Protein 3HVY (pdb70)

Nearest PDB structures (foldseek):
  3hvy-assembly1_C  TM=1.002E+00  e=2.400E-74  Clostridium acetobutylicum
  3hvy-assembly1_B  TM=9.899E-01  e=3.124E-71  Clostridium acetobutylicum
  3i16-assembly1_A  TM=9.900E-01  e=1.368E-58  Clostridium novyi NT
  3ht4-assembly2_H  TM=9.657E-01  e=1.946E-44  Bacillus cereus ATCC 14579
  3jzl-assembly1_B-2  TM=9.458E-01  e=6.100E-42  Listeria monocytogenes serotype 4b str. F2365

CATH classification: 3.90.1150.60 (+1 more: 3.40.640.10)

Structure (mmCIF, N/CA/C/O backbone):
data_3HVY
#
_entry.id   3HVY
#
_cell.length_a   58.830
_cell.length_b   186.620
_cell.length_c   93.710
_cell.angle_alpha   90.000
_cell.angle_beta   103.060
_cell.angle_gamma   90.000
#
_symmetry.space_group_name_H-M   'P 1 21 1'
#
loop_
_entity.id
_entity.type
_entity.pdbx_description
1 polymer 'Cystathionine beta-lyase family protein, YNBB B.subtilis ortholog'
2 non-polymer 'SODIUM ION'
3 non-polymer 1,2-ETHANEDIOL
4 water water
#
loop_
_atom_site.group_PDB
_atom_site.id
_atom_site.type_symbol
_atom_site.label_atom_id
_atom_site.label_alt_id
_atom_site.label_comp_id
_atom_site.label_asym_id
_atom_site.label_entity_id
_atom_site.label_seq_id
_atom_site.pdbx_PDB_ins_code
_atom_site.Cartn_x
_atom_site.Cartn_y
_atom_site.Cartn_z
_atom_site.occupancy
_atom_site.B_iso_or_equiv
_atom_site.auth_seq_id
_atom_site.auth_comp_id
_atom_site.auth_asym_id
_atom_site.auth_atom_id
_atom_site.pdbx_PDB_model_num
ATOM 1 N N . GLY A 1 1 ? 44.388 102.702 40.483 1.00 57.38 0 GLY A N 1
ATOM 2 C CA . GLY A 1 1 ? 44.514 102.471 41.952 1.00 55.06 0 GLY A CA 1
ATOM 3 C C . GLY A 1 1 ? 44.709 100.982 42.232 1.00 54.13 0 GLY A C 1
ATOM 4 O O . GLY A 1 1 ? 44.237 100.453 43.255 1.00 56.22 0 GLY A O 1
ATOM 13 N N . LEU A 1 3 ? 45.549 97.811 43.753 1.00 39.41 2 LEU A N 1
ATOM 14 C CA . LEU A 1 3 ? 45.972 97.586 45.140 1.00 39.62 2 LEU A CA 1
ATOM 15 C C . LEU A 1 3 ? 47.429 97.090 45.201 1.00 40.36 2 LEU A C 1
ATOM 16 O O . LEU A 1 3 ? 47.897 96.423 44.279 1.00 37.60 2 LEU A O 1
ATOM 21 N N . GLU A 1 4 ? 48.128 97.395 46.294 1.00 39.48 3 GLU A N 1
ATOM 22 C CA . GLU A 1 4 ? 49.516 96.998 46.453 1.00 40.42 3 GLU A CA 1
ATOM 23 C C . GLU A 1 4 ? 49.655 95.495 46.389 1.00 40.29 3 GLU A C 1
ATOM 24 O O . GLU A 1 4 ? 50.612 94.999 45.794 1.00 39.04 3 GLU A O 1
ATOM 26 N N . PHE A 1 5 ? 48.716 94.761 46.997 1.00 39.31 4 PHE A N 1
ATOM 27 C CA . PHE A 1 5 ? 48.825 93.303 47.005 1.00 37.76 4 PHE A CA 1
ATOM 28 C C . PHE A 1 5 ? 48.508 92.734 45.618 1.00 36.07 4 PHE A C 1
ATOM 29 O O . PHE A 1 5 ? 48.915 91.626 45.298 1.00 34.97 4 PHE A O 1
ATOM 31 N N . THR A 1 6 ? 47.754 93.467 44.795 1.00 34.73 5 THR A N 1
ATOM 32 C CA . THR A 1 6 ? 47.521 92.988 43.436 1.00 33.17 5 THR A CA 1
ATOM 33 C C . THR A 1 6 ? 48.873 93.078 42.714 1.00 34.47 5 THR A C 1
ATOM 34 O O . THR A 1 6 ? 49.340 92.097 42.117 1.00 30.07 5 THR A O 1
ATOM 38 N N . LYS A 1 7 ? 49.512 94.241 42.829 1.00 35.41 6 LYS A N 1
ATOM 39 C CA . LYS A 1 7 ? 50.816 94.470 42.216 1.00 37.60 6 LYS A CA 1
ATOM 40 C C . LYS A 1 7 ? 51.832 93.422 42.632 1.00 37.06 6 LYS A C 1
ATOM 41 O O . LYS A 1 7 ? 52.483 92.803 41.797 1.00 35.02 6 LYS A O 1
ATOM 47 N N . ARG A 1 8 ? 51.975 93.214 43.931 1.00 38.37 7 ARG A N 1
ATOM 48 C CA . ARG A 1 8 ? 52.944 92.255 44.420 1.00 38.88 7 ARG A CA 1
ATOM 49 C C . ARG A 1 8 ? 52.650 90.864 43.872 1.00 37.93 7 ARG A C 1
ATOM 50 O O . ARG A 1 8 ? 53.559 90.155 43.460 1.00 38.36 7 ARG A O 1
ATOM 53 N N . SER A 1 9 ? 51.385 90.483 43.829 1.00 37.79 8 SER A N 1
ATOM 54 C CA . SER A 1 9 ? 51.047 89.159 43.383 1.00 37.72 8 SER A CA 1
ATOM 55 C C . SER A 1 9 ? 51.360 88.966 41.896 1.00 36.39 8 SER A C 1
ATOM 56 O O . SER A 1 9 ? 51.859 87.919 41.495 1.00 36.65 8 SER A O 1
ATOM 59 N N . LEU A 1 10 ? 51.023 89.964 41.084 1.00 34.02 9 LEU A N 1
ATOM 60 C CA . LEU A 1 10 ? 51.327 89.926 39.652 1.00 33.37 9 LEU A CA 1
ATOM 61 C C . LEU A 1 10 ? 52.828 89.786 39.390 1.00 34.75 9 LEU A C 1
ATOM 62 O O . LEU A 1 10 ? 53.255 88.967 38.573 1.00 33.67 9 LEU A O 1
ATOM 75 N N . ASN A 1 12 ? 55.199 88.739 41.555 1.00 41.84 11 ASN A N 1
ATOM 76 C CA . ASN A 1 12 ? 55.708 87.520 42.117 1.00 44.65 11 ASN A CA 1
ATOM 77 C C . ASN A 1 12 ? 55.244 86.256 41.429 1.00 45.79 11 ASN A C 1
ATOM 78 O O . ASN A 1 12 ? 56.023 85.317 41.306 1.00 49.83 11 ASN A O 1
ATOM 83 N N . LYS A 1 13 ? 54.010 86.209 40.958 1.00 42.10 12 LYS A N 1
ATOM 84 C CA . LYS A 1 13 ? 53.565 84.986 40.294 1.00 42.39 12 LYS A CA 1
ATOM 85 C C . LYS A 1 13 ? 53.897 84.971 38.818 1.00 39.13 12 LYS A C 1
ATOM 86 O O . LYS A 1 13 ? 54.280 83.944 38.303 1.00 38.30 12 LYS A O 1
ATOM 92 N N . TYR A 1 14 ? 53.742 86.103 38.135 1.00 35.76 13 TYR A N 1
ATOM 93 C CA . TYR A 1 14 ? 53.876 86.120 36.670 1.00 33.53 13 TYR A CA 1
ATOM 94 C C . TYR A 1 14 ? 55.078 86.889 36.117 1.00 34.91 13 TYR A C 1
ATOM 95 O O . TYR A 1 14 ? 55.258 86.979 34.879 1.00 32.56 13 TYR A O 1
ATOM 104 N N . ASN A 1 15 ? 55.903 87.409 37.024 1.00 33.69 14 ASN A N 1
ATOM 105 C CA . ASN A 1 15 ? 57.005 88.264 36.628 1.00 34.82 14 ASN A CA 1
ATOM 106 C C . ASN A 1 15 ? 56.560 89.465 35.807 1.00 34.03 14 ASN A C 1
ATOM 107 O O . ASN A 1 15 ? 57.273 89.903 34.919 1.00 35.06 14 ASN A O 1
ATOM 112 N N . ILE A 1 16 ? 55.406 90.029 36.140 1.00 32.99 15 ILE A N 1
ATOM 113 C CA . ILE A 1 16 ? 55.002 91.293 35.509 1.00 33.35 15 ILE A CA 1
ATOM 114 C C . ILE A 1 16 ? 55.982 92.360 36.034 1.00 34.79 15 ILE A C 1
ATOM 115 O O . ILE A 1 16 ? 56.376 92.341 37.204 1.00 33.20 15 ILE A O 1
ATOM 120 N N . ASN A 1 17 ? 56.477 93.211 35.133 1.00 34.80 16 ASN A N 1
ATOM 121 C CA . ASN A 1 17 ? 57.547 94.172 35.476 1.00 31.94 16 ASN A CA 1
ATOM 122 C C . ASN A 1 17 ? 57.010 95.621 35.532 1.00 32.84 16 ASN A C 1
ATOM 123 O O . ASN A 1 17 ? 55.876 95.918 35.077 1.00 29.91 16 ASN A O 1
ATOM 128 N N . GLU A 1 18 ? 57.831 96.509 36.068 1.00 33.29 17 GLU A N 1
ATOM 129 C CA . GLU A 1 18 ? 57.460 97.904 36.268 1.00 33.90 17 GLU A CA 1
ATOM 130 C C . GLU A 1 18 ? 57.170 98.637 34.976 1.00 33.02 17 GLU A C 1
ATOM 131 O O . GLU A 1 18 ? 56.286 99.497 34.925 1.00 32.41 17 GLU A O 1
ATOM 137 N N . ARG A 1 19 ? 57.922 98.324 33.929 1.00 32.74 18 ARG A N 1
ATOM 138 C CA . ARG A 1 19 ? 57.672 98.976 32.663 1.00 34.08 18 ARG A CA 1
ATOM 139 C C . ARG A 1 19 ? 56.247 98.666 32.220 1.00 32.58 18 ARG A C 1
ATOM 140 O O . ARG A 1 19 ? 55.501 99.560 31.863 1.00 33.76 18 ARG A O 1
ATOM 148 N N . VAL A 1 20 ? 55.864 97.397 32.268 1.00 32.62 19 VAL A N 1
ATOM 149 C CA . VAL A 1 20 ? 54.524 96.991 31.852 1.00 31.70 19 VAL A CA 1
ATOM 150 C C . VAL A 1 20 ? 53.479 97.636 32.750 1.00 30.50 19 VAL A C 1
ATOM 151 O O . VAL A 1 20 ? 52.457 98.105 32.263 1.00 29.26 19 VAL A O 1
ATOM 155 N N . LEU A 1 21 ? 53.740 97.697 34.050 1.00 30.16 20 LEU A N 1
ATOM 156 C CA . LEU A 1 21 ? 52.770 98.329 34.955 1.00 30.52 20 LEU A CA 1
ATOM 157 C C . LEU A 1 21 ? 52.571 99.842 34.660 1.00 31.65 20 LEU A C 1
ATOM 158 O O . LEU A 1 21 ? 51.446 100.378 34.774 1.00 32.85 20 LEU A O 1
ATOM 163 N N . GLU A 1 22 ? 53.656 100.519 34.285 1.00 32.38 21 GLU A N 1
ATOM 164 C CA . GLU A 1 22 ? 53.602 101.935 33.938 1.00 31.71 21 GLU A CA 1
ATOM 165 C C . GLU A 1 22 ? 52.742 102.084 32.673 1.00 32.01 21 GLU A C 1
ATOM 166 O O . GLU A 1 22 ? 51.881 102.935 32.602 1.00 34.70 21 GLU A O 1
ATOM 168 N N . LEU A 1 23 ? 52.982 101.250 31.676 1.00 33.60 22 LEU A N 1
ATOM 169 C CA . LEU A 1 23 ? 52.185 101.276 30.461 1.00 33.04 22 LEU A CA 1
ATOM 170 C C . LEU A 1 23 ? 50.705 100.963 30.749 1.00 33.40 22 LEU A C 1
ATOM 171 O O . LEU A 1 23 ? 49.803 101.544 30.139 1.00 34.38 22 LEU A O 1
ATOM 176 N N . TYR A 1 24 ? 50.460 100.025 31.669 1.00 32.00 23 TYR A N 1
ATOM 177 C CA . TYR A 1 24 ? 49.112 99.712 32.101 1.00 30.94 23 TYR A CA 1
ATOM 178 C C . TYR A 1 24 ? 48.379 100.967 32.611 1.00 30.99 23 TYR A C 1
ATOM 179 O O . TYR A 1 24 ? 47.286 101.277 32.163 1.00 31.98 23 TYR A O 1
ATOM 188 N N . GLU A 1 25 ? 48.985 101.702 33.531 1.00 30.61 24 GLU A N 1
ATOM 189 C CA . GLU A 1 25 ? 48.336 102.889 34.076 1.00 33.05 24 GLU A CA 1
ATOM 190 C C . GLU A 1 25 ? 48.024 103.921 32.989 1.00 33.41 24 GLU A C 1
ATOM 191 O O . GLU A 1 25 ? 46.909 104.468 32.929 1.00 32.05 24 GLU A O 1
ATOM 194 N N . ARG A 1 26 ? 49.000 104.175 32.135 1.00 32.78 25 ARG A N 1
ATOM 195 C CA . ARG A 1 26 ? 48.796 105.062 31.010 1.00 34.41 25 ARG A CA 1
ATOM 196 C C . ARG A 1 26 ? 47.651 104.609 30.115 1.00 32.36 25 ARG A C 1
ATOM 197 O O . ARG A 1 26 ? 46.740 105.409 29.822 1.00 31.92 25 ARG A O 1
ATOM 205 N N . ALA A 1 27 ? 47.698 103.344 29.677 1.00 31.56 26 ALA A N 1
ATOM 206 C CA . ALA A 1 27 ? 46.744 102.846 28.717 1.00 30.84 26 ALA A CA 1
ATOM 207 C C . ALA A 1 27 ? 45.354 102.874 29.308 1.00 30.07 26 ALA A C 1
ATOM 208 O O . ALA A 1 27 ? 44.391 103.196 28.628 1.00 32.03 26 ALA A O 1
ATOM 210 N N . LEU A 1 28 ? 45.244 102.534 30.580 1.00 31.03 27 LEU A N 1
ATOM 211 C CA . LEU A 1 28 ? 43.938 102.488 31.215 1.00 33.94 27 LEU A CA 1
ATOM 212 C C . LEU A 1 28 ? 43.357 103.897 31.207 1.00 35.40 27 LEU A C 1
ATOM 213 O O . LEU A 1 28 ? 42.204 104.100 30.871 1.00 35.76 27 LEU A O 1
ATOM 218 N N . ASN A 1 29 ? 44.166 104.893 31.525 1.00 34.65 28 ASN A N 1
ATOM 219 C CA . ASN A 1 29 ? 43.686 106.278 31.483 1.00 35.13 28 ASN A CA 1
ATOM 220 C C . ASN A 1 29 ? 43.316 106.714 30.091 1.00 34.12 28 ASN A C 1
ATOM 221 O O . ASN A 1 29 ? 42.324 107.415 29.893 1.00 33.30 28 ASN A O 1
ATOM 226 N N . ASP A 1 30 ? 44.137 106.321 29.122 1.00 34.11 29 ASP A N 1
ATOM 227 C CA . ASP A 1 30 ? 43.913 106.720 27.741 1.00 32.60 29 ASP A CA 1
ATOM 228 C C . ASP A 1 30 ? 42.640 106.172 27.150 1.00 33.47 29 ASP A C 1
ATOM 229 O O . ASP A 1 30 ? 42.071 106.805 26.285 1.00 32.60 29 ASP A O 1
ATOM 234 N N . VAL A 1 31 ? 42.197 104.996 27.586 1.00 31.83 30 VAL A N 1
ATOM 235 C CA . VAL A 1 31 ? 41.033 104.368 26.956 1.00 29.44 30 VAL A CA 1
ATOM 236 C C . VAL A 1 31 ? 39.723 104.705 27.646 1.00 30.85 30 VAL A C 1
ATOM 237 O O . VAL A 1 31 ? 38.652 104.267 27.189 1.00 33.03 30 VAL A O 1
ATOM 241 N N . GLU A 1 32 ? 39.764 105.524 28.692 1.00 31.47 31 GLU A N 1
ATOM 242 C CA . GLU A 1 32 ? 38.553 105.787 29.493 1.00 34.55 31 GLU A CA 1
ATOM 243 C C . GLU A 1 32 ? 37.341 106.321 28.726 1.00 33.28 31 GLU A C 1
ATOM 244 O O . GLU A 1 32 ? 36.215 105.893 28.986 1.00 33.13 31 GLU A O 1
ATOM 250 N N . LYS A 1 33 ? 37.562 107.294 27.843 1.00 31.88 32 LYS A N 1
ATOM 251 C CA . LYS A 1 33 ? 36.471 107.857 27.048 1.00 34.45 32 LYS A CA 1
ATOM 252 C C . LYS A 1 33 ? 35.930 106.815 26.056 1.00 33.06 32 LYS A C 1
ATOM 253 O O . LYS A 1 33 ? 34.731 106.767 25.852 1.00 32.86 32 LYS A O 1
ATOM 257 N N . GLU A 1 34 ? 36.797 105.951 25.501 1.00 33.04 33 GLU A N 1
ATOM 258 C CA . GLU A 1 34 ? 36.328 104.875 24.620 1.00 31.04 33 GLU A CA 1
ATOM 259 C C . GLU A 1 34 ? 35.431 103.930 25.396 1.00 29.15 33 GLU A C 1
ATOM 260 O O . GLU A 1 34 ? 34.390 103.539 24.927 1.00 31.20 33 GLU A O 1
ATOM 266 N N . PHE A 1 35 ? 35.862 103.556 26.590 1.00 28.32 34 PHE A N 1
ATOM 267 C CA . PHE A 1 35 ? 35.098 102.676 27.455 1.00 31.19 34 PHE A CA 1
ATOM 268 C C . PHE A 1 35 ? 33.706 103.234 27.802 1.00 30.45 34 PHE A C 1
ATOM 269 O O . PHE A 1 35 ? 32.659 102.518 27.758 1.00 29.82 34 PHE A O 1
ATOM 277 N N . LYS A 1 36 ? 33.680 104.498 28.168 1.00 32.14 35 LYS A N 1
ATOM 278 C CA . LYS A 1 36 ? 32.385 105.149 28.442 1.00 31.57 35 LYS A CA 1
ATOM 279 C C . LYS A 1 36 ? 31.477 105.076 27.217 1.00 30.27 35 LYS A C 1
ATOM 280 O O . LYS A 1 36 ? 30.268 104.955 27.348 1.00 30.26 35 LYS A O 1
ATOM 283 N N . TYR A 1 37 ? 32.059 105.164 26.033 1.00 29.98 36 TYR A N 1
ATOM 284 C CA . TYR A 1 37 ? 31.304 105.062 24.795 1.00 28.77 36 TYR A CA 1
ATOM 285 C C . TYR A 1 37 ? 30.703 103.678 24.674 1.00 30.06 36 TYR A C 1
ATOM 286 O O . TYR A 1 37 ? 29.508 103.545 24.330 1.00 29.61 36 TYR A O 1
ATOM 295 N N . TYR A 1 38 ? 31.489 102.632 24.947 1.00 29.24 37 TYR A N 1
ATOM 296 C CA . TYR A 1 38 ? 30.964 101.264 24.833 1.00 28.29 37 TYR A CA 1
ATOM 297 C C . TYR A 1 38 ? 29.894 100.964 25.923 1.00 27.76 37 TYR A C 1
ATOM 298 O O . TYR A 1 38 ? 28.957 100.189 25.713 1.00 29.74 37 TYR A O 1
ATOM 307 N N . ASP A 1 39 ? 30.027 101.594 27.085 1.00 28.28 38 ASP A N 1
ATOM 308 C CA . ASP A 1 39 ? 29.007 101.448 28.121 1.00 27.93 38 ASP A CA 1
ATOM 309 C C . ASP A 1 39 ? 27.648 101.949 27.660 1.00 29.49 38 ASP A C 1
ATOM 310 O O . ASP A 1 39 ? 26.630 101.436 28.084 1.00 30.17 38 ASP A O 1
ATOM 315 N N . GLU A 1 40 ? 27.622 102.947 26.796 1.00 31.09 39 GLU A N 1
ATOM 316 C CA . GLU A 1 40 ? 26.359 103.454 26.285 1.00 31.66 39 GLU A CA 1
ATOM 317 C C . GLU A 1 40 ? 25.658 102.448 25.373 1.00 29.82 39 GLU A C 1
ATOM 318 O O . GLU A 1 40 ? 24.440 102.266 25.417 1.00 30.46 39 GLU A O 1
ATOM 324 N N . ILE A 1 41 ? 26.442 101.817 24.516 1.00 29.06 40 ILE A N 1
ATOM 325 C CA . ILE A 1 41 ? 25.967 100.776 23.644 1.00 29.21 40 ILE A CA 1
ATOM 326 C C . ILE A 1 41 ? 25.550 99.551 24.488 1.00 27.85 40 ILE A C 1
ATOM 327 O O . ILE A 1 41 ? 24.522 98.949 24.248 1.00 28.25 40 ILE A O 1
ATOM 332 N N . ARG A 1 42 ? 26.331 99.201 25.501 1.00 26.67 41 ARG A N 1
ATOM 333 C CA . ARG A 1 42 ? 26.033 98.040 26.334 1.00 27.02 41 ARG A CA 1
ATOM 334 C C . ARG A 1 42 ? 24.692 98.227 27.016 1.00 28.88 41 ARG A C 1
ATOM 335 O O . ARG A 1 42 ? 23.859 97.341 27.027 1.00 29.30 41 ARG A O 1
ATOM 343 N N . GLU A 1 43 ? 24.467 99.416 27.562 1.00 30.34 42 GLU A N 1
ATOM 344 C CA . GLU A 1 43 ? 23.172 99.722 28.208 1.00 29.61 42 GLU A CA 1
ATOM 345 C C . GLU A 1 43 ? 21.977 99.579 27.257 1.00 32.16 42 GLU A C 1
ATOM 346 O O . GLU A 1 43 ? 20.935 99.008 27.610 1.00 31.25 42 GLU A O 1
ATOM 352 N N . TYR A 1 44 ? 22.128 100.113 26.051 1.00 30.16 43 TYR A N 1
ATOM 353 C CA . TYR A 1 44 ? 21.109 99.989 25.035 1.00 29.14 43 TYR A CA 1
ATOM 354 C C . TYR A 1 44 ? 20.821 98.522 24.701 1.00 29.37 43 TYR A C 1
ATOM 355 O O . TYR A 1 44 ? 19.681 98.122 24.641 1.00 29.49 43 TYR A O 1
ATOM 364 N N . ASN A 1 45 ? 21.871 97.741 24.448 1.00 28.83 44 ASN A N 1
ATOM 365 C CA . ASN A 1 45 ? 21.719 96.330 24.106 1.00 28.71 44 ASN A CA 1
ATOM 366 C C . ASN A 1 45 ? 21.175 95.513 25.239 1.00 29.62 44 ASN A C 1
ATOM 367 O O . ASN A 1 45 ? 20.404 94.596 25.034 1.00 29.60 44 ASN A O 1
ATOM 372 N N . GLN A 1 46 ? 21.592 95.831 26.448 1.00 30.03 45 GLN A N 1
ATOM 373 C CA . GLN A 1 46 ? 21.046 95.153 27.608 1.00 31.01 45 GLN A CA 1
ATOM 374 C C . GLN A 1 46 ? 19.532 95.326 27.655 1.00 29.74 45 GLN A C 1
ATOM 375 O O . GLN A 1 46 ? 18.791 94.365 27.889 1.00 31.41 45 GLN A O 1
ATOM 381 N N . LEU A 1 47 ? 19.073 96.541 27.371 1.00 31.72 46 LEU A N 1
ATOM 382 C CA . LEU A 1 47 ? 17.671 96.845 27.420 1.00 30.43 46 LEU A CA 1
ATOM 383 C C . LEU A 1 47 ? 16.950 96.166 26.272 1.00 31.03 46 LEU A C 1
ATOM 384 O O . LEU A 1 47 ? 15.831 95.660 26.433 1.00 32.70 46 LEU A O 1
ATOM 389 N N . LYS A 1 48 ? 17.565 96.155 25.101 1.00 30.01 47 LYS A N 1
ATOM 390 C CA . LYS A 1 48 ? 16.887 95.526 23.980 1.00 31.50 47 LYS A CA 1
ATOM 391 C C . LYS A 1 48 ? 16.729 94.018 24.211 1.00 29.59 47 LYS A C 1
ATOM 392 O O . LYS A 1 48 ? 15.705 93.447 23.870 1.00 28.14 47 LYS A O 1
ATOM 398 N N . VAL A 1 49 ? 17.711 93.371 24.854 1.00 31.61 48 VAL A N 1
ATOM 399 C CA . VAL A 1 49 ? 17.564 91.943 25.194 1.00 30.40 48 VAL A CA 1
ATOM 400 C C . VAL A 1 49 ? 16.430 91.764 26.232 1.00 30.67 48 VAL A C 1
ATOM 401 O O . VAL A 1 49 ? 15.522 90.919 26.043 1.00 29.77 48 VAL A O 1
ATOM 405 N N . LEU A 1 50 ? 16.467 92.576 27.284 1.00 31.56 49 LEU A N 1
ATOM 406 C CA . LEU A 1 50 ? 15.464 92.514 28.367 1.00 30.46 49 LEU A CA 1
ATOM 407 C C . LEU A 1 50 ? 14.073 92.657 27.792 1.00 29.90 49 LEU A C 1
ATOM 408 O O . LEU A 1 50 ? 13.183 91.885 28.134 1.00 28.76 49 LEU A O 1
ATOM 413 N N . LYS A 1 51 ? 13.869 93.633 26.935 1.00 30.75 50 LYS A N 1
ATOM 414 C CA . LYS A 1 51 ? 12.550 93.808 26.319 1.00 30.97 50 LYS A CA 1
ATOM 415 C C . LYS A 1 51 ? 12.114 92.589 25.563 1.00 30.94 50 LYS A C 1
ATOM 416 O O . LYS A 1 51 ? 10.910 92.239 25.597 1.00 32.28 50 LYS A O 1
ATOM 419 N N . ALA A 1 52 ? 13.041 91.953 24.838 1.00 30.75 51 ALA A N 1
ATOM 420 C CA . ALA A 1 52 ? 12.700 90.784 24.045 1.00 31.15 51 ALA A CA 1
ATOM 421 C C . ALA A 1 52 ? 12.220 89.643 24.953 1.00 30.61 51 ALA A C 1
ATOM 422 O O . ALA A 1 52 ? 11.266 88.969 24.645 1.00 31.79 51 ALA A O 1
ATOM 424 N N . PHE A 1 53 ? 12.904 89.445 26.079 1.00 29.77 52 PHE A N 1
ATOM 425 C CA . PHE A 1 53 ? 12.503 88.460 27.036 1.00 27.90 52 PHE A CA 1
ATOM 426 C C . PHE A 1 53 ? 11.114 88.771 27.567 1.00 30.19 52 PHE A C 1
ATOM 427 O O . PHE A 1 53 ? 10.275 87.884 27.713 1.00 31.17 52 PHE A O 1
ATOM 435 N N . GLN A 1 54 ? 10.867 90.019 27.891 1.00 28.94 53 GLN A N 1
ATOM 436 C CA . GLN A 1 54 ? 9.605 90.376 28.508 1.00 31.81 53 GLN A CA 1
ATOM 437 C C . GLN A 1 54 ? 8.465 90.284 27.482 1.00 30.63 53 GLN A C 1
ATOM 438 O O . GLN A 1 54 ? 7.378 89.814 27.794 1.00 31.49 53 GLN A O 1
ATOM 444 N N . GLU A 1 55 ? 8.727 90.678 26.251 1.00 31.14 54 GLU A N 1
ATOM 445 C CA . GLU A 1 55 ? 7.683 90.593 25.197 1.00 31.61 54 GLU A CA 1
ATOM 446 C C . GLU A 1 55 ? 7.309 89.155 24.873 1.00 32.38 54 GLU A C 1
ATOM 447 O O . GLU A 1 55 ? 6.199 88.899 24.466 1.00 33.98 54 GLU A O 1
ATOM 453 N N . GLU A 1 56 ? 8.217 88.209 25.048 1.00 30.75 55 GLU A N 1
ATOM 454 C CA . GLU A 1 56 ? 7.925 86.794 24.801 1.00 30.68 55 GLU A CA 1
ATOM 455 C C . GLU A 1 56 ? 7.403 86.112 26.070 1.00 31.46 55 GLU A C 1
ATOM 456 O O . GLU A 1 56 ? 7.004 84.974 26.050 1.00 32.86 55 GLU A O 1
ATOM 462 N N . ARG A 1 57 ? 7.361 86.840 27.166 1.00 30.67 56 ARG A N 1
ATOM 463 C CA . ARG A 1 57 ? 6.861 86.357 28.451 1.00 30.23 56 ARG A CA 1
ATOM 464 C C . ARG A 1 57 ? 7.622 85.145 28.922 1.00 31.32 56 ARG A C 1
ATOM 465 O O . ARG A 1 57 ? 7.030 84.119 29.288 1.00 30.58 56 ARG A O 1
ATOM 473 N N . ILE A 1 58 ? 8.943 85.245 28.893 1.00 29.45 57 ILE A N 1
ATOM 474 C CA . ILE A 1 58 ? 9.790 84.123 29.301 1.00 31.53 57 ILE A CA 1
ATOM 475 C C . ILE A 1 58 ? 9.492 83.810 30.762 1.00 31.93 57 ILE A C 1
ATOM 476 O O . ILE A 1 58 ? 9.390 84.698 31.624 1.00 32.94 57 ILE A O 1
ATOM 481 N N A SER A 1 59 ? 9.352 82.522 31.026 0.50 33.04 58 SER A N 1
ATOM 482 N N B SER A 1 59 ? 9.316 82.523 31.017 0.50 33.59 58 SER A N 1
ATOM 483 C CA A SER A 1 59 ? 9.024 82.031 32.348 0.50 34.25 58 SER A CA 1
ATOM 484 C CA B SER A 1 59 ? 9.015 82.021 32.347 0.50 35.46 58 SER A CA 1
ATOM 485 C C A SER A 1 59 ? 9.881 80.798 32.652 0.50 36.57 58 SER A C 1
ATOM 486 C C B SER A 1 59 ? 9.857 80.778 32.640 0.50 37.15 58 SER A C 1
ATOM 487 O O A SER A 1 59 ? 10.617 80.308 31.782 0.50 33.92 58 SER A O 1
ATOM 488 O O B SER A 1 59 ? 10.562 80.267 31.758 0.50 34.27 58 SER A O 1
ATOM 493 N N . GLU A 1 60 ? 9.747 80.269 33.862 1.00 39.61 59 GLU A N 1
ATOM 494 C CA . GLU A 1 60 ? 10.503 79.062 34.247 1.00 44.89 59 GLU A CA 1
ATOM 495 C C . GLU A 1 60 ? 10.102 77.885 33.360 1.00 44.57 59 GLU A C 1
ATOM 496 O O . GLU A 1 60 ? 10.921 76.985 33.070 1.00 45.37 59 GLU A O 1
ATOM 499 N N . SER A 1 61 ? 8.878 77.900 32.853 1.00 43.04 60 SER A N 1
ATOM 500 C CA . SER A 1 61 ? 8.444 76.826 31.999 1.00 44.86 60 SER A CA 1
ATOM 501 C C . SER A 1 61 ? 9.178 76.758 30.631 1.00 45.68 60 SER A C 1
ATOM 502 O O . SER A 1 61 ? 9.035 75.764 29.892 1.00 46.44 60 SER A O 1
ATOM 505 N N . HIS A 1 62 ? 9.969 77.788 30.302 1.00 40.31 61 HIS A N 1
ATOM 506 C CA . HIS A 1 62 ? 10.728 77.816 29.042 1.00 37.32 61 HIS A CA 1
ATOM 507 C C . HIS A 1 62 ? 12.042 77.057 29.197 1.00 35.92 61 HIS A C 1
ATOM 508 O O . HIS A 1 62 ? 12.765 76.787 28.218 1.00 36.30 61 HIS A O 1
ATOM 515 N N . PHE A 1 63 ? 12.374 76.758 30.454 1.00 36.79 62 PHE A N 1
ATOM 516 C CA . PHE A 1 63 ? 13.573 76.021 30.758 1.00 39.30 62 PHE A CA 1
ATOM 517 C C . PHE A 1 63 ? 13.284 74.492 30.633 1.00 44.20 62 PHE A C 1
ATOM 518 O O . PHE A 1 63 ? 13.353 73.739 31.616 1.00 42.13 62 PHE A O 1
ATOM 526 N N . THR A 1 64 ? 13.019 74.091 29.372 1.00 43.37 63 THR A N 1
ATOM 527 C CA . THR A 1 64 ? 12.587 72.747 29.000 1.00 42.98 63 THR A CA 1
ATOM 528 C C . THR A 1 64 ? 13.715 71.718 29.101 1.00 45.05 63 THR A C 1
ATOM 529 O O . THR A 1 64 ? 14.929 72.036 29.183 1.00 43.87 63 THR A O 1
ATOM 533 N N . ASN A 1 65 ? 13.261 70.473 29.094 1.00 45.86 64 ASN A N 1
ATOM 534 C CA . ASN A 1 65 ? 14.077 69.284 29.187 1.00 47.10 64 ASN A CA 1
ATOM 535 C C . ASN A 1 65 ? 13.514 68.272 28.177 1.00 44.81 64 ASN A C 1
ATOM 536 O O . ASN A 1 65 ? 13.169 67.170 28.566 1.00 44.05 64 ASN A O 1
ATOM 541 N N . SER A 1 66 ? 13.387 68.674 26.899 1.00 41.01 65 SER A N 1
ATOM 542 C CA . SER A 1 66 ? 12.629 67.929 25.900 1.00 37.09 65 SER A CA 1
ATOM 543 C C . SER A 1 66 ? 13.388 66.647 25.531 1.00 36.53 65 SER A C 1
ATOM 544 O O . SER A 1 66 ? 14.614 66.549 25.754 1.00 37.13 65 SER A O 1
ATOM 547 N N . SER A 1 67 ? 12.639 65.674 25.004 1.00 35.65 66 SER A N 1
ATOM 548 C CA . SER A 1 67 ? 13.190 64.387 24.591 1.00 35.45 66 SER A CA 1
ATOM 549 C C . SER A 1 67 ? 12.680 64.032 23.222 1.00 35.65 66 SER A C 1
ATOM 550 O O . SER A 1 67 ? 11.777 64.676 22.710 1.00 34.34 66 SER A O 1
ATOM 553 N N . GLY A 1 68 ? 13.227 62.958 22.664 1.00 35.72 67 GLY A N 1
ATOM 554 C CA . GLY A 1 68 ? 12.759 62.391 21.407 1.00 35.17 67 GLY A CA 1
ATOM 555 C C . GLY A 1 68 ? 12.665 63.466 20.355 1.00 37.69 67 GLY A C 1
ATOM 556 O O . GLY A 1 68 ? 13.563 64.270 20.212 1.00 35.91 67 GLY A O 1
ATOM 557 N N . TYR A 1 69 ? 11.527 63.492 19.676 1.00 39.23 68 TYR A N 1
ATOM 558 C CA . TYR A 1 69 ? 11.264 64.398 18.549 1.00 42.43 68 TYR A CA 1
ATOM 559 C C . TYR A 1 69 ? 11.329 65.844 18.934 1.00 43.67 68 TYR A C 1
ATOM 560 O O . TYR A 1 69 ? 11.605 66.682 18.073 1.00 44.32 68 TYR A O 1
ATOM 569 N N . GLY A 1 70 ? 11.048 66.137 20.206 1.00 42.41 69 GLY A N 1
ATOM 570 C CA . GLY A 1 70 ? 11.055 67.503 20.671 1.00 45.76 69 GLY A CA 1
ATOM 571 C C . GLY A 1 70 ? 9.856 68.281 20.127 1.00 50.27 69 GLY A C 1
ATOM 572 O O . GLY A 1 70 ? 9.920 69.517 20.033 1.00 52.28 69 GLY A O 1
ATOM 573 N N . TYR A 1 71 ? 8.754 67.607 19.772 1.00 52.43 70 TYR A N 1
ATOM 574 C CA . TYR A 1 71 ? 7.559 68.355 19.343 1.00 54.97 70 TYR A CA 1
ATOM 575 C C . TYR A 1 71 ? 7.140 69.322 20.445 1.00 51.35 70 TYR A C 1
ATOM 576 O O . TYR A 1 71 ? 7.102 68.954 21.632 1.00 46.02 70 TYR A O 1
ATOM 585 N N . ASN A 1 72 ? 6.829 70.553 20.045 1.00 50.69 71 ASN A N 1
ATOM 586 C CA . ASN A 1 72 ? 6.343 71.587 20.980 1.00 51.13 71 ASN A CA 1
ATOM 587 C C . ASN A 1 72 ? 7.277 71.847 22.203 1.00 47.60 71 ASN A C 1
ATOM 588 O O . ASN A 1 72 ? 6.821 71.902 23.370 1.00 44.78 71 ASN A O 1
ATOM 593 N N . ASP A 1 73 ? 8.581 71.965 21.936 1.00 42.04 72 ASP A N 1
ATOM 594 C CA . ASP A 1 73 ? 9.534 72.399 22.971 1.00 38.57 72 ASP A CA 1
ATOM 595 C C . ASP A 1 73 ? 9.345 73.930 23.017 1.00 38.30 72 ASP A C 1
ATOM 596 O O . ASP A 1 73 ? 9.763 74.648 22.115 1.00 35.06 72 ASP A O 1
ATOM 601 N N . ILE A 1 74 ? 8.611 74.413 24.008 1.00 38.48 73 ILE A N 1
ATOM 602 C CA . ILE A 1 74 ? 8.247 75.833 24.055 1.00 38.54 73 ILE A CA 1
ATOM 603 C C . ILE A 1 74 ? 9.430 76.705 24.375 1.00 36.14 73 ILE A C 1
ATOM 604 O O . ILE A 1 74 ? 9.481 77.851 23.971 1.00 33.71 73 ILE A O 1
ATOM 609 N N . GLY A 1 75 ? 10.388 76.173 25.118 1.00 33.13 74 GLY A N 1
ATOM 610 C CA . GLY A 1 75 ? 11.608 76.910 25.393 1.00 34.34 74 GLY A CA 1
ATOM 611 C C . GLY A 1 75 ? 12.356 77.147 24.081 1.00 32.19 74 GLY A C 1
ATOM 612 O O . GLY A 1 75 ? 12.825 78.233 23.809 1.00 33.52 74 GLY A O 1
ATOM 613 N N . ARG A 1 76 ? 12.487 76.093 23.300 1.00 29.86 75 ARG A N 1
ATOM 614 C CA . ARG A 1 76 ? 13.146 76.165 22.013 1.00 31.14 75 ARG A CA 1
ATOM 615 C C . ARG A 1 76 ? 12.441 77.172 21.116 1.00 30.15 75 ARG A C 1
ATOM 616 O O . ARG A 1 76 ? 13.062 78.089 20.600 1.00 31.22 75 ARG A O 1
ATOM 624 N N . ASP A 1 77 ? 11.143 77.022 20.943 1.00 30.13 76 ASP A N 1
ATOM 625 C CA . ASP A 1 77 ? 10.422 77.896 20.027 1.00 30.35 76 ASP A CA 1
ATOM 626 C C . ASP A 1 77 ? 10.405 79.380 20.482 1.00 32.18 76 ASP A C 1
ATOM 627 O O . ASP A 1 77 ? 10.468 80.292 19.675 1.00 31.41 76 ASP A O 1
ATOM 632 N N . SER A 1 78 ? 10.275 79.613 21.780 1.00 31.50 77 SER A N 1
ATOM 633 C CA . SER A 1 78 ? 10.297 80.950 22.312 1.00 31.19 77 SER A CA 1
ATOM 634 C C . SER A 1 78 ? 11.654 81.584 22.148 1.00 31.58 77 SER A C 1
ATOM 635 O O . SER A 1 78 ? 11.716 82.776 21.903 1.00 30.58 77 SER A O 1
ATOM 638 N N . LEU A 1 79 ? 12.745 80.815 22.230 1.00 30.42 78 LEU A N 1
ATOM 639 C CA . LEU A 1 79 ? 14.082 81.415 22.050 1.00 31.30 78 LEU A CA 1
ATOM 640 C C . LEU A 1 79 ? 14.269 81.891 20.622 1.00 29.96 78 LEU A C 1
ATOM 641 O O . LEU A 1 79 ? 14.872 82.951 20.394 1.00 29.19 78 LEU A O 1
ATOM 646 N N . ASP A 1 80 ? 13.738 81.127 19.662 1.00 31.50 79 ASP A N 1
ATOM 647 C CA . ASP A 1 80 ? 13.766 81.582 18.282 1.00 28.81 79 ASP A CA 1
ATOM 648 C C . ASP A 1 80 ? 13.070 82.932 18.140 1.00 29.90 79 ASP A C 1
ATOM 649 O O . ASP A 1 80 ? 13.551 83.804 17.424 1.00 30.67 79 ASP A O 1
ATOM 654 N N . ARG A 1 81 ? 11.938 83.099 18.822 1.00 29.18 80 ARG A N 1
ATOM 655 C CA . ARG A 1 81 ? 11.173 84.342 18.778 1.00 30.31 80 ARG A CA 1
ATOM 656 C C . ARG A 1 81 ? 11.917 85.499 19.404 1.00 28.10 80 ARG A C 1
ATOM 657 O O . ARG A 1 81 ? 11.961 86.599 18.848 1.00 31.21 80 ARG A O 1
ATOM 665 N N . VAL A 1 82 ? 12.527 85.255 20.538 1.00 29.31 81 VAL A N 1
ATOM 666 C CA . VAL A 1 82 ? 13.341 86.253 21.213 1.00 28.86 81 VAL A CA 1
ATOM 667 C C . VAL A 1 82 ? 14.488 86.718 20.332 1.00 30.52 81 VAL A C 1
ATOM 668 O O . VAL A 1 82 ? 14.744 87.907 20.233 1.00 31.25 81 VAL A O 1
ATOM 672 N N . TYR A 1 83 ? 15.225 85.785 19.724 1.00 31.72 82 TYR A N 1
ATOM 673 C CA . TYR A 1 83 ? 16.277 86.156 18.782 1.00 29.90 82 TYR A CA 1
ATOM 674 C C . TYR A 1 83 ? 15.781 86.991 17.635 1.00 30.82 82 TYR A C 1
ATOM 675 O O . TYR A 1 83 ? 16.441 87.935 17.244 1.00 32.11 82 TYR A O 1
ATOM 684 N N . ALA A 1 84 ? 14.644 86.603 17.071 1.00 32.02 83 ALA A N 1
ATOM 685 C CA . ALA A 1 84 ? 14.059 87.310 15.948 1.00 31.10 83 ALA A CA 1
ATOM 686 C C . ALA A 1 84 ? 13.669 88.742 16.325 1.00 31.58 83 ALA A C 1
ATOM 687 O O . ALA A 1 84 ? 13.855 89.690 15.546 1.00 30.97 83 ALA A O 1
ATOM 689 N N . ASN A 1 85 ? 13.182 88.911 17.546 1.00 30.02 84 ASN A N 1
ATOM 690 C CA . ASN A 1 85 ? 12.855 90.236 18.045 1.00 29.25 84 ASN A CA 1
ATOM 691 C C . ASN A 1 85 ? 14.139 91.057 18.182 1.00 29.92 84 ASN A C 1
ATOM 692 O O . ASN A 1 85 ? 14.228 92.167 17.713 1.00 28.72 84 ASN A O 1
ATOM 697 N N . ILE A 1 86 ? 15.161 90.492 18.807 1.00 29.26 85 ILE A N 1
ATOM 698 C CA . ILE A 1 86 ? 16.405 91.195 19.024 1.00 30.00 85 ILE A CA 1
ATOM 699 C C . ILE A 1 86 ? 17.058 91.663 17.714 1.00 31.66 85 ILE A C 1
ATOM 700 O O . ILE A 1 86 ? 17.523 92.826 17.610 1.00 29.45 85 ILE A O 1
ATOM 705 N N . PHE A 1 87 ? 17.042 90.779 16.712 1.00 32.07 86 PHE A N 1
ATOM 706 C CA . PHE A 1 87 ? 17.690 91.034 15.416 1.00 31.03 86 PHE A CA 1
ATOM 707 C C . PHE A 1 87 ? 16.762 91.785 14.431 1.00 31.40 86 PHE A C 1
ATOM 708 O O . PHE A 1 87 ? 17.149 92.139 13.324 1.00 30.39 86 PHE A O 1
ATOM 716 N N . ASN A 1 88 ? 15.542 92.014 14.868 1.00 30.89 87 ASN A N 1
ATOM 717 C CA . ASN A 1 88 ? 14.475 92.632 14.056 1.00 29.99 87 ASN A CA 1
ATOM 718 C C . ASN A 1 88 ? 14.277 91.888 12.750 1.00 30.97 87 ASN A C 1
ATOM 719 O O . ASN A 1 88 ? 14.311 92.498 11.677 1.00 31.80 87 ASN A O 1
ATOM 724 N N . THR A 1 89 ? 14.096 90.567 12.845 1.00 29.01 88 THR A N 1
ATOM 725 C CA . THR A 1 89 ? 13.943 89.713 11.672 1.00 29.20 88 THR A CA 1
ATOM 726 C C . THR A 1 89 ? 12.593 89.053 11.744 1.00 30.70 88 THR A C 1
ATOM 727 O O . THR A 1 89 ? 11.996 88.972 12.822 1.00 30.64 88 THR A O 1
ATOM 731 N N . GLU A 1 90 ? 12.113 88.560 10.610 1.00 30.23 89 GLU A N 1
ATOM 732 C CA . GLU A 1 90 ? 10.891 87.754 10.637 1.00 30.19 89 GLU A CA 1
ATOM 733 C C . GLU A 1 90 ? 11.044 86.452 11.418 1.00 31.13 89 GLU A C 1
ATOM 734 O O . GLU A 1 90 ? 10.095 86.011 12.070 1.00 29.51 89 GLU A O 1
ATOM 740 N N . SER A 1 91 ? 12.219 85.822 11.340 1.00 30.02 90 SER A N 1
ATOM 741 C CA . SER A 1 91 ? 12.405 84.488 11.915 1.00 30.09 90 SER A CA 1
ATOM 742 C C . SER A 1 91 ? 13.798 84.324 12.424 1.00 27.82 90 SER A C 1
ATOM 743 O O . SER A 1 91 ? 14.687 85.083 12.075 1.00 29.70 90 SER A O 1
ATOM 746 N N . ALA A 1 92 ? 13.967 83.291 13.231 1.00 29.83 91 ALA A N 1
ATOM 747 C CA . ALA A 1 92 ? 15.285 82.871 13.731 1.00 30.76 91 ALA A CA 1
ATOM 748 C C . ALA A 1 92 ? 15.212 81.383 14.036 1.00 31.80 91 ALA A C 1
ATOM 749 O O . ALA A 1 92 ? 14.140 80.864 14.321 1.00 30.52 91 ALA A O 1
ATOM 751 N N . PHE A 1 93 ? 16.372 80.731 14.013 1.00 29.24 92 PHE A N 1
ATOM 752 C CA . PHE A 1 93 ? 16.503 79.316 14.247 1.00 30.45 92 PHE A CA 1
ATOM 753 C C . PHE A 1 93 ? 17.768 79.128 15.058 1.00 29.56 92 PHE A C 1
ATOM 754 O O . PHE A 1 93 ? 18.878 79.276 14.548 1.00 28.19 92 PHE A O 1
ATOM 762 N N . VAL A 1 94 ? 17.584 78.858 16.333 1.00 30.53 93 VAL A N 1
ATOM 763 C CA . VAL A 1 94 ? 18.681 78.776 17.293 1.00 29.89 93 VAL A CA 1
ATOM 764 C C . VAL A 1 94 ? 18.707 77.354 17.834 1.00 31.64 93 VAL A C 1
ATOM 765 O O . VAL A 1 94 ? 17.703 76.907 18.405 1.00 30.27 93 VAL A O 1
ATOM 769 N N . ARG A 1 95 ? 19.832 76.648 17.693 1.00 30.79 94 ARG A N 1
ATOM 770 C CA . ARG A 1 95 ? 19.895 75.237 18.094 1.00 31.88 94 ARG A CA 1
ATOM 771 C C . ARG A 1 95 ? 21.237 74.816 18.618 1.00 31.86 94 ARG A C 1
ATOM 772 O O . ARG A 1 95 ? 22.281 75.236 18.105 1.00 31.72 94 ARG A O 1
ATOM 780 N N . PRO A 1 96 ? 21.233 73.966 19.644 1.00 33.78 95 PRO A N 1
ATOM 781 C CA . PRO A 1 96 ? 22.484 73.377 20.093 1.00 34.38 95 PRO A CA 1
ATOM 782 C C . PRO A 1 96 ? 23.014 72.324 19.088 1.00 33.17 95 PRO A C 1
ATOM 783 O O . PRO A 1 96 ? 24.130 71.901 19.217 1.00 35.92 95 PRO A O 1
ATOM 787 N N . HIS A 1 97 ? 22.206 71.929 18.112 1.00 34.42 96 HIS A N 1
ATOM 788 C CA . HIS A 1 97 ? 22.564 70.927 17.125 1.00 32.50 96 HIS A CA 1
ATOM 789 C C . HIS A 1 97 ? 23.678 71.412 16.183 1.00 34.87 96 HIS A C 1
ATOM 790 O O . HIS A 1 97 ? 24.347 70.586 15.538 1.00 37.37 96 HIS A O 1
ATOM 797 N N . PHE A 1 98 ? 23.863 72.727 16.049 1.00 33.27 97 PHE A N 1
ATOM 798 C CA . PHE A 1 98 ? 24.954 73.230 15.197 1.00 32.25 97 PHE A CA 1
ATOM 799 C C . PHE A 1 98 ? 26.264 72.880 15.887 1.00 33.34 97 PHE A C 1
ATOM 800 O O . PHE A 1 98 ? 26.412 73.166 17.055 1.00 32.64 97 PHE A O 1
ATOM 808 N N . VAL A 1 99 ? 27.204 72.273 15.169 1.00 33.35 98 VAL A N 1
ATOM 809 C CA . VAL A 1 99 ? 28.451 71.798 15.783 1.00 33.70 98 VAL A CA 1
ATOM 810 C C . VAL A 1 99 ? 29.437 72.912 15.958 1.00 38.34 98 VAL A C 1
ATOM 811 O O . VAL A 1 99 ? 30.347 72.796 16.773 1.00 35.64 98 VAL A O 1
ATOM 815 N N . ASN A 1 100 ? 29.232 73.991 15.194 1.00 38.36 99 ASN A N 1
ATOM 816 C CA . ASN A 1 100 ? 30.016 75.229 15.294 1.00 41.08 99 ASN A CA 1
ATOM 817 C C . ASN A 1 100 ? 29.387 76.299 14.420 1.00 39.10 99 ASN A C 1
ATOM 818 O O . ASN A 1 100 ? 28.329 76.084 13.818 1.00 34.95 99 ASN A O 1
ATOM 823 N N . GLY A 1 101 ? 30.027 77.455 14.368 1.00 37.69 100 GLY A N 1
ATOM 824 C CA . GLY A 1 101 ? 29.554 78.547 13.522 1.00 37.05 100 GLY A CA 1
ATOM 825 C C . GLY A 1 101 ? 29.588 78.278 12.035 1.00 33.92 100 GLY A C 1
ATOM 826 O O . GLY A 1 101 ? 28.695 78.711 11.320 1.00 35.01 100 GLY A O 1
ATOM 827 N N . THR A 1 102 ? 30.590 77.533 11.589 1.00 35.23 101 THR A N 1
ATOM 828 C CA . THR A 1 102 ? 30.715 77.169 10.188 1.00 34.16 101 THR A CA 1
ATOM 829 C C . THR A 1 102 ? 29.518 76.371 9.787 1.00 34.69 101 THR A C 1
ATOM 830 O O . THR A 1 102 ? 28.958 76.561 8.692 1.00 32.29 101 THR A O 1
ATOM 834 N N . HIS A 1 103 ? 29.056 75.502 10.677 1.00 33.93 102 HIS A N 1
ATOM 835 C CA . HIS A 1 103 ? 27.866 74.684 10.358 1.00 33.41 102 HIS A CA 1
ATOM 836 C C . HIS A 1 103 ? 26.649 75.594 10.075 1.00 33.13 102 HIS A C 1
ATOM 837 O O . HIS A 1 103 ? 25.892 75.399 9.083 1.00 34.25 102 HIS A O 1
ATOM 844 N N . ALA A 1 104 ? 26.452 76.598 10.931 1.00 33.09 103 ALA A N 1
ATOM 845 C CA . ALA A 1 104 ? 25.324 77.537 10.775 1.00 31.80 103 ALA A CA 1
ATOM 846 C C . ALA A 1 104 ? 25.411 78.316 9.435 1.00 31.90 103 ALA A C 1
ATOM 847 O O . ALA A 1 104 ? 24.440 78.434 8.687 1.00 31.52 103 ALA A O 1
ATOM 849 N N . ILE A 1 105 ? 26.582 78.848 9.147 1.00 31.13 104 ILE A N 1
ATOM 850 C CA . ILE A 1 105 ? 26.820 79.596 7.919 1.00 31.86 104 ILE A CA 1
ATOM 851 C C . ILE A 1 105 ? 26.596 78.713 6.741 1.00 33.02 104 ILE A C 1
ATOM 852 O O . ILE A 1 105 ? 25.877 79.103 5.776 1.00 31.50 104 ILE A O 1
ATOM 857 N N . GLY A 1 106 ? 27.208 77.530 6.782 1.00 32.10 105 GLY A N 1
ATOM 858 C CA . GLY A 1 106 ? 27.045 76.561 5.664 1.00 32.75 105 GLY A CA 1
ATOM 859 C C . GLY A 1 106 ? 25.612 76.177 5.373 1.00 30.76 105 GLY A C 1
ATOM 860 O O . GLY A 1 106 ? 25.203 76.102 4.205 1.00 31.83 105 GLY A O 1
ATOM 861 N N . ALA A 1 107 ? 24.827 75.975 6.435 1.00 29.13 106 ALA A N 1
ATOM 862 C CA . ALA A 1 107 ? 23.415 75.633 6.298 1.00 30.52 106 ALA A CA 1
ATOM 863 C C . ALA A 1 107 ? 22.611 76.789 5.664 1.00 32.41 106 ALA A C 1
ATOM 864 O O . ALA A 1 107 ? 21.765 76.590 4.772 1.00 31.98 106 ALA A O 1
ATOM 866 N N . ALA A 1 108 ? 22.889 78.013 6.093 1.00 31.95 107 ALA A N 1
ATOM 867 C CA . ALA A 1 108 ? 22.229 79.176 5.502 1.00 31.62 107 ALA A CA 1
ATOM 868 C C . ALA A 1 108 ? 22.559 79.243 4.008 1.00 31.92 107 ALA A C 1
ATOM 869 O O . ALA A 1 108 ? 21.688 79.543 3.192 1.00 31.61 107 ALA A O 1
ATOM 871 N N . LEU A 1 109 ? 23.810 78.941 3.656 1.00 31.38 108 LEU A N 1
ATOM 872 C CA . LEU A 1 109 ? 24.222 78.950 2.246 1.00 30.15 108 LEU A CA 1
ATOM 873 C C . LEU A 1 109 ? 23.576 77.856 1.419 1.00 31.19 108 LEU A C 1
ATOM 874 O O . LEU A 1 109 ? 22.902 78.133 0.405 1.00 30.19 108 LEU A O 1
ATOM 879 N N . PHE A 1 110 ? 23.770 76.613 1.847 1.00 31.03 109 PHE A N 1
ATOM 880 C CA . PHE A 1 110 ? 23.252 75.472 1.132 1.00 29.82 109 PHE A CA 1
ATOM 881 C C . PHE A 1 110 ? 21.757 75.574 0.986 1.00 30.37 109 PHE A C 1
ATOM 882 O O . PHE A 1 110 ? 21.209 75.339 -0.096 1.00 29.88 109 PHE A O 1
ATOM 890 N N . GLY A 1 111 ? 21.091 75.913 2.085 1.00 32.26 110 GLY A N 1
ATOM 891 C CA . GLY A 1 111 ? 19.636 75.971 2.097 1.00 33.09 110 GLY A CA 1
ATOM 892 C C . GLY A 1 111 ? 19.045 76.893 1.057 1.00 33.95 110 GLY A C 1
ATOM 893 O O . GLY A 1 111 ? 17.981 76.640 0.505 1.00 31.31 110 GLY A O 1
ATOM 894 N N . ASN A 1 112 ? 19.775 77.944 0.749 1.00 32.70 111 ASN A N 1
ATOM 895 C CA . ASN A 1 112 ? 19.293 78.940 -0.152 1.00 31.06 111 ASN A CA 1
ATOM 896 C C . ASN A 1 112 ? 19.950 78.929 -1.524 1.00 31.86 111 ASN A C 1
ATOM 897 O O . ASN A 1 112 ? 19.877 79.885 -2.246 1.00 30.13 111 ASN A O 1
ATOM 902 N N . LEU A 1 113 ? 20.604 77.833 -1.872 1.00 32.80 112 LEU A N 1
ATOM 903 C CA . LEU A 1 113 ? 21.213 77.713 -3.195 1.00 31.52 112 LEU A CA 1
ATOM 904 C C . LEU A 1 113 ? 20.809 76.398 -3.873 1.00 31.13 112 LEU A C 1
ATOM 905 O O . LEU A 1 113 ? 20.534 75.406 -3.211 1.00 30.84 112 LEU A O 1
ATOM 910 N N . ARG A 1 114 ? 20.765 76.413 -5.203 1.00 30.59 113 ARG A N 1
ATOM 911 C CA . ARG A 1 114 ? 20.410 75.271 -6.007 1.00 30.94 113 ARG A CA 1
ATOM 912 C C . ARG A 1 114 ? 21.373 75.209 -7.199 1.00 31.91 113 ARG A C 1
ATOM 913 O O . ARG A 1 114 ? 22.010 76.203 -7.524 1.00 29.87 113 ARG A O 1
ATOM 921 N N . PRO A 1 115 ? 21.456 74.050 -7.872 1.00 31.20 114 PRO A N 1
ATOM 922 C CA . PRO A 1 115 ? 22.351 73.950 -9.021 1.00 30.60 114 PRO A CA 1
ATOM 923 C C . PRO A 1 115 ? 22.089 75.026 -10.043 1.00 32.05 114 PRO A C 1
ATOM 924 O O . PRO A 1 115 ? 20.929 75.373 -10.317 1.00 34.72 114 PRO A O 1
ATOM 928 N N . ASN A 1 116 ? 23.176 75.520 -10.629 1.00 31.40 115 ASN A N 1
ATOM 929 C CA . ASN A 1 116 ? 23.175 76.604 -11.591 1.00 32.62 115 ASN A CA 1
ATOM 930 C C . ASN A 1 116 ? 23.009 77.984 -10.988 1.00 31.11 115 ASN A C 1
ATOM 931 O O . ASN A 1 116 ? 23.134 78.975 -11.695 1.00 33.66 115 ASN A O 1
ATOM 936 N N . ASP A 1 117 ? 22.724 78.066 -9.704 1.00 30.63 116 ASP A N 1
ATOM 937 C CA . ASP A 1 117 ? 22.830 79.334 -8.989 1.00 31.41 116 ASP A CA 1
ATOM 938 C C . ASP A 1 117 ? 24.312 79.673 -8.836 1.00 31.97 116 ASP A C 1
ATOM 939 O O . ASP A 1 117 ? 25.183 78.803 -8.861 1.00 32.71 116 ASP A O 1
ATOM 944 N N . THR A 1 118 ? 24.572 80.962 -8.653 1.00 32.82 117 THR A N 1
ATOM 945 C CA . THR A 1 118 ? 25.894 81.460 -8.324 1.00 31.61 117 THR A CA 1
ATOM 946 C C . THR A 1 118 ? 25.848 82.198 -6.967 1.00 31.46 117 THR A C 1
ATOM 947 O O . THR A 1 118 ? 24.947 83.017 -6.716 1.00 29.58 117 THR A O 1
ATOM 967 N N . SER A 1 121 ? 30.876 86.035 -3.099 1.00 31.01 120 SER A N 1
ATOM 968 C CA . SER A 1 121 ? 31.512 86.641 -1.913 1.00 30.03 120 SER A CA 1
ATOM 969 C C . SER A 1 121 ? 32.062 87.998 -2.331 1.00 31.69 120 SER A C 1
ATOM 970 O O . SER A 1 121 ? 32.764 88.090 -3.369 1.00 30.87 120 SER A O 1
ATOM 973 N N . ILE A 1 122 ? 31.749 89.043 -1.563 1.00 31.86 121 ILE A N 1
ATOM 974 C CA . ILE A 1 122 ? 32.164 90.385 -1.934 1.00 32.47 121 ILE A CA 1
ATOM 975 C C . ILE A 1 122 ? 33.215 91.029 -1.033 1.00 33.75 121 ILE A C 1
ATOM 976 O O . ILE A 1 122 ? 33.631 92.138 -1.313 1.00 37.38 121 ILE A O 1
ATOM 981 N N . CYS A 1 123 ? 33.699 90.328 -0.025 1.00 35.95 122 CYS A N 1
ATOM 982 C CA . CYS A 1 123 ? 34.770 90.858 0.819 1.00 37.22 122 CYS A CA 1
ATOM 983 C C . CYS A 1 123 ? 36.075 90.097 0.601 1.00 38.00 122 CYS A C 1
ATOM 984 O O . CYS A 1 123 ? 36.792 89.877 1.549 1.00 39.24 122 CYS A O 1
ATOM 987 N N . GLY A 1 124 ? 36.404 89.723 -0.639 1.00 38.43 123 GLY A N 1
ATOM 988 C CA . GLY A 1 124 ? 37.603 88.925 -0.878 1.00 39.22 123 GLY A CA 1
ATOM 989 C C . GLY A 1 124 ? 37.462 87.468 -0.422 1.00 41.74 123 GLY A C 1
ATOM 990 O O . GLY A 1 124 ? 36.355 86.957 -0.253 1.00 39.80 123 GLY A O 1
ATOM 999 N N . PRO A 1 126 ? 37.048 84.175 1.504 1.00 44.36 125 PRO A N 1
ATOM 1000 C CA . PRO A 1 126 ? 36.428 83.871 2.791 1.00 44.32 125 PRO A CA 1
ATOM 1001 C C . PRO A 1 126 ? 37.375 83.219 3.784 1.00 44.01 125 PRO A C 1
ATOM 1002 O O . PRO A 1 126 ? 38.426 82.728 3.382 1.00 45.01 125 PRO A O 1
ATOM 1006 N N . TYR A 1 127 ? 36.955 83.210 5.055 1.00 45.68 126 TYR A N 1
ATOM 1007 C CA . TYR A 1 127 ? 37.563 82.422 6.152 1.00 47.13 126 TYR A CA 1
ATOM 1008 C C . TYR A 1 127 ? 37.836 80.989 5.659 1.00 47.60 126 TYR A C 1
ATOM 1009 O O . TYR A 1 127 ? 36.990 80.390 4.997 1.00 46.63 126 TYR A O 1
ATOM 1011 N N . ASP A 1 128 ? 39.009 80.446 5.981 1.00 48.66 127 ASP A N 1
ATOM 1012 C CA . ASP A 1 128 ? 39.456 79.119 5.488 1.00 49.15 127 ASP A CA 1
ATOM 1013 C C . ASP A 1 128 ? 38.451 77.959 5.676 1.00 45.10 127 ASP A C 1
ATOM 1014 O O . ASP A 1 128 ? 38.356 77.037 4.854 1.00 40.82 127 ASP A O 1
ATOM 1019 N N . THR A 1 129 ? 37.720 78.011 6.781 1.00 45.86 128 THR A N 1
ATOM 1020 C CA . THR A 1 129 ? 36.778 76.968 7.126 1.00 47.58 128 THR A CA 1
ATOM 1021 C C . THR A 1 129 ? 35.635 76.883 6.119 1.00 45.33 128 THR A C 1
ATOM 1022 O O . THR A 1 129 ? 35.032 75.817 5.969 1.00 45.87 128 THR A O 1
ATOM 1026 N N . LEU A 1 130 ? 35.365 77.978 5.403 1.00 43.56 129 LEU A N 1
ATOM 1027 C CA . LEU A 1 130 ? 34.334 77.971 4.370 1.00 40.79 129 LEU A CA 1
ATOM 1028 C C . LEU A 1 130 ? 34.790 77.403 3.045 1.00 40.37 129 LEU A C 1
ATOM 1029 O O . LEU A 1 130 ? 33.967 77.248 2.148 1.00 39.50 129 LEU A O 1
ATOM 1034 N N . HIS A 1 131 ? 36.079 77.131 2.866 1.00 37.82 130 HIS A N 1
ATOM 1035 C CA . HIS A 1 131 ? 36.550 76.769 1.536 1.00 38.15 130 HIS A CA 1
ATOM 1036 C C . HIS A 1 131 ? 35.953 75.486 1.007 1.00 37.40 130 HIS A C 1
ATOM 1037 O O . HIS A 1 131 ? 35.615 75.401 -0.185 1.00 35.45 130 HIS A O 1
ATOM 1044 N N . ASP A 1 132 ? 35.789 74.493 1.878 1.00 36.04 131 ASP A N 1
ATOM 1045 C CA . ASP A 1 132 ? 35.175 73.188 1.488 1.00 35.97 131 ASP A CA 1
ATOM 1046 C C . ASP A 1 132 ? 33.669 73.275 1.271 1.00 32.33 131 ASP A C 1
ATOM 1047 O O . ASP A 1 132 ? 33.101 72.551 0.460 1.00 34.72 131 ASP A O 1
ATOM 1052 N N . ILE A 1 133 ? 33.015 74.135 2.030 1.00 32.55 132 ILE A N 1
ATOM 1053 C CA . ILE A 1 133 ? 31.596 74.412 1.804 1.00 34.73 132 ILE A CA 1
ATOM 1054 C C . ILE A 1 133 ? 31.389 74.915 0.376 1.00 33.75 132 ILE A C 1
ATOM 1055 O O . ILE A 1 133 ? 30.512 74.450 -0.312 1.00 33.23 132 ILE A O 1
ATOM 1060 N N . ILE A 1 134 ? 32.230 75.849 -0.049 1.00 32.68 133 ILE A N 1
ATOM 1061 C CA . ILE A 1 134 ? 32.164 76.403 -1.423 1.00 32.23 133 ILE A CA 1
ATOM 1062 C C . ILE A 1 134 ? 32.621 75.362 -2.447 1.00 32.59 133 ILE A C 1
ATOM 1063 O O . ILE A 1 134 ? 32.011 75.200 -3.508 1.00 32.09 133 ILE A O 1
ATOM 1068 N N . GLY A 1 135 ? 33.724 74.695 -2.120 1.00 34.07 134 GLY A N 1
ATOM 1069 C CA . GLY A 1 135 ? 34.342 73.669 -2.943 1.00 36.78 134 GLY A CA 1
ATOM 1070 C C . GLY A 1 135 ? 35.526 74.192 -3.744 1.00 39.82 134 GLY A C 1
ATOM 1071 O O . GLY A 1 135 ? 35.543 74.108 -4.952 1.00 40.85 134 GLY A O 1
ATOM 1080 N N . ASP A 1 137 ? 38.735 73.157 -3.798 1.00 50.88 136 ASP A N 1
ATOM 1081 C CA . ASP A 1 137 ? 39.733 72.164 -4.167 1.00 50.48 136 ASP A CA 1
ATOM 1082 C C . ASP A 1 137 ? 38.990 71.056 -4.875 1.00 51.42 136 ASP A C 1
ATOM 1083 O O . ASP A 1 137 ? 38.314 70.243 -4.223 1.00 51.78 136 ASP A O 1
ATOM 1088 N N . ASP A 1 138 ? 39.106 71.043 -6.205 1.00 51.11 137 ASP A N 1
ATOM 1089 C CA . ASP A 1 138 ? 38.379 70.108 -7.068 1.00 50.90 137 ASP A CA 1
ATOM 1090 C C . ASP A 1 138 ? 38.911 68.656 -7.000 1.00 51.79 137 ASP A C 1
ATOM 1091 O O . ASP A 1 138 ? 38.353 67.761 -7.641 1.00 52.85 137 ASP A O 1
ATOM 1094 N N . SER A 1 139 ? 39.952 68.420 -6.199 1.00 49.97 138 SER A N 1
ATOM 1095 C CA . SER A 1 139 ? 40.477 67.067 -5.981 1.00 49.98 138 SER A CA 1
ATOM 1096 C C . SER A 1 139 ? 39.891 66.414 -4.725 1.00 51.36 138 SER A C 1
ATOM 1097 O O . SER A 1 139 ? 40.322 65.313 -4.339 1.00 52.98 138 SER A O 1
ATOM 1100 N N . LYS A 1 140 ? 38.976 67.107 -4.051 1.00 49.87 139 LYS A N 1
ATOM 1101 C CA . LYS A 1 140 ? 38.345 66.562 -2.858 1.00 49.10 139 LYS A CA 1
ATOM 1102 C C . LYS A 1 140 ? 36.874 66.387 -3.124 1.00 46.36 139 LYS A C 1
ATOM 1103 O O . LYS A 1 140 ? 36.262 67.243 -3.778 1.00 46.46 139 LYS A O 1
ATOM 1109 N N . LYS A 1 141 ? 36.315 65.287 -2.613 1.00 42.47 140 LYS A N 1
ATOM 1110 C CA . LYS A 1 141 ? 34.869 65.045 -2.691 1.00 38.48 140 LYS A CA 1
ATOM 1111 C C . LYS A 1 141 ? 34.330 65.208 -1.289 1.00 34.44 140 LYS A C 1
ATOM 1112 O O . LYS A 1 141 ? 34.538 64.353 -0.417 1.00 32.26 140 LYS A O 1
ATOM 1118 N N . VAL A 1 142 ? 33.670 66.330 -1.053 1.00 31.69 141 VAL A N 1
ATOM 1119 C CA . VAL A 1 142 ? 33.237 66.693 0.302 1.00 31.25 141 VAL A CA 1
ATOM 1120 C C . VAL A 1 142 ? 31.810 67.196 0.398 1.00 32.34 141 VAL A C 1
ATOM 1121 O O . VAL A 1 142 ? 31.390 67.665 1.464 1.00 30.35 141 VAL A O 1
ATOM 1125 N N . GLY A 1 143 ? 31.063 67.044 -0.694 1.00 31.97 142 GLY A N 1
ATOM 1126 C CA . GLY A 1 143 ? 29.674 67.488 -0.782 1.00 33.83 142 GLY A CA 1
ATOM 1127 C C . GLY A 1 143 ? 29.539 68.999 -0.849 1.00 33.02 142 GLY A C 1
ATOM 1128 O O . GLY A 1 143 ? 28.590 69.564 -0.322 1.00 30.03 142 GLY A O 1
ATOM 1129 N N . SER A 1 144 ? 30.506 69.666 -1.479 1.00 32.47 143 SER A N 1
ATOM 1130 C CA . SER A 1 144 ? 30.541 71.120 -1.486 1.00 30.88 143 SER A CA 1
ATOM 1131 C C . SER A 1 144 ? 29.447 71.699 -2.394 1.00 31.31 143 SER A C 1
ATOM 1132 O O . SER A 1 144 ? 28.848 70.987 -3.214 1.00 29.20 143 SER A O 1
ATOM 1135 N N . LEU A 1 145 ? 29.262 73.021 -2.314 1.00 31.14 144 LEU A N 1
ATOM 1136 C CA . LEU A 1 145 ? 28.333 73.696 -3.211 1.00 30.00 144 LEU A CA 1
ATOM 1137 C C . LEU A 1 145 ? 28.733 73.446 -4.663 1.00 29.79 144 LEU A C 1
ATOM 1138 O O . LEU A 1 145 ? 27.872 73.189 -5.520 1.00 29.03 144 LEU A O 1
ATOM 1143 N N . ARG A 1 146 ? 30.026 73.460 -4.941 1.00 31.67 145 ARG A N 1
ATOM 1144 C CA . ARG A 1 146 ? 30.491 73.184 -6.302 1.00 31.05 145 ARG A CA 1
ATOM 1145 C C . ARG A 1 146 ? 30.011 71.815 -6.754 1.00 30.65 145 ARG A C 1
ATOM 1146 O O . ARG A 1 146 ? 29.490 71.678 -7.853 1.00 29.39 145 ARG A O 1
ATOM 1154 N N . GLU A 1 147 ? 30.156 70.801 -5.897 1.00 31.81 146 GLU A N 1
ATOM 1155 C CA . GLU A 1 147 ? 29.760 69.448 -6.253 1.00 31.73 146 GLU A CA 1
ATOM 1156 C C . GLU A 1 147 ? 28.239 69.366 -6.506 1.00 32.60 146 GLU A C 1
ATOM 1157 O O . GLU A 1 147 ? 27.765 68.501 -7.237 1.00 31.83 146 GLU A O 1
ATOM 1163 N N . TYR A 1 148 ? 27.485 70.283 -5.919 1.00 33.47 147 TYR A N 1
ATOM 1164 C CA . TYR A 1 148 ? 26.049 70.353 -6.186 1.00 33.62 147 TYR A CA 1
ATOM 1165 C C . TYR A 1 148 ? 25.695 71.358 -7.296 1.00 34.49 147 TYR A C 1
ATOM 1166 O O . TYR A 1 148 ? 24.544 71.811 -7.403 1.00 33.57 147 TYR A O 1
ATOM 1175 N N . GLY A 1 149 ? 26.669 71.681 -8.152 1.00 33.07 148 GLY A N 1
ATOM 1176 C CA . GLY A 1 149 ? 26.406 72.542 -9.304 1.00 33.09 148 GLY A CA 1
ATOM 1177 C C . GLY A 1 149 ? 26.200 74.028 -9.012 1.00 32.44 148 GLY A C 1
ATOM 1178 O O . GLY A 1 149 ? 25.711 74.774 -9.856 1.00 29.90 148 GLY A O 1
ATOM 1179 N N . VAL A 1 150 ? 26.585 74.471 -7.828 1.00 31.73 149 VAL A N 1
ATOM 1180 C CA . VAL A 1 150 ? 26.490 75.882 -7.476 1.00 30.64 149 VAL A CA 1
ATOM 1181 C C . VAL A 1 150 ? 27.793 76.576 -7.875 1.00 32.82 149 VAL A C 1
ATOM 1182 O O . VAL A 1 150 ? 28.875 76.196 -7.424 1.00 32.40 149 VAL A O 1
ATOM 1186 N N . LYS A 1 151 ? 27.681 77.596 -8.718 1.00 32.37 150 LYS A N 1
ATOM 1187 C CA . LYS A 1 151 ? 28.852 78.367 -9.184 1.00 31.99 150 LYS A CA 1
ATOM 1188 C C . LYS A 1 151 ? 29.274 79.409 -8.129 1.00 33.43 150 LYS A C 1
ATOM 1189 O O . LYS A 1 151 ? 28.473 79.829 -7.296 1.00 32.96 150 LYS A O 1
ATOM 1192 N N . TYR A 1 152 ? 30.538 79.807 -8.163 1.00 32.69 151 TYR A N 1
ATOM 1193 C CA . TYR A 1 152 ? 31.090 80.734 -7.192 1.00 32.07 151 TYR A CA 1
ATOM 1194 C C . TYR A 1 152 ? 31.847 81.868 -7.857 1.00 32.77 151 TYR A C 1
ATOM 1195 O O . TYR A 1 152 ? 32.671 81.621 -8.738 1.00 32.13 151 TYR A O 1
ATOM 1204 N N . LYS A 1 153 ? 31.582 83.090 -7.394 1.00 31.20 152 LYS A N 1
ATOM 1205 C CA . LYS A 1 153 ? 32.341 84.282 -7.762 1.00 30.18 152 LYS A CA 1
ATOM 1206 C C . LYS A 1 153 ? 32.878 84.951 -6.504 1.00 30.96 152 LYS A C 1
ATOM 1207 O O . LYS A 1 153 ? 32.224 84.957 -5.455 1.00 31.61 152 LYS A O 1
ATOM 1221 N N . VAL A 1 155 ? 34.757 88.654 -5.290 1.00 34.55 154 VAL A N 1
ATOM 1222 C CA . VAL A 1 155 ? 35.211 89.980 -5.658 1.00 33.28 154 VAL A CA 1
ATOM 1223 C C . VAL A 1 155 ? 36.296 90.385 -4.684 1.00 33.94 154 VAL A C 1
ATOM 1224 O O . VAL A 1 155 ? 36.059 90.496 -3.490 1.00 31.50 154 VAL A O 1
ATOM 1228 N N . ASP A 1 156 ? 37.503 90.575 -5.187 1.00 36.08 155 ASP A N 1
ATOM 1229 C CA . ASP A 1 156 ? 38.600 91.066 -4.357 1.00 38.65 155 ASP A CA 1
ATOM 1230 C C . ASP A 1 156 ? 38.338 92.479 -3.865 1.00 38.31 155 ASP A C 1
ATOM 1231 O O . ASP A 1 156 ? 37.625 93.265 -4.511 1.00 38.11 155 ASP A O 1
ATOM 1236 N N . LEU A 1 157 ? 38.915 92.791 -2.715 1.00 39.67 156 LEU A N 1
ATOM 1237 C CA . LEU A 1 157 ? 38.864 94.148 -2.187 1.00 41.81 156 LEU A CA 1
ATOM 1238 C C . LEU A 1 157 ? 39.675 95.035 -3.115 1.00 42.10 156 LEU A C 1
ATOM 1239 O O . LEU A 1 157 ? 40.582 94.552 -3.794 1.00 42.00 156 LEU A O 1
ATOM 1244 N N . LYS A 1 158 ? 39.316 96.310 -3.177 1.00 43.00 157 LYS A N 1
ATOM 1245 C CA . LYS A 1 158 ? 40.038 97.263 -3.984 1.00 45.40 157 LYS A CA 1
ATOM 1246 C C . LYS A 1 158 ? 40.466 98.350 -3.014 1.00 47.46 157 LYS A C 1
ATOM 1247 O O . LYS A 1 158 ? 39.636 98.922 -2.305 1.00 47.00 157 LYS A O 1
ATOM 1253 N N . ASP A 1 159 ? 41.768 98.611 -2.961 1.00 50.57 158 ASP A N 1
ATOM 1254 C CA . ASP A 1 159 ? 42.321 99.642 -2.068 1.00 51.93 158 ASP A CA 1
ATOM 1255 C C . ASP A 1 159 ? 41.784 99.448 -0.667 1.00 50.90 158 ASP A C 1
ATOM 1256 O O . ASP A 1 159 ? 41.339 100.387 -0.011 1.00 51.90 158 ASP A O 1
ATOM 1261 N N . GLY A 1 160 ? 41.802 98.197 -0.237 1.00 49.90 159 GLY A N 1
ATOM 1262 C CA . GLY A 1 160 ? 41.370 97.832 1.103 1.00 49.83 159 GLY A CA 1
ATOM 1263 C C . GLY A 1 160 ? 39.877 97.834 1.370 1.00 48.17 159 GLY A C 1
ATOM 1264 O O . GLY A 1 160 ? 39.475 97.438 2.451 1.00 48.80 159 GLY A O 1
ATOM 1265 N N . LYS A 1 161 ? 39.057 98.241 0.395 1.00 47.33 160 LYS A N 1
ATOM 1266 C CA . LYS A 1 161 ? 37.604 98.362 0.585 1.00 45.46 160 LYS A CA 1
ATOM 1267 C C . LYS A 1 161 ? 36.828 97.425 -0.359 1.00 43.20 160 LYS A C 1
ATOM 1268 O O . LYS A 1 161 ? 37.349 96.983 -1.389 1.00 42.06 160 LYS A O 1
ATOM 1270 N N . VAL A 1 162 ? 35.578 97.134 -0.011 1.00 40.73 161 VAL A N 1
ATOM 1271 C CA . VAL A 1 162 ? 34.713 96.339 -0.894 1.00 40.08 161 VAL A CA 1
ATOM 1272 C C . VAL A 1 162 ? 34.556 97.088 -2.206 1.00 37.30 161 VAL A C 1
ATOM 1273 O O . VAL A 1 162 ? 34.220 98.278 -2.224 1.00 37.53 161 VAL A O 1
ATOM 1277 N N . ASP A 1 163 ? 34.804 96.378 -3.304 1.00 37.71 162 ASP A N 1
ATOM 1278 C CA . ASP A 1 163 ? 34.770 96.935 -4.648 1.00 35.69 162 ASP A CA 1
ATOM 1279 C C . ASP A 1 163 ? 33.348 96.984 -5.172 1.00 36.38 162 ASP A C 1
ATOM 1280 O O . ASP A 1 163 ? 32.908 96.171 -6.014 1.00 33.60 162 ASP A O 1
ATOM 1285 N N . ILE A 1 164 ? 32.634 97.979 -4.684 1.00 37.39 163 ILE A N 1
ATOM 1286 C CA . ILE A 1 164 ? 31.214 98.062 -4.902 1.00 37.36 163 ILE A CA 1
ATOM 1287 C C . ILE A 1 164 ? 30.825 98.221 -6.376 1.00 37.93 163 ILE A C 1
ATOM 1288 O O . ILE A 1 164 ? 29.792 97.716 -6.809 1.00 36.64 163 ILE A O 1
ATOM 1293 N N . ASN A 1 165 ? 31.666 98.885 -7.165 1.00 38.70 164 ASN A N 1
ATOM 1294 C CA . ASN A 1 165 ? 31.389 99.025 -8.584 1.00 38.81 164 ASN A CA 1
ATOM 1295 C C . ASN A 1 165 ? 31.534 97.689 -9.332 1.00 38.20 164 ASN A C 1
ATOM 1296 O O . ASN A 1 165 ? 30.769 97.397 -10.263 1.00 36.09 164 ASN A O 1
ATOM 1301 N N . THR A 1 166 ? 32.477 96.852 -8.916 1.00 36.18 165 THR A N 1
ATOM 1302 C CA . THR A 1 166 ? 32.548 95.530 -9.491 1.00 34.51 165 THR A CA 1
ATOM 1303 C C . THR A 1 166 ? 31.346 94.691 -9.077 1.00 32.39 165 THR A C 1
ATOM 1304 O O . THR A 1 166 ? 30.767 93.982 -9.926 1.00 31.64 165 THR A O 1
ATOM 1308 N N . VAL A 1 167 ? 30.952 94.765 -7.801 1.00 31.10 166 VAL A N 1
ATOM 1309 C CA . VAL A 1 167 ? 29.779 94.006 -7.321 1.00 30.69 166 VAL A CA 1
ATOM 1310 C C . VAL A 1 167 ? 28.546 94.366 -8.167 1.00 32.31 166 VAL A C 1
ATOM 1311 O O . VAL A 1 167 ? 27.786 93.481 -8.616 1.00 33.83 166 VAL A O 1
ATOM 1315 N N . LYS A 1 168 ? 28.357 95.667 -8.413 1.00 31.23 167 LYS A N 1
ATOM 1316 C CA . LYS A 1 168 ? 27.220 96.119 -9.223 1.00 33.31 167 LYS A CA 1
ATOM 1317 C C . LYS A 1 168 ? 27.328 95.654 -10.659 1.00 32.44 167 LYS A C 1
ATOM 1318 O O . LYS A 1 168 ? 26.308 95.298 -11.269 1.00 33.31 167 LYS A O 1
ATOM 1324 N N . GLU A 1 169 ? 28.542 95.647 -11.209 1.00 31.48 168 GLU A N 1
ATOM 1325 C CA . GLU A 1 169 ? 28.705 95.230 -12.607 1.00 31.78 168 GLU A CA 1
ATOM 1326 C C . GLU A 1 169 ? 28.348 93.754 -12.751 1.00 30.35 168 GLU A C 1
ATOM 1327 O O . GLU A 1 169 ? 27.668 93.355 -13.693 1.00 29.86 168 GLU A O 1
ATOM 1329 N N . GLU A 1 170 ? 28.786 92.949 -11.807 1.00 29.75 169 GLU A N 1
ATOM 1330 C CA . GLU A 1 170 ? 28.455 91.535 -11.795 1.00 32.51 169 GLU A CA 1
ATOM 1331 C C . GLU A 1 170 ? 26.944 91.295 -11.715 1.00 32.96 169 GLU A C 1
ATOM 1332 O O . GLU A 1 170 ? 26.398 90.486 -12.470 1.00 33.00 169 GLU A O 1
ATOM 1338 N N . LEU A 1 171 ? 26.278 91.981 -10.797 1.00 31.95 170 LEU A N 1
ATOM 1339 C CA . LEU A 1 171 ? 24.843 91.880 -10.668 1.00 32.88 170 LEU A CA 1
ATOM 1340 C C . LEU A 1 171 ? 24.118 92.265 -11.969 1.00 32.71 170 LEU A C 1
ATOM 1341 O O . LEU A 1 171 ? 23.131 91.640 -12.351 1.00 32.66 170 LEU A O 1
ATOM 1346 N N . LYS A 1 172 ? 24.615 93.271 -12.671 1.00 32.94 171 LYS A N 1
ATOM 1347 C CA . LYS A 1 172 ? 24.013 93.688 -13.930 1.00 32.04 171 LYS A CA 1
ATOM 1348 C C . LYS A 1 172 ? 24.145 92.631 -15.043 1.00 33.72 171 LYS A C 1
ATOM 1349 O O . LYS A 1 172 ? 23.239 92.452 -15.877 1.00 33.28 171 LYS A O 1
ATOM 1352 N N . LYS A 1 173 ? 25.271 91.924 -15.059 1.00 33.66 172 LYS A N 1
ATOM 1353 C CA . LYS A 1 173 ? 25.549 90.999 -16.154 1.00 34.14 172 LYS A CA 1
ATOM 1354 C C . LYS A 1 173 ? 25.224 89.529 -15.889 1.00 33.06 172 LYS A C 1
ATOM 1355 O O . LYS A 1 173 ? 25.037 88.787 -16.843 1.00 33.81 172 LYS A O 1
ATOM 1361 N N . ASP A 1 174 ? 25.126 89.101 -14.633 1.00 33.49 173 ASP A N 1
ATOM 1362 C CA . ASP A 1 174 ? 24.999 87.680 -14.301 1.00 32.86 173 ASP A CA 1
ATOM 1363 C C . ASP A 1 174 ? 23.733 87.452 -13.511 1.00 33.27 173 ASP A C 1
ATOM 1364 O O . ASP A 1 174 ? 23.701 87.628 -12.290 1.00 32.82 173 ASP A O 1
ATOM 1369 N N . ASP A 1 175 ? 22.690 87.063 -14.236 1.00 34.08 174 ASP A N 1
ATOM 1370 C CA . ASP A 1 175 ? 21.366 86.783 -13.703 1.00 36.29 174 ASP A CA 1
ATOM 1371 C C . ASP A 1 175 ? 21.317 85.514 -12.819 1.00 34.74 174 ASP A C 1
ATOM 1372 O O . ASP A 1 175 ? 20.302 85.226 -12.208 1.00 32.78 174 ASP A O 1
ATOM 1375 N N . SER A 1 176 ? 22.381 84.724 -12.790 1.00 32.57 175 SER A N 1
ATOM 1376 C CA . SER A 1 176 ? 22.376 83.506 -11.988 1.00 33.56 175 SER A CA 1
ATOM 1377 C C . SER A 1 176 ? 22.832 83.772 -10.572 1.00 32.74 175 SER A C 1
ATOM 1378 O O . SER A 1 176 ? 22.763 82.879 -9.739 1.00 29.86 175 SER A O 1
ATOM 1381 N N . ILE A 1 177 ? 23.286 85.002 -10.290 1.00 32.61 176 ILE A N 1
ATOM 1382 C CA . ILE A 1 177 ? 23.743 85.337 -8.944 1.00 32.19 176 ILE A CA 1
ATOM 1383 C C . ILE A 1 177 ? 22.542 85.479 -8.004 1.00 33.64 176 ILE A C 1
ATOM 1384 O O . ILE A 1 177 ? 21.791 86.441 -8.100 1.00 36.18 176 ILE A O 1
ATOM 1389 N N . LYS A 1 178 ? 22.357 84.509 -7.119 1.00 31.67 177 LYS A N 1
ATOM 1390 C CA . LYS A 1 178 ? 21.208 84.469 -6.225 1.00 32.66 177 LYS A CA 1
ATOM 1391 C C . LYS A 1 178 ? 21.482 84.858 -4.793 1.00 31.83 177 LYS A C 1
ATOM 1392 O O . LYS A 1 178 ? 20.551 85.188 -4.048 1.00 31.40 177 LYS A O 1
ATOM 1398 N N . LEU A 1 179 ? 22.746 84.786 -4.394 1.00 31.61 178 LEU A N 1
ATOM 1399 C CA . LEU A 1 179 ? 23.119 85.101 -3.043 1.00 29.28 178 LEU A CA 1
ATOM 1400 C C . LEU A 1 179 ? 24.444 85.838 -3.031 1.00 30.61 178 LEU A C 1
ATOM 1401 O O . LEU A 1 179 ? 25.391 85.437 -3.715 1.00 28.68 178 LEU A O 1
ATOM 1406 N N . ILE A 1 180 ? 24.492 86.913 -2.234 1.00 32.63 179 ILE A N 1
ATOM 1407 C CA . ILE A 1 180 ? 25.715 87.644 -1.926 1.00 31.51 179 ILE A CA 1
ATOM 1408 C C . ILE A 1 180 ? 26.140 87.352 -0.501 1.00 31.80 179 ILE A C 1
ATOM 1409 O O . ILE A 1 180 ? 25.329 87.432 0.422 1.00 30.06 179 ILE A O 1
ATOM 1414 N N . HIS A 1 181 ? 27.430 87.031 -0.342 1.00 30.18 180 HIS A N 1
ATOM 1415 C CA . HIS A 1 181 ? 28.051 86.705 0.926 1.00 29.97 180 HIS A CA 1
ATOM 1416 C C . HIS A 1 181 ? 28.969 87.823 1.410 1.00 31.32 180 HIS A C 1
ATOM 1417 O O . HIS A 1 181 ? 29.910 88.202 0.719 1.00 32.96 180 HIS A O 1
ATOM 1424 N N . ILE A 1 182 ? 28.654 88.354 2.585 1.00 29.60 181 ILE A N 1
ATOM 1425 C CA . ILE A 1 182 ? 29.446 89.373 3.249 1.00 31.26 181 ILE A CA 1
ATOM 1426 C C . ILE A 1 182 ? 29.952 88.797 4.545 1.00 31.11 181 ILE A C 1
ATOM 1427 O O . ILE A 1 182 ? 29.209 88.179 5.287 1.00 34.52 181 ILE A O 1
ATOM 1432 N N . GLN A 1 183 ? 31.220 89.027 4.833 1.00 32.61 182 GLN A N 1
ATOM 1433 C CA . GLN A 1 183 ? 31.812 88.570 6.078 1.00 33.38 182 GLN A CA 1
ATOM 1434 C C . GLN A 1 183 ? 32.075 89.816 6.916 1.00 34.00 182 GLN A C 1
ATOM 1435 O O . GLN A 1 183 ? 32.794 90.716 6.482 1.00 34.23 182 GLN A O 1
ATOM 1441 N N . ARG A 1 184 ? 31.488 89.882 8.100 1.00 31.24 183 ARG A N 1
ATOM 1442 C CA . ARG A 1 184 ? 31.611 91.050 8.973 1.00 31.12 183 ARG A CA 1
ATOM 1443 C C . ARG A 1 184 ? 32.995 91.147 9.589 1.00 30.76 183 ARG A C 1
ATOM 1444 O O . ARG A 1 184 ? 33.665 92.179 9.504 1.00 31.05 183 ARG A O 1
ATOM 1452 N N . SER A 1 185 ? 33.444 90.052 10.176 1.00 32.97 184 SER A N 1
ATOM 1453 C CA . SER A 1 185 ? 34.740 90.014 10.825 1.00 35.10 184 SER A CA 1
ATOM 1454 C C . SER A 1 185 ? 35.819 89.581 9.844 1.00 38.90 184 SER A C 1
ATOM 1455 O O . SER A 1 185 ? 35.628 88.634 9.130 1.00 42.24 184 SER A O 1
ATOM 1458 N N . THR A 1 186 ? 36.921 90.327 9.784 1.00 41.42 185 THR A N 1
ATOM 1459 C CA . THR A 1 186 ? 38.105 89.986 8.980 1.00 44.98 185 THR A CA 1
ATOM 1460 C C . THR A 1 186 ? 38.688 88.703 9.558 1.00 49.01 185 THR A C 1
ATOM 1461 O O . THR A 1 186 ? 38.709 88.510 10.779 1.00 51.66 185 THR A O 1
ATOM 1465 N N . GLY A 1 187 ? 39.209 87.819 8.737 1.00 50.79 186 GLY A N 1
ATOM 1466 C CA . GLY A 1 187 ? 39.889 86.680 9.358 1.00 53.85 186 GLY A CA 1
ATOM 1467 C C . GLY A 1 187 ? 41.337 86.971 9.761 1.00 53.13 186 GLY A C 1
ATOM 1468 O O . GLY A 1 187 ? 41.669 87.951 10.444 1.00 49.18 186 GLY A O 1
ATOM 1469 N N . TYR A 1 188 ? 42.202 86.077 9.320 1.00 54.54 187 TYR A N 1
ATOM 1470 C CA . TYR A 1 188 ? 43.605 86.251 9.460 1.00 56.41 187 TYR A CA 1
ATOM 1471 C C . TYR A 1 188 ? 44.077 87.185 8.356 1.00 55.92 187 TYR A C 1
ATOM 1472 O O . TYR A 1 188 ? 44.605 86.726 7.337 1.00 58.90 187 TYR A O 1
ATOM 1481 N N . GLY A 1 189 ? 43.884 88.486 8.535 1.00 52.28 188 GLY A N 1
ATOM 1482 C CA . GLY A 1 189 ? 44.450 89.449 7.599 1.00 49.74 188 GLY A CA 1
ATOM 1483 C C . GLY A 1 189 ? 44.980 90.649 8.358 1.00 47.99 188 GLY A C 1
ATOM 1484 O O . GLY A 1 189 ? 45.265 90.567 9.539 1.00 49.46 188 GLY A O 1
ATOM 1485 N N . TRP A 1 190 ? 45.126 91.768 7.674 1.00 43.44 189 TRP A N 1
ATOM 1486 C CA . TRP A 1 190 ? 45.505 93.008 8.335 1.00 39.80 189 TRP A CA 1
ATOM 1487 C C . TRP A 1 190 ? 44.604 94.039 7.707 1.00 37.50 189 TRP A C 1
ATOM 1488 O O . TRP A 1 190 ? 45.020 94.838 6.901 1.00 37.17 189 TRP A O 1
ATOM 1499 N N . ARG A 1 191 ? 43.333 93.968 8.075 1.00 38.15 190 ARG A N 1
ATOM 1500 C CA . ARG A 1 191 ? 42.319 94.869 7.565 1.00 38.55 190 ARG A CA 1
ATOM 1501 C C . ARG A 1 191 ? 41.205 94.909 8.601 1.00 36.32 190 ARG A C 1
ATOM 1502 O O . ARG A 1 191 ? 40.869 93.893 9.223 1.00 35.23 190 ARG A O 1
ATOM 1507 N N . LYS A 1 192 ? 40.669 96.104 8.795 1.00 36.18 191 LYS A N 1
ATOM 1508 C CA . LYS A 1 192 ? 39.622 96.350 9.752 1.00 36.33 191 LYS A CA 1
ATOM 1509 C C . LYS A 1 192 ? 38.331 95.641 9.347 1.00 37.89 191 LYS A C 1
ATOM 1510 O O . LYS A 1 192 ? 37.952 95.608 8.174 1.00 37.38 191 LYS A O 1
ATOM 1516 N N . SER A 1 193 ? 37.680 95.025 10.329 1.00 37.56 192 SER A N 1
ATOM 1517 C CA . SER A 1 193 ? 36.397 94.377 10.112 1.00 34.74 192 SER A CA 1
ATOM 1518 C C . SER A 1 193 ? 35.355 95.403 9.694 1.00 36.54 192 SER A C 1
ATOM 1519 O O . SER A 1 193 ? 35.482 96.594 9.979 1.00 34.16 192 SER A O 1
ATOM 1522 N N . LEU A 1 194 ? 34.335 94.935 8.982 1.00 34.56 193 LEU A N 1
ATOM 1523 C CA . LEU A 1 194 ? 33.309 95.817 8.428 1.00 33.96 193 LEU A CA 1
ATOM 1524 C C . LEU A 1 194 ? 32.283 96.259 9.478 1.00 33.74 193 LEU A C 1
ATOM 1525 O O . LEU A 1 194 ? 31.566 95.419 10.083 1.00 31.31 193 LEU A O 1
ATOM 1530 N N . ARG A 1 195 ? 32.173 97.575 9.633 1.00 32.61 194 ARG A N 1
ATOM 1531 C CA . ARG A 1 195 ? 31.214 98.199 10.542 1.00 32.09 194 ARG A CA 1
ATOM 1532 C C . ARG A 1 195 ? 29.827 98.095 9.963 1.00 31.49 194 ARG A C 1
ATOM 1533 O O . ARG A 1 195 ? 29.633 98.110 8.741 1.00 29.19 194 ARG A O 1
ATOM 1541 N N . ILE A 1 196 ? 28.857 98.145 10.849 1.00 30.82 195 ILE A N 1
ATOM 1542 C CA . ILE A 1 196 ? 27.464 98.128 10.439 1.00 31.57 195 ILE A CA 1
ATOM 1543 C C . ILE A 1 196 ? 27.117 99.244 9.441 1.00 31.79 195 ILE A C 1
ATOM 1544 O O . ILE A 1 196 ? 26.369 98.990 8.523 1.00 32.43 195 ILE A O 1
ATOM 1549 N N . ALA A 1 197 ? 27.632 100.464 9.616 1.00 32.84 196 ALA A N 1
ATOM 1550 C CA . ALA A 1 197 ? 27.337 101.539 8.673 1.00 33.41 196 ALA A CA 1
ATOM 1551 C C . ALA A 1 197 ? 27.938 101.267 7.286 1.00 33.00 196 ALA A C 1
ATOM 1552 O O . ALA A 1 197 ? 27.399 101.721 6.257 1.00 31.99 196 ALA A O 1
ATOM 1554 N N . GLU A 1 198 ? 29.037 100.528 7.246 1.00 30.90 197 GLU A N 1
ATOM 1555 C CA . GLU A 1 198 ? 29.676 100.181 5.987 1.00 32.80 197 GLU A CA 1
ATOM 1556 C C . GLU A 1 198 ? 28.842 99.118 5.263 1.00 34.35 197 GLU A C 1
ATOM 1557 O O . GLU A 1 198 ? 28.661 99.158 4.029 1.00 32.49 197 GLU A O 1
ATOM 1563 N N . ILE A 1 199 ? 28.337 98.174 6.060 1.00 33.27 198 ILE A N 1
ATOM 1564 C CA . ILE A 1 199 ? 27.433 97.149 5.565 1.00 33.58 198 ILE A CA 1
ATOM 1565 C C . ILE A 1 199 ? 26.174 97.820 5.035 1.00 32.78 198 ILE A C 1
ATOM 1566 O O . ILE A 1 199 ? 25.769 97.544 3.912 1.00 32.23 198 ILE A O 1
ATOM 1571 N N . ALA A 1 200 ? 25.598 98.736 5.806 1.00 31.45 199 ALA A N 1
ATOM 1572 C CA . ALA A 1 200 ? 24.410 99.472 5.333 1.00 31.55 199 ALA A CA 1
ATOM 1573 C C . ALA A 1 200 ? 24.637 100.078 3.937 1.00 30.97 199 ALA A C 1
ATOM 1574 O O . ALA A 1 200 ? 23.782 99.928 3.064 1.00 27.71 199 ALA A O 1
ATOM 1576 N N . GLU A 1 201 ? 25.786 100.713 3.702 1.00 31.75 200 GLU A N 1
ATOM 1577 C CA . GLU A 1 201 ? 26.065 101.337 2.380 1.00 32.01 200 GLU A CA 1
ATOM 1578 C C . GLU A 1 201 ? 26.242 100.306 1.286 1.00 30.42 200 GLU A C 1
ATOM 1579 O O . GLU A 1 201 ? 25.793 100.485 0.160 1.00 30.30 200 GLU A O 1
ATOM 1585 N N . ILE A 1 202 ? 26.942 99.232 1.605 1.00 30.18 201 ILE A N 1
ATOM 1586 C CA . ILE A 1 202 ? 27.112 98.160 0.637 1.00 30.56 201 ILE A CA 1
ATOM 1587 C C . ILE A 1 202 ? 25.733 97.648 0.160 1.00 31.13 201 ILE A C 1
ATOM 1588 O O . ILE A 1 202 ? 25.468 97.559 -1.062 1.00 31.49 201 ILE A O 1
ATOM 1593 N N . ILE A 1 203 ? 24.836 97.375 1.111 1.00 31.58 202 ILE A N 1
ATOM 1594 C CA . ILE A 1 203 ? 23.542 96.828 0.769 1.00 32.14 202 ILE A CA 1
ATOM 1595 C C . ILE A 1 203 ? 22.708 97.842 -0.015 1.00 34.42 202 ILE A C 1
ATOM 1596 O O . ILE A 1 203 ? 22.016 97.479 -0.982 1.00 33.63 202 ILE A O 1
ATOM 1601 N N . LYS A 1 204 ? 22.777 99.101 0.409 1.00 35.33 203 LYS A N 1
ATOM 1602 C CA . LYS A 1 204 ? 22.094 100.178 -0.277 1.00 36.45 203 LYS A CA 1
ATOM 1603 C C . LYS A 1 204 ? 22.547 100.215 -1.749 1.00 35.69 203 LYS A C 1
ATOM 1604 O O . LYS A 1 204 ? 21.724 100.275 -2.668 1.00 36.79 203 LYS A O 1
ATOM 1607 N N . SER A 1 205 ? 23.851 100.129 -1.982 1.00 35.33 204 SER A N 1
ATOM 1608 C CA . SER A 1 205 ? 24.371 100.034 -3.352 1.00 35.60 204 SER A CA 1
ATOM 1609 C C . SER A 1 205 ? 23.841 98.787 -4.099 1.00 36.51 204 SER A C 1
ATOM 1610 O O . SER A 1 205 ? 23.460 98.865 -5.270 1.00 34.59 204 SER A O 1
ATOM 1613 N N . ILE A 1 206 ? 23.836 97.634 -3.437 1.00 35.14 205 ILE A N 1
ATOM 1614 C CA . ILE A 1 206 ? 23.292 96.418 -4.056 1.00 34.19 205 ILE A CA 1
ATOM 1615 C C . ILE A 1 206 ? 21.839 96.632 -4.467 1.00 33.93 205 ILE A C 1
ATOM 1616 O O . ILE A 1 206 ? 21.440 96.287 -5.588 1.00 34.12 205 ILE A O 1
ATOM 1621 N N . ARG A 1 207 ? 21.069 97.235 -3.569 1.00 33.89 206 ARG A N 1
ATOM 1622 C CA . ARG A 1 207 ? 19.653 97.464 -3.824 1.00 35.44 206 ARG A CA 1
ATOM 1623 C C . ARG A 1 207 ? 19.352 98.468 -4.935 1.00 37.57 206 ARG A C 1
ATOM 1624 O O . ARG A 1 207 ? 18.239 98.505 -5.453 1.00 36.93 206 ARG A O 1
ATOM 1632 N N . GLU A 1 208 ? 20.332 99.271 -5.313 1.00 39.03 207 GLU A N 1
ATOM 1633 C CA . GLU A 1 208 ? 20.146 100.153 -6.475 1.00 42.18 207 GLU A CA 1
ATOM 1634 C C . GLU A 1 208 ? 20.061 99.345 -7.765 1.00 42.26 207 GLU A C 1
ATOM 1635 O O . GLU A 1 208 ? 19.469 99.810 -8.741 1.00 43.38 207 GLU A O 1
ATOM 1641 N N . VAL A 1 209 ? 20.653 98.145 -7.768 1.00 40.99 208 VAL A N 1
ATOM 1642 C CA . VAL A 1 209 ? 20.716 97.297 -8.955 1.00 39.08 208 VAL A CA 1
ATOM 1643 C C . VAL A 1 209 ? 19.829 96.054 -8.898 1.00 36.45 208 VAL A C 1
ATOM 1644 O O . VAL A 1 209 ? 19.327 95.608 -9.913 1.00 32.57 208 VAL A O 1
ATOM 1648 N N . ASN A 1 210 ? 19.628 95.490 -7.719 1.00 35.98 209 ASN A N 1
ATOM 1649 C CA . ASN A 1 210 ? 18.897 94.247 -7.599 1.00 33.21 209 ASN A CA 1
ATOM 1650 C C . ASN A 1 210 ? 18.255 94.160 -6.224 1.00 33.59 209 ASN A C 1
ATOM 1651 O O . ASN A 1 210 ? 18.947 94.086 -5.173 1.00 33.33 209 ASN A O 1
ATOM 1656 N N . GLU A 1 211 ? 16.921 94.161 -6.235 1.00 30.75 210 GLU A N 1
ATOM 1657 C CA . GLU A 1 211 ? 16.129 94.138 -5.030 1.00 32.88 210 GLU A CA 1
ATOM 1658 C C . GLU A 1 211 ? 15.855 92.722 -4.575 1.00 32.98 210 GLU A C 1
ATOM 1659 O O . GLU A 1 211 ? 15.354 92.537 -3.474 1.00 35.92 210 GLU A O 1
ATOM 1661 N N . ASN A 1 212 ? 16.238 91.721 -5.379 1.00 32.98 211 ASN A N 1
ATOM 1662 C CA . ASN A 1 212 ? 15.923 90.307 -5.089 1.00 34.85 211 ASN A CA 1
ATOM 1663 C C . ASN A 1 212 ? 17.074 89.422 -4.578 1.00 33.41 211 ASN A C 1
ATOM 1664 O O . ASN A 1 212 ? 16.862 88.493 -3.796 1.00 34.71 211 ASN A O 1
ATOM 1669 N N . VAL A 1 213 ? 18.297 89.726 -4.978 1.00 32.05 212 VAL A N 1
ATOM 1670 C CA . VAL A 1 213 ? 19.431 88.925 -4.548 1.00 30.74 212 VAL A CA 1
ATOM 1671 C C . VAL A 1 213 ? 19.435 88.827 -3.025 1.00 32.24 212 VAL A C 1
ATOM 1672 O O . VAL A 1 213 ? 19.150 89.816 -2.334 1.00 30.16 212 VAL A O 1
ATOM 1676 N N . ILE A 1 214 ? 19.722 87.624 -2.515 1.00 30.52 213 ILE A N 1
ATOM 1677 C CA . ILE A 1 214 ? 19.798 87.358 -1.070 1.00 31.06 213 ILE A CA 1
ATOM 1678 C C . ILE A 1 214 ? 21.105 87.921 -0.527 1.00 31.89 213 ILE A C 1
ATOM 1679 O O . ILE A 1 214 ? 22.145 87.601 -1.048 1.00 32.23 213 ILE A O 1
ATOM 1684 N N . VAL A 1 215 ? 21.054 88.768 0.502 1.00 32.05 214 VAL A N 1
ATOM 1685 C CA . VAL A 1 215 ? 22.281 89.273 1.107 1.00 29.95 214 VAL A CA 1
ATOM 1686 C C . VAL A 1 215 ? 22.415 88.567 2.434 1.00 30.97 214 VAL A C 1
ATOM 1687 O O . VAL A 1 215 ? 21.571 88.727 3.325 1.00 28.48 214 VAL A O 1
ATOM 1691 N N . PHE A 1 216 ? 23.457 87.737 2.499 1.00 30.10 215 PHE A N 1
ATOM 1692 C CA . PHE A 1 216 ? 23.832 86.973 3.647 1.00 28.77 215 PHE A CA 1
ATOM 1693 C C . PHE A 1 216 ? 25.031 87.587 4.310 1.00 30.65 215 PHE A C 1
ATOM 1694 O O . PHE A 1 216 ? 26.003 87.914 3.640 1.00 30.47 215 PHE A O 1
ATOM 1702 N N . VAL A 1 217 ? 24.978 87.734 5.643 1.00 30.68 216 VAL A N 1
ATOM 1703 C CA . VAL A 1 217 ? 26.124 88.207 6.415 1.00 29.44 216 VAL A CA 1
ATOM 1704 C C . VAL A 1 217 ? 26.521 87.198 7.475 1.00 29.75 216 VAL A C 1
ATOM 1705 O O . VAL A 1 217 ? 25.725 86.801 8.371 1.00 30.02 216 VAL A O 1
ATOM 1709 N N . ASP A 1 218 ? 27.746 86.742 7.365 1.00 27.55 217 ASP A N 1
ATOM 1710 C CA . ASP A 1 218 ? 28.361 85.981 8.460 1.00 30.40 217 ASP A CA 1
ATOM 1711 C C . ASP A 1 218 ? 28.637 86.986 9.586 1.00 30.76 217 ASP A C 1
ATOM 1712 O O . ASP A 1 218 ? 29.518 87.866 9.478 1.00 32.75 217 ASP A O 1
ATOM 1717 N N . ASN A 1 219 ? 27.877 86.836 10.668 1.00 30.29 218 ASN A N 1
ATOM 1718 C CA . ASN A 1 219 ? 27.865 87.801 11.783 1.00 30.81 218 ASN A CA 1
ATOM 1719 C C . ASN A 1 219 ? 28.784 87.412 12.947 1.00 33.69 218 ASN A C 1
ATOM 1720 O O . ASN A 1 219 ? 28.875 88.139 13.962 1.00 32.80 218 ASN A O 1
ATOM 1725 N N . CYS A 1 220 ? 29.488 86.292 12.819 1.00 33.53 219 CYS A N 1
ATOM 1726 C CA . CYS A 1 220 ? 30.341 85.849 13.923 1.00 35.11 219 CYS A CA 1
ATOM 1727 C C . CYS A 1 220 ? 31.211 86.963 14.500 1.00 32.50 219 CYS A C 1
ATOM 1728 O O . CYS A 1 220 ? 31.762 87.760 13.764 1.00 30.68 219 CYS A O 1
ATOM 1731 N N . TYR A 1 221 ? 31.324 86.964 15.829 1.00 33.12 220 TYR A N 1
ATOM 1732 C CA . TYR A 1 221 ? 32.137 87.912 16.613 1.00 32.95 220 TYR A CA 1
ATOM 1733 C C . TYR A 1 221 ? 31.572 89.314 16.682 1.00 31.47 220 TYR A C 1
ATOM 1734 O O . TYR A 1 221 ? 32.099 90.150 17.406 1.00 30.08 220 TYR A O 1
ATOM 1743 N N . GLY A 1 222 ? 30.460 89.568 15.986 1.00 30.29 221 GLY A N 1
ATOM 1744 C CA . GLY A 1 222 ? 29.934 90.932 15.923 1.00 28.83 221 GLY A CA 1
ATOM 1745 C C . GLY A 1 222 ? 28.732 91.217 16.816 1.00 31.09 221 GLY A C 1
ATOM 1746 O O . GLY A 1 222 ? 28.355 92.371 17.019 1.00 31.27 221 GLY A O 1
ATOM 1747 N N . GLU A 1 223 ? 28.140 90.171 17.366 1.00 30.40 222 GLU A N 1
ATOM 1748 C CA . GLU A 1 223 ? 26.912 90.364 18.123 1.00 30.57 222 GLU A CA 1
ATOM 1749 C C . GLU A 1 223 ? 27.115 91.270 19.326 1.00 31.12 222 GLU A C 1
ATOM 1750 O O . GLU A 1 223 ? 28.046 91.098 20.114 1.00 30.90 222 GLU A O 1
ATOM 1756 N N . PHE A 1 224 ? 26.217 92.231 19.442 1.00 31.19 223 PHE A N 1
ATOM 1757 C CA . PHE A 1 224 ? 26.185 93.198 20.549 1.00 30.91 223 PHE A CA 1
ATOM 1758 C C . PHE A 1 224 ? 27.369 94.140 20.668 1.00 30.42 223 PHE A C 1
ATOM 1759 O O . PHE A 1 224 ? 27.458 94.851 21.663 1.00 31.66 223 PHE A O 1
ATOM 1767 N N . VAL A 1 225 ? 28.243 94.192 19.652 1.00 30.67 224 VAL A N 1
ATOM 1768 C CA . VAL A 1 225 ? 29.379 95.116 19.669 1.00 28.57 224 VAL A CA 1
ATOM 1769 C C . VAL A 1 225 ? 28.923 96.516 19.268 1.00 27.74 224 VAL A C 1
ATOM 1770 O O . VAL A 1 225 ? 29.409 97.507 19.771 1.00 28.43 224 VAL A O 1
ATOM 1774 N N . GLU A 1 226 ? 27.953 96.587 18.350 1.00 30.00 225 GLU A N 1
ATOM 1775 C CA . GLU A 1 226 ? 27.314 97.844 18.005 1.00 29.85 225 GLU A CA 1
ATOM 1776 C C . GLU A 1 226 ? 25.868 97.805 18.516 1.00 31.57 225 GLU A C 1
ATOM 1777 O O . GLU A 1 226 ? 25.424 96.814 19.115 1.00 29.08 225 GLU A O 1
ATOM 1783 N N . GLU A 1 227 ? 25.149 98.899 18.317 1.00 30.86 226 GLU A N 1
ATOM 1784 C CA . GLU A 1 227 ? 23.765 98.969 18.781 1.00 34.67 226 GLU A CA 1
ATOM 1785 C C . GLU A 1 227 ? 22.805 98.392 17.747 1.00 32.71 226 GLU A C 1
ATOM 1786 O O . GLU A 1 227 ? 21.648 98.124 18.070 1.00 29.99 226 GLU A O 1
ATOM 1792 N N . LYS A 1 228 ? 23.297 98.216 16.517 1.00 32.03 227 LYS A N 1
ATOM 1793 C CA . LYS A 1 228 ? 22.549 97.555 15.450 1.00 32.72 227 LYS A CA 1
ATOM 1794 C C . LYS A 1 228 ? 23.297 96.305 14.964 1.00 32.13 227 LYS A C 1
ATOM 1795 O O . LYS A 1 228 ? 24.485 96.149 15.219 1.00 32.08 227 LYS A O 1
ATOM 1801 N N . GLU A 1 229 ? 22.562 95.427 14.270 1.00 30.45 228 GLU A N 1
ATOM 1802 C CA . GLU A 1 229 ? 23.082 94.220 13.666 1.00 29.14 228 GLU A CA 1
ATOM 1803 C C . GLU A 1 229 ? 22.798 94.289 12.162 1.00 30.74 228 GLU A C 1
ATOM 1804 O O . GLU A 1 229 ? 22.056 95.156 11.720 1.00 28.57 228 GLU A O 1
ATOM 1810 N N . PRO A 1 230 ? 23.430 93.429 11.352 1.00 29.14 229 PRO A N 1
ATOM 1811 C CA . PRO A 1 230 ? 23.269 93.592 9.916 1.00 29.01 229 PRO A CA 1
ATOM 1812 C C . PRO A 1 230 ? 21.828 93.484 9.453 1.00 30.00 229 PRO A C 1
ATOM 1813 O O . PRO A 1 230 ? 21.464 94.099 8.446 1.00 28.90 229 PRO A O 1
ATOM 1817 N N . THR A 1 231 ? 21.017 92.721 10.182 1.00 29.54 230 THR A N 1
ATOM 1818 C CA . THR A 1 231 ? 19.593 92.633 9.881 1.00 32.07 230 THR A CA 1
ATOM 1819 C C . THR A 1 231 ? 18.839 93.965 10.068 1.00 34.21 230 THR A C 1
ATOM 1820 O O . THR A 1 231 ? 17.736 94.117 9.566 1.00 31.53 230 THR A O 1
ATOM 1824 N N . ASP A 1 232 ? 19.429 94.908 10.796 1.00 30.71 231 ASP A N 1
ATOM 1825 C CA . ASP A 1 232 ? 18.848 96.231 10.947 1.00 33.41 231 ASP A CA 1
ATOM 1826 C C . ASP A 1 232 ? 19.140 97.143 9.744 1.00 31.66 231 ASP A C 1
ATOM 1827 O O . ASP A 1 232 ? 18.598 98.227 9.660 1.00 32.88 231 ASP A O 1
ATOM 1832 N N . VAL A 1 233 ? 20.046 96.753 8.859 1.00 30.37 232 VAL A N 1
ATOM 1833 C CA . VAL A 1 233 ? 20.430 97.615 7.767 1.00 30.79 232 VAL A CA 1
ATOM 1834 C C . VAL A 1 233 ? 20.346 96.923 6.411 1.00 31.40 232 VAL A C 1
ATOM 1835 O O . VAL A 1 233 ? 21.118 97.236 5.482 1.00 31.50 232 VAL A O 1
ATOM 1839 N N . GLY A 1 234 ? 19.422 95.973 6.303 1.00 31.28 233 GLY A N 1
ATOM 1840 C CA . GLY A 1 234 ? 19.132 95.322 5.005 1.00 31.37 233 GLY A CA 1
ATOM 1841 C C . GLY A 1 234 ? 19.563 93.873 4.788 1.00 31.00 233 GLY A C 1
ATOM 1842 O O . GLY A 1 234 ? 19.291 93.318 3.733 1.00 29.13 233 GLY A O 1
ATOM 1843 N N . ALA A 1 235 ? 20.259 93.239 5.729 1.00 29.22 234 ALA A N 1
ATOM 1844 C CA . ALA A 1 235 ? 20.628 91.816 5.529 1.00 30.82 234 ALA A CA 1
ATOM 1845 C C . ALA A 1 235 ? 19.380 90.946 5.472 1.00 32.98 234 ALA A C 1
ATOM 1846 O O . ALA A 1 235 ? 18.470 91.149 6.261 1.00 32.08 234 ALA A O 1
ATOM 1848 N N . ASP A 1 236 ? 19.356 89.969 4.562 1.00 33.52 235 ASP A N 1
ATOM 1849 C CA . ASP A 1 236 ? 18.228 89.055 4.427 1.00 32.51 235 ASP A CA 1
ATOM 1850 C C . ASP A 1 236 ? 18.353 87.874 5.357 1.00 32.29 235 ASP A C 1
ATOM 1851 O O . ASP A 1 236 ? 17.362 87.243 5.708 1.00 31.28 235 ASP A O 1
ATOM 1856 N N . ILE A 1 237 ? 19.591 87.530 5.690 1.00 32.37 236 ILE A N 1
ATOM 1857 C CA . ILE A 1 237 ? 19.852 86.379 6.541 1.00 29.37 236 ILE A CA 1
ATOM 1858 C C . ILE A 1 237 ? 21.273 86.476 7.095 1.00 29.92 236 ILE A C 1
ATOM 1859 O O . ILE A 1 237 ? 22.193 86.969 6.417 1.00 29.71 236 ILE A O 1
ATOM 1864 N N . ILE A 1 238 ? 21.419 86.088 8.362 1.00 29.91 237 ILE A N 1
ATOM 1865 C CA . ILE A 1 238 ? 22.721 86.091 9.052 1.00 30.04 237 ILE A CA 1
ATOM 1866 C C . ILE A 1 238 ? 22.881 84.806 9.798 1.00 31.35 237 ILE A C 1
ATOM 1867 O O . ILE A 1 238 ? 21.895 84.096 10.023 1.00 31.59 237 ILE A O 1
ATOM 1872 N N . ALA A 1 239 ? 24.123 84.493 10.187 1.00 31.14 238 ALA A N 1
ATOM 1873 C CA . ALA A 1 239 ? 24.383 83.309 10.938 1.00 30.81 238 ALA A CA 1
ATOM 1874 C C . ALA A 1 239 ? 25.549 83.542 11.867 1.00 30.30 238 ALA A C 1
ATOM 1875 O O . ALA A 1 239 ? 26.394 84.411 11.631 1.00 29.04 238 ALA A O 1
ATOM 1877 N N . GLY A 1 240 ? 25.599 82.752 12.928 1.00 32.16 239 GLY A N 1
ATOM 1878 C CA . GLY A 1 240 ? 26.740 82.809 13.868 1.00 31.84 239 GLY A CA 1
ATOM 1879 C C . GLY A 1 240 ? 26.776 81.661 14.844 1.00 32.57 239 GLY A C 1
ATOM 1880 O O . GLY A 1 240 ? 25.947 80.720 14.777 1.00 30.78 239 GLY A O 1
ATOM 1881 N N . SER A 1 241 ? 27.761 81.737 15.755 1.00 35.28 240 SER A N 1
ATOM 1882 C CA . SER A 1 241 ? 28.027 80.712 16.732 1.00 33.79 240 SER A CA 1
ATOM 1883 C C . SER A 1 241 ? 27.604 81.107 18.153 1.00 33.58 240 SER A C 1
ATOM 1884 O O . SER A 1 241 ? 27.832 82.210 18.601 1.00 36.58 240 SER A O 1
ATOM 1887 N N . LEU A 1 242 ? 27.018 80.169 18.885 1.00 33.69 241 LEU A N 1
ATOM 1888 C CA . LEU A 1 242 ? 26.590 80.445 20.238 1.00 33.60 241 LEU A CA 1
ATOM 1889 C C . LEU A 1 242 ? 27.762 80.365 21.233 1.00 34.96 241 LEU A C 1
ATOM 1890 O O . LEU A 1 242 ? 27.606 80.716 22.379 1.00 38.05 241 LEU A O 1
ATOM 1895 N N . ILE A 1 243 ? 28.930 79.886 20.810 1.00 34.68 242 ILE A N 1
ATOM 1896 C CA . ILE A 1 243 ? 30.104 79.838 21.725 1.00 35.19 242 ILE A CA 1
ATOM 1897 C C . ILE A 1 243 ? 31.032 81.045 21.519 1.00 34.91 242 ILE A C 1
ATOM 1898 O O . ILE A 1 243 ? 32.143 81.109 22.038 1.00 38.51 242 ILE A O 1
ATOM 1927 N N B LYS A 1 244 ? 30.550 81.989 20.716 0.50 33.96 243 LYS A N 1
ATOM 1928 C CA B LYS A 1 244 ? 31.143 83.306 20.589 0.50 32.85 243 LYS A CA 1
ATOM 1934 N N . ASN A 1 245 ? 30.174 85.554 20.975 1.00 36.36 244 ASN A N 1
ATOM 1935 C CA . ASN A 1 245 ? 29.511 86.602 21.759 1.00 35.12 244 ASN A CA 1
ATOM 1936 C C . ASN A 1 245 ? 28.154 86.261 22.363 1.00 35.35 244 ASN A C 1
ATOM 1937 O O . ASN A 1 245 ? 27.931 86.465 23.556 1.00 33.57 244 ASN A O 1
ATOM 1942 N N . ILE A 1 246 ? 27.254 85.760 21.512 1.00 35.18 245 ILE A N 1
ATOM 1943 C CA . ILE A 1 246 ? 25.836 85.696 21.819 1.00 34.92 245 ILE A CA 1
ATOM 1944 C C . ILE A 1 246 ? 25.432 84.648 22.853 1.00 35.14 245 ILE A C 1
ATOM 1945 O O . ILE A 1 246 ? 24.311 84.678 23.363 1.00 36.79 245 ILE A O 1
ATOM 1950 N N . GLY A 1 247 ? 26.343 83.732 23.146 1.00 35.67 246 GLY A N 1
ATOM 1951 C CA . GLY A 1 247 ? 26.165 82.779 24.233 1.00 33.09 246 GLY A CA 1
ATOM 1952 C C . GLY A 1 247 ? 26.520 83.285 25.619 1.00 35.01 246 GLY A C 1
ATOM 1953 O O . GLY A 1 247 ? 26.351 82.560 26.616 1.00 32.79 246 GLY A O 1
ATOM 1954 N N . GLY A 1 248 ? 27.061 84.505 25.692 1.00 35.40 247 GLY A N 1
ATOM 1955 C CA . GLY A 1 248 ? 27.391 85.138 26.966 1.00 35.35 247 GLY A CA 1
ATOM 1956 C C . GLY A 1 248 ? 28.435 84.409 27.780 1.00 36.97 247 GLY A C 1
ATOM 1957 O O . GLY A 1 248 ? 28.574 84.651 29.001 1.00 34.24 247 GLY A O 1
ATOM 1958 N N . GLY A 1 249 ? 29.189 83.521 27.125 1.00 36.03 248 GLY A N 1
ATOM 1959 C CA . GLY A 1 249 ? 30.157 82.684 27.827 1.00 35.64 248 GLY A CA 1
ATOM 1960 C C . GLY A 1 249 ? 29.579 81.439 28.516 1.00 37.02 248 GLY A C 1
ATOM 1961 O O . GLY A 1 249 ? 30.341 80.625 29.056 1.00 36.92 248 GLY A O 1
ATOM 1962 N N . ILE A 1 250 ? 28.252 81.292 28.487 1.00 36.81 249 ILE A N 1
ATOM 1963 C CA . ILE A 1 250 ? 27.521 80.232 29.194 1.00 37.10 249 ILE A CA 1
ATOM 1964 C C . ILE A 1 250 ? 27.089 79.104 28.274 1.00 35.47 249 ILE A C 1
ATOM 1965 O O . ILE A 1 250 ? 27.066 77.967 28.697 1.00 35.08 249 ILE A O 1
ATOM 1970 N N . ALA A 1 251 ? 26.679 79.406 27.041 1.00 36.31 250 ALA A N 1
ATOM 1971 C CA . ALA A 1 251 ? 26.284 78.369 26.063 1.00 35.40 250 ALA A CA 1
ATOM 1972 C C . ALA A 1 251 ? 27.420 77.407 25.823 1.00 34.91 250 ALA A C 1
ATOM 1973 O O . ALA A 1 251 ? 28.575 77.819 25.710 1.00 38.27 250 ALA A O 1
ATOM 1975 N N . THR A 1 252 ? 27.110 76.136 25.711 1.00 35.60 251 THR A N 1
ATOM 1976 C CA . THR A 1 252 ? 28.160 75.108 25.625 1.00 36.38 251 THR A CA 1
ATOM 1977 C C . THR A 1 252 ? 28.371 74.663 24.196 1.00 34.62 251 THR A C 1
ATOM 1978 O O . THR A 1 252 ? 29.382 74.114 23.894 1.00 35.11 251 THR A O 1
ATOM 1982 N N . THR A 1 253 ? 27.403 74.941 23.312 1.00 35.70 252 THR A N 1
ATOM 1983 C CA . THR A 1 253 ? 27.561 74.698 21.905 1.00 37.36 252 THR A CA 1
ATOM 1984 C C . THR A 1 253 ? 26.359 75.306 21.125 1.00 34.16 252 THR A C 1
ATOM 1985 O O . THR A 1 253 ? 25.442 75.924 21.690 1.00 33.84 252 THR A O 1
ATOM 1989 N N . GLY A 1 254 ? 26.400 75.167 19.814 1.00 34.40 253 GLY A N 1
ATOM 1990 C CA . GLY A 1 254 ? 25.249 75.602 18.989 1.00 34.41 253 GLY A CA 1
ATOM 1991 C C . GLY A 1 254 ? 25.535 76.818 18.116 1.00 33.52 253 GLY A C 1
ATOM 1992 O O . GLY A 1 254 ? 26.646 77.360 18.095 1.00 32.30 253 GLY A O 1
ATOM 1993 N N . GLY A 1 255 ? 24.505 77.227 17.380 1.00 31.17 254 GLY A N 1
ATOM 1994 C CA . GLY A 1 255 ? 24.618 78.349 16.488 1.00 31.96 254 GLY A CA 1
ATOM 1995 C C . GLY A 1 255 ? 23.206 78.880 16.208 1.00 30.31 254 GLY A C 1
ATOM 1996 O O . GLY A 1 255 ? 22.220 78.355 16.739 1.00 28.85 254 GLY A O 1
ATOM 1997 N N . TYR A 1 256 ? 23.156 79.946 15.418 1.00 31.02 255 TYR A N 1
ATOM 1998 C CA . TYR A 1 256 ? 21.892 80.607 15.053 1.00 29.50 255 TYR A CA 1
ATOM 1999 C C . TYR A 1 256 ? 21.899 81.011 13.631 1.00 31.42 255 TYR A C 1
ATOM 2000 O O . TYR A 1 256 ? 22.974 81.259 13.053 1.00 32.31 255 TYR A O 1
ATOM 2009 N N . ILE A 1 257 ? 20.684 81.038 13.069 1.00 29.47 256 ILE A N 1
ATOM 2010 C CA . ILE A 1 257 ? 20.383 81.617 11.751 1.00 30.93 256 ILE A CA 1
ATOM 2011 C C . ILE A 1 257 ? 19.182 82.570 11.973 1.00 31.04 256 ILE A C 1
ATOM 2012 O O . ILE A 1 257 ? 18.247 82.241 12.690 1.00 29.10 256 ILE A O 1
ATOM 2017 N N . ALA A 1 258 ? 19.231 83.773 11.429 1.00 30.67 257 ALA A N 1
ATOM 2018 C CA . ALA A 1 258 ? 18.150 84.749 11.602 1.00 29.43 257 ALA A CA 1
ATOM 2019 C C . ALA A 1 258 ? 17.938 85.524 10.330 1.00 28.66 257 ALA A C 1
ATOM 2020 O O . ALA A 1 258 ? 18.890 85.756 9.568 1.00 32.08 257 ALA A O 1
ATOM 2022 N N . GLY A 1 259 ? 16.699 85.917 10.067 1.00 28.78 258 GLY A N 1
ATOM 2023 C CA . GLY A 1 259 ? 16.387 86.666 8.846 1.00 29.76 258 GLY A CA 1
ATOM 2024 C C . GLY A 1 259 ? 14.987 86.447 8.335 1.00 29.84 258 GLY A C 1
ATOM 2025 O O . GLY A 1 259 ? 14.092 86.116 9.108 1.00 28.11 258 GLY A O 1
ATOM 2026 N N . LYS A 1 260 ? 14.785 86.688 7.037 1.00 28.73 259 LYS A N 1
ATOM 2027 C CA . LYS A 1 260 ? 13.485 86.478 6.427 1.00 31.17 259 LYS A CA 1
ATOM 2028 C C . LYS A 1 260 ? 13.066 85.010 6.615 1.00 32.03 259 LYS A C 1
ATOM 2029 O O . LYS A 1 260 ? 13.902 84.119 6.475 1.00 34.23 259 LYS A O 1
ATOM 2035 N N . GLU A 1 261 ? 11.782 84.786 6.915 1.00 31.08 260 GLU A N 1
ATOM 2036 C CA . GLU A 1 261 ? 11.224 83.468 7.147 1.00 33.92 260 GLU A CA 1
ATOM 2037 C C . GLU A 1 261 ? 11.528 82.541 5.974 1.00 33.76 260 GLU A C 1
ATOM 2038 O O . GLU A 1 261 ? 11.959 81.379 6.161 1.00 33.05 260 GLU A O 1
ATOM 2044 N N . GLU A 1 262 ? 11.338 83.043 4.766 1.00 32.85 261 GLU A N 1
ATOM 2045 C CA . GLU A 1 262 ? 11.657 82.271 3.581 1.00 32.69 261 GLU A CA 1
ATOM 2046 C C . GLU A 1 262 ? 13.063 81.662 3.642 1.00 32.48 261 GLU A C 1
ATOM 2047 O O . GLU A 1 262 ? 13.256 80.452 3.432 1.00 30.96 261 GLU A O 1
ATOM 2053 N N . TYR A 1 263 ? 14.045 82.507 3.933 1.00 33.56 262 TYR A N 1
ATOM 2054 C CA . TYR A 1 263 ? 15.441 82.068 3.888 1.00 31.19 262 TYR A CA 1
ATOM 2055 C C . TYR A 1 263 ? 15.850 81.245 5.076 1.00 32.44 262 TYR A C 1
ATOM 2056 O O . TYR A 1 263 ? 16.585 80.280 4.921 1.00 34.05 262 TYR A O 1
ATOM 2065 N N . VAL A 1 264 ? 15.338 81.571 6.252 1.00 31.94 263 VAL A N 1
ATOM 2066 C CA . VAL A 1 264 ? 15.604 80.782 7.441 1.00 29.47 263 VAL A CA 1
ATOM 2067 C C . VAL A 1 264 ? 14.964 79.424 7.294 1.00 30.93 263 VAL A C 1
ATOM 2068 O O . VAL A 1 264 ? 15.592 78.412 7.559 1.00 28.23 263 VAL A O 1
ATOM 2072 N N . THR A 1 265 ? 13.721 79.363 6.808 1.00 29.75 264 THR A N 1
ATOM 2073 C CA . THR A 1 265 ? 13.084 78.059 6.617 1.00 31.14 264 THR A CA 1
ATOM 2074 C C . THR A 1 265 ? 13.843 77.136 5.678 1.00 29.98 264 THR A C 1
ATOM 2075 O O . THR A 1 265 ? 14.008 75.934 5.950 1.00 29.40 264 THR A O 1
ATOM 2079 N N . GLN A 1 266 ? 14.344 77.669 4.577 1.00 31.27 265 GLN A N 1
ATOM 2080 C CA . GLN A 1 266 ? 15.115 76.840 3.643 1.00 31.15 265 GLN A CA 1
ATOM 2081 C C . GLN A 1 266 ? 16.393 76.330 4.304 1.00 33.28 265 GLN A C 1
ATOM 2082 O O . GLN A 1 266 ? 16.781 75.171 4.098 1.00 32.62 265 GLN A O 1
ATOM 2088 N N . ALA A 1 267 ? 17.031 77.168 5.120 1.00 31.80 266 ALA A N 1
ATOM 2089 C CA . ALA A 1 267 ? 18.189 76.705 5.888 1.00 32.89 266 ALA A CA 1
ATOM 2090 C C . ALA A 1 267 ? 17.833 75.536 6.802 1.00 30.49 266 ALA A C 1
ATOM 2091 O O . ALA A 1 267 ? 18.608 74.616 6.924 1.00 31.24 266 ALA A O 1
ATOM 2093 N N . THR A 1 268 ? 16.654 75.538 7.420 1.00 30.32 267 THR A N 1
ATOM 2094 C CA . THR A 1 268 ? 16.311 74.463 8.360 1.00 30.55 267 THR A CA 1
ATOM 2095 C C . THR A 1 268 ? 16.219 73.112 7.651 1.00 32.02 267 THR A C 1
ATOM 2096 O O . THR A 1 268 ? 16.489 72.074 8.265 1.00 29.17 267 THR A O 1
ATOM 2100 N N . PHE A 1 269 ? 15.788 73.120 6.387 1.00 30.69 268 PHE A N 1
ATOM 2101 C CA . PHE A 1 269 ? 15.710 71.862 5.628 1.00 31.91 268 PHE A CA 1
ATOM 2102 C C . PHE A 1 269 ? 17.080 71.253 5.347 1.00 31.30 268 PHE A C 1
ATOM 2103 O O . PHE A 1 269 ? 17.193 70.044 5.104 1.00 29.77 268 PHE A O 1
ATOM 2111 N N . ARG A 1 270 ? 18.112 72.085 5.379 1.00 32.06 269 ARG A N 1
ATOM 2112 C CA . ARG A 1 270 ? 19.482 71.615 5.270 1.00 31.73 269 ARG A CA 1
ATOM 2113 C C . ARG A 1 270 ? 20.025 71.153 6.614 1.00 34.01 269 ARG A C 1
ATOM 2114 O O . ARG A 1 270 ? 20.783 70.178 6.674 1.00 33.81 269 ARG A O 1
ATOM 2122 N N . VAL A 1 271 ? 19.638 71.837 7.691 1.00 33.21 270 VAL A N 1
ATOM 2123 C CA . VAL A 1 271 ? 20.072 71.475 9.016 1.00 32.25 270 VAL A CA 1
ATOM 2124 C C . VAL A 1 271 ? 19.491 70.149 9.431 1.00 33.32 270 VAL A C 1
ATOM 2125 O O . VAL A 1 271 ? 20.190 69.362 9.991 1.00 31.18 270 VAL A O 1
ATOM 2129 N N . THR A 1 272 ? 18.217 69.874 9.144 1.00 31.84 271 THR A N 1
ATOM 2130 C CA . THR A 1 272 ? 17.684 68.528 9.375 1.00 29.95 271 THR A CA 1
ATOM 2131 C C . THR A 1 272 ? 17.419 67.924 8.013 1.00 29.70 271 THR A C 1
ATOM 2132 O O . THR A 1 272 ? 18.355 67.599 7.256 1.00 29.73 271 THR A O 1
ATOM 2136 N N . VAL A 1 273 ? 16.156 67.823 7.626 1.00 32.91 272 VAL A N 1
ATOM 2137 C CA . VAL A 1 273 ? 15.824 67.293 6.309 1.00 31.70 272 VAL A CA 1
ATOM 2138 C C . VAL A 1 273 ? 14.575 67.958 5.767 1.00 31.58 272 VAL A C 1
ATOM 2139 O O . VAL A 1 273 ? 13.781 68.535 6.524 1.00 32.10 272 VAL A O 1
ATOM 2143 N N . PRO A 1 274 ? 14.428 67.946 4.446 1.00 30.84 273 PRO A N 1
ATOM 2144 C CA . PRO A 1 274 ? 13.187 68.458 3.841 1.00 33.62 273 PRO A CA 1
ATOM 2145 C C . PRO A 1 274 ? 11.954 67.865 4.513 1.00 36.78 273 PRO A C 1
ATOM 2146 O O . PRO A 1 274 ? 11.955 66.685 4.856 1.00 35.69 273 PRO A O 1
ATOM 2150 N N . GLY A 1 275 ? 10.911 68.675 4.671 1.00 41.00 274 GLY A N 1
ATOM 2151 C CA . GLY A 1 275 ? 9.696 68.209 5.299 1.00 43.98 274 GLY A CA 1
ATOM 2152 C C . GLY A 1 275 ? 9.720 68.264 6.829 1.00 45.73 274 GLY A C 1
ATOM 2153 O O . GLY A 1 275 ? 8.661 68.272 7.448 1.00 49.46 274 GLY A O 1
ATOM 2154 N N . ILE A 1 276 ? 10.901 68.267 7.448 1.00 43.35 275 ILE A N 1
ATOM 2155 C CA . ILE A 1 276 ? 10.996 68.336 8.910 1.00 40.53 275 ILE A CA 1
ATOM 2156 C C . ILE A 1 276 ? 11.431 69.714 9.359 1.00 40.51 275 ILE A C 1
ATOM 2157 O O . ILE A 1 276 ? 10.731 70.376 10.135 1.00 38.06 275 ILE A O 1
ATOM 2162 N N . GLY A 1 277 ? 12.561 70.173 8.838 1.00 37.43 276 GLY A N 1
ATOM 2163 C CA . GLY A 1 277 ? 13.027 71.497 9.167 1.00 37.46 276 GLY A CA 1
ATOM 2164 C C . GLY A 1 277 ? 13.250 71.614 10.671 1.00 35.82 276 GLY A C 1
ATOM 2165 O O . GLY A 1 277 ? 13.814 70.711 11.295 1.00 33.84 276 GLY A O 1
ATOM 2166 N N . GLY A 1 278 ? 12.744 72.698 11.262 1.00 34.73 277 GLY A N 1
ATOM 2167 C CA . GLY A 1 278 ? 12.972 72.934 12.687 1.00 34.72 277 GLY A CA 1
ATOM 2168 C C . GLY A 1 278 ? 11.865 72.433 13.577 1.00 35.57 277 GLY A C 1
ATOM 2169 O O . GLY A 1 278 ? 11.878 72.718 14.766 1.00 35.45 277 GLY A O 1
ATOM 2170 N N . GLU A 1 279 ? 10.911 71.685 13.004 1.00 37.51 278 GLU A N 1
ATOM 2171 C CA . GLU A 1 279 ? 9.742 71.173 13.757 1.00 41.05 278 GLU A CA 1
ATOM 2172 C C . GLU A 1 279 ? 10.101 70.032 14.703 1.00 41.96 278 GLU A C 1
ATOM 2173 O O . GLU A 1 279 ? 9.332 69.741 15.625 1.00 44.31 278 GLU A O 1
ATOM 2179 N N . CYS A 1 280 ? 11.233 69.379 14.458 1.00 39.94 279 CYS A N 1
ATOM 2180 C CA . CYS A 1 280 ? 11.736 68.343 15.327 1.00 39.54 279 CYS A CA 1
ATOM 2181 C C . CYS A 1 280 ? 13.100 68.762 15.799 1.00 39.74 279 CYS A C 1
ATOM 2182 O O . CYS A 1 280 ? 13.838 69.492 15.086 1.00 39.03 279 CYS A O 1
ATOM 2185 N N . GLY A 1 281 ? 13.448 68.277 16.979 1.00 36.49 280 GLY A N 1
ATOM 2186 C CA . GLY A 1 281 ? 14.744 68.546 17.545 1.00 36.45 280 GLY A CA 1
ATOM 2187 C C . GLY A 1 281 ? 14.637 68.885 19.018 1.00 37.81 280 GLY A C 1
ATOM 2188 O O . GLY A 1 281 ? 14.476 70.053 19.378 1.00 37.45 280 GLY A O 1
ATOM 2189 N N . SER A 1 282 ? 14.711 67.869 19.866 1.00 35.47 281 SER A N 1
ATOM 2190 C CA . SER A 1 282 ? 14.749 68.099 21.298 1.00 36.86 281 SER A CA 1
ATOM 2191 C C . SER A 1 282 ? 16.113 68.763 21.634 1.00 35.63 281 SER A C 1
ATOM 2192 O O . SER A 1 282 ? 17.036 68.794 20.815 1.00 32.04 281 SER A O 1
ATOM 2195 N N . THR A 1 283 ? 16.210 69.312 22.828 1.00 32.42 282 THR A N 1
ATOM 2196 C CA . THR A 1 283 ? 17.289 70.249 23.089 1.00 35.05 282 THR A CA 1
ATOM 2197 C C . THR A 1 283 ? 18.128 69.980 24.309 1.00 37.12 282 THR A C 1
ATOM 2198 O O . THR A 1 283 ? 18.794 70.885 24.798 1.00 38.41 282 THR A O 1
ATOM 2202 N N . PHE A 1 284 ? 18.123 68.726 24.759 1.00 36.74 283 PHE A N 1
ATOM 2203 C CA . PHE A 1 284 ? 19.082 68.220 25.749 1.00 36.75 283 PHE A CA 1
ATOM 2204 C C . PHE A 1 284 ? 19.179 68.942 27.078 1.00 38.51 283 PHE A C 1
ATOM 2205 O O . PHE A 1 284 ? 20.180 68.811 27.736 1.00 37.52 283 PHE A O 1
ATOM 2213 N N . GLY A 1 285 ? 18.154 69.679 27.473 1.00 38.27 284 GLY A N 1
ATOM 2214 C CA . GLY A 1 285 ? 18.200 70.446 28.714 1.00 39.58 284 GLY A CA 1
ATOM 2215 C C . GLY A 1 285 ? 19.090 71.695 28.671 1.00 37.90 284 GLY A C 1
ATOM 2216 O O . GLY A 1 285 ? 19.427 72.232 29.710 1.00 40.56 284 GLY A O 1
ATOM 2217 N N . VAL A 1 286 ? 19.463 72.189 27.493 1.00 35.95 285 VAL A N 1
ATOM 2218 C CA . VAL A 1 286 ? 20.385 73.330 27.456 1.00 37.10 285 VAL A CA 1
ATOM 2219 C C . VAL A 1 286 ? 19.652 74.678 27.505 1.00 32.76 285 VAL A C 1
ATOM 2220 O O . VAL A 1 286 ? 20.308 75.696 27.466 1.00 33.72 285 VAL A O 1
ATOM 2232 N N . ARG A 1 288 ? 17.864 76.675 29.590 1.00 32.88 287 ARG A N 1
ATOM 2233 C CA . ARG A 1 288 ? 18.178 77.695 30.628 1.00 33.97 287 ARG A CA 1
ATOM 2234 C C . ARG A 1 288 ? 19.499 78.369 30.345 1.00 33.62 287 ARG A C 1
ATOM 2235 O O . ARG A 1 288 ? 19.595 79.586 30.406 1.00 31.67 287 ARG A O 1
ATOM 2243 N N . SER A 1 289 ? 20.524 77.579 30.032 1.00 34.81 288 SER A N 1
ATOM 2244 C CA . SER A 1 289 ? 21.848 78.129 29.767 1.00 36.40 288 SER A CA 1
ATOM 2245 C C . SER A 1 289 ? 21.841 79.030 28.522 1.00 34.66 288 SER A C 1
ATOM 2246 O O . SER A 1 289 ? 22.579 80.015 28.468 1.00 33.33 288 SER A O 1
ATOM 2249 N N . LEU A 1 290 ? 21.048 78.706 27.502 1.00 32.61 289 LEU A N 1
ATOM 2250 C CA . LEU A 1 290 ? 21.028 79.552 26.323 1.00 31.88 289 LEU A CA 1
ATOM 2251 C C . LEU A 1 290 ? 20.314 80.887 26.623 1.00 29.97 289 LEU A C 1
ATOM 2252 O O . LEU A 1 290 ? 20.684 81.930 26.102 1.00 32.11 289 LEU A O 1
ATOM 2257 N N . TYR A 1 291 ? 19.268 80.846 27.460 1.00 28.39 290 TYR A N 1
ATOM 2258 C CA . TYR A 1 291 ? 18.539 82.051 27.820 1.00 28.08 290 TYR A CA 1
ATOM 2259 C C . TYR A 1 291 ? 19.404 82.917 28.705 1.00 27.69 290 TYR A C 1
ATOM 2260 O O . TYR A 1 291 ? 19.518 84.128 28.489 1.00 31.22 290 TYR A O 1
ATOM 2269 N N . GLU A 1 292 ? 20.082 82.302 29.675 1.00 28.03 291 GLU A N 1
ATOM 2270 C CA . GLU A 1 292 ? 20.886 83.133 30.558 1.00 26.95 291 GLU A CA 1
ATOM 2271 C C . GLU A 1 292 ? 22.094 83.703 29.835 1.00 28.84 291 GLU A C 1
ATOM 2272 O O . GLU A 1 292 ? 22.461 84.880 30.032 1.00 30.14 291 GLU A O 1
ATOM 2278 N N . GLY A 1 293 ? 22.677 82.901 28.942 1.00 29.88 292 GLY A N 1
ATOM 2279 C CA . GLY A 1 293 ? 23.801 83.354 28.165 1.00 27.49 292 GLY A CA 1
ATOM 2280 C C . GLY A 1 293 ? 23.432 84.553 27.299 1.00 28.39 292 GLY A C 1
ATOM 2281 O O . GLY A 1 293 ? 24.163 85.503 27.191 1.00 32.70 292 GLY A O 1
ATOM 2282 N N . LEU A 1 294 ? 22.266 84.495 26.709 1.00 27.99 293 LEU A N 1
ATOM 2283 C CA . LEU A 1 294 ? 21.784 85.579 25.880 1.00 27.39 293 LEU A CA 1
ATOM 2284 C C . LEU A 1 294 ? 21.613 86.844 26.714 1.00 29.06 293 LEU A C 1
ATOM 2285 O O . LEU A 1 294 ? 21.998 87.916 26.286 1.00 30.33 293 LEU A O 1
ATOM 2290 N N . PHE A 1 295 ? 21.065 86.697 27.916 1.00 28.28 294 PHE A N 1
ATOM 2291 C CA . PHE A 1 295 ? 20.862 87.843 28.800 1.00 29.42 294 PHE A CA 1
ATOM 2292 C C . PHE A 1 295 ? 22.183 88.521 29.185 1.00 29.63 294 PHE A C 1
ATOM 2293 O O . PHE A 1 295 ? 22.252 89.725 29.284 1.00 31.65 294 PHE A O 1
ATOM 2317 N N . ALA A 1 297 ? 24.909 88.320 27.380 1.00 28.88 296 ALA A N 1
ATOM 2318 C CA . ALA A 1 297 ? 25.709 88.554 26.194 1.00 28.42 296 ALA A CA 1
ATOM 2319 C C . ALA A 1 297 ? 26.088 89.997 25.936 1.00 30.62 296 ALA A C 1
ATOM 2320 O O . ALA A 1 297 ? 27.252 90.264 25.603 1.00 30.58 296 ALA A O 1
ATOM 2322 N N . PRO A 1 298 ? 25.126 90.939 26.027 1.00 31.04 297 PRO A N 1
ATOM 2323 C CA . PRO A 1 298 ? 25.518 92.334 25.838 1.00 29.42 297 PRO A CA 1
ATOM 2324 C C . PRO A 1 298 ? 26.661 92.747 26.736 1.00 29.32 297 PRO A C 1
ATOM 2325 O O . PRO A 1 298 ? 27.580 93.492 26.317 1.00 29.33 297 PRO A O 1
ATOM 2329 N N . HIS A 1 299 ? 26.606 92.287 27.976 1.00 27.20 298 HIS A N 1
ATOM 2330 C CA . HIS A 1 299 ? 27.645 92.651 28.949 1.00 27.41 298 HIS A CA 1
ATOM 2331 C C . HIS A 1 299 ? 28.980 92.019 28.666 1.00 27.68 298 HIS A C 1
ATOM 2332 O O . HIS A 1 299 ? 30.010 92.708 28.608 1.00 30.54 298 HIS A O 1
ATOM 2339 N N . VAL A 1 300 ? 28.971 90.690 28.518 1.00 30.78 299 VAL A N 1
ATOM 2340 C CA . VAL A 1 300 ? 30.207 89.941 28.312 1.00 30.22 299 VAL A CA 1
ATOM 2341 C C . VAL A 1 300 ? 30.867 90.408 26.974 1.00 29.78 299 VAL A C 1
ATOM 2342 O O . VAL A 1 300 ? 32.058 90.504 26.864 1.00 28.03 299 VAL A O 1
ATOM 2346 N N . THR A 1 301 ? 30.076 90.647 25.949 1.00 28.85 300 THR A N 1
ATOM 2347 C CA . THR A 1 301 ? 30.634 91.081 24.699 1.00 27.89 300 THR A CA 1
ATOM 2348 C C . THR A 1 301 ? 31.441 92.347 24.906 1.00 29.16 300 THR A C 1
ATOM 2349 O O . THR A 1 301 ? 32.532 92.500 24.354 1.00 31.40 300 THR A O 1
ATOM 2353 N N . ILE A 1 302 ? 30.910 93.288 25.706 1.00 28.25 301 ILE A N 1
ATOM 2354 C CA . ILE A 1 302 ? 31.610 94.592 25.916 1.00 27.44 301 ILE A CA 1
ATOM 2355 C C . ILE A 1 302 ? 32.810 94.407 26.791 1.00 28.59 301 ILE A C 1
ATOM 2356 O O . ILE A 1 302 ? 33.800 95.138 26.648 1.00 29.11 301 ILE A O 1
ATOM 2361 N N . GLU A 1 303 ? 32.784 93.414 27.674 1.00 29.52 302 GLU A N 1
ATOM 2362 C CA . GLU A 1 303 ? 34.033 93.123 28.429 1.00 29.33 302 GLU A CA 1
ATOM 2363 C C . GLU A 1 303 ? 35.165 92.743 27.451 1.00 29.24 302 GLU A C 1
ATOM 2364 O O . GLU A 1 303 ? 36.323 93.147 27.628 1.00 32.01 302 GLU A O 1
ATOM 2370 N N . ALA A 1 304 ? 34.813 91.915 26.453 1.00 29.49 303 ALA A N 1
ATOM 2371 C CA . ALA A 1 304 ? 35.758 91.454 25.433 1.00 28.48 303 ALA A CA 1
ATOM 2372 C C . ALA A 1 304 ? 36.153 92.643 24.573 1.00 27.79 303 ALA A C 1
ATOM 2373 O O . ALA A 1 304 ? 37.313 92.783 24.224 1.00 28.77 303 ALA A O 1
ATOM 2375 N N . VAL A 1 305 ? 35.206 93.522 24.229 1.00 28.09 304 VAL A N 1
ATOM 2376 C CA . VAL A 1 305 ? 35.551 94.714 23.453 1.00 25.72 304 VAL A CA 1
ATOM 2377 C C . VAL A 1 305 ? 36.575 95.596 24.215 1.00 29.61 304 VAL A C 1
ATOM 2378 O O . VAL A 1 305 ? 37.529 96.110 23.632 1.00 28.94 304 VAL A O 1
ATOM 2382 N N . LYS A 1 306 ? 36.371 95.752 25.513 1.00 28.05 305 LYS A N 1
ATOM 2383 C CA . LYS A 1 306 ? 37.249 96.554 26.329 1.00 29.66 305 LYS A CA 1
ATOM 2384 C C . LYS A 1 306 ? 38.633 95.965 26.354 1.00 28.45 305 LYS A C 1
ATOM 2385 O O . LYS A 1 306 ? 39.653 96.690 26.336 1.00 31.35 305 LYS A O 1
ATOM 2391 N N . GLY A 1 307 ? 38.678 94.633 26.465 1.00 28.99 306 GLY A N 1
ATOM 2392 C CA . GLY A 1 307 ? 39.932 93.940 26.480 1.00 27.54 306 GLY A CA 1
ATOM 2393 C C . GLY A 1 307 ? 40.693 94.233 25.194 1.00 29.08 306 GLY A C 1
ATOM 2394 O O . GLY A 1 307 ? 41.867 94.535 25.259 1.00 28.86 306 GLY A O 1
ATOM 2395 N N . ALA A 1 308 ? 40.014 94.137 24.037 1.00 30.01 307 ALA A N 1
ATOM 2396 C CA . ALA A 1 308 ? 40.621 94.424 22.716 1.00 27.70 307 ALA A CA 1
ATOM 2397 C C . ALA A 1 308 ? 41.145 95.862 22.599 1.00 27.56 307 ALA A C 1
ATOM 2398 O O . ALA A 1 308 ? 42.262 96.097 22.113 1.00 29.05 307 ALA A O 1
ATOM 2400 N N . VAL A 1 309 ? 40.316 96.815 23.024 1.00 28.82 308 VAL A N 1
ATOM 2401 C CA . VAL A 1 309 ? 40.663 98.233 22.991 1.00 27.71 308 VAL A CA 1
ATOM 2402 C C . VAL A 1 309 ? 41.809 98.519 23.965 1.00 29.18 308 VAL A C 1
ATOM 2403 O O . VAL A 1 309 ? 42.767 99.209 23.635 1.00 29.09 308 VAL A O 1
ATOM 2407 N N . PHE A 1 310 ? 41.743 97.966 25.156 1.00 28.17 309 PHE A N 1
ATOM 2408 C CA . PHE A 1 310 ? 42.879 98.155 26.079 1.00 27.12 309 PHE A CA 1
ATOM 2409 C C . PHE A 1 310 ? 44.155 97.567 25.467 1.00 28.20 309 PHE A C 1
ATOM 2410 O O . PHE A 1 310 ? 45.232 98.190 25.484 1.00 28.33 309 PHE A O 1
ATOM 2418 N N . CYS A 1 311 ? 44.044 96.329 24.982 1.00 30.01 310 CYS A N 1
ATOM 2419 C CA . CYS A 1 311 ? 45.159 95.679 24.312 1.00 27.99 310 CYS A CA 1
ATOM 2420 C C . CYS A 1 311 ? 45.775 96.558 23.201 1.00 28.42 310 CYS A C 1
ATOM 2421 O O . CYS A 1 311 ? 47.002 96.743 23.107 1.00 28.80 310 CYS A O 1
ATOM 2424 N N . ALA A 1 312 ? 44.913 97.150 22.386 1.00 30.45 311 ALA A N 1
ATOM 2425 C CA . ALA A 1 312 ? 45.335 97.981 21.287 1.00 28.49 311 ALA A CA 1
ATOM 2426 C C . ALA A 1 312 ? 46.194 99.125 21.774 1.00 29.49 311 ALA A C 1
ATOM 2427 O O . ALA A 1 312 ? 47.268 99.395 21.215 1.00 31.16 311 ALA A O 1
ATOM 2429 N N . ARG A 1 313 ? 45.757 99.787 22.840 1.00 28.55 312 ARG A N 1
ATOM 2430 C CA . ARG A 1 313 ? 46.491 100.945 23.319 1.00 28.72 312 ARG A CA 1
ATOM 2431 C C . ARG A 1 313 ? 47.796 100.557 23.980 1.00 29.43 312 ARG A C 1
ATOM 2432 O O . ARG A 1 313 ? 48.833 101.143 23.677 1.00 30.73 312 ARG A O 1
ATOM 2440 N N . ILE A 1 314 ? 47.751 99.600 24.894 1.00 29.33 313 ILE A N 1
ATOM 2441 C CA . ILE A 1 314 ? 48.966 99.222 25.613 1.00 28.20 313 ILE A CA 1
ATOM 2442 C C . ILE A 1 314 ? 50.024 98.681 24.648 1.00 28.80 313 ILE A C 1
ATOM 2443 O O . ILE A 1 314 ? 51.241 98.988 24.796 1.00 28.57 313 ILE A O 1
ATOM 2456 N N . GLU A 1 316 ? 50.238 99.427 21.470 1.00 31.70 315 GLU A N 1
ATOM 2457 C CA . GLU A 1 316 ? 50.696 100.579 20.710 1.00 30.67 315 GLU A CA 1
ATOM 2458 C C . GLU A 1 316 ? 51.746 101.331 21.545 1.00 31.81 315 GLU A C 1
ATOM 2459 O O . GLU A 1 316 ? 52.845 101.641 21.065 1.00 30.25 315 GLU A O 1
ATOM 2465 N N . LEU A 1 317 ? 51.426 101.601 22.800 1.00 32.50 316 LEU A N 1
ATOM 2466 C CA . LEU A 1 317 ? 52.366 102.286 23.667 1.00 31.88 316 LEU A CA 1
ATOM 2467 C C . LEU A 1 317 ? 53.663 101.500 23.842 1.00 33.11 316 LEU A C 1
ATOM 2468 O O . LEU A 1 317 ? 54.717 102.091 24.004 1.00 34.39 316 LEU A O 1
ATOM 2473 N N . ALA A 1 318 ? 53.611 100.175 23.793 1.00 31.60 317 ALA A N 1
ATOM 2474 C CA . ALA A 1 318 ? 54.814 99.363 23.913 1.00 31.48 317 ALA A CA 1
ATOM 2475 C C . ALA A 1 318 ? 55.645 99.326 22.615 1.00 34.10 317 ALA A C 1
ATOM 2476 O O . ALA A 1 318 ? 56.658 98.654 22.568 1.00 34.80 317 ALA A O 1
ATOM 2478 N N . GLY A 1 319 ? 55.197 99.975 21.546 1.00 33.11 318 GLY A N 1
ATOM 2479 C CA . GLY A 1 319 ? 55.966 99.994 20.312 1.00 33.93 318 GLY A CA 1
ATOM 2480 C C . GLY A 1 319 ? 55.496 99.057 19.210 1.00 35.27 318 GLY A C 1
ATOM 2481 O O . GLY A 1 319 ? 56.183 98.899 18.201 1.00 37.20 318 GLY A O 1
ATOM 2482 N N . PHE A 1 320 ? 54.341 98.438 19.363 1.00 31.57 319 PHE A N 1
ATOM 2483 C CA . PHE A 1 320 ? 53.851 97.509 18.343 1.00 33.00 319 PHE A CA 1
ATOM 2484 C C . PHE A 1 320 ? 52.800 98.115 17.426 1.00 35.11 319 PHE A C 1
ATOM 2485 O O . PHE A 1 320 ? 52.027 98.975 17.846 1.00 37.00 319 PHE A O 1
ATOM 2493 N N A ASP A 1 321 ? 52.781 97.678 16.171 0.50 35.58 320 ASP A N 1
ATOM 2494 N N B ASP A 1 321 ? 52.766 97.623 16.184 0.50 36.21 320 ASP A N 1
ATOM 2495 C CA A ASP A 1 321 ? 51.688 98.052 15.270 0.50 35.43 320 ASP A CA 1
ATOM 2496 C CA B ASP A 1 321 ? 51.723 97.955 15.192 0.50 36.56 320 ASP A CA 1
ATOM 2497 C C A ASP A 1 321 ? 50.473 97.172 15.589 0.50 34.14 320 ASP A C 1
ATOM 2498 C C B ASP A 1 321 ? 50.462 97.141 15.554 0.50 34.69 320 ASP A C 1
ATOM 2499 O O A ASP A 1 321 ? 50.600 95.957 15.759 0.50 35.03 320 ASP A O 1
ATOM 2500 O O B ASP A 1 321 ? 50.549 95.923 15.729 0.50 35.42 320 ASP A O 1
ATOM 2509 N N . VAL A 1 322 ? 49.307 97.803 15.682 1.00 32.22 321 VAL A N 1
ATOM 2510 C CA . VAL A 1 322 ? 48.055 97.139 16.090 1.00 31.45 321 VAL A CA 1
ATOM 2511 C C . VAL A 1 322 ? 46.951 97.498 15.103 1.00 32.90 321 VAL A C 1
ATOM 2512 O O . VAL A 1 322 ? 47.000 98.545 14.447 1.00 34.23 321 VAL A O 1
ATOM 2516 N N . LEU A 1 323 ? 45.957 96.640 14.968 1.00 33.44 322 LEU A N 1
ATOM 2517 C CA . LEU A 1 323 ? 44.832 96.949 14.101 1.00 33.38 322 LEU A CA 1
ATOM 2518 C C . LEU A 1 323 ? 43.632 96.215 14.664 1.00 31.21 322 LEU A C 1
ATOM 2519 O O . LEU A 1 323 ? 43.739 95.012 14.982 1.00 31.75 322 LEU A O 1
ATOM 2524 N N . PRO A 1 324 ? 42.517 96.952 14.919 1.00 32.13 323 PRO A N 1
ATOM 2525 C CA . PRO A 1 324 ? 42.335 98.423 14.805 1.00 31.49 323 PRO A CA 1
ATOM 2526 C C . PRO A 1 324 ? 43.082 99.153 15.891 1.00 32.07 323 PRO A C 1
ATOM 2527 O O . PRO A 1 324 ? 43.587 98.502 16.827 1.00 32.79 323 PRO A O 1
ATOM 2531 N N . LYS A 1 325 ? 43.146 100.476 15.790 1.00 31.71 324 LYS A N 1
ATOM 2532 C CA . LYS A 1 325 ? 43.745 101.293 16.837 1.00 32.06 324 LYS A CA 1
ATOM 2533 C C . LYS A 1 325 ? 42.750 101.351 17.980 1.00 32.10 324 LYS A C 1
ATOM 2534 O O . LYS A 1 325 ? 41.559 101.110 17.771 1.00 30.87 324 LYS A O 1
ATOM 2540 N N . TYR A 1 326 ? 43.231 101.677 19.178 1.00 30.98 325 TYR A N 1
ATOM 2541 C CA . TYR A 1 326 ? 42.363 101.714 20.347 1.00 31.24 325 TYR A CA 1
ATOM 2542 C C . TYR A 1 326 ? 41.124 102.606 20.159 1.00 31.94 325 TYR A C 1
ATOM 2543 O O . TYR A 1 326 ? 40.055 102.369 20.771 1.00 31.14 325 TYR A O 1
ATOM 2552 N N . ASN A 1 327 ? 41.285 103.639 19.339 1.00 30.84 326 ASN A N 1
ATOM 2553 C CA . ASN A 1 327 ? 40.237 104.634 19.138 1.00 30.97 326 ASN A CA 1
ATOM 2554 C C . ASN A 1 327 ? 39.489 104.507 17.827 1.00 31.03 326 ASN A C 1
ATOM 2555 O O . ASN A 1 327 ? 38.740 105.411 17.461 1.00 34.22 326 ASN A O 1
ATOM 2560 N N . ASP A 1 328 ? 39.676 103.385 17.138 1.00 31.50 327 ASP A N 1
ATOM 2561 C CA . ASP A 1 328 ? 38.821 103.000 16.029 1.00 31.71 327 ASP A CA 1
ATOM 2562 C C . ASP A 1 328 ? 37.650 102.263 16.682 1.00 32.66 327 ASP A C 1
ATOM 2563 O O . ASP A 1 328 ? 37.848 101.253 17.376 1.00 33.58 327 ASP A O 1
ATOM 2568 N N . LYS A 1 329 ? 36.437 102.786 16.500 1.00 31.86 328 LYS A N 1
ATOM 2569 C CA . LYS A 1 329 ? 35.250 102.189 17.075 1.00 33.41 328 LYS A CA 1
ATOM 2570 C C . LYS A 1 329 ? 35.039 100.784 16.502 1.00 32.27 328 LYS A C 1
ATOM 2571 O O . LYS A 1 329 ? 35.155 100.539 15.274 1.00 28.61 328 LYS A O 1
ATOM 2577 N N . ARG A 1 330 ? 34.750 99.847 17.401 1.00 31.63 329 ARG A N 1
ATOM 2578 C CA . ARG A 1 330 ? 34.730 98.433 17.021 1.00 31.59 329 ARG A CA 1
ATOM 2579 C C . ARG A 1 330 ? 33.411 97.910 16.458 1.00 30.57 329 ARG A C 1
ATOM 2580 O O . ARG A 1 330 ? 32.341 98.504 16.666 1.00 31.41 329 ARG A O 1
ATOM 2588 N N . THR A 1 331 ? 33.540 96.813 15.694 1.00 30.71 330 THR A N 1
ATOM 2589 C CA . THR A 1 331 ? 32.401 96.058 15.131 1.00 30.64 330 THR A CA 1
ATOM 2590 C C . THR A 1 331 ? 32.414 94.598 15.603 1.00 30.71 330 THR A C 1
ATOM 2591 O O . THR A 1 331 ? 31.380 93.931 15.581 1.00 30.02 330 THR A O 1
ATOM 2595 N N . ASP A 1 332 ? 33.581 94.115 16.039 1.00 29.76 331 ASP A N 1
ATOM 2596 C CA . ASP A 1 332 ? 33.719 92.795 16.576 1.00 29.74 331 ASP A CA 1
ATOM 2597 C C . ASP A 1 332 ? 34.689 92.844 17.752 1.00 30.33 331 ASP A C 1
ATOM 2598 O O . ASP A 1 332 ? 35.141 93.905 18.150 1.00 30.44 331 ASP A O 1
ATOM 2603 N N . ILE A 1 333 ? 35.020 91.695 18.298 1.00 31.00 332 ILE A N 1
ATOM 2604 C CA . ILE A 1 333 ? 35.839 91.620 19.492 1.00 31.76 332 ILE A CA 1
ATOM 2605 C C . ILE A 1 333 ? 37.292 91.275 19.215 1.00 32.67 332 ILE A C 1
ATOM 2606 O O . ILE A 1 333 ? 38.043 91.074 20.147 1.00 31.88 332 ILE A O 1
ATOM 2611 N N . ILE A 1 334 ? 37.697 91.271 17.946 1.00 29.97 333 ILE A N 1
ATOM 2612 C CA . ILE A 1 334 ? 39.045 90.868 17.604 1.00 32.70 333 ILE A CA 1
ATOM 2613 C C . ILE A 1 334 ? 40.060 92.028 17.684 1.00 32.30 333 ILE A C 1
ATOM 2614 O O . ILE A 1 334 ? 39.740 93.183 17.365 1.00 30.27 333 ILE A O 1
ATOM 2619 N N . GLN A 1 335 ? 41.273 91.711 18.125 1.00 30.04 334 GLN A N 1
ATOM 2620 C CA . GLN A 1 335 ? 42.380 92.640 18.110 1.00 30.37 334 GLN A CA 1
ATOM 2621 C C . GLN A 1 335 ? 43.572 91.974 17.431 1.00 30.70 334 GLN A C 1
ATOM 2622 O O . GLN A 1 335 ? 43.916 90.876 17.778 1.00 32.21 334 GLN A O 1
ATOM 2628 N N . ALA A 1 336 ? 44.186 92.647 16.465 1.00 31.34 335 ALA A N 1
ATOM 2629 C CA . ALA A 1 336 ? 45.382 92.130 15.776 1.00 31.02 335 ALA A CA 1
ATOM 2630 C C . ALA A 1 336 ? 46.591 92.943 16.228 1.00 31.49 335 ALA A C 1
ATOM 2631 O O . ALA A 1 336 ? 46.481 94.154 16.484 1.00 31.85 335 ALA A O 1
ATOM 2633 N N . ILE A 1 337 ? 47.724 92.253 16.307 1.00 30.83 336 ILE A N 1
ATOM 2634 C CA . ILE A 1 337 ? 49.004 92.826 16.676 1.00 31.59 336 ILE A CA 1
ATOM 2635 C C . ILE A 1 337 ? 50.029 92.285 15.693 1.00 31.99 336 ILE A C 1
ATOM 2636 O O . ILE A 1 337 ? 50.123 91.067 15.501 1.00 30.86 336 ILE A O 1
ATOM 2641 N N . LYS A 1 338 ? 50.796 93.176 15.073 1.00 31.89 337 LYS A N 1
ATOM 2642 C CA . LYS A 1 338 ? 51.804 92.744 14.120 1.00 35.70 337 LYS A CA 1
ATOM 2643 C C . LYS A 1 338 ? 53.136 92.700 14.866 1.00 35.84 337 LYS A C 1
ATOM 2644 O O . LYS A 1 338 ? 53.704 93.732 15.246 1.00 36.17 337 LYS A O 1
ATOM 2650 N N . PHE A 1 339 ? 53.619 91.493 15.106 1.00 36.18 338 PHE A N 1
ATOM 2651 C CA . PHE A 1 339 ? 54.852 91.339 15.871 1.00 36.45 338 PHE A CA 1
ATOM 2652 C C . PHE A 1 339 ? 56.104 91.478 15.017 1.00 37.02 338 PHE A C 1
ATOM 2653 O O . PHE A 1 339 ? 57.134 91.866 15.523 1.00 36.84 338 PHE A O 1
ATOM 2661 N N . ASN A 1 340 ? 56.012 91.157 13.724 1.00 38.27 339 ASN A N 1
ATOM 2662 C CA . ASN A 1 340 ? 57.164 91.260 12.809 1.00 39.77 339 ASN A CA 1
ATOM 2663 C C . ASN A 1 340 ? 58.315 90.365 13.229 1.00 39.68 339 ASN A C 1
ATOM 2664 O O . ASN A 1 340 ? 59.432 90.578 12.790 1.00 37.35 339 ASN A O 1
ATOM 2669 N N . ASP A 1 341 ? 58.015 89.363 14.065 1.00 40.00 340 ASP A N 1
ATOM 2670 C CA . ASP A 1 341 ? 58.994 88.446 14.615 1.00 38.16 340 ASP A CA 1
ATOM 2671 C C . ASP A 1 341 ? 58.290 87.191 15.100 1.00 40.12 340 ASP A C 1
ATOM 2672 O O . ASP A 1 341 ? 57.331 87.280 15.899 1.00 37.10 340 ASP A O 1
ATOM 2677 N N . GLU A 1 342 ? 58.775 86.029 14.642 1.00 38.26 341 GLU A N 1
ATOM 2678 C CA . GLU A 1 342 ? 58.155 84.750 14.944 1.00 37.87 341 GLU A CA 1
ATOM 2679 C C . GLU A 1 342 ? 58.183 84.436 16.436 1.00 37.40 341 GLU A C 1
ATOM 2680 O O . GLU A 1 342 ? 57.177 84.031 17.002 1.00 35.13 341 GLU A O 1
ATOM 2686 N N . LYS A 1 343 ? 59.326 84.639 17.074 1.00 36.50 342 LYS A N 1
ATOM 2687 C CA . LYS A 1 343 ? 59.444 84.348 18.493 1.00 38.24 342 LYS A CA 1
ATOM 2688 C C . LYS A 1 343 ? 58.573 85.246 19.379 1.00 35.73 342 LYS A C 1
ATOM 2689 O O . LYS A 1 343 ? 58.016 84.784 20.352 1.00 34.93 342 LYS A O 1
ATOM 2695 N N . LYS A 1 344 ? 58.506 86.536 19.078 1.00 34.72 343 LYS A N 1
ATOM 2696 C CA . LYS A 1 344 ? 57.691 87.440 19.860 1.00 35.17 343 LYS A CA 1
ATOM 2697 C C . LYS A 1 344 ? 56.243 87.002 19.784 1.00 33.35 343 LYS A C 1
ATOM 2698 O O . LYS A 1 344 ? 55.529 86.994 20.806 1.00 32.08 343 LYS A O 1
ATOM 2704 N N . LEU A 1 345 ? 55.808 86.646 18.575 1.00 31.80 344 LEU A N 1
ATOM 2705 C CA . LEU A 1 345 ? 54.455 86.145 18.360 1.00 32.33 344 LEU A CA 1
ATOM 2706 C C . LEU A 1 345 ? 54.156 84.930 19.221 1.00 32.53 344 LEU A C 1
ATOM 2707 O O . LEU A 1 345 ? 53.123 84.861 19.903 1.00 30.79 344 LEU A O 1
ATOM 2712 N N . ILE A 1 346 ? 55.065 83.969 19.198 1.00 34.22 345 ILE A N 1
ATOM 2713 C CA . ILE A 1 346 ? 54.858 82.712 19.897 1.00 34.06 345 ILE A CA 1
ATOM 2714 C C . ILE A 1 346 ? 54.832 82.967 21.396 1.00 32.24 345 ILE A C 1
ATOM 2715 O O . ILE A 1 346 ? 53.909 82.516 22.094 1.00 30.68 345 ILE A O 1
ATOM 2720 N N . ASP A 1 347 ? 55.817 83.721 21.864 1.00 32.41 346 ASP A N 1
ATOM 2721 C CA . ASP A 1 347 ? 55.925 84.074 23.268 1.00 34.36 346 ASP A CA 1
ATOM 2722 C C . ASP A 1 347 ? 54.671 84.793 23.754 1.00 34.40 346 ASP A C 1
ATOM 2723 O O . ASP A 1 347 ? 54.239 84.593 24.860 1.00 31.41 346 ASP A O 1
ATOM 2728 N N . PHE A 1 348 ? 54.107 85.655 22.923 1.00 34.50 347 PHE A N 1
ATOM 2729 C CA . PHE A 1 348 ? 52.909 86.370 23.329 1.00 34.13 347 PHE A CA 1
ATOM 2730 C C . PHE A 1 348 ? 51.759 85.397 23.496 1.00 32.37 347 PHE A C 1
ATOM 2731 O O . PHE A 1 348 ? 51.007 85.449 24.463 1.00 29.92 347 PHE A O 1
ATOM 2739 N N . ILE A 1 349 ? 51.621 84.498 22.536 1.00 34.72 348 ILE A N 1
ATOM 2740 C CA . ILE A 1 349 ? 50.523 83.538 22.568 1.00 33.83 348 ILE A CA 1
ATOM 2741 C C . ILE A 1 349 ? 50.697 82.533 23.703 1.00 34.96 348 ILE A C 1
ATOM 2742 O O . ILE A 1 349 ? 49.716 82.198 24.379 1.00 33.41 348 ILE A O 1
ATOM 2747 N N . LYS A 1 350 ? 51.940 82.145 23.988 1.00 36.21 349 LYS A N 1
ATOM 2748 C CA . LYS A 1 350 ? 52.191 81.277 25.139 1.00 35.88 349 LYS A CA 1
ATOM 2749 C C . LYS A 1 350 ? 51.850 82.003 26.433 1.00 35.11 349 LYS A C 1
ATOM 2750 O O . LYS A 1 350 ? 51.334 81.393 27.359 1.00 34.81 349 LYS A O 1
ATOM 2756 N N . GLY A 1 351 ? 52.137 83.294 26.498 1.00 32.91 350 GLY A N 1
ATOM 2757 C CA . GLY A 1 351 ? 51.708 84.080 27.642 1.00 32.98 350 GLY A CA 1
ATOM 2758 C C . GLY A 1 351 ? 50.199 84.044 27.887 1.00 31.97 350 GLY A C 1
ATOM 2759 O O . GLY A 1 351 ? 49.755 83.915 29.013 1.00 32.98 350 GLY A O 1
ATOM 2760 N N . ILE A 1 352 ? 49.408 84.173 26.834 1.00 32.50 351 ILE A N 1
ATOM 2761 C CA . ILE A 1 352 ? 47.958 84.184 26.966 1.00 30.84 351 ILE A CA 1
ATOM 2762 C C . ILE A 1 352 ? 47.546 82.831 27.522 1.00 33.06 351 ILE A C 1
ATOM 2763 O O . ILE A 1 352 ? 46.711 82.757 28.410 1.00 35.04 351 ILE A O 1
ATOM 2768 N N . GLN A 1 353 ? 48.169 81.753 27.059 1.00 31.99 352 GLN A N 1
ATOM 2769 C CA . GLN A 1 353 ? 47.832 80.449 27.616 1.00 31.69 352 GLN A CA 1
ATOM 2770 C C . GLN A 1 353 ? 48.154 80.443 29.115 1.00 32.91 352 GLN A C 1
ATOM 2771 O O . GLN A 1 353 ? 47.357 79.967 29.930 1.00 31.60 352 GLN A O 1
ATOM 2777 N N . THR A 1 354 ? 49.272 81.019 29.514 1.00 31.22 353 THR A N 1
ATOM 2778 C CA . THR A 1 354 ? 49.619 80.954 30.938 1.00 33.50 353 THR A CA 1
ATOM 2779 C C . THR A 1 354 ? 48.665 81.786 31.832 1.00 29.52 353 THR A C 1
ATOM 2780 O O . THR A 1 354 ? 48.630 81.620 33.062 1.00 33.02 353 THR A O 1
ATOM 2784 N N . ALA A 1 355 ? 47.919 82.688 31.209 1.00 31.51 354 ALA A N 1
ATOM 2785 C CA . ALA A 1 355 ? 46.982 83.562 31.915 1.00 30.61 354 ALA A CA 1
ATOM 2786 C C . ALA A 1 355 ? 45.618 82.923 31.975 1.00 31.36 354 ALA A C 1
ATOM 2787 O O . ALA A 1 355 ? 44.665 83.549 32.450 1.00 31.63 354 ALA A O 1
ATOM 2789 N N . SER A 1 356 ? 45.500 81.716 31.441 1.00 30.46 355 SER A N 1
ATOM 2790 C CA . SER A 1 356 ? 44.175 81.082 31.322 1.00 30.78 355 SER A CA 1
ATOM 2791 C C . SER A 1 356 ? 43.825 80.285 32.555 1.00 30.51 355 SER A C 1
ATOM 2792 O O . SER A 1 356 ? 44.702 79.767 33.215 1.00 28.11 355 SER A O 1
ATOM 2795 N N . PRO A 1 357 ? 42.539 80.246 32.911 1.00 31.00 356 PRO A N 1
ATOM 2796 C CA . PRO A 1 357 ? 42.145 79.478 34.105 1.00 32.30 356 PRO A CA 1
ATOM 2797 C C . PRO A 1 357 ? 42.178 77.932 33.940 1.00 32.12 356 PRO A C 1
ATOM 2798 O O . PRO A 1 357 ? 42.387 77.214 34.920 1.00 30.70 356 PRO A O 1
ATOM 2802 N N . VAL A 1 358 ? 41.932 77.452 32.718 1.00 33.16 357 VAL A N 1
ATOM 2803 C CA . VAL A 1 358 ? 41.869 76.021 32.412 1.00 32.00 357 VAL A CA 1
ATOM 2804 C C . VAL A 1 358 ? 43.048 75.647 31.479 1.00 33.84 357 VAL A C 1
ATOM 2805 O O . VAL A 1 358 ? 43.339 76.335 30.504 1.00 32.13 357 VAL A O 1
ATOM 2809 N N . ASP A 1 359 ? 43.739 74.563 31.798 1.00 31.31 358 ASP A N 1
ATOM 2810 C CA . ASP A 1 359 ? 44.893 74.128 31.025 1.00 36.81 358 ASP A CA 1
ATOM 2811 C C . ASP A 1 359 ? 45.996 75.190 30.918 1.00 40.40 358 ASP A C 1
ATOM 2812 O O . ASP A 1 359 ? 46.688 75.253 29.902 1.00 39.25 358 ASP A O 1
ATOM 2817 N N . SER A 1 360 ? 46.178 75.983 31.987 1.00 39.84 359 SER A N 1
ATOM 2818 C CA . SER A 1 360 ? 47.196 77.029 32.020 1.00 39.45 359 SER A CA 1
ATOM 2819 C C . SER A 1 360 ? 48.623 76.467 31.892 1.00 41.15 359 SER A C 1
ATOM 2820 O O . SER A 1 360 ? 49.534 77.169 31.488 1.00 41.74 359 SER A O 1
ATOM 2823 N N . PHE A 1 361 ? 48.780 75.201 32.239 1.00 40.06 360 PHE A N 1
ATOM 2824 C CA . PHE A 1 361 ? 50.074 74.509 32.229 1.00 44.00 360 PHE A CA 1
ATOM 2825 C C . PHE A 1 361 ? 50.373 73.834 30.878 1.00 44.82 360 PHE A C 1
ATOM 2826 O O . PHE A 1 361 ? 51.458 73.344 30.661 1.00 42.85 360 PHE A O 1
ATOM 2834 N N . VAL A 1 362 ? 49.387 73.768 29.989 1.00 48.81 361 VAL A N 1
ATOM 2835 C CA . VAL A 1 362 ? 49.525 73.061 28.722 1.00 53.04 361 VAL A CA 1
ATOM 2836 C C . VAL A 1 362 ? 50.440 73.816 27.761 1.00 57.42 361 VAL A C 1
ATOM 2837 O O . VAL A 1 362 ? 50.294 75.016 27.579 1.00 55.11 361 VAL A O 1
ATOM 2841 N N . GLN A 1 363 ? 51.391 73.093 27.164 1.00 62.62 362 GLN A N 1
ATOM 2842 C CA . GLN A 1 363 ? 52.307 73.667 26.179 1.00 67.04 362 GLN A CA 1
ATOM 2843 C C . GLN A 1 363 ? 51.557 73.992 24.878 1.00 69.87 362 GLN A C 1
ATOM 2844 O O . GLN A 1 363 ? 50.575 73.309 24.512 1.00 70.26 362 GLN A O 1
ATOM 2846 N N . CYS A 1 364 ? 51.991 75.069 24.215 1.00 72.52 363 CYS A N 1
ATOM 2847 C CA . CYS A 1 364 ? 51.517 75.387 22.856 1.00 73.64 363 CYS A CA 1
ATOM 2848 C C . CYS A 1 364 ? 52.636 76.034 22.034 1.00 73.98 363 CYS A C 1
ATOM 2849 O O . CYS A 1 364 ? 53.333 75.339 21.293 1.00 74.90 363 CYS A O 1
ATOM 2852 N N . LYS A 1 375 ? 51.542 76.352 9.589 1.00 58.53 374 LYS A N 1
ATOM 2853 C CA . LYS A 1 375 ? 51.510 76.083 11.048 1.00 59.34 374 LYS A CA 1
ATOM 2854 C C . LYS A 1 375 ? 50.725 77.193 11.787 1.00 58.21 374 LYS A C 1
ATOM 2855 O O . LYS A 1 375 ? 50.911 78.375 11.503 1.00 57.41 374 LYS A O 1
ATOM 2857 N N . VAL A 1 376 ? 49.848 76.802 12.712 1.00 57.56 375 VAL A N 1
ATOM 2858 C CA . VAL A 1 376 ? 48.991 77.741 13.456 1.00 57.26 375 VAL A CA 1
ATOM 2859 C C . VAL A 1 376 ? 49.053 77.478 14.952 1.00 56.47 375 VAL A C 1
ATOM 2860 O O . VAL A 1 376 ? 48.623 76.417 15.390 1.00 59.37 375 VAL A O 1
ATOM 2864 N N . ILE A 1 377 ? 49.560 78.442 15.728 1.00 51.54 376 ILE A N 1
ATOM 2865 C CA . ILE A 1 377 ? 49.642 78.333 17.199 1.00 47.60 376 ILE A CA 1
ATOM 2866 C C . ILE A 1 377 ? 48.381 78.934 17.885 1.00 44.55 376 ILE A C 1
ATOM 2867 O O . ILE A 1 377 ? 47.761 79.868 17.361 1.00 41.99 376 ILE A O 1
ATOM 2880 N N . ALA A 1 379 ? 46.198 79.759 21.846 1.00 38.18 378 ALA A N 1
ATOM 2881 C CA . ALA A 1 379 ? 45.983 79.743 23.295 1.00 36.66 378 ALA A CA 1
ATOM 2882 C C . ALA A 1 379 ? 44.521 79.437 23.427 1.00 36.67 378 ALA A C 1
ATOM 2883 O O . ALA A 1 379 ? 43.710 80.149 22.821 1.00 32.46 378 ALA A O 1
ATOM 2885 N N . ALA A 1 380 ? 44.152 78.418 24.196 1.00 37.85 379 ALA A N 1
ATOM 2886 C CA . ALA A 1 380 ? 42.734 78.079 24.274 1.00 39.34 379 ALA A CA 1
ATOM 2887 C C . ALA A 1 380 ? 42.368 77.405 25.598 1.00 40.43 379 ALA A C 1
ATOM 2888 O O . ALA A 1 380 ? 41.724 76.334 25.635 1.00 43.97 379 ALA A O 1
ATOM 2890 N N . GLY A 1 381 ? 42.734 78.053 26.692 1.00 36.34 380 GLY A N 1
ATOM 2891 C CA . GLY A 1 381 ? 42.483 77.493 28.006 1.00 36.55 380 GLY A CA 1
ATOM 2892 C C . GLY A 1 381 ? 41.151 77.986 28.527 1.00 36.17 380 GLY A C 1
ATOM 2893 O O . GLY A 1 381 ? 41.090 78.906 29.353 1.00 35.45 380 GLY A O 1
ATOM 2894 N N . THR A 1 382 ? 40.093 77.314 28.083 1.00 34.54 381 THR A N 1
ATOM 2895 C CA . THR A 1 382 ? 38.742 77.803 28.292 1.00 35.90 381 THR A CA 1
ATOM 2896 C C . THR A 1 382 ? 37.843 76.779 28.983 1.00 34.45 381 THR A C 1
ATOM 2897 O O . THR A 1 382 ? 38.132 75.592 29.012 1.00 32.63 381 THR A O 1
ATOM 2901 N N . PHE A 1 383 ? 36.736 77.245 29.531 1.00 34.55 382 PHE A N 1
ATOM 2902 C CA . PHE A 1 383 ? 35.716 76.350 30.096 1.00 36.15 382 PHE A CA 1
ATOM 2903 C C . PHE A 1 383 ? 34.940 75.552 29.030 1.00 34.97 382 PHE A C 1
ATOM 2904 O O . PHE A 1 383 ? 34.620 74.382 29.262 1.00 36.89 382 PHE A O 1
ATOM 2912 N N . VAL A 1 384 ? 34.618 76.218 27.914 1.00 35.73 383 VAL A N 1
ATOM 2913 C CA . VAL A 1 384 ? 33.902 75.628 26.783 1.00 33.57 383 VAL A CA 1
ATOM 2914 C C . VAL A 1 384 ? 34.906 75.503 25.670 1.00 36.70 383 VAL A C 1
ATOM 2915 O O . VAL A 1 384 ? 35.581 76.475 25.307 1.00 37.34 383 VAL A O 1
ATOM 2919 N N . GLN A 1 385 ? 35.018 74.295 25.125 1.00 38.09 384 GLN A N 1
ATOM 2920 C CA . GLN A 1 385 ? 36.107 73.968 24.227 1.00 37.79 384 GLN A CA 1
ATOM 2921 C C . GLN A 1 385 ? 35.895 74.710 22.931 1.00 38.12 384 GLN A C 1
ATOM 2922 O O . GLN A 1 385 ? 34.849 74.580 22.306 1.00 38.54 384 GLN A O 1
ATOM 2928 N N . GLY A 1 386 ? 36.856 75.573 22.599 1.00 39.12 385 GLY A N 1
ATOM 2929 C CA . GLY A 1 386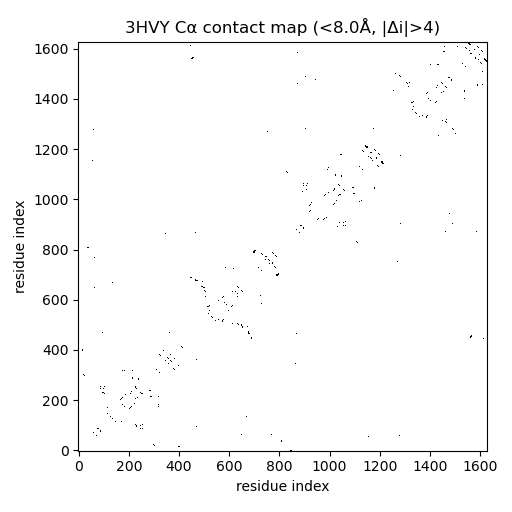 ? 36.799 76.361 21.385 1.00 37.61 385 GLY A CA 1
ATOM 2930 C C . GLY A 1 386 ? 36.058 77.682 21.478 1.00 39.35 385 GLY A C 1
ATOM 2931 O O . GLY A 1 386 ? 35.963 78.404 20.469 1.00 39.55 385 GLY A O 1
ATOM 2932 N N . ALA A 1 387 ? 35.475 77.981 22.655 1.00 37.92 386 ALA A N 1
ATOM 2933 C CA . ALA A 1 387 ? 34.654 79.175 22.871 1.00 39.29 386 ALA A CA 1
ATOM 2934 C C . ALA A 1 387 ? 35.571 80.370 22.733 1.00 41.69 386 ALA A C 1
ATOM 2935 O O . ALA A 1 387 ? 36.540 80.484 23.497 1.00 45.78 386 ALA A O 1
ATOM 2937 N N . SER A 1 388 ? 35.325 81.228 21.762 1.00 38.99 387 SER A N 1
ATOM 2938 C CA . SER A 1 388 ? 36.246 82.362 21.582 1.00 41.11 387 SER A CA 1
ATOM 2939 C C . SER A 1 388 ? 35.802 83.666 22.278 1.00 37.55 387 SER A C 1
ATOM 2940 O O . SER A 1 388 ? 36.533 84.669 22.247 1.00 37.16 387 SER A O 1
ATOM 2943 N N . ILE A 1 389 ? 34.650 83.629 22.945 1.00 34.96 388 ILE A N 1
ATOM 2944 C CA . ILE A 1 389 ? 34.239 84.753 23.805 1.00 33.29 388 ILE A CA 1
ATOM 2945 C C . ILE A 1 389 ? 35.087 84.749 25.089 1.00 32.75 388 ILE A C 1
ATOM 2946 O O . ILE A 1 389 ? 35.176 85.753 25.750 1.00 32.35 388 ILE A O 1
ATOM 2951 N N . GLU A 1 390 ? 35.684 83.611 25.435 1.00 29.53 389 GLU A N 1
ATOM 2952 C CA . GLU A 1 390 ? 36.649 83.505 26.546 1.00 32.46 389 GLU A CA 1
ATOM 2953 C C . GLU A 1 390 ? 38.022 83.926 26.028 1.00 32.18 389 GLU A C 1
ATOM 2954 O O . GLU A 1 390 ? 38.290 83.802 24.826 1.00 33.50 389 GLU A O 1
ATOM 2960 N N . LEU A 1 391 ? 38.899 84.377 26.918 1.00 31.16 390 LEU A N 1
ATOM 2961 C CA . LEU A 1 391 ? 40.215 84.855 26.492 1.00 29.72 390 LEU A CA 1
ATOM 2962 C C . LEU A 1 391 ? 40.960 83.748 25.737 1.00 33.95 390 LEU A C 1
ATOM 2963 O O . LEU A 1 391 ? 41.140 82.620 26.241 1.00 32.67 390 LEU A O 1
ATOM 2968 N N . SER A 1 392 ? 41.364 84.085 24.528 1.00 33.97 391 SER A N 1
ATOM 2969 C CA . SER A 1 392 ? 41.982 83.157 23.594 1.00 33.75 391 SER A CA 1
ATOM 2970 C C . SER A 1 392 ? 42.813 83.963 22.576 1.00 33.86 391 SER A C 1
ATOM 2971 O O . SER A 1 392 ? 42.641 85.159 22.426 1.00 32.76 391 SER A O 1
ATOM 2974 N N . ALA A 1 393 ? 43.711 83.288 21.867 1.00 35.42 392 ALA A N 1
ATOM 2975 C CA . ALA A 1 393 ? 44.558 83.928 20.856 1.00 34.90 392 ALA A CA 1
ATOM 2976 C C . ALA A 1 393 ? 44.986 82.885 19.843 1.00 37.86 392 ALA A C 1
ATOM 2977 O O . ALA A 1 393 ? 45.088 81.689 20.161 1.00 36.77 392 ALA A O 1
ATOM 2979 N N . ASP A 1 394 ? 45.204 83.310 18.610 1.00 41.61 393 ASP A N 1
ATOM 2980 C CA . ASP A 1 394 ? 45.737 82.407 17.609 1.00 44.01 393 ASP A CA 1
ATOM 2981 C C . ASP A 1 394 ? 46.511 83.150 16.513 1.00 43.90 393 ASP A C 1
ATOM 2982 O O . ASP A 1 394 ? 46.429 84.373 16.374 1.00 39.98 393 ASP A O 1
ATOM 2987 N N . ALA A 1 395 ? 47.291 82.400 15.747 1.00 44.47 394 ALA A N 1
ATOM 2988 C CA . ALA A 1 395 ? 48.105 82.997 14.707 1.00 43.67 394 ALA A CA 1
ATOM 2989 C C . ALA A 1 395 ? 48.681 81.936 13.800 1.00 45.58 394 ALA A C 1
ATOM 2990 O O . ALA A 1 395 ? 49.244 80.944 14.285 1.00 42.74 394 ALA A O 1
ATOM 2992 N N . PRO A 1 396 ? 48.523 82.124 12.479 1.00 48.09 395 PRO A N 1
ATOM 2993 C CA . PRO A 1 396 ? 49.337 81.310 11.604 1.00 48.62 395 PRO A CA 1
ATOM 2994 C C . PRO A 1 396 ? 50.773 81.807 11.677 1.00 48.22 395 PRO A C 1
ATOM 2995 O O . PRO A 1 396 ? 51.035 83.026 11.806 1.00 48.24 395 PRO A O 1
ATOM 2999 N N . ILE A 1 397 ? 51.705 80.865 11.641 1.00 47.57 396 ILE A N 1
ATOM 3000 C CA . ILE A 1 397 ? 53.105 81.210 11.712 1.00 48.48 396 ILE A CA 1
ATOM 3001 C C . ILE A 1 397 ? 53.671 81.519 10.306 1.00 50.18 396 ILE A C 1
ATOM 3002 O O . ILE A 1 397 ? 54.157 80.614 9.616 1.00 51.38 396 ILE A O 1
ATOM 3007 N N . ARG A 1 398 ? 53.599 82.804 9.917 1.00 48.89 397 ARG A N 1
ATOM 3008 C CA . ARG A 1 398 ? 54.069 83.306 8.623 1.00 47.23 397 ARG A CA 1
ATOM 3009 C C . ARG A 1 398 ? 54.290 84.797 8.741 1.00 46.85 397 ARG A C 1
ATOM 3010 O O . ARG A 1 398 ? 53.646 85.442 9.570 1.00 47.21 397 ARG A O 1
ATOM 3018 N N . GLU A 1 399 ? 55.199 85.355 7.937 1.00 44.84 398 GLU A N 1
ATOM 3019 C CA . GLU A 1 399 ? 55.475 86.809 7.964 1.00 44.34 398 GLU A CA 1
ATOM 3020 C C . GLU A 1 399 ? 54.178 87.566 7.690 1.00 42.43 398 GLU A C 1
ATOM 3021 O O . GLU A 1 399 ? 53.322 87.068 6.945 1.00 43.73 398 GLU A O 1
ATOM 3024 N N . PRO A 1 400 ? 53.992 88.753 8.310 1.00 40.40 399 PRO A N 1
ATOM 3025 C CA . PRO A 1 400 ? 54.827 89.505 9.260 1.00 38.82 399 PRO A CA 1
ATOM 3026 C C . PRO A 1 400 ? 54.478 89.206 10.737 1.00 38.43 399 PRO A C 1
ATOM 3027 O O . PRO A 1 400 ? 54.592 90.100 11.596 1.00 37.67 399 PRO A O 1
ATOM 3031 N N . TYR A 1 401 ? 54.030 87.974 11.004 1.00 36.50 400 TYR A N 1
ATOM 3032 C CA . TYR A 1 401 ? 53.818 87.478 12.370 1.00 38.09 400 TYR A CA 1
ATOM 3033 C C . TYR A 1 401 ? 52.754 88.260 13.139 1.00 35.77 400 TYR A C 1
ATOM 3034 O O . TYR A 1 401 ? 53.006 88.846 14.186 1.00 34.93 400 TYR A O 1
ATOM 3043 N N . ILE A 1 402 ? 51.557 88.265 12.566 1.00 34.03 401 ILE A N 1
ATOM 3044 C CA . ILE A 1 402 ? 50.403 88.911 13.193 1.00 33.92 401 ILE A CA 1
ATOM 3045 C C . ILE A 1 402 ? 49.761 87.902 14.120 1.00 33.46 401 ILE A C 1
ATOM 3046 O O . ILE A 1 402 ? 49.630 86.731 13.785 1.00 33.97 401 ILE A O 1
ATOM 3051 N N . GLY A 1 403 ? 49.400 88.368 15.313 1.00 35.94 402 GLY A N 1
ATOM 3052 C CA . GLY A 1 403 ? 48.677 87.561 16.274 1.00 34.97 402 GLY A CA 1
ATOM 3053 C C . GLY A 1 403 ? 47.300 88.161 16.440 1.00 33.82 402 GLY A C 1
ATOM 3054 O O . GLY A 1 403 ? 47.125 89.374 16.291 1.00 33.45 402 GLY A O 1
ATOM 3055 N N . TYR A 1 404 ? 46.343 87.304 16.781 1.00 34.01 403 TYR A N 1
ATOM 3056 C CA . TYR A 1 404 ? 44.956 87.689 16.993 1.00 35.06 403 TYR A CA 1
ATOM 3057 C C . TYR A 1 404 ? 44.522 87.301 18.383 1.00 35.10 403 TYR A C 1
ATOM 3058 O O . TYR A 1 404 ? 44.608 86.130 18.781 1.00 36.51 403 TYR A O 1
ATOM 3067 N N . LEU A 1 405 ? 44.098 88.306 19.127 1.00 35.01 404 LEU A N 1
ATOM 3068 C CA . LEU A 1 405 ? 43.617 88.163 20.496 1.00 34.25 404 LEU A CA 1
ATOM 3069 C C . LEU A 1 405 ? 42.104 88.390 20.473 1.00 33.76 404 LEU A C 1
ATOM 3070 O O . LEU A 1 405 ? 41.581 89.260 19.744 1.00 32.19 404 LEU A O 1
ATOM 3075 N N . GLN A 1 406 ? 41.379 87.597 21.234 1.00 31.49 405 GLN A N 1
ATOM 3076 C CA . GLN A 1 406 ? 39.974 87.867 21.362 1.00 36.04 405 GLN A CA 1
ATOM 3077 C C . GLN A 1 406 ? 39.420 87.262 22.634 1.00 35.95 405 GLN A C 1
ATOM 3078 O O . GLN A 1 406 ? 39.912 86.247 23.134 1.00 37.07 405 GLN A O 1
ATOM 3084 N N . GLY A 1 407 ? 38.393 87.930 23.143 1.00 35.36 406 GLY A N 1
ATOM 3085 C CA . GLY A 1 407 ? 37.581 87.433 24.238 1.00 33.72 406 GLY A CA 1
ATOM 3086 C C . GLY A 1 407 ? 38.030 87.888 25.582 1.00 34.07 406 GLY A C 1
ATOM 3087 O O . GLY A 1 407 ? 39.003 88.623 25.728 1.00 32.45 406 GLY A O 1
ATOM 3088 N N . GLY A 1 408 ? 37.297 87.428 26.578 1.00 33.39 407 GLY A N 1
ATOM 3089 C CA . GLY A 1 408 ? 37.574 87.778 27.945 1.00 33.97 407 GLY A CA 1
ATOM 3090 C C . GLY A 1 408 ? 36.236 87.791 28.618 1.00 34.75 407 GLY A C 1
ATOM 3091 O O . GLY A 1 408 ? 35.392 88.645 28.353 1.00 35.69 407 GLY A O 1
ATOM 3092 N N . LEU A 1 409 ? 36.022 86.815 29.477 1.00 33.32 408 LEU A N 1
ATOM 3093 C CA . LEU A 1 409 ? 34.744 86.736 30.157 1.00 34.71 408 LEU A CA 1
ATOM 3094 C C . LEU A 1 409 ? 34.592 87.968 31.059 1.00 35.79 408 LEU A C 1
ATOM 3095 O O . LEU A 1 409 ? 33.506 88.427 31.281 1.00 35.39 408 LEU A O 1
ATOM 3100 N N . THR A 1 410 ? 35.711 88.503 31.540 1.00 34.22 409 THR A N 1
ATOM 3101 C CA . THR A 1 410 ? 35.725 89.758 32.257 1.00 31.19 409 THR A CA 1
ATOM 3102 C C . THR A 1 410 ? 36.931 90.547 31.739 1.00 30.92 409 THR A C 1
ATOM 3103 O O . THR A 1 410 ? 37.927 89.983 31.270 1.00 29.66 409 THR A O 1
ATOM 3107 N N . PHE A 1 411 ? 36.811 91.872 31.802 1.00 31.18 410 PHE A N 1
ATOM 3108 C CA . PHE A 1 411 ? 37.850 92.757 31.383 1.00 28.97 410 PHE A CA 1
ATOM 3109 C C . PHE A 1 411 ? 39.063 92.563 32.266 1.00 28.26 410 PHE A C 1
ATOM 3110 O O . PHE A 1 411 ? 40.188 92.643 31.785 1.00 28.76 410 PHE A O 1
ATOM 3118 N N . ASP A 1 412 ? 38.859 92.341 33.554 1.00 26.98 411 ASP A N 1
ATOM 3119 C CA . ASP A 1 412 ? 40.023 92.068 34.430 1.00 28.27 411 ASP A CA 1
ATOM 3120 C C . ASP A 1 412 ? 40.844 90.881 33.911 1.00 28.05 411 ASP A C 1
ATOM 3121 O O . ASP A 1 412 ? 42.054 90.893 33.938 1.00 29.00 411 ASP A O 1
ATOM 3126 N N . HIS A 1 413 ? 40.168 89.830 33.472 1.00 27.12 412 HIS A N 1
ATOM 3127 C CA . HIS A 1 413 ? 40.889 88.688 32.962 1.00 29.43 412 HIS A CA 1
ATOM 3128 C C . HIS A 1 413 ? 41.666 89.046 31.671 1.00 28.89 412 HIS A C 1
ATOM 3129 O O . HIS A 1 413 ? 42.860 88.758 31.551 1.00 28.01 412 HIS A O 1
ATOM 3136 N N . ALA A 1 414 ? 40.979 89.662 30.710 1.00 28.42 413 ALA A N 1
ATOM 3137 C CA . ALA A 1 414 ? 41.625 90.025 29.455 1.00 29.91 413 ALA A CA 1
ATOM 3138 C C . ALA A 1 414 ? 42.844 90.899 29.742 1.00 29.03 413 ALA A C 1
ATOM 3139 O O . ALA A 1 414 ? 43.883 90.719 29.160 1.00 29.42 413 ALA A O 1
ATOM 3141 N N . LYS A 1 415 ? 42.646 91.895 30.595 1.00 29.38 414 LYS A N 1
ATOM 3142 C CA . LYS A 1 415 ? 43.685 92.843 30.982 1.00 31.26 414 LYS A CA 1
ATOM 3143 C C . LYS A 1 415 ? 44.867 92.116 31.587 1.00 30.45 414 LYS A C 1
ATOM 3144 O O . LYS A 1 415 ? 46.022 92.335 31.202 1.00 31.73 414 LYS A O 1
ATOM 3150 N N . LEU A 1 416 ? 44.590 91.221 32.522 1.00 33.07 415 LEU A N 1
ATOM 3151 C CA . LEU A 1 416 ? 45.718 90.525 33.213 1.00 33.60 415 LEU A CA 1
ATOM 3152 C C . LEU A 1 416 ? 46.442 89.655 32.222 1.00 31.00 415 LEU A C 1
ATOM 3153 O O . LEU A 1 416 ? 47.646 89.549 32.236 1.00 31.49 415 LEU A O 1
ATOM 3158 N N . GLY A 1 417 ? 45.707 89.048 31.314 1.00 31.36 416 GLY A N 1
ATOM 3159 C CA . GLY A 1 417 ? 46.347 88.247 30.298 1.00 28.82 416 GLY A CA 1
ATOM 3160 C C . GLY A 1 417 ? 47.273 89.026 29.393 1.00 27.21 416 GLY A C 1
ATOM 3161 O O . GLY A 1 417 ? 48.367 88.542 29.061 1.00 29.31 416 GLY A O 1
ATOM 3162 N N . VAL A 1 418 ? 46.863 90.234 28.991 1.00 28.59 417 VAL A N 1
ATOM 3163 C CA . VAL A 1 418 ? 47.734 91.092 28.158 1.00 27.19 417 VAL A CA 1
ATOM 3164 C C . VAL A 1 418 ? 48.987 91.511 28.920 1.00 28.96 417 VAL A C 1
ATOM 3165 O O . VAL A 1 418 ? 50.070 91.574 28.351 1.00 31.24 417 VAL A O 1
ATOM 3169 N N . LEU A 1 419 ? 48.848 91.779 30.213 1.00 28.18 418 LEU A N 1
ATOM 3170 C CA . LEU A 1 419 ? 50.012 92.156 31.030 1.00 28.58 418 LEU A CA 1
ATOM 3171 C C . LEU A 1 419 ? 51.010 91.034 31.145 1.00 27.61 418 LEU A C 1
ATOM 3172 O O . LEU A 1 419 ? 52.200 91.242 30.989 1.00 31.48 418 LEU A O 1
ATOM 3177 N N . ILE A 1 420 ? 50.518 89.834 31.428 1.00 29.89 419 ILE A N 1
ATOM 3178 C CA . ILE A 1 420 ? 51.350 88.629 31.533 1.00 30.15 419 ILE A CA 1
ATOM 3179 C C . ILE A 1 420 ? 52.067 88.440 30.211 1.00 30.40 419 ILE A C 1
ATOM 3180 O O . ILE A 1 420 ? 53.261 88.337 30.165 1.00 29.08 419 ILE A O 1
ATOM 3185 N N . ALA A 1 421 ? 51.316 88.436 29.115 1.00 29.79 420 ALA A N 1
ATOM 3186 C CA . ALA A 1 421 ? 51.891 88.214 27.806 1.00 28.98 420 ALA A CA 1
ATOM 3187 C C . ALA A 1 421 ? 52.888 89.308 27.400 1.00 31.17 420 ALA A C 1
ATOM 3188 O O . ALA A 1 421 ? 54.008 89.024 26.930 1.00 31.68 420 ALA A O 1
ATOM 3190 N N . LEU A 1 422 ? 52.516 90.569 27.630 1.00 32.92 421 LEU A N 1
ATOM 3191 C CA . LEU A 1 422 ? 53.390 91.685 27.251 1.00 31.95 421 LEU A CA 1
ATOM 3192 C C . LEU A 1 422 ? 54.685 91.679 28.044 1.00 32.64 421 LEU A C 1
ATOM 3193 O O . LEU A 1 422 ? 55.737 92.078 27.517 1.00 32.39 421 LEU A O 1
ATOM 3198 N N . SER A 1 423 ? 54.608 91.281 29.309 1.00 33.07 422 SER A N 1
ATOM 3199 C CA . SER A 1 423 ? 55.829 91.185 30.154 1.00 31.34 422 SER A CA 1
ATOM 3200 C C . SER A 1 423 ? 56.834 90.164 29.611 1.00 32.14 422 SER A C 1
ATOM 3201 O O . SER A 1 423 ? 58.009 90.184 29.973 1.00 32.50 422 SER A O 1
ATOM 3204 N N . LYS A 1 424 ? 56.385 89.230 28.788 1.00 33.47 423 LYS A N 1
ATOM 3205 C CA . LYS A 1 424 ? 57.312 88.260 28.195 1.00 35.33 423 LYS A CA 1
ATOM 3206 C C . LYS A 1 424 ? 58.102 88.867 27.039 1.00 35.96 423 LYS A C 1
ATOM 3207 O O . LYS A 1 424 ? 59.098 88.296 26.623 1.00 36.04 423 LYS A O 1
ATOM 3213 N N . LEU A 1 425 ? 57.680 90.052 26.570 1.00 36.62 424 LEU A N 1
ATOM 3214 C CA . LEU A 1 425 ? 58.269 90.702 25.396 1.00 35.95 424 LEU A CA 1
ATOM 3215 C C . LEU A 1 425 ? 59.043 91.980 25.673 1.00 36.64 424 LEU A C 1
ATOM 3216 O O . LEU A 1 425 ? 59.915 92.366 24.875 1.00 38.09 424 LEU A O 1
ATOM 3221 N N . ILE A 1 426 ? 58.712 92.687 26.744 1.00 35.28 425 ILE A N 1
ATOM 3222 C CA . ILE A 1 426 ? 59.436 93.907 27.040 1.00 35.90 425 ILE A CA 1
ATOM 3223 C C . ILE A 1 426 ? 59.638 94.030 28.526 1.00 35.77 425 ILE A C 1
ATOM 3224 O O . ILE A 1 426 ? 58.931 93.388 29.318 1.00 34.60 425 ILE A O 1
ATOM 3238 N N . GLY B 1 1 ? 0.243 29.824 37.192 1.00 54.07 0 GLY B N 1
ATOM 3239 C CA . GLY B 1 1 ? 0.092 30.874 36.138 1.00 53.80 0 GLY B CA 1
ATOM 3240 C C . GLY B 1 1 ? -0.168 32.199 36.828 1.00 53.22 0 GLY B C 1
ATOM 3241 O O . GLY B 1 1 ? 0.263 32.409 37.978 1.00 52.62 0 GLY B O 1
ATOM 3250 N N . LEU B 1 3 ? -1.132 35.170 38.966 1.00 39.75 2 LEU B N 1
ATOM 3251 C CA . LEU B 1 3 ? -1.535 35.171 40.352 1.00 39.88 2 LEU B CA 1
ATOM 3252 C C . LEU B 1 3 ? -2.998 35.670 40.472 1.00 40.89 2 LEU B C 1
ATOM 3253 O O . LEU B 1 3 ? -3.489 36.444 39.638 1.00 37.16 2 LEU B O 1
ATOM 3258 N N . GLU B 1 4 ? -3.699 35.228 41.517 1.00 39.27 3 GLU B N 1
ATOM 3259 C CA . GLU B 1 4 ? -5.084 35.600 41.670 1.00 40.41 3 GLU B CA 1
ATOM 3260 C C . GLU B 1 4 ? -5.222 37.101 41.839 1.00 39.86 3 GLU B C 1
ATOM 3261 O O . GLU B 1 4 ? -6.150 37.721 41.290 1.00 39.14 3 GLU B O 1
ATOM 3267 N N . PHE B 1 5 ? -4.298 37.697 42.583 1.00 39.04 4 PHE B N 1
ATOM 3268 C CA . PHE B 1 5 ? -4.335 39.115 42.820 1.00 38.40 4 PHE B CA 1
ATOM 3269 C C . PHE B 1 5 ? -4.072 39.902 41.516 1.00 36.04 4 PHE B C 1
ATOM 3270 O O . PHE B 1 5 ? -4.593 41.017 41.322 1.00 35.87 4 PHE B O 1
ATOM 3272 N N . THR B 1 6 ? -3.281 39.329 40.602 1.00 35.63 5 THR B N 1
ATOM 3273 C CA . THR B 1 6 ? -3.089 39.978 39.268 1.00 32.68 5 THR B CA 1
ATOM 3274 C C . THR B 1 6 ? -4.434 39.957 38.515 1.00 34.11 5 THR B C 1
ATOM 3275 O O . THR B 1 6 ? -4.905 40.969 37.993 1.00 29.60 5 THR B O 1
ATOM 3279 N N . LYS B 1 7 ? -5.055 38.782 38.476 1.00 35.90 6 LYS B N 1
ATOM 3280 C CA . LYS B 1 7 ? -6.358 38.597 37.806 1.00 37.91 6 LYS B CA 1
ATOM 3281 C C . LYS B 1 7 ? -7.383 39.604 38.341 1.00 37.14 6 LYS B C 1
ATOM 3282 O O . LYS B 1 7 ? -7.992 40.371 37.589 1.00 35.34 6 LYS B O 1
ATOM 3286 N N . ARG B 1 8 ? -7.503 39.675 39.651 1.00 38.07 7 ARG B N 1
ATOM 3287 C CA . ARG B 1 8 ? -8.452 40.578 40.270 1.00 39.37 7 ARG B CA 1
ATOM 3288 C C . ARG B 1 8 ? -8.162 42.024 39.970 1.00 37.94 7 ARG B C 1
ATOM 3289 O O . ARG B 1 8 ? -9.058 42.802 39.719 1.00 38.32 7 ARG B O 1
ATOM 3294 N N . SER B 1 9 ? -6.903 42.397 40.022 1.00 37.66 8 SER B N 1
ATOM 3295 C CA . SER B 1 9 ? -6.528 43.775 39.783 1.00 37.86 8 SER B CA 1
ATOM 3296 C C . SER B 1 9 ? -6.835 44.175 38.344 1.00 36.70 8 SER B C 1
ATOM 3297 O O . SER B 1 9 ? -7.358 45.260 38.085 1.00 37.49 8 SER B O 1
ATOM 3300 N N . LEU B 1 10 ? -6.499 43.292 37.408 1.00 34.38 9 LEU B N 1
ATOM 3301 C CA . LEU B 1 10 ? -6.808 43.507 35.998 1.00 33.97 9 LEU B CA 1
ATOM 3302 C C . LEU B 1 10 ? -8.290 43.679 35.752 1.00 34.63 9 LEU B C 1
ATOM 3303 O O . LEU B 1 10 ? -8.714 44.595 35.062 1.00 35.08 9 LEU B O 1
ATOM 3316 N N . ASN B 1 12 ? -10.722 44.424 38.023 1.00 41.69 11 ASN B N 1
ATOM 3317 C CA . ASN B 1 12 ? -11.250 45.573 38.724 1.00 44.64 11 ASN B CA 1
ATOM 3318 C C . ASN B 1 12 ? -10.791 46.916 38.177 1.00 45.83 11 ASN B C 1
ATOM 3319 O O . ASN B 1 12 ? -11.585 47.849 38.109 1.00 49.86 11 ASN B O 1
ATOM 3324 N N . LYS B 1 13 ? -9.536 47.018 37.771 1.00 42.11 12 LYS B N 1
ATOM 3325 C CA . LYS B 1 13 ? -9.025 48.273 37.290 1.00 42.43 12 LYS B CA 1
ATOM 3326 C C . LYS B 1 13 ? -9.350 48.506 35.838 1.00 39.50 12 LYS B C 1
ATOM 3327 O O . LYS B 1 13 ? -9.674 49.624 35.469 1.00 39.65 12 LYS B O 1
ATOM 3333 N N . TYR B 1 14 ? -9.219 47.479 34.996 1.00 35.80 13 TYR B N 1
ATOM 3334 C CA . TYR B 1 14 ? -9.333 47.684 33.557 1.00 33.13 13 TYR B CA 1
ATOM 3335 C C . TYR B 1 14 ? -10.528 46.967 32.915 1.00 35.15 13 TYR B C 1
ATOM 3336 O O . TYR B 1 14 ? -10.688 47.019 31.701 1.00 34.25 13 TYR B O 1
ATOM 3345 N N . ASN B 1 15 ? -11.390 46.360 33.737 1.00 33.44 14 ASN B N 1
ATOM 3346 C CA . ASN B 1 15 ? -12.503 45.540 33.257 1.00 34.51 14 ASN B CA 1
ATOM 3347 C C . ASN B 1 15 ? -12.088 44.462 32.267 1.00 34.67 14 ASN B C 1
ATOM 3348 O O . ASN B 1 15 ? -12.793 44.185 31.281 1.00 36.04 14 ASN B O 1
ATOM 3353 N N . ILE B 1 16 ? -10.933 43.876 32.503 1.00 33.02 15 ILE B N 1
ATOM 3354 C CA . ILE B 1 16 ? -10.513 42.759 31.681 1.00 34.24 15 ILE B CA 1
ATOM 3355 C C . ILE B 1 16 ? -11.504 41.615 32.011 1.00 34.83 15 ILE B C 1
ATOM 3356 O O . ILE B 1 16 ? -11.930 41.455 33.164 1.00 33.03 15 ILE B O 1
ATOM 3361 N N . ASN B 1 17 ? -12.012 40.948 30.965 1.00 34.65 16 ASN B N 1
ATOM 3362 C CA . ASN B 1 17 ? -13.058 39.948 31.146 1.00 32.53 16 ASN B CA 1
ATOM 3363 C C . ASN B 1 17 ? -12.533 38.528 31.014 1.00 33.37 16 ASN B C 1
ATOM 3364 O O . ASN B 1 17 ? -11.365 38.293 30.654 1.00 30.18 16 ASN B O 1
ATOM 3369 N N . GLU B 1 18 ? -13.400 37.567 31.329 1.00 33.24 17 GLU B N 1
ATOM 3370 C CA . GLU B 1 18 ? -13.010 36.176 31.381 1.00 33.24 17 GLU B CA 1
ATOM 3371 C C . GLU B 1 18 ? -12.660 35.619 30.044 1.00 33.54 17 GLU B C 1
ATOM 3372 O O . GLU B 1 18 ? -11.727 34.828 29.948 1.00 32.67 17 GLU B O 1
ATOM 3378 N N . ARG B 1 19 ? -13.397 36.024 29.014 1.00 33.09 18 ARG B N 1
ATOM 3379 C CA . ARG B 1 19 ? -13.082 35.585 27.669 1.00 33.74 18 ARG B CA 1
ATOM 3380 C C . ARG B 1 19 ? -11.661 35.968 27.312 1.00 33.00 18 ARG B C 1
ATOM 3381 O O . ARG B 1 19 ? -10.872 35.140 26.873 1.00 34.14 18 ARG B O 1
ATOM 3389 N N . VAL B 1 20 ? -11.325 37.226 27.496 1.00 31.59 19 VAL B N 1
ATOM 3390 C CA . VAL B 1 20 ? -9.977 37.690 27.214 1.00 32.22 19 VAL B CA 1
ATOM 3391 C C . VAL B 1 20 ? -8.921 36.927 28.023 1.00 30.58 19 VAL B C 1
ATOM 3392 O O . VAL B 1 20 ? -7.859 36.550 27.495 1.00 29.68 19 VAL B O 1
ATOM 3396 N N . LEU B 1 21 ? -9.191 36.677 29.285 1.00 29.53 20 LEU B N 1
ATOM 3397 C CA . LEU B 1 21 ? -8.255 35.915 30.122 1.00 30.18 20 LEU B CA 1
ATOM 3398 C C . LEU B 1 21 ? -8.098 34.452 29.678 1.00 31.82 20 LEU B C 1
ATOM 3399 O O . LEU B 1 21 ? -7.025 33.896 29.799 1.00 31.34 20 LEU B O 1
ATOM 3404 N N . GLU B 1 22 ? -9.156 33.830 29.156 1.00 32.05 21 GLU B N 1
ATOM 3405 C CA . GLU B 1 22 ? -9.040 32.472 28.599 1.00 31.37 21 GLU B CA 1
ATOM 3406 C C . GLU B 1 22 ? -8.174 32.526 27.319 1.00 31.95 21 GLU B C 1
ATOM 3407 O O . GLU B 1 22 ? -7.318 31.678 27.088 1.00 34.13 21 GLU B O 1
ATOM 3409 N N . LEU B 1 23 ? -8.396 33.521 26.471 1.00 33.08 22 LEU B N 1
ATOM 3410 C CA . LEU B 1 23 ? -7.587 33.675 25.261 1.00 32.86 22 LEU B CA 1
ATOM 3411 C C . LEU B 1 23 ? -6.114 33.913 25.620 1.00 32.72 22 LEU B C 1
ATOM 3412 O O . LEU B 1 23 ? -5.184 33.403 24.970 1.00 34.77 22 LEU B O 1
ATOM 3417 N N . TYR B 1 24 ? -5.892 34.667 26.678 1.00 31.02 23 TYR B N 1
ATOM 3418 C CA . TYR B 1 24 ? -4.533 34.918 27.151 1.00 31.19 23 TYR B CA 1
ATOM 3419 C C . TYR B 1 24 ? -3.770 33.625 27.464 1.00 31.16 23 TYR B C 1
ATOM 3420 O O . TYR B 1 24 ? -2.606 33.467 27.030 1.00 33.00 23 TYR B O 1
ATOM 3429 N N . GLU B 1 25 ? -4.392 32.746 28.255 1.00 30.83 24 GLU B N 1
ATOM 3430 C CA . GLU B 1 25 ? -3.782 31.468 28.653 1.00 32.84 24 GLU B CA 1
ATOM 3431 C C . GLU B 1 25 ? -3.498 30.612 27.409 1.00 33.11 24 GLU B C 1
ATOM 3432 O O . GLU B 1 25 ? -2.427 30.025 27.297 1.00 32.52 24 GLU B O 1
ATOM 3434 N N A ARG B 1 26 ? -4.445 30.540 26.481 0.50 33.65 25 ARG B N 1
ATOM 3435 N N B ARG B 1 26 ? -4.436 30.573 26.472 0.50 33.57 25 ARG B N 1
ATOM 3436 C CA A ARG B 1 26 ? -4.208 29.793 25.249 0.50 35.01 25 ARG B CA 1
ATOM 3437 C CA B ARG B 1 26 ? -4.233 29.798 25.257 0.50 34.74 25 ARG B CA 1
ATOM 3438 C C A ARG B 1 26 ? -3.051 30.400 24.455 0.50 33.27 25 ARG B C 1
ATOM 3439 C C B ARG B 1 26 ? -3.134 30.382 24.361 0.50 32.87 25 ARG B C 1
ATOM 3440 O O A ARG B 1 26 ? -2.092 29.703 24.134 0.50 31.36 25 ARG B O 1
ATOM 3441 O O B ARG B 1 26 ? -2.328 29.632 23.821 0.50 29.79 25 ARG B O 1
ATOM 3456 N N . ALA B 1 27 ? -3.113 31.708 24.196 1.00 32.22 26 ALA B N 1
ATOM 3457 C CA . ALA B 1 27 ? -2.097 32.363 23.341 1.00 31.30 26 ALA B CA 1
ATOM 3458 C C . ALA B 1 27 ? -0.725 32.224 23.929 1.00 30.52 26 ALA B C 1
ATOM 3459 O O . ALA B 1 27 ? 0.196 31.922 23.217 1.00 31.95 26 ALA B O 1
ATOM 3461 N N . LEU B 1 28 ? -0.589 32.392 25.235 1.00 31.18 27 LEU B N 1
ATOM 3462 C CA . LEU B 1 28 ? 0.711 32.329 25.862 1.00 33.18 27 LEU B CA 1
ATOM 3463 C C . LEU B 1 28 ? 1.299 30.919 25.670 1.00 35.94 27 LEU B C 1
ATOM 3464 O O . LEU B 1 28 ? 2.477 30.773 25.337 1.00 35.69 27 LEU B O 1
ATOM 3469 N N . ASN B 1 29 ? 0.482 29.885 25.881 1.00 34.80 28 ASN B N 1
ATOM 3470 C CA . ASN B 1 29 ? 0.931 28.510 25.660 1.00 35.15 28 ASN B CA 1
ATOM 3471 C C . ASN B 1 29 ? 1.308 28.309 24.232 1.00 33.90 28 ASN B C 1
ATOM 3472 O O . ASN B 1 29 ? 2.321 27.665 23.936 1.00 34.07 28 ASN B O 1
ATOM 3477 N N . ASP B 1 30 ? 0.505 28.871 23.330 1.00 33.54 29 ASP B N 1
ATOM 3478 C CA . ASP B 1 30 ? 0.728 28.665 21.903 1.00 33.10 29 ASP B CA 1
ATOM 3479 C C . ASP B 1 30 ? 2.001 29.271 21.374 1.00 33.16 29 ASP B C 1
ATOM 3480 O O . ASP B 1 30 ? 2.529 28.789 20.409 1.00 32.18 29 ASP B O 1
ATOM 3485 N N . VAL B 1 31 ? 2.468 30.366 21.960 1.00 32.44 30 VAL B N 1
ATOM 3486 C CA . VAL B 1 31 ? 3.629 31.053 21.432 1.00 29.60 30 VAL B CA 1
ATOM 3487 C C . VAL B 1 31 ? 4.932 30.630 22.135 1.00 30.78 30 VAL B C 1
ATOM 3488 O O . VAL B 1 31 ? 5.982 31.122 21.780 1.00 32.05 30 VAL B O 1
ATOM 3492 N N . GLU B 1 32 ? 4.894 29.672 23.048 1.00 31.58 31 GLU B N 1
ATOM 3493 C CA . GLU B 1 32 ? 6.096 29.371 23.853 1.00 34.39 31 GLU B CA 1
ATOM 3494 C C . GLU B 1 32 ? 7.286 28.898 23.012 1.00 33.28 31 GLU B C 1
ATOM 3495 O O . GLU B 1 32 ? 8.407 29.294 23.274 1.00 33.04 31 GLU B O 1
ATOM 3501 N N . LYS B 1 33 ? 7.051 28.057 22.006 1.00 32.06 32 LYS B N 1
ATOM 3502 C CA . LYS B 1 33 ? 8.135 27.613 21.126 1.00 34.61 32 LYS B CA 1
ATOM 3503 C C . LYS B 1 33 ? 8.719 28.770 20.310 1.00 33.03 32 LYS B C 1
ATOM 3504 O O . LYS B 1 33 ? 9.912 28.822 20.030 1.00 34.46 32 LYS B O 1
ATOM 3508 N N . GLU B 1 34 ? 7.880 29.680 19.861 1.00 33.31 33 GLU B N 1
ATOM 3509 C CA . GLU B 1 34 ? 8.385 30.830 19.148 1.00 30.73 33 GLU B CA 1
ATOM 3510 C C . GLU B 1 34 ? 9.269 31.655 20.076 1.00 29.30 33 GLU B C 1
ATOM 3511 O O . GLU B 1 34 ? 10.323 32.171 19.668 1.00 30.80 33 GLU B O 1
ATOM 3517 N N . PHE B 1 35 ? 8.816 31.824 21.309 1.00 27.47 34 PHE B N 1
ATOM 3518 C CA . PHE B 1 35 ? 9.576 32.608 22.286 1.00 31.11 34 PHE B CA 1
ATOM 3519 C C . PHE B 1 35 ? 10.952 32.019 22.568 1.00 30.40 34 PHE B C 1
ATOM 3520 O O . PHE B 1 35 ? 11.941 32.757 22.718 1.00 28.81 34 PHE B O 1
ATOM 3528 N N . LYS B 1 36 ? 11.006 30.703 22.712 1.00 31.74 35 LYS B N 1
ATOM 3529 C CA . LYS B 1 36 ? 12.296 29.979 22.888 1.00 30.66 35 LYS B CA 1
ATOM 3530 C C . LYS B 1 36 ? 13.213 30.251 21.712 1.00 31.03 35 LYS B C 1
ATOM 3531 O O . LYS B 1 36 ? 14.416 30.374 21.853 1.00 29.42 35 LYS B O 1
ATOM 3533 N N . TYR B 1 37 ? 12.635 30.319 20.527 1.00 30.84 36 TYR B N 1
ATOM 3534 C CA . TYR B 1 37 ? 13.404 30.632 19.344 1.00 29.74 36 TYR B CA 1
ATOM 3535 C C . TYR B 1 37 ? 14.016 32.050 19.418 1.00 30.68 36 TYR B C 1
ATOM 3536 O O . TYR B 1 37 ? 15.233 32.247 19.144 1.00 29.78 36 TYR B O 1
ATOM 3545 N N . TYR B 1 38 ? 13.197 33.041 19.766 1.00 29.90 37 TYR B N 1
ATOM 3546 C CA . TYR B 1 38 ? 13.723 34.402 19.889 1.00 28.25 37 TYR B CA 1
ATOM 3547 C C . TYR B 1 38 ? 14.758 34.512 21.016 1.00 27.93 37 TYR B C 1
ATOM 3548 O O . TYR B 1 38 ? 15.706 35.297 20.901 1.00 29.79 37 TYR B O 1
ATOM 3557 N N . ASP B 1 39 ? 14.619 33.707 22.074 1.00 28.56 38 ASP B N 1
ATOM 3558 C CA . ASP B 1 39 ? 15.625 33.729 23.149 1.00 27.48 38 ASP B CA 1
ATOM 3559 C C . ASP B 1 39 ? 17.004 33.292 22.653 1.00 29.32 38 ASP B C 1
ATOM 3560 O O . ASP B 1 39 ? 18.024 33.736 23.173 1.00 30.49 38 ASP B O 1
ATOM 3565 N N . GLU B 1 40 ? 17.049 32.405 21.657 1.00 30.71 39 GLU B N 1
ATOM 3566 C CA . GLU B 1 40 ? 18.342 31.941 21.092 1.00 30.80 39 GLU B CA 1
ATOM 3567 C C . GLU B 1 40 ? 19.079 33.052 20.348 1.00 31.00 39 GLU B C 1
ATOM 3568 O O . GLU B 1 40 ? 20.296 33.253 20.492 1.00 30.18 39 GLU B O 1
ATOM 3574 N N . ILE B 1 41 ? 18.298 33.801 19.583 1.00 29.81 40 ILE B N 1
ATOM 3575 C CA . ILE B 1 41 ? 18.754 34.994 18.887 1.00 28.80 40 ILE B CA 1
ATOM 3576 C C . ILE B 1 41 ? 19.167 36.087 19.872 1.00 28.22 40 ILE B C 1
ATOM 3577 O O . ILE B 1 41 ? 20.165 36.735 19.658 1.00 29.37 40 ILE B O 1
ATOM 3582 N N . ARG B 1 42 ? 18.403 36.285 20.936 1.00 26.53 41 ARG B N 1
ATOM 3583 C CA . ARG B 1 42 ? 18.684 37.295 21.905 1.00 27.69 41 ARG B CA 1
ATOM 3584 C C . ARG B 1 42 ? 20.020 37.039 22.568 1.00 28.45 41 ARG B C 1
ATOM 3585 O O . ARG B 1 42 ? 20.850 37.962 22.786 1.00 29.33 41 ARG B O 1
ATOM 3593 N N . GLU B 1 43 ? 20.234 35.783 22.938 1.00 30.65 42 GLU B N 1
ATOM 3594 C CA . GLU B 1 43 ? 21.489 35.372 23.581 1.00 28.80 42 GLU B CA 1
ATOM 3595 C C . GLU B 1 43 ? 22.711 35.688 22.687 1.00 31.86 42 GLU B C 1
ATOM 3596 O O . GLU B 1 43 ? 23.733 36.224 23.133 1.00 30.79 42 GLU B O 1
ATOM 3602 N N . TYR B 1 44 ? 22.594 35.340 21.415 1.00 29.73 43 TYR B N 1
ATOM 3603 C CA . TYR B 1 44 ? 23.666 35.614 20.444 1.00 29.36 43 TYR B CA 1
ATOM 3604 C C . TYR B 1 44 ? 23.963 37.109 20.330 1.00 29.87 43 TYR B C 1
ATOM 3605 O O . TYR B 1 44 ? 25.138 37.561 20.418 1.00 30.57 43 TYR B O 1
ATOM 3614 N N . ASN B 1 45 ? 22.904 37.900 20.195 1.00 29.41 44 ASN B N 1
ATOM 3615 C CA . ASN B 1 45 ? 23.030 39.354 20.048 1.00 28.63 44 ASN B CA 1
ATOM 3616 C C . ASN B 1 45 ? 23.570 40.010 21.296 1.00 29.97 44 ASN B C 1
ATOM 3617 O O . ASN B 1 45 ? 24.395 40.926 21.213 1.00 30.30 44 ASN B O 1
ATOM 3622 N N . GLN B 1 46 ? 23.186 39.511 22.463 1.00 30.49 45 GLN B N 1
ATOM 3623 C CA . GLN B 1 46 ? 23.712 40.045 23.677 1.00 29.95 45 GLN B CA 1
ATOM 3624 C C . GLN B 1 46 ? 25.205 39.842 23.741 1.00 29.66 45 GLN B C 1
ATOM 3625 O O . GLN B 1 46 ? 25.949 40.726 24.146 1.00 30.83 45 GLN B O 1
ATOM 3631 N N . LEU B 1 47 ? 25.646 38.658 23.339 1.00 31.63 46 LEU B N 1
ATOM 3632 C CA . LEU B 1 47 ? 27.054 38.327 23.327 1.00 30.34 46 LEU B CA 1
ATOM 3633 C C . LEU B 1 47 ? 27.822 39.174 22.319 1.00 30.89 46 LEU B C 1
ATOM 3634 O O . LEU B 1 47 ? 28.922 39.668 22.593 1.00 32.94 46 LEU B O 1
ATOM 3639 N N . LYS B 1 48 ? 27.251 39.366 21.155 1.00 30.20 47 LYS B N 1
ATOM 3640 C CA . LYS B 1 48 ? 27.943 40.140 20.140 1.00 30.94 47 LYS B CA 1
ATOM 3641 C C . LYS B 1 48 ? 28.060 41.606 20.542 1.00 29.51 47 LYS B C 1
ATOM 3642 O O . LYS B 1 48 ? 29.061 42.220 20.256 1.00 28.50 47 LYS B O 1
ATOM 3648 N N . VAL B 1 49 ? 27.068 42.151 21.229 1.00 32.13 48 VAL B N 1
ATOM 3649 C CA . VAL B 1 49 ? 27.198 43.495 21.777 1.00 30.37 48 VAL B CA 1
ATOM 3650 C C . VAL B 1 49 ? 28.270 43.504 22.882 1.00 30.04 48 VAL B C 1
ATOM 3651 O O . VAL B 1 49 ?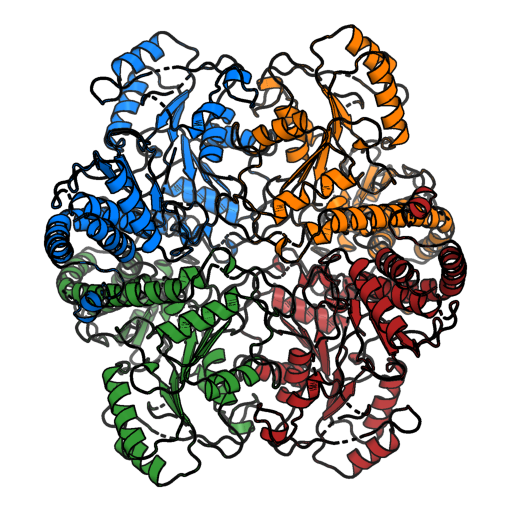 29.125 44.381 22.894 1.00 29.81 48 VAL B O 1
ATOM 3655 N N . LEU B 1 50 ? 28.229 42.551 23.799 1.00 31.35 49 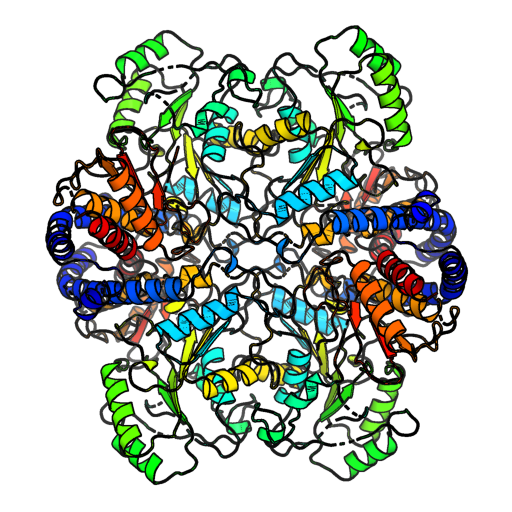LEU B N 1
ATOM 3656 C CA . LEU B 1 50 ? 29.216 42.495 24.895 1.00 30.18 49 LEU B CA 1
ATOM 3657 C C . LEU B 1 50 ? 30.622 42.437 24.313 1.00 30.15 49 LEU B C 1
ATOM 3658 O O . LEU B 1 50 ? 31.535 43.150 24.736 1.00 29.67 49 LEU B O 1
ATOM 3663 N N . LYS B 1 51 ? 30.814 41.578 23.340 1.00 30.81 50 LYS B N 1
ATOM 3664 C CA . LYS B 1 51 ? 32.149 41.450 22.724 1.00 31.91 50 LYS B CA 1
ATOM 3665 C C . LYS B 1 51 ? 32.618 42.789 22.118 1.00 31.03 50 LYS B C 1
ATOM 3666 O O . LYS B 1 51 ? 33.771 43.133 22.216 1.00 31.79 50 LYS B O 1
ATOM 3669 N N . ALA B 1 52 ? 31.705 43.555 21.512 1.00 31.84 51 ALA B N 1
ATOM 3670 C CA . ALA B 1 52 ? 32.078 44.840 20.889 1.00 31.04 51 ALA B CA 1
ATOM 3671 C C . ALA B 1 52 ? 32.487 45.830 21.949 1.00 29.59 51 ALA B C 1
ATOM 3672 O O . ALA B 1 52 ? 33.472 46.552 21.794 1.00 32.99 51 ALA B O 1
ATOM 3674 N N . PHE B 1 53 ? 31.822 45.812 23.087 1.00 29.69 52 PHE B N 1
ATOM 3675 C CA . PHE B 1 53 ? 32.211 46.668 24.200 1.00 27.31 52 PHE B CA 1
ATOM 3676 C C . PHE B 1 53 ? 33.606 46.323 24.678 1.00 30.49 52 PHE B C 1
ATOM 3677 O O . PHE B 1 53 ? 34.424 47.216 24.952 1.00 30.95 52 PHE B O 1
ATOM 3685 N N . GLN B 1 54 ? 33.851 45.019 24.860 1.00 29.44 53 GLN B N 1
ATOM 3686 C CA . GLN B 1 54 ? 35.125 44.557 25.413 1.00 32.67 53 GLN B CA 1
ATOM 3687 C C . GLN B 1 54 ? 36.268 44.840 24.446 1.00 31.40 53 GLN B C 1
ATOM 3688 O O . GLN B 1 54 ? 37.336 45.268 24.852 1.00 31.93 53 GLN B O 1
ATOM 3694 N N . GLU B 1 55 ? 35.994 44.659 23.160 1.00 30.95 54 GLU B N 1
ATOM 3695 C CA . GLU B 1 55 ? 37.015 44.894 22.148 1.00 30.90 54 GLU B CA 1
ATOM 3696 C C . GLU B 1 55 ? 37.408 46.386 22.008 1.00 33.19 54 GLU B C 1
ATOM 3697 O O . GLU B 1 55 ? 38.545 46.705 21.697 1.00 33.19 54 GLU B O 1
ATOM 3703 N N . GLU B 1 56 ? 36.497 47.299 22.332 1.00 31.15 55 GLU B N 1
ATOM 3704 C CA . GLU B 1 56 ? 36.810 48.711 22.307 1.00 30.66 55 GLU B CA 1
ATOM 3705 C C . GLU B 1 56 ? 37.300 49.186 23.652 1.00 30.85 55 GLU B C 1
ATOM 3706 O O . GLU B 1 56 ? 37.618 50.343 23.799 1.00 32.61 55 GLU B O 1
ATOM 3712 N N . ARG B 1 57 ? 37.365 48.293 24.634 1.00 30.82 56 ARG B N 1
ATOM 3713 C CA . ARG B 1 57 ? 37.830 48.615 25.977 1.00 30.70 56 ARG B CA 1
ATOM 3714 C C . ARG B 1 57 ? 37.046 49.767 26.605 1.00 31.16 56 ARG B C 1
ATOM 3715 O O . ARG B 1 57 ? 37.619 50.701 27.166 1.00 30.54 56 ARG B O 1
ATOM 3723 N N . ILE B 1 58 ? 35.728 49.690 26.529 1.00 28.87 57 ILE B N 1
ATOM 3724 C CA . ILE B 1 58 ? 34.903 50.717 27.074 1.00 30.25 57 ILE B CA 1
ATOM 3725 C C . ILE B 1 58 ? 35.196 50.785 28.561 1.00 30.94 57 ILE B C 1
ATOM 3726 O O . ILE B 1 58 ? 35.364 49.759 29.227 1.00 34.24 57 ILE B O 1
ATOM 3731 N N A SER B 1 59 ? 35.291 52.008 29.066 0.50 32.95 58 SER B N 1
ATOM 3732 N N B SER B 1 59 ? 35.304 52.014 29.050 0.50 33.51 58 SER B N 1
ATOM 3733 C CA A SER B 1 59 ? 35.597 52.284 30.467 0.50 33.80 58 SER B CA 1
ATOM 3734 C CA B SER B 1 59 ? 35.653 52.326 30.430 0.50 35.04 58 SER B CA 1
ATOM 3735 C C A SER B 1 59 ? 34.776 53.488 30.920 0.50 36.21 58 SER B C 1
ATOM 3736 C C B SER B 1 59 ? 34.820 53.521 30.905 0.50 36.80 58 SER B C 1
ATOM 3737 O O A SER B 1 59 ? 34.091 54.107 30.100 0.50 33.31 58 SER B O 1
ATOM 3738 O O B SER B 1 59 ? 34.147 54.154 30.086 0.50 33.66 58 SER B O 1
ATOM 3743 N N . GLU B 1 60 ? 34.864 53.851 32.204 1.00 39.50 59 GLU B N 1
ATOM 3744 C CA . GLU B 1 60 ? 34.089 55.029 32.702 1.00 44.38 59 GLU B CA 1
ATOM 3745 C C . GLU B 1 60 ? 34.515 56.315 32.017 1.00 44.12 59 GLU B C 1
ATOM 3746 O O . GLU B 1 60 ? 33.713 57.211 31.859 1.00 44.56 59 GLU B O 1
ATOM 3752 N N . SER B 1 61 ? 35.746 56.374 31.542 1.00 42.88 60 SER B N 1
ATOM 3753 C CA . SER B 1 61 ? 36.215 57.555 30.840 1.00 44.59 60 SER B CA 1
ATOM 3754 C C . SER B 1 61 ? 35.515 57.793 29.488 1.00 45.04 60 SER B C 1
ATOM 3755 O O . SER B 1 61 ? 35.597 58.877 28.944 1.00 46.24 60 SER B O 1
ATOM 3758 N N . HIS B 1 62 ? 34.793 56.806 28.972 1.00 40.39 61 HIS B N 1
ATOM 3759 C CA . HIS B 1 62 ? 34.035 56.999 27.739 1.00 36.55 61 HIS B CA 1
ATOM 3760 C C . HIS B 1 62 ? 32.718 57.723 28.016 1.00 35.40 61 HIS B C 1
ATOM 3761 O O . HIS B 1 62 ? 31.955 58.029 27.086 1.00 37.44 61 HIS B O 1
ATOM 3768 N N . PHE B 1 63 ? 32.386 57.876 29.294 1.00 35.93 62 PHE B N 1
ATOM 3769 C CA . PHE B 1 63 ? 31.152 58.526 29.675 1.00 39.28 62 PHE B CA 1
ATOM 3770 C C . PHE B 1 63 ? 31.415 60.043 29.756 1.00 44.00 62 PHE B C 1
ATOM 3771 O O . PHE B 1 63 ? 31.426 60.644 30.833 1.00 41.70 62 PHE B O 1
ATOM 3779 N N . THR B 1 64 ? 31.613 60.615 28.557 1.00 43.43 63 THR B N 1
ATOM 3780 C CA . THR B 1 64 ? 32.072 61.994 28.377 1.00 42.96 63 THR B CA 1
ATOM 3781 C C . THR B 1 64 ? 30.934 63.004 28.587 1.00 45.22 63 THR B C 1
ATOM 3782 O O . THR B 1 64 ? 29.704 62.674 28.569 1.00 43.80 63 THR B O 1
ATOM 3786 N N . ASN B 1 65 ? 31.405 64.234 28.798 1.00 46.17 64 ASN B N 1
ATOM 3787 C CA . ASN B 1 65 ? 30.599 65.396 29.039 1.00 47.93 64 ASN B CA 1
ATOM 3788 C C . ASN B 1 65 ? 31.239 66.525 28.215 1.00 44.69 64 ASN B C 1
ATOM 3789 O O . ASN B 1 65 ? 31.709 67.491 28.773 1.00 43.95 64 ASN B O 1
ATOM 3794 N N . SER B 1 66 ? 31.310 66.351 26.894 1.00 41.01 65 SER B N 1
ATOM 3795 C CA . SER B 1 66 ? 32.122 67.225 26.043 1.00 37.05 65 SER B CA 1
ATOM 3796 C C . SER B 1 66 ? 31.370 68.528 25.807 1.00 35.98 65 SER B C 1
ATOM 3797 O O . SER B 1 66 ? 30.148 68.604 26.032 1.00 36.55 65 SER B O 1
ATOM 3800 N N . SER B 1 67 ? 32.110 69.563 25.417 1.00 36.26 66 SER B N 1
ATOM 3801 C CA . SER B 1 67 ? 31.543 70.899 25.202 1.00 36.31 66 SER B CA 1
ATOM 3802 C C . SER B 1 67 ? 32.062 71.484 23.925 1.00 35.71 66 SER B C 1
ATOM 3803 O O . SER B 1 67 ? 32.989 70.942 23.345 1.00 35.62 66 SER B O 1
ATOM 3806 N N . GLY B 1 68 ? 31.472 72.616 23.526 1.00 35.48 67 GLY B N 1
ATOM 3807 C CA . GLY B 1 68 ? 31.943 73.378 22.386 1.00 34.87 67 GLY B CA 1
ATOM 3808 C C . GLY B 1 68 ? 32.091 72.480 21.165 1.00 38.10 67 GLY B C 1
ATOM 3809 O O . GLY B 1 68 ? 31.168 71.708 20.820 1.00 37.06 67 GLY B O 1
ATOM 3810 N N . TYR B 1 69 ? 33.262 72.556 20.535 1.00 39.51 68 TYR B N 1
ATOM 3811 C CA . TYR B 1 69 ? 33.565 71.778 19.319 1.00 42.66 68 TYR B CA 1
ATOM 3812 C C . TYR B 1 69 ? 33.490 70.258 19.480 1.00 43.34 68 TYR B C 1
ATOM 3813 O O . TYR B 1 69 ? 33.234 69.538 18.500 1.00 43.62 68 TYR B O 1
ATOM 3822 N N . GLY B 1 70 ? 33.740 69.785 20.695 1.00 41.80 69 GLY B N 1
ATOM 3823 C CA . GLY B 1 70 ? 33.750 68.368 20.967 1.00 45.71 69 GLY B CA 1
ATOM 3824 C C . GLY B 1 70 ? 34.896 67.644 20.266 1.00 50.09 69 GLY B C 1
ATOM 3825 O O . GLY B 1 70 ? 34.737 66.483 19.884 1.00 51.72 69 GLY B O 1
ATOM 3826 N N . TYR B 1 71 ? 36.031 68.332 20.079 1.00 52.30 70 TYR B N 1
ATOM 3827 C CA . TYR B 1 71 ? 37.226 67.703 19.493 1.00 54.71 70 TYR B CA 1
ATOM 3828 C C . TYR B 1 71 ? 37.695 66.618 20.462 1.00 51.01 70 TYR B C 1
ATOM 3829 O O . TYR B 1 71 ? 37.763 66.837 21.683 1.00 45.94 70 TYR B O 1
ATOM 3832 N N . ASN B 1 72 ? 37.985 65.447 19.913 1.00 50.40 71 ASN B N 1
ATOM 3833 C CA . ASN B 1 72 ? 38.483 64.304 20.713 1.00 50.95 71 ASN B CA 1
ATOM 3834 C C . ASN B 1 72 ? 37.547 63.855 21.877 1.00 47.08 71 ASN B C 1
ATOM 3835 O O . ASN B 1 72 ? 37.995 63.615 22.985 1.00 44.08 71 ASN B O 1
ATOM 3840 N N . ASP B 1 73 ? 36.243 63.751 21.590 1.00 42.22 72 ASP B N 1
ATOM 3841 C CA . ASP B 1 73 ? 35.249 63.174 22.530 1.00 37.94 72 ASP B CA 1
ATOM 3842 C C . ASP B 1 73 ? 35.425 61.666 22.316 1.00 37.90 72 ASP B C 1
ATOM 3843 O O . ASP B 1 73 ? 34.948 61.090 21.329 1.00 34.56 72 ASP B O 1
ATOM 3848 N N . ILE B 1 74 ? 36.148 61.028 23.248 1.00 38.42 73 ILE B N 1
ATOM 3849 C CA . ILE B 1 74 ? 36.482 59.633 23.112 1.00 38.91 73 ILE B CA 1
ATOM 3850 C C . ILE B 1 74 ? 35.293 58.732 23.283 1.00 36.36 73 ILE B C 1
ATOM 3851 O O . ILE B 1 74 ? 35.284 57.632 22.723 1.00 34.30 73 ILE B O 1
ATOM 3856 N N . GLY B 1 75 ? 34.315 59.150 24.081 1.00 32.85 74 GLY B N 1
ATOM 3857 C CA . GLY B 1 75 ? 33.130 58.359 24.226 1.00 34.53 74 GLY B CA 1
ATOM 3858 C C . GLY B 1 75 ? 32.410 58.306 22.869 1.00 32.81 74 GLY B C 1
ATOM 3859 O O . GLY B 1 75 ? 31.939 57.268 22.445 1.00 34.71 74 GLY B O 1
ATOM 3860 N N . ARG B 1 76 ? 32.306 59.458 22.225 1.00 29.90 75 ARG B N 1
ATOM 3861 C CA . ARG B 1 76 ? 31.648 59.591 20.944 1.00 30.81 75 ARG B CA 1
ATOM 3862 C C . ARG B 1 76 ? 32.321 58.730 19.894 1.00 29.88 75 ARG B C 1
ATOM 3863 O O . ARG B 1 76 ? 31.676 57.946 19.168 1.00 31.14 75 ARG B O 1
ATOM 3871 N N . ASP B 1 77 ? 33.624 58.868 19.817 1.00 29.69 76 ASP B N 1
ATOM 3872 C CA . ASP B 1 77 ? 34.371 58.208 18.797 1.00 29.92 76 ASP B CA 1
ATOM 3873 C C . ASP B 1 77 ? 34.425 56.706 19.043 1.00 32.04 76 ASP B C 1
ATOM 3874 O O . ASP B 1 77 ? 34.409 55.960 18.111 1.00 31.13 76 ASP B O 1
ATOM 3879 N N . SER B 1 78 ? 34.480 56.266 20.303 1.00 31.28 77 SER B N 1
ATOM 3880 C CA . SER B 1 78 ? 34.434 54.851 20.583 1.00 31.67 77 SER B CA 1
ATOM 3881 C C . SER B 1 78 ? 33.081 54.224 20.316 1.00 31.08 77 SER B C 1
ATOM 3882 O O . SER B 1 78 ? 33.002 53.052 19.960 1.00 29.81 77 SER B O 1
ATOM 3885 N N . LEU B 1 79 ? 31.998 54.953 20.553 1.00 30.81 78 LEU B N 1
ATOM 3886 C CA . LEU B 1 79 ? 30.667 54.373 20.283 1.00 30.73 78 LEU B CA 1
ATOM 3887 C C . LEU B 1 79 ? 30.538 54.076 18.819 1.00 29.81 78 LEU B C 1
ATOM 3888 O O . LEU B 1 79 ? 29.939 53.065 18.434 1.00 29.50 78 LEU B O 1
ATOM 3893 N N . ASP B 1 80 ? 31.044 54.977 17.999 1.00 30.75 79 ASP B N 1
ATOM 3894 C CA . ASP B 1 80 ? 31.021 54.748 16.549 1.00 29.65 79 ASP B CA 1
ATOM 3895 C C . ASP B 1 80 ? 31.759 53.433 16.240 1.00 30.83 79 ASP B C 1
ATOM 3896 O O . ASP B 1 80 ? 31.273 52.629 15.451 1.00 30.55 79 ASP B O 1
ATOM 3901 N N A ARG B 1 81 ? 32.918 53.213 16.868 0.50 32.09 80 ARG B N 1
ATOM 3902 N N B ARG B 1 81 ? 32.923 53.216 16.871 0.50 32.46 80 ARG B N 1
ATOM 3903 C CA A ARG B 1 81 ? 33.679 51.992 16.618 0.50 28.28 80 ARG B CA 1
ATOM 3904 C CA B ARG B 1 81 ? 33.689 51.977 16.671 0.50 29.21 80 ARG B CA 1
ATOM 3905 C C A ARG B 1 81 ? 32.950 50.755 17.138 0.50 28.42 80 ARG B C 1
ATOM 3906 C C B ARG B 1 81 ? 32.895 50.767 17.110 0.50 29.07 80 ARG B C 1
ATOM 3907 O O A ARG B 1 81 ? 32.991 49.713 16.496 0.50 28.02 80 ARG B O 1
ATOM 3908 O O B ARG B 1 81 ? 32.847 49.762 16.402 0.50 28.81 80 ARG B O 1
ATOM 3923 N N . VAL B 1 82 ? 32.225 50.871 18.251 1.00 29.41 81 VAL B N 1
ATOM 3924 C CA . VAL B 1 82 ? 31.435 49.760 18.795 1.00 29.48 81 VAL B CA 1
ATOM 3925 C C . VAL B 1 82 ? 30.264 49.395 17.840 1.00 30.31 81 VAL B C 1
ATOM 3926 O O . VAL B 1 82 ? 30.053 48.215 17.511 1.00 30.92 81 VAL B O 1
ATOM 3930 N N . TYR B 1 83 ? 29.524 50.386 17.346 1.00 31.18 82 TYR B N 1
ATOM 3931 C CA . TYR B 1 83 ? 28.506 50.074 16.369 1.00 30.16 82 TYR B CA 1
ATOM 3932 C C . TYR B 1 83 ? 29.082 49.413 15.104 1.00 29.96 82 TYR B C 1
ATOM 3933 O O . TYR B 1 83 ? 28.474 48.507 14.504 1.00 32.09 82 TYR B O 1
ATOM 3942 N N . ALA B 1 84 ? 30.185 49.936 14.611 1.00 32.57 83 ALA B N 1
ATOM 3943 C CA . ALA B 1 84 ? 30.776 49.420 13.355 1.00 31.14 83 ALA B CA 1
ATOM 3944 C C . ALA B 1 84 ? 31.149 47.952 13.590 1.00 31.49 83 ALA B C 1
ATOM 3945 O O . ALA B 1 84 ? 30.948 47.087 12.727 1.00 31.03 83 ALA B O 1
ATOM 3947 N N . ASN B 1 85 ? 31.621 47.648 14.786 1.00 29.36 84 ASN B N 1
ATOM 3948 C CA . ASN B 1 85 ? 31.921 46.271 15.117 1.00 28.75 84 ASN B CA 1
ATOM 3949 C C . ASN B 1 85 ? 30.638 45.439 15.110 1.00 30.06 84 ASN B C 1
ATOM 3950 O O . ASN B 1 85 ? 30.598 44.405 14.493 1.00 28.68 84 ASN B O 1
ATOM 3955 N N . ILE B 1 86 ? 29.595 45.904 15.791 1.00 29.56 85 ILE B N 1
ATOM 3956 C CA . ILE B 1 86 ? 28.366 45.166 15.912 1.00 29.15 85 ILE B CA 1
ATOM 3957 C C . ILE B 1 86 ? 27.807 44.861 14.531 1.00 31.02 85 ILE B C 1
ATOM 3958 O O . ILE B 1 86 ? 27.382 43.715 14.265 1.00 31.51 85 ILE B O 1
ATOM 3963 N N . PHE B 1 87 ? 27.808 45.865 13.655 1.00 31.98 86 PHE B N 1
ATOM 3964 C CA . PHE B 1 87 ? 27.189 45.772 12.317 1.00 31.44 86 PHE B CA 1
ATOM 3965 C C . PHE B 1 87 ? 28.148 45.190 11.268 1.00 31.92 86 PHE B C 1
ATOM 3966 O O . PHE B 1 87 ? 27.750 44.964 10.123 1.00 30.42 86 PHE B O 1
ATOM 3974 N N . ASN B 1 88 ? 29.384 44.942 11.682 1.00 30.38 87 ASN B N 1
ATOM 3975 C CA . ASN B 1 88 ? 30.405 44.413 10.810 1.00 30.18 87 ASN B CA 1
ATOM 3976 C C . ASN B 1 88 ? 30.633 45.325 9.583 1.00 31.54 87 ASN B C 1
ATOM 3977 O O . ASN B 1 88 ? 30.687 44.879 8.444 1.00 30.45 87 ASN B O 1
ATOM 3982 N N . THR B 1 89 ? 30.828 46.608 9.870 1.00 30.45 88 THR B N 1
ATOM 3983 C CA . THR B 1 89 ? 31.013 47.625 8.846 1.00 30.11 88 THR B CA 1
ATOM 3984 C C . THR B 1 89 ? 32.342 48.289 9.022 1.00 30.15 88 THR B C 1
ATOM 3985 O O . THR B 1 89 ? 32.990 48.134 10.066 1.00 29.80 88 THR B O 1
ATOM 3989 N N . GLU B 1 90 ? 32.796 48.993 7.991 1.00 30.44 89 GLU B N 1
ATOM 3990 C CA . GLU B 1 90 ? 34.046 49.737 8.148 1.00 30.52 89 GLU B CA 1
ATOM 3991 C C . GLU B 1 90 ? 33.867 50.891 9.141 1.00 31.08 89 GLU B C 1
ATOM 3992 O O . GLU B 1 90 ? 34.766 51.207 9.928 1.00 30.57 89 GLU B O 1
ATOM 3998 N N . SER B 1 91 ? 32.713 51.547 9.102 1.00 30.48 90 SER B N 1
ATOM 3999 C CA . SER B 1 91 ? 32.519 52.773 9.879 1.00 31.28 90 SER B CA 1
ATOM 4000 C C . SER B 1 91 ? 31.111 52.855 10.397 1.00 28.16 90 SER B C 1
ATOM 4001 O O . SER B 1 91 ? 30.202 52.217 9.867 1.00 30.40 90 SER B O 1
ATOM 4004 N N . ALA B 1 92 ? 30.939 53.764 11.350 1.00 29.85 91 ALA B N 1
ATOM 4005 C CA . ALA B 1 92 ? 29.609 54.155 11.847 1.00 30.29 91 ALA B CA 1
ATOM 4006 C C . ALA B 1 92 ? 29.683 55.584 12.343 1.00 32.01 91 ALA B C 1
ATOM 4007 O O . ALA B 1 92 ? 30.774 56.089 12.688 1.00 32.26 91 ALA B O 1
ATOM 4009 N N . PHE B 1 93 ? 28.512 56.216 12.398 1.00 29.24 92 PHE B N 1
ATOM 4010 C CA . PHE B 1 93 ? 28.342 57.609 12.803 1.00 29.96 92 PHE B CA 1
ATOM 4011 C C . PHE B 1 93 ? 27.075 57.640 13.604 1.00 29.18 92 PHE B C 1
ATOM 4012 O O . PHE B 1 93 ? 25.974 57.509 13.044 1.00 28.43 92 PHE B O 1
ATOM 4020 N N . VAL B 1 94 ? 27.231 57.750 14.912 1.00 30.23 93 VAL B N 1
ATOM 4021 C CA . VAL B 1 94 ? 26.119 57.692 15.846 1.00 30.26 93 VAL B CA 1
ATOM 4022 C C . VAL B 1 94 ? 26.092 59.015 16.567 1.00 32.30 93 VAL B C 1
ATOM 4023 O O . VAL B 1 94 ? 27.067 59.390 17.210 1.00 28.61 93 VAL B O 1
ATOM 4027 N N . ARG B 1 95 ? 24.981 59.739 16.476 1.00 31.62 94 ARG B N 1
ATOM 4028 C CA . ARG B 1 95 ? 24.939 61.066 17.129 1.00 32.46 94 ARG B CA 1
ATOM 4029 C C . ARG B 1 95 ? 23.572 61.415 17.690 1.00 31.72 94 ARG B C 1
ATOM 4030 O O . ARG B 1 95 ? 22.532 61.085 17.093 1.00 32.07 94 ARG B O 1
ATOM 4038 N N . PRO B 1 96 ? 23.558 62.130 18.814 1.00 33.97 95 PRO B N 1
ATOM 4039 C CA . PRO B 1 96 ? 22.294 62.689 19.338 1.00 33.54 95 PRO B CA 1
ATOM 4040 C C . PRO B 1 96 ? 21.780 63.839 18.515 1.00 33.74 95 PRO B C 1
ATOM 4041 O O . PRO B 1 96 ? 20.613 64.220 18.671 1.00 35.52 95 PRO B O 1
ATOM 4045 N N . HIS B 1 97 ? 22.607 64.364 17.597 1.00 34.13 96 HIS B N 1
ATOM 4046 C CA . HIS B 1 97 ? 22.227 65.527 16.734 1.00 32.18 96 HIS B CA 1
ATOM 4047 C C . HIS B 1 97 ? 21.188 65.179 15.671 1.00 34.82 96 HIS B C 1
ATOM 4048 O O . HIS B 1 97 ? 20.540 66.088 15.158 1.00 37.21 96 HIS B O 1
ATOM 4055 N N . PHE B 1 98 ? 21.004 63.892 15.357 1.00 32.41 97 PHE B N 1
ATOM 4056 C CA . PHE B 1 98 ? 19.924 63.542 14.438 1.00 31.53 97 PHE B CA 1
ATOM 4057 C C . PHE B 1 98 ? 18.582 63.754 15.166 1.00 34.02 97 PHE B C 1
ATOM 4058 O O . PHE B 1 98 ? 18.370 63.233 16.226 1.00 32.40 97 PHE B O 1
ATOM 4066 N N . VAL B 1 99 ? 17.636 64.419 14.512 1.00 33.07 98 VAL B N 1
ATOM 4067 C CA . VAL B 1 99 ? 16.386 64.793 15.191 1.00 33.80 98 VAL B CA 1
ATOM 4068 C C . VAL B 1 99 ? 15.379 63.681 15.191 1.00 38.46 98 VAL B C 1
ATOM 4069 O O . VAL B 1 99 ? 14.461 63.700 16.001 1.00 37.06 98 VAL B O 1
ATOM 4073 N N . ASN B 1 100 ? 15.559 62.735 14.275 1.00 38.08 99 ASN B N 1
ATOM 4074 C CA . ASN B 1 100 ? 14.770 61.493 14.167 1.00 40.87 99 ASN B CA 1
ATOM 4075 C C . ASN B 1 100 ? 15.444 60.534 13.174 1.00 38.87 99 ASN B C 1
ATOM 4076 O O . ASN B 1 100 ? 16.492 60.837 12.623 1.00 35.45 99 ASN B O 1
ATOM 4081 N N . GLY B 1 101 ? 14.849 59.383 12.942 1.00 37.04 100 GLY B N 1
ATOM 4082 C CA . GLY B 1 101 ? 15.374 58.450 11.970 1.00 36.54 100 GLY B CA 1
ATOM 4083 C C . GLY B 1 101 ? 15.371 58.980 10.552 1.00 34.44 100 GLY B C 1
ATOM 4084 O O . GLY B 1 101 ? 16.281 58.691 9.797 1.00 35.30 100 GLY B O 1
ATOM 4085 N N . THR B 1 102 ? 14.329 59.734 10.173 1.00 35.61 101 THR B N 1
ATOM 4086 C CA . THR B 1 102 ? 14.225 60.276 8.819 1.00 34.45 101 THR B CA 1
ATOM 4087 C C . THR B 1 102 ? 15.426 61.182 8.542 1.00 34.47 101 THR B C 1
ATOM 4088 O O . THR B 1 102 ? 15.982 61.173 7.446 1.00 30.31 101 THR B O 1
ATOM 4092 N N . HIS B 1 103 ? 15.876 61.903 9.569 1.00 33.66 102 HIS B N 1
ATOM 4093 C CA . HIS B 1 103 ? 17.059 62.738 9.443 1.00 34.15 102 HIS B CA 1
ATOM 4094 C C . HIS B 1 103 ? 18.267 61.852 9.062 1.00 33.56 102 HIS B C 1
ATOM 4095 O O . HIS B 1 103 ? 18.971 62.179 8.121 1.00 34.43 102 HIS B O 1
ATOM 4102 N N . ALA B 1 104 ? 18.486 60.734 9.765 1.00 32.73 103 ALA B N 1
ATOM 4103 C CA . ALA B 1 104 ? 19.655 59.861 9.467 1.00 32.12 103 ALA B CA 1
ATOM 4104 C C . ALA B 1 104 ? 19.579 59.279 8.052 1.00 31.66 103 ALA B C 1
ATOM 4105 O O . ALA B 1 104 ? 20.563 59.245 7.345 1.00 30.93 103 ALA B O 1
ATOM 4107 N N . ILE B 1 105 ? 18.405 58.794 7.685 1.00 31.19 104 ILE B N 1
ATOM 4108 C CA . ILE B 1 105 ? 18.149 58.236 6.371 1.00 31.91 104 ILE B CA 1
ATOM 4109 C C . ILE B 1 105 ? 18.385 59.276 5.333 1.00 33.29 104 ILE B C 1
ATOM 4110 O O . ILE B 1 105 ? 19.127 59.055 4.365 1.00 31.52 104 ILE B O 1
ATOM 4115 N N . GLY B 1 106 ? 17.761 60.440 5.514 1.00 31.98 105 GLY B N 1
ATOM 4116 C CA . GLY B 1 106 ? 18.012 61.560 4.599 1.00 32.44 105 GLY B CA 1
ATOM 4117 C C . GLY B 1 106 ? 19.448 61.930 4.399 1.00 31.11 105 GLY B C 1
ATOM 4118 O O . GLY B 1 106 ? 19.896 62.146 3.269 1.00 32.29 105 GLY B O 1
ATOM 4119 N N . ALA B 1 107 ? 20.202 61.997 5.498 1.00 30.22 106 ALA B N 1
ATOM 4120 C CA . ALA B 1 107 ? 21.616 62.328 5.404 1.00 30.82 106 ALA B CA 1
ATOM 4121 C C . ALA B 1 107 ? 22.405 61.299 4.579 1.00 33.72 106 ALA B C 1
ATOM 4122 O O . ALA B 1 107 ? 23.306 61.678 3.798 1.00 31.95 106 ALA B O 1
ATOM 4124 N N . ALA B 1 108 ? 22.093 60.013 4.774 1.00 31.90 107 ALA B N 1
ATOM 4125 C CA . ALA B 1 108 ? 22.759 58.931 4.038 1.00 31.51 107 ALA B CA 1
ATOM 4126 C C . ALA B 1 108 ? 22.481 59.061 2.560 1.00 32.00 107 ALA B C 1
ATOM 4127 O O . ALA B 1 108 ? 23.392 58.859 1.715 1.00 32.36 107 ALA B O 1
ATOM 4129 N N . LEU B 1 109 ? 21.239 59.434 2.216 1.00 31.36 108 LEU B N 1
ATOM 4130 C CA . LEU B 1 109 ? 20.879 59.603 0.803 1.00 31.01 108 LEU B CA 1
ATOM 4131 C C . LEU B 1 109 ? 21.514 60.853 0.182 1.00 31.73 108 LEU B C 1
ATOM 4132 O O . LEU B 1 109 ? 22.218 60.771 -0.857 1.00 30.61 108 LEU B O 1
ATOM 4137 N N . PHE B 1 110 ? 21.267 62.018 0.788 1.00 32.26 109 PHE B N 1
ATOM 4138 C CA . PHE B 1 110 ? 21.835 63.268 0.262 1.00 30.26 109 PHE B CA 1
ATOM 4139 C C . PHE B 1 110 ? 23.320 63.133 0.153 1.00 30.70 109 PHE B C 1
ATOM 4140 O O . PHE B 1 110 ? 23.912 63.502 -0.861 1.00 31.06 109 PHE B O 1
ATOM 4148 N N . GLY B 1 111 ? 23.962 62.661 1.221 1.00 32.33 110 GLY B N 1
ATOM 4149 C CA . GLY B 1 111 ? 25.428 62.610 1.228 1.00 33.32 110 GLY B CA 1
ATOM 4150 C C . GLY B 1 111 ? 26.061 61.836 0.075 1.00 33.90 110 GLY B C 1
ATOM 4151 O O . GLY B 1 111 ? 27.181 62.134 -0.377 1.00 31.04 110 GLY B O 1
ATOM 4152 N N . ASN B 1 112 ? 25.340 60.843 -0.415 1.00 32.81 111 ASN B N 1
ATOM 4153 C CA . ASN B 1 112 ? 25.864 59.960 -1.445 1.00 31.27 111 ASN B CA 1
ATOM 4154 C C . ASN B 1 112 ? 25.226 60.149 -2.815 1.00 32.39 111 ASN B C 1
ATOM 4155 O O . ASN B 1 112 ? 25.321 59.260 -3.678 1.00 30.87 111 ASN B O 1
ATOM 4160 N N . LEU B 1 113 ? 24.573 61.292 -3.023 1.00 32.77 112 LEU B N 1
ATOM 4161 C CA . LEU B 1 113 ? 23.990 61.607 -4.325 1.00 31.25 112 LEU B CA 1
ATOM 4162 C C . LEU B 1 113 ? 24.382 63.016 -4.757 1.00 31.10 112 LEU B C 1
ATOM 4163 O O . LEU B 1 113 ? 24.667 63.888 -3.913 1.00 30.85 112 LEU B O 1
ATOM 4168 N N . ARG B 1 114 ? 24.428 63.222 -6.081 1.00 30.44 113 ARG B N 1
ATOM 4169 C CA . ARG B 1 114 ? 24.812 64.482 -6.706 1.00 30.79 113 ARG B CA 1
ATOM 4170 C C . ARG B 1 114 ? 23.878 64.735 -7.879 1.00 31.67 113 ARG B C 1
ATOM 4171 O O . ARG B 1 114 ? 23.186 63.830 -8.328 1.00 29.72 113 ARG B O 1
ATOM 4179 N N . PRO B 1 115 ? 23.843 65.967 -8.380 1.00 32.37 114 PRO B N 1
ATOM 4180 C CA . PRO B 1 115 ? 22.971 66.224 -9.538 1.00 30.75 114 PRO B CA 1
ATOM 4181 C C . PRO B 1 115 ? 23.234 65.279 -10.692 1.00 31.67 114 PRO B C 1
ATOM 4182 O O . PRO B 1 115 ? 24.367 64.979 -11.004 1.00 33.39 114 PRO B O 1
ATOM 4186 N N . ASN B 1 116 ? 22.159 64.870 -11.349 1.00 32.07 115 ASN B N 1
ATOM 4187 C CA . ASN B 1 116 ? 22.172 63.926 -12.464 1.00 32.40 115 ASN B CA 1
ATOM 4188 C C . ASN B 1 116 ? 22.326 62.478 -12.079 1.00 31.03 115 ASN B C 1
ATOM 4189 O O . ASN B 1 116 ? 22.227 61.619 -12.935 1.00 33.22 115 ASN B O 1
ATOM 4194 N N . ASP B 1 117 ? 22.530 62.208 -10.791 1.00 31.53 116 ASP B N 1
ATOM 4195 C CA . ASP B 1 117 ? 22.461 60.849 -10.277 1.00 31.49 116 ASP B CA 1
ATOM 4196 C C . ASP B 1 117 ? 20.991 60.492 -10.155 1.00 32.37 116 ASP B C 1
ATOM 4197 O O . ASP B 1 117 ? 20.142 61.379 -10.051 1.00 33.71 116 ASP B O 1
ATOM 4202 N N . THR B 1 118 ? 20.700 59.188 -10.187 1.00 33.20 117 THR B N 1
ATOM 4203 C CA . THR B 1 118 ? 19.347 58.646 -9.974 1.00 31.59 117 THR B CA 1
ATOM 4204 C C . THR B 1 118 ? 19.387 57.732 -8.725 1.00 31.38 117 THR B C 1
ATOM 4205 O O . THR B 1 118 ? 20.306 56.912 -8.570 1.00 29.57 117 THR B O 1
ATOM 4225 N N . SER B 1 121 ? 14.337 53.401 -5.489 1.00 31.35 120 SER B N 1
ATOM 4226 C CA . SER B 1 121 ? 13.685 52.607 -4.444 1.00 30.21 120 SER B CA 1
ATOM 4227 C C . SER B 1 121 ? 13.126 51.320 -5.050 1.00 31.35 120 SER B C 1
ATOM 4228 O O . SER B 1 121 ? 12.432 51.352 -6.054 1.00 31.05 120 SER B O 1
ATOM 4231 N N . ILE B 1 122 ? 13.427 50.179 -4.447 1.00 31.68 121 ILE B N 1
ATOM 4232 C CA . ILE B 1 122 ? 12.998 48.909 -5.031 1.00 32.35 121 ILE B CA 1
ATOM 4233 C C . ILE B 1 122 ? 11.873 48.157 -4.274 1.00 33.78 121 ILE B C 1
ATOM 4234 O O . ILE B 1 122 ? 11.416 47.107 -4.730 1.00 36.58 121 ILE B O 1
ATOM 4239 N N . CYS B 1 123 ? 11.385 48.713 -3.171 1.00 36.23 122 CYS B N 1
ATOM 4240 C CA . CYS B 1 123 ? 10.310 48.065 -2.397 1.00 36.88 122 CYS B CA 1
ATOM 4241 C C . CYS B 1 123 ? 9.000 48.841 -2.534 1.00 38.21 122 CYS B C 1
ATOM 4242 O O . CYS B 1 123 ? 8.229 48.918 -1.591 1.00 39.36 122 CYS B O 1
ATOM 4245 N N . GLY B 1 124 ? 8.742 49.417 -3.705 1.00 38.60 123 GLY B N 1
ATOM 4246 C CA . GLY B 1 124 ? 7.583 50.281 -3.878 1.00 39.41 123 GLY B CA 1
ATOM 4247 C C . GLY B 1 124 ? 7.704 51.641 -3.162 1.00 42.60 123 GLY B C 1
ATOM 4248 O O . GLY B 1 124 ? 8.816 52.120 -2.853 1.00 39.93 123 GLY B O 1
ATOM 4257 N N . PRO B 1 126 ? 8.012 54.617 -0.774 1.00 44.07 125 PRO B N 1
ATOM 4258 C CA . PRO B 1 126 ? 8.634 54.706 0.521 1.00 44.65 125 PRO B CA 1
ATOM 4259 C C . PRO B 1 126 ? 7.712 55.272 1.613 1.00 44.50 125 PRO B C 1
ATOM 4260 O O . PRO B 1 126 ? 6.680 55.863 1.290 1.00 44.25 125 PRO B O 1
ATOM 4264 N N . TYR B 1 127 ? 8.114 55.065 2.877 1.00 45.75 126 TYR B N 1
ATOM 4265 C CA . TYR B 1 127 ? 7.432 55.658 4.051 1.00 47.32 126 TYR B CA 1
ATOM 4266 C C . TYR B 1 127 ? 7.183 57.161 3.790 1.00 47.56 126 TYR B C 1
ATOM 4267 O O . TYR B 1 127 ? 8.021 57.850 3.219 1.00 46.72 126 TYR B O 1
ATOM 4270 N N . ASP B 1 128 ? 6.013 57.658 4.180 1.00 48.72 127 ASP B N 1
ATOM 4271 C CA . ASP B 1 128 ? 5.544 59.012 3.799 1.00 49.05 127 ASP B CA 1
ATOM 4272 C C . ASP B 1 128 ? 6.534 60.135 4.133 1.00 44.82 127 ASP B C 1
ATOM 4273 O O . ASP B 1 128 ? 6.656 61.121 3.402 1.00 40.88 127 ASP B O 1
ATOM 4278 N N . THR B 1 129 ? 7.237 59.968 5.243 1.00 46.13 128 THR B N 1
ATOM 4279 C CA . THR B 1 129 ? 8.197 60.966 5.711 1.00 47.03 128 THR B CA 1
ATOM 4280 C C . THR B 1 129 ? 9.392 61.170 4.785 1.00 45.18 128 THR B C 1
ATOM 4281 O O . THR B 1 129 ? 10.049 62.187 4.867 1.00 45.29 128 THR B O 1
ATOM 4285 N N . LEU B 1 130 ? 9.679 60.206 3.908 1.00 43.27 129 LEU B N 1
ATOM 4286 C CA . LEU B 1 130 ? 10.737 60.381 2.917 1.00 40.63 129 LEU B CA 1
ATOM 4287 C C . LEU B 1 130 ? 10.331 61.133 1.674 1.00 40.28 129 LEU B C 1
ATOM 4288 O O . LEU B 1 130 ? 11.180 61.462 0.848 1.00 39.60 129 LEU B O 1
ATOM 4293 N N . HIS B 1 131 ? 9.046 61.381 1.495 1.00 37.97 130 HIS B N 1
ATOM 4294 C CA . HIS B 1 131 ? 8.586 61.956 0.235 1.00 38.59 130 HIS B CA 1
ATOM 4295 C C . HIS B 1 131 ? 9.189 63.319 -0.086 1.00 37.40 130 HIS B C 1
ATOM 4296 O O . HIS B 1 131 ? 9.511 63.631 -1.255 1.00 35.54 130 HIS B O 1
ATOM 4303 N N . ASP B 1 132 ? 9.307 64.164 0.935 1.00 35.63 131 ASP B N 1
ATOM 4304 C CA . ASP B 1 132 ? 9.933 65.483 0.763 1.00 36.00 131 ASP B CA 1
ATOM 4305 C C . ASP B 1 132 ? 11.425 65.386 0.515 1.00 32.41 131 ASP B C 1
ATOM 4306 O O . ASP B 1 132 ? 11.992 66.176 -0.257 1.00 35.29 131 ASP B O 1
ATOM 4311 N N . ILE B 1 133 ? 12.073 64.443 1.167 1.00 33.50 132 ILE B N 1
ATOM 4312 C CA . ILE B 1 133 ? 13.519 64.219 0.923 1.00 34.61 132 ILE B CA 1
ATOM 4313 C C . ILE B 1 133 ? 13.743 63.887 -0.555 1.00 34.74 132 ILE B C 1
ATOM 4314 O O . ILE B 1 133 ? 14.638 64.444 -1.228 1.00 34.64 132 ILE B O 1
ATOM 4319 N N . ILE B 1 134 ? 12.885 63.013 -1.083 1.00 33.54 133 ILE B N 1
ATOM 4320 C CA . ILE B 1 134 ? 12.962 62.640 -2.487 1.00 31.99 133 ILE B CA 1
ATOM 4321 C C . ILE B 1 134 ? 12.528 63.833 -3.360 1.00 33.61 133 ILE B C 1
ATOM 4322 O O . ILE B 1 134 ? 13.222 64.194 -4.351 1.00 32.54 133 ILE B O 1
ATOM 4327 N N . GLY B 1 135 ? 11.415 64.451 -2.970 1.00 34.51 134 GLY B N 1
ATOM 4328 C CA . GLY B 1 135 ? 10.851 65.566 -3.703 1.00 36.21 134 GLY B CA 1
ATOM 4329 C C . GLY B 1 135 ? 9.710 65.145 -4.595 1.00 39.44 134 GLY B C 1
ATOM 4330 O O . GLY B 1 135 ? 9.772 65.310 -5.790 1.00 42.10 134 GLY B O 1
ATOM 4339 N N . ASP B 1 137 ? 6.448 66.284 -4.525 1.00 51.25 136 ASP B N 1
ATOM 4340 C CA . ASP B 1 137 ? 5.463 67.321 -4.798 1.00 50.91 136 ASP B CA 1
ATOM 4341 C C . ASP B 1 137 ? 6.220 68.525 -5.346 1.00 51.58 136 ASP B C 1
ATOM 4342 O O . ASP B 1 137 ? 6.855 69.256 -4.582 1.00 52.08 136 ASP B O 1
ATOM 4347 N N . ASP B 1 138 ? 6.129 68.727 -6.663 1.00 51.42 137 ASP B N 1
ATOM 4348 C CA . ASP B 1 138 ? 6.858 69.780 -7.375 1.00 50.96 137 ASP B CA 1
ATOM 4349 C C . ASP B 1 138 ? 6.325 71.187 -7.111 1.00 52.00 137 ASP B C 1
ATOM 4350 O O . ASP B 1 138 ? 6.879 72.149 -7.658 1.00 52.96 137 ASP B O 1
ATOM 4352 N N . SER B 1 139 ? 5.283 71.315 -6.277 1.00 50.28 138 SER B N 1
ATOM 4353 C CA . SER B 1 139 ? 4.760 72.623 -5.851 1.00 50.03 138 SER B CA 1
ATOM 4354 C C . SER B 1 139 ? 5.346 73.104 -4.537 1.00 51.39 138 SER B C 1
ATOM 4355 O O . SER B 1 139 ? 4.969 74.179 -4.075 1.00 52.88 138 SER B O 1
ATOM 4358 N N . LYS B 1 140 ? 6.195 72.288 -3.900 1.00 50.17 139 LYS B N 1
ATOM 4359 C CA . LYS B 1 140 ? 6.837 72.649 -2.638 1.00 48.78 139 LYS B CA 1
ATOM 4360 C C . LYS B 1 140 ? 8.312 72.880 -2.874 1.00 46.11 139 LYS B C 1
ATOM 4361 O O . LYS B 1 140 ? 8.948 72.168 -3.652 1.00 47.08 139 LYS B O 1
ATOM 4367 N N . LYS B 1 141 ? 8.847 73.903 -2.212 1.00 43.01 140 LYS B N 1
ATOM 4368 C CA . LYS B 1 141 ? 10.271 74.191 -2.237 1.00 39.12 140 LYS B CA 1
ATOM 4369 C C . LYS B 1 141 ? 10.789 73.777 -0.871 1.00 34.51 140 LYS B C 1
ATOM 4370 O O . LYS B 1 141 ? 10.547 74.449 0.118 1.00 33.24 140 LYS B O 1
ATOM 4376 N N . VAL B 1 142 ? 11.410 72.605 -0.792 1.00 32.30 141 VAL B N 1
ATOM 4377 C CA . VAL B 1 142 ? 11.830 72.037 0.500 1.00 31.80 141 VAL B CA 1
ATOM 4378 C C . VAL B 1 142 ? 13.294 71.559 0.516 1.00 32.04 141 VAL B C 1
ATOM 4379 O O . VAL B 1 142 ? 13.761 70.993 1.531 1.00 30.23 141 VAL B O 1
ATOM 4383 N N . GLY B 1 143 ? 14.036 71.857 -0.548 1.00 33.38 142 GLY B N 1
ATOM 4384 C CA . GLY B 1 143 ? 15.443 71.443 -0.651 1.00 33.92 142 GLY B CA 1
ATOM 4385 C C . GLY B 1 143 ? 15.587 69.939 -0.858 1.00 33.94 142 GLY B C 1
ATOM 4386 O O . GLY B 1 143 ? 16.563 69.310 -0.395 1.00 30.98 142 GLY B O 1
ATOM 4387 N N . SER B 1 144 ? 14.626 69.359 -1.573 1.00 32.32 143 SER B N 1
ATOM 4388 C CA . SER B 1 144 ? 14.599 67.928 -1.825 1.00 31.42 143 SER B CA 1
ATOM 4389 C C . SER B 1 144 ? 15.682 67.496 -2.803 1.00 31.07 143 SER B C 1
ATOM 4390 O O . SER B 1 144 ? 16.291 68.316 -3.506 1.00 29.78 143 SER B O 1
ATOM 4393 N N . LEU B 1 145 ? 15.880 66.189 -2.881 1.00 31.39 144 LEU B N 1
ATOM 4394 C CA . LEU B 1 145 ? 16.813 65.605 -3.833 1.00 30.47 144 LEU B CA 1
ATOM 4395 C C . LEU B 1 145 ? 16.466 66.037 -5.248 1.00 29.27 144 LEU B C 1
ATOM 4396 O O . LEU B 1 145 ? 17.341 66.383 -6.046 1.00 29.17 144 LEU B O 1
ATOM 4401 N N . ARG B 1 146 ? 15.179 66.065 -5.572 1.00 32.66 145 ARG B N 1
ATOM 4402 C CA . ARG B 1 146 ? 14.769 66.520 -6.877 1.00 30.86 145 ARG B CA 1
ATOM 4403 C C . ARG B 1 146 ? 15.191 67.963 -7.116 1.00 30.91 145 ARG B C 1
ATOM 4404 O O . ARG B 1 146 ? 15.689 68.279 -8.194 1.00 29.29 145 ARG B O 1
ATOM 4412 N N . GLU B 1 147 ? 15.053 68.845 -6.119 1.00 32.29 146 GLU B N 1
ATOM 4413 C CA . GLU B 1 147 ? 15.461 70.244 -6.302 1.00 31.40 146 GLU B CA 1
ATOM 4414 C C . GLU B 1 147 ? 16.953 70.384 -6.542 1.00 32.41 146 GLU B C 1
ATOM 4415 O O . GLU B 1 147 ? 17.398 71.345 -7.129 1.00 31.84 146 GLU B O 1
ATOM 4421 N N . TYR B 1 148 ? 17.731 69.408 -6.092 1.00 33.61 147 TYR B N 1
ATOM 4422 C CA . TYR B 1 148 ? 19.179 69.392 -6.327 1.00 33.89 147 TYR B CA 1
ATOM 4423 C C . TYR B 1 148 ? 19.538 68.534 -7.561 1.00 34.48 147 TYR B C 1
ATOM 4424 O O . TYR B 1 148 ? 20.664 68.125 -7.707 1.00 33.26 147 TYR B O 1
ATOM 4433 N N . GLY B 1 149 ? 18.565 68.279 -8.441 1.00 32.65 148 GLY B N 1
ATOM 4434 C CA . GLY B 1 149 ? 18.840 67.593 -9.688 1.00 32.40 148 GLY B CA 1
ATOM 4435 C C . GLY B 1 149 ? 19.059 66.089 -9.618 1.00 32.91 148 GLY B C 1
ATOM 4436 O O . GLY B 1 149 ? 19.606 65.506 -10.549 1.00 30.40 148 GLY B O 1
ATOM 4437 N N . VAL B 1 150 ? 18.689 65.474 -8.499 1.00 31.89 149 VAL B N 1
ATOM 4438 C CA . VAL B 1 150 ? 18.795 64.039 -8.346 1.00 30.98 149 VAL B CA 1
ATOM 4439 C C . VAL B 1 150 ? 17.488 63.414 -8.866 1.00 32.82 149 VAL B C 1
ATOM 4440 O O . VAL B 1 150 ? 16.402 63.759 -8.408 1.00 32.58 149 VAL B O 1
ATOM 4444 N N . LYS B 1 151 ? 17.604 62.524 -9.838 1.00 32.60 150 LYS B N 1
ATOM 4445 C CA . LYS B 1 151 ? 16.450 61.832 -10.417 1.00 32.17 150 LYS B CA 1
ATOM 4446 C C . LYS B 1 151 ? 16.017 60.675 -9.512 1.00 33.51 150 LYS B C 1
ATOM 4447 O O . LYS B 1 151 ? 16.806 60.175 -8.697 1.00 33.00 150 LYS B O 1
ATOM 4451 N N . TYR B 1 152 ? 14.763 60.254 -9.642 1.00 32.60 151 TYR B N 1
ATOM 4452 C CA . TYR B 1 152 ? 14.223 59.204 -8.814 1.00 31.90 151 TYR B CA 1
ATOM 4453 C C . TYR B 1 152 ? 13.420 58.158 -9.622 1.00 32.83 151 TYR B C 1
ATOM 4454 O O . TYR B 1 152 ? 12.609 58.512 -10.491 1.00 31.65 151 TYR B O 1
ATOM 4463 N N . LYS B 1 153 ? 13.641 56.887 -9.315 1.00 30.10 152 LYS B N 1
ATOM 4464 C CA . LYS B 1 153 ? 12.866 55.790 -9.907 1.00 30.25 152 LYS B CA 1
ATOM 4465 C C . LYS B 1 153 ? 12.384 54.915 -8.773 1.00 30.98 152 LYS B C 1
ATOM 4466 O O . LYS B 1 153 ? 13.040 54.771 -7.735 1.00 30.75 152 LYS B O 1
ATOM 4480 N N . VAL B 1 155 ? 10.490 51.140 -8.076 1.00 34.47 154 VAL B N 1
ATOM 4481 C CA . VAL B 1 155 ? 10.021 49.881 -8.642 1.00 32.73 154 VAL B CA 1
ATOM 4482 C C . VAL B 1 155 ? 8.900 49.328 -7.763 1.00 33.89 154 VAL B C 1
ATOM 4483 O O . VAL B 1 155 ? 9.112 48.993 -6.611 1.00 31.43 154 VAL B O 1
ATOM 4487 N N . ASP B 1 156 ? 7.703 49.209 -8.326 1.00 35.94 155 ASP B N 1
ATOM 4488 C CA . ASP B 1 156 ? 6.609 48.572 -7.602 1.00 38.57 155 ASP B CA 1
ATOM 4489 C C . ASP B 1 156 ? 6.904 47.114 -7.286 1.00 38.39 155 ASP B C 1
ATOM 4490 O O . ASP B 1 156 ? 7.636 46.435 -8.009 1.00 37.63 155 ASP B O 1
ATOM 4495 N N . LEU B 1 157 ? 6.290 46.631 -6.212 1.00 39.66 156 LEU B N 1
ATOM 4496 C CA . LEU B 1 157 ? 6.311 45.217 -5.895 1.00 41.31 156 LEU B CA 1
ATOM 4497 C C . LEU B 1 157 ? 5.506 44.484 -6.972 1.00 42.04 156 LEU B C 1
ATOM 4498 O O . LEU B 1 157 ? 4.618 45.051 -7.630 1.00 41.99 156 LEU B O 1
ATOM 4503 N N . LYS B 1 158 ? 5.859 43.242 -7.208 1.00 42.58 157 LYS B N 1
ATOM 4504 C CA . LYS B 1 158 ? 5.130 42.448 -8.166 1.00 45.43 157 LYS B CA 1
ATOM 4505 C C . LYS B 1 158 ? 4.742 41.227 -7.379 1.00 47.46 157 LYS B C 1
ATOM 4506 O O . LYS B 1 158 ? 5.603 40.631 -6.726 1.00 46.86 157 LYS B O 1
ATOM 4512 N N . ASP B 1 159 ? 3.443 40.917 -7.389 1.00 50.68 158 ASP B N 1
ATOM 4513 C CA . ASP B 1 159 ? 2.881 39.771 -6.668 1.00 51.92 158 ASP B CA 1
ATOM 4514 C C . ASP B 1 159 ? 3.369 39.781 -5.243 1.00 50.62 158 ASP B C 1
ATOM 4515 O O . ASP B 1 159 ? 3.798 38.751 -4.734 1.00 51.70 158 ASP B O 1
ATOM 4520 N N . GLY B 1 160 ? 3.325 40.952 -4.617 1.00 49.58 159 GLY B N 1
ATOM 4521 C CA . GLY B 1 160 ? 3.738 41.102 -3.232 1.00 49.42 159 GLY B CA 1
ATOM 4522 C C . GLY B 1 160 ? 5.228 41.101 -2.944 1.00 48.10 159 GLY B C 1
ATOM 4523 O O . GLY B 1 160 ? 5.613 41.366 -1.813 1.00 48.71 159 GLY B O 1
ATOM 4524 N N . LYS B 1 161 ? 6.075 40.840 -3.944 1.00 47.32 160 LYS B N 1
ATOM 4525 C CA . LYS B 1 161 ? 7.533 40.719 -3.715 1.00 45.34 160 LYS B CA 1
ATOM 4526 C C . LYS B 1 161 ? 8.348 41.743 -4.527 1.00 43.14 160 LYS B C 1
ATOM 4527 O O . LYS B 1 161 ? 7.855 42.350 -5.471 1.00 42.11 160 LYS B O 1
ATOM 4529 N N . VAL B 1 162 ? 9.581 41.961 -4.128 1.00 40.13 161 VAL B N 1
ATOM 4530 C CA . VAL B 1 162 ? 10.456 42.844 -4.883 1.00 40.01 161 VAL B CA 1
ATOM 4531 C C . VAL B 1 162 ? 10.638 42.321 -6.319 1.00 37.29 161 VAL B C 1
ATOM 4532 O O . VAL B 1 162 ? 10.938 41.157 -6.521 1.00 36.51 161 VAL B O 1
ATOM 4536 N N . ASP B 1 163 ? 10.437 43.202 -7.290 1.00 36.89 162 ASP B N 1
ATOM 4537 C CA . ASP B 1 163 ? 10.461 42.836 -8.695 1.00 35.71 162 ASP B CA 1
ATOM 4538 C C . ASP B 1 163 ? 11.890 42.873 -9.180 1.00 36.16 162 ASP B C 1
ATOM 4539 O O . ASP B 1 163 ? 12.335 43.793 -9.840 1.00 32.89 162 ASP B O 1
ATOM 4544 N N . ILE B 1 164 ? 12.621 41.840 -8.817 1.00 38.10 163 ILE B N 1
ATOM 4545 C CA . ILE B 1 164 ? 14.053 41.826 -9.016 1.00 37.61 163 ILE B CA 1
ATOM 4546 C C . ILE B 1 164 ? 14.425 41.844 -10.500 1.00 37.97 163 ILE B C 1
ATOM 4547 O O . ILE B 1 164 ? 15.444 42.399 -10.882 1.00 36.11 163 ILE B O 1
ATOM 4552 N N . ASN B 1 165 ? 13.588 41.273 -11.349 1.00 37.90 164 ASN B N 1
ATOM 4553 C CA . ASN B 1 165 ? 13.869 41.307 -12.764 1.00 38.56 164 ASN B CA 1
ATOM 4554 C C . ASN B 1 165 ? 13.763 42.730 -13.301 1.00 37.84 164 ASN B C 1
ATOM 4555 O O . ASN B 1 165 ? 14.571 43.124 -14.119 1.00 35.84 164 ASN B O 1
ATOM 4560 N N . THR B 1 166 ? 12.818 43.527 -12.814 1.00 36.36 165 THR B N 1
ATOM 4561 C CA . THR B 1 166 ? 12.765 44.941 -13.214 1.00 34.54 165 THR B CA 1
ATOM 4562 C C . THR B 1 166 ? 13.981 45.714 -12.653 1.00 31.90 165 THR B C 1
ATOM 4563 O O . THR B 1 166 ? 14.614 46.494 -13.366 1.00 30.63 165 THR B O 1
ATOM 4567 N N . VAL B 1 167 ? 14.362 45.439 -11.422 1.00 29.68 166 VAL B N 1
ATOM 4568 C CA . VAL B 1 167 ? 15.528 46.090 -10.847 1.00 30.16 166 VAL B CA 1
ATOM 4569 C C . VAL B 1 167 ? 16.734 45.881 -11.757 1.00 31.70 166 VAL B C 1
ATOM 4570 O O . VAL B 1 167 ? 17.428 46.823 -12.117 1.00 32.92 166 VAL B O 1
ATOM 4574 N N . LYS B 1 168 ? 16.984 44.641 -12.131 1.00 29.58 167 LYS B N 1
ATOM 4575 C CA . LYS B 1 168 ? 18.127 44.342 -12.968 1.00 32.71 167 LYS B CA 1
ATOM 4576 C C . LYS B 1 168 ? 18.030 44.996 -14.330 1.00 32.02 167 LYS B C 1
ATOM 4577 O O . LYS B 1 168 ? 19.034 45.498 -14.828 1.00 32.10 167 LYS B O 1
ATOM 4583 N N . GLU B 1 169 ? 16.832 45.019 -14.911 1.00 30.93 168 GLU B N 1
ATOM 4584 C CA . GLU B 1 169 ? 16.639 45.654 -16.224 1.00 31.06 168 GLU B CA 1
ATOM 4585 C C . GLU B 1 169 ? 16.995 47.142 -16.112 1.00 30.56 168 GLU B C 1
ATOM 4586 O O . GLU B 1 169 ? 17.669 47.704 -16.965 1.00 28.64 168 GLU B O 1
ATOM 4590 N N . GLU B 1 170 ? 16.553 47.780 -15.038 1.00 29.16 169 GLU B N 1
ATOM 4591 C CA . GLU B 1 170 ? 16.888 49.199 -14.812 1.00 32.02 169 GLU B CA 1
ATOM 4592 C C . GLU B 1 170 ? 18.394 49.442 -14.684 1.00 32.49 169 GLU B C 1
ATOM 4593 O O . GLU B 1 170 ? 18.937 50.356 -15.293 1.00 31.44 169 GLU B O 1
ATOM 4599 N N . LEU B 1 171 ? 19.064 48.593 -13.927 1.00 31.02 170 LEU B N 1
ATOM 4600 C CA . LEU B 1 171 ? 20.496 48.705 -13.781 1.00 32.34 170 LEU B CA 1
ATOM 4601 C C . LEU B 1 171 ? 21.261 48.501 -15.097 1.00 32.19 170 LEU B C 1
ATOM 4602 O O . LEU B 1 171 ? 22.276 49.135 -15.305 1.00 31.09 170 LEU B O 1
ATOM 4607 N N . LYS B 1 172 ? 20.790 47.611 -15.954 1.00 32.21 171 LYS B N 1
ATOM 4608 C CA . LYS B 1 172 ? 21.442 47.371 -17.231 1.00 31.62 171 LYS B CA 1
ATOM 4609 C C . LYS B 1 172 ? 21.330 48.601 -18.151 1.00 33.04 171 LYS B C 1
ATOM 4610 O O . LYS B 1 172 ? 22.223 48.906 -18.935 1.00 32.29 171 LYS B O 1
ATOM 4614 N N . LYS B 1 173 ? 20.176 49.250 -18.070 1.00 32.55 172 LYS B N 1
ATOM 4615 C CA . LYS B 1 173 ? 19.756 50.333 -18.938 1.00 34.39 172 LYS B CA 1
ATOM 4616 C C . LYS B 1 173 ? 20.221 51.724 -18.529 1.00 32.15 172 LYS B C 1
ATOM 4617 O O . LYS B 1 173 ? 20.572 52.526 -19.367 1.00 32.10 172 LYS B O 1
ATOM 4621 N N . ASP B 1 174 ? 20.260 51.996 -17.227 1.00 33.15 173 ASP B N 1
ATOM 4622 C CA . ASP B 1 174 ? 20.410 53.358 -16.736 1.00 32.44 173 ASP B CA 1
ATOM 4623 C C . ASP B 1 174 ? 21.665 53.472 -15.905 1.00 33.21 173 ASP B C 1
ATOM 4624 O O . ASP B 1 174 ? 21.702 53.120 -14.709 1.00 32.69 173 ASP B O 1
ATOM 4629 N N . ASP B 1 175 ? 22.719 53.968 -16.531 1.00 34.10 174 ASP B N 1
ATOM 4630 C CA . ASP B 1 175 ? 23.986 54.074 -15.800 1.00 36.20 174 ASP B CA 1
ATOM 4631 C C . ASP B 1 175 ? 24.036 55.254 -14.823 1.00 35.16 174 ASP B C 1
ATOM 4632 O O . ASP B 1 175 ? 25.009 55.391 -14.097 1.00 32.96 174 ASP B O 1
ATOM 4637 N N . SER B 1 176 ? 22.989 56.073 -14.759 1.00 32.62 175 SER B N 1
ATOM 4638 C CA . SER B 1 176 ? 22.960 57.152 -13.786 1.00 33.10 175 SER B CA 1
ATOM 4639 C C . SER B 1 176 ? 22.547 56.659 -12.387 1.00 32.86 175 SER B C 1
ATOM 4640 O O . SER B 1 176 ? 22.686 57.409 -11.389 1.00 29.25 175 SER B O 1
ATOM 4643 N N . ILE B 1 177 ? 22.066 55.413 -12.306 1.00 32.23 176 ILE B N 1
ATOM 4644 C CA . ILE B 1 177 ? 21.577 54.874 -11.041 1.00 32.35 176 ILE B CA 1
ATOM 4645 C C . ILE B 1 177 ? 22.777 54.634 -10.129 1.00 33.36 176 ILE B C 1
ATOM 4646 O O . ILE B 1 177 ? 23.567 53.718 -10.321 1.00 35.83 176 ILE B O 1
ATOM 4651 N N . LYS B 1 178 ? 22.907 55.475 -9.129 1.00 31.27 177 LYS B N 1
ATOM 4652 C CA . LYS B 1 178 ? 24.029 55.388 -8.219 1.00 32.48 177 LYS B CA 1
ATOM 4653 C C . LYS B 1 178 ? 23.705 54.756 -6.880 1.00 31.62 177 LYS B C 1
ATOM 4654 O O . LYS B 1 178 ? 24.609 54.314 -6.165 1.00 31.28 177 LYS B O 1
ATOM 4660 N N . LEU B 1 179 ? 22.436 54.779 -6.492 1.00 31.98 178 LEU B N 1
ATOM 4661 C CA . LEU B 1 179 ? 22.042 54.272 -5.178 1.00 28.72 178 LEU B CA 1
ATOM 4662 C C . LEU B 1 179 ? 20.716 53.552 -5.262 1.00 30.69 178 LEU B C 1
ATOM 4663 O O . LEU B 1 179 ? 19.779 54.038 -5.900 1.00 28.82 178 LEU B O 1
ATOM 4668 N N . ILE B 1 180 ? 20.671 52.363 -4.675 1.00 32.09 179 ILE B N 1
ATOM 4669 C CA . ILE B 1 180 ? 19.445 51.594 -4.546 1.00 31.86 179 ILE B CA 1
ATOM 4670 C C . ILE B 1 180 ? 18.998 51.684 -3.079 1.00 32.02 179 ILE B C 1
ATOM 4671 O O . ILE B 1 180 ? 19.794 51.475 -2.163 1.00 28.99 179 ILE B O 1
ATOM 4676 N N . HIS B 1 181 ? 17.715 51.999 -2.896 1.00 29.88 180 HIS B N 1
ATOM 4677 C CA . HIS B 1 181 ? 17.083 52.133 -1.576 1.00 29.39 180 HIS B CA 1
ATOM 4678 C C . HIS B 1 181 ? 16.158 50.944 -1.284 1.00 31.26 180 HIS B C 1
ATOM 4679 O O . HIS B 1 181 ? 15.236 50.619 -2.055 1.00 32.58 180 HIS B O 1
ATOM 4686 N N . ILE B 1 182 ? 16.491 50.256 -0.207 1.00 29.61 181 ILE B N 1
ATOM 4687 C CA . ILE B 1 182 ? 15.694 49.143 0.328 1.00 31.68 181 ILE B CA 1
ATOM 4688 C C . ILE B 1 182 ? 15.123 49.550 1.694 1.00 31.48 181 ILE B C 1
ATOM 4689 O O . ILE B 1 182 ? 15.809 50.122 2.538 1.00 35.54 181 ILE B O 1
ATOM 4694 N N . GLN B 1 183 ? 13.840 49.313 1.882 1.00 32.47 182 GLN B N 1
ATOM 4695 C CA . GLN B 1 183 ? 13.187 49.589 3.149 1.00 33.27 182 GLN B CA 1
ATOM 4696 C C . GLN B 1 183 ? 12.923 48.241 3.844 1.00 33.72 182 GLN B C 1
ATOM 4697 O O . GLN B 1 183 ? 12.201 47.429 3.316 1.00 33.48 182 GLN B O 1
ATOM 4703 N N . ARG B 1 184 ? 13.538 47.992 5.008 1.00 30.40 183 ARG B N 1
ATOM 4704 C CA . ARG B 1 184 ? 13.381 46.713 5.679 1.00 30.52 183 ARG B CA 1
ATOM 4705 C C . ARG B 1 184 ? 11.968 46.566 6.197 1.00 30.90 183 ARG B C 1
ATOM 4706 O O . ARG B 1 184 ? 11.311 45.574 5.900 1.00 31.93 183 ARG B O 1
ATOM 4714 N N . SER B 1 185 ? 11.506 47.559 6.955 1.00 32.41 184 SER B N 1
ATOM 4715 C CA . SER B 1 185 ? 10.186 47.518 7.594 1.00 35.18 184 SER B CA 1
ATOM 4716 C C . SER B 1 185 ? 9.099 48.084 6.699 1.00 38.99 184 SER B C 1
ATOM 4717 O O . SER B 1 185 ? 9.266 49.157 6.154 1.00 41.53 184 SER B O 1
ATOM 4720 N N . THR B 1 186 ? 8.007 47.338 6.538 1.00 40.45 185 THR B N 1
ATOM 4721 C CA . THR B 1 186 ? 6.871 47.777 5.749 1.00 44.53 185 THR B CA 1
ATOM 4722 C C . THR B 1 186 ? 6.318 48.968 6.468 1.00 48.63 185 THR B C 1
ATOM 4723 O O . THR B 1 186 ? 6.338 49.013 7.692 1.00 51.44 185 THR B O 1
ATOM 4727 N N . GLY B 1 187 ? 5.791 49.951 5.774 1.00 50.59 186 GLY B N 1
ATOM 4728 C CA . GLY B 1 187 ? 5.093 50.992 6.579 1.00 54.30 186 GLY B CA 1
ATOM 4729 C C . GLY B 1 187 ? 3.617 50.671 6.891 1.00 52.95 186 GLY B C 1
ATOM 4730 O O . GLY B 1 187 ? 3.239 49.580 7.352 1.00 48.80 186 GLY B O 1
ATOM 4731 N N . TYR B 1 188 ? 2.776 51.647 6.606 1.00 54.61 187 TYR B N 1
ATOM 4732 C CA . TYR B 1 188 ? 1.356 51.440 6.675 1.00 56.61 187 TYR B CA 1
ATOM 4733 C C . TYR B 1 188 ? 0.917 50.646 5.447 1.00 55.61 187 TYR B C 1
ATOM 4734 O O . TYR B 1 188 ? 0.436 51.232 4.489 1.00 58.80 187 TYR B O 1
ATOM 4743 N N . GLY B 1 189 ? 1.094 49.337 5.443 1.00 51.90 188 GLY B N 1
ATOM 4744 C CA . GLY B 1 189 ? 0.532 48.519 4.365 1.00 49.86 188 GLY B CA 1
ATOM 4745 C C . GLY B 1 189 ? -0.021 47.226 4.937 1.00 48.15 188 GLY B C 1
ATOM 4746 O O . GLY B 1 189 ? -0.319 47.137 6.120 1.00 49.42 188 GLY B O 1
ATOM 4747 N N . TRP B 1 190 ? -0.153 46.215 4.094 1.00 43.53 189 TRP B N 1
ATOM 4748 C CA . TRP B 1 190 ? -0.564 44.885 4.528 1.00 40.07 189 TRP B CA 1
ATOM 4749 C C . TRP B 1 190 ? 0.343 43.905 3.804 1.00 36.87 189 TRP B C 1
ATOM 4750 O O . TRP B 1 190 ? -0.042 43.181 2.904 1.00 36.45 189 TRP B O 1
ATOM 4761 N N . ARG B 1 191 ? 1.584 43.914 4.239 1.00 38.43 190 ARG B N 1
ATOM 4762 C CA . ARG B 1 191 ? 2.639 43.216 3.586 1.00 38.48 190 ARG B CA 1
ATOM 4763 C C . ARG B 1 191 ? 3.743 43.034 4.596 1.00 35.89 190 ARG B C 1
ATOM 4764 O O . ARG B 1 191 ? 4.040 43.972 5.302 1.00 34.42 190 ARG B O 1
ATOM 4772 N N . LYS B 1 192 ? 4.288 41.819 4.660 1.00 36.09 191 LYS B N 1
ATOM 4773 C CA . LYS B 1 192 ? 5.287 41.421 5.624 1.00 36.04 191 LYS B CA 1
ATOM 4774 C C . LYS B 1 192 ? 6.582 42.150 5.311 1.00 38.16 191 LYS B C 1
ATOM 4775 O O . LYS B 1 192 ? 6.906 42.352 4.159 1.00 36.53 191 LYS B O 1
ATOM 4781 N N . SER B 1 193 ? 7.270 42.578 6.372 1.00 38.01 192 SER B N 1
ATOM 4782 C CA . SER B 1 193 ? 8.544 43.228 6.276 1.00 35.63 192 SER B CA 1
ATOM 4783 C C . SER B 1 193 ? 9.600 42.275 5.718 1.00 37.20 192 SER B C 1
ATOM 4784 O O . SER B 1 193 ? 9.475 41.060 5.816 1.00 35.32 192 SER B O 1
ATOM 4787 N N . LEU B 1 194 ? 10.611 42.852 5.073 1.00 34.48 193 LEU B N 1
ATOM 4788 C CA . LEU B 1 194 ? 11.641 42.101 4.402 1.00 33.74 193 LEU B CA 1
ATOM 4789 C C . LEU B 1 194 ? 12.671 41.520 5.358 1.00 33.75 193 LEU B C 1
ATOM 4790 O O . LEU B 1 194 ? 13.379 42.279 6.031 1.00 31.24 193 LEU B O 1
ATOM 4795 N N . ARG B 1 195 ? 12.773 40.197 5.365 1.00 31.75 194 ARG B N 1
ATOM 4796 C CA . ARG B 1 195 ? 13.694 39.474 6.243 1.00 31.82 194 ARG B CA 1
ATOM 4797 C C . ARG B 1 195 ? 15.126 39.627 5.756 1.00 30.78 194 ARG B C 1
ATOM 4798 O O . ARG B 1 195 ? 15.364 39.886 4.583 1.00 30.03 194 ARG B O 1
ATOM 4806 N N . ILE B 1 196 ? 16.078 39.410 6.637 1.00 30.22 195 ILE B N 1
ATOM 4807 C CA . ILE B 1 196 ? 17.457 39.510 6.250 1.00 31.71 195 ILE B CA 1
ATOM 4808 C C . ILE B 1 196 ? 17.812 38.554 5.073 1.00 31.91 195 ILE B C 1
ATOM 4809 O O . ILE B 1 196 ? 18.523 38.944 4.190 1.00 31.59 195 ILE B O 1
ATOM 4814 N N . ALA B 1 197 ? 17.298 37.324 5.052 1.00 33.06 196 ALA B N 1
ATOM 4815 C CA . ALA B 1 197 ? 17.604 36.392 3.986 1.00 33.63 196 ALA B CA 1
ATOM 4816 C C . ALA B 1 197 ? 17.008 36.866 2.637 1.00 33.07 196 ALA B C 1
ATOM 4817 O O . ALA B 1 197 ? 17.583 36.621 1.573 1.00 32.82 196 ALA B O 1
ATOM 4819 N N . GLU B 1 198 ? 15.864 37.550 2.682 1.00 31.96 197 GLU B N 1
ATOM 4820 C CA . GLU B 1 198 ? 15.276 38.110 1.469 1.00 33.14 197 GLU B CA 1
ATOM 4821 C C . GLU B 1 198 ? 16.140 39.265 0.963 1.00 34.00 197 GLU B C 1
ATOM 4822 O O . GLU B 1 198 ? 16.408 39.372 -0.238 1.00 33.01 197 GLU B O 1
ATOM 4828 N N . ILE B 1 199 ? 16.607 40.106 1.882 1.00 32.32 198 ILE B N 1
ATOM 4829 C CA . ILE B 1 199 ? 17.544 41.186 1.529 1.00 33.48 198 ILE B CA 1
ATOM 4830 C C . ILE B 1 199 ? 18.827 40.572 0.937 1.00 33.09 198 ILE B C 1
ATOM 4831 O O . ILE B 1 199 ? 19.354 41.061 -0.070 1.00 33.38 198 ILE B O 1
ATOM 4836 N N . ALA B 1 200 ? 19.353 39.514 1.562 1.00 32.45 199 ALA B N 1
ATOM 4837 C CA . ALA B 1 200 ? 20.557 38.848 1.031 1.00 31.35 199 ALA B CA 1
ATOM 4838 C C . ALA B 1 200 ? 20.393 38.459 -0.433 1.00 31.56 199 ALA B C 1
ATOM 4839 O O . ALA B 1 200 ? 21.311 38.687 -1.241 1.00 27.09 199 ALA B O 1
ATOM 4841 N N . GLU B 1 201 ? 19.222 37.906 -0.782 1.00 32.04 200 GLU B N 1
ATOM 4842 C CA . GLU B 1 201 ? 18.991 37.414 -2.133 1.00 31.81 200 GLU B CA 1
ATOM 4843 C C . GLU B 1 201 ? 18.838 38.555 -3.110 1.00 30.00 200 GLU B C 1
ATOM 4844 O O . GLU B 1 201 ? 19.313 38.488 -4.232 1.00 31.10 200 GLU B O 1
ATOM 4850 N N . ILE B 1 202 ? 18.173 39.607 -2.690 1.00 29.39 201 ILE B N 1
ATOM 4851 C CA . ILE B 1 202 ? 18.061 40.805 -3.500 1.00 30.90 201 ILE B CA 1
ATOM 4852 C C . ILE B 1 202 ? 19.427 41.393 -3.813 1.00 30.62 201 ILE B C 1
ATOM 4853 O O . ILE B 1 202 ? 19.737 41.683 -4.940 1.00 32.18 201 ILE B O 1
ATOM 4858 N N . ILE B 1 203 ? 20.275 41.521 -2.800 1.00 31.84 202 ILE B N 1
ATOM 4859 C CA . ILE B 1 203 ? 21.581 42.088 -3.019 1.00 32.29 202 ILE B CA 1
ATOM 4860 C C . ILE B 1 203 ? 22.423 41.173 -3.898 1.00 34.76 202 ILE B C 1
ATOM 4861 O O . ILE B 1 203 ? 23.093 41.651 -4.787 1.00 34.53 202 ILE B O 1
ATOM 4866 N N . LYS B 1 204 ? 22.341 39.860 -3.705 1.00 36.24 203 LYS B N 1
ATOM 4867 C CA . LYS B 1 204 ? 23.041 38.923 -4.589 1.00 35.97 203 LYS B CA 1
ATOM 4868 C C . LYS B 1 204 ? 22.631 39.101 -6.050 1.00 36.16 203 LYS B C 1
ATOM 4869 O O . LYS B 1 204 ? 23.487 39.082 -6.940 1.00 36.56 203 LYS B O 1
ATOM 4871 N N . SER B 1 205 ? 21.338 39.262 -6.317 1.00 35.33 204 SER B N 1
ATOM 4872 C CA . SER B 1 205 ? 20.886 39.557 -7.662 1.00 35.89 204 SER B CA 1
ATOM 4873 C C . SER B 1 205 ? 21.411 40.881 -8.201 1.00 36.81 204 SER B C 1
ATOM 4874 O O . SER B 1 205 ? 21.809 40.952 -9.372 1.00 34.05 204 SER B O 1
ATOM 4877 N N . ILE B 1 206 ? 21.388 41.940 -7.383 1.00 34.49 205 ILE B N 1
ATOM 4878 C CA . ILE B 1 206 ? 21.940 43.209 -7.813 1.00 33.86 205 ILE B CA 1
ATOM 4879 C C . ILE B 1 206 ? 23.407 43.004 -8.214 1.00 33.62 205 ILE B C 1
ATOM 4880 O O . ILE B 1 206 ? 23.841 43.372 -9.310 1.00 34.51 205 ILE B O 1
ATOM 4885 N N . ARG B 1 207 ? 24.143 42.313 -7.374 1.00 33.49 206 ARG B N 1
ATOM 4886 C CA . ARG B 1 207 ? 25.548 42.103 -7.609 1.00 34.97 206 ARG B CA 1
ATOM 4887 C C . ARG B 1 207 ? 25.888 41.243 -8.849 1.00 37.82 206 ARG B C 1
ATOM 4888 O O . ARG B 1 207 ? 27.017 41.289 -9.351 1.00 37.02 206 ARG B O 1
ATOM 4896 N N . GLU B 1 208 ? 24.906 40.527 -9.386 1.00 39.02 207 GLU B N 1
ATOM 4897 C CA . GLU B 1 208 ? 25.110 39.823 -10.637 1.00 42.28 207 GLU B CA 1
ATOM 4898 C C . GLU B 1 208 ? 25.262 40.811 -11.795 1.00 42.56 207 GLU B C 1
ATOM 4899 O O . GLU B 1 208 ? 25.908 40.477 -12.778 1.00 43.87 207 GLU B O 1
ATOM 4905 N N . VAL B 1 209 ? 24.676 42.008 -11.697 1.00 41.53 208 VAL B N 1
ATOM 4906 C CA . VAL B 1 209 ? 24.768 42.999 -12.796 1.00 39.31 208 VAL B CA 1
ATOM 4907 C C . VAL B 1 209 ? 25.721 44.150 -12.465 1.00 36.22 208 VAL B C 1
ATOM 4908 O O . VAL B 1 209 ? 26.384 44.707 -13.315 1.00 31.20 208 VAL B O 1
ATOM 4912 N N . ASN B 1 210 ? 25.811 44.509 -11.201 1.00 36.16 209 ASN B N 1
ATOM 4913 C CA . ASN B 1 210 ? 26.502 45.718 -10.850 1.00 33.10 209 ASN B CA 1
ATOM 4914 C C . ASN B 1 210 ? 27.061 45.662 -9.432 1.00 33.67 209 ASN B C 1
ATOM 4915 O O . ASN B 1 210 ? 26.302 45.570 -8.452 1.00 33.88 209 ASN B O 1
ATOM 4920 N N . GLU B 1 211 ? 28.380 45.713 -9.329 1.00 30.20 210 GLU B N 1
ATOM 4921 C CA . GLU B 1 211 ? 29.033 45.665 -8.043 1.00 32.41 210 GLU B CA 1
ATOM 4922 C C . GLU B 1 211 ? 29.345 47.037 -7.486 1.00 32.73 210 GLU B C 1
ATOM 4923 O O . GLU B 1 211 ? 29.856 47.164 -6.379 1.00 34.26 210 GLU B O 1
ATOM 4929 N N . ASN B 1 212 ? 28.996 48.078 -8.209 1.00 33.22 211 ASN B N 1
ATOM 4930 C CA . ASN B 1 212 ? 29.323 49.436 -7.759 1.00 34.25 211 ASN B CA 1
ATOM 4931 C C . ASN B 1 212 ? 28.187 50.238 -7.179 1.00 33.06 211 ASN B C 1
ATOM 4932 O O . ASN B 1 212 ? 28.425 51.067 -6.335 1.00 34.39 211 ASN B O 1
ATOM 4937 N N . VAL B 1 213 ? 26.964 50.006 -7.636 1.00 31.63 212 VAL B N 1
ATOM 4938 C CA . VAL B 1 213 ? 25.807 50.737 -7.125 1.00 30.32 212 VAL B CA 1
ATOM 4939 C C . VAL B 1 213 ? 25.741 50.591 -5.594 1.00 32.22 212 VAL B C 1
ATOM 4940 O O . VAL B 1 213 ? 26.005 49.507 -5.048 1.00 29.09 212 VAL B O 1
ATOM 4944 N N . ILE B 1 214 ? 25.461 51.715 -4.925 1.00 29.64 213 ILE B N 1
ATOM 4945 C CA . ILE B 1 214 ? 25.345 51.764 -3.472 1.00 31.13 213 ILE B CA 1
ATOM 4946 C C . ILE B 1 214 ? 24.038 51.153 -3.067 1.00 31.20 213 ILE B C 1
ATOM 4947 O O . ILE B 1 214 ? 22.986 51.581 -3.557 1.00 31.34 213 ILE B O 1
ATOM 4952 N N . VAL B 1 215 ? 24.100 50.144 -2.198 1.00 31.38 214 VAL B N 1
ATOM 4953 C CA . VAL B 1 215 ? 22.886 49.496 -1.668 1.00 29.91 214 VAL B CA 1
ATOM 4954 C C . VAL B 1 215 ? 22.696 50.001 -0.239 1.00 31.43 214 VAL B C 1
ATOM 4955 O O . VAL B 1 215 ? 23.535 49.756 0.646 1.00 28.89 214 VAL B O 1
ATOM 4959 N N . PHE B 1 216 ? 21.657 50.815 -0.111 1.00 29.72 215 PHE B N 1
ATOM 4960 C CA . PHE B 1 216 ? 21.231 51.443 1.117 1.00 29.99 215 PHE B CA 1
ATOM 4961 C C . PHE B 1 216 ? 19.990 50.767 1.689 1.00 30.65 215 PHE B C 1
ATOM 4962 O O . PHE B 1 216 ? 18.975 50.530 0.962 1.00 29.25 215 PHE B O 1
ATOM 4970 N N . VAL B 1 217 ? 20.048 50.476 2.991 1.00 30.21 216 VAL B N 1
ATOM 4971 C CA . VAL B 1 217 ? 18.907 49.939 3.680 1.00 30.04 216 VAL B CA 1
ATOM 4972 C C . VAL B 1 217 ? 18.453 50.794 4.857 1.00 31.23 216 VAL B C 1
ATOM 4973 O O . VAL B 1 217 ? 19.223 51.072 5.816 1.00 29.66 216 VAL B O 1
ATOM 4977 N N . ASP B 1 218 ? 17.202 51.250 4.764 1.00 27.68 217 ASP B N 1
ATOM 4978 C CA . ASP B 1 218 ? 16.537 51.813 5.948 1.00 30.90 217 ASP B CA 1
ATOM 4979 C C . ASP B 1 218 ? 16.300 50.629 6.912 1.00 30.46 217 ASP B C 1
ATOM 4980 O O . ASP B 1 218 ? 15.502 49.763 6.643 1.00 32.98 217 ASP B O 1
ATOM 4985 N N . ASN B 1 219 ? 17.021 50.608 8.023 1.00 31.53 218 ASN B N 1
ATOM 4986 C CA . ASN B 1 219 ? 16.995 49.512 8.954 1.00 31.09 218 ASN B CA 1
ATOM 4987 C C . ASN B 1 219 ? 16.074 49.744 10.168 1.00 33.81 218 ASN B C 1
ATOM 4988 O O . ASN B 1 219 ? 16.051 48.894 11.067 1.00 33.02 218 ASN B O 1
ATOM 4993 N N . CYS B 1 220 ? 15.376 50.882 10.231 1.00 33.93 219 CYS B N 1
ATOM 4994 C CA . CYS B 1 220 ? 14.484 51.165 11.372 1.00 34.98 219 CYS B CA 1
ATOM 4995 C C . CYS B 1 220 ? 13.602 49.997 11.753 1.00 31.82 219 CYS B C 1
ATOM 4996 O O . CYS B 1 220 ? 13.009 49.341 10.894 1.00 31.13 219 CYS B O 1
ATOM 4999 N N . TYR B 1 221 ? 13.507 49.761 13.056 1.00 33.33 220 TYR B N 1
ATOM 5000 C CA . TYR B 1 221 ? 12.675 48.696 13.680 1.00 33.03 220 TYR B CA 1
ATOM 5001 C C . TYR B 1 221 ? 13.230 47.283 13.551 1.00 31.42 220 TYR B C 1
ATOM 5002 O O . TYR B 1 221 ? 12.663 46.331 14.095 1.00 30.66 220 TYR B O 1
ATOM 5011 N N . GLY B 1 222 ? 14.332 47.149 12.833 1.00 30.37 221 GLY B N 1
ATOM 5012 C CA . GLY B 1 222 ? 14.911 45.854 12.532 1.00 27.94 221 GLY B CA 1
ATOM 5013 C C . GLY B 1 222 ? 16.039 45.464 13.448 1.00 30.13 221 GLY B C 1
ATOM 5014 O O . GLY B 1 222 ? 16.382 44.308 13.514 1.00 31.22 221 GLY B O 1
ATOM 5015 N N . GLU B 1 223 ? 16.632 46.425 14.134 1.00 29.55 222 GLU B N 1
ATOM 5016 C CA . GLU B 1 223 ? 17.856 46.121 14.846 1.00 30.39 222 GLU B CA 1
ATOM 5017 C C . GLU B 1 223 ? 17.688 45.080 15.957 1.00 30.39 222 GLU B C 1
ATOM 5018 O O . GLU B 1 223 ? 16.781 45.197 16.751 1.00 31.25 222 GLU B O 1
ATOM 5024 N N . PHE B 1 224 ? 18.574 44.080 15.944 1.00 30.40 223 PHE B N 1
ATOM 5025 C CA . PHE B 1 224 ? 18.636 42.954 16.873 1.00 30.28 223 PHE B CA 1
ATOM 5026 C C . PHE B 1 224 ? 17.426 42.013 16.857 1.00 30.15 223 PHE B C 1
ATOM 5027 O O . PHE B 1 224 ? 17.285 41.189 17.747 1.00 30.96 223 PHE B O 1
ATOM 5035 N N . VAL B 1 225 ? 16.544 42.130 15.872 1.00 29.97 224 VAL B N 1
ATOM 5036 C CA . VAL B 1 225 ? 15.413 41.219 15.776 1.00 27.97 224 VAL B CA 1
ATOM 5037 C C . VAL B 1 225 ? 15.881 39.883 15.207 1.00 27.09 224 VAL B C 1
ATOM 5038 O O . VAL B 1 225 ? 15.367 38.844 15.590 1.00 29.64 224 VAL B O 1
ATOM 5042 N N . GLU B 1 226 ? 16.826 39.914 14.261 1.00 29.55 225 GLU B N 1
ATOM 5043 C CA . GLU B 1 226 ? 17.500 38.718 13.762 1.00 30.26 225 GLU B CA 1
ATOM 5044 C C . GLU B 1 226 ? 18.930 38.697 14.290 1.00 31.60 225 GLU B C 1
ATOM 5045 O O . GLU B 1 226 ? 19.386 39.636 14.909 1.00 29.27 225 GLU B O 1
ATOM 5051 N N . GLU B 1 227 ? 19.634 37.611 14.016 1.00 30.82 226 GLU B N 1
ATOM 5052 C CA . GLU B 1 227 ? 21.013 37.466 14.446 1.00 34.31 226 GLU B CA 1
ATOM 5053 C C . GLU B 1 227 ? 21.987 38.147 13.482 1.00 31.84 226 GLU B C 1
ATOM 5054 O O . GLU B 1 227 ? 23.113 38.357 13.843 1.00 30.71 226 GLU B O 1
ATOM 5060 N N . LYS B 1 228 ? 21.498 38.575 12.317 1.00 31.06 227 LYS B N 1
ATOM 5061 C CA . LYS B 1 228 ? 22.269 39.354 11.367 1.00 32.05 227 LYS B CA 1
ATOM 5062 C C . LYS B 1 228 ? 21.551 40.656 11.060 1.00 31.35 227 LYS B C 1
ATOM 5063 O O . LYS B 1 228 ? 20.360 40.802 11.311 1.00 30.99 227 LYS B O 1
ATOM 5069 N N . GLU B 1 229 ? 22.304 41.603 10.522 1.00 30.08 228 GLU B N 1
ATOM 5070 C CA . GLU B 1 229 ? 21.797 42.881 10.073 1.00 29.53 228 GLU B CA 1
ATOM 5071 C C . GLU B 1 229 ? 22.094 42.967 8.578 1.00 31.02 228 GLU B C 1
ATOM 5072 O O . GLU B 1 229 ? 22.844 42.149 8.044 1.00 27.72 228 GLU B O 1
ATOM 5078 N N . PRO B 1 230 ? 21.506 43.956 7.896 1.00 29.29 229 PRO B N 1
ATOM 5079 C CA . PRO B 1 230 ? 21.705 44.045 6.438 1.00 29.78 229 PRO B CA 1
ATOM 5080 C C . PRO B 1 230 ? 23.151 44.246 6.023 1.00 29.19 229 PRO B C 1
ATOM 5081 O O . PRO B 1 230 ? 23.559 43.817 4.939 1.00 28.82 229 PRO B O 1
ATOM 5085 N N . THR B 1 231 ? 23.939 44.874 6.882 1.00 29.28 230 THR B N 1
ATOM 5086 C CA . THR B 1 231 ? 25.359 44.993 6.632 1.00 31.89 230 THR B CA 1
ATOM 5087 C C . THR B 1 231 ? 26.099 43.628 6.626 1.00 34.36 230 THR B C 1
ATOM 5088 O O . THR B 1 231 ? 27.176 43.504 6.050 1.00 33.31 230 THR B O 1
ATOM 5092 N N . ASP B 1 232 ? 25.513 42.591 7.212 1.00 31.30 231 ASP B N 1
ATOM 5093 C CA . ASP B 1 232 ? 26.125 41.258 7.165 1.00 33.52 231 ASP B CA 1
ATOM 5094 C C . ASP B 1 232 ? 25.833 40.521 5.863 1.00 32.11 231 ASP B C 1
ATOM 5095 O O . ASP B 1 232 ? 26.399 39.476 5.626 1.00 32.88 231 ASP B O 1
ATOM 5100 N N . VAL B 1 233 ? 24.922 41.027 5.052 1.00 30.40 232 VAL B N 1
ATOM 5101 C CA . VAL B 1 233 ? 24.524 40.343 3.829 1.00 30.61 232 VAL B CA 1
ATOM 5102 C C . VAL B 1 233 ? 24.659 41.230 2.591 1.00 31.10 232 VAL B C 1
ATOM 5103 O O . VAL B 1 233 ? 23.898 41.064 1.622 1.00 32.78 232 VAL B O 1
ATOM 5107 N N . GLY B 1 234 ? 25.576 42.195 2.640 1.00 30.28 233 GLY B N 1
ATOM 5108 C CA . GLY B 1 234 ? 25.939 43.032 1.475 1.00 31.50 233 GLY B CA 1
ATOM 5109 C C . GLY B 1 234 ? 25.484 44.482 1.392 1.00 31.07 233 GLY B C 1
ATOM 5110 O O . GLY B 1 234 ? 25.702 45.136 0.381 1.00 28.09 233 GLY B O 1
ATOM 5111 N N . ALA B 1 235 ? 24.785 44.991 2.401 1.00 29.81 234 ALA B N 1
ATOM 5112 C CA . ALA B 1 235 ? 24.393 46.420 2.423 1.00 30.54 234 ALA B CA 1
ATOM 5113 C C . ALA B 1 235 ? 25.646 47.299 2.543 1.00 32.63 234 ALA B C 1
ATOM 5114 O O . ALA B 1 235 ? 26.534 47.008 3.353 1.00 31.43 234 ALA B O 1
ATOM 5116 N N . ASP B 1 236 ? 25.732 48.359 1.733 1.00 33.42 235 ASP B N 1
ATOM 5117 C CA . ASP B 1 236 ? 26.879 49.254 1.787 1.00 32.35 235 ASP B CA 1
ATOM 5118 C C . ASP B 1 236 ? 26.710 50.308 2.850 1.00 31.46 235 ASP B C 1
ATOM 5119 O O . ASP B 1 236 ? 27.683 50.836 3.366 1.00 31.36 235 ASP B O 1
ATOM 5124 N N . ILE B 1 237 ? 25.468 50.638 3.142 1.00 31.63 236 ILE B N 1
ATOM 5125 C CA . ILE B 1 237 ? 25.164 51.655 4.127 1.00 29.69 236 ILE B CA 1
ATOM 5126 C C . ILE B 1 237 ? 23.752 51.446 4.658 1.00 29.72 236 ILE B C 1
ATOM 5127 O O . ILE B 1 237 ? 22.834 50.989 3.934 1.00 29.36 236 ILE B O 1
ATOM 5132 N N . ILE B 1 238 ? 23.608 51.665 5.962 1.00 28.90 237 ILE B N 1
ATOM 5133 C CA . ILE B 1 238 ? 22.289 51.595 6.633 1.00 29.56 237 ILE B CA 1
ATOM 5134 C C . ILE B 1 238 ? 22.097 52.754 7.539 1.00 31.26 237 ILE B C 1
ATOM 5135 O O . ILE B 1 238 ? 23.050 53.417 7.912 1.00 30.91 237 ILE B O 1
ATOM 5140 N N . ALA B 1 239 ? 20.860 53.002 7.939 1.00 31.06 238 ALA B N 1
ATOM 5141 C CA . ALA B 1 239 ? 20.603 54.073 8.871 1.00 30.83 238 ALA B CA 1
ATOM 5142 C C . ALA B 1 239 ? 19.376 53.756 9.721 1.00 30.70 238 ALA B C 1
ATOM 5143 O O . ALA B 1 239 ? 18.494 53.019 9.293 1.00 28.84 238 ALA B O 1
ATOM 5145 N N . GLY B 1 240 ? 19.311 54.376 10.888 1.00 31.86 239 GLY B N 1
ATOM 5146 C CA . GLY B 1 240 ? 18.172 54.194 11.788 1.00 32.00 239 GLY B CA 1
ATOM 5147 C C . GLY B 1 240 ? 18.067 55.215 12.907 1.00 32.77 239 GLY B C 1
ATOM 5148 O O . GLY B 1 240 ? 18.877 56.118 12.991 1.00 31.16 239 GLY B O 1
ATOM 5149 N N . SER B 1 241 ? 17.068 55.024 13.769 1.00 35.38 240 SER B N 1
ATOM 5150 C CA . SER B 1 241 ? 16.761 55.927 14.906 1.00 34.48 240 SER B CA 1
ATOM 5151 C C . SER B 1 241 ? 17.180 55.310 16.222 1.00 33.82 240 SER B C 1
ATOM 5152 O O . SER B 1 241 ? 16.963 54.122 16.448 1.00 35.87 240 SER B O 1
ATOM 5155 N N . LEU B 1 242 ? 17.790 56.122 17.094 1.00 33.31 241 LEU B N 1
ATOM 5156 C CA . LEU B 1 242 ? 18.197 55.637 18.410 1.00 34.87 241 LEU B CA 1
ATOM 5157 C C . LEU B 1 242 ? 17.025 55.547 19.419 1.00 36.27 241 LEU B C 1
ATOM 5158 O O . LEU B 1 242 ? 17.210 55.037 20.539 1.00 38.54 241 LEU B O 1
ATOM 5163 N N . ILE B 1 243 ? 15.872 56.120 19.065 1.00 35.00 242 ILE B N 1
ATOM 5164 C CA . ILE B 1 243 ? 14.645 56.040 19.945 1.00 35.06 242 ILE B CA 1
ATOM 5165 C C . ILE B 1 243 ? 13.730 54.867 19.523 1.00 35.63 242 ILE B C 1
ATOM 5166 O O . ILE B 1 243 ? 12.565 54.737 20.005 1.00 38.77 242 ILE B O 1
ATOM 5195 N N B LYS B 1 244 ? 14.251 54.036 18.616 0.50 33.65 243 LYS B N 1
ATOM 5196 C CA B LYS B 1 244 ? 13.664 52.750 18.340 0.50 33.33 243 LYS B CA 1
ATOM 5197 C C B LYS B 1 244 ? 14.558 51.682 18.993 0.50 34.50 243 LYS B C 1
ATOM 5198 O O B LYS B 1 244 ? 15.169 51.931 20.038 0.50 34.78 243 LYS B O 1
ATOM 5204 N N . ASN B 1 245 ? 14.611 50.497 18.394 1.00 36.12 244 ASN B N 1
ATOM 5205 C CA . ASN B 1 245 ? 15.258 49.359 19.001 1.00 35.76 244 ASN B CA 1
ATOM 5206 C C . ASN B 1 245 ? 16.614 49.581 19.679 1.00 35.22 244 ASN B C 1
ATOM 5207 O O . ASN B 1 245 ? 16.816 49.196 20.806 1.00 33.52 244 ASN B O 1
ATOM 5212 N N . ILE B 1 246 ? 17.514 50.220 18.949 1.00 35.62 245 ILE B N 1
ATOM 5213 C CA . ILE B 1 246 ? 18.936 50.209 19.239 1.00 34.41 245 ILE B CA 1
ATOM 5214 C C . ILE B 1 246 ? 19.333 51.100 20.400 1.00 34.92 245 ILE B C 1
ATOM 5215 O O . ILE B 1 246 ? 20.416 50.951 20.956 1.00 36.90 245 ILE B O 1
ATOM 5220 N N . GLY B 1 247 ? 18.443 52.011 20.783 1.00 35.42 246 GLY B N 1
ATOM 5221 C CA . GLY B 1 247 ? 18.648 52.783 22.000 1.00 33.68 246 GLY B CA 1
ATOM 5222 C C . GLY B 1 247 ? 18.200 52.089 23.283 1.00 34.91 246 GLY B C 1
ATOM 5223 O O . GLY B 1 247 ? 18.373 52.635 24.357 1.00 32.33 246 GLY B O 1
ATOM 5224 N N . GLY B 1 248 ? 17.592 50.908 23.180 1.00 35.07 247 GLY B N 1
ATOM 5225 C CA . GLY B 1 248 ? 17.258 50.104 24.384 1.00 35.37 247 GLY B CA 1
ATOM 5226 C C . GLY B 1 248 ? 16.229 50.712 25.296 1.00 36.66 247 GLY B C 1
ATOM 5227 O O . GLY B 1 248 ? 16.089 50.302 26.489 1.00 33.45 247 GLY B O 1
ATOM 5228 N N . GLY B 1 249 ? 15.503 51.696 24.753 1.00 35.69 248 GLY B N 1
ATOM 5229 C CA . GLY B 1 249 ? 14.526 52.437 25.539 1.00 36.17 248 GLY B CA 1
ATOM 5230 C C . GLY B 1 249 ? 15.088 53.542 26.416 1.00 36.75 248 GLY B C 1
ATOM 5231 O O . GLY B 1 249 ? 14.308 54.296 27.036 1.00 37.04 248 GLY B O 1
ATOM 5232 N N . ILE B 1 250 ? 16.418 53.678 26.409 1.00 36.78 249 ILE B N 1
ATOM 5233 C CA . ILE B 1 250 ? 17.156 54.619 27.249 1.00 36.72 249 ILE B CA 1
ATOM 5234 C C . ILE B 1 250 ? 17.587 55.852 26.492 1.00 35.41 249 ILE B C 1
ATOM 5235 O O . ILE B 1 250 ? 17.616 56.944 27.052 1.00 33.45 249 ILE B O 1
ATOM 5240 N N . ALA B 1 251 ? 18.011 55.682 25.238 1.00 36.20 250 ALA B N 1
ATOM 5241 C CA . ALA B 1 251 ? 18.412 56.824 24.417 1.00 34.98 250 ALA B CA 1
ATOM 5242 C C . ALA B 1 251 ? 17.271 57.845 24.331 1.00 35.14 250 ALA B C 1
ATOM 5243 O O . ALA B 1 251 ? 16.126 57.462 24.141 1.00 37.57 250 ALA B O 1
ATOM 5245 N N . THR B 1 252 ? 17.605 59.145 24.431 1.00 34.96 251 THR B N 1
ATOM 5246 C CA . THR B 1 252 ? 16.559 60.189 24.466 1.00 37.04 251 THR B CA 1
ATOM 5247 C C . THR B 1 252 ? 16.359 60.849 23.108 1.00 35.77 251 THR B C 1
ATOM 5248 O O . THR B 1 252 ? 15.292 61.441 22.882 1.00 36.45 251 THR B O 1
ATOM 5252 N N . THR B 1 253 ? 17.335 60.708 22.204 1.00 35.46 252 THR B N 1
ATOM 5253 C CA . THR B 1 253 ? 17.195 61.131 20.803 1.00 37.35 252 THR B CA 1
ATOM 5254 C C . THR B 1 253 ? 18.378 60.611 20.006 1.00 33.89 252 THR B C 1
ATOM 5255 O O . THR B 1 253 ? 19.262 59.948 20.550 1.00 35.13 252 THR B O 1
ATOM 5259 N N . GLY B 1 254 ? 18.387 60.890 18.720 1.00 33.98 253 GLY B N 1
ATOM 5260 C CA . GLY B 1 254 ? 19.553 60.583 17.907 1.00 34.53 253 GLY B CA 1
ATOM 5261 C C . GLY B 1 254 ? 19.312 59.552 16.828 1.00 33.69 253 GLY B C 1
ATOM 5262 O O . GLY B 1 254 ? 18.174 59.099 16.623 1.00 32.65 253 GLY B O 1
ATOM 5263 N N . GLY B 1 255 ? 20.393 59.227 16.092 1.00 31.75 254 GLY B N 1
ATOM 5264 C CA . GLY B 1 255 ? 20.308 58.277 15.007 1.00 32.19 254 GLY B CA 1
ATOM 5265 C C . GLY B 1 255 ? 21.675 57.740 14.667 1.00 31.53 254 GLY B C 1
ATOM 5266 O O . GLY B 1 255 ? 22.654 58.114 15.298 1.00 30.57 254 GLY B O 1
ATOM 5267 N N . TYR B 1 256 ? 21.723 56.815 13.726 1.00 30.70 255 TYR B N 1
ATOM 5268 C CA . TYR B 1 256 ? 22.988 56.209 13.305 1.00 30.20 255 TYR B CA 1
ATOM 5269 C C . TYR B 1 256 ? 23.019 55.994 11.839 1.00 31.67 255 TYR B C 1
ATOM 5270 O O . TYR B 1 256 ? 21.983 55.797 11.188 1.00 32.17 255 TYR B O 1
ATOM 5279 N N . ILE B 1 257 ? 24.238 56.004 11.338 1.00 29.55 256 ILE B N 1
ATOM 5280 C CA . ILE B 1 257 ? 24.575 55.635 9.958 1.00 31.28 256 ILE B CA 1
ATOM 5281 C C . ILE B 1 257 ? 25.763 54.711 10.061 1.00 31.61 256 ILE B C 1
ATOM 5282 O O . ILE B 1 257 ? 26.729 54.974 10.799 1.00 28.45 256 ILE B O 1
ATOM 5287 N N . ALA B 1 258 ? 25.672 53.573 9.379 1.00 31.00 257 ALA B N 1
ATOM 5288 C CA . ALA B 1 258 ? 26.755 52.576 9.413 1.00 29.39 257 ALA B CA 1
ATOM 5289 C C . ALA B 1 258 ? 26.989 52.000 8.025 1.00 29.28 257 ALA B C 1
ATOM 5290 O O . ALA B 1 258 ? 26.040 51.836 7.238 1.00 31.32 257 ALA B O 1
ATOM 5292 N N . GLY B 1 259 ? 28.252 51.707 7.716 1.00 28.85 258 GLY B N 1
ATOM 5293 C CA . GLY B 1 259 ? 28.599 51.048 6.465 1.00 29.90 258 GLY B CA 1
ATOM 5294 C C . GLY B 1 259 ? 30.017 51.331 6.032 1.00 29.96 258 GLY B C 1
ATOM 5295 O O . GLY B 1 259 ? 30.902 51.529 6.881 1.00 28.03 258 GLY B O 1
ATOM 5296 N N . LYS B 1 260 ? 30.231 51.315 4.713 1.00 28.88 259 LYS B N 1
ATOM 5297 C CA . LYS B 1 260 ? 31.546 51.611 4.149 1.00 31.61 259 LYS B CA 1
ATOM 5298 C C . LYS B 1 260 ? 31.958 52.999 4.554 1.00 31.51 259 LYS B C 1
ATOM 5299 O O . LYS B 1 260 ? 31.143 53.906 4.513 1.00 34.45 259 LYS B O 1
ATOM 5305 N N . GLU B 1 261 ? 33.229 53.166 4.881 1.00 31.04 260 GLU B N 1
ATOM 5306 C CA . GLU B 1 261 ? 33.788 54.439 5.289 1.00 34.23 260 GLU B CA 1
ATOM 5307 C C . GLU B 1 261 ? 33.492 55.543 4.286 1.00 33.60 260 GLU B C 1
ATOM 5308 O O . GLU B 1 261 ? 33.105 56.646 4.659 1.00 32.78 260 GLU B O 1
ATOM 5314 N N . GLU B 1 262 ? 33.669 55.241 3.014 1.00 33.28 261 GLU B N 1
ATOM 5315 C CA . GLU B 1 262 ? 33.476 56.195 1.965 1.00 32.47 261 GLU B CA 1
ATOM 5316 C C . GLU B 1 262 ? 32.059 56.752 2.057 1.00 33.18 261 GLU B C 1
ATOM 5317 O O . GLU B 1 262 ? 31.876 57.966 2.001 1.00 32.92 261 GLU B O 1
ATOM 5323 N N . TYR B 1 263 ? 31.050 55.895 2.204 1.00 33.51 262 TYR B N 1
ATOM 5324 C CA . TYR B 1 263 ? 29.656 56.380 2.170 1.00 31.59 262 TYR B CA 1
ATOM 5325 C C . TYR B 1 263 ? 29.218 57.002 3.489 1.00 32.76 262 TYR B C 1
ATOM 5326 O O . TYR B 1 263 ? 28.441 57.964 3.478 1.00 33.34 262 TYR B O 1
ATOM 5335 N N . VAL B 1 264 ? 29.722 56.489 4.606 1.00 30.28 263 VAL B N 1
ATOM 5336 C CA . VAL B 1 264 ? 29.403 57.067 5.893 1.00 29.61 263 VAL B CA 1
ATOM 5337 C C . VAL B 1 264 ? 30.033 58.469 5.978 1.00 30.55 263 VAL B C 1
ATOM 5338 O O . VAL B 1 264 ? 29.434 59.422 6.481 1.00 27.67 263 VAL B O 1
ATOM 5342 N N . THR B 1 265 ? 31.255 58.609 5.493 1.00 29.29 264 THR B N 1
ATOM 5343 C CA . THR B 1 265 ? 31.906 59.930 5.534 1.00 31.81 264 THR B CA 1
ATOM 5344 C C . THR B 1 265 ? 31.166 60.991 4.701 1.00 30.32 264 THR B C 1
ATOM 5345 O O . THR B 1 265 ? 30.965 62.144 5.140 1.00 29.88 264 THR B O 1
ATOM 5349 N N . GLN B 1 266 ? 30.736 60.610 3.519 1.00 31.27 265 GLN B N 1
ATOM 5350 C CA . GLN B 1 266 ? 29.953 61.518 2.702 1.00 32.29 265 GLN B CA 1
ATOM 5351 C C . GLN B 1 266 ? 28.670 61.963 3.420 1.00 32.82 265 GLN B C 1
ATOM 5352 O O . GLN B 1 266 ? 28.282 63.140 3.359 1.00 32.13 265 GLN B O 1
ATOM 5358 N N . ALA B 1 267 ? 28.026 61.029 4.100 1.00 32.56 266 ALA B N 1
ATOM 5359 C CA . ALA B 1 267 ? 26.846 61.338 4.917 1.00 33.20 266 ALA B CA 1
ATOM 5360 C C . ALA B 1 267 ? 27.181 62.374 5.952 1.00 30.65 266 ALA B C 1
ATOM 5361 O O . ALA B 1 267 ? 26.427 63.324 6.132 1.00 32.61 266 ALA B O 1
ATOM 5363 N N . THR B 1 268 ? 28.295 62.214 6.638 1.00 30.61 267 THR B N 1
ATOM 5364 C CA . THR B 1 268 ? 28.656 63.175 7.688 1.00 30.76 267 THR B CA 1
ATOM 5365 C C . THR B 1 268 ? 28.781 64.621 7.183 1.00 31.20 267 THR B C 1
ATOM 5366 O O . THR B 1 268 ? 28.511 65.545 7.925 1.00 31.33 267 THR B O 1
ATOM 5370 N N . PHE B 1 269 ? 29.202 64.833 5.942 1.00 31.49 268 PHE B N 1
ATOM 5371 C CA . PHE B 1 269 ? 29.289 66.181 5.398 1.00 31.61 268 PHE B CA 1
ATOM 5372 C C . PHE B 1 269 ? 27.935 66.841 5.195 1.00 31.50 268 PHE B C 1
ATOM 5373 O O . PHE B 1 269 ? 27.843 68.053 5.159 1.00 29.71 268 PHE B O 1
ATOM 5381 N N . ARG B 1 270 ? 26.912 66.018 4.995 1.00 31.78 269 ARG B N 1
ATOM 5382 C CA . ARG B 1 270 ? 25.540 66.476 4.942 1.00 32.49 269 ARG B CA 1
ATOM 5383 C C . ARG B 1 270 ? 24.973 66.747 6.329 1.00 33.37 269 ARG B C 1
ATOM 5384 O O . ARG B 1 270 ? 24.209 67.659 6.485 1.00 33.08 269 ARG B O 1
ATOM 5392 N N . VAL B 1 271 ? 25.357 65.961 7.324 1.00 32.80 270 VAL B N 1
ATOM 5393 C CA . VAL B 1 271 ? 24.876 66.159 8.686 1.00 31.74 270 VAL B CA 1
ATOM 5394 C C . VAL B 1 271 ? 25.417 67.431 9.268 1.00 33.41 270 VAL B C 1
ATOM 5395 O O . VAL B 1 271 ? 24.680 68.137 9.943 1.00 31.90 270 VAL B O 1
ATOM 5399 N N . THR B 1 272 ? 26.713 67.715 9.058 1.00 32.25 271 THR B N 1
ATOM 5400 C CA . THR B 1 272 ? 27.293 68.981 9.457 1.00 29.98 271 THR B CA 1
ATOM 5401 C C . THR B 1 272 ? 27.578 69.749 8.192 1.00 30.79 271 THR B C 1
ATOM 5402 O O . THR B 1 272 ? 26.638 70.186 7.500 1.00 31.25 271 THR B O 1
ATOM 5406 N N . VAL B 1 273 ? 28.848 69.911 7.843 1.00 32.82 272 VAL B N 1
ATOM 5407 C CA . VAL B 1 273 ? 29.195 70.605 6.625 1.00 32.31 272 VAL B CA 1
ATOM 5408 C C . VAL B 1 273 ? 30.456 70.011 6.037 1.00 31.65 272 VAL B C 1
ATOM 5409 O O . VAL B 1 273 ? 31.231 69.319 6.737 1.00 32.29 272 VAL B O 1
ATOM 5413 N N . PRO B 1 274 ? 30.648 70.215 4.738 1.00 31.55 273 PRO B N 1
ATOM 5414 C CA . PRO B 1 274 ? 31.883 69.837 4.090 1.00 33.17 273 PRO B CA 1
ATOM 5415 C C . PRO B 1 274 ? 33.103 70.286 4.877 1.00 36.25 273 PRO B C 1
ATOM 5416 O O . PRO B 1 274 ? 33.118 71.373 5.423 1.00 34.38 273 PRO B O 1
ATOM 5420 N N . GLY B 1 275 ? 34.116 69.431 4.930 1.00 41.27 274 GLY B N 1
ATOM 5421 C CA . GLY B 1 275 ? 35.340 69.762 5.639 1.00 44.01 274 GLY B CA 1
ATOM 5422 C C . GLY B 1 275 ? 35.284 69.588 7.158 1.00 45.56 274 GLY B C 1
ATOM 5423 O O . GLY B 1 275 ? 36.333 69.581 7.804 1.00 49.71 274 GLY B O 1
ATOM 5424 N N . ILE B 1 276 ? 34.090 69.483 7.739 1.00 42.89 275 ILE B N 1
ATOM 5425 C CA . ILE B 1 276 ? 33.953 69.215 9.178 1.00 40.60 275 ILE B CA 1
ATOM 5426 C C . ILE B 1 276 ? 33.512 67.784 9.415 1.00 40.19 275 ILE B C 1
ATOM 5427 O O . ILE B 1 276 ? 34.149 67.032 10.191 1.00 38.30 275 ILE B O 1
ATOM 5432 N N . GLY B 1 277 ? 32.427 67.385 8.761 1.00 37.84 276 GLY B N 1
ATOM 5433 C CA . GLY B 1 277 ? 31.932 66.034 8.951 1.00 37.36 276 GLY B CA 1
ATOM 5434 C C . GLY B 1 277 ? 31.671 65.705 10.408 1.00 35.68 276 GLY B C 1
ATOM 5435 O O . GLY B 1 277 ? 31.057 66.492 11.109 1.00 33.90 276 GLY B O 1
ATOM 5436 N N . GLY B 1 278 ? 32.147 64.543 10.873 1.00 35.09 277 GLY B N 1
ATOM 5437 C CA . GLY B 1 278 ? 31.942 64.136 12.259 1.00 34.57 277 GLY B CA 1
ATOM 5438 C C . GLY B 1 278 ? 33.039 64.534 13.224 1.00 35.88 277 GLY B C 1
ATOM 5439 O O . GLY B 1 278 ? 33.004 64.179 14.388 1.00 34.88 277 GLY B O 1
ATOM 5440 N N . GLU B 1 279 ? 34.007 65.299 12.740 1.00 37.83 278 GLU B N 1
ATOM 5441 C CA . GLU B 1 279 ? 35.157 65.752 13.557 1.00 40.91 278 GLU B CA 1
ATOM 5442 C C . GLU B 1 279 ? 34.781 66.747 14.644 1.00 41.22 278 GLU B C 1
ATOM 5443 O O . GLU B 1 279 ? 35.499 66.891 15.625 1.00 43.28 278 GLU B O 1
ATOM 5449 N N . CYS B 1 280 ? 33.666 67.446 14.461 1.00 40.37 279 CYS B N 1
ATOM 5450 C CA . CYS B 1 280 ? 33.139 68.320 15.483 1.00 39.72 279 CYS B CA 1
ATOM 5451 C C . CYS B 1 280 ? 31.754 67.824 15.872 1.00 40.14 279 CYS B C 1
ATOM 5452 O O . CYS B 1 280 ? 31.011 67.289 15.031 1.00 39.27 279 CYS B O 1
ATOM 5455 N N . GLY B 1 281 ? 31.397 68.084 17.124 1.00 36.63 280 GLY B N 1
ATOM 5456 C CA . GLY B 1 281 ? 30.080 67.767 17.635 1.00 36.02 280 GLY B CA 1
ATOM 5457 C C . GLY B 1 281 ? 30.155 67.214 19.026 1.00 37.73 280 GLY B C 1
ATOM 5458 O O . GLY B 1 281 ? 30.326 66.003 19.198 1.00 37.44 280 GLY B O 1
ATOM 5459 N N . SER B 1 282 ? 30.023 68.096 20.024 1.00 36.43 281 SER B N 1
ATOM 5460 C CA . SER B 1 282 ? 29.974 67.671 21.417 1.00 36.18 281 SER B CA 1
ATOM 5461 C C . SER B 1 282 ? 28.633 66.983 21.641 1.00 35.09 281 SER B C 1
ATOM 5462 O O . SER B 1 282 ? 27.724 67.102 20.826 1.00 33.64 281 SER B O 1
ATOM 5465 N N . THR B 1 283 ? 28.509 66.248 22.724 1.00 31.92 282 THR B N 1
ATOM 5466 C CA . THR B 1 283 ? 27.452 65.255 22.816 1.00 33.80 282 THR B CA 1
ATOM 5467 C C . THR B 1 283 ? 26.573 65.380 24.053 1.00 37.03 282 THR B C 1
ATOM 5468 O O . THR B 1 283 ? 25.896 64.433 24.415 1.00 37.88 282 THR B O 1
ATOM 5472 N N . PHE B 1 284 ? 26.583 66.561 24.680 1.00 36.48 283 PHE B N 1
ATOM 5473 C CA . PHE B 1 284 ? 25.595 66.924 25.727 1.00 36.43 283 PHE B CA 1
ATOM 5474 C C . PHE B 1 284 ? 25.516 66.023 26.944 1.00 38.92 283 PHE B C 1
ATOM 5475 O O . PHE B 1 284 ? 24.543 66.082 27.649 1.00 37.16 283 PHE B O 1
ATOM 5483 N N . GLY B 1 285 ? 26.533 65.211 27.209 1.00 38.33 284 GLY B N 1
ATOM 5484 C CA . GLY B 1 285 ? 26.488 64.300 28.342 1.00 38.95 284 GLY B CA 1
ATOM 5485 C C . GLY B 1 285 ? 25.597 63.082 28.148 1.00 37.91 284 GLY B C 1
ATOM 5486 O O . GLY B 1 285 ? 25.271 62.422 29.106 1.00 40.23 284 GLY B O 1
ATOM 5487 N N . VAL B 1 286 ? 25.216 62.752 26.922 1.00 35.04 285 VAL B N 1
ATOM 5488 C CA . VAL B 1 286 ? 24.308 61.645 26.677 1.00 36.39 285 VAL B CA 1
ATOM 5489 C C . VAL B 1 286 ? 25.026 60.313 26.518 1.00 32.44 285 VAL B C 1
ATOM 5490 O O . VAL B 1 286 ? 24.382 59.279 26.384 1.00 33.51 285 VAL B O 1
ATOM 5502 N N . ARG B 1 288 ? 26.809 58.050 28.336 1.00 33.46 287 ARG B N 1
ATOM 5503 C CA . ARG B 1 288 ? 26.435 56.922 29.183 1.00 33.82 287 ARG B CA 1
ATOM 5504 C C . ARG B 1 288 ? 25.080 56.307 28.791 1.00 33.31 287 ARG B C 1
ATOM 5505 O O . ARG B 1 288 ? 24.979 55.121 28.679 1.00 32.62 287 ARG B O 1
ATOM 5513 N N A SER B 1 289 ? 24.044 57.091 28.576 0.50 33.99 288 SER B N 1
ATOM 5514 N N B SER B 1 289 ? 24.070 57.136 28.558 0.50 33.76 288 SER B N 1
ATOM 5515 C CA A SER B 1 289 ? 22.752 56.496 28.210 0.50 35.46 288 SER B CA 1
ATOM 5516 C CA B SER B 1 289 ? 22.744 56.648 28.150 0.50 34.72 288 SER B CA 1
ATOM 5517 C C A SER B 1 289 ? 22.745 55.820 26.829 0.50 33.87 288 SER B C 1
ATOM 5518 C C B SER B 1 289 ? 22.805 55.819 26.872 0.50 33.54 288 SER B C 1
ATOM 5519 O O A SER B 1 289 ? 21.944 54.892 26.586 0.50 32.55 288 SER B O 1
ATOM 5520 O O B SER B 1 289 ? 22.152 54.772 26.762 0.50 32.99 288 SER B O 1
ATOM 5525 N N . LEU B 1 290 ? 23.599 56.287 25.911 1.00 33.03 289 LEU B N 1
ATOM 5526 C CA . LEU B 1 290 ? 23.669 55.663 24.591 1.00 31.84 289 LEU B CA 1
ATOM 5527 C C . LEU B 1 290 ? 24.375 54.295 24.679 1.00 30.81 289 LEU B C 1
ATOM 5528 O O . LEU B 1 290 ? 23.962 53.328 24.038 1.00 32.10 289 LEU B O 1
ATOM 5533 N N . TYR B 1 291 ? 25.450 54.227 25.453 1.00 28.05 290 TYR B N 1
ATOM 5534 C CA . TYR B 1 291 ? 26.150 52.968 25.699 1.00 27.38 290 TYR B CA 1
ATOM 5535 C C . TYR B 1 291 ? 25.282 51.998 26.457 1.00 26.77 290 TYR B C 1
ATOM 5536 O O . TYR B 1 291 ? 25.140 50.835 26.076 1.00 31.62 290 TYR B O 1
ATOM 5545 N N . GLU B 1 292 ? 24.643 52.447 27.540 1.00 28.65 291 GLU B N 1
ATOM 5546 C CA . GLU B 1 292 ? 23.776 51.541 28.293 1.00 26.26 291 GLU B CA 1
ATOM 5547 C C . GLU B 1 292 ? 22.594 51.096 27.453 1.00 28.92 291 GLU B C 1
ATOM 5548 O O . GLU B 1 292 ? 22.222 49.920 27.488 1.00 30.22 291 GLU B O 1
ATOM 5554 N N . GLY B 1 293 ? 21.993 52.039 26.742 1.00 28.55 292 GLY B N 1
ATOM 5555 C CA . GLY B 1 293 ? 20.913 51.708 25.808 1.00 27.05 292 GLY B CA 1
ATOM 5556 C C . GLY B 1 293 ? 21.326 50.593 24.834 1.00 28.11 292 GLY B C 1
ATOM 5557 O O . GLY B 1 293 ? 20.577 49.627 24.606 1.00 33.28 292 GLY B O 1
ATOM 5558 N N . LEU B 1 294 ? 22.507 50.737 24.224 1.00 27.58 293 LEU B N 1
ATOM 5559 C CA . LEU B 1 294 ? 22.990 49.770 23.278 1.00 27.20 293 LEU B CA 1
ATOM 5560 C C . LEU B 1 294 ? 23.129 48.389 23.952 1.00 28.52 293 LEU B C 1
ATOM 5561 O O . LEU B 1 294 ? 22.677 47.392 23.417 1.00 30.18 293 LEU B O 1
ATOM 5566 N N . PHE B 1 295 ? 23.649 48.354 25.167 1.00 27.86 294 PHE B N 1
ATOM 5567 C CA . PHE B 1 295 ? 23.831 47.100 25.888 1.00 29.37 294 PHE B CA 1
ATOM 5568 C C . PHE B 1 295 ? 22.485 46.422 26.163 1.00 30.14 294 PHE B C 1
ATOM 5569 O O . PHE B 1 295 ? 22.365 45.191 26.051 1.00 32.37 294 PHE B O 1
ATOM 5593 N N . ALA B 1 297 ? 19.801 46.853 24.404 1.00 28.10 296 ALA B N 1
ATOM 5594 C CA . ALA B 1 297 ? 18.986 46.763 23.152 1.00 28.42 296 ALA B CA 1
ATOM 5595 C C . ALA B 1 297 ? 18.611 45.377 22.669 1.00 30.65 296 ALA B C 1
ATOM 5596 O O . ALA B 1 297 ? 17.480 45.163 22.187 1.00 30.77 296 ALA B O 1
ATOM 5598 N N . PRO B 1 298 ? 19.568 44.445 22.666 1.00 31.68 297 PRO B N 1
ATOM 5599 C CA . PRO B 1 298 ? 19.183 43.099 22.268 1.00 29.26 297 PRO B CA 1
ATOM 5600 C C . PRO B 1 298 ? 18.020 42.533 23.077 1.00 29.49 297 PRO B C 1
ATOM 5601 O O . PRO B 1 298 ? 17.146 41.831 22.518 1.00 27.78 297 PRO B O 1
ATOM 5605 N N . HIS B 1 299 ? 18.043 42.791 24.385 1.00 27.55 298 HIS B N 1
ATOM 5606 C CA . HIS B 1 299 ? 16.999 42.339 25.287 1.00 27.12 298 HIS B CA 1
ATOM 5607 C C . HIS B 1 299 ? 15.670 43.042 25.075 1.00 27.77 298 HIS B C 1
ATOM 5608 O O . HIS B 1 299 ? 14.641 42.407 24.870 1.00 30.38 298 HIS B O 1
ATOM 5615 N N . VAL B 1 300 ? 15.687 44.366 25.098 1.00 29.72 299 VAL B N 1
ATOM 5616 C CA . VAL B 1 300 ? 14.466 45.148 24.991 1.00 29.34 299 VAL B CA 1
ATOM 5617 C C . VAL B 1 300 ? 13.789 44.895 23.656 1.00 29.38 299 VAL B C 1
ATOM 5618 O O . VAL B 1 300 ? 12.586 44.760 23.594 1.00 27.85 299 VAL B O 1
ATOM 5622 N N . THR B 1 301 ? 14.585 44.773 22.608 1.00 29.60 300 THR B N 1
ATOM 5623 C CA . THR B 1 301 ? 14.087 44.491 21.265 1.00 27.30 300 THR B CA 1
ATOM 5624 C C . THR B 1 301 ? 13.276 43.197 21.275 1.00 29.15 300 THR B C 1
ATOM 5625 O O . THR B 1 301 ? 12.163 43.103 20.688 1.00 31.45 300 THR B O 1
ATOM 5629 N N . ILE B 1 302 ? 13.804 42.171 21.927 1.00 28.60 301 ILE B N 1
ATOM 5630 C CA . ILE B 1 302 ? 13.124 40.872 21.964 1.00 27.64 301 ILE B CA 1
ATOM 5631 C C . ILE B 1 302 ? 11.861 40.885 22.861 1.00 29.07 301 ILE B C 1
ATOM 5632 O O . ILE B 1 302 ? 10.895 40.170 22.579 1.00 28.61 301 ILE B O 1
ATOM 5637 N N . GLU B 1 303 ? 11.850 41.733 23.887 1.00 30.15 302 GLU B N 1
ATOM 5638 C CA . GLU B 1 303 ? 10.631 41.966 24.641 1.00 28.67 302 GLU B CA 1
ATOM 5639 C C . GLU B 1 303 ? 9.547 42.481 23.688 1.00 29.73 302 GLU B C 1
ATOM 5640 O O . GLU B 1 303 ? 8.364 42.016 23.747 1.00 31.40 302 GLU B O 1
ATOM 5646 N N . ALA B 1 304 ? 9.930 43.424 22.821 1.00 28.40 303 ALA B N 1
ATOM 5647 C CA . ALA B 1 304 ? 8.971 44.026 21.882 1.00 28.07 303 ALA B CA 1
ATOM 5648 C C . ALA B 1 304 ? 8.561 42.988 20.876 1.00 28.32 303 ALA B C 1
ATOM 5649 O O . ALA B 1 304 ? 7.409 42.936 20.522 1.00 28.35 303 ALA B O 1
ATOM 5651 N N . VAL B 1 305 ? 9.504 42.180 20.387 1.00 28.67 304 VAL B N 1
ATOM 5652 C CA . VAL B 1 305 ? 9.149 41.093 19.450 1.00 26.71 304 VAL B CA 1
ATOM 5653 C C . VAL B 1 305 ? 8.137 40.107 20.082 1.00 29.26 304 VAL B C 1
ATOM 5654 O O . VAL B 1 305 ? 7.194 39.662 19.432 1.00 28.55 304 VAL B O 1
ATOM 5658 N N . LYS B 1 306 ? 8.371 39.728 21.336 1.00 28.27 305 LYS B N 1
ATOM 5659 C CA . LYS B 1 306 ? 7.445 38.835 22.027 1.00 28.62 305 LYS B CA 1
ATOM 5660 C C . LYS B 1 306 ? 6.086 39.447 22.128 1.00 28.12 305 LYS B C 1
ATOM 5661 O O . LYS B 1 306 ? 5.073 38.780 21.918 1.00 30.99 305 LYS B O 1
ATOM 5667 N N . GLY B 1 307 ? 6.046 40.737 22.433 1.00 28.65 306 GLY B N 1
ATOM 5668 C CA . GLY B 1 307 ? 4.790 41.429 22.483 1.00 28.05 306 GLY B CA 1
ATOM 5669 C C . GLY B 1 307 ? 4.065 41.335 21.150 1.00 29.03 306 GLY B C 1
ATOM 5670 O O . GLY B 1 307 ? 2.861 41.067 21.103 1.00 30.25 306 GLY B O 1
ATOM 5671 N N . ALA B 1 308 ? 4.780 41.564 20.054 1.00 30.39 307 ALA B N 1
ATOM 5672 C CA . ALA B 1 308 ? 4.159 41.447 18.708 1.00 27.75 307 ALA B CA 1
ATOM 5673 C C . ALA B 1 308 ? 3.590 40.059 18.435 1.00 27.88 307 ALA B C 1
ATOM 5674 O O . ALA B 1 308 ? 2.466 39.888 17.921 1.00 28.50 307 ALA B O 1
ATOM 5676 N N . VAL B 1 309 ? 4.405 39.067 18.729 1.00 29.07 308 VAL B N 1
ATOM 5677 C CA . VAL B 1 309 ? 4.060 37.687 18.484 1.00 27.16 308 VAL B CA 1
ATOM 5678 C C . VAL B 1 309 ? 2.875 37.257 19.325 1.00 28.74 308 VAL B C 1
ATOM 5679 O O . VAL B 1 309 ? 1.948 36.617 18.803 1.00 29.83 308 VAL B O 1
ATOM 5683 N N . PHE B 1 310 ? 2.890 37.628 20.596 1.00 27.32 309 PHE B N 1
ATOM 5684 C CA . PHE B 1 310 ? 1.790 37.320 21.473 1.00 26.76 309 PHE B CA 1
ATOM 5685 C C . PHE B 1 310 ? 0.531 38.011 20.984 1.00 27.30 309 PHE B C 1
ATOM 5686 O O . PHE B 1 310 ? -0.544 37.404 20.862 1.00 28.90 309 PHE B O 1
ATOM 5694 N N . CYS B 1 311 ? 0.653 39.294 20.669 1.00 29.68 310 CYS B N 1
ATOM 5695 C CA . CYS B 1 311 ? -0.461 40.029 20.044 1.00 27.47 310 CYS B CA 1
ATOM 5696 C C . CYS B 1 311 ? -1.043 39.331 18.799 1.00 28.31 310 CYS B C 1
ATOM 5697 O O . CYS B 1 311 ? -2.294 39.196 18.667 1.00 29.05 310 CYS B O 1
ATOM 5700 N N . ALA B 1 312 ? -0.167 38.897 17.895 1.00 30.78 311 ALA B N 1
ATOM 5701 C CA . ALA B 1 312 ? -0.593 38.231 16.662 1.00 29.32 311 ALA B CA 1
ATOM 5702 C C . ALA B 1 312 ? -1.452 37.025 16.990 1.00 28.94 311 ALA B C 1
ATOM 5703 O O . ALA B 1 312 ? -2.458 36.800 16.347 1.00 32.15 311 ALA B O 1
ATOM 5705 N N . ARG B 1 313 ? -1.047 36.232 17.973 1.00 28.34 312 ARG B N 1
ATOM 5706 C CA . ARG B 1 313 ? -1.744 35.013 18.295 1.00 29.05 312 ARG B CA 1
ATOM 5707 C C . ARG B 1 313 ? -3.068 35.271 19.003 1.00 30.10 312 ARG B C 1
ATOM 5708 O O . ARG B 1 313 ? -4.086 34.715 18.631 1.00 30.10 312 ARG B O 1
ATOM 5716 N N . ILE B 1 314 ? -3.044 36.082 20.050 1.00 30.24 313 ILE B N 1
ATOM 5717 C CA . ILE B 1 314 ? -4.273 36.333 20.798 1.00 27.66 313 ILE B CA 1
ATOM 5718 C C . ILE B 1 314 ? -5.332 37.010 19.925 1.00 27.85 313 ILE B C 1
ATOM 5719 O O . ILE B 1 314 ? -6.546 36.671 20.005 1.00 28.85 313 ILE B O 1
ATOM 5732 N N . GLU B 1 316 ? -5.507 36.719 16.642 1.00 31.40 315 GLU B N 1
ATOM 5733 C CA . GLU B 1 316 ? -5.981 35.699 15.696 1.00 31.12 315 GLU B CA 1
ATOM 5734 C C . GLU B 1 316 ? -7.069 34.845 16.368 1.00 31.73 315 GLU B C 1
ATOM 5735 O O . GLU B 1 316 ? -8.150 34.580 15.804 1.00 30.00 315 GLU B O 1
ATOM 5741 N N . LEU B 1 317 ? -6.781 34.425 17.594 1.00 33.06 316 LEU B N 1
ATOM 5742 C CA . LEU B 1 317 ? -7.725 33.621 18.364 1.00 32.10 316 LEU B CA 1
ATOM 5743 C C . LEU B 1 317 ? -9.021 34.366 18.659 1.00 33.34 316 LEU B C 1
ATOM 5744 O O . LEU B 1 317 ? -10.081 33.768 18.759 1.00 34.18 316 LEU B O 1
ATOM 5749 N N . ALA B 1 318 ? -8.945 35.681 18.784 1.00 32.39 317 ALA B N 1
ATOM 5750 C CA . ALA B 1 318 ? -10.115 36.480 19.001 1.00 31.16 317 ALA B CA 1
ATOM 5751 C C . ALA B 1 318 ? -10.918 36.702 17.705 1.00 34.07 317 ALA B C 1
ATOM 5752 O O . ALA B 1 318 ? -11.985 37.276 17.764 1.00 34.28 317 ALA B O 1
ATOM 5754 N N . GLY B 1 319 ? -10.418 36.270 16.548 1.00 33.47 318 GLY B N 1
ATOM 5755 C CA . GLY B 1 319 ? -11.209 36.383 15.327 1.00 33.95 318 GLY B CA 1
ATOM 5756 C C . GLY B 1 319 ? -10.718 37.437 14.360 1.00 35.52 318 GLY B C 1
ATOM 5757 O O . GLY B 1 319 ? -11.368 37.691 13.369 1.00 36.09 318 GLY B O 1
ATOM 5758 N N . PHE B 1 320 ? -9.551 38.024 14.594 1.00 31.15 319 PHE B N 1
ATOM 5759 C CA . PHE B 1 320 ? -9.064 39.078 13.692 1.00 32.89 319 PHE B CA 1
ATOM 5760 C C . PHE B 1 320 ? -7.985 38.579 12.748 1.00 35.22 319 PHE B C 1
ATOM 5761 O O . PHE B 1 320 ? -7.193 37.728 13.147 1.00 37.52 319 PHE B O 1
ATOM 5769 N N . ASP B 1 321 ? -7.914 39.161 11.546 1.00 33.99 320 ASP B N 1
ATOM 5770 C CA . ASP B 1 321 ? -6.782 38.941 10.614 1.00 35.71 320 ASP B CA 1
ATOM 5771 C C . ASP B 1 321 ? -5.574 39.743 11.084 1.00 31.75 320 ASP B C 1
ATOM 5772 O O . ASP B 1 321 ? -5.698 40.937 11.374 1.00 30.95 320 ASP B O 1
ATOM 5777 N N . VAL B 1 322 ? -4.410 39.115 11.110 1.00 32.37 321 VAL B N 1
ATOM 5778 C CA . VAL B 1 322 ? -3.196 39.755 11.643 1.00 30.90 321 VAL B CA 1
ATOM 5779 C C . VAL B 1 322 ? -2.073 39.482 10.689 1.00 33.16 321 VAL B C 1
ATOM 5780 O O . VAL B 1 322 ? -2.117 38.492 9.986 1.00 33.57 321 VAL B O 1
ATOM 5784 N N . LEU B 1 323 ? -1.076 40.360 10.645 1.00 33.58 322 LEU B N 1
ATOM 5785 C CA . LEU B 1 323 ? 0.053 40.185 9.740 1.00 33.22 322 LEU B CA 1
ATOM 5786 C C . LEU B 1 323 ? 1.230 40.839 10.428 1.00 31.12 322 LEU B C 1
ATOM 5787 O O . LEU B 1 323 ? 1.110 41.965 10.894 1.00 31.18 322 LEU B O 1
ATOM 5792 N N . PRO B 1 324 ? 2.325 40.090 10.604 1.00 31.71 323 PRO B N 1
ATOM 5793 C CA . PRO B 1 324 ? 2.517 38.667 10.306 1.00 31.13 323 PRO B CA 1
ATOM 5794 C C . PRO B 1 324 ? 1.720 37.752 11.275 1.00 32.41 323 PRO B C 1
ATOM 5795 O O . PRO B 1 324 ? 1.135 38.235 12.260 1.00 32.24 323 PRO B O 1
ATOM 5799 N N . LYS B 1 325 ? 1.656 36.455 10.976 1.00 31.72 324 LYS B N 1
ATOM 5800 C CA . LYS B 1 325 ? 1.030 35.537 11.865 1.00 31.91 324 LYS B CA 1
ATOM 5801 C C . LYS B 1 325 ? 2.023 35.334 12.986 1.00 31.79 324 LYS B C 1
ATOM 5802 O O . LYS B 1 325 ? 3.206 35.637 12.824 1.00 31.41 324 LYS B O 1
ATOM 5808 N N . TYR B 1 326 ? 1.554 34.825 14.122 1.00 31.28 325 TYR B N 1
ATOM 5809 C CA . TYR B 1 326 ? 2.421 34.604 15.297 1.00 31.20 325 TYR B CA 1
ATOM 5810 C C . TYR B 1 326 ? 3.664 33.717 14.983 1.00 31.56 325 TYR B C 1
ATOM 5811 O O . TYR B 1 326 ? 4.731 33.857 15.579 1.00 30.45 325 TYR B O 1
ATOM 5820 N N . ASN B 1 327 ? 3.511 32.821 14.032 1.00 30.38 326 ASN B N 1
ATOM 5821 C CA . ASN B 1 327 ? 4.582 31.884 13.692 1.00 30.79 326 ASN B CA 1
ATOM 5822 C C . ASN B 1 327 ? 5.338 32.215 12.434 1.00 31.07 326 ASN B C 1
ATOM 5823 O O . ASN B 1 327 ? 6.118 31.400 11.947 1.00 34.48 326 ASN B O 1
ATOM 5828 N N . ASP B 1 328 ? 5.139 33.423 11.920 1.00 31.39 327 ASP B N 1
ATOM 5829 C CA . ASP B 1 328 ? 6.012 33.954 10.898 1.00 31.77 327 ASP B CA 1
ATOM 5830 C C . ASP B 1 328 ? 7.139 34.578 11.649 1.00 32.09 327 ASP B C 1
ATOM 5831 O O . ASP B 1 328 ? 6.913 35.465 12.444 1.00 32.93 327 ASP B O 1
ATOM 5836 N N . LYS B 1 329 ? 8.354 34.108 11.397 1.00 31.66 328 LYS B N 1
ATOM 5837 C CA . LYS B 1 329 ? 9.521 34.613 12.072 1.00 32.72 328 LYS B CA 1
ATOM 5838 C C . LYS B 1 329 ? 9.731 36.062 11.718 1.00 31.82 328 LYS B C 1
ATOM 5839 O O . LYS B 1 329 ? 9.667 36.466 10.556 1.00 29.28 328 LYS B O 1
ATOM 5845 N N . ARG B 1 330 ? 10.028 36.855 12.730 1.00 30.92 329 ARG B N 1
ATOM 5846 C CA . ARG B 1 330 ? 10.071 38.300 12.572 1.00 31.10 329 ARG B CA 1
ATOM 5847 C C . ARG B 1 330 ? 11.399 38.895 12.126 1.00 31.18 329 ARG B C 1
ATOM 5848 O O . ARG B 1 330 ? 12.474 38.321 12.362 1.00 30.82 329 ARG B O 1
ATOM 5856 N N . THR B 1 331 ? 11.285 40.082 11.529 1.00 30.26 330 THR B N 1
ATOM 5857 C CA . THR B 1 331 ? 12.422 40.883 11.092 1.00 30.78 330 THR B CA 1
ATOM 5858 C C . THR B 1 331 ? 12.412 42.284 11.684 1.00 30.24 330 THR B C 1
ATOM 5859 O O . THR B 1 331 ? 13.456 42.918 11.775 1.00 30.09 330 THR B O 1
ATOM 5863 N N . ASP B 1 332 ? 11.233 42.731 12.138 1.00 29.53 331 ASP B N 1
ATOM 5864 C CA . ASP B 1 332 ? 11.071 43.973 12.877 1.00 30.13 331 ASP B CA 1
ATOM 5865 C C . ASP B 1 332 ? 10.088 43.765 14.043 1.00 30.80 331 ASP B C 1
ATOM 5866 O O . ASP B 1 332 ? 9.606 42.647 14.261 1.00 30.90 331 ASP B O 1
ATOM 5871 N N . ILE B 1 333 ? 9.805 44.838 14.773 1.00 30.53 332 ILE B N 1
ATOM 5872 C CA . ILE B 1 333 ? 8.974 44.766 15.969 1.00 32.00 332 ILE B CA 1
ATOM 5873 C C . ILE B 1 333 ? 7.499 45.157 15.708 1.00 32.59 332 ILE B C 1
ATOM 5874 O O . ILE B 1 333 ? 6.746 45.304 16.650 1.00 33.83 332 ILE B O 1
ATOM 5879 N N . ILE B 1 334 ? 7.087 45.324 14.450 1.00 31.26 333 ILE B N 1
ATOM 5880 C CA . ILE B 1 334 ? 5.727 45.786 14.140 1.00 32.41 333 ILE B CA 1
ATOM 5881 C C . ILE B 1 334 ? 4.737 44.621 14.031 1.00 32.25 333 ILE B C 1
ATOM 5882 O O . ILE B 1 334 ? 5.079 43.537 13.536 1.00 30.45 333 ILE B O 1
ATOM 5887 N N . GLN B 1 335 ? 3.514 44.849 14.522 1.00 30.86 334 GLN B N 1
ATOM 5888 C CA . GLN B 1 335 ? 2.427 43.916 14.362 1.00 30.42 334 GLN B CA 1
ATOM 5889 C C . GLN B 1 335 ? 1.249 44.678 13.782 1.00 31.33 334 GLN B C 1
ATOM 5890 O O . GLN B 1 335 ? 0.884 45.687 14.347 1.00 32.11 334 GLN B O 1
ATOM 5896 N N . ALA B 1 336 ? 0.653 44.175 12.697 1.00 31.48 335 ALA B N 1
ATOM 5897 C CA . ALA B 1 336 ? -0.545 44.759 12.105 1.00 30.81 335 ALA B CA 1
ATOM 5898 C C . ALA B 1 336 ? -1.785 43.906 12.378 1.00 31.53 335 ALA B C 1
ATOM 5899 O O . ALA B 1 336 ? -1.722 42.668 12.409 1.00 31.48 335 ALA B O 1
ATOM 5901 N N . ILE B 1 337 ? -2.902 44.596 12.596 1.00 31.15 336 ILE B N 1
ATOM 5902 C CA . ILE B 1 337 ? -4.197 43.954 12.861 1.00 31.87 336 ILE B CA 1
ATOM 5903 C C . ILE B 1 337 ? -5.234 44.622 11.952 1.00 31.76 336 ILE B C 1
ATOM 5904 O O . ILE B 1 337 ? -5.396 45.833 11.972 1.00 30.46 336 ILE B O 1
ATOM 5909 N N . LYS B 1 338 ? -5.936 43.829 11.166 1.00 31.89 337 LYS B N 1
ATOM 5910 C CA . LYS B 1 338 ? -6.930 44.380 10.268 1.00 35.96 337 LYS B CA 1
ATOM 5911 C C . LYS B 1 338 ? -8.277 44.330 10.977 1.00 35.60 337 LYS B C 1
ATOM 5912 O O . LYS B 1 338 ? -8.820 43.258 11.218 1.00 36.21 337 LYS B O 1
ATOM 5918 N N . PHE B 1 339 ? -8.793 45.491 11.362 1.00 36.41 338 PHE B N 1
ATOM 5919 C CA . PHE B 1 339 ? -10.044 45.534 12.148 1.00 35.68 338 PHE B CA 1
ATOM 5920 C C . PHE B 1 339 ? -11.307 45.539 11.275 1.00 37.59 338 PHE B C 1
ATOM 5921 O O . PHE B 1 339 ? -12.364 45.118 11.750 1.00 36.66 338 PHE B O 1
ATOM 5929 N N . ASN B 1 340 ? -11.199 46.004 10.023 1.00 37.47 339 ASN B N 1
ATOM 5930 C CA . ASN B 1 340 ? -12.344 46.068 9.102 1.00 39.54 339 ASN B CA 1
ATOM 5931 C C . ASN B 1 340 ? -13.508 46.877 9.685 1.00 39.58 339 ASN B C 1
ATOM 5932 O O . ASN B 1 340 ? -14.649 46.705 9.288 1.00 37.47 339 ASN B O 1
ATOM 5937 N N . ASP B 1 341 ? -13.202 47.766 10.637 1.00 40.51 340 ASP B N 1
ATOM 5938 C CA . ASP B 1 341 ? -14.214 48.588 11.280 1.00 37.81 340 ASP B CA 1
ATOM 5939 C C . ASP B 1 341 ? -13.530 49.756 11.974 1.00 40.14 340 ASP B C 1
ATOM 5940 O O . ASP B 1 341 ? -12.637 49.541 12.806 1.00 35.92 340 ASP B O 1
ATOM 5945 N N . GLU B 1 342 ? -13.972 50.974 11.663 1.00 38.30 341 GLU B N 1
ATOM 5946 C CA . GLU B 1 342 ? -13.318 52.168 12.149 1.00 37.06 341 GLU B CA 1
ATOM 5947 C C . GLU B 1 342 ? -13.354 52.273 13.664 1.00 37.24 341 GLU B C 1
ATOM 5948 O O . GLU B 1 342 ? -12.332 52.593 14.292 1.00 34.48 341 GLU B O 1
ATOM 5954 N N . LYS B 1 343 ? -14.514 51.995 14.237 1.00 36.10 342 LYS B N 1
ATOM 5955 C CA . LYS B 1 343 ? -14.695 52.093 15.689 1.00 38.09 342 LYS B CA 1
ATOM 5956 C C . LYS B 1 343 ? -13.893 51.037 16.454 1.00 35.76 342 LYS B C 1
ATOM 5957 O O . LYS B 1 343 ? -13.383 51.338 17.505 1.00 33.91 342 LYS B O 1
ATOM 5963 N N . LYS B 1 344 ? -13.802 49.809 15.944 1.00 34.75 343 LYS B N 1
ATOM 5964 C CA . LYS B 1 344 ? -12.933 48.809 16.603 1.00 35.70 343 LYS B CA 1
ATOM 5965 C C . LYS B 1 344 ? -11.466 49.252 16.603 1.00 33.34 343 LYS B C 1
ATOM 5966 O O . LYS B 1 344 ? -10.788 49.111 17.620 1.00 30.81 343 LYS B O 1
ATOM 5972 N N . LEU B 1 345 ? -11.000 49.794 15.475 1.00 32.12 344 LEU B N 1
ATOM 5973 C CA . LEU B 1 345 ? -9.650 50.315 15.391 1.00 32.55 344 LEU B CA 1
ATOM 5974 C C . LEU B 1 345 ? -9.420 51.378 16.439 1.00 32.85 344 LEU B C 1
ATOM 5975 O O . LEU B 1 345 ? -8.438 51.341 17.185 1.00 30.74 344 LEU B O 1
ATOM 5980 N N . ILE B 1 346 ? -10.309 52.351 16.471 1.00 34.40 345 ILE B N 1
ATOM 5981 C CA . ILE B 1 346 ? -10.153 53.481 17.369 1.00 34.00 345 ILE B CA 1
ATOM 5982 C C . ILE B 1 346 ? -10.217 53.032 18.806 1.00 32.83 345 ILE B C 1
ATOM 5983 O O . ILE B 1 346 ? -9.400 53.405 19.601 1.00 29.62 345 ILE B O 1
ATOM 5988 N N . ASP B 1 347 ? -11.180 52.201 19.145 1.00 32.01 346 ASP B N 1
ATOM 5989 C CA . ASP B 1 347 ? -11.237 51.686 20.521 1.00 33.87 346 ASP B CA 1
ATOM 5990 C C . ASP B 1 347 ? -9.969 50.897 20.894 1.00 34.64 346 ASP B C 1
ATOM 5991 O O . ASP B 1 347 ? -9.478 50.959 22.046 1.00 31.16 346 ASP B O 1
ATOM 5996 N N . PHE B 1 348 ? -9.415 50.152 19.941 1.00 34.55 347 PHE B N 1
ATOM 5997 C CA . PHE B 1 348 ? -8.198 49.412 20.254 1.00 33.79 347 PHE B CA 1
ATOM 5998 C C . PHE B 1 348 ? -7.089 50.359 20.604 1.00 32.34 347 PHE B C 1
ATOM 5999 O O . PHE B 1 348 ? -6.395 50.191 21.615 1.00 30.23 347 PHE B O 1
ATOM 6007 N N . ILE B 1 349 ? -6.884 51.349 19.747 1.00 34.30 348 ILE B N 1
ATOM 6008 C CA . ILE B 1 349 ? -5.780 52.264 19.961 1.00 34.02 348 ILE B CA 1
ATOM 6009 C C . ILE B 1 349 ? -5.984 53.060 21.230 1.00 35.25 348 ILE B C 1
ATOM 6010 O O . ILE B 1 349 ? -5.047 53.279 21.946 1.00 32.65 348 ILE B O 1
ATOM 6015 N N . LYS B 1 350 ? -7.223 53.442 21.543 1.00 35.85 349 LYS B N 1
ATOM 6016 C CA . LYS B 1 350 ? -7.482 54.152 22.800 1.00 35.70 349 LYS B CA 1
ATOM 6017 C C . LYS B 1 350 ? -7.161 53.262 23.979 1.00 34.51 349 LYS B C 1
ATOM 6018 O O . LYS B 1 350 ? -6.661 53.732 24.991 1.00 34.76 349 LYS B O 1
ATOM 6024 N N . GLY B 1 351 ? -7.469 51.979 23.872 1.00 33.02 350 GLY B N 1
ATOM 6025 C CA . GLY B 1 351 ? -7.049 51.000 24.897 1.00 32.43 350 GLY B CA 1
ATOM 6026 C C . GLY B 1 351 ? -5.539 50.989 25.159 1.00 32.05 350 GLY B C 1
ATOM 6027 O O . GLY B 1 351 ? -5.066 50.933 26.316 1.00 31.14 350 GLY B O 1
ATOM 6028 N N . ILE B 1 352 ? -4.755 51.033 24.091 1.00 32.08 351 ILE B N 1
ATOM 6029 C CA . ILE B 1 352 ? -3.312 51.026 24.283 1.00 31.52 351 ILE B CA 1
ATOM 6030 C C . ILE B 1 352 ? -2.878 52.291 25.012 1.00 32.61 351 ILE B C 1
ATOM 6031 O O . ILE B 1 352 ? -2.010 52.231 25.880 1.00 35.40 351 ILE B O 1
ATOM 6036 N N . GLN B 1 353 ? -3.459 53.438 24.676 1.00 31.59 352 GLN B N 1
ATOM 6037 C CA . GLN B 1 353 ? -3.146 54.659 25.418 1.00 31.67 352 GLN B CA 1
ATOM 6038 C C . GLN B 1 353 ? -3.525 54.465 26.909 1.00 32.82 352 GLN B C 1
ATOM 6039 O O . GLN B 1 353 ? -2.767 54.848 27.791 1.00 31.49 352 GLN B O 1
ATOM 6045 N N . THR B 1 354 ? -4.661 53.845 27.217 1.00 31.61 353 THR B N 1
ATOM 6046 C CA . THR B 1 354 ? -5.022 53.727 28.636 1.00 33.92 353 THR B CA 1
ATOM 6047 C C . THR B 1 354 ? -4.095 52.748 29.368 1.00 29.59 353 THR B C 1
ATOM 6048 O O . THR B 1 354 ? -4.033 52.749 30.592 1.00 33.28 353 THR B O 1
ATOM 6052 N N . ALA B 1 355 ? -3.403 51.896 28.614 1.00 30.88 354 ALA B N 1
ATOM 6053 C CA . ALA B 1 355 ? -2.444 50.948 29.186 1.00 30.21 354 ALA B CA 1
ATOM 6054 C C . ALA B 1 355 ? -1.078 51.583 29.370 1.00 31.92 354 ALA B C 1
ATOM 6055 O O . ALA B 1 355 ? -0.155 50.907 29.806 1.00 31.62 354 ALA B O 1
ATOM 6057 N N . SER B 1 356 ? -0.911 52.867 29.009 1.00 31.22 355 SER B N 1
ATOM 6058 C CA . SER B 1 356 ? 0.419 53.457 29.011 1.00 30.26 355 SER B CA 1
ATOM 6059 C C . SER B 1 356 ? 0.770 54.082 30.350 1.00 30.36 355 SER B C 1
ATOM 6060 O O . SER B 1 356 ? -0.115 54.555 31.052 1.00 30.36 355 SER B O 1
ATOM 6063 N N . PRO B 1 357 ? 2.074 54.055 30.737 1.00 31.59 356 PRO B N 1
ATOM 6064 C CA . PRO B 1 357 ? 2.452 54.662 32.014 1.00 31.97 356 PRO B CA 1
ATOM 6065 C C . PRO B 1 357 ? 2.431 56.212 32.039 1.00 31.77 356 PRO B C 1
ATOM 6066 O O . PRO B 1 357 ? 2.216 56.798 33.096 1.00 30.82 356 PRO B O 1
ATOM 6070 N N . VAL B 1 358 ? 2.687 56.852 30.897 1.00 32.86 357 VAL B N 1
ATOM 6071 C CA . VAL B 1 358 ? 2.740 58.314 30.799 1.00 31.82 357 VAL B CA 1
ATOM 6072 C C . VAL B 1 358 ? 1.587 58.806 29.973 1.00 33.74 357 VAL B C 1
ATOM 6073 O O . VAL B 1 358 ? 1.257 58.227 28.924 1.00 31.53 357 VAL B O 1
ATOM 6077 N N . ASP B 1 359 ? 0.914 59.844 30.461 1.00 31.23 358 ASP B N 1
ATOM 6078 C CA . ASP B 1 359 ? -0.228 60.404 29.734 1.00 37.30 358 ASP B CA 1
ATOM 6079 C C . ASP B 1 359 ? -1.342 59.371 29.436 1.00 40.38 358 ASP B C 1
ATOM 6080 O O . ASP B 1 359 ? -2.053 59.471 28.417 1.00 39.42 358 ASP B O 1
ATOM 6085 N N . SER B 1 360 ? -1.528 58.417 30.369 1.00 40.39 359 SER B N 1
ATOM 6086 C CA . SER B 1 360 ? -2.559 57.374 30.241 1.00 39.35 359 SER B CA 1
ATOM 6087 C C . SER B 1 360 ? -3.978 57.966 30.162 1.00 41.76 359 SER B C 1
ATOM 6088 O O . SER B 1 360 ? -4.907 57.329 29.637 1.00 42.18 359 SER B O 1
ATOM 6091 N N . PHE B 1 361 ? -4.148 59.167 30.721 1.00 40.81 360 PHE B N 1
ATOM 6092 C CA . PHE B 1 361 ? -5.455 59.858 30.773 1.00 44.20 360 PHE B CA 1
ATOM 6093 C C . PHE B 1 361 ? -5.739 60.736 29.545 1.00 44.52 360 PHE B C 1
ATOM 6094 O O . PHE B 1 361 ? -6.820 61.274 29.424 1.00 43.73 360 PHE B O 1
ATOM 6102 N N . VAL B 1 362 ? -4.763 60.926 28.676 1.00 48.68 361 VAL B N 1
ATOM 6103 C CA . VAL B 1 362 ? -4.892 61.826 27.538 1.00 52.82 361 VAL B CA 1
ATOM 6104 C C . VAL B 1 362 ? -5.753 61.193 26.441 1.00 57.59 361 VAL B C 1
ATOM 6105 O O . VAL B 1 362 ? -5.571 60.021 26.073 1.00 55.35 361 VAL B O 1
ATOM 6109 N N . GLN B 1 363 ? -6.709 61.978 25.940 1.00 62.87 362 GLN B N 1
ATOM 6110 C CA . GLN B 1 363 ? -7.636 61.521 24.898 1.00 67.06 362 GLN B CA 1
ATOM 6111 C C . GLN B 1 363 ? -6.894 61.412 23.556 1.00 69.94 362 GLN B C 1
ATOM 6112 O O . GLN B 1 363 ? -5.926 62.158 23.293 1.00 70.47 362 GLN B O 1
ATOM 6114 N N . CYS B 1 364 ? -7.302 60.441 22.737 1.00 72.52 363 CYS B N 1
ATOM 6115 C CA . CYS B 1 364 ? -6.759 60.318 21.375 1.00 73.67 363 CYS B CA 1
ATOM 6116 C C . CYS B 1 364 ? -7.812 59.820 20.392 1.00 74.01 363 CYS B C 1
ATOM 6117 O O . CYS B 1 364 ? -8.537 60.637 19.813 1.00 75.19 363 CYS B O 1
ATOM 6120 N N . LYS B 1 375 ? -6.652 61.238 8.071 1.00 58.40 374 LYS B N 1
ATOM 6121 C CA . LYS B 1 375 ? -6.644 61.286 9.560 1.00 58.90 374 LYS B CA 1
ATOM 6122 C C . LYS B 1 375 ? -5.837 60.097 10.150 1.00 58.04 374 LYS B C 1
ATOM 6123 O O . LYS B 1 375 ? -5.988 58.966 9.700 1.00 56.97 374 LYS B O 1
ATOM 6125 N N . VAL B 1 376 ? -4.960 60.372 11.119 1.00 57.46 375 VAL B N 1
ATOM 6126 C CA . VAL B 1 376 ? -4.122 59.347 11.764 1.00 57.16 375 VAL B CA 1
ATOM 6127 C C . VAL B 1 376 ? -4.207 59.376 13.294 1.00 56.51 375 VAL B C 1
ATOM 6128 O O . VAL B 1 376 ? -3.739 60.328 13.893 1.00 59.14 375 VAL B O 1
ATOM 6132 N N . ILE B 1 377 ? -4.741 58.309 13.904 1.00 51.54 376 ILE B N 1
ATOM 6133 C CA . ILE B 1 377 ? -4.848 58.177 15.366 1.00 47.79 376 ILE B CA 1
ATOM 6134 C C . ILE B 1 377 ? -3.595 57.483 15.967 1.00 44.06 376 ILE B C 1
ATOM 6135 O O . ILE B 1 377 ? -3.011 56.587 15.355 1.00 41.45 376 ILE B O 1
ATOM 6148 N N . ALA B 1 379 ? -1.472 56.176 19.799 1.00 38.95 378 ALA B N 1
ATOM 6149 C CA . ALA B 1 379 ? -1.267 55.984 21.242 1.00 37.10 378 ALA B CA 1
ATOM 6150 C C . ALA B 1 379 ? 0.208 56.232 21.429 1.00 36.70 378 ALA B C 1
ATOM 6151 O O . ALA B 1 379 ? 1.015 55.573 20.782 1.00 33.05 378 ALA B O 1
ATOM 6153 N N . ALA B 1 380 ? 0.589 57.141 22.331 1.00 38.47 379 ALA B N 1
ATOM 6154 C CA . ALA B 1 380 ? 2.012 57.450 22.494 1.00 39.39 379 ALA B CA 1
ATOM 6155 C C . ALA B 1 380 ? 2.363 57.878 23.916 1.00 40.70 379 ALA B C 1
ATOM 6156 O O . ALA B 1 380 ? 3.014 58.898 24.119 1.00 44.45 379 ALA B O 1
ATOM 6158 N N . GLY B 1 381 ? 1.982 57.092 24.897 1.00 36.57 380 GLY B N 1
ATOM 6159 C CA . GLY B 1 381 ? 2.189 57.492 26.285 1.00 36.35 380 GLY B CA 1
ATOM 6160 C C . GLY B 1 381 ? 3.496 56.917 26.765 1.00 37.05 380 GLY B C 1
ATOM 6161 O O . GLY B 1 381 ? 3.526 55.893 27.476 1.00 35.48 380 GLY B O 1
ATOM 6162 N N . THR B 1 382 ? 4.570 57.614 26.402 1.00 35.18 381 THR B N 1
ATOM 6163 C CA . THR B 1 382 ? 5.944 57.104 26.551 1.00 35.51 381 THR B CA 1
ATOM 6164 C C . THR B 1 382 ? 6.842 58.042 27.352 1.00 35.03 381 THR B C 1
ATOM 6165 O O . THR B 1 382 ? 6.530 59.210 27.562 1.00 33.25 381 THR B O 1
ATOM 6169 N N . PHE B 1 383 ? 7.941 57.502 27.874 1.00 34.35 382 PHE B N 1
ATOM 6170 C CA . PHE B 1 383 ? 8.928 58.297 28.581 1.00 35.95 382 PHE B CA 1
ATOM 6171 C C . PHE B 1 383 ? 9.714 59.265 27.697 1.00 34.60 382 PHE B C 1
ATOM 6172 O O . PHE B 1 383 ? 10.019 60.392 28.130 1.00 37.42 382 PHE B O 1
ATOM 6180 N N . VAL B 1 384 ? 10.055 58.784 26.504 1.00 36.12 383 VAL B N 1
ATOM 6181 C CA . VAL B 1 384 ? 10.797 59.542 25.475 1.00 32.98 383 VAL B CA 1
ATOM 6182 C C . VAL B 1 384 ? 9.820 59.853 24.362 1.00 36.80 383 VAL B C 1
ATOM 6183 O O . VAL B 1 384 ? 9.128 58.970 23.883 1.00 36.65 383 VAL B O 1
ATOM 6187 N N . GLN B 1 385 ? 9.724 61.120 23.989 1.00 37.31 384 GLN B N 1
ATOM 6188 C CA . GLN B 1 385 ? 8.675 61.544 23.096 1.00 38.06 384 GLN B CA 1
ATOM 6189 C C . GLN B 1 385 ? 8.860 61.022 21.711 1.00 37.34 384 GLN B C 1
ATOM 6190 O O . GLN B 1 385 ? 9.860 61.298 21.037 1.00 37.40 384 GLN B O 1
ATOM 6196 N N . GLY B 1 386 ? 7.894 60.218 21.292 1.00 39.32 385 GLY B N 1
ATOM 6197 C CA . GLY B 1 386 ? 7.979 59.558 19.976 1.00 38.28 385 GLY B CA 1
ATOM 6198 C C . GLY B 1 386 ? 8.782 58.269 19.933 1.00 39.49 385 GLY B C 1
ATOM 6199 O O . GLY B 1 386 ? 8.966 57.735 18.844 1.00 40.56 385 GLY B O 1
ATOM 6200 N N . ALA B 1 387 ? 9.280 57.765 21.072 1.00 37.07 386 ALA B N 1
ATOM 6201 C CA . ALA B 1 387 ? 10.096 56.520 21.104 1.00 38.37 386 ALA B CA 1
ATOM 6202 C C . ALA B 1 387 ? 9.179 55.332 20.768 1.00 41.41 386 ALA B C 1
ATOM 6203 O O . ALA B 1 387 ? 8.196 55.095 21.466 1.00 46.51 386 ALA B O 1
ATOM 6205 N N . SER B 1 388 ? 9.430 54.634 19.673 1.00 39.49 387 SER B N 1
ATOM 6206 C CA . SER B 1 388 ? 8.519 53.552 19.325 1.00 41.02 387 SER B CA 1
ATOM 6207 C C . SER B 1 388 ? 8.968 52.158 19.808 1.00 37.84 387 SER B C 1
ATOM 6208 O O . SER B 1 388 ? 8.259 51.182 19.587 1.00 37.17 387 SER B O 1
ATOM 6211 N N . ILE B 1 389 ? 10.118 52.067 20.500 1.00 35.23 388 ILE B N 1
ATOM 6212 C CA . ILE B 1 389 ? 10.490 50.820 21.161 1.00 32.74 388 ILE B CA 1
ATOM 6213 C C . ILE B 1 389 ? 9.595 50.662 22.416 1.00 32.80 388 ILE B C 1
ATOM 6214 O O . ILE B 1 389 ? 9.461 49.570 22.955 1.00 32.27 388 ILE B O 1
ATOM 6219 N N . GLU B 1 390 ? 9.016 51.763 22.868 1.00 29.20 389 GLU B N 1
ATOM 6220 C CA . GLU B 1 390 ? 8.035 51.766 24.003 1.00 32.34 389 GLU B CA 1
ATOM 6221 C C . GLU B 1 390 ? 6.658 51.446 23.436 1.00 32.48 389 GLU B C 1
ATOM 6222 O O . GLU B 1 390 ? 6.381 51.754 22.243 1.00 33.67 389 GLU B O 1
ATOM 6228 N N . LEU B 1 391 ? 5.787 50.864 24.261 1.00 31.63 390 LEU B N 1
ATOM 6229 C CA . LEU B 1 391 ? 4.478 50.460 23.766 1.00 29.75 390 LEU B CA 1
ATOM 6230 C C . LEU B 1 391 ? 3.725 51.649 23.172 1.00 34.09 390 LEU B C 1
ATOM 6231 O O . LEU B 1 391 ? 3.483 52.678 23.844 1.00 31.63 390 LEU B O 1
ATOM 6236 N N . SER B 1 392 ? 3.328 51.484 21.907 1.00 32.96 391 SER B N 1
ATOM 6237 C CA . SER B 1 392 ? 2.683 52.534 21.166 1.00 33.34 391 SER B CA 1
ATOM 6238 C C . SER B 1 392 ? 1.928 51.868 20.035 1.00 34.10 391 SER B C 1
ATOM 6239 O O . SER B 1 392 ? 2.130 50.691 19.753 1.00 31.79 391 SER B O 1
ATOM 6242 N N . ALA B 1 393 ? 1.085 52.649 19.385 1.00 34.20 392 ALA B N 1
ATOM 6243 C CA . ALA B 1 393 ? 0.250 52.136 18.261 1.00 34.93 392 ALA B CA 1
ATOM 6244 C C . ALA B 1 393 ? -0.204 53.315 17.436 1.00 37.66 392 ALA B C 1
ATOM 6245 O O . ALA B 1 393 ? -0.379 54.419 17.961 1.00 36.40 392 ALA B O 1
ATOM 6247 N N . ASP B 1 394 ? -0.425 53.085 16.153 1.00 41.55 393 ASP B N 1
ATOM 6248 C CA . ASP B 1 394 ? -0.931 54.127 15.303 1.00 44.09 393 ASP B CA 1
ATOM 6249 C C . ASP B 1 394 ? -1.698 53.544 14.088 1.00 44.16 393 ASP B C 1
ATOM 6250 O O . ASP B 1 394 ? -1.660 52.344 13.819 1.00 39.58 393 ASP B O 1
ATOM 6255 N N . ALA B 1 395 ? -2.457 54.394 13.416 1.00 44.16 394 ALA B N 1
ATOM 6256 C CA . ALA B 1 395 ? -3.226 53.941 12.277 1.00 43.46 394 ALA B CA 1
ATOM 6257 C C . ALA B 1 395 ? -3.809 55.098 11.509 1.00 45.28 394 ALA B C 1
ATOM 6258 O O . ALA B 1 395 ? -4.410 55.981 12.088 1.00 42.62 394 ALA B O 1
ATOM 6260 N N . PRO B 1 396 ? -3.663 55.076 10.188 1.00 48.00 395 PRO B N 1
ATOM 6261 C CA . PRO B 1 396 ? -4.448 56.025 9.427 1.00 48.96 395 PRO B CA 1
ATOM 6262 C C . PRO B 1 396 ? -5.895 55.559 9.421 1.00 47.82 395 PRO B C 1
ATOM 6263 O O . PRO B 1 396 ? -6.157 54.356 9.353 1.00 47.85 395 PRO B O 1
ATOM 6267 N N . ILE B 1 397 ? -6.821 56.501 9.494 1.00 47.12 396 ILE B N 1
ATOM 6268 C CA . ILE B 1 397 ? -8.244 56.162 9.472 1.00 48.08 396 ILE B CA 1
ATOM 6269 C C . ILE B 1 397 ? -8.763 56.050 8.015 1.00 50.05 396 ILE B C 1
ATOM 6270 O O . ILE B 1 397 ? -9.202 57.042 7.408 1.00 51.43 396 ILE B O 1
ATOM 6275 N N . ARG B 1 398 ? -8.676 54.838 7.466 1.00 48.90 397 ARG B N 1
ATOM 6276 C CA . ARG B 1 398 ? -9.102 54.515 6.102 1.00 47.62 397 ARG B CA 1
ATOM 6277 C C . ARG B 1 398 ? -9.324 53.005 6.025 1.00 46.67 397 ARG B C 1
ATOM 6278 O O . ARG B 1 398 ? -8.730 52.234 6.794 1.00 47.10 397 ARG B O 1
ATOM 6286 N N . GLU B 1 399 ? -10.192 52.583 5.120 1.00 44.83 398 GLU B N 1
ATOM 6287 C CA . GLU B 1 399 ? -10.479 51.168 4.926 1.00 44.60 398 GLU B CA 1
ATOM 6288 C C . GLU B 1 399 ? -9.194 50.442 4.598 1.00 42.73 398 GLU B C 1
ATOM 6289 O O . GLU B 1 399 ? -8.329 51.011 3.922 1.00 44.20 398 GLU B O 1
ATOM 6295 N N . PRO B 1 400 ? -9.031 49.187 5.069 1.00 40.39 399 PRO B N 1
ATOM 6296 C CA . PRO B 1 400 ? -9.873 48.330 5.900 1.00 38.97 399 PRO B CA 1
ATOM 6297 C C . PRO B 1 400 ? -9.552 48.436 7.409 1.00 38.35 399 PRO B C 1
ATOM 6298 O O . PRO B 1 400 ? -9.686 47.455 8.148 1.00 37.55 399 PRO B O 1
ATOM 6302 N N . TYR B 1 401 ? -9.121 49.618 7.836 1.00 36.17 400 TYR B N 1
ATOM 6303 C CA . TYR B 1 401 ? -8.913 49.939 9.268 1.00 38.41 400 TYR B CA 1
ATOM 6304 C C . TYR B 1 401 ? -7.940 48.996 9.912 1.00 35.29 400 TYR B C 1
ATOM 6305 O O . TYR B 1 401 ? -8.294 48.244 10.814 1.00 35.52 400 TYR B O 1
ATOM 6314 N N . ILE B 1 402 ? -6.710 49.057 9.408 1.00 34.38 401 ILE B N 1
ATOM 6315 C CA . ILE B 1 402 ? -5.587 48.320 9.960 1.00 33.45 401 ILE B CA 1
ATOM 6316 C C . ILE B 1 402 ? -4.973 49.176 11.030 1.00 33.26 401 ILE B C 1
ATOM 6317 O O . ILE B 1 402 ? -4.777 50.379 10.855 1.00 34.52 401 ILE B O 1
ATOM 6322 N N . GLY B 1 403 ? -4.619 48.552 12.132 1.00 35.49 402 GLY B N 1
ATOM 6323 C CA . GLY B 1 403 ? -3.906 49.244 13.188 1.00 34.72 402 GLY B CA 1
ATOM 6324 C C . GLY B 1 403 ? -2.565 48.574 13.333 1.00 33.55 402 GLY B C 1
ATOM 6325 O O . GLY B 1 403 ? -2.474 47.387 13.074 1.00 33.52 402 GLY B O 1
ATOM 6326 N N . TYR B 1 404 ? -1.566 49.352 13.765 1.00 34.06 403 TYR B N 1
ATOM 6327 C CA . TYR B 1 404 ? -0.190 48.959 13.942 1.00 34.93 403 TYR B CA 1
ATOM 6328 C C . TYR B 1 404 ? 0.229 49.152 15.374 1.00 35.08 403 TYR B C 1
ATOM 6329 O O . TYR B 1 404 ? 0.138 50.243 15.894 1.00 36.65 403 TYR B O 1
ATOM 6338 N N . LEU B 1 405 ? 0.687 48.079 15.977 1.00 34.59 404 LEU B N 1
ATOM 6339 C CA . LEU B 1 405 ? 1.161 48.074 17.334 1.00 35.00 404 LEU B CA 1
ATOM 6340 C C . LEU B 1 405 ? 2.661 47.820 17.271 1.00 34.35 404 LEU B C 1
ATOM 6341 O O . LEU B 1 405 ? 3.153 47.035 16.440 1.00 32.32 404 LEU B O 1
ATOM 6346 N N . GLN B 1 406 ? 3.390 48.470 18.153 1.00 30.87 405 GLN B N 1
ATOM 6347 C CA . GLN B 1 406 ? 4.812 48.227 18.248 1.00 36.71 405 GLN B CA 1
ATOM 6348 C C . GLN B 1 406 ? 5.336 48.622 19.610 1.00 36.04 405 GLN B C 1
ATOM 6349 O O . GLN B 1 406 ? 4.820 49.517 20.265 1.00 36.85 405 GLN B O 1
ATOM 6355 N N . GLY B 1 407 ? 6.352 47.901 20.035 1.00 35.71 406 GLY B N 1
ATOM 6356 C CA . GLY B 1 407 ? 7.095 48.254 21.208 1.00 33.95 406 GLY B CA 1
ATOM 6357 C C . GLY B 1 407 ? 6.651 47.576 22.453 1.00 33.79 406 GLY B C 1
ATOM 6358 O O . GLY B 1 407 ? 5.663 46.830 22.500 1.00 33.07 406 GLY B O 1
ATOM 6359 N N . GLY B 1 408 ? 7.380 47.860 23.507 1.00 32.03 407 GLY B N 1
ATOM 6360 C CA . GLY B 1 408 ? 7.048 47.277 24.796 1.00 33.67 407 GLY B CA 1
ATOM 6361 C C . GLY B 1 408 ? 8.387 47.220 25.499 1.00 33.92 407 GLY B C 1
ATOM 6362 O O . GLY B 1 408 ? 9.250 46.434 25.153 1.00 35.57 407 GLY B O 1
ATOM 6363 N N . LEU B 1 409 ? 8.583 48.092 26.446 1.00 33.33 408 LEU B N 1
ATOM 6364 C CA . LEU B 1 409 ? 9.849 48.069 27.175 1.00 34.79 408 LEU B CA 1
ATOM 6365 C C . LEU B 1 409 ? 10.024 46.698 27.876 1.00 36.54 408 LEU B C 1
ATOM 6366 O O . LEU B 1 409 ? 11.160 46.219 28.076 1.00 36.63 408 LEU B O 1
ATOM 6371 N N . THR B 1 410 ? 8.902 46.090 28.283 1.00 34.57 409 THR B N 1
ATOM 6372 C CA . THR B 1 410 ? 8.906 44.729 28.835 1.00 31.30 409 THR B CA 1
ATOM 6373 C C . THR B 1 410 ? 7.746 43.982 28.164 1.00 31.13 409 THR B C 1
ATOM 6374 O O . THR B 1 410 ? 6.807 44.601 27.728 1.00 29.50 409 THR B O 1
ATOM 6378 N N . PHE B 1 411 ? 7.830 42.659 28.053 1.00 30.70 410 PHE B N 1
ATOM 6379 C CA . PHE B 1 411 ? 6.744 41.877 27.498 1.00 28.54 410 PHE B CA 1
ATOM 6380 C C . PHE B 1 411 ? 5.516 41.992 28.385 1.00 28.04 410 PHE B C 1
ATOM 6381 O O . PHE B 1 411 ? 4.386 42.056 27.899 1.00 27.99 410 PHE B O 1
ATOM 6389 N N . ASP B 1 412 ? 5.717 42.044 29.698 1.00 26.01 411 ASP B N 1
ATOM 6390 C CA . ASP B 1 412 ? 4.568 42.211 30.605 1.00 27.37 411 ASP B CA 1
ATOM 6391 C C . ASP B 1 412 ? 3.728 43.439 30.266 1.00 27.83 411 ASP B C 1
ATOM 6392 O O . ASP B 1 412 ? 2.493 43.387 30.259 1.00 29.55 411 ASP B O 1
ATOM 6397 N N . HIS B 1 413 ? 4.383 44.558 29.944 1.00 27.81 412 HIS B N 1
ATOM 6398 C CA . HIS B 1 413 ? 3.694 45.785 29.588 1.00 28.45 412 HIS B CA 1
ATOM 6399 C C . HIS B 1 413 ? 2.957 45.634 28.262 1.00 28.14 412 HIS B C 1
ATOM 6400 O O . HIS B 1 413 ? 1.774 45.886 28.186 1.00 28.41 412 HIS B O 1
ATOM 6407 N N . ALA B 1 414 ? 3.627 45.127 27.252 1.00 28.51 413 ALA B N 1
ATOM 6408 C CA . ALA B 1 414 ? 2.988 44.887 25.959 1.00 29.84 413 ALA B CA 1
ATOM 6409 C C . ALA B 1 414 ? 1.776 43.942 26.072 1.00 29.72 413 ALA B C 1
ATOM 6410 O O . ALA B 1 414 ? 0.693 44.199 25.564 1.00 29.39 413 ALA B O 1
ATOM 6412 N N . LYS B 1 415 ? 1.978 42.832 26.760 1.00 30.74 414 LYS B N 1
ATOM 6413 C CA . LYS B 1 415 ? 0.893 41.851 27.027 1.00 31.44 414 LYS B CA 1
ATOM 6414 C C . LYS B 1 415 ? -0.276 42.520 27.716 1.00 30.53 414 LYS B C 1
ATOM 6415 O O . LYS B 1 415 ? -1.426 42.400 27.265 1.00 31.62 414 LYS B O 1
ATOM 6421 N N . LEU B 1 416 ? -0.001 43.254 28.792 1.00 32.28 415 LEU B N 1
ATOM 6422 C CA . LEU B 1 416 ? -1.074 43.881 29.579 1.00 32.90 415 LEU B CA 1
ATOM 6423 C C . LEU B 1 416 ? -1.832 44.869 28.718 1.00 30.69 415 LEU B C 1
ATOM 6424 O O . LEU B 1 416 ? -3.031 44.949 28.748 1.00 31.48 415 LEU B O 1
ATOM 6429 N N . GLY B 1 417 ? -1.118 45.613 27.902 1.00 32.23 416 GLY B N 1
ATOM 6430 C CA . GLY B 1 417 ? -1.772 46.529 27.002 1.00 28.53 416 GLY B CA 1
ATOM 6431 C C . GLY B 1 417 ? -2.687 45.855 26.008 1.00 27.74 416 GLY B C 1
ATOM 6432 O O . GLY B 1 417 ? -3.788 46.340 25.735 1.00 29.20 416 GLY B O 1
ATOM 6433 N N . VAL B 1 418 ? -2.248 44.749 25.432 1.00 28.46 417 VAL B N 1
ATOM 6434 C CA . VAL B 1 418 ? -3.109 44.018 24.480 1.00 27.65 417 VAL B CA 1
ATOM 6435 C C . VAL B 1 418 ? -4.380 43.504 25.168 1.00 28.90 417 VAL B C 1
ATOM 6436 O O . VAL B 1 418 ? -5.476 43.582 24.608 1.00 32.05 417 VAL B O 1
ATOM 6440 N N . LEU B 1 419 ? -4.260 43.016 26.393 1.00 28.38 418 LEU B N 1
ATOM 6441 C CA . LEU B 1 419 ? -5.443 42.535 27.125 1.00 29.31 418 LEU B CA 1
ATOM 6442 C C . LEU B 1 419 ? -6.444 43.663 27.400 1.00 27.63 418 LEU B C 1
ATOM 6443 O O . LEU B 1 419 ? -7.630 43.482 27.270 1.00 30.76 418 LEU B O 1
ATOM 6448 N N . ILE B 1 420 ? -5.927 44.812 27.800 1.00 29.92 419 ILE B N 1
ATOM 6449 C CA . ILE B 1 420 ? -6.748 45.988 28.103 1.00 30.54 419 ILE B CA 1
ATOM 6450 C C . ILE B 1 420 ? -7.447 46.406 26.838 1.00 30.72 419 ILE B C 1
ATOM 6451 O O . ILE B 1 420 ? -8.647 46.576 26.809 1.00 29.85 419 ILE B O 1
ATOM 6456 N N . ALA B 1 421 ? -6.708 46.521 25.749 1.00 29.56 420 ALA B N 1
ATOM 6457 C CA . ALA B 1 421 ? -7.307 46.964 24.490 1.00 28.96 420 ALA B CA 1
ATOM 6458 C C . ALA B 1 421 ? -8.269 45.939 23.932 1.00 31.47 420 ALA B C 1
ATOM 6459 O O . ALA B 1 421 ? -9.351 46.294 23.463 1.00 32.22 420 ALA B O 1
ATOM 6461 N N . LEU B 1 422 ? -7.904 44.655 23.973 1.00 33.01 421 LEU B N 1
ATOM 6462 C CA . LEU B 1 422 ? -8.812 43.615 23.456 1.00 31.70 421 LEU B CA 1
ATOM 6463 C C . LEU B 1 422 ? -10.112 43.508 24.252 1.00 32.84 421 LEU B C 1
ATOM 6464 O O . LEU B 1 422 ? -11.187 43.204 23.717 1.00 32.92 421 LEU B O 1
ATOM 6469 N N . SER B 1 423 ? -10.014 43.725 25.555 1.00 33.38 422 SER B N 1
ATOM 6470 C CA . SER B 1 423 ? -11.201 43.672 26.382 1.00 31.51 422 SER B CA 1
ATOM 6471 C C . SER B 1 423 ? -12.224 44.748 25.999 1.00 32.07 422 SER B C 1
ATOM 6472 O O . SER B 1 423 ? -13.387 44.648 26.374 1.00 32.32 422 SER B O 1
ATOM 6475 N N . LYS B 1 424 ? -11.797 45.802 25.314 1.00 33.85 423 LYS B N 1
ATOM 6476 C CA . LYS B 1 424 ? -12.756 46.824 24.842 1.00 35.24 423 LYS B CA 1
ATOM 6477 C C . LYS B 1 424 ? -13.508 46.357 23.608 1.00 35.79 423 LYS B C 1
ATOM 6478 O O . LYS B 1 424 ? -14.502 46.985 23.218 1.00 36.08 423 LYS B O 1
ATOM 6484 N N . LEU B 1 425 ? -13.061 45.261 22.997 1.00 36.94 424 LEU B N 1
ATOM 6485 C CA . LEU B 1 425 ? -13.606 44.791 21.714 1.00 35.54 424 LEU B CA 1
ATOM 6486 C C . LEU B 1 425 ? -14.389 43.504 21.792 1.00 35.98 424 LEU B C 1
ATOM 6487 O O . LEU B 1 425 ? -15.294 43.282 20.993 1.00 38.09 424 LEU B O 1
ATOM 6492 N N . ILE B 1 426 ? -14.010 42.609 22.683 1.00 35.02 425 ILE B N 1
ATOM 6493 C CA . ILE B 1 426 ? -14.719 41.338 22.796 1.00 35.74 425 ILE B CA 1
ATOM 6494 C C . ILE B 1 426 ? -15.046 41.025 24.258 1.00 35.18 425 ILE B C 1
ATOM 6495 O O . ILE B 1 426 ? -14.407 41.506 25.193 1.00 33.69 425 ILE B O 1
ATOM 6517 N N . LEU C 1 3 ? 22.100 106.764 25.334 1.00 42.80 2 LEU C N 1
ATOM 6518 C CA . LEU C 1 3 ? 21.643 106.972 23.976 1.00 43.75 2 LEU C CA 1
ATOM 6519 C C . LEU C 1 3 ? 20.164 107.493 23.947 1.00 44.66 2 LEU C C 1
ATOM 6520 O O . LEU C 1 3 ? 19.326 107.141 24.809 1.00 42.81 2 LEU C O 1
ATOM 6525 N N . GLU C 1 4 ? 19.871 108.370 22.985 1.00 44.68 3 GLU C N 1
ATOM 6526 C CA . GLU C 1 4 ? 18.501 108.840 22.758 1.00 43.88 3 GLU C CA 1
ATOM 6527 C C . GLU C 1 4 ? 17.557 107.636 22.691 1.00 44.97 3 GLU C C 1
ATOM 6528 O O . GLU C 1 4 ? 16.499 107.636 23.306 1.00 47.02 3 GLU C O 1
ATOM 6530 N N . PHE C 1 5 ? 17.954 106.586 21.977 1.00 45.79 4 PHE C N 1
ATOM 6531 C CA . PHE C 1 5 ? 17.080 105.427 21.804 1.00 46.06 4 PHE C CA 1
ATOM 6532 C C . PHE C 1 5 ? 16.839 104.647 23.145 1.00 44.70 4 PHE C C 1
ATOM 6533 O O . PHE C 1 5 ? 15.744 104.112 23.374 1.00 42.27 4 PHE C O 1
ATOM 6535 N N . THR C 1 6 ? 17.841 104.613 24.026 1.00 40.29 5 THR C N 1
ATOM 6536 C CA . THR C 1 6 ? 17.664 104.034 25.345 1.00 38.23 5 THR C CA 1
ATOM 6537 C C . THR C 1 6 ? 16.616 104.845 26.126 1.00 39.90 5 THR C C 1
ATOM 6538 O O . THR C 1 6 ? 15.671 104.280 26.725 1.00 36.80 5 THR C O 1
ATOM 6542 N N . LYS C 1 7 ? 16.774 106.166 26.120 1.00 39.35 6 LYS C N 1
ATOM 6543 C CA . LYS C 1 7 ? 15.859 107.048 26.860 1.00 39.89 6 LYS C CA 1
ATOM 6544 C C . LYS C 1 7 ? 14.416 106.964 26.285 1.00 37.72 6 LYS C C 1
ATOM 6545 O O . LYS C 1 7 ? 13.421 106.843 27.038 1.00 33.67 6 LYS C O 1
ATOM 6551 N N . ARG C 1 8 ? 14.299 107.001 24.960 1.00 38.67 7 ARG C N 1
ATOM 6552 C CA . ARG C 1 8 ? 12.982 106.900 24.330 1.00 39.94 7 ARG C CA 1
ATOM 6553 C C . ARG C 1 8 ? 12.349 105.621 24.796 1.00 40.25 7 ARG C C 1
ATOM 6554 O O . ARG C 1 8 ? 11.197 105.606 25.247 1.00 42.16 7 ARG C O 1
ATOM 6556 N N . SER C 1 9 ? 13.110 104.537 24.709 1.00 40.52 8 SER C N 1
ATOM 6557 C CA . SER C 1 9 ? 12.568 103.247 25.059 1.00 40.69 8 SER C CA 1
ATOM 6558 C C . SER C 1 9 ? 12.152 103.135 26.529 1.00 39.47 8 SER C C 1
ATOM 6559 O O . SER C 1 9 ? 11.078 102.575 26.848 1.00 39.21 8 SER C O 1
ATOM 6562 N N . LEU C 1 10 ? 12.975 103.683 27.424 1.00 38.71 9 LEU C N 1
ATOM 6563 C CA . LEU C 1 10 ? 12.644 103.662 28.851 1.00 38.96 9 LEU C CA 1
ATOM 6564 C C . LEU C 1 10 ? 11.395 104.461 29.170 1.00 39.59 9 LEU C C 1
ATOM 6565 O O . LEU C 1 10 ? 10.604 104.064 30.026 1.00 40.32 9 LEU C O 1
ATOM 6578 N N . ASN C 1 12 ? 8.918 105.276 26.927 1.00 45.01 11 ASN C N 1
ATOM 6579 C CA . ASN C 1 12 ? 7.748 104.740 26.268 1.00 47.72 11 ASN C CA 1
ATOM 6580 C C . ASN C 1 12 ? 7.361 103.362 26.768 1.00 49.32 11 ASN C C 1
ATOM 6581 O O . ASN C 1 12 ? 6.184 103.118 27.097 1.00 51.67 11 ASN C O 1
ATOM 6586 N N . LYS C 1 13 ? 8.344 102.476 26.857 1.00 48.00 12 LYS C N 1
ATOM 6587 C CA . LYS C 1 13 ? 8.086 101.113 27.268 1.00 47.44 12 LYS C CA 1
ATOM 6588 C C . LYS C 1 13 ? 7.870 101.009 28.774 1.00 47.04 12 LYS C C 1
ATOM 6589 O O . LYS C 1 13 ? 6.957 100.304 29.193 1.00 45.83 12 LYS C O 1
ATOM 6591 N N . TYR C 1 14 ? 8.661 101.715 29.598 1.00 46.26 13 TYR C N 1
ATOM 6592 C CA . TYR C 1 14 ? 8.537 101.539 31.065 1.00 45.17 13 TYR C CA 1
ATOM 6593 C C . TYR C 1 14 ? 7.953 102.711 31.865 1.00 45.02 13 TYR C C 1
ATOM 6594 O O . TYR C 1 14 ? 7.837 102.638 33.083 1.00 45.50 13 TYR C O 1
ATOM 6603 N N . ASN C 1 15 ? 7.543 103.774 31.199 1.00 44.02 14 ASN C N 1
ATOM 6604 C CA . ASN C 1 15 ? 7.052 104.916 31.936 1.00 46.15 14 ASN C CA 1
ATOM 6605 C C . ASN C 1 15 ? 8.063 105.503 32.909 1.00 44.86 14 ASN C C 1
ATOM 6606 O O . ASN C 1 15 ? 7.675 106.052 33.934 1.00 45.74 14 ASN C O 1
ATOM 6611 N N . ILE C 1 16 ? 9.356 105.373 32.606 1.00 42.33 15 ILE C N 1
ATOM 6612 C CA . ILE C 1 16 ? 10.370 106.081 33.367 1.00 38.76 15 ILE C CA 1
ATOM 6613 C C . ILE C 1 16 ? 10.174 107.588 33.021 1.00 41.32 15 ILE C C 1
ATOM 6614 O O . ILE C 1 16 ? 9.995 107.967 31.859 1.00 39.25 15 ILE C O 1
ATOM 6619 N N . ASN C 1 17 ? 10.104 108.436 34.039 1.00 39.52 16 ASN C N 1
ATOM 6620 C CA . ASN C 1 17 ? 9.799 109.854 33.801 1.00 38.04 16 ASN C CA 1
ATOM 6621 C C . ASN C 1 17 ? 11.050 110.740 33.903 1.00 36.61 16 ASN C C 1
ATOM 6622 O O . ASN C 1 17 ? 12.121 110.283 34.305 1.00 35.54 16 ASN C O 1
ATOM 6627 N N . GLU C 1 18 ? 10.914 112.000 33.502 1.00 34.99 17 GLU C N 1
ATOM 6628 C CA . GLU C 1 18 ? 12.037 112.909 33.447 1.00 34.41 17 GLU C CA 1
ATOM 6629 C C . GLU C 1 18 ? 12.605 113.151 34.840 1.00 33.06 17 GLU C C 1
ATOM 6630 O O . GLU C 1 18 ? 13.807 113.372 34.976 1.00 31.80 17 GLU C O 1
ATOM 6633 N N . ARG C 1 19 ? 11.744 113.118 35.864 1.00 31.83 18 ARG C N 1
ATOM 6634 C CA . ARG C 1 19 ? 12.171 113.322 37.250 1.00 30.86 18 ARG C CA 1
ATOM 6635 C C . ARG C 1 19 ? 13.137 112.231 37.639 1.00 32.18 18 ARG C C 1
ATOM 6636 O O . ARG C 1 19 ? 14.210 112.494 38.149 1.00 27.79 18 ARG C O 1
ATOM 6644 N N . VAL C 1 20 ? 12.763 110.988 37.364 1.00 31.14 19 VAL C N 1
ATOM 6645 C CA . VAL C 1 20 ? 13.650 109.852 37.646 1.00 30.43 19 VAL C CA 1
ATOM 6646 C C . VAL C 1 20 ? 14.949 109.856 36.829 1.00 29.41 19 VAL C C 1
ATOM 6647 O O . VAL C 1 20 ? 16.025 109.540 37.361 1.00 30.39 19 VAL C O 1
ATOM 6651 N N . LEU C 1 21 ? 14.870 110.276 35.574 1.00 29.94 20 LEU C N 1
ATOM 6652 C CA . LEU C 1 21 ? 16.068 110.369 34.745 1.00 29.65 20 LEU C CA 1
ATOM 6653 C C . LEU C 1 21 ? 17.071 111.430 35.261 1.00 31.79 20 LEU C C 1
ATOM 6654 O O . LEU C 1 21 ? 18.279 111.223 35.195 1.00 29.98 20 LEU C O 1
ATOM 6659 N N . GLU C 1 22 ? 16.586 112.553 35.778 1.00 31.03 21 GLU C N 1
ATOM 6660 C CA . GLU C 1 22 ? 17.489 113.533 36.341 1.00 31.64 21 GLU C CA 1
ATOM 6661 C C . GLU C 1 22 ? 18.149 113.022 37.626 1.00 32.62 21 GLU C C 1
ATOM 6662 O O . GLU C 1 22 ? 19.314 113.301 37.863 1.00 27.97 21 GLU C O 1
ATOM 6668 N N . LEU C 1 23 ? 17.386 112.327 38.467 1.00 31.83 22 LEU C N 1
ATOM 6669 C CA . LEU C 1 23 ? 17.942 111.653 39.627 1.00 29.60 22 LEU C CA 1
ATOM 6670 C C . LEU C 1 23 ? 19.007 110.643 39.203 1.00 32.40 22 LEU C C 1
ATOM 6671 O O . LEU C 1 23 ? 20.071 110.519 39.804 1.00 29.09 22 LEU C O 1
ATOM 6676 N N . TYR C 1 24 ? 18.717 109.905 38.139 1.00 32.82 23 TYR C N 1
ATOM 6677 C CA . TYR C 1 24 ? 19.661 108.927 37.597 1.00 33.73 23 TYR C CA 1
ATOM 6678 C C . TYR C 1 24 ? 21.029 109.529 37.198 1.00 33.17 23 TYR C C 1
ATOM 6679 O O . TYR C 1 24 ? 22.069 108.990 37.551 1.00 30.55 23 TYR C O 1
ATOM 6688 N N . GLU C 1 25 ? 21.004 110.652 36.480 1.00 29.28 24 GLU C N 1
ATOM 6689 C CA . GLU C 1 25 ? 22.212 111.304 36.058 1.00 29.90 24 GLU C CA 1
ATOM 6690 C C . GLU C 1 25 ? 22.993 111.750 37.283 1.00 30.51 24 GLU C C 1
ATOM 6691 O O . GLU C 1 25 ? 24.194 111.629 37.290 1.00 27.14 24 GLU C O 1
ATOM 6693 N N . ARG C 1 26 ? 22.316 112.313 38.288 1.00 28.43 25 ARG C N 1
ATOM 6694 C CA . ARG C 1 26 ? 23.031 112.788 39.465 1.00 29.82 25 ARG C CA 1
ATOM 6695 C C . ARG C 1 26 ? 23.636 111.609 40.215 1.00 30.14 25 ARG C C 1
ATOM 6696 O O . ARG C 1 26 ? 24.813 111.621 40.579 1.00 28.07 25 ARG C O 1
ATOM 6704 N N . ALA C 1 27 ? 22.813 110.603 40.479 1.00 27.74 26 ALA C N 1
ATOM 6705 C CA . ALA C 1 27 ? 23.286 109.429 41.243 1.00 30.81 26 ALA C CA 1
ATOM 6706 C C . ALA C 1 27 ? 24.498 108.730 40.576 1.00 30.10 26 ALA C C 1
ATOM 6707 O O . ALA C 1 27 ? 25.491 108.385 41.251 1.00 29.51 26 ALA C O 1
ATOM 6709 N N . LEU C 1 28 ? 24.441 108.573 39.266 1.00 30.02 27 LEU C N 1
ATOM 6710 C CA . LEU C 1 28 ? 25.498 107.878 38.554 1.00 32.17 27 LEU C CA 1
ATOM 6711 C C . LEU C 1 28 ? 26.783 108.682 38.633 1.00 31.69 27 LEU C C 1
ATOM 6712 O O . LEU C 1 28 ? 27.859 108.128 38.866 1.00 31.10 27 LEU C O 1
ATOM 6717 N N . ASN C 1 29 ? 26.709 109.997 38.475 1.00 31.90 28 ASN C N 1
ATOM 6718 C CA . ASN C 1 29 ? 27.922 110.807 38.662 1.00 32.75 28 ASN C CA 1
ATOM 6719 C C . ASN C 1 29 ? 28.440 110.708 40.099 1.00 33.44 28 ASN C C 1
ATOM 6720 O O . ASN C 1 29 ? 29.634 110.600 40.335 1.00 31.59 28 ASN C O 1
ATOM 6725 N N . ASP C 1 30 ? 27.521 110.722 41.065 1.00 30.66 29 ASP C N 1
ATOM 6726 C CA . ASP C 1 30 ? 27.915 110.689 42.472 1.00 29.23 29 ASP C CA 1
ATOM 6727 C C . ASP C 1 30 ? 28.631 109.424 42.894 1.00 29.43 29 ASP C C 1
ATOM 6728 O O . ASP C 1 30 ? 29.492 109.478 43.764 1.00 31.17 29 ASP C O 1
ATOM 6733 N N . VAL C 1 31 ? 28.260 108.288 42.316 1.00 28.90 30 VAL C N 1
ATOM 6734 C CA . VAL C 1 31 ? 28.884 106.980 42.690 1.00 32.68 30 VAL C CA 1
ATOM 6735 C C . VAL C 1 31 ? 30.204 106.585 41.978 1.00 32.31 30 VAL C C 1
ATOM 6736 O O . VAL C 1 31 ? 30.800 105.554 42.300 1.00 30.98 30 VAL C O 1
ATOM 6740 N N . GLU C 1 32 ? 30.686 107.440 41.079 1.00 33.54 31 GLU C N 1
ATOM 6741 C CA . GLU C 1 32 ? 31.839 107.103 40.246 1.00 35.10 31 GLU C CA 1
ATOM 6742 C C . GLU C 1 32 ? 33.085 106.758 41.071 1.00 33.44 31 GLU C C 1
ATOM 6743 O O . GLU C 1 32 ? 33.760 105.756 40.792 1.00 34.10 31 GLU C O 1
ATOM 6749 N N . LYS C 1 33 ? 33.397 107.562 42.072 1.00 32.23 32 LYS C N 1
ATOM 6750 C CA . LYS C 1 33 ? 34.592 107.277 42.887 1.00 33.49 32 LYS C CA 1
ATOM 6751 C C . LYS C 1 33 ? 34.418 105.972 43.679 1.00 32.40 32 LYS C C 1
ATOM 6752 O O . LYS C 1 33 ? 35.354 105.180 43.777 1.00 32.61 32 LYS C O 1
ATOM 6754 N N . GLU C 1 34 ? 33.217 105.722 44.210 1.00 30.79 33 GLU C N 1
ATOM 6755 C CA . GLU C 1 34 ? 32.953 104.447 44.933 1.00 32.33 33 GLU C CA 1
ATOM 6756 C C . GLU C 1 34 ? 33.141 103.264 43.996 1.00 29.81 33 GLU C C 1
ATOM 6757 O O . GLU C 1 34 ? 33.705 102.230 44.344 1.00 30.57 33 GLU C O 1
ATOM 6763 N N . PHE C 1 35 ? 32.611 103.399 42.801 1.00 27.52 34 PHE C N 1
ATOM 6764 C CA . PHE C 1 35 ? 32.744 102.356 41.834 1.00 30.07 34 PHE C CA 1
ATOM 6765 C C . PHE C 1 35 ? 34.201 102.040 41.492 1.00 31.04 34 PHE C C 1
ATOM 6766 O O . PHE C 1 35 ? 34.544 100.884 41.332 1.00 30.77 34 PHE C O 1
ATOM 6774 N N . LYS C 1 36 ? 35.037 103.063 41.332 1.00 34.56 35 LYS C N 1
ATOM 6775 C CA . LYS C 1 36 ? 36.475 102.844 41.088 1.00 34.69 35 LYS C CA 1
ATOM 6776 C C . LYS C 1 36 ? 37.082 102.097 42.258 1.00 32.37 35 LYS C C 1
ATOM 6777 O O . LYS C 1 36 ? 37.951 101.299 42.066 1.00 30.31 35 LYS C O 1
ATOM 6780 N N . TYR C 1 37 ? 36.625 102.365 43.472 1.00 32.39 36 TYR C N 1
ATOM 6781 C CA . TYR C 1 37 ? 37.131 101.640 44.644 1.00 31.05 36 TYR C CA 1
ATOM 6782 C C . TYR C 1 37 ? 36.782 100.142 44.574 1.00 32.67 36 TYR C C 1
ATOM 6783 O O . TYR C 1 37 ? 37.620 99.284 44.867 1.00 31.51 36 TYR C O 1
ATOM 6792 N N . TYR C 1 38 ? 35.551 99.799 44.178 1.00 28.89 37 TYR C N 1
ATOM 6793 C CA . TYR C 1 38 ? 35.182 98.393 44.056 1.00 26.17 37 TYR C CA 1
ATOM 6794 C C . TYR C 1 38 ? 35.957 97.693 42.925 1.00 26.90 37 TYR C C 1
ATOM 6795 O O . TYR C 1 38 ? 36.232 96.486 43.016 1.00 28.29 37 TYR C O 1
ATOM 6804 N N . ASP C 1 39 ? 36.308 98.432 41.871 1.00 28.08 38 ASP C N 1
ATOM 6805 C CA . ASP C 1 39 ? 37.071 97.858 40.750 1.00 26.05 38 ASP C CA 1
ATOM 6806 C C . ASP C 1 39 ? 38.442 97.355 41.187 1.00 28.99 38 ASP C C 1
ATOM 6807 O O . ASP C 1 39 ? 39.005 96.381 40.652 1.00 31.07 38 ASP C O 1
ATOM 6812 N N . GLU C 1 40 ? 39.009 98.034 42.162 1.00 29.17 39 GLU C N 1
ATOM 6813 C CA . GLU C 1 40 ? 40.316 97.635 42.635 1.00 27.69 39 GLU C CA 1
ATOM 6814 C C . GLU C 1 40 ? 40.216 96.322 43.390 1.00 30.30 39 GLU C C 1
ATOM 6815 O O . GLU C 1 40 ? 41.086 95.484 43.249 1.00 31.50 39 GLU C O 1
ATOM 6821 N N . ILE C 1 41 ? 39.143 96.157 44.173 1.00 29.64 40 ILE C N 1
ATOM 6822 C CA . ILE C 1 41 ? 38.890 94.921 44.915 1.00 29.48 40 ILE C CA 1
ATOM 6823 C C . ILE C 1 41 ? 38.616 93.793 43.930 1.00 29.92 40 ILE C C 1
ATOM 6824 O O . ILE C 1 41 ? 39.135 92.670 44.071 1.00 29.38 40 ILE C O 1
ATOM 6829 N N . ARG C 1 42 ? 37.793 94.101 42.928 1.00 28.73 41 ARG C N 1
ATOM 6830 C CA . ARG C 1 42 ? 37.381 93.135 41.954 1.00 27.51 41 ARG C CA 1
ATOM 6831 C C . ARG C 1 42 ? 38.588 92.570 41.247 1.00 30.94 41 ARG C C 1
ATOM 6832 O O . ARG C 1 42 ? 38.708 91.365 41.031 1.00 30.33 41 ARG C O 1
ATOM 6840 N N . GLU C 1 43 ? 39.529 93.433 40.927 1.00 29.36 42 GLU C N 1
ATOM 6841 C CA . GLU C 1 43 ? 40.728 92.975 40.211 1.00 29.45 42 GLU C CA 1
ATOM 6842 C C . GLU C 1 43 ? 41.598 92.041 41.059 1.00 29.62 42 GLU C C 1
ATOM 6843 O O . GLU C 1 43 ? 42.134 91.027 40.572 1.00 28.62 42 GLU C O 1
ATOM 6849 N N . TYR C 1 44 ? 41.748 92.374 42.327 1.00 28.90 43 TYR C N 1
ATOM 6850 C CA . TYR C 1 44 ? 42.474 91.545 43.264 1.00 30.04 43 TYR C CA 1
ATOM 6851 C C . TYR C 1 44 ? 41.798 90.176 43.413 1.00 31.87 43 TYR C C 1
ATOM 6852 O O . TYR C 1 44 ? 42.464 89.122 43.403 1.00 28.26 43 TYR C O 1
ATOM 6861 N N . ASN C 1 45 ? 40.458 90.192 43.550 1.00 26.96 44 ASN C N 1
ATOM 6862 C CA . ASN C 1 45 ? 39.714 88.974 43.718 1.00 30.12 44 ASN C CA 1
ATOM 6863 C C . ASN C 1 45 ? 39.722 88.119 42.466 1.00 31.34 44 ASN C C 1
ATOM 6864 O O . ASN C 1 45 ? 39.734 86.878 42.554 1.00 29.25 44 ASN C O 1
ATOM 6869 N N . GLN C 1 46 ? 39.648 88.750 41.297 1.00 30.57 45 GLN C N 1
ATOM 6870 C CA . GLN C 1 46 ? 39.737 87.963 40.062 1.00 31.24 45 GLN C CA 1
ATOM 6871 C C . GLN C 1 46 ? 41.092 87.253 40.008 1.00 30.19 45 GLN C C 1
ATOM 6872 O O . GLN C 1 46 ? 41.178 86.097 39.581 1.00 29.35 45 GLN C O 1
ATOM 6878 N N . LEU C 1 47 ? 42.160 87.953 40.389 1.00 30.20 46 LEU C N 1
ATOM 6879 C CA . LEU C 1 47 ? 43.496 87.369 40.387 1.00 31.07 46 LEU C CA 1
ATOM 6880 C C . LEU C 1 47 ? 43.594 86.245 41.435 1.00 30.24 46 LEU C C 1
ATOM 6881 O O . LEU C 1 47 ? 44.143 85.163 41.201 1.00 30.13 46 LEU C O 1
ATOM 6886 N N . LYS C 1 48 ? 43.076 86.511 42.620 1.00 29.97 47 LYS C N 1
ATOM 6887 C CA . LYS C 1 48 ? 43.002 85.481 43.671 1.00 31.19 47 LYS C CA 1
ATOM 6888 C C . LYS C 1 48 ? 42.385 84.152 43.124 1.00 30.80 47 LYS C C 1
ATOM 6889 O O . LYS C 1 48 ? 42.907 83.071 43.340 1.00 30.22 47 LYS C O 1
ATOM 6895 N N . VAL C 1 49 ? 41.264 84.253 42.423 1.00 29.05 48 VAL C N 1
ATOM 6896 C CA . VAL C 1 49 ? 40.599 83.073 41.920 1.00 30.41 48 VAL C CA 1
ATOM 6897 C C . VAL C 1 49 ? 41.434 82.449 40.800 1.00 28.34 48 VAL C C 1
ATOM 6898 O O . VAL C 1 49 ? 41.619 81.209 40.763 1.00 27.92 48 VAL C O 1
ATOM 6902 N N . LEU C 1 50 ? 41.981 83.296 39.933 1.00 28.72 49 LEU C N 1
ATOM 6903 C CA . LEU C 1 50 ? 42.779 82.797 38.796 1.00 27.19 49 LEU C CA 1
ATOM 6904 C C . LEU C 1 50 ? 43.945 82.001 39.307 1.00 30.65 49 LEU C C 1
ATOM 6905 O O . LEU C 1 50 ? 44.226 80.908 38.832 1.00 30.86 49 LEU C O 1
ATOM 6910 N N . LYS C 1 51 ? 44.633 82.544 40.297 1.00 32.53 50 LYS C N 1
ATOM 6911 C CA . LYS C 1 51 ? 45.740 81.848 40.906 1.00 30.21 50 LYS C CA 1
ATOM 6912 C C . LYS C 1 51 ? 45.408 80.457 41.454 1.00 29.03 50 LYS C C 1
ATOM 6913 O O . LYS C 1 51 ? 46.185 79.485 41.261 1.00 29.07 50 LYS C O 1
ATOM 6919 N N . ALA C 1 52 ? 44.289 80.359 42.174 1.00 31.71 51 ALA C N 1
ATOM 6920 C CA . ALA C 1 52 ? 43.814 79.083 42.723 1.00 28.11 51 ALA C CA 1
ATOM 6921 C C . ALA C 1 52 ? 43.547 78.046 41.656 1.00 31.62 51 ALA C C 1
ATOM 6922 O O . ALA C 1 52 ? 43.913 76.893 41.828 1.00 29.54 51 ALA C O 1
ATOM 6924 N N . PHE C 1 53 ? 42.869 78.425 40.571 1.00 29.86 52 PHE C N 1
ATOM 6925 C CA . PHE C 1 53 ? 42.647 77.511 39.479 1.00 29.67 52 PHE C CA 1
ATOM 6926 C C . PHE C 1 53 ? 44.003 76.997 38.948 1.00 29.85 52 PHE C C 1
ATOM 6927 O O . PHE C 1 53 ? 44.180 75.815 38.673 1.00 32.66 52 PHE C O 1
ATOM 6935 N N . GLN C 1 54 ? 44.951 77.905 38.763 1.00 31.11 53 GLN C N 1
ATOM 6936 C CA . GLN C 1 54 ? 46.251 77.531 38.144 1.00 31.87 53 GLN C CA 1
ATOM 6937 C C . GLN C 1 54 ? 47.058 76.656 39.084 1.00 30.50 53 GLN C C 1
ATOM 6938 O O . GLN C 1 54 ? 47.669 75.637 38.658 1.00 28.65 53 GLN C O 1
ATOM 6944 N N . GLU C 1 55 ? 47.021 76.981 40.365 1.00 30.63 54 GLU C N 1
ATOM 6945 C CA . GLU C 1 55 ? 47.753 76.172 41.337 1.00 30.60 54 GLU C CA 1
ATOM 6946 C C . GLU C 1 55 ? 47.176 74.754 41.492 1.00 32.31 54 GLU C C 1
ATOM 6947 O O . GLU C 1 55 ? 47.914 73.846 41.738 1.00 32.73 54 GLU C O 1
ATOM 6953 N N . GLU C 1 56 ? 45.893 74.547 41.231 1.00 30.26 55 GLU C N 1
ATOM 6954 C CA . GLU C 1 56 ? 45.310 73.214 41.260 1.00 32.63 55 GLU C CA 1
ATOM 6955 C C . GLU C 1 56 ? 45.373 72.546 39.878 1.00 32.31 55 GLU C C 1
ATOM 6956 O O . GLU C 1 56 ? 44.924 71.446 39.697 1.00 35.34 55 GLU C O 1
ATOM 6962 N N . ARG C 1 57 ? 45.979 73.202 38.907 1.00 33.55 56 ARG C N 1
ATOM 6963 C CA . ARG C 1 57 ? 46.089 72.654 37.570 1.00 33.03 56 ARG C CA 1
ATOM 6964 C C . ARG C 1 57 ? 44.759 72.213 36.983 1.00 34.00 56 ARG C C 1
ATOM 6965 O O . ARG C 1 57 ? 44.623 71.160 36.332 1.00 32.14 56 ARG C O 1
ATOM 6973 N N . ILE C 1 58 ? 43.767 73.068 37.153 1.00 31.33 57 ILE C N 1
ATOM 6974 C CA . ILE C 1 58 ? 42.473 72.784 36.564 1.00 32.53 57 ILE C CA 1
ATOM 6975 C C . ILE C 1 58 ? 42.552 72.588 35.031 1.00 33.30 57 ILE C C 1
ATOM 6976 O O . ILE C 1 58 ? 43.212 73.373 34.341 1.00 32.89 57 ILE C O 1
ATOM 6981 N N . SER C 1 59 ? 41.922 71.506 34.531 1.00 32.39 58 SER C N 1
ATOM 6982 C CA . SER C 1 59 ? 41.896 71.167 33.122 1.00 36.60 58 SER C CA 1
ATOM 6983 C C . SER C 1 59 ? 40.500 70.677 32.714 1.00 38.49 58 SER C C 1
ATOM 6984 O O . SER C 1 59 ? 39.618 70.483 33.573 1.00 39.38 58 SER C O 1
ATOM 6987 N N . GLU C 1 60 ? 40.301 70.485 31.409 1.00 39.01 59 GLU C N 1
ATOM 6988 C CA . GLU C 1 60 ? 39.055 69.902 30.881 1.00 40.74 59 GLU C CA 1
ATOM 6989 C C . GLU C 1 60 ? 38.688 68.636 31.652 1.00 41.09 59 GLU C C 1
ATOM 6990 O O . GLU C 1 60 ? 37.509 68.322 31.857 1.00 39.85 59 GLU C O 1
ATOM 6992 N N . SER C 1 61 ? 39.686 67.902 32.108 1.00 39.88 60 SER C N 1
ATOM 6993 C CA . SER C 1 61 ? 39.387 66.667 32.830 1.00 42.51 60 SER C CA 1
ATOM 6994 C C . SER C 1 61 ? 38.704 66.845 34.209 1.00 43.64 60 SER C C 1
ATOM 6995 O O . SER C 1 61 ? 38.164 65.881 34.784 1.00 43.72 60 SER C O 1
ATOM 6998 N N . HIS C 1 62 ? 38.670 68.069 34.735 1.00 38.71 61 HIS C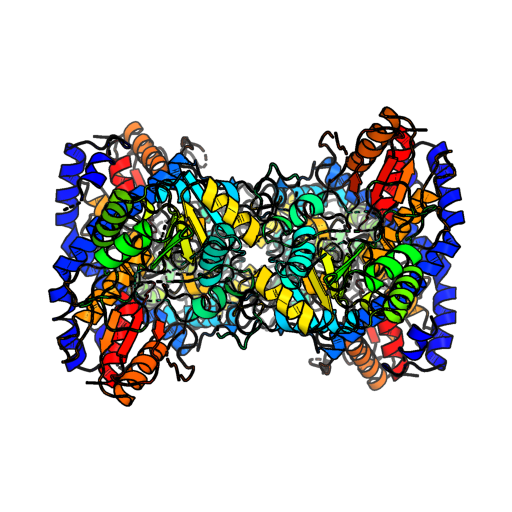 N 1
ATOM 6999 C CA . HIS C 1 62 ? 37.993 68.271 35.993 1.00 36.23 61 HIS C CA 1
ATOM 7000 C C . HIS C 1 62 ? 36.502 68.505 35.759 1.00 34.25 61 HIS C C 1
ATOM 7001 O O . HIS C 1 62 ? 35.735 68.654 36.706 1.00 35.31 61 HIS C O 1
ATOM 7008 N N . PHE C 1 63 ? 36.101 68.585 34.488 1.00 35.86 62 PHE C N 1
ATOM 7009 C CA . PHE C 1 63 ? 34.699 68.779 34.130 1.00 36.59 62 PHE C CA 1
ATOM 7010 C C . PHE C 1 63 ? 34.048 67.371 33.999 1.00 40.27 62 PHE C C 1
ATOM 7011 O O . PHE C 1 63 ? 33.702 66.892 32.902 1.00 41.59 62 PHE C O 1
ATOM 7019 N N . THR C 1 64 ? 33.925 66.746 35.167 1.00 41.50 63 THR C N 1
ATOM 7020 C CA . THR C 1 64 ? 33.532 65.361 35.316 1.00 40.56 63 THR C CA 1
ATOM 7021 C C . THR C 1 64 ? 32.047 65.187 35.181 1.00 42.75 63 THR C C 1
ATOM 7022 O O . THR C 1 64 ? 31.246 66.153 35.295 1.00 42.18 63 THR C O 1
ATOM 7026 N N . ASN C 1 65 ? 31.707 63.930 34.922 1.00 44.05 64 ASN C N 1
ATOM 7027 C CA . ASN C 1 65 ? 30.344 63.491 34.745 1.00 45.35 64 ASN C CA 1
ATOM 7028 C C . ASN C 1 65 ? 30.188 62.230 35.605 1.00 42.54 64 ASN C C 1
ATOM 7029 O O . ASN C 1 65 ? 29.938 61.160 35.077 1.00 39.89 64 ASN C O 1
ATOM 7034 N N . SER C 1 66 ? 30.375 62.355 36.919 1.00 36.98 65 SER C N 1
ATOM 7035 C CA . SER C 1 66 ? 30.426 61.191 37.784 1.00 34.10 65 SER C CA 1
ATOM 7036 C C . SER C 1 66 ? 29.047 60.618 37.951 1.00 33.27 65 SER C C 1
ATOM 7037 O O . SER C 1 66 ? 28.058 61.355 37.812 1.00 36.14 65 SER C O 1
ATOM 7040 N N . SER C 1 67 ? 28.990 59.316 38.269 1.00 34.53 66 SER C N 1
ATOM 7041 C CA . SER C 1 67 ? 27.725 58.621 38.535 1.00 33.88 66 SER C CA 1
ATOM 7042 C C . SER C 1 67 ? 27.839 57.811 39.795 1.00 34.48 66 SER C C 1
ATOM 7043 O O . SER C 1 67 ? 28.937 57.677 40.359 1.00 33.88 66 SER C O 1
ATOM 7046 N N . GLY C 1 68 ? 26.698 57.249 40.209 1.00 33.84 67 GLY C N 1
ATOM 7047 C CA . GLY C 1 68 ? 26.600 56.416 41.416 1.00 34.04 67 GLY C CA 1
ATOM 7048 C C . GLY C 1 68 ? 27.287 57.023 42.624 1.00 34.93 67 GLY C C 1
ATOM 7049 O O . GLY C 1 68 ? 27.053 58.185 42.965 1.00 37.15 67 GLY C O 1
ATOM 7050 N N . TYR C 1 69 ? 28.168 56.233 43.230 1.00 34.84 68 TYR C N 1
ATOM 7051 C CA . TYR C 1 69 ? 28.872 56.604 44.454 1.00 35.94 68 TYR C CA 1
ATOM 7052 C C . TYR C 1 69 ? 29.729 57.798 44.260 1.00 35.95 68 TYR C C 1
ATOM 7053 O O . TYR C 1 69 ? 30.061 58.464 45.213 1.00 35.15 68 TYR C O 1
ATOM 7062 N N . GLY C 1 70 ? 30.168 58.043 43.036 1.00 35.44 69 GLY C N 1
ATOM 7063 C CA . GLY C 1 70 ? 31.064 59.166 42.815 1.00 39.99 69 GLY C CA 1
ATOM 7064 C C . GLY C 1 70 ? 32.411 59.026 43.502 1.00 41.20 69 GLY C C 1
ATOM 7065 O O . GLY C 1 70 ? 32.989 60.026 43.938 1.00 41.30 69 GLY C O 1
ATOM 7066 N N . TYR C 1 71 ? 32.922 57.797 43.601 1.00 42.84 70 TYR C N 1
ATOM 7067 C CA . TYR C 1 71 ? 34.261 57.571 44.126 1.00 43.67 70 TYR C CA 1
ATOM 7068 C C . TYR C 1 71 ? 35.291 58.186 43.129 1.00 44.02 70 TYR C C 1
ATOM 7069 O O . TYR C 1 71 ? 35.192 58.038 41.894 1.00 40.49 70 TYR C O 1
ATOM 7072 N N . ASN C 1 72 ? 36.224 58.959 43.686 1.00 44.18 71 ASN C N 1
ATOM 7073 C CA . ASN C 1 72 ? 37.273 59.620 42.925 1.00 45.07 71 ASN C CA 1
ATOM 7074 C C . ASN C 1 72 ? 36.823 60.599 41.819 1.00 44.59 71 ASN C C 1
ATOM 7075 O O . ASN C 1 72 ? 37.361 60.611 40.690 1.00 43.43 71 ASN C O 1
ATOM 7080 N N . ASP C 1 73 ? 35.841 61.427 42.151 1.00 41.25 72 ASP C N 1
ATOM 7081 C CA . ASP C 1 73 ? 35.402 62.450 41.246 1.00 37.33 72 ASP C CA 1
ATOM 7082 C C . ASP C 1 73 ? 36.472 63.556 41.401 1.00 39.74 72 ASP C C 1
ATOM 7083 O O . ASP C 1 73 ? 36.453 64.346 42.352 1.00 36.44 72 ASP C O 1
ATOM 7088 N N . ILE C 1 74 ? 37.420 63.578 40.472 1.00 37.80 73 ILE C N 1
ATOM 7089 C CA . ILE C 1 74 ? 38.522 64.526 40.556 1.00 37.43 73 ILE C CA 1
ATOM 7090 C C . ILE C 1 74 ? 38.043 65.961 40.403 1.00 34.91 73 ILE C C 1
ATOM 7091 O O . ILE C 1 74 ? 38.628 66.872 40.970 1.00 32.67 73 ILE C O 1
ATOM 7096 N N . GLY C 1 75 ? 36.977 66.187 39.647 1.00 30.35 74 GLY C N 1
ATOM 7097 C CA . GLY C 1 75 ? 36.509 67.546 39.496 1.00 31.62 74 GLY C CA 1
ATOM 7098 C C . GLY C 1 75 ? 35.995 68.093 40.818 1.00 31.30 74 GLY C C 1
ATOM 7099 O O . GLY C 1 75 ? 36.280 69.243 41.243 1.00 32.31 74 GLY C O 1
ATOM 7100 N N . ARG C 1 76 ? 35.193 67.255 41.446 1.00 30.51 75 ARG C N 1
ATOM 7101 C CA . ARG C 1 76 ? 34.617 67.548 42.736 1.00 29.77 75 ARG C CA 1
ATOM 7102 C C . ARG C 1 76 ? 35.707 67.771 43.755 1.00 28.70 75 ARG C C 1
ATOM 7103 O O . ARG C 1 76 ? 35.692 68.762 44.494 1.00 32.12 75 ARG C O 1
ATOM 7111 N N . ASP C 1 77 ? 36.693 66.895 43.786 1.00 31.67 76 ASP C N 1
ATOM 7112 C CA . ASP C 1 77 ? 37.741 67.013 44.828 1.00 33.50 76 ASP C CA 1
ATOM 7113 C C . ASP C 1 77 ? 38.698 68.201 44.583 1.00 33.67 76 ASP C C 1
ATOM 7114 O O . ASP C 1 77 ? 39.197 68.824 45.500 1.00 31.34 76 ASP C O 1
ATOM 7119 N N . SER C 1 78 ? 38.967 68.526 43.328 1.00 34.62 77 SER C N 1
ATOM 7120 C CA . SER C 1 78 ? 39.812 69.657 43.049 1.00 30.99 77 SER C CA 1
ATOM 7121 C C . SER C 1 78 ? 39.094 70.974 43.360 1.00 34.61 77 SER C C 1
ATOM 7122 O O . SER C 1 78 ? 39.722 71.936 43.798 1.00 33.15 77 SER C O 1
ATOM 7125 N N . LEU C 1 79 ? 37.776 71.027 43.150 1.00 31.67 78 LEU C N 1
ATOM 7126 C CA . LEU C 1 79 ? 37.069 72.294 43.414 1.00 31.59 78 LEU C CA 1
ATOM 7127 C C . LEU C 1 79 ? 37.157 72.565 44.890 1.00 29.81 78 LEU C C 1
ATOM 7128 O O . LEU C 1 79 ? 37.292 73.697 45.283 1.00 31.59 78 LEU C O 1
ATOM 7133 N N . ASP C 1 80 ? 37.048 71.533 45.711 1.00 29.55 79 ASP C N 1
ATOM 7134 C CA . ASP C 1 80 ? 37.157 71.727 47.133 1.00 29.97 79 ASP C CA 1
ATOM 7135 C C . ASP C 1 80 ? 38.511 72.295 47.443 1.00 29.37 79 ASP C C 1
ATOM 7136 O O . ASP C 1 80 ? 38.656 73.144 48.343 1.00 31.97 79 ASP C O 1
ATOM 7141 N N . ARG C 1 81 ? 39.525 71.838 46.717 1.00 32.30 80 ARG C N 1
ATOM 7142 C CA . ARG C 1 81 ? 40.887 72.341 46.945 1.00 31.45 80 ARG C CA 1
ATOM 7143 C C . ARG C 1 81 ? 41.013 73.781 46.484 1.00 29.23 80 ARG C C 1
ATOM 7144 O O . ARG C 1 81 ? 41.643 74.591 47.133 1.00 27.60 80 ARG C O 1
ATOM 7152 N N . VAL C 1 82 ? 40.429 74.103 45.342 1.00 27.28 81 VAL C N 1
ATOM 7153 C CA . VAL C 1 82 ? 40.424 75.471 44.885 1.00 29.02 81 VAL C CA 1
ATOM 7154 C C . VAL C 1 82 ? 39.7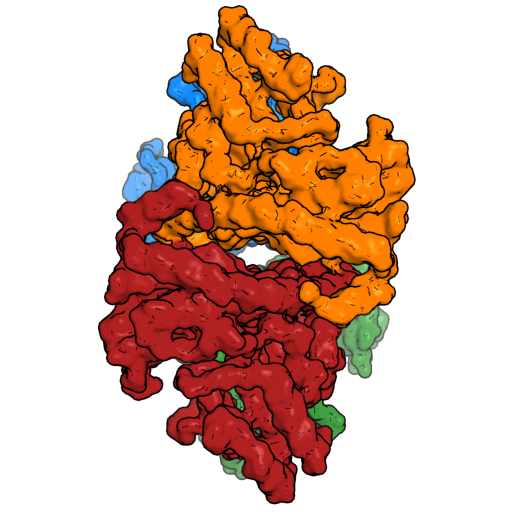14 76.419 45.904 1.00 31.05 81 VAL C C 1
ATOM 7155 O O . VAL C 1 82 ? 40.199 77.522 46.177 1.00 30.52 81 VAL C O 1
ATOM 7159 N N . TYR C 1 83 ? 38.526 76.038 46.404 1.00 31.11 82 TYR C N 1
ATOM 7160 C CA . TYR C 1 83 ? 37.847 76.860 47.438 1.00 30.10 82 TYR C CA 1
ATOM 7161 C C . TYR C 1 83 ? 38.708 77.036 48.721 1.00 29.96 82 TYR C C 1
ATOM 7162 O O . TYR C 1 83 ? 38.828 78.137 49.285 1.00 30.13 82 TYR C O 1
ATOM 7171 N N . ALA C 1 84 ? 39.332 75.961 49.181 1.00 28.72 83 ALA C N 1
ATOM 7172 C CA . ALA C 1 84 ? 40.232 76.029 50.357 1.00 24.89 83 ALA C CA 1
ATOM 7173 C C . ALA C 1 84 ? 41.374 77.047 50.136 1.00 27.63 83 ALA C C 1
ATOM 7174 O O . ALA C 1 84 ? 41.739 77.850 51.025 1.00 29.34 83 ALA C O 1
ATOM 7176 N N . ASN C 1 85 ? 41.947 77.021 48.946 1.00 29.00 84 ASN C N 1
ATOM 7177 C CA . ASN C 1 85 ? 43.015 77.960 48.603 1.00 29.65 84 ASN C CA 1
ATOM 7178 C C . ASN C 1 85 ? 42.465 79.406 48.597 1.00 30.81 84 ASN C C 1
ATOM 7179 O O . ASN C 1 85 ? 43.015 80.263 49.230 1.00 29.23 84 ASN C O 1
ATOM 7184 N N . ILE C 1 86 ? 41.350 79.662 47.905 1.00 28.57 85 ILE C N 1
ATOM 7185 C CA . ILE C 1 86 ? 40.774 80.986 47.889 1.00 29.06 85 ILE C CA 1
ATOM 7186 C C . ILE C 1 86 ? 40.444 81.504 49.271 1.00 28.85 85 ILE C C 1
ATOM 7187 O O . ILE C 1 86 ? 40.727 82.669 49.582 1.00 27.77 85 ILE C O 1
ATOM 7192 N N . PHE C 1 87 ? 39.856 80.659 50.112 1.00 26.80 86 PHE C N 1
ATOM 7193 C CA . PHE C 1 87 ? 39.466 81.073 51.458 1.00 27.32 86 PHE C CA 1
ATOM 7194 C C . PHE C 1 87 ? 40.611 80.985 52.486 1.00 31.81 86 PHE C C 1
ATOM 7195 O O . PHE C 1 87 ? 40.470 81.411 53.632 1.00 30.58 86 PHE C O 1
ATOM 7203 N N . ASN C 1 88 ? 41.762 80.509 52.033 1.00 30.09 87 ASN C N 1
ATOM 7204 C CA . ASN C 1 88 ? 42.939 80.305 52.883 1.00 30.55 87 ASN C CA 1
ATOM 7205 C C . ASN C 1 88 ? 42.584 79.433 54.095 1.00 31.46 87 ASN C C 1
ATOM 7206 O O . ASN C 1 88 ? 42.954 79.729 55.235 1.00 30.07 87 ASN C O 1
ATOM 7211 N N . THR C 1 89 ? 41.890 78.338 53.808 1.00 30.44 88 THR C N 1
ATOM 7212 C CA . THR C 1 89 ? 41.472 77.387 54.814 1.00 33.17 88 THR C CA 1
ATOM 7213 C C . THR C 1 89 ? 42.206 76.033 54.612 1.00 33.18 88 THR C C 1
ATOM 7214 O O . THR C 1 89 ? 42.797 75.760 53.547 1.00 31.12 88 THR C O 1
ATOM 7218 N N . GLU C 1 90 ? 42.212 75.229 55.669 1.00 29.83 89 GLU C N 1
ATOM 7219 C CA . GLU C 1 90 ? 42.723 73.870 55.525 1.00 32.20 89 GLU C CA 1
ATOM 7220 C C . GLU C 1 90 ? 41.862 73.062 54.558 1.00 32.12 89 GLU C C 1
ATOM 7221 O O . GLU C 1 90 ? 42.392 72.347 53.748 1.00 30.16 89 GLU C O 1
ATOM 7227 N N . SER C 1 91 ? 40.538 73.166 54.642 1.00 31.61 90 SER C N 1
ATOM 7228 C CA . SER C 1 91 ? 39.691 72.334 53.820 1.00 30.51 90 SER C CA 1
ATOM 7229 C C . SER C 1 91 ? 38.486 73.086 53.312 1.00 30.30 90 SER C C 1
ATOM 7230 O O . SER C 1 91 ? 38.175 74.177 53.763 1.00 30.15 90 SER C O 1
ATOM 7233 N N . ALA C 1 92 ? 37.807 72.456 52.372 1.00 29.40 91 ALA C N 1
ATOM 7234 C CA . ALA C 1 92 ? 36.549 72.959 51.890 1.00 27.81 91 ALA C CA 1
ATOM 7235 C C . ALA C 1 92 ? 35.731 71.776 51.403 1.00 29.15 91 ALA C C 1
ATOM 7236 O O . ALA C 1 92 ? 36.246 70.708 51.068 1.00 26.64 91 ALA C O 1
ATOM 7238 N N . PHE C 1 93 ? 34.430 71.997 51.318 1.00 29.58 92 PHE C N 1
ATOM 7239 C CA . PHE C 1 93 ? 33.488 70.986 50.950 1.00 28.50 92 PHE C CA 1
ATOM 7240 C C . PHE C 1 93 ? 32.395 71.719 50.219 1.00 28.48 92 PHE C C 1
ATOM 7241 O O . PHE C 1 93 ? 31.606 72.447 50.817 1.00 31.03 92 PHE C O 1
ATOM 7249 N N . VAL C 1 94 ? 32.385 71.541 48.915 1.00 29.41 93 VAL C N 1
ATOM 7250 C CA . VAL C 1 94 ? 31.489 72.254 47.992 1.00 29.72 93 VAL C CA 1
ATOM 7251 C C . VAL C 1 94 ? 30.655 71.219 47.295 1.00 32.61 93 VAL C C 1
ATOM 7252 O O . VAL C 1 94 ? 31.209 70.339 46.666 1.00 32.76 93 VAL C O 1
ATOM 7256 N N . ARG C 1 95 ? 29.319 71.303 47.381 1.00 31.50 94 ARG C N 1
ATOM 7257 C CA . ARG C 1 95 ? 28.496 70.233 46.823 1.00 30.44 94 ARG C CA 1
ATOM 7258 C C . ARG C 1 95 ? 27.194 70.793 46.260 1.00 30.29 94 ARG C C 1
ATOM 7259 O O . ARG C 1 95 ? 26.571 71.667 46.881 1.00 30.11 94 ARG C O 1
ATOM 7267 N N . PRO C 1 96 ? 26.717 70.185 45.160 1.00 29.39 95 PRO C N 1
ATOM 7268 C CA . PRO C 1 96 ? 25.406 70.518 44.650 1.00 31.47 95 PRO C CA 1
ATOM 7269 C C . PRO C 1 96 ? 24.283 69.942 45.522 1.00 33.74 95 PRO C C 1
ATOM 7270 O O . PRO C 1 96 ? 23.130 70.310 45.366 1.00 35.55 95 PRO C O 1
ATOM 7274 N N . HIS C 1 97 ? 24.634 69.042 46.421 1.00 31.81 96 HIS C N 1
ATOM 7275 C CA . HIS C 1 97 ? 23.676 68.320 47.235 1.00 31.60 96 HIS C CA 1
ATOM 7276 C C . HIS C 1 97 ? 23.042 69.183 48.297 1.00 32.62 96 HIS C C 1
ATOM 7277 O O . HIS C 1 97 ? 22.004 68.824 48.803 1.00 38.33 96 HIS C O 1
ATOM 7284 N N . PHE C 1 98 ? 23.671 70.282 48.692 1.00 31.40 97 PHE C N 1
ATOM 7285 C CA . PHE C 1 98 ? 23.027 71.168 49.664 1.00 29.78 97 PHE C CA 1
ATOM 7286 C C . PHE C 1 98 ? 21.831 71.798 48.977 1.00 31.90 97 PHE C C 1
ATOM 7287 O O . PHE C 1 98 ? 21.951 72.297 47.847 1.00 32.20 97 PHE C O 1
ATOM 7295 N N . VAL C 1 99 ? 20.686 71.806 49.651 1.00 32.09 98 VAL C N 1
ATOM 7296 C CA . VAL C 1 99 ? 19.434 72.269 49.001 1.00 32.01 98 VAL C CA 1
ATOM 7297 C C . VAL C 1 99 ? 19.299 73.778 49.034 1.00 34.49 98 VAL C C 1
ATOM 7298 O O . VAL C 1 99 ? 18.541 74.316 48.269 1.00 36.89 98 VAL C O 1
ATOM 7302 N N . ASN C 1 100 ? 20.064 74.435 49.905 1.00 30.23 99 ASN C N 1
ATOM 7303 C CA . ASN C 1 100 ? 20.115 75.880 50.037 1.00 34.23 99 ASN C CA 1
ATOM 7304 C C . ASN C 1 100 ? 21.206 76.227 51.042 1.00 36.16 99 ASN C C 1
ATOM 7305 O O . ASN C 1 100 ? 21.867 75.342 51.603 1.00 31.92 99 ASN C O 1
ATOM 7310 N N . GLY C 1 101 ? 21.427 77.507 51.284 1.00 36.09 100 GLY C N 1
ATOM 7311 C CA . GLY C 1 101 ? 22.515 77.883 52.182 1.00 34.26 100 GLY C CA 1
ATOM 7312 C C . GLY C 1 101 ? 22.244 77.550 53.640 1.00 31.50 100 GLY C C 1
ATOM 7313 O O . GLY C 1 101 ? 23.161 77.360 54.421 1.00 35.69 100 GLY C O 1
ATOM 7314 N N . THR C 1 102 ? 20.982 77.567 54.025 1.00 30.27 101 THR C N 1
ATOM 7315 C CA . THR C 1 102 ? 20.619 77.180 55.356 1.00 34.04 101 THR C CA 1
ATOM 7316 C C . THR C 1 102 ? 21.040 75.727 55.633 1.00 34.69 101 THR C C 1
ATOM 7317 O O . THR C 1 102 ? 21.448 75.384 56.753 1.00 33.56 101 THR C O 1
ATOM 7321 N N . HIS C 1 103 ? 20.962 74.886 54.606 1.00 33.31 102 HIS C N 1
ATOM 7322 C CA . HIS C 1 103 ? 21.405 73.475 54.730 1.00 29.87 102 HIS C CA 1
ATOM 7323 C C . HIS C 1 103 ? 22.880 73.436 55.082 1.00 31.30 102 HIS C C 1
ATOM 7324 O O . HIS C 1 103 ? 23.297 72.753 56.038 1.00 31.56 102 HIS C O 1
ATOM 7331 N N . ALA C 1 104 ? 23.682 74.214 54.367 1.00 32.13 103 ALA C N 1
ATOM 7332 C CA . ALA C 1 104 ? 25.136 74.269 54.629 1.00 30.17 103 ALA C CA 1
ATOM 7333 C C . ALA C 1 104 ? 25.442 74.776 56.023 1.00 30.44 103 ALA C C 1
ATOM 7334 O O . ALA C 1 104 ? 26.262 74.219 56.735 1.00 33.87 103 ALA C O 1
ATOM 7336 N N . ILE C 1 105 ? 24.783 75.857 56.400 1.00 34.04 104 ILE C N 1
ATOM 7337 C CA . ILE C 1 105 ? 24.965 76.458 57.719 1.00 32.37 104 ILE C CA 1
ATOM 7338 C C . ILE C 1 105 ? 24.567 75.462 58.803 1.00 31.74 104 ILE C C 1
ATOM 7339 O O . ILE C 1 105 ? 25.309 75.227 59.747 1.00 32.20 104 ILE C O 1
ATOM 7344 N N . GLY C 1 106 ? 23.410 74.842 58.635 1.00 30.68 105 GLY C N 1
ATOM 7345 C CA . GLY C 1 106 ? 22.890 73.880 59.599 1.00 31.65 105 GLY C CA 1
ATOM 7346 C C . GLY C 1 106 ? 23.789 72.679 59.729 1.00 30.25 105 GLY C C 1
ATOM 7347 O O . GLY C 1 106 ? 24.055 72.231 60.837 1.00 28.55 105 GLY C O 1
ATOM 7348 N N . ALA C 1 107 ? 24.367 72.219 58.622 1.00 29.89 106 ALA C N 1
ATOM 7349 C CA . ALA C 1 107 ? 25.298 71.059 58.691 1.00 28.80 106 ALA C CA 1
ATOM 7350 C C . ALA C 1 107 ? 26.597 71.402 59.436 1.00 29.21 106 ALA C C 1
ATOM 7351 O O . ALA C 1 107 ? 27.110 70.609 60.234 1.00 29.95 106 ALA C O 1
ATOM 7353 N N . ALA C 1 108 ? 27.133 72.595 59.194 1.00 30.06 107 ALA C N 1
ATOM 7354 C CA . ALA C 1 108 ? 28.309 73.057 59.901 1.00 29.07 107 ALA C CA 1
ATOM 7355 C C . ALA C 1 108 ? 28.034 73.107 61.385 1.00 28.71 107 ALA C C 1
ATOM 7356 O O . ALA C 1 108 ? 28.932 72.809 62.219 1.00 28.61 107 ALA C O 1
ATOM 7358 N N . LEU C 1 109 ? 26.797 73.497 61.734 1.00 28.81 108 LEU C N 1
ATOM 7359 C CA . LEU C 1 109 ? 26.416 73.647 63.136 1.00 29.02 108 LEU C CA 1
ATOM 7360 C C . LEU C 1 109 ? 26.253 72.295 63.809 1.00 29.68 108 LEU C C 1
ATOM 7361 O O . LEU C 1 109 ? 26.954 71.993 64.797 1.00 29.02 108 LEU C O 1
ATOM 7366 N N . PHE C 1 110 ? 25.372 71.491 63.257 1.00 29.42 109 PHE C N 1
ATOM 7367 C CA . PHE C 1 110 ? 25.123 70.133 63.769 1.00 31.01 109 PHE C CA 1
ATOM 7368 C C . PHE C 1 110 ? 26.390 69.322 63.851 1.00 32.19 109 PHE C C 1
ATOM 7369 O O . PHE C 1 110 ? 26.632 68.677 64.861 1.00 28.14 109 PHE C O 1
ATOM 7377 N N . GLY C 1 111 ? 27.216 69.379 62.803 1.00 32.10 110 GLY C N 1
ATOM 7378 C CA . GLY C 1 111 ? 28.395 68.535 62.731 1.00 30.99 110 GLY C CA 1
ATOM 7379 C C . GLY C 1 111 ? 29.376 68.737 63.858 1.00 30.30 110 GLY C C 1
ATOM 7380 O O . GLY C 1 111 ? 30.062 67.797 64.282 1.00 30.28 110 GLY C O 1
ATOM 7381 N N . ASN C 1 112 ? 29.417 69.971 64.342 1.00 28.00 111 ASN C N 1
ATOM 7382 C CA . ASN C 1 112 ? 30.341 70.406 65.337 1.00 31.95 111 ASN C CA 1
ATOM 7383 C C . ASN C 1 112 ? 29.721 70.629 66.728 1.00 30.82 111 ASN C C 1
ATOM 7384 O O . ASN C 1 112 ? 30.326 71.271 67.593 1.00 29.37 111 ASN C O 1
ATOM 7389 N N . LEU C 1 113 ? 28.518 70.074 66.936 1.00 31.72 112 LEU C N 1
ATOM 7390 C CA . LEU C 1 113 ? 27.853 70.124 68.251 1.00 29.72 112 LEU C CA 1
ATOM 7391 C C . LEU C 1 113 ? 27.343 68.763 68.743 1.00 30.74 112 LEU C C 1
ATOM 7392 O O . LEU C 1 113 ? 26.951 67.899 67.938 1.00 32.47 112 LEU C O 1
ATOM 7397 N N . ARG C 1 114 ? 27.379 68.582 70.071 1.00 30.28 113 ARG C N 1
ATOM 7398 C CA . ARG C 1 114 ? 26.944 67.354 70.725 1.00 28.72 113 ARG C CA 1
ATOM 7399 C C . ARG C 1 114 ? 26.053 67.647 71.928 1.00 28.00 113 ARG C C 1
ATOM 7400 O O . ARG C 1 114 ? 26.004 68.780 72.413 1.00 30.05 113 ARG C O 1
ATOM 7408 N N . PRO C 1 115 ? 25.319 66.636 72.410 1.00 29.66 114 PRO C N 1
ATOM 7409 C CA . PRO C 1 115 ? 24.507 66.856 73.587 1.00 27.77 114 PRO C CA 1
ATOM 7410 C C . PRO C 1 115 ? 25.296 67.517 74.716 1.00 32.49 114 PRO C C 1
ATOM 7411 O O . PRO C 1 115 ? 26.421 67.118 74.991 1.00 31.80 114 PRO C O 1
ATOM 7415 N N . ASN C 1 116 ? 24.682 68.527 75.335 1.00 32.25 115 ASN C N 1
ATOM 7416 C CA . ASN C 1 116 ? 25.238 69.259 76.451 1.00 34.13 115 ASN C CA 1
ATOM 7417 C C . ASN C 1 116 ? 26.223 70.320 76.055 1.00 34.07 115 ASN C C 1
ATOM 7418 O O . ASN C 1 116 ? 26.708 71.043 76.912 1.00 32.97 115 ASN C O 1
ATOM 7423 N N . ASP C 1 117 ? 26.514 70.452 74.774 1.00 31.78 116 ASP C N 1
ATOM 7424 C CA . ASP C 1 117 ? 27.282 71.616 74.306 1.00 31.81 116 ASP C CA 1
ATOM 7425 C C . ASP C 1 117 ? 26.339 72.786 74.266 1.00 32.01 116 ASP C C 1
ATOM 7426 O O . ASP C 1 117 ? 25.108 72.588 74.270 1.00 31.70 116 ASP C O 1
ATOM 7431 N N . THR C 1 118 ? 26.926 73.993 74.262 1.00 31.35 117 THR C N 1
ATOM 7432 C CA . THR C 1 118 ? 26.182 75.223 74.080 1.00 30.96 117 THR C CA 1
ATOM 7433 C C . THR C 1 118 ? 26.677 75.970 72.843 1.00 30.31 117 THR C C 1
ATOM 7434 O O . THR C 1 118 ? 27.874 76.187 72.656 1.00 29.58 117 THR C O 1
ATOM 7454 N N . SER C 1 121 ? 24.995 82.518 69.649 1.00 29.96 120 SER C N 1
ATOM 7455 C CA . SER C 1 121 ? 24.941 83.529 68.580 1.00 28.86 120 SER C CA 1
ATOM 7456 C C . SER C 1 121 ? 25.268 84.871 69.233 1.00 33.16 120 SER C C 1
ATOM 7457 O O . SER C 1 121 ? 24.765 85.183 70.335 1.00 33.80 120 SER C O 1
ATOM 7460 N N . ILE C 1 122 ? 26.126 85.649 68.592 1.00 32.75 121 ILE C N 1
ATOM 7461 C CA . ILE C 1 122 ? 26.540 86.911 69.165 1.00 32.83 121 ILE C CA 1
ATOM 7462 C C . ILE C 1 122 ? 26.139 88.154 68.357 1.00 34.43 121 ILE C C 1
ATOM 7463 O O . ILE C 1 122 ? 26.431 89.263 68.773 1.00 35.77 121 ILE C O 1
ATOM 7468 N N . CYS C 1 123 ? 25.410 87.994 67.255 1.00 34.03 122 CYS C N 1
ATOM 7469 C CA . CYS C 1 123 ? 24.915 89.148 66.524 1.00 35.14 122 CYS C CA 1
ATOM 7470 C C . CYS C 1 123 ? 23.397 89.243 66.701 1.00 37.13 122 CYS C C 1
ATOM 7471 O O . CYS C 1 123 ? 22.692 89.589 65.777 1.00 38.16 122 CYS C O 1
ATOM 7474 N N . GLY C 1 124 ? 22.889 88.929 67.887 1.00 37.17 123 GLY C N 1
ATOM 7475 C CA . GLY C 1 124 ? 21.448 88.966 68.099 1.00 39.62 123 GLY C CA 1
ATOM 7476 C C . GLY C 1 124 ? 20.679 87.824 67.438 1.00 42.46 123 GLY C C 1
ATOM 7477 O O . GLY C 1 124 ? 21.254 86.802 67.090 1.00 42.26 123 GLY C O 1
ATOM 7486 N N . PRO C 1 126 ? 19.109 85.309 65.130 1.00 42.13 125 PRO C N 1
ATOM 7487 C CA . PRO C 1 126 ? 19.530 84.899 63.799 1.00 41.63 125 PRO C CA 1
ATOM 7488 C C . PRO C 1 126 ? 18.421 84.978 62.732 1.00 38.82 125 PRO C C 1
ATOM 7489 O O . PRO C 1 126 ? 17.256 85.077 63.077 1.00 38.89 125 PRO C O 1
ATOM 7493 N N . TYR C 1 127 ? 18.842 84.924 61.466 1.00 41.43 126 TYR C N 1
ATOM 7494 C CA . TYR C 1 127 ? 17.975 84.767 60.284 1.00 44.15 126 TYR C CA 1
ATOM 7495 C C . TYR C 1 127 ? 16.856 83.768 60.614 1.00 46.19 126 TYR C C 1
ATOM 7496 O O . TYR C 1 127 ? 17.106 82.755 61.265 1.00 45.77 126 TYR C O 1
ATOM 7498 N N . ASP C 1 128 ? 15.633 84.047 60.159 1.00 48.68 127 ASP C N 1
ATOM 7499 C CA . ASP C 1 128 ? 14.440 83.241 60.511 1.00 49.38 127 ASP C CA 1
ATOM 7500 C C . ASP C 1 128 ? 14.597 81.742 60.161 1.00 45.91 127 ASP C C 1
ATOM 7501 O O . ASP C 1 128 ? 14.129 80.856 60.881 1.00 38.44 127 ASP C O 1
ATOM 7506 N N . THR C 1 129 ? 15.267 81.463 59.053 1.00 45.54 128 THR C N 1
ATOM 7507 C CA . THR C 1 129 ? 15.420 80.076 58.611 1.00 46.59 128 THR C CA 1
ATOM 7508 C C . THR C 1 129 ? 16.283 79.248 59.568 1.00 44.50 128 THR C C 1
ATOM 7509 O O . THR C 1 129 ? 16.226 78.024 59.559 1.00 44.80 128 THR C O 1
ATOM 7513 N N . LEU C 1 130 ? 17.041 79.897 60.438 1.00 42.74 129 LEU C N 1
ATOM 7514 C CA . LEU C 1 130 ? 17.837 79.157 61.400 1.00 43.42 129 LEU C CA 1
ATOM 7515 C C . LEU C 1 130 ? 17.103 78.809 62.678 1.00 41.74 129 LEU C C 1
ATOM 7516 O O . LEU C 1 130 ? 17.635 78.090 63.507 1.00 39.42 129 LEU C O 1
ATOM 7521 N N . HIS C 1 131 ? 15.893 79.326 62.850 1.00 39.97 130 HIS C N 1
ATOM 7522 C CA . HIS C 1 131 ? 15.175 79.119 64.102 1.00 40.47 130 HIS C CA 1
ATOM 7523 C C . HIS C 1 131 ? 14.837 77.648 64.391 1.00 38.36 130 HIS C C 1
ATOM 7524 O O . HIS C 1 131 ? 14.929 77.188 65.533 1.00 35.49 130 HIS C O 1
ATOM 7531 N N . ASP C 1 132 ? 14.436 76.904 63.362 1.00 37.31 131 ASP C N 1
ATOM 7532 C CA . ASP C 1 132 ? 14.135 75.498 63.514 1.00 34.74 131 ASP C CA 1
ATOM 7533 C C . ASP C 1 132 ? 15.392 74.658 63.752 1.00 32.99 131 ASP C C 1
ATOM 7534 O O . ASP C 1 132 ? 15.383 73.701 64.538 1.00 31.25 131 ASP C O 1
ATOM 7539 N N . ILE C 1 133 ? 16.483 75.031 63.099 1.00 33.95 132 ILE C N 1
ATOM 7540 C CA . ILE C 1 133 ? 17.768 74.359 63.303 1.00 33.55 132 ILE C CA 1
ATOM 7541 C C . ILE C 1 133 ? 18.138 74.443 64.773 1.00 32.30 132 ILE C C 1
ATOM 7542 O O . ILE C 1 133 ? 18.560 73.454 65.392 1.00 36.23 132 ILE C O 1
ATOM 7547 N N . ILE C 1 134 ? 17.949 75.619 65.349 1.00 32.30 133 ILE C N 1
ATOM 7548 C CA . ILE C 1 134 ? 18.282 75.827 66.771 1.00 31.08 133 ILE C CA 1
ATOM 7549 C C . ILE C 1 134 ? 17.275 75.138 67.678 1.00 29.99 133 ILE C C 1
ATOM 7550 O O . ILE C 1 134 ? 17.645 74.530 68.664 1.00 28.74 133 ILE C O 1
ATOM 7555 N N . GLY C 1 135 ? 16.006 75.211 67.309 1.00 32.49 134 GLY C N 1
ATOM 7556 C CA . GLY C 1 135 ? 14.899 74.690 68.107 1.00 35.06 134 GLY C CA 1
ATOM 7557 C C . GLY C 1 135 ? 14.302 75.777 68.983 1.00 39.22 134 GLY C C 1
ATOM 7558 O O . GLY C 1 135 ? 14.187 75.623 70.177 1.00 39.62 134 GLY C O 1
ATOM 7567 N N . ASP C 1 137 ? 11.236 76.797 69.049 1.00 52.72 136 ASP C N 1
ATOM 7568 C CA . ASP C 1 137 ? 9.815 76.633 69.255 1.00 53.84 136 ASP C CA 1
ATOM 7569 C C . ASP C 1 137 ? 9.630 75.195 69.712 1.00 53.44 136 ASP C C 1
ATOM 7570 O O . ASP C 1 137 ? 9.761 74.265 68.905 1.00 55.42 136 ASP C O 1
ATOM 7575 N N . ASP C 1 138 ? 9.338 74.992 70.992 1.00 51.29 137 ASP C N 1
ATOM 7576 C CA . ASP C 1 138 ? 9.219 73.618 71.496 1.00 52.76 137 ASP C CA 1
ATOM 7577 C C . ASP C 1 138 ? 7.842 73.003 71.399 1.00 51.39 137 ASP C C 1
ATOM 7578 O O . ASP C 1 138 ? 7.554 72.015 72.052 1.00 54.49 137 ASP C O 1
ATOM 7583 N N . SER C 1 139 ? 7.009 73.549 70.532 1.00 49.68 138 SER C N 1
ATOM 7584 C CA . SER C 1 139 ? 5.752 72.909 70.233 1.00 50.26 138 SER C CA 1
ATOM 7585 C C . SER C 1 139 ? 5.960 72.020 68.995 1.00 49.81 138 SER C C 1
ATOM 7586 O O . SER C 1 139 ? 5.127 71.173 68.695 1.00 53.62 138 SER C O 1
ATOM 7589 N N . LYS C 1 140 ? 7.070 72.233 68.285 1.00 49.25 139 LYS C N 1
ATOM 7590 C CA . LYS C 1 140 ? 7.396 71.502 67.051 1.00 48.95 139 LYS C CA 1
ATOM 7591 C C . LYS C 1 140 ? 8.448 70.447 67.312 1.00 45.26 139 LYS C C 1
ATOM 7592 O O . LYS C 1 140 ? 9.393 70.680 68.052 1.00 41.85 139 LYS C O 1
ATOM 7598 N N . LYS C 1 141 ? 8.300 69.307 66.647 1.00 42.78 140 LYS C N 1
ATOM 7599 C CA . LYS C 1 141 ? 9.327 68.278 66.628 1.00 38.81 140 LYS C CA 1
ATOM 7600 C C . LYS C 1 141 ? 9.925 68.278 65.215 1.00 34.45 140 LYS C C 1
ATOM 7601 O O . LYS C 1 141 ? 9.276 67.815 64.245 1.00 32.82 140 LYS C O 1
ATOM 7607 N N . VAL C 1 142 ? 11.135 68.823 65.106 1.00 31.17 141 VAL C N 1
ATOM 7608 C CA . VAL C 1 142 ? 11.826 69.026 63.829 1.00 30.80 141 VAL C CA 1
ATOM 7609 C C . VAL C 1 142 ? 13.287 68.535 63.786 1.00 31.38 141 VAL C C 1
ATOM 7610 O O . VAL C 1 142 ? 14.003 68.794 62.807 1.00 33.97 141 VAL C O 1
ATOM 7614 N N . GLY C 1 143 ? 13.730 67.852 64.837 1.00 29.78 142 GLY C N 1
ATOM 7615 C CA . GLY C 1 143 ? 15.102 67.353 64.954 1.00 28.60 142 GLY C CA 1
ATOM 7616 C C . GLY C 1 143 ? 16.106 68.489 65.193 1.00 30.11 142 GLY C C 1
ATOM 7617 O O . GLY C 1 143 ? 17.231 68.492 64.679 1.00 29.88 142 GLY C O 1
ATOM 7618 N N . SER C 1 144 ? 15.683 69.506 65.890 1.00 25.42 143 SER C N 1
ATOM 7619 C CA . SER C 1 144 ? 16.536 70.650 66.089 1.00 26.21 143 SER C CA 1
ATOM 7620 C C . SER C 1 144 ? 17.706 70.343 67.027 1.00 27.68 143 SER C C 1
ATOM 7621 O O . SER C 1 144 ? 17.722 69.352 67.749 1.00 25.26 143 SER C O 1
ATOM 7624 N N . LEU C 1 145 ? 18.653 71.259 67.061 1.00 28.79 144 LEU C N 1
ATOM 7625 C CA . LEU C 1 145 ? 19.747 71.176 68.040 1.00 28.57 144 LEU C CA 1
ATOM 7626 C C . LEU C 1 145 ? 19.261 70.935 69.471 1.00 27.75 144 LEU C C 1
ATOM 7627 O O . LEU C 1 145 ? 19.796 70.081 70.194 1.00 30.11 144 LEU C O 1
ATOM 7632 N N . ARG C 1 146 ? 18.240 71.689 69.864 1.00 27.35 145 ARG C N 1
ATOM 7633 C CA . ARG C 1 146 ? 17.629 71.580 71.172 1.00 29.93 145 ARG C CA 1
ATOM 7634 C C . ARG C 1 146 ? 17.139 70.153 71.450 1.00 29.68 145 ARG C C 1
ATOM 7635 O O . ARG C 1 146 ? 17.384 69.613 72.520 1.00 29.08 145 ARG C O 1
ATOM 7643 N N . GLU C 1 147 ? 16.477 69.535 70.467 1.00 30.06 146 GLU C N 1
ATOM 7644 C CA . GLU C 1 147 ? 16.018 68.154 70.594 1.00 29.11 146 GLU C CA 1
ATOM 7645 C C . GLU C 1 147 ? 17.157 67.141 70.754 1.00 29.35 146 GLU C C 1
ATOM 7646 O O . GLU C 1 147 ? 16.967 66.065 71.346 1.00 29.95 146 GLU C O 1
ATOM 7652 N N . TYR C 1 148 ? 18.340 67.496 70.257 1.00 29.97 147 TYR C N 1
ATOM 7653 C CA . TYR C 1 148 ? 19.536 66.684 70.461 1.00 28.65 147 TYR C CA 1
ATOM 7654 C C . TYR C 1 148 ? 20.388 67.113 71.643 1.00 29.88 147 TYR C C 1
ATOM 7655 O O . TYR C 1 148 ? 21.544 66.731 71.743 1.00 29.37 147 TYR C O 1
ATOM 7664 N N . GLY C 1 149 ? 19.792 67.883 72.550 1.00 31.92 148 GLY C N 1
ATOM 7665 C CA . GLY C 1 149 ? 20.413 68.247 73.842 1.00 30.54 148 GLY C CA 1
ATOM 7666 C C . GLY C 1 149 ? 21.413 69.397 73.805 1.00 29.61 148 GLY C C 1
ATOM 7667 O O . GLY C 1 149 ? 22.194 69.592 74.763 1.00 26.78 148 GLY C O 1
ATOM 7668 N N . VAL C 1 150 ? 21.425 70.129 72.693 1.00 31.05 149 VAL C N 1
ATOM 7669 C CA . VAL C 1 150 ? 22.355 71.232 72.520 1.00 32.30 149 VAL C CA 1
ATOM 7670 C C . VAL C 1 150 ? 21.695 72.515 73.000 1.00 33.34 149 VAL C C 1
ATOM 7671 O O . VAL C 1 150 ? 20.631 72.891 72.530 1.00 33.16 149 VAL C O 1
ATOM 7675 N N . LYS C 1 151 ? 22.343 73.172 73.956 1.00 33.48 150 LYS C N 1
ATOM 7676 C CA . LYS C 1 151 ? 21.827 74.402 74.544 1.00 32.98 150 LYS C CA 1
ATOM 7677 C C . LYS C 1 151 ? 22.166 75.611 73.693 1.00 31.87 150 LYS C C 1
ATOM 7678 O O . LYS C 1 151 ? 23.063 75.569 72.847 1.00 31.82 150 LYS C O 1
ATOM 7684 N N . TYR C 1 152 ? 21.414 76.681 73.889 1.00 30.73 151 TYR C N 1
ATOM 7685 C CA . TYR C 1 152 ? 21.557 77.852 73.069 1.00 31.18 151 TYR C CA 1
ATOM 7686 C C . TYR C 1 152 ? 21.566 79.122 73.886 1.00 32.75 151 TYR C C 1
ATOM 7687 O O . TYR C 1 152 ? 20.722 79.295 74.772 1.00 29.78 151 TYR C O 1
ATOM 7696 N N . LYS C 1 153 ? 22.507 80.009 73.562 1.00 34.11 152 LYS C N 1
ATOM 7697 C CA . LYS C 1 153 ? 22.586 81.329 74.158 1.00 33.68 152 LYS C CA 1
ATOM 7698 C C . LYS C 1 153 ? 22.617 82.318 73.038 1.00 34.19 152 LYS C C 1
ATOM 7699 O O . LYS C 1 153 ? 23.228 82.084 71.980 1.00 30.68 152 LYS C O 1
ATOM 7713 N N . VAL C 1 155 ? 23.352 86.549 72.333 1.00 37.57 154 VAL C N 1
ATOM 7714 C CA . VAL C 1 155 ? 23.700 87.862 72.863 1.00 38.03 154 VAL C CA 1
ATOM 7715 C C . VAL C 1 155 ? 23.101 88.945 71.964 1.00 36.47 154 VAL C C 1
ATOM 7716 O O . VAL C 1 155 ? 23.473 89.076 70.808 1.00 36.86 154 VAL C O 1
ATOM 7720 N N . ASP C 1 156 ? 22.153 89.711 72.501 1.00 37.69 155 ASP C N 1
ATOM 7721 C CA . ASP C 1 156 ? 21.599 90.870 71.786 1.00 39.55 155 ASP C CA 1
ATOM 7722 C C . ASP C 1 156 ? 22.706 91.881 71.488 1.00 38.73 155 ASP C C 1
ATOM 7723 O O . ASP C 1 156 ? 23.718 91.956 72.212 1.00 36.24 155 ASP C O 1
ATOM 7728 N N . LEU C 1 157 ? 22.495 92.691 70.457 1.00 40.07 156 LEU C N 1
ATOM 7729 C CA . LEU C 1 157 ? 23.406 93.798 70.171 1.00 42.58 156 LEU C CA 1
ATOM 7730 C C . LEU C 1 157 ? 23.225 94.892 71.246 1.00 43.42 156 LEU C C 1
ATOM 7731 O O . LEU C 1 157 ? 22.137 95.050 71.815 1.00 40.75 156 LEU C O 1
ATOM 7736 N N . LYS C 1 158 ? 24.303 95.603 71.556 1.00 46.11 157 LYS C N 1
ATOM 7737 C CA . LYS C 1 158 ? 24.247 96.727 72.505 1.00 47.02 157 LYS C CA 1
ATOM 7738 C C . LYS C 1 158 ? 24.697 97.976 71.747 1.00 48.31 157 LYS C C 1
ATOM 7739 O O . LYS C 1 158 ? 25.769 97.996 71.138 1.00 45.18 157 LYS C O 1
ATOM 7743 N N . ASP C 1 159 ? 23.854 99.001 71.757 1.00 51.99 158 ASP C N 1
ATOM 7744 C CA . ASP C 1 159 ? 24.152 100.261 71.071 1.00 54.17 158 ASP C CA 1
ATOM 7745 C C . ASP C 1 159 ? 24.404 99.946 69.621 1.00 55.88 158 ASP C C 1
ATOM 7746 O O . ASP C 1 159 ? 25.307 100.498 68.995 1.00 58.73 158 ASP C O 1
ATOM 7751 N N . GLY C 1 160 ? 23.596 99.020 69.113 1.00 56.12 159 GLY C N 1
ATOM 7752 C CA . GLY C 1 160 ? 23.655 98.577 67.728 1.00 56.44 159 GLY C CA 1
ATOM 7753 C C . GLY C 1 160 ? 24.899 97.811 67.302 1.00 55.56 159 GLY C C 1
ATOM 7754 O O . GLY C 1 160 ? 24.998 97.456 66.139 1.00 56.88 159 GLY C O 1
ATOM 7755 N N . LYS C 1 161 ? 25.842 97.560 68.217 1.00 53.22 160 LYS C N 1
ATOM 7756 C CA . LYS C 1 161 ? 27.063 96.819 67.896 1.00 50.03 160 LYS C CA 1
ATOM 7757 C C . LYS C 1 161 ? 27.112 95.497 68.669 1.00 46.39 160 LYS C C 1
ATOM 7758 O O . LYS C 1 161 ? 26.355 95.293 69.615 1.00 45.76 160 LYS C O 1
ATOM 7761 N N . VAL C 1 162 ? 27.992 94.590 68.252 1.00 42.70 161 VAL C N 1
ATOM 7762 C CA . VAL C 1 162 ? 28.181 93.331 68.973 1.00 40.51 161 VAL C CA 1
ATOM 7763 C C . VAL C 1 162 ? 28.571 93.658 70.413 1.00 38.71 161 VAL C C 1
ATOM 7764 O O . VAL C 1 162 ? 29.507 94.421 70.615 1.00 41.68 161 VAL C O 1
ATOM 7768 N N . ASP C 1 163 ? 27.862 93.101 71.397 1.00 35.26 162 ASP C N 1
ATOM 7769 C CA . ASP C 1 163 ? 28.152 93.343 72.823 1.00 38.67 162 ASP C CA 1
ATOM 7770 C C . ASP C 1 163 ? 29.312 92.449 73.246 1.00 39.56 162 ASP C C 1
ATOM 7771 O O . ASP C 1 163 ? 29.157 91.471 73.998 1.00 37.83 162 ASP C O 1
ATOM 7776 N N . ILE C 1 164 ? 30.493 92.803 72.762 1.00 40.03 163 ILE C N 1
ATOM 7777 C CA . ILE C 1 164 ? 31.693 92.004 72.998 1.00 38.86 163 ILE C CA 1
ATOM 7778 C C . ILE C 1 164 ? 32.071 91.830 74.478 1.00 39.52 163 ILE C C 1
ATOM 7779 O O . ILE C 1 164 ? 32.768 90.881 74.832 1.00 40.27 163 ILE C O 1
ATOM 7784 N N . ASN C 1 165 ? 31.629 92.719 75.365 1.00 40.14 164 ASN C N 1
ATOM 7785 C CA . ASN C 1 165 ? 31.941 92.510 76.759 1.00 39.32 164 ASN C CA 1
ATOM 7786 C C . ASN C 1 165 ? 31.071 91.388 77.333 1.00 37.94 164 ASN C C 1
ATOM 7787 O O . ASN C 1 165 ? 31.562 90.538 78.067 1.00 35.72 164 ASN C O 1
ATOM 7792 N N . THR C 1 166 ? 29.796 91.337 76.988 1.00 36.96 165 THR C N 1
ATOM 7793 C CA . THR C 1 166 ? 28.983 90.191 77.418 1.00 36.43 165 THR C CA 1
ATOM 7794 C C . THR C 1 166 ? 29.505 88.876 76.805 1.00 35.26 165 THR C C 1
ATOM 7795 O O . THR C 1 166 ? 29.549 87.834 77.473 1.00 35.01 165 THR C O 1
ATOM 7799 N N . VAL C 1 167 ? 29.908 88.908 75.542 1.00 36.96 166 VAL C N 1
ATOM 7800 C CA . VAL C 1 167 ? 30.430 87.695 74.908 1.00 35.93 166 VAL C CA 1
ATOM 7801 C C . VAL C 1 167 ? 31.584 87.135 75.733 1.00 36.79 166 VAL C C 1
ATOM 7802 O O . VAL C 1 167 ? 31.583 85.960 76.121 1.00 37.33 166 VAL C O 1
ATOM 7806 N N . LYS C 1 168 ? 32.542 87.990 76.056 1.00 38.02 167 LYS C N 1
ATOM 7807 C CA . LYS C 1 168 ? 33.669 87.570 76.900 1.00 37.50 167 LYS C CA 1
ATOM 7808 C C . LYS C 1 168 ? 33.250 87.050 78.274 1.00 36.12 167 LYS C C 1
ATOM 7809 O O . LYS C 1 168 ? 33.839 86.068 78.752 1.00 37.52 167 LYS C O 1
ATOM 7815 N N . GLU C 1 169 ? 32.242 87.664 78.899 1.00 35.24 168 GLU C N 1
ATOM 7816 C CA . GLU C 1 169 ? 31.823 87.227 80.246 1.00 35.13 168 GLU C CA 1
ATOM 7817 C C . GLU C 1 169 ? 31.173 85.855 80.165 1.00 36.46 168 GLU C C 1
ATOM 7818 O O . GLU C 1 169 ? 31.344 85.034 81.063 1.00 36.23 168 GLU C O 1
ATOM 7820 N N . GLU C 1 170 ? 30.443 85.593 79.086 1.00 35.54 169 GLU C N 1
ATOM 7821 C CA . GLU C 1 170 ? 29.794 84.289 78.923 1.00 36.28 169 GLU C CA 1
ATOM 7822 C C . GLU C 1 170 ? 30.838 83.222 78.724 1.00 35.27 169 GLU C C 1
ATOM 7823 O O . GLU C 1 170 ? 30.769 82.159 79.339 1.00 37.70 169 GLU C O 1
ATOM 7829 N N . LEU C 1 171 ? 31.840 83.522 77.908 1.00 35.87 170 LEU C N 1
ATOM 7830 C CA . LEU C 1 171 ? 32.964 82.598 77.714 1.00 34.82 170 LEU C CA 1
ATOM 7831 C C . LEU C 1 171 ? 33.741 82.304 79.002 1.00 38.48 170 LEU C C 1
ATOM 7832 O O . LEU C 1 171 ? 34.216 81.179 79.183 1.00 41.47 170 LEU C O 1
ATOM 7837 N N . LYS C 1 172 ? 33.907 83.312 79.863 1.00 39.01 171 LYS C N 1
ATOM 7838 C CA . LYS C 1 172 ? 34.596 83.118 81.124 1.00 40.87 171 LYS C CA 1
ATOM 7839 C C . LYS C 1 172 ? 33.750 82.259 82.053 1.00 40.73 171 LYS C C 1
ATOM 7840 O O . LYS C 1 172 ? 34.287 81.438 82.766 1.00 42.68 171 LYS C O 1
ATOM 7844 N N . LYS C 1 173 ? 32.428 82.408 82.018 1.00 40.52 172 LYS C N 1
ATOM 7845 C CA . LYS C 1 173 ? 31.585 81.745 83.029 1.00 39.33 172 LYS C CA 1
ATOM 7846 C C . LYS C 1 173 ? 31.023 80.394 82.600 1.00 39.57 172 LYS C C 1
ATOM 7847 O O . LYS C 1 173 ? 30.629 79.618 83.477 1.00 40.50 172 LYS C O 1
ATOM 7851 N N . ASP C 1 174 ? 30.997 80.094 81.283 1.00 38.58 173 ASP C N 1
ATOM 7852 C CA . ASP C 1 174 ? 30.353 78.866 80.768 1.00 35.63 173 ASP C CA 1
ATOM 7853 C C . ASP C 1 174 ? 31.276 77.978 79.904 1.00 35.35 173 ASP C C 1
ATOM 7854 O O . ASP C 1 174 ? 31.411 78.198 78.685 1.00 34.24 173 ASP C O 1
ATOM 7859 N N . ASP C 1 175 ? 31.879 76.966 80.539 1.00 31.64 174 ASP C N 1
ATOM 7860 C CA . ASP C 1 175 ? 32.772 75.985 79.879 1.00 32.65 174 ASP C CA 1
ATOM 7861 C C . ASP C 1 175 ? 32.050 75.111 78.816 1.00 32.36 174 ASP C C 1
ATOM 7862 O O . ASP C 1 175 ? 32.703 74.420 78.056 1.00 34.92 174 ASP C O 1
ATOM 7864 N N . SER C 1 176 ? 30.720 75.148 78.761 1.00 30.78 175 SER C N 1
ATOM 7865 C CA . SER C 1 176 ? 29.995 74.355 77.780 1.00 32.41 175 SER C CA 1
ATOM 7866 C C . SER C 1 176 ? 29.835 75.070 76.460 1.00 32.07 175 SER C C 1
ATOM 7867 O O . SER C 1 176 ? 29.306 74.472 75.510 1.00 33.38 175 SER C O 1
ATOM 7870 N N . ILE C 1 177 ? 30.226 76.338 76.371 1.00 31.17 176 ILE C N 1
ATOM 7871 C CA . ILE C 1 177 ? 30.085 77.015 75.070 1.00 33.36 176 ILE C CA 1
ATOM 7872 C C . ILE C 1 177 ? 31.182 76.485 74.156 1.00 31.80 176 ILE C C 1
ATOM 7873 O O . ILE C 1 177 ? 32.359 76.669 74.446 1.00 32.54 176 ILE C O 1
ATOM 7878 N N . LYS C 1 178 ? 30.794 75.805 73.086 1.00 30.58 177 LYS C N 1
ATOM 7879 C CA . LYS C 1 178 ? 31.752 75.187 72.159 1.00 31.68 177 LYS C CA 1
ATOM 7880 C C . LYS C 1 178 ? 31.817 75.823 70.786 1.00 31.30 177 LYS C C 1
ATOM 7881 O O . LYS C 1 178 ? 32.779 75.607 70.064 1.00 32.80 177 LYS C O 1
ATOM 7887 N N . LEU C 1 179 ? 30.789 76.566 70.404 1.00 31.55 178 LEU C N 1
ATOM 7888 C CA . LEU C 1 179 ? 30.756 77.185 69.096 1.00 30.70 178 LEU C CA 1
ATOM 7889 C C . LEU C 1 179 ? 30.078 78.532 69.249 1.00 31.95 178 LEU C C 1
ATOM 7890 O O . LEU C 1 179 ? 29.079 78.636 69.941 1.00 35.01 178 LEU C O 1
ATOM 7895 N N . ILE C 1 180 ? 30.687 79.566 68.683 1.00 29.93 179 ILE C N 1
ATOM 7896 C CA . ILE C 1 180 ? 30.112 80.886 68.585 1.00 28.56 179 ILE C CA 1
ATOM 7897 C C . ILE C 1 180 ? 29.690 81.051 67.141 1.00 28.05 179 ILE C C 1
ATOM 7898 O O . ILE C 1 180 ? 30.479 80.751 66.242 1.00 27.91 179 ILE C O 1
ATOM 7903 N N . HIS C 1 181 ? 28.446 81.498 66.937 1.00 28.32 180 HIS C N 1
ATOM 7904 C CA . HIS C 1 181 ? 27.889 81.832 65.634 1.00 27.69 180 HIS C CA 1
ATOM 7905 C C . HIS C 1 181 ? 27.846 83.359 65.395 1.00 30.06 180 HIS C C 1
ATOM 7906 O O . HIS C 1 181 ? 27.232 84.135 66.156 1.00 31.42 180 HIS C O 1
ATOM 7913 N N . ILE C 1 182 ? 28.518 83.766 64.330 1.00 28.91 181 ILE C N 1
ATOM 7914 C CA . ILE C 1 182 ? 28.570 85.148 63.880 1.00 32.44 181 ILE C CA 1
ATOM 7915 C C . ILE C 1 182 ? 27.873 85.161 62.529 1.00 32.90 181 ILE C C 1
ATOM 7916 O O . ILE C 1 182 ? 28.136 84.297 61.669 1.00 33.39 181 ILE C O 1
ATOM 7921 N N . GLN C 1 183 ? 26.976 86.124 62.339 1.00 34.52 182 GLN C N 1
ATOM 7922 C CA . GLN C 1 183 ? 26.271 86.262 61.057 1.00 33.92 182 GLN C CA 1
ATOM 7923 C C . GLN C 1 183 ? 26.786 87.529 60.359 1.00 35.31 182 GLN C C 1
ATOM 7924 O O . GLN C 1 183 ? 26.628 88.638 60.879 1.00 35.43 182 GLN C O 1
ATOM 7930 N N . ARG C 1 184 ? 27.420 87.382 59.202 1.00 32.56 183 ARG C N 1
ATOM 7931 C CA . ARG C 1 184 ? 28.043 88.528 58.512 1.00 31.52 183 ARG C CA 1
ATOM 7932 C C . ARG C 1 184 ? 26.999 89.510 57.967 1.00 33.62 183 ARG C C 1
ATOM 7933 O O . ARG C 1 184 ? 27.057 90.680 58.212 1.00 30.53 183 ARG C O 1
ATOM 7941 N N . SER C 1 185 ? 26.052 89.006 57.199 1.00 29.74 184 SER C N 1
ATOM 7942 C CA . SER C 1 185 ? 24.980 89.835 56.626 1.00 34.91 184 SER C CA 1
ATOM 7943 C C . SER C 1 185 ? 23.763 89.981 57.560 1.00 36.38 184 SER C C 1
ATOM 7944 O O . SER C 1 185 ? 23.286 89.004 58.134 1.00 35.92 184 SER C O 1
ATOM 7947 N N . THR C 1 186 ? 23.271 91.203 57.712 1.00 35.10 185 THR C N 1
ATOM 7948 C CA . THR C 1 186 ? 22.140 91.490 58.588 1.00 37.17 185 THR C CA 1
ATOM 7949 C C . THR C 1 186 ? 20.995 90.842 57.876 1.00 40.83 185 THR C C 1
ATOM 7950 O O . THR C 1 186 ? 20.987 90.729 56.647 1.00 46.07 185 THR C O 1
ATOM 7954 N N . GLY C 1 187 ? 19.993 90.396 58.565 1.00 42.97 186 GLY C N 1
ATOM 7955 C CA . GLY C 1 187 ? 18.872 89.963 57.722 1.00 44.69 186 GLY C CA 1
ATOM 7956 C C . GLY C 1 187 ? 17.893 91.116 57.512 1.00 43.77 186 GLY C C 1
ATOM 7957 O O . GLY C 1 187 ? 18.188 92.184 56.971 1.00 40.57 186 GLY C O 1
ATOM 7958 N N . TYR C 1 188 ? 16.702 90.868 57.997 1.00 45.97 187 TYR C N 1
ATOM 7959 C CA . TYR C 1 188 ? 15.665 91.823 57.988 1.00 46.08 187 TYR C CA 1
ATOM 7960 C C . TYR C 1 188 ? 15.830 92.629 59.238 1.00 46.67 187 TYR C C 1
ATOM 7961 O O . TYR C 1 188 ? 15.228 92.324 60.251 1.00 53.09 187 TYR C O 1
ATOM 7970 N N . GLY C 1 189 ? 16.669 93.642 59.190 1.00 44.80 188 GLY C N 1
ATOM 7971 C CA . GLY C 1 189 ? 16.722 94.613 60.262 1.00 43.60 188 GLY C CA 1
ATOM 7972 C C . GLY C 1 189 ? 17.102 95.935 59.629 1.00 42.46 188 GLY C C 1
ATOM 7973 O O . GLY C 1 189 ? 16.981 96.115 58.410 1.00 42.27 188 GLY C O 1
ATOM 7974 N N . TRP C 1 190 ? 17.524 96.861 60.469 1.00 37.78 189 TRP C N 1
ATOM 7975 C CA . TRP C 1 190 ? 18.012 98.135 60.037 1.00 35.90 189 TRP C CA 1
ATOM 7976 C C . TRP C 1 190 ? 19.330 98.272 60.763 1.00 35.02 189 TRP C C 1
ATOM 7977 O O . TRP C 1 190 ? 19.454 99.007 61.723 1.00 32.65 189 TRP C O 1
ATOM 7988 N N . ARG C 1 191 ? 20.324 97.529 60.294 1.00 34.71 190 ARG C N 1
ATOM 7989 C CA . ARG C 1 191 ? 21.668 97.547 60.903 1.00 34.52 190 ARG C CA 1
ATOM 7990 C C . ARG C 1 191 ? 22.656 97.136 59.821 1.00 33.36 190 ARG C C 1
ATOM 7991 O O . ARG C 1 191 ? 22.385 96.247 59.060 1.00 34.76 190 ARG C O 1
ATOM 7993 N N . LYS C 1 192 ? 23.777 97.820 59.727 1.00 33.43 191 LYS C N 1
ATOM 7994 C CA . LYS C 1 192 ? 24.754 97.501 58.710 1.00 35.99 191 LYS C CA 1
ATOM 7995 C C . LYS C 1 192 ? 25.369 96.140 58.950 1.00 36.40 191 LYS C C 1
ATOM 7996 O O . LYS C 1 192 ? 25.648 95.750 60.066 1.00 36.57 191 LYS C O 1
ATOM 8002 N N . SER C 1 193 ? 25.570 95.421 57.861 1.00 37.48 192 SER C N 1
ATOM 8003 C CA . SER C 1 193 ? 26.211 94.136 57.869 1.00 33.48 192 SER C CA 1
ATOM 8004 C C . SER C 1 193 ? 27.633 94.305 58.402 1.00 35.68 192 SER C C 1
ATOM 8005 O O . SER C 1 193 ? 28.251 95.401 58.304 1.00 32.39 192 SER C O 1
ATOM 8008 N N . LEU C 1 194 ? 28.142 93.239 59.016 1.00 34.51 193 LEU C N 1
ATOM 8009 C CA . LEU C 1 194 ? 29.461 93.273 59.655 1.00 34.83 193 LEU C CA 1
ATOM 8010 C C . LEU C 1 194 ? 30.628 93.139 58.692 1.00 29.93 193 LEU C C 1
ATOM 8011 O O . LEU C 1 194 ? 30.779 92.130 58.023 1.00 28.39 193 LEU C O 1
ATOM 8016 N N . ARG C 1 195 ? 31.496 94.133 58.720 1.00 28.20 194 ARG C N 1
ATOM 8017 C CA . ARG C 1 195 ? 32.649 94.171 57.863 1.00 28.32 194 ARG C CA 1
ATOM 8018 C C . ARG C 1 195 ? 33.693 93.205 58.364 1.00 29.52 194 ARG C C 1
ATOM 8019 O O . ARG C 1 195 ? 33.737 92.879 59.537 1.00 29.81 194 ARG C O 1
ATOM 8027 N N . ILE C 1 196 ? 34.588 92.819 57.468 1.00 29.28 195 ILE C N 1
ATOM 8028 C CA . ILE C 1 196 ? 35.644 91.893 57.794 1.00 26.23 195 ILE C CA 1
ATOM 8029 C C . ILE C 1 196 ? 36.525 92.388 58.938 1.00 28.43 195 ILE C C 1
ATOM 8030 O O . ILE C 1 196 ? 36.847 91.621 59.812 1.00 28.33 195 ILE C O 1
ATOM 8035 N N . ALA C 1 197 ? 36.845 93.675 58.947 1.00 29.44 196 ALA C N 1
ATOM 8036 C CA . ALA C 1 197 ? 37.678 94.231 59.996 1.00 30.31 196 ALA C CA 1
ATOM 8037 C C . ALA C 1 197 ? 36.940 94.204 61.333 1.00 29.43 196 ALA C C 1
ATOM 8038 O O . ALA C 1 197 ? 37.577 94.044 62.387 1.00 31.99 196 ALA C O 1
ATOM 8040 N N . GLU C 1 198 ? 35.611 94.316 61.300 1.00 27.12 197 GLU C N 1
ATOM 8041 C CA . GLU C 1 198 ? 34.789 94.196 62.528 1.00 28.78 197 GLU C CA 1
ATOM 8042 C C . GLU C 1 198 ? 34.752 92.742 63.027 1.00 30.51 197 GLU C C 1
ATOM 8043 O O . GLU C 1 198 ? 34.931 92.472 64.225 1.00 31.47 197 GLU C O 1
ATOM 8049 N N . ILE C 1 199 ? 34.565 91.813 62.104 1.00 30.34 198 ILE C N 1
ATOM 8050 C CA . ILE C 1 199 ? 34.725 90.388 62.445 1.00 29.50 198 ILE C CA 1
ATOM 8051 C C . ILE C 1 199 ? 36.150 90.136 63.013 1.00 30.26 198 ILE C C 1
ATOM 8052 O O . ILE C 1 199 ? 36.313 89.528 64.087 1.00 31.39 198 ILE C O 1
ATOM 8057 N N . ALA C 1 200 ? 37.181 90.650 62.358 1.00 31.00 199 ALA C N 1
ATOM 8058 C CA . ALA C 1 200 ? 38.541 90.464 62.859 1.00 28.77 199 ALA C CA 1
ATOM 8059 C C . ALA C 1 200 ? 38.711 90.861 64.332 1.00 30.58 199 ALA C C 1
ATOM 8060 O O . ALA C 1 200 ? 39.349 90.167 65.103 1.00 28.21 199 ALA C O 1
ATOM 8062 N N . GLU C 1 201 ? 38.175 92.015 64.703 1.00 30.03 200 GLU C N 1
ATOM 8063 C CA . GLU C 1 201 ? 38.291 92.496 66.061 1.00 31.81 200 GLU C CA 1
ATOM 8064 C C . GLU C 1 201 ? 37.512 91.693 67.062 1.00 31.24 200 GLU C C 1
ATOM 8065 O O . GLU C 1 201 ? 37.986 91.494 68.184 1.00 28.80 200 GLU C O 1
ATOM 8071 N N . ILE C 1 202 ? 36.315 91.277 66.663 1.00 32.66 201 ILE C N 1
ATOM 8072 C CA . ILE C 1 202 ? 35.437 90.447 67.490 1.00 31.91 201 ILE C CA 1
ATOM 8073 C C . ILE C 1 202 ? 36.138 89.125 67.800 1.00 31.59 201 ILE C C 1
ATOM 8074 O O . ILE C 1 202 ? 36.104 88.662 68.924 1.00 27.78 201 ILE C O 1
ATOM 8079 N N . ILE C 1 203 ? 36.782 88.525 66.794 1.00 31.70 202 ILE C N 1
ATOM 8080 C CA . ILE C 1 203 ? 37.503 87.279 67.013 1.00 29.30 202 ILE C CA 1
ATOM 8081 C C . ILE C 1 203 ? 38.742 87.527 67.902 1.00 31.96 202 ILE C C 1
ATOM 8082 O O . ILE C 1 203 ? 39.043 86.729 68.805 1.00 30.55 202 ILE C O 1
ATOM 8087 N N . LYS C 1 204 ? 39.442 88.640 67.677 1.00 32.78 203 LYS C N 1
ATOM 8088 C CA . LYS C 1 204 ? 40.607 88.988 68.498 1.00 32.47 203 LYS C CA 1
ATOM 8089 C C . LYS C 1 204 ? 40.185 89.014 69.978 1.00 32.56 203 LYS C C 1
ATOM 8090 O O . LYS C 1 204 ? 40.839 88.429 70.820 1.00 35.04 203 LYS C O 1
ATOM 8092 N N . SER C 1 205 ? 39.057 89.639 70.281 1.00 32.39 204 SER C N 1
ATOM 8093 C CA . SER C 1 205 ? 38.529 89.656 71.655 1.00 33.17 204 SER C CA 1
ATOM 8094 C C . SER C 1 205 ? 38.080 88.294 72.204 1.00 32.97 204 SER C C 1
ATOM 8095 O O . SER C 1 205 ? 38.196 88.026 73.384 1.00 28.65 204 SER C O 1
ATOM 8098 N N . ILE C 1 206 ? 37.480 87.467 71.354 1.00 34.92 205 ILE C N 1
ATOM 8099 C CA . ILE C 1 206 ? 37.110 86.114 71.760 1.00 32.76 205 ILE C CA 1
ATOM 8100 C C . ILE C 1 206 ? 38.374 85.345 72.190 1.00 33.37 205 ILE C C 1
ATOM 8101 O O . ILE C 1 206 ? 38.423 84.719 73.271 1.00 34.32 205 ILE C O 1
ATOM 8106 N N . ARG C 1 207 ? 39.417 85.439 71.367 1.00 34.04 206 ARG C N 1
ATOM 8107 C CA . ARG C 1 207 ? 40.653 84.672 71.609 1.00 33.64 206 ARG C CA 1
ATOM 8108 C C . ARG C 1 207 ? 41.411 85.106 72.830 1.00 35.05 206 ARG C C 1
ATOM 8109 O O . ARG C 1 207 ? 42.163 84.309 73.387 1.00 33.63 206 ARG C O 1
ATOM 8117 N N . GLU C 1 208 ? 41.221 86.351 73.254 1.00 34.52 207 GLU C N 1
ATOM 8118 C CA . GLU C 1 208 ? 41.849 86.812 74.490 1.00 36.61 207 GLU C CA 1
ATOM 8119 C C . GLU C 1 208 ? 41.308 86.042 75.678 1.00 37.88 207 GLU C C 1
ATOM 8120 O O . GLU C 1 208 ? 41.986 85.937 76.711 1.00 38.10 207 GLU C O 1
ATOM 8126 N N . VAL C 1 209 ? 40.094 85.518 75.535 1.00 37.77 208 VAL C N 1
ATOM 8127 C CA . VAL C 1 209 ? 39.420 84.794 76.604 1.00 38.50 208 VAL C CA 1
ATOM 8128 C C . VAL C 1 209 ? 39.410 83.275 76.418 1.00 36.81 208 VAL C C 1
ATOM 8129 O O . VAL C 1 209 ? 39.600 82.550 77.395 1.00 33.20 208 VAL C O 1
ATOM 8133 N N . ASN C 1 210 ? 39.210 82.799 75.184 1.00 31.63 209 ASN C N 1
ATOM 8134 C CA . ASN C 1 210 ? 39.110 81.371 74.876 1.00 29.57 209 ASN C CA 1
ATOM 8135 C C . ASN C 1 210 ? 39.689 81.021 73.499 1.00 31.05 209 ASN C C 1
ATOM 8136 O O . ASN C 1 210 ? 39.098 81.370 72.457 1.00 30.25 209 ASN C O 1
ATOM 8141 N N . GLU C 1 211 ? 40.780 80.270 73.481 1.00 29.76 210 GLU C N 1
ATOM 8142 C CA . GLU C 1 211 ? 41.474 79.948 72.236 1.00 31.26 210 GLU C CA 1
ATOM 8143 C C . GLU C 1 211 ? 40.908 78.719 71.542 1.00 32.62 210 GLU C C 1
ATOM 8144 O O . GLU C 1 211 ? 41.235 78.447 70.392 1.00 34.43 210 GLU C O 1
ATOM 8146 N N . ASN C 1 212 ? 40.004 78.010 72.211 1.00 33.02 211 ASN C N 1
ATOM 8147 C CA . ASN C 1 212 ? 39.496 76.759 71.699 1.00 34.40 211 ASN C CA 1
ATOM 8148 C C . ASN C 1 212 ? 38.107 76.798 71.089 1.00 33.75 211 ASN C C 1
ATOM 8149 O O . ASN C 1 212 ? 37.779 75.919 70.286 1.00 32.44 211 ASN C O 1
ATOM 8154 N N . VAL C 1 213 ? 37.275 77.749 71.497 1.00 31.55 212 VAL C N 1
ATOM 8155 C CA . VAL C 1 213 ? 35.876 77.764 71.017 1.00 31.37 212 VAL C CA 1
ATOM 8156 C C . VAL C 1 213 ? 35.889 77.891 69.492 1.00 30.42 212 VAL C C 1
ATOM 8157 O O . VAL C 1 213 ? 36.724 78.598 68.953 1.00 27.84 212 VAL C O 1
ATOM 8161 N N . ILE C 1 214 ? 34.967 77.199 68.813 1.00 28.39 213 ILE C N 1
ATOM 8162 C CA . ILE C 1 214 ? 34.850 77.233 67.379 1.00 28.48 213 ILE C CA 1
ATOM 8163 C C . ILE C 1 214 ? 34.131 78.533 66.990 1.00 32.70 213 ILE C C 1
ATOM 8164 O O . ILE C 1 214 ? 33.037 78.820 67.488 1.00 32.52 213 ILE C O 1
ATOM 8169 N N . VAL C 1 215 ? 34.747 79.338 66.128 1.00 32.27 214 VAL C N 1
ATOM 8170 C CA . VAL C 1 215 ? 34.102 80.526 65.624 1.00 30.73 214 VAL C CA 1
ATOM 8171 C C . VAL C 1 215 ? 33.607 80.240 64.213 1.00 30.27 214 VAL C C 1
ATOM 8172 O O . VAL C 1 215 ? 34.386 79.989 63.302 1.00 30.06 214 VAL C O 1
ATOM 8176 N N . PHE C 1 216 ? 32.293 80.217 64.085 1.00 30.48 215 PHE C N 1
ATOM 8177 C CA . PHE C 1 216 ? 31.610 79.940 62.829 1.00 27.91 215 PHE C CA 1
ATOM 8178 C C . PHE C 1 216 ? 30.996 81.211 62.288 1.00 30.76 215 PHE C C 1
ATOM 8179 O O . PHE C 1 216 ? 30.342 81.945 63.023 1.00 33.42 215 PHE C O 1
ATOM 8187 N N . VAL C 1 217 ? 31.189 81.490 60.991 1.00 30.99 216 VAL C N 1
ATOM 8188 C CA . VAL C 1 217 ? 30.590 82.663 60.376 1.00 27.35 216 VAL C CA 1
ATOM 8189 C C . VAL C 1 217 ? 29.746 82.240 59.166 1.00 29.28 216 VAL C C 1
ATOM 8190 O O . VAL C 1 217 ? 30.219 81.520 58.268 1.00 28.76 216 VAL C O 1
ATOM 8194 N N . ASP C 1 218 ? 28.488 82.621 59.199 1.00 27.76 217 ASP C N 1
ATOM 8195 C CA . ASP C 1 218 ? 27.550 82.474 58.065 1.00 27.28 217 ASP C CA 1
ATOM 8196 C C . ASP C 1 218 ? 27.969 83.585 57.105 1.00 28.80 217 ASP C C 1
ATOM 8197 O O . ASP C 1 218 ? 27.782 84.780 57.395 1.00 31.14 217 ASP C O 1
ATOM 8202 N N . ASN C 1 219 ? 28.584 83.183 55.997 1.00 28.03 218 ASN C N 1
ATOM 8203 C CA . ASN C 1 219 ? 29.225 84.089 55.059 1.00 28.72 218 ASN C CA 1
ATOM 8204 C C . ASN C 1 219 ? 28.322 84.434 53.884 1.00 31.40 218 ASN C C 1
ATOM 8205 O O . ASN C 1 219 ? 28.748 85.127 52.950 1.00 27.78 218 ASN C O 1
ATOM 8210 N N . CYS C 1 220 ? 27.088 83.963 53.922 1.00 31.59 219 CYS C N 1
ATOM 8211 C CA . CYS C 1 220 ? 26.162 84.234 52.807 1.00 33.26 219 CYS C CA 1
ATOM 8212 C C . CYS C 1 220 ? 26.153 85.721 52.430 1.00 33.34 219 CYS C C 1
ATOM 8213 O O . CYS C 1 220 ? 26.077 86.561 53.315 1.00 32.92 219 CYS C O 1
ATOM 8216 N N . TYR C 1 221 ? 26.233 85.995 51.121 1.00 32.40 220 TYR C N 1
ATOM 8217 C CA . TYR C 1 221 ? 26.177 87.320 50.517 1.00 30.44 220 TYR C CA 1
ATOM 8218 C C . TYR C 1 221 ? 27.454 88.159 50.584 1.00 32.51 220 TYR C C 1
ATOM 8219 O O . TYR C 1 221 ? 27.491 89.232 49.999 1.00 32.32 220 TYR C O 1
ATOM 8228 N N . GLY C 1 222 ? 28.475 87.677 51.302 1.00 28.41 221 GLY C N 1
ATOM 8229 C CA . GLY C 1 222 ? 29.741 88.407 51.537 1.00 29.84 221 GLY C CA 1
ATOM 8230 C C . GLY C 1 222 ? 30.858 88.037 50.581 1.00 30.42 221 GLY C C 1
ATOM 8231 O O . GLY C 1 222 ? 31.852 88.754 50.464 1.00 28.62 221 GLY C O 1
ATOM 8232 N N . GLU C 1 223 ? 30.698 86.917 49.882 1.00 30.81 222 GLU C N 1
ATOM 8233 C CA . GLU C 1 223 ? 31.802 86.368 49.105 1.00 32.32 222 GLU C CA 1
ATOM 8234 C C . GLU C 1 223 ? 32.211 87.343 48.018 1.00 31.32 222 GLU C C 1
ATOM 8235 O O . GLU C 1 223 ? 31.361 87.850 47.261 1.00 28.04 222 GLU C O 1
ATOM 8241 N N . PHE C 1 224 ? 33.505 87.631 48.009 1.00 28.64 223 PHE C N 1
ATOM 8242 C CA . PHE C 1 224 ? 34.163 88.546 47.058 1.00 30.11 223 PHE C CA 1
ATOM 8243 C C . PHE C 1 224 ? 33.760 90.046 47.110 1.00 28.01 223 PHE C C 1
ATOM 8244 O O . PHE C 1 224 ? 34.166 90.840 46.237 1.00 28.62 223 PHE C O 1
ATOM 8252 N N . VAL C 1 225 ? 33.044 90.440 48.149 1.00 28.86 224 VAL C N 1
ATOM 8253 C CA . VAL C 1 225 ? 32.704 91.834 48.330 1.00 24.13 224 VAL C CA 1
ATOM 8254 C C . VAL C 1 225 ? 33.897 92.639 48.867 1.00 30.59 224 VAL C C 1
ATOM 8255 O O . VAL C 1 225 ? 34.066 93.824 48.528 1.00 31.05 224 VAL C O 1
ATOM 8259 N N . GLU C 1 226 ? 34.693 91.990 49.704 1.00 28.08 225 GLU C N 1
ATOM 8260 C CA . GLU C 1 226 ? 35.917 92.551 50.254 1.00 27.22 225 GLU C CA 1
ATOM 8261 C C . GLU C 1 226 ? 37.093 91.745 49.684 1.00 27.00 225 GLU C C 1
ATOM 8262 O O . GLU C 1 226 ? 36.924 90.726 49.022 1.00 31.17 225 GLU C O 1
ATOM 8268 N N . GLU C 1 227 ? 38.305 92.192 49.954 1.00 29.17 226 GLU C N 1
ATOM 8269 C CA . GLU C 1 227 ? 39.476 91.518 49.432 1.00 29.62 226 GLU C CA 1
ATOM 8270 C C . GLU C 1 227 ? 39.862 90.328 50.322 1.00 30.66 226 GLU C C 1
ATOM 8271 O O . GLU C 1 227 ? 40.657 89.506 49.930 1.00 33.04 226 GLU C O 1
ATOM 8277 N N . LYS C 1 228 ? 39.260 90.258 51.501 1.00 28.20 227 LYS C N 1
ATOM 8278 C CA . LYS C 1 228 ? 39.443 89.161 52.448 1.00 29.92 227 LYS C CA 1
ATOM 8279 C C . LYS C 1 228 ? 38.111 88.575 52.821 1.00 29.66 227 LYS C C 1
ATOM 8280 O O . LYS C 1 228 ? 37.078 89.208 52.621 1.00 27.50 227 LYS C O 1
ATOM 8286 N N . GLU C 1 229 ? 38.161 87.360 53.369 1.00 30.55 228 GLU C N 1
ATOM 8287 C CA . GLU C 1 229 ? 36.984 86.626 53.846 1.00 29.23 228 GLU C CA 1
ATOM 8288 C C . GLU C 1 229 ? 37.147 86.351 55.338 1.00 29.80 228 GLU C C 1
ATOM 8289 O O . GLU C 1 229 ? 38.198 86.612 55.889 1.00 27.36 228 GLU C O 1
ATOM 8295 N N . PRO C 1 230 ? 36.088 85.880 56.020 1.00 28.87 229 PRO C N 1
ATOM 8296 C CA . PRO C 1 230 ? 36.250 85.740 57.482 1.00 28.71 229 PRO C CA 1
ATOM 8297 C C . PRO C 1 230 ? 37.321 84.760 57.898 1.00 30.61 229 PRO C C 1
ATOM 8298 O O . PRO C 1 230 ? 37.877 84.875 58.981 1.00 33.94 229 PRO C O 1
ATOM 8302 N N . THR C 1 231 ? 37.598 83.804 57.021 1.00 31.70 230 THR C N 1
ATOM 8303 C CA . THR C 1 231 ? 38.646 82.836 57.239 1.00 32.31 230 THR C CA 1
ATOM 8304 C C . THR C 1 231 ? 40.031 83.475 57.231 1.00 31.09 230 THR C C 1
ATOM 8305 O O . THR C 1 231 ? 41.003 82.871 57.708 1.00 32.68 230 THR C O 1
ATOM 8309 N N . ASP C 1 232 ? 40.147 84.688 56.695 1.00 28.82 231 ASP C N 1
ATOM 8310 C CA . ASP C 1 232 ? 41.437 85.354 56.664 1.00 27.62 231 ASP C CA 1
ATOM 8311 C C . ASP C 1 232 ? 41.696 86.079 57.961 1.00 29.88 231 ASP C C 1
ATOM 8312 O O . ASP C 1 232 ? 42.802 86.567 58.148 1.00 32.85 231 ASP C O 1
ATOM 8317 N N . VAL C 1 233 ? 40.688 86.163 58.838 1.00 30.00 232 VAL C N 1
ATOM 8318 C CA . VAL C 1 233 ? 40.782 86.974 60.057 1.00 28.43 232 VAL C CA 1
ATOM 8319 C C . VAL C 1 233 ? 40.377 86.155 61.271 1.00 30.21 232 VAL C C 1
ATOM 8320 O O . VAL C 1 233 ? 39.844 86.693 62.253 1.00 31.66 232 VAL C O 1
ATOM 8324 N N . GLY C 1 234 ? 40.581 84.835 61.173 1.00 30.54 233 GLY C N 1
ATOM 8325 C CA . GLY C 1 234 ? 40.369 83.933 62.323 1.00 30.05 233 GLY C CA 1
ATOM 8326 C C . GLY C 1 234 ? 39.102 83.079 62.446 1.00 27.26 233 GLY C C 1
ATOM 8327 O O . GLY C 1 234 ? 38.919 82.428 63.483 1.00 27.55 233 GLY C O 1
ATOM 8328 N N . ALA C 1 235 ? 38.204 83.086 61.459 1.00 26.45 234 ALA C N 1
ATOM 8329 C CA . ALA C 1 235 ? 37.052 82.161 61.505 1.00 28.07 234 ALA C CA 1
ATOM 8330 C C . ALA C 1 235 ? 37.566 80.715 61.373 1.00 28.91 234 ALA C C 1
ATOM 8331 O O . ALA C 1 235 ? 38.454 80.415 60.546 1.00 29.66 234 ALA C O 1
ATOM 8333 N N . ASP C 1 236 ? 37.018 79.817 62.180 1.00 27.42 235 ASP C N 1
ATOM 8334 C CA . ASP C 1 236 ? 37.378 78.408 62.097 1.00 25.41 235 ASP C CA 1
ATOM 8335 C C . ASP C 1 236 ? 36.598 77.691 61.009 1.00 27.04 235 ASP C C 1
ATOM 8336 O O . ASP C 1 236 ? 37.047 76.699 60.458 1.00 27.45 235 ASP C O 1
ATOM 8341 N N . ILE C 1 237 ? 35.401 78.161 60.730 1.00 27.05 236 ILE C N 1
ATOM 8342 C CA . ILE C 1 237 ? 34.564 77.482 59.743 1.00 26.32 236 ILE C CA 1
ATOM 8343 C C . ILE C 1 237 ? 33.549 78.510 59.235 1.00 29.01 236 ILE C C 1
ATOM 8344 O O . ILE C 1 237 ? 33.208 79.420 59.952 1.00 25.80 236 ILE C O 1
ATOM 8349 N N . ILE C 1 238 ? 33.164 78.399 57.957 1.00 29.05 237 ILE C N 1
ATOM 8350 C CA . ILE C 1 238 ? 32.235 79.284 57.336 1.00 25.83 237 ILE C CA 1
ATOM 8351 C C . ILE C 1 238 ? 31.389 78.457 56.392 1.00 27.14 237 ILE C C 1
ATOM 8352 O O . ILE C 1 238 ? 31.750 77.342 56.008 1.00 27.36 237 ILE C O 1
ATOM 8357 N N . ALA C 1 239 ? 30.239 78.981 56.060 1.00 25.35 238 ALA C N 1
ATOM 8358 C CA . ALA C 1 239 ? 29.341 78.325 55.102 1.00 25.34 238 ALA C CA 1
ATOM 8359 C C . ALA C 1 239 ? 28.582 79.357 54.298 1.00 27.76 238 ALA C C 1
ATOM 8360 O O . ALA C 1 239 ? 28.440 80.485 54.721 1.00 29.09 238 ALA C O 1
ATOM 8362 N N . GLY C 1 240 ? 28.031 78.925 53.166 1.00 29.30 239 GLY C N 1
ATOM 8363 C CA . GLY C 1 240 ? 27.347 79.819 52.253 1.00 30.50 239 GLY C CA 1
ATOM 8364 C C . GLY C 1 240 ? 26.684 79.028 51.146 1.00 31.41 239 GLY C C 1
ATOM 8365 O O . GLY C 1 240 ? 26.797 77.791 51.067 1.00 32.33 239 GLY C O 1
ATOM 8366 N N . SER C 1 241 ? 25.977 79.756 50.283 1.00 33.91 240 SER C N 1
ATOM 8367 C CA . SER C 1 241 ? 25.137 79.187 49.243 1.00 32.51 240 SER C CA 1
ATOM 8368 C C . SER C 1 241 ? 25.701 79.493 47.859 1.00 32.91 240 SER C C 1
ATOM 8369 O O . SER C 1 241 ? 26.085 80.614 47.610 1.00 35.01 240 SER C O 1
ATOM 8372 N N . LEU C 1 242 ? 25.694 78.502 46.974 1.00 35.26 241 LEU C N 1
ATOM 8373 C CA . LEU C 1 242 ? 26.230 78.623 45.651 1.00 35.78 241 LEU C CA 1
ATOM 8374 C C . LEU C 1 242 ? 25.285 79.390 44.704 1.00 36.41 241 LEU C C 1
ATOM 8375 O O . LEU C 1 242 ? 25.706 79.769 43.606 1.00 40.26 241 LEU C O 1
ATOM 8380 N N . ILE C 1 243 ? 24.035 79.607 45.097 1.00 34.44 242 ILE C N 1
ATOM 8381 C CA . ILE C 1 243 ? 23.122 80.420 44.263 1.00 32.23 242 ILE C CA 1
ATOM 8382 C C . ILE C 1 243 ? 23.111 81.917 44.644 1.00 34.62 242 ILE C C 1
ATOM 8383 O O . ILE C 1 243 ? 22.301 82.712 44.126 1.00 35.88 242 ILE C O 1
ATOM 8412 N N B LYS C 1 244 ? 24.045 82.284 45.521 0.50 34.08 243 LYS C N 1
ATOM 8413 C CA B LYS C 1 244 ? 24.347 83.664 45.809 0.50 35.24 243 LYS C CA 1
ATOM 8414 C C B LYS C 1 244 ? 25.696 83.978 45.155 0.50 33.63 243 LYS C C 1
ATOM 8415 O O B LYS C 1 244 ? 26.063 83.346 44.175 0.50 33.28 243 LYS C O 1
ATOM 8421 N N . ASN C 1 245 ? 26.429 84.947 45.694 1.00 33.87 244 ASN C N 1
ATOM 8422 C CA . ASN C 1 245 ? 27.655 85.429 45.049 1.00 33.25 244 ASN C CA 1
ATOM 8423 C C . ASN C 1 245 ? 28.594 84.407 44.396 1.00 31.77 244 ASN C C 1
ATOM 8424 O O . ASN C 1 245 ? 28.971 84.525 43.235 1.00 29.21 244 ASN C O 1
ATOM 8429 N N . ILE C 1 246 ? 28.969 83.393 45.163 1.00 32.38 245 ILE C N 1
ATOM 8430 C CA . ILE C 1 246 ? 30.093 82.536 44.776 1.00 33.32 245 ILE C CA 1
ATOM 8431 C C . ILE C 1 246 ? 29.840 81.610 43.560 1.00 34.62 245 ILE C C 1
ATOM 8432 O O . ILE C 1 246 ? 30.799 81.072 43.005 1.00 35.14 245 ILE C O 1
ATOM 8437 N N . GLY C 1 247 ? 28.586 81.503 43.111 1.00 36.29 246 GLY C N 1
ATOM 8438 C CA . GLY C 1 247 ? 28.224 80.726 41.916 1.00 33.70 246 GLY C CA 1
ATOM 8439 C C . GLY C 1 247 ? 28.220 81.536 40.618 1.00 35.01 246 GLY C C 1
ATOM 8440 O O . GLY C 1 247 ? 27.934 81.008 39.545 1.00 32.12 246 GLY C O 1
ATOM 8441 N N . GLY C 1 248 ? 28.524 82.823 40.743 1.00 33.20 247 GLY C N 1
ATOM 8442 C CA . GLY C 1 248 ? 28.644 83.752 39.629 1.00 33.17 247 GLY C CA 1
ATOM 8443 C C . GLY C 1 248 ? 27.419 83.847 38.770 1.00 32.94 247 GLY C C 1
ATOM 8444 O O . GLY C 1 248 ? 27.528 84.211 37.616 1.00 34.90 247 GLY C O 1
ATOM 8445 N N . GLY C 1 249 ? 26.261 83.520 39.347 1.00 31.27 248 GLY C N 1
ATOM 8446 C CA . GLY C 1 249 ? 24.992 83.457 38.608 1.00 31.66 248 GLY C CA 1
ATOM 8447 C C . GLY C 1 249 ? 24.778 82.239 37.731 1.00 32.45 248 GLY C C 1
ATOM 8448 O O . GLY C 1 249 ? 23.749 82.136 37.073 1.00 35.92 248 GLY C O 1
ATOM 8449 N N . ILE C 1 250 ? 25.765 81.346 37.704 1.00 30.67 249 ILE C N 1
ATOM 8450 C CA . ILE C 1 250 ? 25.808 80.194 36.795 1.00 37.53 249 ILE C CA 1
ATOM 8451 C C . ILE C 1 250 ? 25.483 78.915 37.550 1.00 35.29 249 ILE C C 1
ATOM 8452 O O . ILE C 1 250 ? 24.854 78.039 37.009 1.00 34.05 249 ILE C O 1
ATOM 8457 N N . ALA C 1 251 ? 25.904 78.803 38.807 1.00 32.25 250 ALA C N 1
ATOM 8458 C CA . ALA C 1 251 ? 25.593 77.588 39.619 1.00 35.06 250 ALA C CA 1
ATOM 8459 C C . ALA C 1 251 ? 24.085 77.445 39.767 1.00 33.93 250 ALA C C 1
ATOM 8460 O O . ALA C 1 251 ? 23.366 78.436 40.002 1.00 37.27 250 ALA C O 1
ATOM 8462 N N . THR C 1 252 ? 23.571 76.226 39.625 1.00 34.29 251 THR C N 1
ATOM 8463 C CA . THR C 1 252 ? 22.132 76.041 39.705 1.00 34.41 251 THR C CA 1
ATOM 8464 C C . THR C 1 252 ? 21.669 75.604 41.065 1.00 34.02 251 THR C C 1
ATOM 8465 O O . THR C 1 252 ? 20.475 75.649 41.342 1.00 34.34 251 THR C O 1
ATOM 8469 N N . THR C 1 253 ? 22.579 75.163 41.936 1.00 30.79 252 THR C N 1
ATOM 8470 C CA . THR C 1 253 ? 22.164 74.842 43.309 1.00 36.27 252 THR C CA 1
ATOM 8471 C C . THR C 1 253 ? 23.426 74.509 44.114 1.00 33.41 252 THR C C 1
ATOM 8472 O O . THR C 1 253 ? 24.535 74.563 43.568 1.00 34.43 252 THR C O 1
ATOM 8476 N N . GLY C 1 254 ? 23.255 74.250 45.401 1.00 33.23 253 GLY C N 1
ATOM 8477 C CA . GLY C 1 254 ? 24.348 73.792 46.248 1.00 33.73 253 GLY C CA 1
ATOM 8478 C C . GLY C 1 254 ? 24.832 74.766 47.307 1.00 32.92 253 GLY C C 1
ATOM 8479 O O . GLY C 1 254 ? 24.263 75.817 47.524 1.00 33.75 253 GLY C O 1
ATOM 8480 N N . GLY C 1 255 ? 25.943 74.412 47.943 1.00 31.83 254 GLY C N 1
ATOM 8481 C CA . GLY C 1 255 ? 26.512 75.237 48.980 1.00 30.84 254 GLY C CA 1
ATOM 8482 C C . GLY C 1 255 ? 27.937 74.836 49.267 1.00 31.40 254 GLY C C 1
ATOM 8483 O O . GLY C 1 255 ? 28.474 73.888 48.659 1.00 29.17 254 GLY C O 1
ATOM 8484 N N . TYR C 1 256 ? 28.529 75.518 50.220 1.00 30.19 255 TYR C N 1
ATOM 8485 C CA . TYR C 1 256 ? 29.875 75.215 50.639 1.00 30.71 255 TYR C CA 1
ATOM 8486 C C . TYR C 1 256 ? 30.065 75.413 52.142 1.00 29.43 255 TYR C C 1
ATOM 8487 O O . TYR C 1 256 ? 29.317 76.162 52.762 1.00 32.68 255 TYR C O 1
ATOM 8496 N N . ILE C 1 257 ? 31.047 74.689 52.677 1.00 28.08 256 ILE C N 1
ATOM 8497 C CA . ILE C 1 257 ? 31.574 74.767 54.048 1.00 28.67 256 ILE C CA 1
ATOM 8498 C C . ILE C 1 257 ? 33.091 74.805 53.926 1.00 27.45 256 ILE C C 1
ATOM 8499 O O . ILE C 1 257 ? 33.668 74.025 53.186 1.00 29.83 256 ILE C O 1
ATOM 8504 N N . ALA C 1 258 ? 33.754 75.757 54.591 1.00 27.65 257 ALA C N 1
ATOM 8505 C CA . ALA C 1 258 ? 35.204 75.861 54.493 1.00 26.88 257 ALA C CA 1
ATOM 8506 C C . ALA C 1 258 ? 35.770 76.203 55.829 1.00 26.35 257 ALA C C 1
ATOM 8507 O O . ALA C 1 258 ? 35.124 76.883 56.621 1.00 26.86 257 ALA C O 1
ATOM 8509 N N . GLY C 1 259 ? 36.970 75.703 56.097 1.00 24.85 258 GLY C N 1
ATOM 8510 C CA . GLY C 1 259 ? 37.628 76.010 57.352 1.00 25.97 258 GLY C CA 1
ATOM 8511 C C . GLY C 1 259 ? 38.606 74.939 57.767 1.00 25.10 258 GLY C C 1
ATOM 8512 O O . GLY C 1 259 ? 39.185 74.282 56.927 1.00 24.82 258 GLY C O 1
ATOM 8513 N N . LYS C 1 260 ? 38.773 74.764 59.070 1.00 24.70 259 LYS C N 1
ATOM 8514 C CA . LYS C 1 260 ? 39.693 73.748 59.575 1.00 28.72 259 LYS C CA 1
ATOM 8515 C C . LYS C 1 260 ? 39.227 72.372 59.176 1.00 28.87 259 LYS C C 1
ATOM 8516 O O . LYS C 1 260 ? 38.034 72.099 59.152 1.00 29.56 259 LYS C O 1
ATOM 8522 N N . GLU C 1 261 ? 40.164 71.500 58.835 1.00 28.66 260 GLU C N 1
ATOM 8523 C CA . GLU C 1 261 ? 39.771 70.154 58.404 1.00 31.43 260 GLU C CA 1
ATOM 8524 C C . GLU C 1 261 ? 38.898 69.431 59.426 1.00 29.81 260 GLU C C 1
ATOM 8525 O O . GLU C 1 261 ? 37.924 68.760 59.070 1.00 29.12 260 GLU C O 1
ATOM 8531 N N . GLU C 1 262 ? 39.249 69.567 60.679 1.00 29.93 261 GLU C N 1
ATOM 8532 C CA . GLU C 1 262 ? 38.527 68.909 61.765 1.00 33.37 261 GLU C CA 1
ATOM 8533 C C . GLU C 1 262 ? 37.050 69.257 61.706 1.00 32.32 261 GLU C C 1
ATOM 8534 O O . GLU C 1 262 ? 36.176 68.369 61.729 1.00 32.84 261 GLU C O 1
ATOM 8540 N N . TYR C 1 263 ? 36.771 70.539 61.512 1.00 31.53 262 TYR C N 1
ATOM 8541 C CA . TYR C 1 263 ? 35.402 71.029 61.577 1.00 29.80 262 TYR C CA 1
ATOM 8542 C C . TYR C 1 263 ? 34.618 70.800 60.296 1.00 29.65 262 TYR C C 1
ATOM 8543 O O . TYR C 1 263 ? 33.442 70.523 60.339 1.00 31.71 262 TYR C O 1
ATOM 8552 N N . VAL C 1 264 ? 35.286 70.946 59.168 1.00 28.16 263 VAL C N 1
ATOM 8553 C CA . VAL C 1 264 ? 34.708 70.672 57.879 1.00 28.99 263 VAL C CA 1
ATOM 8554 C C . VAL C 1 264 ? 34.380 69.191 57.829 1.00 30.81 263 VAL C C 1
ATOM 8555 O O . VAL C 1 264 ? 33.258 68.821 57.489 1.00 29.96 263 VAL C O 1
ATOM 8559 N N . THR C 1 265 ? 35.339 68.341 58.197 1.00 27.32 264 THR C N 1
ATOM 8560 C CA . THR C 1 265 ? 35.082 66.904 58.200 1.00 30.29 264 THR C CA 1
ATOM 8561 C C . THR C 1 265 ? 33.881 66.463 59.078 1.00 29.15 264 THR C C 1
ATOM 8562 O O . THR C 1 265 ? 33.078 65.646 58.635 1.00 28.90 264 THR C O 1
ATOM 8566 N N . GLN C 1 266 ? 33.767 67.016 60.279 1.00 29.69 265 GLN C N 1
ATOM 8567 C CA . GLN C 1 266 ? 32.612 66.771 61.140 1.00 31.09 265 GLN C CA 1
ATOM 8568 C C . GLN C 1 266 ? 31.309 67.199 60.461 1.00 31.69 265 GLN C C 1
ATOM 8569 O O . GLN C 1 266 ? 30.312 66.471 60.563 1.00 29.53 265 GLN C O 1
ATOM 8575 N N . ALA C 1 267 ? 31.317 68.345 59.774 1.00 28.13 266 ALA C N 1
ATOM 8576 C CA . ALA C 1 267 ? 30.113 68.786 59.034 1.00 29.63 266 ALA C CA 1
ATOM 8577 C C . ALA C 1 267 ? 29.736 67.775 57.947 1.00 29.66 266 ALA C C 1
ATOM 8578 O O . ALA C 1 267 ? 28.540 67.515 57.674 1.00 30.20 266 ALA C O 1
ATOM 8580 N N . THR C 1 268 ? 30.742 67.196 57.291 1.00 30.25 267 THR C N 1
ATOM 8581 C CA . THR C 1 268 ? 30.419 66.268 56.221 1.00 28.50 267 THR C CA 1
ATOM 8582 C C . THR C 1 268 ? 29.679 65.007 56.698 1.00 29.16 267 THR C C 1
ATOM 8583 O O . THR C 1 268 ? 28.911 64.425 55.926 1.00 30.05 267 THR C O 1
ATOM 8587 N N . PHE C 1 269 ? 29.930 64.573 57.927 1.00 28.58 268 PHE C N 1
ATOM 8588 C CA . PHE C 1 269 ? 29.234 63.388 58.491 1.00 28.46 268 PHE C CA 1
ATOM 8589 C C . PHE C 1 269 ? 27.771 63.648 58.749 1.00 31.93 268 PHE C C 1
ATOM 8590 O O . PHE C 1 269 ? 26.973 62.703 58.742 1.00 30.68 268 PHE C O 1
ATOM 8598 N N . ARG C 1 270 ? 27.433 64.924 58.938 1.00 27.02 269 ARG C N 1
ATOM 8599 C CA . ARG C 1 270 ? 26.070 65.359 59.036 1.00 29.40 269 ARG C CA 1
ATOM 8600 C C . ARG C 1 270 ? 25.425 65.512 57.659 1.00 29.92 269 ARG C C 1
ATOM 8601 O O . ARG C 1 270 ? 24.240 65.209 57.464 1.00 33.03 269 ARG C O 1
ATOM 8609 N N . VAL C 1 271 ? 26.192 65.978 56.682 1.00 31.53 270 VAL C N 1
ATOM 8610 C CA . VAL C 1 271 ? 25.650 66.131 55.341 1.00 30.73 270 VAL C CA 1
ATOM 8611 C C . VAL C 1 271 ? 25.331 64.769 54.709 1.00 30.77 270 VAL C C 1
ATOM 8612 O O . VAL C 1 271 ? 24.326 64.609 54.031 1.00 33.26 270 VAL C O 1
ATOM 8616 N N . THR C 1 272 ? 26.216 63.793 54.860 1.00 28.46 271 THR C N 1
ATOM 8617 C CA . THR C 1 272 ? 25.891 62.453 54.436 1.00 27.34 271 THR C CA 1
ATOM 8618 C C . THR C 1 272 ? 25.631 61.656 55.723 1.00 28.58 271 THR C C 1
ATOM 8619 O O . THR C 1 272 ? 24.624 61.901 56.397 1.00 32.11 271 THR C O 1
ATOM 8623 N N . VAL C 1 273 ? 26.547 60.764 56.110 1.00 27.71 272 VAL C N 1
ATOM 8624 C CA . VAL C 1 273 ? 26.419 59.968 57.328 1.00 29.56 272 VAL C CA 1
ATOM 8625 C C . VAL C 1 273 ? 27.829 59.683 57.829 1.00 29.74 272 VAL C C 1
ATOM 8626 O O . VAL C 1 273 ? 28.785 59.755 57.066 1.00 27.92 272 VAL C O 1
ATOM 8630 N N . PRO C 1 274 ? 27.970 59.407 59.117 1.00 30.38 273 PRO C N 1
ATOM 8631 C CA . PRO C 1 274 ? 29.223 58.980 59.725 1.00 32.61 273 PRO C CA 1
ATOM 8632 C C . PRO C 1 274 ? 29.883 57.877 58.933 1.00 34.27 273 PRO C C 1
ATOM 8633 O O . PRO C 1 274 ? 29.179 57.005 58.421 1.00 34.01 273 PRO C O 1
ATOM 8637 N N . GLY C 1 275 ? 31.209 57.903 58.814 1.00 39.30 274 GLY C N 1
ATOM 8638 C CA . GLY C 1 275 ? 31.917 56.864 58.070 1.00 39.55 274 GLY C CA 1
ATOM 8639 C C . GLY C 1 275 ? 31.927 57.096 56.555 1.00 42.06 274 GLY C C 1
ATOM 8640 O O . GLY C 1 275 ? 32.763 56.533 55.844 1.00 44.86 274 GLY C O 1
ATOM 8641 N N . ILE C 1 276 ? 31.004 57.895 56.023 1.00 37.94 275 ILE C N 1
ATOM 8642 C CA . ILE C 1 276 ? 31.081 58.239 54.605 1.00 34.35 275 ILE C CA 1
ATOM 8643 C C . ILE C 1 276 ? 31.560 59.679 54.371 1.00 32.80 275 ILE C C 1
ATOM 8644 O O . ILE C 1 276 ? 32.429 59.916 53.552 1.00 33.56 275 ILE C O 1
ATOM 8649 N N . GLY C 1 277 ? 30.953 60.648 55.035 1.00 32.03 276 GLY C N 1
ATOM 8650 C CA . GLY C 1 277 ? 31.332 62.038 54.826 1.00 31.70 276 GLY C CA 1
ATOM 8651 C C . GLY C 1 277 ? 31.325 62.415 53.342 1.00 32.26 276 GLY C C 1
ATOM 8652 O O . GLY C 1 277 ? 30.389 62.090 52.581 1.00 31.56 276 GLY C O 1
ATOM 8653 N N . GLY C 1 278 ? 32.358 63.128 52.916 1.00 34.01 277 GLY C N 1
ATOM 8654 C CA . GLY C 1 278 ? 32.440 63.588 51.527 1.00 32.28 277 GLY C CA 1
ATOM 8655 C C . GLY C 1 278 ? 33.079 62.614 50.549 1.00 34.67 277 GLY C C 1
ATOM 8656 O O . GLY C 1 278 ? 33.269 62.961 49.400 1.00 34.72 277 GLY C O 1
ATOM 8657 N N . GLU C 1 279 ? 33.363 61.386 50.976 1.00 35.44 278 GLU C N 1
ATOM 8658 C CA . GLU C 1 279 ? 34.014 60.400 50.103 1.00 38.68 278 GLU C CA 1
ATOM 8659 C C . GLU C 1 279 ? 33.078 59.835 49.019 1.00 38.71 278 GLU C C 1
ATOM 8660 O O . GLU C 1 279 ? 33.547 59.269 48.049 1.00 39.26 278 GLU C O 1
ATOM 8666 N N . CYS C 1 280 ? 31.771 59.963 49.197 1.00 37.60 279 CYS C N 1
ATOM 8667 C CA . CYS C 1 280 ? 30.817 59.578 48.168 1.00 37.12 279 CYS C CA 1
ATOM 8668 C C . CYS C 1 280 ? 29.959 60.770 47.872 1.00 37.90 279 CYS C C 1
ATOM 8669 O O . CYS C 1 280 ? 29.726 61.579 48.763 1.00 39.47 279 CYS C O 1
ATOM 8672 N N . GLY C 1 281 ? 29.460 60.835 46.637 1.00 37.67 280 GLY C N 1
ATOM 8673 C CA . GLY C 1 281 ? 28.589 61.896 46.201 1.00 37.89 280 GLY C CA 1
ATOM 8674 C C . GLY C 1 281 ? 28.954 62.283 44.785 1.00 37.27 280 GLY C C 1
ATOM 8675 O O . GLY C 1 281 ? 29.836 63.097 44.600 1.00 33.05 280 GLY C O 1
ATOM 8676 N N . SER C 1 282 ? 28.330 61.650 43.781 1.00 31.94 281 SER C N 1
ATOM 8677 C CA . SER C 1 282 ? 28.577 62.043 42.407 1.00 32.74 281 SER C CA 1
ATOM 8678 C C . SER C 1 282 ? 27.857 63.410 42.198 1.00 36.01 281 SER C C 1
ATOM 8679 O O . SER C 1 282 ? 27.096 63.890 43.082 1.00 32.23 281 SER C O 1
ATOM 8682 N N . THR C 1 283 ? 28.124 64.062 41.068 1.00 32.01 282 THR C N 1
ATOM 8683 C CA . THR C 1 283 ? 27.850 65.479 41.004 1.00 32.16 282 THR C CA 1
ATOM 8684 C C . THR C 1 283 ? 27.002 65.919 39.831 1.00 34.05 282 THR C C 1
ATOM 8685 O O . THR C 1 283 ? 26.956 67.101 39.533 1.00 36.49 282 THR C O 1
ATOM 8689 N N . PHE C 1 284 ? 26.309 64.956 39.226 1.00 31.48 283 PHE C N 1
ATOM 8690 C CA . PHE C 1 284 ? 25.260 65.229 38.216 1.00 32.37 283 PHE C CA 1
ATOM 8691 C C . PHE C 1 284 ? 25.740 65.985 37.006 1.00 36.45 283 PHE C C 1
ATOM 8692 O O . PHE C 1 284 ? 24.943 66.589 36.343 1.00 38.68 283 PHE C O 1
ATOM 8700 N N . GLY C 1 285 ? 27.032 65.999 36.715 1.00 34.91 284 GLY C N 1
ATOM 8701 C CA . GLY C 1 285 ? 27.491 66.750 35.566 1.00 38.11 284 GLY C CA 1
ATOM 8702 C C . GLY C 1 285 ? 27.588 68.266 35.797 1.00 38.96 284 GLY C C 1
ATOM 8703 O O . GLY C 1 285 ? 27.782 68.991 34.855 1.00 38.37 284 GLY C O 1
ATOM 8704 N N . VAL C 1 286 ? 27.493 68.757 37.035 1.00 35.64 285 VAL C N 1
ATOM 8705 C CA . VAL C 1 286 ? 27.483 70.198 37.238 1.00 35.98 285 VAL C CA 1
ATOM 8706 C C . VAL C 1 286 ? 28.878 70.817 37.377 1.00 33.02 285 VAL C C 1
ATOM 8707 O O . VAL C 1 286 ? 28.972 72.033 37.487 1.00 31.73 285 VAL C O 1
ATOM 8719 N N . ARG C 1 288 ? 31.473 71.746 35.558 1.00 35.83 287 ARG C N 1
ATOM 8720 C CA . ARG C 1 288 ? 31.895 72.845 34.683 1.00 36.39 287 ARG C CA 1
ATOM 8721 C C . ARG C 1 288 ? 31.200 74.146 35.086 1.00 37.00 287 ARG C C 1
ATOM 8722 O O . ARG C 1 288 ? 31.834 75.184 35.139 1.00 38.54 287 ARG C O 1
ATOM 8730 N N A SER C 1 289 ? 29.903 74.079 35.367 0.50 36.60 288 SER C N 1
ATOM 8731 N N B SER C 1 289 ? 29.900 74.063 35.388 0.50 36.01 288 SER C N 1
ATOM 8732 C CA A SER C 1 289 ? 29.150 75.248 35.786 0.50 36.17 288 SER C CA 1
ATOM 8733 C CA B SER C 1 289 ? 29.111 75.227 35.782 0.50 34.89 288 SER C CA 1
ATOM 8734 C C A SER C 1 289 ? 29.680 75.836 37.081 0.50 36.14 288 SER C C 1
ATOM 8735 C C B SER C 1 289 ? 29.615 75.826 37.093 0.50 35.43 288 SER C C 1
ATOM 8736 O O A SER C 1 289 ? 29.803 77.056 37.226 0.50 34.84 288 SER C O 1
ATOM 8737 O O B SER C 1 289 ? 29.665 77.048 37.254 0.50 33.76 288 SER C O 1
ATOM 8742 N N . LEU C 1 290 ? 30.005 74.969 38.025 1.00 33.89 289 LEU C N 1
ATOM 8743 C CA . LEU C 1 290 ? 30.520 75.446 39.305 1.00 32.63 289 LEU C CA 1
ATOM 8744 C C . LEU C 1 290 ? 31.882 76.096 39.140 1.00 29.40 289 LEU C C 1
ATOM 8745 O O . LEU C 1 290 ? 32.171 77.121 39.771 1.00 35.08 289 LEU C O 1
ATOM 8750 N N . TYR C 1 291 ? 32.750 75.493 38.323 1.00 27.61 290 TYR C N 1
ATOM 8751 C CA . TYR C 1 291 ? 34.026 76.101 38.074 1.00 28.02 290 TYR C CA 1
ATOM 8752 C C . TYR C 1 291 ? 33.866 77.445 37.353 1.00 30.38 290 TYR C C 1
ATOM 8753 O O . TYR C 1 291 ? 34.459 78.446 37.744 1.00 31.20 290 TYR C O 1
ATOM 8762 N N . GLU C 1 292 ? 33.114 77.464 36.252 1.00 29.65 291 GLU C N 1
ATOM 8763 C CA . GLU C 1 292 ? 32.973 78.705 35.519 1.00 27.27 291 GLU C CA 1
ATOM 8764 C C . GLU C 1 292 ? 32.307 79.784 36.359 1.00 29.16 291 GLU C C 1
ATOM 8765 O O . GLU C 1 292 ? 32.707 80.960 36.326 1.00 31.73 291 GLU C O 1
ATOM 8771 N N . GLY C 1 293 ? 31.287 79.383 37.116 1.00 29.64 292 GLY C N 1
ATOM 8772 C CA . GLY C 1 293 ? 30.643 80.278 38.061 1.00 30.46 292 GLY C CA 1
ATOM 8773 C C . GLY C 1 293 ? 31.602 80.876 39.069 1.00 32.60 292 GLY C C 1
ATOM 8774 O O . GLY C 1 293 ? 31.567 82.078 39.355 1.00 31.93 292 GLY C O 1
ATOM 8775 N N . LEU C 1 294 ? 32.481 80.054 39.618 1.00 32.45 293 LEU C N 1
ATOM 8776 C CA . LEU C 1 294 ? 33.479 80.587 40.559 1.00 29.09 293 LEU C CA 1
ATOM 8777 C C . LEU C 1 294 ? 34.398 81.640 39.903 1.00 29.95 293 LEU C C 1
ATOM 8778 O O . LEU C 1 294 ? 34.719 82.674 40.494 1.00 29.97 293 LEU C O 1
ATOM 8783 N N . PHE C 1 295 ? 34.798 81.377 38.661 1.00 29.77 294 PHE C N 1
ATOM 8784 C CA . PHE C 1 295 ? 35.696 82.243 37.953 1.00 28.68 294 PHE C CA 1
ATOM 8785 C C . PHE C 1 295 ? 35.068 83.614 37.645 1.00 30.46 294 PHE C C 1
ATOM 8786 O O . PHE C 1 295 ? 35.753 84.634 37.648 1.00 30.52 294 PHE C O 1
ATOM 8810 N N . ALA C 1 297 ? 32.542 84.827 39.501 1.00 29.71 296 ALA C N 1
ATOM 8811 C CA . ALA C 1 297 ? 32.015 85.371 40.767 1.00 29.77 296 ALA C CA 1
ATOM 8812 C C . ALA C 1 297 ? 32.592 86.712 41.226 1.00 29.91 296 ALA C C 1
ATOM 8813 O O . ALA C 1 297 ? 31.851 87.574 41.726 1.00 29.27 296 ALA C O 1
ATOM 8815 N N . PRO C 1 298 ? 33.925 86.876 41.179 1.00 31.82 297 PRO C N 1
ATOM 8816 C CA . PRO C 1 298 ? 34.422 88.185 41.594 1.00 30.58 297 PRO C CA 1
ATOM 8817 C C . PRO C 1 298 ? 33.809 89.328 40.790 1.00 29.72 297 PRO C C 1
ATOM 8818 O O . PRO C 1 298 ? 33.501 90.353 41.349 1.00 31.14 297 PRO C O 1
ATOM 8822 N N . HIS C 1 299 ? 33.653 89.126 39.500 1.00 31.13 298 HIS C N 1
ATOM 8823 C CA . HIS C 1 299 ? 33.049 90.134 38.631 1.00 32.67 298 HIS C CA 1
ATOM 8824 C C . HIS C 1 299 ? 31.569 90.342 38.903 1.00 30.36 298 HIS C C 1
ATOM 8825 O O . HIS C 1 299 ? 31.132 91.464 39.093 1.00 31.48 298 HIS C O 1
ATOM 8832 N N . VAL C 1 300 ? 30.789 89.278 38.894 1.00 31.59 299 VAL C N 1
ATOM 8833 C CA . VAL C 1 300 ? 29.347 89.397 39.061 1.00 29.42 299 VAL C CA 1
ATOM 8834 C C . VAL C 1 300 ? 29.002 89.950 40.447 1.00 30.37 299 VAL C C 1
ATOM 8835 O O . VAL C 1 300 ? 28.040 90.709 40.578 1.00 29.57 299 VAL C O 1
ATOM 8839 N N . THR C 1 301 ? 29.759 89.559 41.474 1.00 27.10 300 THR C N 1
ATOM 8840 C CA . THR C 1 301 ? 29.559 90.077 42.808 1.00 27.97 300 THR C CA 1
ATOM 8841 C C . THR C 1 301 ? 29.629 91.601 42.813 1.00 28.06 300 THR C C 1
ATOM 8842 O O . THR C 1 301 ? 28.792 92.284 43.419 1.00 29.66 300 THR C O 1
ATOM 8846 N N . ILE C 1 302 ? 30.596 92.151 42.089 1.00 27.90 301 ILE C N 1
ATOM 8847 C CA . ILE C 1 302 ? 30.803 93.585 42.102 1.00 26.39 301 ILE C CA 1
ATOM 8848 C C . ILE C 1 302 ? 29.781 94.270 41.211 1.00 27.48 301 ILE C C 1
ATOM 8849 O O . ILE C 1 302 ? 29.442 95.425 41.475 1.00 27.95 301 ILE C O 1
ATOM 8854 N N . GLU C 1 303 ? 29.247 93.587 40.190 1.00 26.26 302 GLU C N 1
ATOM 8855 C CA . GLU C 1 303 ? 28.117 94.175 39.461 1.00 27.33 302 GLU C CA 1
ATOM 8856 C C . GLU C 1 303 ? 26.986 94.414 40.469 1.00 27.75 302 GLU C C 1
ATOM 8857 O O . GLU C 1 303 ? 26.391 95.485 40.497 1.00 27.63 302 GLU C O 1
ATOM 8863 N N . ALA C 1 304 ? 26.729 93.406 41.303 1.00 27.65 303 ALA C N 1
ATOM 8864 C CA . ALA C 1 304 ? 25.702 93.465 42.333 1.00 30.39 303 ALA C CA 1
ATOM 8865 C C . ALA C 1 304 ? 25.961 94.565 43.363 1.00 30.44 303 ALA C C 1
ATOM 8866 O O . ALA C 1 304 ? 25.041 95.285 43.765 1.00 29.65 303 ALA C O 1
ATOM 8868 N N . VAL C 1 305 ? 27.195 94.665 43.825 1.00 28.82 304 VAL C N 1
ATOM 8869 C CA . VAL C 1 305 ? 27.578 95.691 44.778 1.00 28.93 304 VAL C CA 1
ATOM 8870 C C . VAL C 1 305 ? 27.346 97.101 44.161 1.00 30.99 304 VAL C C 1
ATOM 8871 O O . VAL C 1 305 ? 26.786 97.988 44.794 1.00 30.96 304 VAL C O 1
ATOM 8875 N N . LYS C 1 306 ? 27.764 97.272 42.922 1.00 28.31 305 LYS C N 1
ATOM 8876 C CA . LYS C 1 306 ? 27.506 98.492 42.216 1.00 30.60 305 LYS C CA 1
ATOM 8877 C C . LYS C 1 306 ? 26.004 98.815 42.169 1.00 30.03 305 LYS C C 1
ATOM 8878 O O . LYS C 1 306 ? 25.606 99.965 42.361 1.00 31.90 305 LYS C O 1
ATOM 8884 N N . GLY C 1 307 ? 25.186 97.808 41.940 1.00 31.21 306 GLY C N 1
ATOM 8885 C CA . GLY C 1 307 ? 23.757 97.964 41.884 1.00 30.32 306 GLY C CA 1
ATOM 8886 C C . GLY C 1 307 ? 23.246 98.493 43.214 1.00 30.38 306 GLY C C 1
ATOM 8887 O O . GLY C 1 307 ? 22.388 99.385 43.261 1.00 27.08 306 GLY C O 1
ATOM 8888 N N . ALA C 1 308 ? 23.787 97.941 44.298 1.00 27.34 307 ALA C N 1
ATOM 8889 C CA . ALA C 1 308 ? 23.396 98.326 45.665 1.00 28.47 307 ALA C CA 1
ATOM 8890 C C . ALA C 1 308 ? 23.809 99.744 45.993 1.00 29.12 307 ALA C C 1
ATOM 8891 O O . ALA C 1 308 ? 23.043 100.507 46.569 1.00 28.72 307 ALA C O 1
ATOM 8893 N N . VAL C 1 309 ? 25.037 100.088 45.650 1.00 29.21 308 VAL C N 1
ATOM 8894 C CA . VAL C 1 309 ? 25.557 101.430 45.886 1.00 30.66 308 VAL C CA 1
ATOM 8895 C C . VAL C 1 309 ? 24.796 102.469 45.056 1.00 28.17 308 VAL C C 1
ATOM 8896 O O . VAL C 1 309 ? 24.364 103.493 45.581 1.00 30.07 308 VAL C O 1
ATOM 8900 N N . PHE C 1 310 ? 24.571 102.167 43.793 1.00 28.20 309 PHE C N 1
ATOM 8901 C CA . PHE C 1 310 ? 23.729 103.032 42.984 1.00 29.03 309 PHE C CA 1
ATOM 8902 C C . PHE C 1 310 ? 22.330 103.190 43.560 1.00 29.45 309 PHE C C 1
ATOM 8903 O O . PHE C 1 310 ? 21.776 104.298 43.596 1.00 24.26 309 PHE C O 1
ATOM 8911 N N . CYS C 1 311 ? 21.732 102.076 43.970 1.00 29.00 310 CYS C N 1
ATOM 8912 C CA . CYS C 1 311 ? 20.394 102.135 44.560 1.00 29.96 310 CYS C CA 1
ATOM 8913 C C . CYS C 1 311 ? 20.391 103.041 45.815 1.00 27.11 310 CYS C C 1
ATOM 8914 O O . CYS C 1 311 ? 19.550 103.931 45.953 1.00 28.41 310 CYS C O 1
ATOM 8917 N N . ALA C 1 312 ? 21.359 102.855 46.712 1.00 25.44 311 ALA C N 1
ATOM 8918 C CA . ALA C 1 312 ? 21.468 103.690 47.887 1.00 25.11 311 ALA C CA 1
ATOM 8919 C C . ALA C 1 312 ? 21.512 105.175 47.566 1.00 26.50 311 ALA C C 1
ATOM 8920 O O . ALA C 1 312 ? 20.913 105.986 48.256 1.00 27.42 311 ALA C O 1
ATOM 8922 N N . ARG C 1 313 ? 22.260 105.557 46.534 1.00 28.04 312 ARG C N 1
ATOM 8923 C CA . ARG C 1 313 ? 22.413 106.956 46.243 1.00 25.70 312 ARG C CA 1
ATOM 8924 C C . ARG C 1 313 ? 21.156 107.499 45.571 1.00 25.84 312 ARG C C 1
ATOM 8925 O O . ARG C 1 313 ? 20.671 108.536 45.963 1.00 29.47 312 ARG C O 1
ATOM 8933 N N . ILE C 1 314 ? 20.631 106.819 44.552 1.00 26.06 313 ILE C N 1
ATOM 8934 C CA . ILE C 1 314 ? 19.438 107.354 43.887 1.00 23.32 313 ILE C CA 1
ATOM 8935 C C . ILE C 1 314 ? 18.270 107.430 44.891 1.00 27.68 313 ILE C C 1
ATOM 8936 O O . ILE C 1 314 ? 17.522 108.426 44.930 1.00 25.78 313 ILE C O 1
ATOM 8949 N N . GLU C 1 316 ? 18.415 107.677 48.189 1.00 27.89 315 GLU C N 1
ATOM 8950 C CA . GLU C 1 316 ? 18.710 108.772 49.107 1.00 29.43 315 GLU C CA 1
ATOM 8951 C C . GLU C 1 316 ? 18.384 110.112 48.482 1.00 30.36 315 GLU C C 1
ATOM 8952 O O . GLU C 1 316 ? 17.736 110.953 49.123 1.00 26.74 315 GLU C O 1
ATOM 8958 N N . LEU C 1 317 ? 18.826 110.336 47.248 1.00 27.54 316 LEU C N 1
ATOM 8959 C CA . LEU C 1 317 ? 18.520 111.600 46.596 1.00 28.51 316 LEU C CA 1
ATOM 8960 C C . LEU C 1 317 ? 17.016 111.795 46.379 1.00 29.52 316 LEU C C 1
ATOM 8961 O O . LEU C 1 317 ? 16.521 112.923 46.459 1.00 28.82 316 LEU C O 1
ATOM 8966 N N . ALA C 1 318 ? 16.292 110.727 46.067 1.00 30.86 317 ALA C N 1
ATOM 8967 C CA . ALA C 1 318 ? 14.841 110.834 45.856 1.00 30.14 317 ALA C CA 1
ATOM 8968 C C . ALA C 1 318 ? 14.092 111.181 47.150 1.00 28.70 317 ALA C C 1
ATOM 8969 O O . ALA C 1 318 ? 12.973 111.651 47.073 1.00 33.38 317 ALA C O 1
ATOM 8971 N N . GLY C 1 319 ? 14.717 110.975 48.318 1.00 27.08 318 GLY C N 1
ATOM 8972 C CA . GLY C 1 319 ? 14.115 111.322 49.605 1.00 27.75 318 GLY C CA 1
ATOM 8973 C C . GLY C 1 319 ? 13.864 110.175 50.580 1.00 30.03 318 GLY C C 1
ATOM 8974 O O . GLY C 1 319 ? 13.128 110.328 51.572 1.00 30.00 318 GLY C O 1
ATOM 8975 N N . PHE C 1 320 ? 14.447 109.009 50.316 1.00 30.84 319 PHE C N 1
ATOM 8976 C CA . PHE C 1 320 ? 14.242 107.868 51.197 1.00 29.91 319 PHE C CA 1
ATOM 8977 C C . PHE C 1 320 ? 15.467 107.621 52.050 1.00 27.67 319 PHE C C 1
ATOM 8978 O O . PHE C 1 320 ? 16.584 107.825 51.625 1.00 26.09 319 PHE C O 1
ATOM 8986 N N . ASP C 1 321 ? 15.220 107.201 53.267 1.00 28.83 320 ASP C N 1
ATOM 8987 C CA . ASP C 1 321 ? 16.243 106.754 54.179 1.00 29.19 320 ASP C CA 1
ATOM 8988 C C . ASP C 1 321 ? 16.725 105.398 53.649 1.00 28.94 320 ASP C C 1
ATOM 8989 O O . ASP C 1 321 ? 15.905 104.576 53.294 1.00 30.40 320 ASP C O 1
ATOM 8994 N N . VAL C 1 322 ? 18.047 105.185 53.567 1.00 27.18 321 VAL C N 1
ATOM 8995 C CA . VAL C 1 322 ? 18.618 103.958 53.042 1.00 27.27 321 VAL C CA 1
ATOM 8996 C C . VAL C 1 322 ? 19.698 103.486 54.015 1.00 28.04 321 VAL C C 1
ATOM 8997 O O . VAL C 1 322 ? 20.220 104.279 54.782 1.00 25.34 321 VAL C O 1
ATOM 9001 N N . LEU C 1 323 ? 20.018 102.207 53.951 1.00 29.07 322 LEU C N 1
ATOM 9002 C CA . LEU C 1 323 ? 21.063 101.601 54.764 1.00 29.61 322 LEU C CA 1
ATOM 9003 C C . LEU C 1 323 ? 21.607 100.373 54.018 1.00 28.38 322 LEU C C 1
ATOM 9004 O O . LEU C 1 323 ? 20.834 99.491 53.593 1.00 30.04 322 LEU C O 1
ATOM 9009 N N . PRO C 1 324 ? 22.933 100.312 53.807 1.00 30.49 323 PR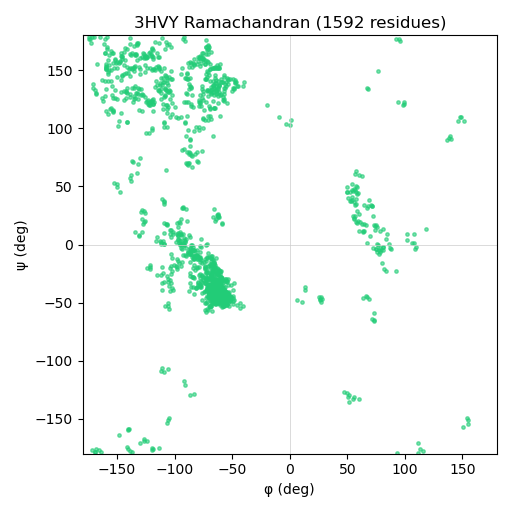O C N 1
ATOM 9010 C CA . PRO C 1 324 ? 23.892 101.358 54.158 1.00 28.45 323 PRO C CA 1
ATOM 9011 C C . PRO C 1 324 ? 23.774 102.579 53.223 1.00 28.53 323 PRO C C 1
ATOM 9012 O O . PRO C 1 324 ? 23.001 102.564 52.242 1.00 25.56 323 PRO C O 1
ATOM 9016 N N . LYS C 1 325 ? 24.541 103.623 53.501 1.00 28.72 324 LYS C N 1
ATOM 9017 C CA . LYS C 1 325 ? 24.599 104.785 52.611 1.00 30.94 324 LYS C CA 1
ATOM 9018 C C . LYS C 1 325 ? 25.500 104.411 51.432 1.00 29.72 324 LYS C C 1
ATOM 9019 O O . LYS C 1 325 ? 26.325 103.505 51.547 1.00 25.69 324 LYS C O 1
ATOM 9025 N N . TYR C 1 326 ? 25.393 105.152 50.327 1.00 29.23 325 TYR C N 1
ATOM 9026 C CA . TYR C 1 326 ? 26.161 104.820 49.112 1.00 29.13 325 TYR C CA 1
ATOM 9027 C C . TYR C 1 326 ? 27.684 104.813 49.325 1.00 29.05 325 TYR C C 1
ATOM 9028 O O . TYR C 1 326 ? 28.404 104.061 48.663 1.00 28.65 325 TYR C O 1
ATOM 9037 N N . ASN C 1 327 ? 28.156 105.622 50.273 1.00 28.90 326 ASN C N 1
ATOM 9038 C CA . ASN C 1 327 ? 29.579 105.724 50.577 1.00 28.08 326 ASN C CA 1
ATOM 9039 C C . ASN C 1 327 ? 30.065 104.962 51.823 1.00 33.01 326 ASN C C 1
ATOM 9040 O O . ASN C 1 327 ? 31.213 105.103 52.243 1.00 31.08 326 ASN C O 1
ATOM 9045 N N . ASP C 1 328 ? 29.203 104.109 52.373 1.00 34.69 327 ASP C N 1
ATOM 9046 C CA . ASP C 1 328 ? 29.588 103.130 53.395 1.00 33.94 327 ASP C CA 1
ATOM 9047 C C . ASP C 1 328 ? 30.142 101.911 52.633 1.00 33.61 327 ASP C C 1
ATOM 9048 O O . ASP C 1 328 ? 29.429 101.297 51.850 1.00 30.22 327 ASP C O 1
ATOM 9053 N N . LYS C 1 329 ? 31.409 101.578 52.841 1.00 31.36 328 LYS C N 1
ATOM 9054 C CA . LYS C 1 329 ? 32.046 100.504 52.095 1.00 29.98 328 LYS C CA 1
ATOM 9055 C C . LYS C 1 329 ? 31.348 99.205 52.438 1.00 30.78 328 LYS C C 1
ATOM 9056 O O . LYS C 1 329 ? 31.063 98.918 53.602 1.00 29.08 328 LYS C O 1
ATOM 9062 N N . ARG C 1 330 ? 31.014 98.439 51.410 1.00 32.50 329 ARG C N 1
ATOM 9063 C CA . ARG C 1 330 ? 30.190 97.268 51.601 1.00 29.98 329 ARG C CA 1
ATOM 9064 C C . ARG C 1 330 ? 30.947 96.036 52.020 1.00 30.72 329 ARG C C 1
ATOM 9065 O O . ARG C 1 330 ? 32.158 95.887 51.775 1.00 32.44 329 ARG C O 1
ATOM 9073 N N . THR C 1 331 ? 30.190 95.161 52.664 1.00 30.56 330 THR C N 1
ATOM 9074 C CA . THR C 1 331 ? 30.629 93.810 53.010 1.00 31.41 330 THR C CA 1
ATOM 9075 C C . THR C 1 331 ? 29.746 92.742 52.410 1.00 31.69 330 THR C C 1
ATOM 9076 O O . THR C 1 331 ? 30.139 91.579 52.328 1.00 32.33 330 THR C O 1
ATOM 9080 N N . ASP C 1 332 ? 28.535 93.120 51.980 1.00 29.24 331 ASP C N 1
ATOM 9081 C CA . ASP C 1 332 ? 27.688 92.170 51.277 1.00 29.30 331 ASP C CA 1
ATOM 9082 C C . ASP C 1 332 ? 26.991 92.889 50.146 1.00 30.35 331 ASP C C 1
ATOM 9083 O O . ASP C 1 332 ? 27.252 94.068 49.919 1.00 29.58 331 ASP C O 1
ATOM 9088 N N . ILE C 1 333 ? 26.111 92.195 49.445 1.00 30.92 332 ILE C N 1
ATOM 9089 C CA . ILE C 1 333 ? 25.442 92.775 48.296 1.00 30.13 332 ILE C CA 1
ATOM 9090 C C . ILE C 1 333 ? 24.047 93.339 48.605 1.00 30.45 332 ILE C C 1
ATOM 9091 O O . ILE C 1 333 ? 23.304 93.667 47.697 1.00 32.91 332 ILE C O 1
ATOM 9096 N N . ILE C 1 334 ? 23.671 93.433 49.870 1.00 29.25 333 ILE C N 1
ATOM 9097 C CA . ILE C 1 334 ? 22.289 93.809 50.200 1.00 30.25 333 ILE C CA 1
ATOM 9098 C C . ILE C 1 334 ? 22.115 95.309 50.345 1.00 30.73 333 ILE C C 1
ATOM 9099 O O . ILE C 1 334 ? 22.999 95.971 50.842 1.00 27.45 333 ILE C O 1
ATOM 9104 N N . GLN C 1 335 ? 20.977 95.844 49.913 1.00 29.42 334 GLN C N 1
ATOM 9105 C CA . GLN C 1 335 ? 20.676 97.247 50.161 1.00 29.71 334 GLN C CA 1
ATOM 9106 C C . GLN C 1 335 ? 19.284 97.363 50.763 1.00 29.78 334 GLN C C 1
ATOM 9107 O O . GLN C 1 335 ? 18.313 96.844 50.180 1.00 28.39 334 GLN C O 1
ATOM 9113 N N . ALA C 1 336 ? 19.186 98.078 51.888 1.00 27.12 335 ALA C N 1
ATOM 9114 C CA . ALA C 1 336 ? 17.905 98.337 52.543 1.00 27.93 335 ALA C CA 1
ATOM 9115 C C . ALA C 1 336 ? 17.399 99.752 52.264 1.00 27.76 335 ALA C C 1
ATOM 9116 O O . ALA C 1 336 ? 18.173 100.690 52.167 1.00 30.64 335 ALA C O 1
ATOM 9118 N N . ILE C 1 337 ? 16.089 99.888 52.093 1.00 29.35 336 ILE C N 1
ATOM 9119 C CA . ILE C 1 337 ? 15.448 101.178 51.843 1.00 28.00 336 ILE C CA 1
ATOM 9120 C C . ILE C 1 337 ? 14.204 101.268 52.737 1.00 29.79 336 ILE C C 1
ATOM 9121 O O . ILE C 1 337 ? 13.326 100.389 52.697 1.00 29.20 336 ILE C O 1
ATOM 9126 N N . LYS C 1 338 ? 14.116 102.321 53.532 1.00 32.19 337 LYS C N 1
ATOM 9127 C CA . LYS C 1 338 ? 12.980 102.484 54.426 1.00 32.86 337 LYS C CA 1
ATOM 9128 C C . LYS C 1 338 ? 11.891 103.273 53.704 1.00 34.13 337 LYS C C 1
ATOM 9129 O O . LYS C 1 338 ? 11.998 104.502 53.523 1.00 31.64 337 LYS C O 1
ATOM 9135 N N . PHE C 1 339 ? 10.843 102.574 53.268 1.00 35.78 338 PHE C N 1
ATOM 9136 C CA . PHE C 1 339 ? 9.776 103.259 52.542 1.00 36.53 338 PHE C CA 1
ATOM 9137 C C . PHE C 1 339 ? 8.821 104.030 53.445 1.00 36.39 338 PHE C C 1
ATOM 9138 O O . PHE C 1 339 ? 8.214 105.020 53.011 1.00 37.45 338 PHE C O 1
ATOM 9146 N N . ASN C 1 340 ? 8.667 103.560 54.678 1.00 36.82 339 ASN C N 1
ATOM 9147 C CA . ASN C 1 340 ? 7.728 104.162 55.622 1.00 41.45 339 ASN C CA 1
ATOM 9148 C C . ASN C 1 340 ? 6.307 104.253 55.109 1.00 40.32 339 ASN C C 1
ATOM 9149 O O . ASN C 1 340 ? 5.563 105.110 55.540 1.00 42.18 339 ASN C O 1
ATOM 9154 N N . ASP C 1 341 ? 5.950 103.390 54.174 1.00 38.80 340 ASP C N 1
ATOM 9155 C CA . ASP C 1 341 ? 4.636 103.406 53.576 1.00 38.97 340 ASP C CA 1
ATOM 9156 C C . ASP C 1 341 ? 4.430 102.067 52.917 1.00 37.55 340 ASP C C 1
ATOM 9157 O O . ASP C 1 341 ? 5.220 101.643 52.066 1.00 34.61 340 ASP C O 1
ATOM 9162 N N . GLU C 1 342 ? 3.378 101.380 53.300 1.00 37.46 341 GLU C N 1
ATOM 9163 C CA . GLU C 1 342 ? 3.173 100.032 52.776 1.00 37.42 341 GLU C CA 1
ATOM 9164 C C . GLU C 1 342 ? 3.014 99.972 51.252 1.00 36.39 341 GLU C C 1
ATOM 9165 O O . GLU C 1 342 ? 3.616 99.142 50.585 1.00 34.48 341 GLU C O 1
ATOM 9171 N N . LYS C 1 343 ? 2.193 100.857 50.710 1.00 35.56 342 LYS C N 1
ATOM 9172 C CA . LYS C 1 343 ? 2.006 100.925 49.281 1.00 35.67 342 LYS C CA 1
ATOM 9173 C C . LYS C 1 343 ? 3.335 101.203 48.540 1.00 35.94 342 LYS C C 1
ATOM 9174 O O . LYS C 1 343 ? 3.628 100.566 47.514 1.00 34.83 342 LYS C O 1
ATOM 9180 N N . LYS C 1 344 ? 4.137 102.144 49.042 1.00 35.00 343 LYS C N 1
ATOM 9181 C CA . LYS C 1 344 ? 5.415 102.431 48.371 1.00 34.28 343 LYS C CA 1
ATOM 9182 C C . LYS C 1 344 ? 6.293 101.187 48.354 1.00 32.79 343 LYS C C 1
ATOM 9183 O O . LYS C 1 344 ? 6.909 100.874 47.327 1.00 35.06 343 LYS C O 1
ATOM 9189 N N . LEU C 1 345 ? 6.374 100.494 49.489 1.00 29.67 344 LEU C N 1
ATOM 9190 C CA . LEU C 1 345 ? 7.127 99.232 49.577 1.00 33.05 344 LEU C CA 1
ATOM 9191 C C . LEU C 1 345 ? 6.714 98.225 48.502 1.00 33.46 344 LEU C C 1
ATOM 9192 O O . LEU C 1 345 ? 7.552 97.662 47.788 1.00 30.84 344 LEU C O 1
ATOM 9197 N N . ILE C 1 346 ? 5.416 97.981 48.435 1.00 33.11 345 ILE C N 1
ATOM 9198 C CA . ILE C 1 346 ? 4.883 96.954 47.552 1.00 34.82 345 ILE C CA 1
ATOM 9199 C C . ILE C 1 346 ? 5.064 97.397 46.105 1.00 30.85 345 ILE C C 1
ATOM 9200 O O . ILE C 1 346 ? 5.474 96.608 45.256 1.00 31.70 345 ILE C O 1
ATOM 9205 N N . ASP C 1 347 ? 4.751 98.654 45.831 1.00 31.85 346 ASP C N 1
ATOM 9206 C CA . ASP C 1 347 ? 4.888 99.136 44.472 1.00 29.75 346 ASP C CA 1
ATOM 9207 C C . ASP C 1 347 ? 6.339 98.957 44.002 1.00 31.33 346 ASP C C 1
ATOM 9208 O O . ASP C 1 347 ? 6.582 98.558 42.867 1.00 30.95 346 ASP C O 1
ATOM 9213 N N . PHE C 1 348 ? 7.287 99.259 44.885 1.00 32.06 347 PHE C N 1
ATOM 9214 C CA . PHE C 1 348 ? 8.710 99.148 44.554 1.00 32.83 347 PHE C CA 1
ATOM 9215 C C . PHE C 1 348 ? 9.103 97.709 44.213 1.00 33.11 347 PHE C C 1
ATOM 9216 O O . PHE C 1 348 ? 9.779 97.463 43.195 1.00 32.56 347 PHE C O 1
ATOM 9224 N N . ILE C 1 349 ? 8.702 96.763 45.068 1.00 34.64 348 ILE C N 1
ATOM 9225 C CA . ILE C 1 349 ? 9.043 95.354 44.879 1.00 31.02 348 ILE C CA 1
ATOM 9226 C C . ILE C 1 349 ? 8.398 94.838 43.605 1.00 32.66 348 ILE C C 1
ATOM 9227 O O . ILE C 1 349 ? 9.037 94.183 42.794 1.00 33.40 348 ILE C O 1
ATOM 9232 N N . LYS C 1 350 ? 7.152 95.202 43.389 1.00 32.22 349 LYS C N 1
ATOM 9233 C CA . LYS C 1 350 ? 6.499 94.798 42.165 1.00 33.91 349 LYS C CA 1
ATOM 9234 C C . LYS C 1 350 ? 7.250 95.362 40.979 1.00 30.95 349 LYS C C 1
ATOM 9235 O O . LYS C 1 350 ? 7.319 94.722 39.934 1.00 33.14 349 LYS C O 1
ATOM 9241 N N . GLY C 1 351 ? 7.819 96.557 41.127 1.00 31.40 350 GLY C N 1
ATOM 9242 C CA . GLY C 1 351 ? 8.608 97.168 40.059 1.00 30.46 350 GLY C CA 1
ATOM 9243 C C . GLY C 1 351 ? 9.817 96.336 39.683 1.00 30.45 350 GLY C C 1
ATOM 9244 O O . GLY C 1 351 ? 10.151 96.176 38.513 1.00 31.21 350 GLY C O 1
ATOM 9245 N N . ILE C 1 352 ? 10.480 95.778 40.678 1.00 31.84 351 ILE C N 1
ATOM 9246 C CA . ILE C 1 352 ? 11.671 95.009 40.429 1.00 30.54 351 ILE C CA 1
ATOM 9247 C C . ILE C 1 352 ? 11.275 93.762 39.635 1.00 31.15 351 ILE C C 1
ATOM 9248 O O . ILE C 1 352 ? 11.943 93.391 38.690 1.00 28.47 351 ILE C O 1
ATOM 9253 N N . GLN C 1 353 ? 10.139 93.150 39.996 1.00 30.59 352 GLN C N 1
ATOM 9254 C CA . GLN C 1 353 ? 9.620 92.009 39.252 1.00 30.05 352 GLN C CA 1
ATOM 9255 C C . GLN C 1 353 ? 9.384 92.406 37.811 1.00 30.15 352 GLN C C 1
ATOM 9256 O O . GLN C 1 353 ? 9.724 91.662 36.892 1.00 33.31 352 GLN C O 1
ATOM 9262 N N . THR C 1 354 ? 8.803 93.571 37.575 1.00 30.27 353 THR C N 1
ATOM 9263 C CA . THR C 1 354 ? 8.522 93.954 36.211 1.00 29.72 353 THR C CA 1
ATOM 9264 C C . THR C 1 354 ? 9.832 94.224 35.456 1.00 30.47 353 THR C C 1
ATOM 9265 O O . THR C 1 354 ? 9.842 94.262 34.252 1.00 28.03 353 THR C O 1
ATOM 9269 N N . ALA C 1 355 ? 10.937 94.443 36.168 1.00 28.51 354 ALA C N 1
ATOM 9270 C CA . ALA C 1 355 ? 12.227 94.719 35.503 1.00 30.51 354 ALA C CA 1
ATOM 9271 C C . ALA C 1 355 ? 13.026 93.450 35.233 1.00 32.91 354 ALA C C 1
ATOM 9272 O O . ALA C 1 355 ? 14.199 93.511 34.793 1.00 30.59 354 ALA C O 1
ATOM 9274 N N . SER C 1 356 ? 12.417 92.302 35.545 1.00 33.62 355 SER C N 1
ATOM 9275 C CA . SER C 1 356 ? 13.127 91.038 35.583 1.00 32.53 355 SER C CA 1
ATOM 9276 C C . SER C 1 356 ? 12.996 90.307 34.236 1.00 30.48 355 SER C C 1
ATOM 9277 O O . SER C 1 356 ? 12.000 90.478 33.523 1.00 27.41 355 SER C O 1
ATOM 9280 N N . PRO C 1 357 ? 14.025 89.559 33.840 1.00 28.36 356 PRO C N 1
ATOM 9281 C CA . PRO C 1 357 ? 13.919 88.836 32.554 1.00 30.00 356 PRO C CA 1
ATOM 9282 C C . PRO C 1 357 ? 12.948 87.633 32.527 1.00 30.10 356 PRO C C 1
ATOM 9283 O O . PRO C 1 357 ? 12.386 87.329 31.485 1.00 28.63 356 PRO C O 1
ATOM 9287 N N . VAL C 1 358 ? 12.832 86.925 33.663 1.00 34.10 357 VAL C N 1
ATOM 9288 C CA . VAL C 1 358 ? 12.000 85.721 33.812 1.00 33.08 357 VAL C CA 1
ATOM 9289 C C . VAL C 1 358 ? 10.775 86.076 34.701 1.00 32.29 357 VAL C C 1
ATOM 9290 O O . VAL C 1 358 ? 10.901 86.753 35.750 1.00 28.96 357 VAL C O 1
ATOM 9294 N N . ASP C 1 359 ? 9.608 85.655 34.265 1.00 28.92 358 ASP C N 1
ATOM 9295 C CA . ASP C 1 359 ? 8.336 85.910 34.975 1.00 31.69 358 ASP C CA 1
ATOM 9296 C C . ASP C 1 359 ? 8.050 87.362 35.293 1.00 32.79 358 ASP C C 1
ATOM 9297 O O . ASP C 1 359 ? 7.487 87.669 36.352 1.00 32.40 358 ASP C O 1
ATOM 9302 N N . SER C 1 360 ? 8.406 88.240 34.362 1.00 34.26 359 SER C N 1
ATOM 9303 C CA . SER C 1 360 ? 8.219 89.683 34.521 1.00 33.67 359 SER C CA 1
ATOM 9304 C C . SER C 1 360 ? 6.764 90.091 34.680 1.00 35.08 359 SER C C 1
ATOM 9305 O O . SER C 1 360 ? 6.474 91.187 35.169 1.00 35.00 359 SER C O 1
ATOM 9308 N N . PHE C 1 361 ? 5.864 89.226 34.214 1.00 32.48 360 PHE C N 1
ATOM 9309 C CA . PHE C 1 361 ? 4.432 89.501 34.161 1.00 34.40 360 PHE C CA 1
ATOM 9310 C C . PHE C 1 361 ? 3.729 88.977 35.401 1.00 34.08 360 PHE C C 1
ATOM 9311 O O . PHE C 1 361 ? 2.535 89.126 35.517 1.00 32.77 360 PHE C O 1
ATOM 9319 N N . VAL C 1 362 ? 4.457 88.310 36.282 1.00 34.47 361 VAL C N 1
ATOM 9320 C CA . VAL C 1 362 ? 3.858 87.700 37.479 1.00 37.71 361 VAL C CA 1
ATOM 9321 C C . VAL C 1 362 ? 3.594 88.765 38.517 1.00 40.04 361 VAL C C 1
ATOM 9322 O O . VAL C 1 362 ? 4.471 89.567 38.802 1.00 37.41 361 VAL C O 1
ATOM 9326 N N . GLN C 1 363 ? 2.375 88.815 39.042 1.00 42.84 362 GLN C N 1
ATOM 9327 C CA . GLN C 1 363 ? 2.020 89.864 40.028 1.00 47.20 362 GLN C CA 1
ATOM 9328 C C . GLN C 1 363 ? 2.329 89.402 41.460 1.00 50.39 362 GLN C C 1
ATOM 9329 O O . GLN C 1 363 ? 1.673 88.484 41.960 1.00 49.13 362 GLN C O 1
ATOM 9335 N N . CYS C 1 364 ? 3.350 90.041 42.067 1.00 51.04 363 CYS C N 1
ATOM 9336 C CA . CYS C 1 364 ? 3.847 89.740 43.427 1.00 54.30 363 CYS C CA 1
ATOM 9337 C C . CYS C 1 364 ? 2.805 89.983 44.508 1.00 57.37 363 CYS C C 1
ATOM 9338 O O . CYS C 1 364 ? 2.301 91.103 44.657 1.00 56.80 363 CYS C O 1
ATOM 9341 N N . GLU C 1 365 ? 2.508 88.925 45.257 1.00 60.25 364 GLU C N 1
ATOM 9342 C CA . GLU C 1 365 ? 1.572 88.983 46.366 1.00 62.71 364 GLU C CA 1
ATOM 9343 C C . GLU C 1 365 ? 2.318 88.777 47.695 1.00 64.95 364 GLU C C 1
ATOM 9344 O O . GLU C 1 365 ? 3.228 87.939 47.799 1.00 61.65 364 GLU C O 1
ATOM 9346 N N . ALA C 1 366 ? 1.936 89.566 48.701 1.00 69.07 365 ALA C N 1
ATOM 9347 C CA . ALA C 1 366 ? 2.363 89.332 50.074 1.00 71.48 365 ALA C CA 1
ATOM 9348 C C . ALA C 1 366 ? 1.848 87.929 50.504 1.00 73.33 365 ALA C C 1
ATOM 9349 O O . ALA C 1 366 ? 0.634 87.723 50.640 1.00 73.56 365 ALA C O 1
ATOM 9351 N N . TRP C 1 367 ? 2.767 86.974 50.675 1.00 75.21 366 TRP C N 1
ATOM 9352 C CA . TRP C 1 367 ? 2.422 85.587 51.022 1.00 76.07 366 TRP C CA 1
ATOM 9353 C C . TRP C 1 367 ? 1.934 85.471 52.488 1.00 77.90 366 TRP C C 1
ATOM 9354 O O . TRP C 1 367 ? 2.699 85.664 53.448 1.00 78.29 366 TRP C O 1
ATOM 9356 N N . ASP C 1 374 ? 3.225 88.306 60.106 1.00 69.16 373 ASP C N 1
ATOM 9357 C CA . ASP C 1 374 ? 3.728 89.190 59.030 1.00 68.96 373 ASP C CA 1
ATOM 9358 C C . ASP C 1 374 ? 3.944 88.505 57.663 1.00 65.27 373 ASP C C 1
ATOM 9359 O O . ASP C 1 374 ? 4.735 87.570 57.540 1.00 64.16 373 ASP C O 1
ATOM 9364 N N . LYS C 1 375 ? 3.244 88.990 56.639 1.00 62.99 374 LYS C N 1
ATOM 9365 C CA . LYS C 1 375 ? 3.418 88.481 55.270 1.00 61.15 374 LYS C CA 1
ATOM 9366 C C . LYS C 1 375 ? 4.777 88.946 54.672 1.00 59.01 374 LYS C C 1
ATOM 9367 O O . LYS C 1 375 ? 5.296 90.009 55.044 1.00 58.21 374 LYS C O 1
ATOM 9369 N N . VAL C 1 376 ? 5.352 88.122 53.789 1.00 57.51 375 VAL C N 1
ATOM 9370 C CA . VAL C 1 376 ? 6.590 88.457 53.049 1.00 55.20 375 VAL C CA 1
ATOM 9371 C C . VAL C 1 376 ? 6.456 88.515 51.510 1.00 52.63 375 VAL C C 1
ATOM 9372 O O . VAL C 1 376 ? 6.235 87.488 50.860 1.00 55.35 375 VAL C O 1
ATOM 9376 N N . ILE C 1 377 ? 6.649 89.709 50.940 1.00 45.67 376 ILE C N 1
ATOM 9377 C CA . ILE C 1 377 ? 6.600 89.899 49.486 1.00 42.77 376 ILE C CA 1
ATOM 9378 C C . ILE C 1 377 ? 7.986 89.786 48.842 1.00 42.52 376 ILE C C 1
ATOM 9379 O O . ILE C 1 377 ? 9.022 90.145 49.446 1.00 39.14 376 ILE C O 1
ATOM 9392 N N . ALA C 1 379 ? 10.209 89.815 44.856 1.00 33.59 378 ALA C N 1
ATOM 9393 C CA . ALA C 1 379 ? 10.488 89.841 43.438 1.00 31.12 378 ALA C CA 1
ATOM 9394 C C . ALA C 1 379 ? 11.545 88.753 43.253 1.00 32.43 378 ALA C C 1
ATOM 9395 O O . ALA C 1 379 ? 12.559 88.772 43.946 1.00 32.88 378 ALA C O 1
ATOM 9397 N N . ALA C 1 380 ? 11.303 87.798 42.353 1.00 34.11 379 ALA C N 1
ATOM 9398 C CA . ALA C 1 380 ? 12.237 86.701 42.121 1.00 34.11 379 ALA C CA 1
ATOM 9399 C C . ALA C 1 380 ? 12.176 86.198 40.685 1.00 34.12 379 ALA C C 1
ATOM 9400 O O . ALA C 1 380 ? 12.101 84.989 40.431 1.00 36.06 379 ALA C O 1
ATOM 9402 N N . GLY C 1 381 ? 12.254 87.107 39.736 1.00 33.83 380 GLY C N 1
ATOM 9403 C CA . GLY C 1 381 ? 12.222 86.723 38.324 1.00 32.90 380 GLY C CA 1
ATOM 9404 C C . GLY C 1 381 ? 13.614 86.435 37.790 1.00 33.18 380 GLY C C 1
ATOM 9405 O O . GLY C 1 381 ? 14.205 87.256 37.092 1.00 33.09 380 GLY C O 1
ATOM 9406 N N . THR C 1 382 ? 14.099 85.231 38.092 1.00 32.57 381 THR C N 1
ATOM 9407 C CA . THR C 1 382 ? 15.483 84.833 37.893 1.00 34.43 381 THR C CA 1
ATOM 9408 C C . THR C 1 382 ? 15.609 83.555 37.075 1.00 34.28 381 THR C C 1
ATOM 9409 O O . THR C 1 382 ? 14.654 82.813 36.927 1.00 31.65 381 THR C O 1
ATOM 9413 N N . PHE C 1 383 ? 16.787 83.333 36.502 1.00 34.66 382 PHE C N 1
ATOM 9414 C CA . PHE C 1 383 ? 17.078 82.122 35.736 1.00 35.38 382 PHE C CA 1
ATOM 9415 C C . PHE C 1 383 ? 17.168 80.887 36.624 1.00 34.58 382 PHE C C 1
ATOM 9416 O O . PHE C 1 383 ? 16.673 79.813 36.244 1.00 35.36 382 PHE C O 1
ATOM 9424 N N . VAL C 1 384 ? 17.798 81.065 37.784 1.00 34.30 383 VAL C N 1
ATOM 9425 C CA . VAL C 1 384 ? 17.923 80.055 38.817 1.00 34.02 383 VAL C CA 1
ATOM 9426 C C . VAL C 1 384 ? 16.937 80.390 39.969 1.00 34.26 383 VAL C C 1
ATOM 9427 O O . VAL C 1 384 ? 16.940 81.488 40.508 1.00 34.52 383 VAL C O 1
ATOM 9431 N N . GLN C 1 385 ? 16.078 79.423 40.312 1.00 33.71 384 GLN C N 1
ATOM 9432 C CA . GLN C 1 385 ? 14.997 79.639 41.248 1.00 33.94 384 GLN C CA 1
ATOM 9433 C C . GLN C 1 385 ? 15.548 79.931 42.620 1.00 36.34 384 GLN C C 1
ATOM 9434 O O . GLN C 1 385 ? 16.254 79.129 43.212 1.00 35.26 384 GLN C O 1
ATOM 9440 N N . GLY C 1 386 ? 15.264 81.126 43.110 1.00 36.76 385 GLY C N 1
ATOM 9441 C CA . GLY C 1 386 ? 15.757 81.509 44.419 1.00 35.89 385 GLY C CA 1
ATOM 9442 C C . GLY C 1 386 ? 17.126 82.139 44.419 1.00 37.11 385 GLY C C 1
ATOM 9443 O O . GLY C 1 386 ? 17.582 82.526 45.474 1.00 37.89 385 GLY C O 1
ATOM 9444 N N . ALA C 1 387 ? 17.802 82.222 43.268 1.00 36.64 386 ALA C N 1
ATOM 9445 C CA . ALA C 1 387 ? 19.169 82.785 43.230 1.00 38.09 386 ALA C CA 1
ATOM 9446 C C . ALA C 1 387 ? 19.095 84.252 43.648 1.00 40.60 386 ALA C C 1
ATOM 9447 O O . ALA C 1 387 ? 18.251 85.005 43.161 1.00 44.82 386 ALA C O 1
ATOM 9449 N N . SER C 1 388 ? 19.916 84.672 44.584 1.00 37.93 387 SER C N 1
ATOM 9450 C CA . SER C 1 388 ? 19.812 86.080 44.927 1.00 38.83 387 SER C CA 1
ATOM 9451 C C . SER C 1 388 ? 20.989 86.906 44.458 1.00 36.24 387 SER C C 1
ATOM 9452 O O . SER C 1 388 ? 21.061 88.108 44.747 1.00 37.59 387 SER C O 1
ATOM 9455 N N . ILE C 1 389 ? 21.852 86.288 43.632 1.00 33.97 388 ILE C N 1
ATOM 9456 C CA . ILE C 1 389 ? 22.871 87.050 42.930 1.00 32.52 388 ILE C CA 1
ATOM 9457 C C . ILE C 1 389 ? 22.217 87.702 41.714 1.00 29.55 388 ILE C C 1
ATOM 9458 O O . ILE C 1 389 ? 22.746 88.645 41.165 1.00 31.65 388 ILE C O 1
ATOM 9463 N N . GLU C 1 390 ? 21.069 87.198 41.290 1.00 29.09 389 GLU C N 1
ATOM 9464 C CA . GLU C 1 390 ? 20.312 87.804 40.229 1.00 31.01 389 GLU C CA 1
ATOM 9465 C C . GLU C 1 390 ? 19.430 88.886 40.835 1.00 32.33 389 GLU C C 1
ATOM 9466 O O . GLU C 1 390 ? 19.098 88.819 42.021 1.00 34.18 389 GLU C O 1
ATOM 9472 N N . LEU C 1 391 ? 19.019 89.875 40.035 1.00 32.04 390 LEU C N 1
ATOM 9473 C CA . LEU C 1 391 ? 18.235 90.985 40.599 1.00 30.31 390 LEU C CA 1
ATOM 9474 C C . LEU C 1 391 ? 16.973 90.444 41.274 1.00 33.63 390 LEU C C 1
ATOM 9475 O O . LEU C 1 391 ? 16.166 89.746 40.635 1.00 36.01 390 LEU C O 1
ATOM 9480 N N . SER C 1 392 ? 16.804 90.804 42.541 1.00 30.47 391 SER C N 1
ATOM 9481 C CA . SER C 1 392 ? 15.695 90.344 43.361 1.00 31.26 391 SER C CA 1
ATOM 9482 C C . SER C 1 392 ? 15.439 91.340 44.471 1.00 30.75 391 SER C C 1
ATOM 9483 O O . SER C 1 392 ? 16.258 92.192 44.728 1.00 34.77 391 SER C O 1
ATOM 9486 N N . ALA C 1 393 ? 14.298 91.221 45.154 1.00 31.98 392 ALA C N 1
ATOM 9487 C CA . ALA C 1 393 ? 13.962 92.067 46.301 1.00 31.69 392 ALA C CA 1
ATOM 9488 C C . ALA C 1 393 ? 12.943 91.363 47.166 1.00 33.56 392 ALA C C 1
ATOM 9489 O O . ALA C 1 393 ? 12.225 90.467 46.707 1.00 36.43 392 ALA C O 1
ATOM 9491 N N . ASP C 1 394 ? 12.925 91.708 48.437 1.00 33.50 393 ASP C N 1
ATOM 9492 C CA . ASP C 1 394 ? 11.965 91.109 49.338 1.00 36.72 393 ASP C CA 1
ATOM 9493 C C . ASP C 1 394 ? 11.772 91.927 50.570 1.00 35.79 393 ASP C C 1
ATOM 9494 O O . ASP C 1 394 ? 12.557 92.807 50.857 1.00 32.24 393 ASP C O 1
ATOM 9499 N N . ALA C 1 395 ? 10.702 91.648 51.302 1.00 36.24 394 ALA C N 1
ATOM 9500 C CA . ALA C 1 395 ? 10.401 92.411 52.494 1.00 34.41 394 ALA C CA 1
ATOM 9501 C C . ALA C 1 395 ? 9.293 91.803 53.289 1.00 36.81 394 ALA C C 1
ATOM 9502 O O . ALA C 1 395 ? 8.284 91.451 52.708 1.00 40.39 394 ALA C O 1
ATOM 9504 N N . PRO C 1 396 ? 9.432 91.779 54.629 1.00 40.52 395 PRO C N 1
ATOM 9505 C CA . PRO C 1 396 ? 8.242 91.538 55.421 1.00 39.02 395 PRO C CA 1
ATOM 9506 C C . PRO C 1 396 ? 7.346 92.766 55.406 1.00 41.73 395 PRO C C 1
ATOM 9507 O O . PRO C 1 396 ? 7.819 93.922 55.475 1.00 40.55 395 PRO C O 1
ATOM 9511 N N . ILE C 1 397 ? 6.042 92.530 55.358 1.00 42.72 396 ILE C N 1
ATOM 9512 C CA . ILE C 1 397 ? 5.113 93.622 55.394 1.00 41.65 396 ILE C CA 1
ATOM 9513 C C . ILE C 1 397 ? 4.907 93.998 56.865 1.00 44.56 396 ILE C C 1
ATOM 9514 O O . ILE C 1 397 ? 4.173 93.329 57.594 1.00 43.33 396 ILE C O 1
ATOM 9519 N N . ARG C 1 398 ? 5.621 95.025 57.317 1.00 41.84 397 ARG C N 1
ATOM 9520 C CA . ARG C 1 398 ? 5.395 95.567 58.640 1.00 43.44 397 ARG C CA 1
ATOM 9521 C C . ARG C 1 398 ? 6.110 96.897 58.756 1.00 42.18 397 ARG C C 1
ATOM 9522 O O . ARG C 1 398 ? 7.078 97.133 58.021 1.00 40.81 397 ARG C O 1
ATOM 9530 N N . GLU C 1 399 ? 5.620 97.745 59.658 1.00 40.33 398 GLU C N 1
ATOM 9531 C CA . GLU C 1 399 ? 6.220 99.028 59.944 1.00 40.57 398 GLU C CA 1
ATOM 9532 C C . GLU C 1 399 ? 7.709 98.827 60.250 1.00 39.68 398 GLU C C 1
ATOM 9533 O O . GLU C 1 399 ? 8.087 97.807 60.821 1.00 37.79 398 GLU C O 1
ATOM 9536 N N . PRO C 1 400 ? 8.581 99.752 59.808 1.00 39.37 399 PRO C N 1
ATOM 9537 C CA . PRO C 1 400 ? 8.420 100.937 58.987 1.00 39.42 399 PRO C CA 1
ATOM 9538 C C . PRO C 1 400 ? 8.586 100.665 57.469 1.00 38.63 399 PRO C C 1
ATOM 9539 O O . PRO C 1 400 ? 9.012 101.559 56.729 1.00 37.21 399 PRO C O 1
ATOM 9543 N N . TYR C 1 401 ? 8.227 99.452 57.033 1.00 34.53 400 TYR C N 1
ATOM 9544 C CA . TYR C 1 401 ? 8.191 99.078 55.610 1.00 34.71 400 TYR C CA 1
ATOM 9545 C C . TYR C 1 401 ? 9.518 99.273 54.872 1.00 34.11 400 TYR C C 1
ATOM 9546 O O . TYR C 1 401 ? 9.637 100.025 53.894 1.00 32.44 400 TYR C O 1
ATOM 9555 N N . ILE C 1 402 ? 10.494 98.543 55.377 1.00 35.68 401 ILE C N 1
ATOM 9556 C CA . ILE C 1 402 ? 11.791 98.457 54.788 1.00 36.74 401 ILE C CA 1
ATOM 9557 C C . ILE C 1 402 ? 11.760 97.367 53.716 1.00 34.36 401 ILE C C 1
ATOM 9558 O O . ILE C 1 402 ? 11.259 96.284 53.949 1.00 31.52 401 ILE C O 1
ATOM 9563 N N . GLY C 1 403 ? 12.328 97.670 52.546 1.00 36.52 402 GLY C N 1
ATOM 9564 C CA . GLY C 1 403 ? 12.530 96.707 51.486 1.00 32.59 402 GLY C CA 1
ATOM 9565 C C . GLY C 1 403 ? 14.025 96.414 51.374 1.00 34.72 402 GLY C C 1
ATOM 9566 O O . GLY C 1 403 ? 14.852 97.273 51.707 1.00 33.05 402 GLY C O 1
ATOM 9567 N N . TYR C 1 404 ? 14.353 95.201 50.906 1.00 29.68 403 TYR C N 1
ATOM 9568 C CA . TYR C 1 404 ? 15.707 94.758 50.686 1.00 34.31 403 TYR C CA 1
ATOM 9569 C C . TYR C 1 404 ? 15.871 94.376 49.243 1.00 33.33 403 TYR C C 1
ATOM 9570 O O . TYR C 1 404 ? 15.116 93.545 48.702 1.00 33.91 403 TYR C O 1
ATOM 9579 N N . LEU C 1 405 ? 16.826 95.031 48.612 1.00 32.31 404 LEU C N 1
ATOM 9580 C CA . LEU C 1 405 ? 17.187 94.768 47.225 1.00 33.51 404 LEU C CA 1
ATOM 9581 C C . LEU C 1 405 ? 18.577 94.100 47.222 1.00 33.12 404 LEU C C 1
ATOM 9582 O O . LEU C 1 405 ? 19.433 94.413 48.041 1.00 32.39 404 LEU C O 1
ATOM 9587 N N . GLN C 1 406 ? 18.773 93.155 46.319 1.00 31.74 405 GLN C N 1
ATOM 9588 C CA . GLN C 1 406 ? 20.079 92.542 46.108 1.00 34.13 405 GLN C CA 1
ATOM 9589 C C . GLN C 1 406 ? 20.191 91.877 44.755 1.00 30.50 405 GLN C C 1
ATOM 9590 O O . GLN C 1 406 ? 19.200 91.435 44.122 1.00 34.48 405 GLN C O 1
ATOM 9596 N N . GLY C 1 407 ? 21.415 91.861 44.284 1.00 33.04 406 GLY C N 1
ATOM 9597 C CA . GLY C 1 407 ? 21.765 91.136 43.096 1.00 32.86 406 GLY C CA 1
ATOM 9598 C C . GLY C 1 407 ? 21.697 91.959 41.839 1.00 32.07 406 GLY C C 1
ATOM 9599 O O . GLY C 1 407 ? 21.391 93.127 41.857 1.00 34.71 406 GLY C O 1
ATOM 9600 N N . GLY C 1 408 ? 22.081 91.319 40.752 1.00 30.44 407 GLY C N 1
ATOM 9601 C CA . GLY C 1 408 ? 22.097 91.931 39.429 1.00 34.47 407 GLY C CA 1
ATOM 9602 C C . GLY C 1 408 ? 23.239 91.248 38.695 1.00 33.94 407 GLY C C 1
ATOM 9603 O O . GLY C 1 408 ? 24.414 91.447 39.026 1.00 35.90 407 GLY C O 1
ATOM 9604 N N . LEU C 1 409 ? 22.893 90.432 37.720 1.00 31.72 408 LEU C N 1
ATOM 9605 C CA . LEU C 1 409 ? 23.907 89.766 36.913 1.00 34.14 408 LEU C CA 1
ATOM 9606 C C . LEU C 1 409 ? 24.786 90.825 36.216 1.00 36.91 408 LEU C C 1
ATOM 9607 O O . LEU C 1 409 ? 25.971 90.613 36.029 1.00 35.38 408 LEU C O 1
ATOM 9612 N N . THR C 1 410 ? 24.200 91.974 35.866 1.00 32.87 409 THR C N 1
ATOM 9613 C CA . THR C 1 410 ? 24.929 93.102 35.337 1.00 30.54 409 THR C CA 1
ATOM 9614 C C . THR C 1 410 ? 24.430 94.359 36.029 1.00 32.60 409 THR C C 1
ATOM 9615 O O . THR C 1 410 ? 23.311 94.392 36.512 1.00 32.62 409 THR C O 1
ATOM 9619 N N . PHE C 1 411 ? 25.298 95.372 36.140 1.00 32.62 410 PHE C N 1
ATOM 9620 C CA . PHE C 1 411 ? 24.897 96.651 36.710 1.00 29.67 410 PHE C CA 1
ATOM 9621 C C . PHE C 1 411 ? 23.866 97.327 35.834 1.00 30.37 410 PHE C C 1
ATOM 9622 O O . PHE C 1 411 ? 22.946 97.961 36.348 1.00 30.96 410 PHE C O 1
ATOM 9630 N N . ASP C 1 412 ? 23.940 97.135 34.522 1.00 27.26 411 ASP C N 1
ATOM 9631 C CA . ASP C 1 412 ? 22.939 97.729 33.669 1.00 29.09 411 ASP C CA 1
ATOM 9632 C C . ASP C 1 412 ? 21.577 97.210 34.070 1.00 32.36 411 ASP C C 1
ATOM 9633 O O . ASP C 1 412 ? 20.626 97.979 34.059 1.00 33.93 411 ASP C O 1
ATOM 9638 N N . HIS C 1 413 ? 21.464 95.910 34.369 1.00 30.46 412 HIS C N 1
ATOM 9639 C CA . HIS C 1 413 ? 20.177 95.359 34.793 1.00 30.10 412 HIS C CA 1
ATOM 9640 C C . HIS C 1 413 ? 19.729 95.930 36.143 1.00 27.87 412 HIS C C 1
ATOM 9641 O O . HIS C 1 413 ? 18.599 96.380 36.268 1.00 30.76 412 HIS C O 1
ATOM 9648 N N . ALA C 1 414 ? 20.606 95.935 37.135 1.00 27.87 413 ALA C N 1
ATOM 9649 C CA . ALA C 1 414 ? 20.270 96.441 38.447 1.00 28.13 413 ALA C CA 1
ATOM 9650 C C . ALA C 1 414 ? 19.809 97.846 38.370 1.00 28.19 413 ALA C C 1
ATOM 9651 O O . ALA C 1 414 ? 18.824 98.220 38.963 1.00 30.33 413 ALA C O 1
ATOM 9653 N N . LYS C 1 415 ? 20.579 98.664 37.665 1.00 29.97 414 LYS C N 1
ATOM 9654 C CA . LYS C 1 415 ? 20.294 100.069 37.510 1.00 30.64 414 LYS C CA 1
ATOM 9655 C C . LYS C 1 415 ? 18.935 100.262 36.907 1.00 29.86 414 LYS C C 1
ATOM 9656 O O . LYS C 1 415 ? 18.124 101.057 37.388 1.00 31.00 414 LYS C O 1
ATOM 9662 N N . LEU C 1 416 ? 18.687 99.558 35.822 1.00 30.51 415 LEU C N 1
ATOM 9663 C CA . LEU C 1 416 ? 17.382 99.696 35.131 1.00 35.33 415 LEU C CA 1
ATOM 9664 C C . LEU C 1 416 ? 16.182 99.312 35.992 1.00 32.10 415 LEU C C 1
ATOM 9665 O O . LEU C 1 416 ? 15.124 99.996 35.997 1.00 29.01 415 LEU C O 1
ATOM 9670 N N . GLY C 1 417 ? 16.356 98.213 36.704 1.00 30.09 416 GLY C N 1
ATOM 9671 C CA . GLY C 1 417 ? 15.388 97.775 37.688 1.00 29.65 416 GLY C CA 1
ATOM 9672 C C . GLY C 1 417 ? 15.017 98.853 38.679 1.00 29.63 416 GLY C C 1
ATOM 9673 O O . GLY C 1 417 ? 13.845 99.099 38.936 1.00 31.79 416 GLY C O 1
ATOM 9674 N N . VAL C 1 418 ? 16.033 99.512 39.241 1.00 32.48 417 VAL C N 1
ATOM 9675 C CA . VAL C 1 418 ? 15.797 100.571 40.216 1.00 30.23 417 VAL C CA 1
ATOM 9676 C C . VAL C 1 418 ? 15.086 101.752 39.569 1.00 27.84 417 VAL C C 1
ATOM 9677 O O . VAL C 1 418 ? 14.204 102.333 40.162 1.00 29.56 417 VAL C O 1
ATOM 9681 N N . LEU C 1 419 ? 15.484 102.117 38.351 1.00 26.30 418 LEU C N 1
ATOM 9682 C CA . LEU C 1 419 ? 14.807 103.197 37.661 1.00 31.31 418 LEU C CA 1
ATOM 9683 C C . LEU C 1 419 ? 13.336 102.828 37.442 1.00 28.73 418 LEU C C 1
ATOM 9684 O O . LEU C 1 419 ? 12.414 103.662 37.601 1.00 29.45 418 LEU C O 1
ATOM 9689 N N . ILE C 1 420 ? 13.098 101.586 37.069 1.00 31.03 419 ILE C N 1
ATOM 9690 C CA . ILE C 1 420 ? 11.715 101.185 36.760 1.00 30.59 419 ILE C CA 1
ATOM 9691 C C . ILE C 1 420 ? 10.885 101.245 38.048 1.00 30.63 419 ILE C C 1
ATOM 9692 O O . ILE C 1 420 ? 9.775 101.801 38.087 1.00 31.08 419 ILE C O 1
ATOM 9697 N N . ALA C 1 421 ? 11.438 100.685 39.113 1.00 30.21 420 ALA C N 1
ATOM 9698 C CA . ALA C 1 421 ? 10.765 100.673 40.401 1.00 31.38 420 ALA C CA 1
ATOM 9699 C C . ALA C 1 421 ? 10.550 102.076 40.992 1.00 32.52 420 ALA C C 1
ATOM 9700 O O . ALA C 1 421 ? 9.437 102.428 41.404 1.00 32.35 420 ALA C O 1
ATOM 9702 N N . LEU C 1 422 ? 11.603 102.890 41.033 1.00 34.91 421 LEU C N 1
ATOM 9703 C CA . LEU C 1 422 ? 11.477 104.248 41.578 1.00 33.27 421 LEU C CA 1
ATOM 9704 C C . LEU C 1 422 ? 10.438 105.042 40.806 1.00 30.79 421 LEU C C 1
ATOM 9705 O O . LEU C 1 422 ? 9.804 105.905 41.358 1.00 29.61 421 LEU C O 1
ATOM 9710 N N . SER C 1 423 ? 10.273 104.761 39.523 1.00 31.97 422 SER C N 1
ATOM 9711 C CA . SER C 1 423 ? 9.324 105.504 38.696 1.00 31.81 422 SER C CA 1
ATOM 9712 C C . SER C 1 423 ? 7.862 105.297 39.093 1.00 34.28 422 SER C C 1
ATOM 9713 O O . SER C 1 423 ? 6.985 106.092 38.727 1.00 33.00 422 SER C O 1
ATOM 9716 N N . LYS C 1 424 ? 7.614 104.247 39.859 1.00 33.19 423 LYS C N 1
ATOM 9717 C CA . LYS C 1 424 ? 6.287 103.982 40.394 1.00 33.46 423 LYS C CA 1
ATOM 9718 C C . LYS C 1 424 ? 6.033 104.774 41.663 1.00 35.02 423 LYS C C 1
ATOM 9719 O O . LYS C 1 424 ? 4.907 104.898 42.099 1.00 35.20 423 LYS C O 1
ATOM 9725 N N . LEU C 1 425 ? 7.080 105.363 42.237 1.00 36.26 424 LEU C N 1
ATOM 9726 C CA . LEU C 1 425 ? 6.952 106.031 43.523 1.00 37.66 424 LEU C CA 1
ATOM 9727 C C . LEU C 1 425 ? 7.075 107.541 43.413 1.00 39.48 424 LEU C C 1
ATOM 9728 O O . LEU C 1 425 ? 6.580 108.248 44.269 1.00 42.35 424 LEU C O 1
ATOM 9733 N N . ILE C 1 426 ? 7.738 108.035 42.376 1.00 42.28 425 ILE C N 1
ATOM 9734 C CA . ILE C 1 426 ? 7.895 109.460 42.223 1.00 45.69 425 ILE C CA 1
ATOM 9735 C C . ILE C 1 426 ? 7.818 109.879 40.756 1.00 46.99 425 ILE C C 1
ATOM 9736 O O . ILE C 1 426 ? 8.342 109.206 39.864 1.00 45.40 425 ILE C O 1
ATOM 9750 N N . GLY D 1 1 ? 18.790 25.412 23.152 1.00 53.71 0 GLY D N 1
ATOM 9751 C CA . GLY D 1 1 ? 19.111 25.419 21.694 1.00 54.96 0 GLY D CA 1
ATOM 9752 C C . GLY D 1 1 ? 20.044 26.582 21.315 1.00 54.50 0 GLY D C 1
ATOM 9753 O O . GLY D 1 1 ? 19.823 27.289 20.310 1.00 56.15 0 GLY D O 1
ATOM 9762 N N . LEU D 1 3 ? 22.514 28.887 19.672 1.00 39.60 2 LEU D N 1
ATOM 9763 C CA . LEU D 1 3 ? 22.905 28.932 18.260 1.00 40.98 2 LEU D CA 1
ATOM 9764 C C . LEU D 1 3 ? 24.375 28.484 18.059 1.00 41.41 2 LEU D C 1
ATOM 9765 O O . LEU D 1 3 ? 25.233 28.706 18.948 1.00 35.60 2 LEU D O 1
ATOM 9770 N N . GLU D 1 4 ? 24.677 27.884 16.891 1.00 40.28 3 GLU D N 1
ATOM 9771 C CA . GLU D 1 4 ? 26.037 27.402 16.650 1.00 37.81 3 GLU D CA 1
ATOM 9772 C C . GLU D 1 4 ? 27.058 28.541 16.758 1.00 38.52 3 GLU D C 1
ATOM 9773 O O . GLU D 1 4 ? 28.152 28.347 17.317 1.00 37.85 3 GLU D O 1
ATOM 9775 N N . PHE D 1 5 ? 26.713 29.722 16.264 1.00 36.93 4 PHE D N 1
ATOM 9776 C CA . PHE D 1 5 ? 27.620 30.875 16.338 1.00 39.78 4 PHE D CA 1
ATOM 9777 C C . PHE D 1 5 ? 27.890 31.359 17.786 1.00 37.35 4 PHE D C 1
ATOM 9778 O O . PHE D 1 5 ? 28.985 31.836 18.113 1.00 36.97 4 PHE D O 1
ATOM 9780 N N . THR D 1 6 ? 26.881 31.263 18.646 1.00 34.09 5 THR D N 1
ATOM 9781 C CA . THR D 1 6 ? 27.070 31.597 20.038 1.00 31.84 5 THR D CA 1
ATOM 9782 C C . THR D 1 6 ? 28.086 30.637 20.653 1.00 31.35 5 THR D C 1
ATOM 9783 O O . THR D 1 6 ? 29.015 31.059 21.358 1.00 32.21 5 THR D O 1
ATOM 9787 N N . LYS D 1 7 ? 27.883 29.340 20.426 1.00 30.90 6 LYS D N 1
ATOM 9788 C CA . LYS D 1 7 ? 28.760 28.319 21.000 1.00 32.39 6 LYS D CA 1
ATOM 9789 C C . LYS D 1 7 ? 30.193 28.546 20.490 1.00 33.76 6 LYS D C 1
ATOM 9790 O O . LYS D 1 7 ? 31.145 28.568 21.272 1.00 33.17 6 LYS D O 1
ATOM 9796 N N . ARG D 1 8 ? 30.322 28.738 19.176 1.00 32.76 7 ARG D N 1
ATOM 9797 C CA . ARG D 1 8 ? 31.636 28.959 18.563 1.00 35.71 7 ARG D CA 1
ATOM 9798 C C . ARG D 1 8 ? 32.366 30.155 19.232 1.00 35.00 7 ARG D C 1
ATOM 9799 O O . ARG D 1 8 ? 33.513 30.056 19.657 1.00 37.73 7 ARG D O 1
ATOM 9801 N N . SER D 1 9 ? 31.677 31.281 19.356 1.00 38.77 8 SER D N 1
ATOM 9802 C CA . SER D 1 9 ? 32.248 32.486 19.972 1.00 37.86 8 SER D CA 1
ATOM 9803 C C . SER D 1 9 ? 32.627 32.258 21.435 1.00 38.13 8 SER D C 1
ATOM 9804 O O . SER D 1 9 ? 33.698 32.687 21.904 1.00 34.21 8 SER D O 1
ATOM 9807 N N . LEU D 1 10 ? 31.763 31.565 22.157 1.00 35.63 9 LEU D N 1
ATOM 9808 C CA . LEU D 1 10 ? 32.035 31.305 23.539 1.00 34.45 9 LEU D CA 1
ATOM 9809 C C . LEU D 1 10 ? 33.252 30.426 23.678 1.00 38.63 9 LEU D C 1
ATOM 9810 O O . LEU D 1 10 ? 34.111 30.670 24.526 1.00 39.39 9 LEU D O 1
ATOM 9823 N N . ASN D 1 12 ? 35.690 29.941 21.350 1.00 45.16 11 ASN D N 1
ATOM 9824 C CA . ASN D 1 12 ? 36.875 30.584 20.745 1.00 46.80 11 ASN D CA 1
ATOM 9825 C C . ASN D 1 12 ? 37.341 31.840 21.468 1.00 48.49 11 ASN D C 1
ATOM 9826 O O . ASN D 1 12 ? 38.530 31.982 21.759 1.00 50.27 11 ASN D O 1
ATOM 9831 N N . LYS D 1 13 ? 36.417 32.751 21.745 1.00 47.17 12 LYS D N 1
ATOM 9832 C CA . LYS D 1 13 ? 36.768 34.014 22.354 1.00 47.32 12 LYS D CA 1
ATOM 9833 C C . LYS D 1 13 ? 36.933 33.909 23.861 1.00 47.77 12 LYS D C 1
ATOM 9834 O O . LYS D 1 13 ? 37.823 34.551 24.414 1.00 47.13 12 LYS D O 1
ATOM 9836 N N . TYR D 1 14 ? 36.102 33.100 24.527 1.00 46.03 13 TYR D N 1
ATOM 9837 C CA . TYR D 1 14 ? 36.081 33.079 25.997 1.00 44.18 13 TYR D CA 1
ATOM 9838 C C . TYR D 1 14 ? 36.650 31.814 26.633 1.00 44.65 13 TYR D C 1
ATOM 9839 O O . TYR D 1 14 ? 36.682 31.692 27.859 1.00 44.11 13 TYR D O 1
ATOM 9848 N N . ASN D 1 15 ? 37.102 30.899 25.784 1.00 42.59 14 ASN D N 1
ATOM 9849 C CA . ASN D 1 15 ? 37.576 29.581 26.195 1.00 46.21 14 ASN D CA 1
ATOM 9850 C C . ASN D 1 15 ? 36.629 28.831 27.099 1.00 46.01 14 ASN D C 1
ATOM 9851 O O . ASN D 1 15 ? 37.049 28.185 28.068 1.00 46.07 14 ASN D O 1
ATOM 9856 N N . ILE D 1 16 ? 35.333 28.933 26.778 1.00 43.43 15 ILE D N 1
ATOM 9857 C CA . ILE D 1 16 ? 34.327 28.152 27.493 1.00 42.95 15 ILE D CA 1
ATOM 9858 C C . ILE D 1 16 ? 34.466 26.710 26.925 1.00 40.79 15 ILE D C 1
ATOM 9859 O O . ILE D 1 16 ? 34.707 26.522 25.741 1.00 39.04 15 ILE D O 1
ATOM 9864 N N . ASN D 1 17 ? 34.436 25.701 27.779 1.00 39.45 16 ASN D N 1
ATOM 9865 C CA . ASN D 1 17 ? 34.694 24.328 27.316 1.00 38.41 16 ASN D CA 1
ATOM 9866 C C . ASN D 1 17 ? 33.393 23.546 27.293 1.00 38.08 16 ASN D C 1
ATOM 9867 O O . ASN D 1 17 ? 32.384 24.042 27.776 1.00 36.21 16 ASN D O 1
ATOM 9872 N N . GLU D 1 18 ? 33.425 22.333 26.737 1.00 34.88 17 GLU D N 1
ATOM 9873 C CA . GLU D 1 18 ? 32.232 21.492 26.606 1.00 37.52 17 GLU D CA 1
ATOM 9874 C C . GLU D 1 18 ? 31.671 21.071 27.955 1.00 35.79 17 GLU D C 1
ATOM 9875 O O . GLU D 1 18 ? 30.474 20.956 28.087 1.00 35.05 17 GLU D O 1
ATOM 9881 N N . ARG D 1 19 ? 32.527 20.836 28.953 1.00 33.71 18 ARG D N 1
ATOM 9882 C CA . ARG D 1 19 ? 32.034 20.450 30.255 1.00 34.36 18 ARG D CA 1
ATOM 9883 C C . ARG D 1 19 ? 31.162 21.563 30.804 1.00 35.07 18 ARG D C 1
ATOM 9884 O O . ARG D 1 19 ? 30.085 21.303 31.353 1.00 37.38 18 ARG D O 1
ATOM 9887 N N . VAL D 1 20 ? 31.626 22.811 30.690 1.00 35.27 19 VAL D N 1
ATOM 9888 C CA . VAL D 1 20 ? 30.841 23.932 31.165 1.00 35.67 19 VAL D CA 1
ATOM 9889 C C . VAL D 1 20 ? 29.530 24.079 30.368 1.00 36.27 19 VAL D C 1
ATOM 9890 O O . VAL D 1 20 ? 28.431 24.354 30.937 1.00 35.31 19 VAL D O 1
ATOM 9894 N N . LEU D 1 21 ? 29.609 23.893 29.055 1.00 34.22 20 LEU D N 1
ATOM 9895 C CA . LEU D 1 21 ? 28.384 23.945 28.261 1.00 34.52 20 LEU D CA 1
ATOM 9896 C C . LEU D 1 21 ? 27.405 22.827 28.619 1.00 34.91 20 LEU D C 1
ATOM 9897 O O . LEU D 1 21 ? 26.180 23.012 28.566 1.00 34.74 20 LEU D O 1
ATOM 9902 N N . GLU D 1 22 ? 27.905 21.666 29.006 1.00 34.05 21 GLU D N 1
ATOM 9903 C CA . GLU D 1 22 ? 26.983 20.611 29.431 1.00 34.70 21 GLU D CA 1
ATOM 9904 C C . GLU D 1 22 ? 26.302 21.029 30.755 1.00 34.82 21 GLU D C 1
ATOM 9905 O O . GLU D 1 22 ? 25.134 20.787 30.935 1.00 35.05 21 GLU D O 1
ATOM 9907 N N . LEU D 1 23 ? 27.040 21.633 31.682 1.00 34.79 22 LEU D N 1
ATOM 9908 C CA . LEU D 1 23 ? 26.454 22.069 32.957 1.00 34.64 22 LEU D CA 1
ATOM 9909 C C . LEU D 1 23 ? 25.382 23.139 32.707 1.00 35.68 22 LEU D C 1
ATOM 9910 O O . LEU D 1 23 ? 24.319 23.151 33.351 1.00 36.47 22 LEU D O 1
ATOM 9915 N N . TYR D 1 24 ? 25.677 24.026 31.760 1.00 35.08 23 TYR D N 1
ATOM 9916 C CA . TYR D 1 24 ? 24.761 25.078 31.312 1.00 34.61 23 TYR D CA 1
ATOM 9917 C C . TYR D 1 24 ? 23.442 24.514 30.853 1.00 33.56 23 TYR D C 1
ATOM 9918 O O . TYR D 1 24 ? 22.395 24.981 31.290 1.00 29.40 23 TYR D O 1
ATOM 9927 N N . GLU D 1 25 ? 23.472 23.507 29.984 1.00 35.21 24 GLU D N 1
ATOM 9928 C CA . GLU D 1 25 ? 22.239 22.916 29.478 1.00 36.64 24 GLU D CA 1
ATOM 9929 C C . GLU D 1 25 ? 21.461 22.287 30.633 1.00 36.19 24 GLU D C 1
ATOM 9930 O O . GLU D 1 25 ? 20.262 22.471 30.729 1.00 37.57 24 GLU D O 1
ATOM 9932 N N . ARG D 1 26 ? 22.137 21.546 31.509 1.00 35.75 25 ARG D N 1
ATOM 9933 C CA . ARG D 1 26 ? 21.450 20.895 32.616 1.00 33.73 25 ARG D CA 1
ATOM 9934 C C . ARG D 1 26 ? 20.862 21.945 33.545 1.00 31.95 25 ARG D C 1
ATOM 9935 O O . ARG D 1 26 ? 19.697 21.894 33.867 1.00 34.35 25 ARG D O 1
ATOM 9943 N N . ALA D 1 27 ? 21.668 22.923 33.941 1.00 32.79 26 ALA D N 1
ATOM 9944 C CA . ALA D 1 27 ? 21.214 23.973 34.866 1.00 32.30 26 ALA D CA 1
ATOM 9945 C C . ALA D 1 27 ? 19.999 24.723 34.311 1.00 32.16 26 ALA D C 1
ATOM 9946 O O . ALA D 1 27 ? 19.023 24.989 35.002 1.00 31.15 26 ALA D O 1
ATOM 9948 N N . LEU D 1 28 ? 20.038 25.037 33.038 1.00 31.53 27 LEU D N 1
ATOM 9949 C CA . LEU D 1 28 ? 18.948 25.794 32.455 1.00 34.19 27 LEU D CA 1
ATOM 9950 C C . LEU D 1 28 ? 17.663 24.983 32.541 1.00 35.05 27 LEU D C 1
ATOM 9951 O O . LEU D 1 28 ? 16.609 25.490 32.962 1.00 32.23 27 LEU D O 1
ATOM 9956 N N . ASN D 1 29 ? 17.739 23.705 32.198 1.00 35.18 28 ASN D N 1
ATOM 9957 C CA . ASN D 1 29 ? 16.543 22.860 32.338 1.00 35.30 28 ASN D CA 1
ATOM 9958 C C . ASN D 1 29 ? 16.078 22.773 33.766 1.00 31.02 28 ASN D C 1
ATOM 9959 O O . ASN D 1 29 ? 14.919 22.804 34.036 1.00 31.67 28 ASN D O 1
ATOM 9964 N N . ASP D 1 30 ? 17.007 22.621 34.690 1.00 31.57 29 ASP D N 1
ATOM 9965 C CA . ASP D 1 30 ? 16.658 22.482 36.090 1.00 28.51 29 ASP D CA 1
ATOM 9966 C C . ASP D 1 30 ? 15.945 23.675 36.663 1.00 28.13 29 ASP D C 1
ATOM 9967 O O . ASP D 1 30 ? 15.132 23.539 37.587 1.00 28.00 29 ASP D O 1
ATOM 9972 N N . VAL D 1 31 ? 16.254 24.869 36.176 1.00 32.00 30 VAL D N 1
ATOM 9973 C CA . VAL D 1 31 ? 15.652 26.077 36.768 1.00 30.04 30 VAL D CA 1
ATOM 9974 C C . VAL D 1 31 ? 14.430 26.612 36.038 1.00 31.26 30 VAL D C 1
ATOM 9975 O O . VAL D 1 31 ? 13.871 27.640 36.425 1.00 29.53 30 VAL D O 1
ATOM 9979 N N . GLU D 1 32 ? 13.983 25.914 35.008 1.00 33.17 31 GLU D N 1
ATOM 9980 C CA . GLU D 1 32 ? 12.837 26.410 34.228 1.00 33.60 31 GLU D CA 1
ATOM 9981 C C . GLU D 1 32 ? 11.553 26.600 35.046 1.00 34.71 31 GLU D C 1
ATOM 9982 O O . GLU D 1 32 ? 10.866 27.597 34.869 1.00 38.00 31 GLU D O 1
ATOM 9985 N N . LYS D 1 33 ? 11.221 25.687 35.941 1.00 33.10 32 LYS D N 1
ATOM 9986 C CA . LYS D 1 33 ? 10.029 25.865 36.783 1.00 34.71 32 LYS D CA 1
ATOM 9987 C C . LYS D 1 33 ? 10.174 27.058 37.737 1.00 34.44 32 LYS D C 1
ATOM 9988 O O . LYS D 1 33 ? 9.202 27.781 37.986 1.00 31.69 32 LYS D O 1
ATOM 9990 N N . GLU D 1 34 ? 11.370 27.248 38.303 1.00 32.40 33 GLU D N 1
ATOM 9991 C CA . GLU D 1 34 ? 11.606 28.402 39.141 1.00 31.32 33 GLU D CA 1
ATOM 9992 C C . GLU D 1 34 ? 11.380 29.704 38.338 1.00 29.68 33 GLU D C 1
ATOM 9993 O O . GLU D 1 34 ? 10.790 30.647 38.821 1.00 30.62 33 GLU D O 1
ATOM 9999 N N . PHE D 1 35 ? 11.935 29.784 37.139 1.00 30.04 34 PHE D N 1
ATOM 10000 C CA . PHE D 1 35 ? 11.809 30.968 36.303 1.00 29.45 34 PHE D CA 1
ATOM 10001 C C . PHE D 1 35 ? 10.325 31.318 36.035 1.00 30.00 34 PHE D C 1
ATOM 10002 O O . PHE D 1 35 ? 9.931 32.500 36.032 1.00 27.73 34 PHE D O 1
ATOM 10010 N N . LYS D 1 36 ? 9.501 30.311 35.805 1.00 31.10 35 LYS D N 1
ATOM 10011 C CA . LYS D 1 36 ? 8.070 30.552 35.554 1.00 33.24 35 LYS D CA 1
ATOM 10012 C C . LYS D 1 36 ? 7.385 31.119 36.780 1.00 30.94 35 LYS D C 1
ATOM 10013 O O . LYS D 1 36 ? 6.474 31.962 36.703 1.00 30.07 35 LYS D O 1
ATOM 10017 N N . TYR D 1 37 ? 7.831 30.670 37.933 1.00 32.52 36 TYR D N 1
ATOM 10018 C CA . TYR D 1 37 ? 7.313 31.187 39.173 1.00 29.72 36 TYR D CA 1
ATOM 10019 C C . TYR D 1 37 ? 7.655 32.679 39.297 1.00 30.88 36 TYR D C 1
ATOM 10020 O O . TYR D 1 37 ? 6.810 33.484 39.704 1.00 29.36 36 TYR D O 1
ATOM 10029 N N . TYR D 1 38 ? 8.892 33.055 38.986 1.00 29.48 37 TYR D N 1
ATOM 10030 C CA . TYR D 1 38 ? 9.264 34.483 39.065 1.00 27.83 37 TYR D CA 1
ATOM 10031 C C . TYR D 1 38 ? 8.546 35.342 38.053 1.00 26.68 37 TYR D C 1
ATOM 10032 O O . TYR D 1 38 ? 8.274 36.538 38.325 1.00 30.20 37 TYR D O 1
ATOM 10041 N N . ASP D 1 39 ? 8.218 34.761 36.907 1.00 30.20 38 ASP D N 1
ATOM 10042 C CA . ASP D 1 39 ? 7.471 35.514 35.885 1.00 30.44 38 ASP D CA 1
ATOM 10043 C C . ASP D 1 39 ? 6.105 35.948 36.375 1.00 31.40 38 ASP D C 1
ATOM 10044 O O . ASP D 1 39 ? 5.591 36.976 35.949 1.00 33.02 38 ASP D O 1
ATOM 10049 N N . GLU D 1 40 ? 5.499 35.109 37.202 1.00 30.57 39 GLU D N 1
ATOM 10050 C CA . GLU D 1 40 ? 4.182 35.386 37.827 1.00 30.83 39 GLU D CA 1
ATOM 10051 C C . GLU D 1 40 ? 4.249 36.571 38.769 1.00 31.30 39 GLU D C 1
ATOM 10052 O O . GLU D 1 40 ? 3.392 37.453 38.749 1.00 29.28 39 GLU D O 1
ATOM 10058 N N . ILE D 1 41 ? 5.301 36.579 39.586 1.00 28.04 40 ILE D N 1
ATOM 10059 C CA . ILE D 1 41 ? 5.565 37.695 40.463 1.00 27.46 40 ILE D CA 1
ATOM 10060 C C . ILE D 1 41 ? 5.890 38.965 39.663 1.00 30.33 40 ILE D C 1
ATOM 10061 O O . ILE D 1 41 ? 5.399 40.043 39.989 1.00 31.86 40 ILE D O 1
ATOM 10066 N N . ARG D 1 42 ? 6.695 38.850 38.604 1.00 27.49 41 ARG D N 1
ATOM 10067 C CA . ARG D 1 42 ? 7.073 39.997 37.812 1.00 27.67 41 ARG D CA 1
ATOM 10068 C C . ARG D 1 42 ? 5.863 40.663 37.195 1.00 28.56 41 ARG D C 1
ATOM 10069 O O . ARG D 1 42 ? 5.785 41.880 37.113 1.00 26.17 41 ARG D O 1
ATOM 10077 N N . GLU D 1 43 ? 4.936 39.845 36.706 1.00 28.56 42 GLU D N 1
ATOM 10078 C CA . GLU D 1 43 ? 3.741 40.337 36.055 1.00 27.75 42 GLU D CA 1
ATOM 10079 C C . GLU D 1 43 ? 2.880 41.173 37.040 1.00 32.87 42 GLU D C 1
ATOM 10080 O O . GLU D 1 43 ? 2.355 42.257 36.717 1.00 30.66 42 GLU D O 1
ATOM 10086 N N . TYR D 1 44 ? 2.731 40.632 38.243 1.00 30.55 43 TYR D N 1
ATOM 10087 C CA . TYR D 1 44 ? 2.035 41.318 39.297 1.00 30.11 43 TYR D CA 1
ATOM 10088 C C . TYR D 1 44 ? 2.698 42.686 39.592 1.00 31.38 43 TYR D C 1
ATOM 10089 O O . TYR D 1 44 ? 2.052 43.725 39.633 1.00 30.31 43 TYR D O 1
ATOM 10098 N N . ASN D 1 45 ? 4.001 42.657 39.825 1.00 30.57 44 ASN D N 1
ATOM 10099 C CA . ASN D 1 45 ? 4.733 43.861 40.146 1.00 31.32 44 ASN D CA 1
ATOM 10100 C C . ASN D 1 45 ? 4.762 44.861 39.001 1.00 29.76 44 ASN D C 1
ATOM 10101 O O . ASN D 1 45 ? 4.681 46.047 39.236 1.00 28.01 44 ASN D O 1
ATOM 10106 N N . GLN D 1 46 ? 4.823 44.396 37.766 1.00 33.08 45 GLN D N 1
ATOM 10107 C CA . GLN D 1 46 ? 4.763 45.329 36.675 1.00 31.94 45 GLN D CA 1
ATOM 10108 C C . GLN D 1 46 ? 3.425 46.078 36.691 1.00 32.45 45 GLN D C 1
ATOM 10109 O O . GLN D 1 46 ? 3.360 47.284 36.426 1.00 30.77 45 GLN D O 1
ATOM 10115 N N . LEU D 1 47 ? 2.357 45.335 36.932 1.00 32.18 46 LEU D N 1
ATOM 10116 C CA . LEU D 1 47 ? 1.024 45.888 37.031 1.00 31.52 46 LEU D CA 1
ATOM 10117 C C . LEU D 1 47 ? 0.880 46.826 38.221 1.00 31.25 46 LEU D C 1
ATOM 10118 O O . LEU D 1 47 ? 0.322 47.893 38.120 1.00 30.23 46 LEU D O 1
ATOM 10123 N N . LYS D 1 48 ? 1.414 46.446 39.370 1.00 31.68 47 LYS D N 1
ATOM 10124 C CA . LYS D 1 48 ? 1.383 47.346 40.539 1.00 29.19 47 LYS D CA 1
ATOM 10125 C C . LYS D 1 48 ? 2.003 48.734 40.204 1.00 30.33 47 LYS D C 1
ATOM 10126 O O . LYS D 1 48 ? 1.524 49.798 40.644 1.00 29.46 47 LYS D O 1
ATOM 10132 N N . VAL D 1 49 ? 3.119 48.723 39.470 1.00 30.76 48 VAL D N 1
ATOM 10133 C CA . VAL D 1 49 ? 3.816 49.943 39.160 1.00 29.10 48 VAL D CA 1
ATOM 10134 C C . VAL D 1 49 ? 3.024 50.747 38.125 1.00 30.00 48 VAL D C 1
ATOM 10135 O O . VAL D 1 49 ? 2.826 51.934 38.301 1.00 29.22 48 VAL D O 1
ATOM 10139 N N . LEU D 1 50 ? 2.552 50.101 37.075 1.00 30.17 49 LEU D N 1
ATOM 10140 C CA . LEU D 1 50 ? 1.774 50.771 36.064 1.00 29.08 49 LEU D CA 1
ATOM 10141 C C . LEU D 1 50 ? 0.567 51.463 36.716 1.00 29.20 49 LEU D C 1
ATOM 10142 O O . LEU D 1 50 ? 0.255 52.640 36.431 1.00 30.97 49 LEU D O 1
ATOM 10147 N N . LYS D 1 51 ? -0.143 50.766 37.587 1.00 31.88 50 LYS D N 1
ATOM 10148 C CA . LYS D 1 51 ? -1.315 51.391 38.227 1.00 30.87 50 LYS D CA 1
ATOM 10149 C C . LYS D 1 51 ? -0.930 52.638 39.033 1.00 28.77 50 LYS D C 1
ATOM 10150 O O . LYS D 1 51 ? -1.652 53.619 39.057 1.00 33.45 50 LYS D O 1
ATOM 10156 N N . ALA D 1 52 ? 0.177 52.561 39.764 1.00 32.52 51 ALA D N 1
ATOM 10157 C CA . ALA D 1 52 ? 0.660 53.687 40.567 1.00 31.69 51 ALA D CA 1
ATOM 10158 C C . ALA D 1 52 ? 0.938 54.923 39.633 1.00 33.21 51 ALA D C 1
ATOM 10159 O O . ALA D 1 52 ? 0.531 56.072 39.927 1.00 33.33 51 ALA D O 1
ATOM 10161 N N . PHE D 1 53 ? 1.583 54.691 38.487 1.00 31.05 52 PHE D N 1
ATOM 10162 C CA . PHE D 1 53 ? 1.808 55.770 37.532 1.00 30.02 52 PHE D CA 1
ATOM 10163 C C . PHE D 1 53 ? 0.479 56.431 37.107 1.00 32.77 52 PHE D C 1
ATOM 10164 O O . PHE D 1 53 ? 0.319 57.652 37.124 1.00 32.52 52 PHE D O 1
ATOM 10172 N N . GLN D 1 54 ? -0.465 55.584 36.737 1.00 28.09 53 GLN D N 1
ATOM 10173 C CA . GLN D 1 54 ? -1.759 56.027 36.206 1.00 29.61 53 GLN D CA 1
ATOM 10174 C C . GLN D 1 54 ? -2.598 56.682 37.267 1.00 30.24 53 GLN D C 1
ATOM 10175 O O . GLN D 1 54 ? -3.235 57.683 36.986 1.00 32.72 53 GLN D O 1
ATOM 10181 N N . GLU D 1 55 ? -2.523 56.212 38.516 1.00 31.41 54 GLU D N 1
ATOM 10182 C CA . GLU D 1 55 ? -3.276 56.862 39.583 1.00 33.46 54 GLU D CA 1
ATOM 10183 C C . GLU D 1 55 ? -2.695 58.234 39.945 1.00 35.70 54 GLU D C 1
ATOM 10184 O O . GLU D 1 55 ? -3.422 59.106 40.358 1.00 31.58 54 GLU D O 1
ATOM 10190 N N . GLU D 1 56 ? -1.416 58.452 39.712 1.00 33.40 55 GLU D N 1
ATOM 10191 C CA . GLU D 1 56 ? -0.841 59.761 39.941 1.00 31.22 55 GLU D CA 1
ATOM 10192 C C . GLU D 1 56 ? -0.879 60.638 38.678 1.00 34.84 55 GLU D C 1
ATOM 10193 O O . GLU D 1 56 ? -0.404 61.763 38.683 1.00 33.10 55 GLU D O 1
ATOM 10199 N N . ARG D 1 57 ? -1.484 60.145 37.606 1.00 33.95 56 ARG D N 1
ATOM 10200 C CA . ARG D 1 57 ? -1.557 60.859 36.352 1.00 34.58 56 ARG D CA 1
ATOM 10201 C C . ARG D 1 57 ? -0.194 61.397 35.864 1.00 35.69 56 ARG D C 1
ATOM 10202 O O . ARG D 1 57 ? -0.038 62.557 35.480 1.00 34.69 56 ARG D O 1
ATOM 10210 N N . ILE D 1 58 ? 0.795 60.530 35.851 1.00 35.71 57 ILE D N 1
ATOM 10211 C CA . ILE D 1 58 ? 2.089 60.928 35.386 1.00 32.82 57 ILE D CA 1
ATOM 10212 C C . ILE D 1 58 ? 1.991 61.345 33.931 1.00 32.27 57 ILE D C 1
ATOM 10213 O O . ILE D 1 58 ? 1.297 60.691 33.142 1.00 30.81 57 ILE D O 1
ATOM 10218 N N . SER D 1 59 ? 2.622 62.482 33.607 1.00 33.46 58 SER D N 1
ATOM 10219 C CA . SER D 1 59 ? 2.700 62.991 32.252 1.00 33.80 58 SER D CA 1
ATOM 10220 C C . SER D 1 59 ? 4.079 63.545 31.961 1.00 34.11 58 SER D C 1
ATOM 10221 O O . SER D 1 59 ? 4.971 63.606 32.857 1.00 36.27 58 SER D O 1
ATOM 10224 N N . GLU D 1 60 ? 4.258 63.995 30.719 1.00 38.37 59 GLU D N 1
ATOM 10225 C CA . GLU D 1 60 ? 5.538 64.621 30.304 1.00 42.52 59 GLU D CA 1
ATOM 10226 C C . GLU D 1 60 ? 5.909 65.799 31.236 1.00 41.49 59 GLU D C 1
ATOM 10227 O O . GLU D 1 60 ? 7.080 65.997 31.542 1.00 43.45 59 GLU D O 1
ATOM 10229 N N . SER D 1 61 ? 4.912 66.512 31.761 1.00 42.43 60 SER D N 1
ATOM 10230 C CA . SER D 1 61 ? 5.193 67.648 32.640 1.00 43.59 60 SER D CA 1
ATOM 10231 C C . SER D 1 61 ? 5.810 67.283 34.011 1.00 41.04 60 SER D C 1
ATOM 10232 O O . SER D 1 61 ? 6.305 68.143 34.759 1.00 41.59 60 SER D O 1
ATOM 10235 N N . HIS D 1 62 ? 5.792 66.000 34.339 1.00 36.20 61 HIS D N 1
ATOM 10236 C CA . HIS D 1 62 ? 6.504 65.505 35.524 1.00 35.44 61 HIS D CA 1
ATOM 10237 C C . HIS D 1 62 ? 7.982 65.318 35.262 1.00 35.82 61 HIS D C 1
ATOM 10238 O O . HIS D 1 62 ? 8.749 65.056 36.222 1.00 34.00 61 HIS D O 1
ATOM 10245 N N . PHE D 1 63 ? 8.399 65.434 33.991 1.00 34.64 62 PHE D N 1
ATOM 10246 C CA . PHE D 1 63 ? 9.839 65.282 33.652 1.00 35.76 62 PHE D CA 1
ATOM 10247 C C . PHE D 1 63 ? 10.491 66.684 33.729 1.00 39.04 62 PHE D C 1
ATOM 10248 O O . PHE D 1 63 ? 10.876 67.315 32.742 1.00 38.60 62 PHE D O 1
ATOM 10256 N N . THR D 1 64 ? 10.577 67.130 34.980 1.00 42.70 63 THR D N 1
ATOM 10257 C CA . THR D 1 64 ? 11.027 68.437 35.352 1.00 41.50 63 THR D CA 1
ATOM 10258 C C . THR D 1 64 ? 12.569 68.561 35.249 1.00 41.74 63 THR D C 1
ATOM 10259 O O . THR D 1 64 ? 13.330 67.565 35.136 1.00 39.71 63 THR D O 1
ATOM 10263 N N . ASN D 1 65 ? 12.959 69.840 35.275 1.00 42.25 64 ASN D N 1
ATOM 10264 C CA . ASN D 1 65 ? 14.293 70.308 35.173 1.00 41.39 64 ASN D CA 1
ATOM 10265 C C . ASN D 1 65 ? 14.446 71.460 36.206 1.00 39.23 64 ASN D C 1
ATOM 10266 O O . ASN D 1 65 ? 14.750 72.618 35.852 1.00 37.03 64 ASN D O 1
ATOM 10271 N N . SER D 1 66 ? 14.180 71.166 37.473 1.00 34.31 65 SER D N 1
ATOM 10272 C CA . SER D 1 66 ? 14.193 72.222 38.505 1.00 33.21 65 SER D CA 1
ATOM 10273 C C . SER D 1 66 ? 15.598 72.729 38.774 1.00 32.43 65 SER D C 1
ATOM 10274 O O . SER D 1 66 ? 16.573 72.013 38.551 1.00 35.33 65 SER D O 1
ATOM 10277 N N . SER D 1 67 ? 15.671 73.972 39.276 1.00 33.30 66 SER D N 1
ATOM 10278 C CA . SER D 1 67 ? 16.906 74.633 39.669 1.00 32.12 66 SER D CA 1
ATOM 10279 C C . SER D 1 67 ? 16.752 75.254 41.028 1.00 32.85 66 SER D C 1
ATOM 10280 O O . SER D 1 67 ? 15.639 75.340 41.607 1.00 33.50 66 SER D O 1
ATOM 10283 N N . GLY D 1 68 ? 17.882 75.726 41.531 1.00 34.86 67 GLY D N 1
ATOM 10284 C CA . GLY D 1 68 ? 17.935 76.426 42.797 1.00 31.36 67 GLY D CA 1
ATOM 10285 C C . GLY D 1 68 ? 17.219 75.663 43.874 1.00 31.71 67 GLY D C 1
ATOM 10286 O O . GLY D 1 68 ? 17.463 74.488 44.022 1.00 32.77 67 GLY D O 1
ATOM 10287 N N . TYR D 1 69 ? 16.293 76.328 44.574 1.00 33.72 68 TYR D N 1
ATOM 10288 C CA . TYR D 1 69 ? 15.575 75.761 45.726 1.00 36.56 68 TYR D CA 1
ATOM 10289 C C . TYR D 1 69 ? 14.686 74.598 45.376 1.00 35.10 68 TYR D C 1
ATOM 10290 O O . TYR D 1 69 ? 14.392 73.767 46.235 1.00 37.62 68 TYR D O 1
ATOM 10299 N N . GLY D 1 70 ? 14.222 74.523 44.133 1.00 35.88 69 GLY D N 1
ATOM 10300 C CA . GLY D 1 70 ? 13.354 73.407 43.766 1.00 37.88 69 GLY D CA 1
ATOM 10301 C C . GLY D 1 70 ? 12.009 73.505 44.482 1.00 42.09 69 GLY D C 1
ATOM 10302 O O . GLY D 1 70 ? 11.383 72.488 44.793 1.00 42.33 69 GLY D O 1
ATOM 10303 N N . TYR D 1 71 ? 11.554 74.738 44.708 1.00 41.55 70 TYR D N 1
ATOM 10304 C CA . TYR D 1 71 ? 10.231 74.966 45.265 1.00 41.10 70 TYR D CA 1
ATOM 10305 C C . TYR D 1 71 ? 9.234 74.474 44.194 1.00 40.53 70 TYR D C 1
ATOM 10306 O O . TYR D 1 71 ? 9.348 74.785 42.977 1.00 39.35 70 TYR D O 1
ATOM 10308 N N . ASN D 1 72 ? 8.313 73.615 44.645 1.00 40.42 71 ASN D N 1
ATOM 10309 C CA . ASN D 1 72 ? 7.246 73.051 43.790 1.00 43.86 71 ASN D CA 1
ATOM 10310 C C . ASN D 1 72 ? 7.677 72.265 42.554 1.00 42.44 71 ASN D C 1
ATOM 10311 O O . ASN D 1 72 ? 7.064 72.388 41.463 1.00 45.54 71 ASN D O 1
ATOM 10316 N N . ASP D 1 73 ? 8.688 71.410 42.721 1.00 39.12 72 ASP D N 1
ATOM 10317 C CA . ASP D 1 73 ? 9.098 70.506 41.637 1.00 37.44 72 ASP D CA 1
ATOM 10318 C C . ASP D 1 73 ? 8.025 69.397 41.575 1.00 35.81 72 ASP D C 1
ATOM 10319 O O . ASP D 1 73 ? 8.018 68.489 42.391 1.00 33.85 72 ASP D O 1
ATOM 10324 N N . ILE D 1 74 ? 7.090 69.499 40.629 1.00 37.13 73 ILE D N 1
ATOM 10325 C CA . ILE D 1 74 ? 5.967 68.563 40.576 1.00 37.68 73 ILE D CA 1
ATOM 10326 C C . ILE D 1 74 ? 6.399 67.150 40.226 1.00 36.76 73 ILE D C 1
ATOM 10327 O O . ILE D 1 74 ? 5.770 66.196 40.680 1.00 36.48 73 ILE D O 1
ATOM 10332 N N . GLY D 1 75 ? 7.471 67.011 39.440 1.00 32.47 74 GLY D N 1
ATOM 10333 C CA . GLY D 1 75 ? 8.050 65.710 39.152 1.00 33.76 74 GLY D CA 1
ATOM 10334 C C . GLY D 1 75 ? 8.518 64.971 40.391 1.00 31.62 74 GLY D C 1
ATOM 10335 O O . GLY D 1 75 ? 8.159 63.816 40.641 1.00 30.90 74 GLY D O 1
ATOM 10336 N N . ARG D 1 76 ? 9.308 65.663 41.181 1.00 29.30 75 ARG D N 1
ATOM 10337 C CA . ARG D 1 76 ? 9.835 65.164 42.409 1.00 30.54 75 ARG D CA 1
ATOM 10338 C C . ARG D 1 76 ? 8.716 64.764 43.370 1.00 30.00 75 ARG D C 1
ATOM 10339 O O . ARG D 1 76 ? 8.722 63.666 43.918 1.00 32.25 75 ARG D O 1
ATOM 10347 N N . ASP D 1 77 ? 7.755 65.655 43.564 1.00 30.16 76 ASP D N 1
ATOM 10348 C CA . ASP D 1 77 ? 6.667 65.428 44.516 1.00 30.40 76 ASP D CA 1
ATOM 10349 C C . ASP D 1 77 ? 5.739 64.317 44.074 1.00 28.48 76 ASP D C 1
ATOM 10350 O O . ASP D 1 77 ? 5.239 63.565 44.891 1.00 29.62 76 ASP D O 1
ATOM 10355 N N . SER D 1 78 ? 5.527 64.180 42.782 1.00 29.16 77 SER D N 1
ATOM 10356 C CA . SER D 1 78 ? 4.690 63.100 42.297 1.00 29.28 77 SER D CA 1
ATOM 10357 C C . SER D 1 78 ? 5.412 61.761 42.344 1.00 30.82 77 SER D C 1
ATOM 10358 O O . SER D 1 78 ? 4.758 60.691 42.499 1.00 32.40 77 SER D O 1
ATOM 10361 N N . LEU D 1 79 ? 6.735 61.767 42.186 1.00 30.53 78 LEU D N 1
ATOM 10362 C CA . LEU D 1 79 ? 7.471 60.471 42.296 1.00 31.24 78 LEU D CA 1
ATOM 10363 C C . LEU D 1 79 ? 7.337 59.963 43.714 1.00 31.27 78 LEU D C 1
ATOM 10364 O O . LEU D 1 79 ? 7.117 58.783 43.933 1.00 29.01 78 LEU D O 1
ATOM 10369 N N . ASP D 1 80 ? 7.498 60.838 44.689 1.00 32.89 79 ASP D N 1
ATOM 10370 C CA . ASP D 1 80 ? 7.206 60.437 46.074 1.00 29.82 79 ASP D CA 1
ATOM 10371 C C . ASP D 1 80 ? 5.809 59.807 46.232 1.00 31.21 79 ASP D C 1
ATOM 10372 O O . ASP D 1 80 ? 5.657 58.817 46.933 1.00 30.88 79 ASP D O 1
ATOM 10377 N N . ARG D 1 81 ? 4.769 60.398 45.613 1.00 32.68 80 ARG D N 1
ATOM 10378 C CA . ARG D 1 81 ? 3.428 59.823 45.722 1.00 31.41 80 ARG D CA 1
ATOM 10379 C C . ARG D 1 81 ? 3.340 58.460 45.034 1.00 33.31 80 ARG D C 1
ATOM 10380 O O . ARG D 1 81 ? 2.709 57.532 45.548 1.00 29.72 80 ARG D O 1
ATOM 10388 N N . VAL D 1 82 ? 4.027 58.308 43.902 1.00 31.83 81 VAL D N 1
ATOM 10389 C CA . VAL D 1 82 ? 4.022 57.013 43.183 1.00 28.18 81 VAL D CA 1
ATOM 10390 C C . VAL D 1 82 ? 4.665 55.906 44.058 1.00 31.26 81 VAL D C 1
ATOM 10391 O O . VAL D 1 82 ? 4.096 54.824 44.208 1.00 28.39 81 VAL D O 1
ATOM 10395 N N . TYR D 1 83 ? 5.830 56.190 44.649 1.00 27.38 82 TYR D N 1
ATOM 10396 C CA . TYR D 1 83 ? 6.476 55.238 45.505 1.00 29.11 82 TYR D CA 1
ATOM 10397 C C . TYR D 1 83 ? 5.597 54.915 46.731 1.00 27.99 82 TYR D C 1
ATOM 10398 O O . TYR D 1 83 ? 5.494 53.755 47.127 1.00 29.28 82 TYR D O 1
ATOM 10407 N N . ALA D 1 84 ? 5.023 55.928 47.371 1.00 28.73 83 ALA D N 1
ATOM 10408 C CA . ALA D 1 84 ? 4.138 55.682 48.544 1.00 28.27 83 ALA D CA 1
ATOM 10409 C C . ALA D 1 84 ? 2.985 54.714 48.146 1.00 30.94 83 ALA D C 1
ATOM 10410 O O . ALA D 1 84 ? 2.611 53.767 48.881 1.00 30.99 83 ALA D O 1
ATOM 10412 N N . ASN D 1 85 ? 2.443 54.928 46.967 1.00 30.43 84 ASN D N 1
ATOM 10413 C CA . ASN D 1 85 ? 1.382 54.048 46.461 1.00 31.48 84 ASN D CA 1
ATOM 10414 C C . ASN D 1 85 ? 1.910 52.606 46.271 1.00 32.20 84 ASN D C 1
ATOM 10415 O O . ASN D 1 85 ? 1.304 51.626 46.744 1.00 31.61 84 ASN D O 1
ATOM 10420 N N . ILE D 1 86 ? 3.064 52.465 45.631 1.00 28.47 85 ILE D N 1
ATOM 10421 C CA . ILE D 1 86 ? 3.633 51.141 45.361 1.00 29.31 85 ILE D CA 1
ATOM 10422 C C . ILE D 1 86 ? 3.906 50.379 46.662 1.00 29.36 85 ILE D C 1
ATOM 10423 O O . ILE D 1 86 ? 3.592 49.183 46.798 1.00 27.11 85 ILE D O 1
ATOM 10428 N N . PHE D 1 87 ? 4.470 51.085 47.628 1.00 29.21 86 PHE D N 1
ATOM 10429 C CA . PHE D 1 87 ? 4.832 50.471 48.896 1.00 29.35 86 PHE D CA 1
ATOM 10430 C C . PHE D 1 87 ? 3.676 50.395 49.902 1.00 29.90 86 PHE D C 1
ATOM 10431 O O . PHE D 1 87 ? 3.823 49.848 50.984 1.00 31.95 86 PHE D O 1
ATOM 10439 N N . ASN D 1 88 ? 2.550 50.981 49.535 1.00 25.65 87 ASN D N 1
ATOM 10440 C CA . ASN D 1 88 ? 1.368 51.082 50.400 1.00 28.15 87 ASN D CA 1
ATOM 10441 C C . ASN D 1 88 ? 1.667 51.763 51.727 1.00 30.26 87 ASN D C 1
ATOM 10442 O O . ASN D 1 88 ? 1.257 51.281 52.795 1.00 28.78 87 ASN D O 1
ATOM 10447 N N . THR D 1 89 ? 2.369 52.897 51.633 1.00 28.55 88 THR D N 1
ATOM 10448 C CA . THR D 1 89 ? 2.742 53.703 52.791 1.00 31.15 88 THR D CA 1
ATOM 10449 C C . THR D 1 89 ? 2.030 55.057 52.713 1.00 31.21 88 THR D C 1
ATOM 10450 O O . THR D 1 89 ? 1.539 55.449 51.650 1.00 28.81 88 THR D O 1
ATOM 10454 N N . GLU D 1 90 ? 1.951 55.754 53.829 1.00 31.58 89 GLU D N 1
ATOM 10455 C CA . GLU D 1 90 ? 1.427 57.129 53.829 1.00 30.56 89 GLU D CA 1
ATOM 10456 C C . GLU D 1 90 ? 2.322 58.059 53.011 1.00 30.79 89 GLU D C 1
ATOM 10457 O O . GLU D 1 90 ? 1.840 58.895 52.276 1.00 33.55 89 GLU D O 1
ATOM 10463 N N . SER D 1 91 ? 3.632 57.898 53.128 1.00 27.19 90 SER D N 1
ATOM 10464 C CA . SER D 1 91 ? 4.571 58.796 52.477 1.00 29.67 90 SER D CA 1
ATOM 10465 C C . SER D 1 91 ? 5.799 58.109 51.945 1.00 25.28 90 SER D C 1
ATOM 10466 O O . SER D 1 91 ? 6.107 56.954 52.281 1.00 27.36 90 SER D O 1
ATOM 10469 N N . ALA D 1 92 ? 6.537 58.885 51.154 1.00 26.22 91 ALA D N 1
ATOM 10470 C CA . ALA D 1 92 ? 7.803 58.450 50.591 1.00 26.22 91 ALA D CA 1
ATOM 10471 C C . ALA D 1 92 ? 8.572 59.697 50.258 1.00 29.25 91 ALA D C 1
ATOM 10472 O O . ALA D 1 92 ? 7.988 60.789 50.095 1.00 30.68 91 ALA D O 1
ATOM 10474 N N . PHE D 1 93 ? 9.879 59.508 50.151 1.00 28.24 92 PHE D N 1
ATOM 10475 C CA . PHE D 1 93 ? 10.875 60.562 49.983 1.00 31.50 92 PHE D CA 1
ATOM 10476 C C . PHE D 1 93 ? 12.007 59.951 49.163 1.00 30.16 92 PHE D C 1
ATOM 10477 O O . PHE D 1 93 ? 12.816 59.155 49.676 1.00 29.43 92 PHE D O 1
ATOM 10485 N N . VAL D 1 94 ? 12.006 60.300 47.882 1.00 31.44 93 VAL D N 1
ATOM 10486 C CA . VAL D 1 94 ? 12.906 59.786 46.893 1.00 31.29 93 VAL D CA 1
ATOM 10487 C C . VAL D 1 94 ? 13.701 60.959 46.338 1.00 34.40 93 VAL D C 1
ATOM 10488 O O . VAL D 1 94 ? 13.127 61.979 45.874 1.00 28.44 93 VAL D O 1
ATOM 10492 N N . ARG D 1 95 ? 15.028 60.847 46.386 1.00 31.77 94 ARG D N 1
ATOM 10493 C CA . ARG D 1 95 ? 15.860 61.972 46.020 1.00 29.32 94 ARG D CA 1
ATOM 10494 C C . ARG D 1 95 ? 17.153 61.492 45.446 1.00 30.08 94 ARG D C 1
ATOM 10495 O O . ARG D 1 95 ? 17.717 60.469 45.889 1.00 31.15 94 ARG D O 1
ATOM 10503 N N . PRO D 1 96 ? 17.670 62.224 44.453 1.00 31.48 95 PRO D N 1
ATOM 10504 C CA . PRO D 1 96 ? 19.007 61.931 43.888 1.00 31.73 95 PRO D CA 1
ATOM 10505 C C . PRO D 1 96 ? 20.109 62.391 44.870 1.00 32.28 95 PRO D C 1
ATOM 10506 O O . PRO D 1 96 ? 21.281 62.010 44.771 1.00 33.09 95 PRO D O 1
ATOM 10510 N N . HIS D 1 97 ? 19.720 63.200 45.840 1.00 31.48 96 HIS D N 1
ATOM 10511 C CA . HIS D 1 97 ? 20.668 63.744 46.804 1.00 31.33 96 HIS D CA 1
ATOM 10512 C C . HIS D 1 97 ? 21.287 62.714 47.734 1.00 34.24 96 HIS D C 1
ATOM 10513 O O . HIS D 1 97 ? 22.315 63.006 48.388 1.00 35.27 96 HIS D O 1
ATOM 10520 N N . PHE D 1 98 ? 20.657 61.558 47.914 1.00 31.92 97 PHE D N 1
ATOM 10521 C CA . PHE D 1 98 ? 21.280 60.543 48.757 1.00 30.43 97 PHE D CA 1
ATOM 10522 C C . PHE D 1 98 ? 22.503 60.007 47.991 1.00 29.96 97 PHE D C 1
ATOM 10523 O O . PHE D 1 98 ? 22.410 59.663 46.813 1.00 31.84 97 PHE D O 1
ATOM 10531 N N . VAL D 1 99 ? 23.638 59.926 48.672 1.00 33.02 98 VAL D N 1
ATOM 10532 C CA . VAL D 1 99 ? 24.884 59.575 48.026 1.00 32.01 98 VAL D CA 1
ATOM 10533 C C . VAL D 1 99 ? 25.046 58.077 47.854 1.00 34.02 98 VAL D C 1
ATOM 10534 O O . VAL D 1 99 ? 25.848 57.652 47.017 1.00 30.11 98 VAL D O 1
ATOM 10538 N N . ASN D 1 100 ? 24.315 57.302 48.676 1.00 33.66 99 ASN D N 1
ATOM 10539 C CA . ASN D 1 100 ? 24.261 55.842 48.613 1.00 35.73 99 ASN D CA 1
ATOM 10540 C C . ASN D 1 100 ? 23.111 55.364 49.521 1.00 36.44 99 ASN D C 1
ATOM 10541 O O . ASN D 1 100 ? 22.388 56.169 50.119 1.00 33.70 99 ASN D O 1
ATOM 10546 N N . GLY D 1 101 ? 22.915 54.062 49.617 1.00 36.48 100 GLY D N 1
ATOM 10547 C CA . GLY D 1 101 ? 21.768 53.547 50.374 1.00 35.02 100 GLY D CA 1
ATOM 10548 C C . GLY D 1 101 ? 22.047 53.666 51.856 1.00 27.68 100 GLY D C 1
ATOM 10549 O O . GLY D 1 101 ? 21.121 53.829 52.618 1.00 31.82 100 GLY D O 1
ATOM 10550 N N . THR D 1 102 ? 23.323 53.643 52.245 1.00 31.22 101 THR D N 1
ATOM 10551 C CA . THR D 1 102 ? 23.707 53.839 53.626 1.00 31.85 101 THR D CA 1
ATOM 10552 C C . THR D 1 102 ? 23.233 55.179 54.144 1.00 34.00 101 THR D C 1
ATOM 10553 O O . THR D 1 102 ? 22.798 55.287 55.314 1.00 32.58 101 THR D O 1
ATOM 10557 N N . HIS D 1 103 ? 23.284 56.193 53.269 1.00 34.50 102 HIS D N 1
ATOM 10558 C CA . HIS D 1 103 ? 22.861 57.534 53.589 1.00 29.47 102 HIS D CA 1
ATOM 10559 C C . HIS D 1 103 ? 21.372 57.514 53.859 1.00 31.21 102 HIS D C 1
ATOM 10560 O O . HIS D 1 103 ? 20.929 58.083 54.850 1.00 33.71 102 HIS D O 1
ATOM 10567 N N . ALA D 1 104 ? 20.595 56.864 53.002 1.00 32.95 103 ALA D N 1
ATOM 10568 C CA . ALA D 1 104 ? 19.129 56.781 53.187 1.00 30.86 103 ALA D CA 1
ATOM 10569 C C . ALA D 1 104 ? 18.764 56.042 54.488 1.00 32.52 103 ALA D C 1
ATOM 10570 O O . ALA D 1 104 ? 17.901 56.496 55.242 1.00 30.67 103 ALA D O 1
ATOM 10572 N N . ILE D 1 105 ? 19.466 54.947 54.759 1.00 32.43 104 ILE D N 1
ATOM 10573 C CA . ILE D 1 105 ? 19.254 54.149 55.959 1.00 30.88 104 ILE D CA 1
ATOM 10574 C C . ILE D 1 105 ? 19.619 54.963 57.191 1.00 31.49 104 ILE D C 1
ATOM 10575 O O . ILE D 1 105 ? 18.809 55.121 58.101 1.00 30.79 104 ILE D O 1
ATOM 10580 N N . GLY D 1 106 ? 20.809 55.539 57.181 1.00 31.77 105 GLY D N 1
ATOM 10581 C CA . GLY D 1 106 ? 21.243 56.437 58.251 1.00 31.50 105 GLY D CA 1
ATOM 10582 C C . GLY D 1 106 ? 20.302 57.594 58.552 1.00 33.18 105 GLY D C 1
ATOM 10583 O O . GLY D 1 106 ? 20.066 57.901 59.716 1.00 31.00 105 GLY D O 1
ATOM 10584 N N . ALA D 1 107 ? 19.776 58.245 57.516 1.00 31.33 106 ALA D N 1
ATOM 10585 C CA . ALA D 1 107 ? 18.878 59.370 57.689 1.00 28.69 106 ALA D CA 1
ATOM 10586 C C . ALA D 1 107 ? 17.572 58.888 58.371 1.00 30.69 106 ALA D C 1
ATOM 10587 O O . ALA D 1 107 ? 16.987 59.595 59.197 1.00 30.28 106 ALA D O 1
ATOM 10589 N N . ALA D 1 108 ? 17.098 57.699 57.994 1.00 33.16 107 ALA D N 1
ATOM 10590 C CA . ALA D 1 108 ? 15.890 57.125 58.587 1.00 33.22 107 ALA D CA 1
ATOM 10591 C C . ALA D 1 108 ? 16.111 56.866 60.083 1.00 29.91 107 ALA D C 1
ATOM 10592 O O . ALA D 1 108 ? 15.231 57.137 60.883 1.00 30.47 107 ALA D O 1
ATOM 10594 N N . LEU D 1 109 ? 17.315 56.416 60.462 1.00 31.16 108 LEU D N 1
ATOM 10595 C CA . LEU D 1 109 ? 17.640 56.176 61.847 1.00 32.51 108 LEU D CA 1
ATOM 10596 C C . LEU D 1 109 ? 17.839 57.468 62.638 1.00 32.44 108 LEU D C 1
ATOM 10597 O O . LEU D 1 109 ? 17.145 57.688 63.632 1.00 33.31 108 LEU D O 1
ATOM 10602 N N . PHE D 1 110 ? 18.754 58.331 62.187 1.00 30.21 109 PHE D N 1
ATOM 10603 C CA . PHE D 1 110 ? 19.014 59.587 62.872 1.00 27.68 109 PHE D CA 1
ATOM 10604 C C . PHE D 1 110 ? 17.739 60.365 63.072 1.00 28.23 109 PHE D C 1
ATOM 10605 O O . PHE D 1 110 ? 17.454 60.829 64.155 1.00 30.78 109 PHE D O 1
ATOM 10613 N N . GLY D 1 111 ? 16.941 60.475 62.034 1.00 26.07 110 GLY D N 1
ATOM 10614 C CA . GLY D 1 111 ? 15.747 61.282 62.150 1.00 28.21 110 GLY D CA 1
ATOM 10615 C C . GLY D 1 111 ? 14.749 60.847 63.197 1.00 29.72 110 GLY D C 1
ATOM 10616 O O . GLY D 1 111 ? 14.024 61.690 63.773 1.00 30.60 110 GLY D O 1
ATOM 10617 N N . ASN D 1 112 ? 14.722 59.549 63.467 1.00 30.13 111 ASN D N 1
ATOM 10618 C CA . ASN D 1 112 ? 13.725 58.953 64.348 1.00 27.38 111 ASN D CA 1
ATOM 10619 C C . ASN D 1 112 ? 14.234 58.538 65.709 1.00 29.23 111 ASN D C 1
ATOM 10620 O O . ASN D 1 112 ? 13.586 57.791 66.429 1.00 27.87 111 ASN D O 1
ATOM 10625 N N . LEU D 1 113 ? 15.391 59.073 66.081 1.00 29.74 112 LEU D N 1
ATOM 10626 C CA . LEU D 1 113 ? 16.034 58.783 67.355 1.00 28.48 112 LEU D CA 1
ATOM 10627 C C . LEU D 1 113 ? 16.539 60.070 67.993 1.00 29.63 112 LEU D C 1
ATOM 10628 O O . LEU D 1 113 ? 16.931 61.013 67.311 1.00 28.16 112 LEU D O 1
ATOM 10633 N N . ARG D 1 114 ? 16.541 60.071 69.320 1.00 31.29 113 ARG D N 1
ATOM 10634 C CA . ARG D 1 114 ? 16.982 61.197 70.127 1.00 31.36 113 ARG D CA 1
ATOM 10635 C C . ARG D 1 114 ? 17.845 60.702 71.289 1.00 30.23 113 ARG D C 1
ATOM 10636 O O . ARG D 1 114 ? 17.883 59.501 71.610 1.00 30.90 113 ARG D O 1
ATOM 10644 N N . PRO D 1 115 ? 18.563 61.620 71.909 1.00 30.42 114 PRO D N 1
ATOM 10645 C CA . PRO D 1 115 ? 19.383 61.190 73.025 1.00 28.42 114 PRO D CA 1
ATOM 10646 C C . PRO D 1 115 ? 18.564 60.462 74.096 1.00 31.61 114 PRO D C 1
ATOM 10647 O O . PRO D 1 115 ? 17.460 60.908 74.452 1.00 31.64 114 PRO D O 1
ATOM 10651 N N . ASN D 1 116 ? 19.156 59.401 74.644 1.00 31.15 115 ASN D N 1
ATOM 10652 C CA . ASN D 1 116 ? 18.565 58.530 75.657 1.00 32.41 115 ASN D CA 1
ATOM 10653 C C . ASN D 1 116 ? 17.596 57.518 75.081 1.00 32.88 115 ASN D C 1
ATOM 10654 O O . ASN D 1 116 ? 17.121 56.665 75.828 1.00 31.38 115 ASN D O 1
ATOM 10659 N N . ASP D 1 117 ? 17.322 57.597 73.773 1.00 30.85 116 ASP D N 1
ATOM 10660 C CA . ASP D 1 117 ? 16.558 56.572 73.100 1.00 30.44 116 ASP D CA 1
ATOM 10661 C C . ASP D 1 117 ? 17.487 55.383 72.842 1.00 30.38 116 ASP D C 1
ATOM 10662 O O . ASP D 1 117 ? 18.703 55.534 72.775 1.00 32.73 116 ASP D O 1
ATOM 10667 N N . THR D 1 118 ? 16.902 54.192 72.744 1.00 31.17 117 THR D N 1
ATOM 10668 C CA . THR D 1 118 ? 17.640 53.002 72.333 1.00 30.56 117 THR D CA 1
ATOM 10669 C C . THR D 1 118 ? 17.169 52.472 70.990 1.00 30.07 117 THR D C 1
ATOM 10670 O O . THR D 1 118 ? 15.967 52.385 70.735 1.00 30.81 117 THR D O 1
ATOM 10690 N N . SER D 1 121 ? 18.900 46.357 66.990 1.00 27.50 120 SER D N 1
ATOM 10691 C CA . SER D 1 121 ? 19.023 45.545 65.789 1.00 27.19 120 SER D CA 1
ATOM 10692 C C . SER D 1 121 ? 18.661 44.106 66.183 1.00 28.25 120 SER D C 1
ATOM 10693 O O . SER D 1 121 ? 19.175 43.578 67.177 1.00 27.93 120 SER D O 1
ATOM 10696 N N . ILE D 1 122 ? 17.794 43.475 65.415 1.00 26.40 121 ILE D N 1
ATOM 10697 C CA . ILE D 1 122 ? 17.345 42.149 65.781 1.00 30.17 121 ILE D CA 1
ATOM 10698 C C . ILE D 1 122 ? 17.787 40.975 64.875 1.00 33.89 121 ILE D C 1
ATOM 10699 O O . ILE D 1 122 ? 17.495 39.818 65.197 1.00 33.96 121 ILE D O 1
ATOM 10704 N N . CYS D 1 123 ? 18.549 41.267 63.824 1.00 36.94 122 CYS D N 1
ATOM 10705 C CA . CYS D 1 123 ? 19.066 40.266 62.923 1.00 37.71 122 CYS D CA 1
ATOM 10706 C C . CYS D 1 123 ? 20.578 40.095 63.085 1.00 39.31 122 CYS D C 1
ATOM 10707 O O . CYS D 1 123 ? 21.275 39.889 62.102 1.00 40.16 122 CYS D O 1
ATOM 10710 N N . GLY D 1 124 ? 21.100 40.198 64.301 1.00 40.91 123 GLY D N 1
ATOM 10711 C CA . GLY D 1 124 ? 22.547 40.124 64.493 1.00 40.41 123 GLY D CA 1
ATOM 10712 C C . GLY D 1 124 ? 23.279 41.384 64.025 1.00 41.62 123 GLY D C 1
ATOM 10713 O O . GLY D 1 124 ? 22.694 42.452 63.921 1.00 39.63 123 GLY D O 1
ATOM 10722 N N . PRO D 1 126 ? 24.865 44.338 62.066 1.00 39.35 125 PRO D N 1
ATOM 10723 C CA . PRO D 1 126 ? 24.476 44.996 60.855 1.00 39.51 125 PRO D CA 1
ATOM 10724 C C . PRO D 1 126 ? 25.599 45.024 59.834 1.00 39.99 125 PRO D C 1
ATOM 10725 O O . PRO D 1 126 ? 26.758 44.782 60.190 1.00 37.47 125 PRO D O 1
ATOM 10729 N N . TYR D 1 127 ? 25.210 45.260 58.585 1.00 42.50 126 TYR D N 1
ATOM 10730 C CA . TYR D 1 127 ? 26.125 45.581 57.474 1.00 46.02 126 TYR D CA 1
ATOM 10731 C C . TYR D 1 127 ? 27.225 46.539 57.927 1.00 44.54 126 TYR D C 1
ATOM 10732 O O . TYR D 1 127 ? 26.946 47.513 58.601 1.00 41.42 126 TYR D O 1
ATOM 10735 N N . ASP D 1 128 ? 28.459 46.261 57.511 1.00 46.69 127 ASP D N 1
ATOM 10736 C CA . ASP D 1 128 ? 29.681 47.000 57.939 1.00 47.41 127 ASP D CA 1
ATOM 10737 C C . ASP D 1 128 ? 29.581 48.505 57.832 1.00 41.66 127 ASP D C 1
ATOM 10738 O O . ASP D 1 128 ? 30.021 49.222 58.696 1.00 37.94 127 ASP D O 1
ATOM 10743 N N . THR D 1 129 ? 28.947 48.968 56.776 1.00 44.67 128 THR D N 1
ATOM 10744 C CA . THR D 1 129 ? 28.793 50.386 56.552 1.00 46.09 128 THR D CA 1
ATOM 10745 C C . THR D 1 129 ? 27.922 51.086 57.578 1.00 42.81 128 THR D C 1
ATOM 10746 O O . THR D 1 129 ? 27.984 52.305 57.675 1.00 45.93 128 THR D O 1
ATOM 10750 N N . LEU D 1 130 ? 27.148 50.347 58.371 1.00 40.10 129 LEU D N 1
ATOM 10751 C CA . LEU D 1 130 ? 26.350 50.965 59.431 1.00 39.31 129 LEU D CA 1
ATOM 10752 C C . LEU D 1 130 ? 27.063 51.139 60.723 1.00 37.08 129 LEU D C 1
ATOM 10753 O O . LEU D 1 130 ? 26.528 51.739 61.631 1.00 39.36 129 LEU D O 1
ATOM 10758 N N . HIS D 1 131 ? 28.252 50.588 60.839 1.00 36.43 130 HIS D N 1
ATOM 10759 C CA . HIS D 1 131 ? 28.924 50.557 62.122 1.00 37.39 130 HIS D CA 1
ATOM 10760 C C . HIS D 1 131 ? 29.263 51.924 62.636 1.00 34.89 130 HIS D C 1
ATOM 10761 O O . HIS D 1 131 ? 29.157 52.183 63.839 1.00 36.13 130 HIS D O 1
ATOM 10768 N N . ASP D 1 132 ? 29.630 52.820 61.736 1.00 34.76 131 ASP D N 1
ATOM 10769 C CA . ASP D 1 132 ? 29.908 54.219 62.144 1.00 34.44 131 ASP D CA 1
ATOM 10770 C C . ASP D 1 132 ? 28.638 55.023 62.416 1.00 31.68 131 ASP D C 1
ATOM 10771 O O . ASP D 1 132 ? 28.668 55.916 63.274 1.00 33.00 131 ASP D O 1
ATOM 10776 N N . ILE D 1 133 ? 27.543 54.716 61.692 1.00 30.62 132 ILE D N 1
ATOM 10777 C CA . ILE D 1 133 ? 26.205 55.327 61.983 1.00 31.64 132 ILE D CA 1
ATOM 10778 C C . ILE D 1 133 ? 25.810 55.058 63.449 1.00 30.86 132 ILE D C 1
ATOM 10779 O O . ILE D 1 133 ? 25.500 55.964 64.196 1.00 33.29 132 ILE D O 1
ATOM 10784 N N . ILE D 1 134 ? 25.927 53.806 63.864 1.00 31.30 133 ILE D N 1
ATOM 10785 C CA . ILE D 1 134 ? 25.628 53.368 65.231 1.00 31.07 133 ILE D CA 1
ATOM 10786 C C . ILE D 1 134 ? 26.656 53.932 66.246 1.00 31.85 133 ILE D C 1
ATOM 10787 O O . ILE D 1 134 ? 26.290 54.411 67.324 1.00 32.12 133 ILE D O 1
ATOM 10792 N N . GLY D 1 135 ? 27.930 53.879 65.880 1.00 33.89 134 GLY D N 1
ATOM 10793 C CA . GLY D 1 135 ? 29.026 54.364 66.734 1.00 35.73 134 GLY D CA 1
ATOM 10794 C C . GLY D 1 135 ? 29.655 53.205 67.472 1.00 38.72 134 GLY D C 1
ATOM 10795 O O . GLY D 1 135 ? 29.688 53.167 68.694 1.00 42.16 134 GLY D O 1
ATOM 10804 N N . ASP D 1 137 ? 32.831 52.109 67.380 1.00 50.59 136 ASP D N 1
ATOM 10805 C CA . ASP D 1 137 ? 34.204 52.308 67.844 1.00 50.08 136 ASP D CA 1
ATOM 10806 C C . ASP D 1 137 ? 34.301 53.653 68.575 1.00 50.04 136 ASP D C 1
ATOM 10807 O O . ASP D 1 137 ? 34.229 54.696 67.949 1.00 53.26 136 ASP D O 1
ATOM 10812 N N . ASP D 1 138 ? 34.481 53.620 69.890 1.00 50.37 137 ASP D N 1
ATOM 10813 C CA . ASP D 1 138 ? 34.519 54.831 70.703 1.00 50.67 137 ASP D CA 1
ATOM 10814 C C . ASP D 1 138 ? 35.851 55.608 70.612 1.00 50.81 137 ASP D C 1
ATOM 10815 O O . ASP D 1 138 ? 36.038 56.607 71.304 1.00 53.04 137 ASP D O 1
ATOM 10817 N N . SER D 1 139 ? 36.773 55.173 69.757 1.00 51.75 138 SER D N 1
ATOM 10818 C CA . SER D 1 139 ? 38.015 55.921 69.523 1.00 51.89 138 SER D CA 1
ATOM 10819 C C . SER D 1 139 ? 37.880 56.896 68.337 1.00 52.17 138 SER D C 1
ATOM 10820 O O . SER D 1 139 ? 38.777 57.689 68.089 1.00 53.27 138 SER D O 1
ATOM 10823 N N . LYS D 1 140 ? 36.783 56.798 67.594 1.00 49.44 139 LYS D N 1
ATOM 10824 C CA . LYS D 1 140 ? 36.529 57.660 66.441 1.00 50.93 139 LYS D CA 1
ATOM 10825 C C . LYS D 1 140 ? 35.445 58.692 66.764 1.00 48.89 139 LYS D C 1
ATOM 10826 O O . LYS D 1 140 ? 34.468 58.400 67.462 1.00 52.45 139 LYS D O 1
ATOM 10832 N N . LYS D 1 141 ? 35.627 59.901 66.261 1.00 43.51 140 LYS D N 1
ATOM 10833 C CA . LYS D 1 141 ? 34.629 60.942 66.393 1.00 39.22 140 LYS D CA 1
ATOM 10834 C C . LYS D 1 141 ? 34.090 61.107 65.009 1.00 35.83 140 LYS D C 1
ATOM 10835 O O . LYS D 1 141 ? 34.745 61.676 64.148 1.00 34.58 140 LYS D O 1
ATOM 10841 N N . VAL D 1 142 ? 32.917 60.522 64.777 1.00 33.65 141 VAL D N 1
ATOM 10842 C CA . VAL D 1 142 ? 32.314 60.546 63.478 1.00 32.10 141 VAL D CA 1
ATOM 10843 C C . VAL D 1 142 ? 30.853 61.026 63.475 1.00 33.10 141 VAL D C 1
ATOM 10844 O O . VAL D 1 142 ? 30.203 60.943 62.447 1.00 32.95 141 VAL D O 1
ATOM 10848 N N . GLY D 1 143 ? 30.377 61.566 64.593 1.00 33.85 142 GLY D N 1
ATOM 10849 C CA . GLY D 1 143 ? 28.996 62.028 64.705 1.00 33.91 142 GLY D CA 1
ATOM 10850 C C . GLY D 1 143 ? 27.968 60.917 64.687 1.00 32.18 142 GLY D C 1
ATOM 10851 O O . GLY D 1 143 ? 26.865 61.056 64.133 1.00 29.18 142 GLY D O 1
ATOM 10852 N N . SER D 1 144 ? 28.318 59.818 65.338 1.00 31.75 143 SER D N 1
ATOM 10853 C CA . SER D 1 144 ? 27.451 58.660 65.386 1.00 29.72 143 SER D CA 1
ATOM 10854 C C . SER D 1 144 ? 26.292 58.874 66.330 1.00 27.79 143 SER D C 1
ATOM 10855 O O . SER D 1 144 ? 26.322 59.769 67.198 1.00 31.78 143 SER D O 1
ATOM 10858 N N . LEU D 1 145 ? 25.294 58.003 66.192 1.00 29.94 144 LEU D N 1
ATOM 10859 C CA . LEU D 1 145 ? 24.167 57.934 67.116 1.00 29.38 144 LEU D CA 1
ATOM 10860 C C . LEU D 1 145 ? 24.632 57.905 68.567 1.00 29.87 144 LEU D C 1
ATOM 10861 O O . LEU D 1 145 ? 24.125 58.623 69.409 1.00 35.80 144 LEU D O 1
ATOM 10866 N N . ARG D 1 146 ? 25.594 57.052 68.861 1.00 29.17 145 ARG D N 1
ATOM 10867 C CA . ARG D 1 146 ? 26.157 56.964 70.214 1.00 28.56 145 ARG D CA 1
ATOM 10868 C C . ARG D 1 146 ? 26.703 58.303 70.704 1.00 30.05 145 ARG D C 1
ATOM 10869 O O . ARG D 1 146 ? 26.538 58.654 71.886 1.00 27.96 145 ARG D O 1
ATOM 10877 N N . GLU D 1 147 ? 27.393 59.025 69.824 1.00 30.27 146 GLU D N 1
ATOM 10878 C CA . GLU D 1 147 ? 27.928 60.341 70.168 1.00 31.22 146 GLU D CA 1
ATOM 10879 C C . GLU D 1 147 ? 26.798 61.329 70.417 1.00 30.84 146 GLU D C 1
ATOM 10880 O O . GLU D 1 147 ? 27.011 62.358 71.062 1.00 28.95 146 GLU D O 1
ATOM 10886 N N . TYR D 1 148 ? 25.607 61.043 69.887 1.00 26.72 147 TYR D N 1
ATOM 10887 C CA . TYR D 1 148 ? 24.440 61.861 70.197 1.00 29.54 147 TYR D CA 1
ATOM 10888 C C . TYR D 1 148 ? 23.559 61.271 71.293 1.00 31.13 147 TYR D C 1
ATOM 10889 O O . TYR D 1 148 ? 22.399 61.648 71.419 1.00 28.47 147 TYR D O 1
ATOM 10898 N N . GLY D 1 149 ? 24.106 60.349 72.074 1.00 30.62 148 GLY D N 1
ATOM 10899 C CA . GLY D 1 149 ? 23.394 59.839 73.239 1.00 30.79 148 GLY D CA 1
ATOM 10900 C C . GLY D 1 149 ? 22.426 58.714 72.971 1.00 28.73 148 GLY D C 1
ATOM 10901 O O . GLY D 1 149 ? 21.659 58.332 73.866 1.00 30.95 148 GLY D O 1
ATOM 10902 N N . VAL D 1 150 ? 22.457 58.179 71.765 1.00 28.89 149 VAL D N 1
ATOM 10903 C CA . VAL D 1 150 ? 21.537 57.099 71.409 1.00 28.51 149 VAL D CA 1
ATOM 10904 C C . VAL D 1 150 ? 22.194 55.772 71.795 1.00 30.48 149 VAL D C 1
ATOM 10905 O O . VAL D 1 150 ? 23.306 55.477 71.382 1.00 33.92 149 VAL D O 1
ATOM 10909 N N A LYS D 1 151 ? 21.500 55.003 72.622 0.50 28.24 150 LYS D N 1
ATOM 10910 N N B LYS D 1 151 ? 21.489 55.008 72.623 0.50 28.29 150 LYS D N 1
ATOM 10911 C CA A LYS D 1 151 ? 21.972 53.696 73.067 0.50 28.71 150 LYS D CA 1
ATOM 10912 C CA B LYS D 1 151 ? 21.924 53.687 73.081 0.50 28.81 150 LYS D CA 1
ATOM 10913 C C A LYS D 1 151 ? 21.657 52.652 72.001 0.50 29.55 150 LYS D C 1
ATOM 10914 C C B LYS D 1 151 ? 21.651 52.650 71.994 0.50 29.56 150 LYS D C 1
ATOM 10915 O O A LYS D 1 151 ? 20.749 52.844 71.171 0.50 29.71 150 LYS D O 1
ATOM 10916 O O B LYS D 1 151 ? 20.765 52.845 71.140 0.50 29.60 150 LYS D O 1
ATOM 10927 N N . TYR D 1 152 ? 22.427 51.564 72.009 1.00 30.48 151 TYR D N 1
ATOM 10928 C CA . TYR D 1 152 ? 22.323 50.516 71.006 1.00 30.88 151 TYR D CA 1
ATOM 10929 C C . TYR D 1 152 ? 22.276 49.130 71.618 1.00 32.69 151 TYR D C 1
ATOM 10930 O O . TYR D 1 152 ? 23.030 48.841 72.515 1.00 30.90 151 TYR D O 1
ATOM 10939 N N . LYS D 1 153 ? 21.337 48.306 71.173 1.00 30.01 152 LYS D N 1
ATOM 10940 C CA . LYS D 1 153 ? 21.331 46.903 71.557 1.00 30.87 152 LYS D CA 1
ATOM 10941 C C . LYS D 1 153 ? 21.279 46.104 70.284 1.00 32.35 152 LYS D C 1
ATOM 10942 O O . LYS D 1 153 ? 20.656 46.530 69.311 1.00 31.49 152 LYS D O 1
ATOM 10956 N N . VAL D 1 155 ? 20.560 41.973 68.968 1.00 31.15 154 VAL D N 1
ATOM 10957 C CA . VAL D 1 155 ? 20.098 40.632 69.346 1.00 31.14 154 VAL D CA 1
ATOM 10958 C C . VAL D 1 155 ? 20.692 39.685 68.305 1.00 32.29 154 VAL D C 1
ATOM 10959 O O . VAL D 1 155 ? 20.383 39.765 67.114 1.00 30.73 154 VAL D O 1
ATOM 10963 N N . ASP D 1 156 ? 21.580 38.808 68.772 1.00 34.70 155 ASP D N 1
ATOM 10964 C CA . ASP D 1 156 ? 22.164 37.802 67.905 1.00 35.63 155 ASP D CA 1
ATOM 10965 C C . ASP D 1 156 ? 21.114 36.821 67.441 1.00 35.87 155 ASP D C 1
ATOM 10966 O O . ASP D 1 156 ? 20.108 36.536 68.133 1.00 34.51 155 ASP D O 1
ATOM 10971 N N . LEU D 1 157 ? 21.355 36.271 66.272 1.00 33.67 156 LEU D N 1
ATOM 10972 C CA . LEU D 1 157 ? 20.512 35.186 65.805 1.00 36.73 156 LEU D CA 1
ATOM 10973 C C . LEU D 1 157 ? 20.673 34.008 66.768 1.00 39.61 156 LEU D C 1
ATOM 10974 O O . LEU D 1 157 ? 21.680 33.881 67.448 1.00 37.83 156 LEU D O 1
ATOM 10979 N N . LYS D 1 158 ? 19.634 33.196 66.879 1.00 41.25 157 LYS D N 1
ATOM 10980 C CA . LYS D 1 158 ? 19.681 32.001 67.699 1.00 42.08 157 LYS D CA 1
ATOM 10981 C C . LYS D 1 158 ? 19.284 30.878 66.751 1.00 44.28 157 LYS D C 1
ATOM 10982 O O . LYS D 1 158 ? 18.227 30.945 66.111 1.00 44.80 157 LYS D O 1
ATOM 10988 N N . ASP D 1 159 ? 20.159 29.884 66.603 1.00 47.86 158 ASP D N 1
ATOM 10989 C CA . ASP D 1 159 ? 19.932 28.759 65.683 1.00 49.51 158 ASP D CA 1
ATOM 10990 C C . ASP D 1 159 ? 19.629 29.279 64.285 1.00 49.13 158 ASP D C 1
ATOM 10991 O O . ASP D 1 159 ? 18.728 28.779 63.608 1.00 50.13 158 ASP D O 1
ATOM 10996 N N . GLY D 1 160 ? 20.370 30.313 63.887 1.00 46.04 159 GLY D N 1
ATOM 10997 C CA . GLY D 1 160 ? 20.254 30.948 62.558 1.00 46.62 159 GLY D CA 1
ATOM 10998 C C . GLY D 1 160 ? 19.005 31.765 62.232 1.00 45.05 159 GLY D C 1
ATOM 10999 O O . GLY D 1 160 ? 18.838 32.231 61.089 1.00 45.91 159 GLY D O 1
ATOM 11000 N N . LYS D 1 161 ? 18.160 31.975 63.239 1.00 43.79 160 LYS D N 1
ATOM 11001 C CA . LYS D 1 161 ? 16.892 32.654 63.083 1.00 42.13 160 LYS D CA 1
ATOM 11002 C C . LYS D 1 161 ? 16.809 33.821 64.090 1.00 38.71 160 LYS D C 1
ATOM 11003 O O . LYS D 1 161 ? 17.486 33.833 65.101 1.00 38.15 160 LYS D O 1
ATOM 11005 N N . VAL D 1 162 ? 16.011 34.823 63.770 1.00 39.53 161 VAL D N 1
ATOM 11006 C CA . VAL D 1 162 ? 15.789 35.931 64.685 1.00 36.68 161 VAL D CA 1
ATOM 11007 C C . VAL D 1 162 ? 15.250 35.376 66.015 1.00 35.72 161 VAL D C 1
ATOM 11008 O O . VAL D 1 162 ? 14.298 34.590 66.027 1.00 36.04 161 VAL D O 1
ATOM 11012 N N . ASP D 1 163 ? 15.882 35.783 67.113 1.00 31.65 162 ASP D N 1
ATOM 11013 C CA . ASP D 1 163 ? 15.545 35.327 68.454 1.00 32.61 162 ASP D CA 1
ATOM 11014 C C . ASP D 1 163 ? 14.410 36.184 68.986 1.00 34.17 162 ASP D C 1
ATOM 11015 O O . ASP D 1 163 ? 14.585 37.088 69.820 1.00 34.16 162 ASP D O 1
ATOM 11020 N N . ILE D 1 164 ? 13.238 35.881 68.469 1.00 34.47 163 ILE D N 1
ATOM 11021 C CA . ILE D 1 164 ? 12.060 36.632 68.750 1.00 36.25 163 ILE D CA 1
ATOM 11022 C C . ILE D 1 164 ? 11.726 36.655 70.238 1.00 36.11 163 ILE D C 1
ATOM 11023 O O . ILE D 1 164 ? 11.206 37.642 70.728 1.00 35.71 163 ILE D O 1
ATOM 11028 N N . ASN D 1 165 ? 12.064 35.609 70.987 1.00 35.60 164 ASN D N 1
ATOM 11029 C CA . ASN D 1 165 ? 11.821 35.654 72.407 1.00 35.20 164 ASN D CA 1
ATOM 11030 C C . ASN D 1 165 ? 12.696 36.646 73.158 1.00 32.17 164 ASN D C 1
ATOM 11031 O O . ASN D 1 165 ? 12.234 37.265 74.098 1.00 29.47 164 ASN D O 1
ATOM 11036 N N . THR D 1 166 ? 13.959 36.780 72.785 1.00 29.80 165 THR D N 1
ATOM 11037 C CA . THR D 1 166 ? 14.812 37.789 73.417 1.00 31.63 165 THR D CA 1
ATOM 11038 C C . THR D 1 166 ? 14.373 39.210 73.032 1.00 29.54 165 THR D C 1
ATOM 11039 O O . THR D 1 166 ? 14.368 40.121 73.869 1.00 27.25 165 THR D O 1
ATOM 11043 N N . VAL D 1 167 ? 13.937 39.381 71.791 1.00 27.43 166 VAL D N 1
ATOM 11044 C CA . VAL D 1 167 ? 13.412 40.671 71.334 1.00 28.78 166 VAL D CA 1
ATOM 11045 C C . VAL D 1 167 ? 12.241 41.123 72.223 1.00 29.71 166 VAL D C 1
ATOM 11046 O O . VAL D 1 167 ? 12.186 42.272 72.689 1.00 30.43 166 VAL D O 1
ATOM 11050 N N . LYS D 1 168 ? 11.338 40.191 72.498 1.00 30.35 167 LYS D N 1
ATOM 11051 C CA . LYS D 1 168 ? 10.176 40.445 73.350 1.00 30.54 167 LYS D CA 1
ATOM 11052 C C . LYS D 1 168 ? 10.559 40.744 74.769 1.00 30.19 167 LYS D C 1
ATOM 11053 O O . LYS D 1 168 ? 10.009 41.673 75.378 1.00 32.13 167 LYS D O 1
ATOM 11059 N N . GLU D 1 169 ? 11.498 39.963 75.301 1.00 28.49 168 GLU D N 1
ATOM 11060 C CA . GLU D 1 169 ? 12.054 40.217 76.649 1.00 27.87 168 GLU D CA 1
ATOM 11061 C C . GLU D 1 169 ? 12.674 41.631 76.752 1.00 25.96 168 GLU D C 1
ATOM 11062 O O . GLU D 1 169 ? 12.504 42.344 77.714 1.00 22.19 168 GLU D O 1
ATOM 11066 N N . GLU D 1 170 ? 13.398 42.043 75.724 1.00 26.72 169 GLU D N 1
ATOM 11067 C CA . GLU D 1 170 ? 13.953 43.389 75.688 1.00 28.46 169 GLU D CA 1
ATOM 11068 C C . GLU D 1 170 ? 12.860 44.442 75.635 1.00 29.71 169 GLU D C 1
ATOM 11069 O O . GLU D 1 170 ? 12.915 45.439 76.347 1.00 31.03 169 GLU D O 1
ATOM 11075 N N . LEU D 1 171 ? 11.859 44.232 74.798 1.00 30.78 170 LEU D N 1
ATOM 11076 C CA . LEU D 1 171 ? 10.777 45.188 74.757 1.00 31.48 170 LEU D CA 1
ATOM 11077 C C . LEU D 1 171 ? 10.011 45.279 76.090 1.00 30.41 170 LEU D C 1
ATOM 11078 O O . LEU D 1 171 ? 9.561 46.354 76.438 1.00 31.80 170 LEU D O 1
ATOM 11083 N N . LYS D 1 172 ? 9.832 44.173 76.806 1.00 28.94 171 LYS D N 1
ATOM 11084 C CA . LYS D 1 172 ? 9.120 44.200 78.069 1.00 30.36 171 LYS D CA 1
ATOM 11085 C C . LYS D 1 172 ? 9.952 44.975 79.115 1.00 31.26 171 LYS D C 1
ATOM 11086 O O . LYS D 1 172 ? 9.411 45.653 79.984 1.00 28.15 171 LYS D O 1
ATOM 11090 N N . LYS D 1 173 ? 11.265 44.795 79.049 1.00 29.78 172 LYS D N 1
ATOM 11091 C CA . LYS D 1 173 ? 12.146 45.307 80.068 1.00 31.01 172 LYS D CA 1
ATOM 11092 C C . LYS D 1 173 ? 12.575 46.749 79.822 1.00 32.07 172 LYS D C 1
ATOM 11093 O O . LYS D 1 173 ? 12.752 47.479 80.787 1.00 32.83 172 LYS D O 1
ATOM 11095 N N . ASP D 1 174 ? 12.730 47.168 78.554 1.00 34.24 173 ASP D N 1
ATOM 11096 C CA . ASP D 1 174 ? 13.392 48.440 78.254 1.00 33.21 173 ASP D CA 1
ATOM 11097 C C . ASP D 1 174 ? 12.512 49.433 77.502 1.00 34.29 173 ASP D C 1
ATOM 11098 O O . ASP D 1 174 ? 12.390 49.393 76.265 1.00 34.53 173 ASP D O 1
ATOM 11103 N N . ASP D 1 175 ? 11.991 50.361 78.304 1.00 33.23 174 ASP D N 1
ATOM 11104 C CA . ASP D 1 175 ? 11.100 51.459 77.960 1.00 31.50 174 ASP D CA 1
ATOM 11105 C C . ASP D 1 175 ? 11.743 52.406 76.965 1.00 32.92 174 ASP D C 1
ATOM 11106 O O . ASP D 1 175 ? 11.027 53.117 76.247 1.00 34.35 174 ASP D O 1
ATOM 11108 N N . SER D 1 176 ? 13.075 52.431 76.911 1.00 32.05 175 SER D N 1
ATOM 11109 C CA . SER D 1 176 ? 13.762 53.379 76.047 1.00 30.77 175 SER D CA 1
ATOM 11110 C C . SER D 1 176 ? 13.907 52.913 74.613 1.00 31.68 175 SER D C 1
ATOM 11111 O O . SER D 1 176 ? 14.417 53.684 73.802 1.00 27.54 175 SER D O 1
ATOM 11114 N N . ILE D 1 177 ? 13.499 51.675 74.296 1.00 31.75 176 ILE D N 1
ATOM 11115 C CA . ILE D 1 177 ? 13.687 51.152 72.942 1.00 30.93 176 ILE D CA 1
ATOM 11116 C C . ILE D 1 177 ? 12.670 51.784 72.031 1.00 31.60 176 ILE D C 1
ATOM 11117 O O . ILE D 1 177 ? 11.498 51.466 72.120 1.00 30.25 176 ILE D O 1
ATOM 11122 N N . LYS D 1 178 ? 13.101 52.678 71.144 1.00 31.34 177 LYS D N 1
ATOM 11123 C CA . LYS D 1 178 ? 12.153 53.388 70.281 1.00 29.05 177 LYS D CA 1
ATOM 11124 C C . LYS D 1 178 ? 12.070 52.891 68.839 1.00 29.83 177 LYS D C 1
ATOM 11125 O O . LYS D 1 178 ? 11.081 53.160 68.123 1.00 29.80 177 LYS D O 1
ATOM 11131 N N . LEU D 1 179 ? 13.090 52.159 68.421 1.00 30.07 178 LEU D N 1
ATOM 11132 C CA . LEU D 1 179 ? 13.225 51.723 67.036 1.00 28.84 178 LEU D CA 1
ATOM 11133 C C . LEU D 1 179 ? 13.882 50.371 67.010 1.00 28.13 178 LEU D C 1
ATOM 11134 O O . LEU D 1 179 ? 14.871 50.128 67.698 1.00 27.54 178 LEU D O 1
ATOM 11139 N N . ILE D 1 180 ? 13.263 49.482 66.259 1.00 28.02 179 ILE D N 1
ATOM 11140 C CA . ILE D 1 180 ? 13.766 48.157 65.959 1.00 27.81 179 ILE D CA 1
ATOM 11141 C C . ILE D 1 180 ? 14.186 48.174 64.484 1.00 29.67 179 ILE D C 1
ATOM 11142 O O . ILE D 1 180 ? 13.413 48.596 63.581 1.00 29.13 179 ILE D O 1
ATOM 11147 N N . HIS D 1 181 ? 15.413 47.733 64.279 1.00 27.39 180 HIS D N 1
ATOM 11148 C CA . HIS D 1 181 ? 16.045 47.653 62.980 1.00 29.89 180 HIS D CA 1
ATOM 11149 C C . HIS D 1 181 ? 16.126 46.203 62.490 1.00 29.45 180 HIS D C 1
ATOM 11150 O O . HIS D 1 181 ? 16.689 45.344 63.168 1.00 29.74 180 HIS D O 1
ATOM 11157 N N . ILE D 1 182 ? 15.472 45.938 61.356 1.00 29.04 181 ILE D N 1
ATOM 11158 C CA . ILE D 1 182 ? 15.518 44.640 60.687 1.00 29.10 181 ILE D CA 1
ATOM 11159 C C . ILE D 1 182 ? 16.296 44.858 59.379 1.00 29.48 181 ILE D C 1
ATOM 11160 O O . ILE D 1 182 ? 16.025 45.781 58.644 1.00 31.96 181 ILE D O 1
ATOM 11165 N N . GLN D 1 183 ? 17.282 44.022 59.119 1.00 28.49 182 GLN D N 1
ATOM 11166 C CA . GLN D 1 183 ? 17.969 44.001 57.794 1.00 30.47 182 GLN D CA 1
ATOM 11167 C C . GLN D 1 183 ? 17.380 42.831 56.950 1.00 30.51 182 GLN D C 1
ATOM 11168 O O . GLN D 1 183 ? 17.474 41.667 57.335 1.00 32.66 182 GLN D O 1
ATOM 11174 N N . ARG D 1 184 ? 16.776 43.140 55.810 1.00 29.67 183 ARG D N 1
ATOM 11175 C CA . ARG D 1 184 ? 16.170 42.112 54.960 1.00 30.41 183 ARG D CA 1
ATOM 11176 C C . ARG D 1 184 ? 17.229 41.218 54.297 1.00 32.54 183 ARG D C 1
ATOM 11177 O O . ARG D 1 184 ? 17.180 39.990 54.395 1.00 31.07 183 ARG D O 1
ATOM 11185 N N . SER D 1 185 ? 18.190 41.849 53.623 1.00 33.11 184 SER D N 1
ATOM 11186 C CA . SER D 1 185 ? 19.271 41.132 52.951 1.00 36.67 184 SER D CA 1
ATOM 11187 C C . SER D 1 185 ? 20.434 40.798 53.903 1.00 36.63 184 SER D C 1
ATOM 11188 O O . SER D 1 185 ? 20.928 41.665 54.618 1.00 35.22 184 SER D O 1
ATOM 11191 N N . THR D 1 186 ? 20.860 39.539 53.935 1.00 34.91 185 THR D N 1
ATOM 11192 C CA . THR D 1 186 ? 21.999 39.139 54.759 1.00 39.36 185 THR D CA 1
ATOM 11193 C C . THR D 1 186 ? 23.224 39.881 54.236 1.00 42.86 185 THR D C 1
ATOM 11194 O O . THR D 1 186 ? 23.327 40.204 53.045 1.00 45.54 185 THR D O 1
ATOM 11198 N N . GLY D 1 187 ? 24.200 40.156 55.059 1.00 46.20 186 GLY D N 1
ATOM 11199 C CA . GLY D 1 187 ? 25.400 40.712 54.390 1.00 49.78 186 GLY D CA 1
ATOM 11200 C C . GLY D 1 187 ? 26.395 39.617 53.981 1.00 48.19 186 GLY D C 1
ATOM 11201 O O . GLY D 1 187 ? 26.095 38.672 53.242 1.00 45.58 186 GLY D O 1
ATOM 11202 N N . TYR D 1 188 ? 27.598 39.740 54.505 1.00 50.47 187 TYR D N 1
ATOM 11203 C CA . TYR D 1 188 ? 28.604 38.757 54.238 1.00 50.80 187 TYR D CA 1
ATOM 11204 C C . TYR D 1 188 ? 28.469 37.626 55.239 1.00 52.27 187 TYR D C 1
ATOM 11205 O O . TYR D 1 188 ? 29.236 37.552 56.188 1.00 57.89 187 TYR D O 1
ATOM 11214 N N . GLY D 1 189 ? 27.519 36.732 55.045 1.00 47.47 188 GLY D N 1
ATOM 11215 C CA . GLY D 1 189 ? 27.449 35.576 55.930 1.00 47.70 188 GLY D CA 1
ATOM 11216 C C . GLY D 1 189 ? 27.106 34.310 55.177 1.00 46.71 188 GLY D C 1
ATOM 11217 O O . GLY D 1 189 ? 27.295 34.214 53.969 1.00 49.54 188 GLY D O 1
ATOM 11218 N N . TRP D 1 190 ? 26.626 33.326 55.905 1.00 41.60 189 TRP D N 1
ATOM 11219 C CA . TRP D 1 190 ? 26.158 32.119 55.294 1.00 39.69 189 TRP D CA 1
ATOM 11220 C C . TRP D 1 190 ? 24.794 31.870 55.931 1.00 38.84 189 TRP D C 1
ATOM 11221 O O . TRP D 1 190 ? 24.616 30.952 56.698 1.00 38.28 189 TRP D O 1
ATOM 11232 N N . ARG D 1 191 ? 23.837 32.733 55.585 1.00 38.84 190 ARG D N 1
ATOM 11233 C CA . ARG D 1 191 ? 22.486 32.710 56.149 1.00 36.90 190 ARG D CA 1
ATOM 11234 C C . ARG D 1 191 ? 21.593 33.282 55.083 1.00 35.29 190 ARG D C 1
ATOM 11235 O O . ARG D 1 191 ? 21.927 34.307 54.480 1.00 39.04 190 ARG D O 1
ATOM 11237 N N . LYS D 1 192 ? 20.486 32.620 54.817 1.00 33.18 191 LYS D N 1
ATOM 11238 C CA . LYS D 1 192 ? 19.517 33.129 53.859 1.00 33.83 191 LYS D CA 1
ATOM 11239 C C . LYS D 1 192 ? 18.877 34.459 54.327 1.00 35.01 191 LYS D C 1
ATOM 11240 O O . LYS D 1 192 ? 18.560 34.640 55.502 1.00 35.97 191 LYS D O 1
ATOM 11246 N N . SER D 1 193 ? 18.717 35.380 53.384 1.00 35.38 192 SER D N 1
ATOM 11247 C CA . SER D 1 193 ? 18.073 36.655 53.615 1.00 31.95 192 SER D CA 1
ATOM 11248 C C . SER D 1 193 ? 16.641 36.424 54.039 1.00 34.89 192 SER D C 1
ATOM 11249 O O . SER D 1 193 ? 16.034 35.415 53.685 1.00 33.80 192 SER D O 1
ATOM 11252 N N . LEU D 1 194 ? 16.112 37.362 54.821 1.00 33.46 193 LEU D N 1
ATOM 11253 C CA . LEU D 1 194 ? 14.793 37.212 55.441 1.00 31.85 193 LEU D CA 1
ATOM 11254 C C . LEU D 1 194 ? 13.670 37.464 54.470 1.00 29.50 193 LEU D C 1
ATOM 11255 O O . LEU D 1 194 ? 13.556 38.549 53.903 1.00 29.06 193 LEU D O 1
ATOM 11260 N N . ARG D 1 195 ? 12.815 36.476 54.293 1.00 28.54 194 ARG D N 1
ATOM 11261 C CA . ARG D 1 195 ? 11.674 36.621 53.374 1.00 31.17 194 ARG D CA 1
ATOM 11262 C C . ARG D 1 195 ? 10.549 37.505 53.962 1.00 31.60 194 ARG D C 1
ATOM 11263 O O . ARG D 1 195 ? 10.397 37.646 55.166 1.00 27.95 194 ARG D O 1
ATOM 11271 N N . ILE D 1 196 ? 9.679 38.021 53.101 1.00 29.88 195 ILE D N 1
ATOM 11272 C CA . ILE D 1 196 ? 8.651 38.885 53.588 1.00 29.38 195 ILE D CA 1
ATOM 11273 C C . ILE D 1 196 ? 7.757 38.191 54.606 1.00 28.77 195 ILE D C 1
ATOM 11274 O O . ILE D 1 196 ? 7.352 38.809 55.599 1.00 29.76 195 ILE D O 1
ATOM 11279 N N . ALA D 1 197 ? 7.459 36.908 54.391 1.00 31.61 196 ALA D N 1
ATOM 11280 C CA . ALA D 1 197 ? 6.612 36.148 55.349 1.00 30.92 196 ALA D CA 1
ATOM 11281 C C . ALA D 1 197 ? 7.299 35.991 56.681 1.00 26.86 196 ALA D C 1
ATOM 11282 O O . ALA D 1 197 ? 6.630 35.952 57.728 1.00 29.43 196 ALA D O 1
ATOM 11284 N N . GLU D 1 198 ? 8.622 35.918 56.681 1.00 31.09 197 GLU D N 1
ATOM 11285 C CA . GLU D 1 198 ? 9.378 35.900 57.932 1.00 31.14 197 GLU D CA 1
ATOM 11286 C C . GLU D 1 198 ? 9.349 37.224 58.648 1.00 31.86 197 GLU D C 1
ATOM 11287 O O . GLU D 1 198 ? 9.195 37.282 59.874 1.00 30.28 197 GLU D O 1
ATOM 11293 N N . ILE D 1 199 ? 9.499 38.301 57.888 1.00 34.08 198 ILE D N 1
ATOM 11294 C CA . ILE D 1 199 ? 9.405 39.648 58.448 1.00 30.39 198 ILE D CA 1
ATOM 11295 C C . ILE D 1 199 ? 8.005 39.847 59.011 1.00 31.37 198 ILE D C 1
ATOM 11296 O O . ILE D 1 199 ? 7.856 40.411 60.102 1.00 28.23 198 ILE D O 1
ATOM 11301 N N . ALA D 1 200 ? 6.979 39.365 58.295 1.00 30.15 199 ALA D N 1
ATOM 11302 C CA . ALA D 1 200 ? 5.613 39.482 58.788 1.00 29.48 199 ALA D CA 1
ATOM 11303 C C . ALA D 1 200 ? 5.418 38.889 60.167 1.00 30.71 199 ALA D C 1
ATOM 11304 O O . ALA D 1 200 ? 4.759 39.488 61.028 1.00 30.35 199 ALA D O 1
ATOM 11306 N N . GLU D 1 201 ? 5.984 37.719 60.387 1.00 33.13 200 GLU D N 1
ATOM 11307 C CA . GLU D 1 201 ? 5.849 37.038 61.675 1.00 35.26 200 GLU D CA 1
ATOM 11308 C C . GLU D 1 201 ? 6.653 37.694 62.788 1.00 34.78 200 GLU D C 1
ATOM 11309 O O . GLU D 1 201 ? 6.213 37.725 63.924 1.00 32.56 200 GLU D O 1
ATOM 11315 N N . ILE D 1 202 ? 7.835 38.185 62.468 1.00 31.63 201 ILE D N 1
ATOM 11316 C CA . ILE D 1 202 ? 8.627 38.931 63.416 1.00 32.51 201 ILE D CA 1
ATOM 11317 C C . ILE D 1 202 ? 7.831 40.144 63.895 1.00 33.57 201 ILE D C 1
ATOM 11318 O O . ILE D 1 202 ? 7.751 40.437 65.111 1.00 32.97 201 ILE D O 1
ATOM 11323 N N . ILE D 1 203 ? 7.204 40.834 62.950 1.00 32.18 202 ILE D N 1
ATOM 11324 C CA . ILE D 1 203 ? 6.499 42.074 63.296 1.00 31.94 202 ILE D CA 1
ATOM 11325 C C . ILE D 1 203 ? 5.257 41.752 64.119 1.00 32.21 202 ILE D C 1
ATOM 11326 O O . ILE D 1 203 ? 4.998 42.403 65.113 1.00 30.54 202 ILE D O 1
ATOM 11331 N N . LYS D 1 204 ? 4.523 40.727 63.694 1.00 31.98 203 LYS D N 1
ATOM 11332 C CA . LYS D 1 204 ? 3.336 40.241 64.405 1.00 36.01 203 LYS D CA 1
ATOM 11333 C C . LYS D 1 204 ? 3.714 39.891 65.833 1.00 33.47 203 LYS D C 1
ATOM 11334 O O . LYS D 1 204 ? 2.976 40.199 66.761 1.00 36.59 203 LYS D O 1
ATOM 11340 N N . SER D 1 205 ? 4.879 39.293 66.049 1.00 32.98 204 SER D N 1
ATOM 11341 C CA . SER D 1 205 ? 5.320 39.035 67.418 1.00 33.65 204 SER D CA 1
ATOM 11342 C C . SER D 1 205 ? 5.631 40.293 68.186 1.00 34.35 204 SER D C 1
ATOM 11343 O O . SER D 1 205 ? 5.339 40.374 69.376 1.00 35.95 204 SER D O 1
ATOM 11346 N N . ILE D 1 206 ? 6.310 41.241 67.543 1.00 35.88 205 ILE D N 1
ATOM 11347 C CA . ILE D 1 206 ? 6.593 42.514 68.185 1.00 33.03 205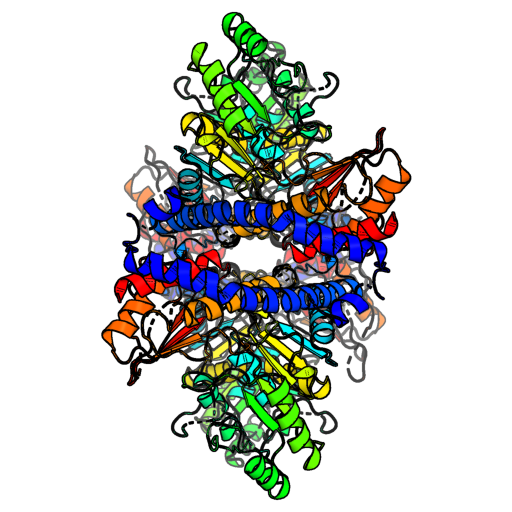 ILE D CA 1
ATOM 11348 C C . ILE D 1 206 ? 5.263 43.167 68.603 1.00 34.92 205 ILE D C 1
ATOM 11349 O O . ILE D 1 206 ? 5.142 43.654 69.722 1.00 33.90 205 ILE D O 1
ATOM 11354 N N . ARG D 1 207 ? 4.271 43.137 67.711 1.00 34.33 206 ARG D N 1
ATOM 11355 C CA . ARG D 1 207 ? 3.022 43.804 67.990 1.00 35.68 206 ARG D CA 1
ATOM 11356 C C . ARG D 1 207 ? 2.173 43.131 69.074 1.00 38.47 206 ARG D C 1
ATOM 11357 O O . ARG D 1 207 ? 1.192 43.715 69.517 1.00 38.42 206 ARG D O 1
ATOM 11365 N N . GLU D 1 208 ? 2.580 41.954 69.533 1.00 39.16 207 GLU D N 1
ATOM 11366 C CA . GLU D 1 208 ? 1.923 41.315 70.671 1.00 40.76 207 GLU D CA 1
ATOM 11367 C C . GLU D 1 208 ? 2.261 42.047 71.976 1.00 40.93 207 GLU D C 1
ATOM 11368 O O . GLU D 1 208 ? 1.540 41.941 72.951 1.00 43.52 207 GLU D O 1
ATOM 11374 N N . VAL D 1 209 ? 3.379 42.761 72.004 1.00 40.25 208 VAL D N 1
ATOM 11375 C CA . VAL D 1 209 ? 3.813 43.429 73.215 1.00 37.26 208 VAL D CA 1
ATOM 11376 C C . VAL D 1 209 ? 3.832 44.949 73.094 1.00 34.33 208 VAL D C 1
ATOM 11377 O O . VAL D 1 209 ? 3.728 45.638 74.078 1.00 33.62 208 VAL D O 1
ATOM 11381 N N . ASN D 1 210 ? 4.000 45.479 71.888 1.00 32.68 209 ASN D N 1
ATOM 11382 C CA . ASN D 1 210 ? 4.248 46.894 71.727 1.00 34.53 209 ASN D CA 1
ATOM 11383 C C . ASN D 1 210 ? 3.882 47.353 70.337 1.00 32.04 209 ASN D C 1
ATOM 11384 O O . ASN D 1 210 ? 4.571 47.021 69.379 1.00 32.99 209 ASN D O 1
ATOM 11389 N N . GLU D 1 211 ? 2.835 48.167 70.256 1.00 32.06 210 GLU D N 1
ATOM 11390 C CA . GLU D 1 211 ? 2.333 48.715 69.013 1.00 31.01 210 GLU D CA 1
ATOM 11391 C C . GLU D 1 211 ? 2.919 50.081 68.664 1.00 32.85 210 GLU D C 1
ATOM 11392 O O . GLU D 1 211 ? 2.595 50.631 67.629 1.00 31.72 210 GLU D O 1
ATOM 11398 N N . ASN D 1 212 ? 3.805 50.620 69.497 1.00 30.94 211 ASN D N 1
ATOM 11399 C CA . ASN D 1 212 ? 4.367 51.938 69.236 1.00 32.36 211 ASN D CA 1
ATOM 11400 C C . ASN D 1 212 ? 5.819 51.973 68.763 1.00 32.26 211 ASN D C 1
ATOM 11401 O O . ASN D 1 212 ? 6.223 52.925 68.084 1.00 30.00 211 ASN D O 1
ATOM 11406 N N . VAL D 1 213 ? 6.606 50.961 69.134 1.00 30.76 212 VAL D N 1
ATOM 11407 C CA . VAL D 1 213 ? 8.014 50.914 68.709 1.00 31.20 212 VAL D CA 1
ATOM 11408 C C . VAL D 1 213 ? 8.071 50.989 67.179 1.00 30.03 212 VAL D C 1
ATOM 11409 O O . VAL D 1 213 ? 7.288 50.348 66.496 1.00 29.01 212 VAL D O 1
ATOM 11413 N N . ILE D 1 214 ? 8.974 51.818 66.651 1.00 29.60 213 ILE D N 1
ATOM 11414 C CA . ILE D 1 214 ? 9.132 51.947 65.211 1.00 29.76 213 ILE D CA 1
ATOM 11415 C C . ILE D 1 214 ? 9.809 50.721 64.625 1.00 26.42 213 ILE D C 1
ATOM 11416 O O . ILE D 1 214 ? 10.899 50.357 65.015 1.00 28.36 213 ILE D O 1
ATOM 11421 N N . VAL D 1 215 ? 9.172 50.065 63.679 1.00 28.91 214 VAL D N 1
ATOM 11422 C CA . VAL D 1 215 ? 9.825 48.967 62.986 1.00 25.47 214 VAL D CA 1
ATOM 11423 C C . VAL D 1 215 ? 10.375 49.464 61.637 1.00 27.72 214 VAL D C 1
ATOM 11424 O O . VAL D 1 215 ? 9.617 49.815 60.710 1.00 26.86 214 VAL D O 1
ATOM 11428 N N . PHE D 1 216 ? 11.700 49.536 61.583 1.00 28.61 215 PHE D N 1
ATOM 11429 C CA . PHE D 1 216 ? 12.476 49.945 60.426 1.00 29.53 215 PHE D CA 1
ATOM 11430 C C . PHE D 1 216 ? 13.072 48.746 59.720 1.00 32.04 215 PHE D C 1
ATOM 11431 O O . PHE D 1 216 ? 13.688 47.876 60.374 1.00 27.44 215 PHE D O 1
ATOM 11439 N N . VAL D 1 217 ? 12.854 48.660 58.402 1.00 28.65 216 VAL D N 1
ATOM 11440 C CA . VAL D 1 217 ? 13.532 47.604 57.569 1.00 29.97 216 VAL D CA 1
ATOM 11441 C C . VAL D 1 217 ? 14.435 48.206 56.465 1.00 30.09 216 VAL D C 1
ATOM 11442 O O . VAL D 1 217 ? 13.981 48.975 55.633 1.00 28.87 216 VAL D O 1
ATOM 11446 N N . ASP D 1 218 ? 15.717 47.871 56.515 1.00 28.02 217 ASP D N 1
ATOM 11447 C CA . ASP D 1 218 ? 16.675 48.143 55.444 1.00 29.43 217 ASP D CA 1
ATOM 11448 C C . ASP D 1 218 ? 16.250 47.236 54.304 1.00 28.61 217 ASP D C 1
ATOM 11449 O O . ASP D 1 218 ? 16.381 46.010 54.412 1.00 29.03 217 ASP D O 1
ATOM 11454 N N . ASN D 1 219 ? 15.679 47.820 53.243 1.00 30.57 218 ASN D N 1
ATOM 11455 C CA . ASN D 1 219 ? 15.064 47.024 52.160 1.00 27.62 218 ASN D CA 1
ATOM 11456 C C . ASN D 1 219 ? 15.996 46.824 50.964 1.00 31.24 218 ASN D C 1
ATOM 11457 O O . ASN D 1 219 ? 15.559 46.384 49.920 1.00 31.32 218 ASN D O 1
ATOM 11462 N N . CYS D 1 220 ? 17.254 47.234 51.098 1.00 29.91 219 CYS D N 1
ATOM 11463 C CA . CYS D 1 220 ? 18.191 47.091 50.002 1.00 33.51 219 CYS D CA 1
ATOM 11464 C C . CYS D 1 220 ? 18.240 45.682 49.386 1.00 31.45 219 CYS D C 1
ATOM 11465 O O . CYS D 1 220 ? 18.368 44.714 50.095 1.00 33.44 219 CYS D O 1
ATOM 11468 N N . TYR D 1 221 ? 18.177 45.646 48.065 1.00 32.86 220 TYR D N 1
ATOM 11469 C CA . TYR D 1 221 ? 18.256 44.459 47.215 1.00 33.62 220 TYR D CA 1
ATOM 11470 C C . TYR D 1 221 ? 16.980 43.660 47.151 1.00 32.38 220 TYR D C 1
ATOM 11471 O O . TYR D 1 221 ? 16.889 42.663 46.424 1.00 31.43 220 TYR D O 1
ATOM 11480 N N . GLY D 1 222 ? 15.979 44.070 47.895 1.00 28.52 221 GLY D N 1
ATOM 11481 C CA . GLY D 1 222 ? 14.767 43.263 47.940 1.00 26.51 221 GLY D CA 1
ATOM 11482 C C . GLY D 1 222 ? 13.605 43.794 47.108 1.00 26.06 221 GLY D C 1
ATOM 11483 O O . GLY D 1 222 ? 12.585 43.127 46.976 1.00 32.05 221 GLY D O 1
ATOM 11484 N N . GLU D 1 223 ? 13.714 44.986 46.562 1.00 28.41 222 GLU D N 1
ATOM 11485 C CA . GLU D 1 223 ? 12.555 45.603 45.926 1.00 26.37 222 GLU D CA 1
ATOM 11486 C C . GLU D 1 223 ? 12.151 44.799 44.756 1.00 29.14 222 GLU D C 1
ATOM 11487 O O . GLU D 1 223 ? 12.994 44.431 43.978 1.00 30.41 222 GLU D O 1
ATOM 11493 N N . PHE D 1 224 ? 10.852 44.538 44.637 1.00 29.04 223 PHE D N 1
ATOM 11494 C CA . PHE D 1 224 ? 10.242 43.733 43.557 1.00 28.65 223 PHE D CA 1
ATOM 11495 C C . PHE D 1 224 ? 10.687 42.281 43.396 1.00 31.38 223 PHE D C 1
ATOM 11496 O O . PHE D 1 224 ? 10.311 41.638 42.390 1.00 29.79 223 PHE D O 1
ATOM 11504 N N . VAL D 1 225 ? 11.414 41.736 44.374 1.00 29.10 224 VAL D N 1
ATOM 11505 C CA . VAL D 1 225 ? 11.765 40.344 44.329 1.00 27.45 224 VAL D CA 1
ATOM 11506 C C . VAL D 1 225 ? 10.562 39.452 44.742 1.00 29.69 224 VAL D C 1
ATOM 11507 O O . VAL D 1 225 ? 10.416 38.325 44.263 1.00 31.48 224 VAL D O 1
ATOM 11511 N N . GLU D 1 226 ? 9.721 39.957 45.627 1.00 31.01 225 GLU D N 1
ATOM 11512 C CA . GLU D 1 226 ? 8.484 39.296 45.993 1.00 30.96 225 GLU D CA 1
ATOM 11513 C C . GLU D 1 226 ? 7.334 40.210 45.574 1.00 29.89 225 GLU D C 1
ATOM 11514 O O . GLU D 1 226 ? 7.537 41.365 45.168 1.00 30.45 225 GLU D O 1
ATOM 11520 N N . GLU D 1 227 ? 6.117 39.712 45.733 1.00 28.59 226 GLU D N 1
ATOM 11521 C CA . GLU D 1 227 ? 4.922 40.489 45.368 1.00 31.50 226 GLU D CA 1
ATOM 11522 C C . GLU D 1 227 ? 4.548 41.507 46.434 1.00 31.82 226 GLU D C 1
ATOM 11523 O O . GLU D 1 227 ? 3.715 42.383 46.195 1.00 31.15 226 GLU D O 1
ATOM 11529 N N . LYS D 1 228 ? 5.159 41.382 47.618 1.00 31.95 227 LYS D N 1
ATOM 11530 C CA . LYS D 1 228 ? 4.952 42.319 48.722 1.00 30.97 227 LYS D CA 1
ATOM 11531 C C . LYS D 1 228 ? 6.285 42.879 49.143 1.00 30.98 227 LYS D C 1
ATOM 11532 O O . LYS D 1 228 ? 7.329 42.312 48.856 1.00 28.24 227 LYS D O 1
ATOM 11536 N N . GLU D 1 229 ? 6.219 44.001 49.838 1.00 31.04 228 GLU D N 1
ATOM 11537 C CA . GLU D 1 229 ? 7.361 44.667 50.435 1.00 28.41 228 GLU D CA 1
ATOM 11538 C C . GLU D 1 229 ? 7.119 44.688 51.962 1.00 30.39 228 GLU D C 1
ATOM 11539 O O . GLU D 1 229 ? 6.053 44.334 52.432 1.00 30.59 228 GLU D O 1
ATOM 11545 N N . PRO D 1 230 ? 8.138 45.016 52.746 1.00 28.82 229 PRO D N 1
ATOM 11546 C CA . PRO D 1 230 ? 8.010 44.975 54.223 1.00 28.06 229 PRO D CA 1
ATOM 11547 C C . PRO D 1 230 ? 6.914 45.897 54.767 1.00 27.64 229 PRO D C 1
ATOM 11548 O O . PRO D 1 230 ? 6.319 45.619 55.793 1.00 29.35 229 PRO D O 1
ATOM 11552 N N . THR D 1 231 ? 6.633 46.979 54.036 1.00 31.28 230 THR D N 1
ATOM 11553 C CA . THR D 1 231 ? 5.613 47.941 54.396 1.00 31.26 230 THR D CA 1
ATOM 11554 C C . THR D 1 231 ? 4.199 47.360 54.261 1.00 33.62 230 THR D C 1
ATOM 11555 O O . THR D 1 231 ? 3.240 47.906 54.780 1.00 33.04 230 THR D O 1
ATOM 11559 N N . ASP D 1 232 ? 4.088 46.256 53.546 1.00 37.39 231 ASP D N 1
ATOM 11560 C CA . ASP D 1 232 ? 2.826 45.534 53.391 1.00 34.93 231 ASP D CA 1
ATOM 11561 C C . ASP D 1 232 ? 2.607 44.569 54.562 1.00 34.73 231 ASP D C 1
ATOM 11562 O O . ASP D 1 232 ? 1.542 43.976 54.675 1.00 30.70 231 ASP D O 1
ATOM 11567 N N . VAL D 1 233 ? 3.619 44.354 55.399 1.00 31.77 232 VAL D N 1
ATOM 11568 C CA . VAL D 1 233 ? 3.456 43.432 56.539 1.00 30.59 232 VAL D CA 1
ATOM 11569 C C . VAL D 1 233 ? 3.833 44.069 57.882 1.00 30.47 232 VAL D C 1
ATOM 11570 O O . VAL D 1 233 ? 4.330 43.406 58.783 1.00 32.28 232 VAL D O 1
ATOM 11574 N N . GLY D 1 234 ? 3.671 45.388 57.977 1.00 31.43 233 GLY D N 1
ATOM 11575 C CA . GLY D 1 234 ? 3.813 46.110 59.249 1.00 30.26 233 GLY D CA 1
ATOM 11576 C C . GLY D 1 234 ? 5.026 46.978 59.467 1.00 28.43 233 GLY D C 1
ATOM 11577 O O . GLY D 1 234 ? 5.193 47.514 60.551 1.00 31.13 233 GLY D O 1
ATOM 11578 N N . ALA D 1 235 ? 5.913 47.087 58.493 1.00 28.00 234 ALA D N 1
ATOM 11579 C CA . ALA D 1 235 ? 7.045 47.951 58.651 1.00 29.99 234 ALA D CA 1
ATOM 11580 C C . ALA D 1 235 ? 6.528 49.389 58.717 1.00 33.15 234 ALA D C 1
ATOM 11581 O O . ALA D 1 235 ? 5.657 49.770 57.920 1.00 31.65 234 ALA D O 1
ATOM 11583 N N . ASP D 1 236 ? 7.078 50.187 59.637 1.00 29.29 235 ASP D N 1
ATOM 11584 C CA . ASP D 1 236 ? 6.748 51.615 59.766 1.00 28.75 235 ASP D CA 1
ATOM 11585 C C . ASP D 1 236 ? 7.535 52.516 58.834 1.00 30.85 235 ASP D C 1
ATOM 11586 O O . ASP D 1 236 ? 7.090 53.582 58.472 1.00 28.62 235 ASP D O 1
ATOM 11591 N N . ILE D 1 237 ? 8.727 52.086 58.469 1.00 32.24 236 ILE D N 1
ATOM 11592 C CA . ILE D 1 237 ? 9.592 52.841 57.643 1.00 31.43 236 ILE D CA 1
ATOM 11593 C C . ILE D 1 237 ? 10.629 51.906 57.039 1.00 32.14 236 ILE D C 1
ATOM 11594 O O . ILE D 1 237 ? 11.100 50.947 57.672 1.00 29.87 236 ILE D O 1
ATOM 11599 N N . ILE D 1 238 ? 10.924 52.165 55.775 1.00 28.86 237 ILE D N 1
ATOM 11600 C CA . ILE D 1 238 ? 11.926 51.393 55.021 1.00 28.30 237 ILE D CA 1
ATOM 11601 C C . ILE D 1 238 ? 12.843 52.373 54.280 1.00 28.45 237 ILE D C 1
ATOM 11602 O O . ILE D 1 238 ? 12.502 53.540 54.131 1.00 29.57 237 ILE D O 1
ATOM 11607 N N . ALA D 1 239 ? 14.005 51.885 53.837 1.00 29.73 238 ALA D N 1
ATOM 11608 C CA . ALA D 1 239 ? 14.979 52.686 53.105 1.00 29.60 238 ALA D CA 1
ATOM 11609 C C . ALA D 1 239 ? 15.731 51.801 52.158 1.00 28.02 238 ALA D C 1
ATOM 11610 O O . ALA D 1 239 ? 15.888 50.569 52.405 1.00 25.54 238 ALA D O 1
ATOM 11612 N N . GLY D 1 240 ? 16.197 52.415 51.072 1.00 31.46 239 GLY D N 1
ATOM 11613 C CA . GLY D 1 240 ? 16.957 51.707 50.037 1.00 31.98 239 GLY D CA 1
ATOM 11614 C C . GLY D 1 240 ? 17.703 52.611 49.084 1.00 35.53 239 GLY D C 1
ATOM 11615 O O . GLY D 1 240 ? 17.620 53.823 49.208 1.00 35.75 239 GLY D O 1
ATOM 11616 N N . SER D 1 241 ? 18.436 51.996 48.146 1.00 36.35 240 SER D N 1
ATOM 11617 C CA . SER D 1 241 ? 19.317 52.674 47.188 1.00 35.47 240 SER D CA 1
ATOM 11618 C C . SER D 1 241 ? 18.721 52.617 45.805 1.00 34.78 240 SER D C 1
ATOM 11619 O O . SER D 1 241 ? 18.215 51.596 45.395 1.00 33.67 240 SER D O 1
ATOM 11622 N N . LEU D 1 242 ? 18.743 53.750 45.104 1.00 32.59 241 LEU D N 1
ATOM 11623 C CA . LEU D 1 242 ? 18.168 53.803 43.757 1.00 33.75 241 LEU D CA 1
ATOM 11624 C C . LEU D 1 242 ? 19.114 53.174 42.730 1.00 36.02 241 LEU D C 1
ATOM 11625 O O . LEU D 1 242 ? 18.702 52.950 41.603 1.00 36.21 241 LEU D O 1
ATOM 11630 N N . ILE D 1 243 ? 20.364 52.883 43.109 1.00 35.39 242 ILE D N 1
ATOM 11631 C CA . ILE D 1 243 ? 21.293 52.209 42.172 1.00 35.23 242 ILE D CA 1
ATOM 11632 C C . ILE D 1 243 ? 21.322 50.662 42.366 1.00 35.34 242 ILE D C 1
ATOM 11633 O O . ILE D 1 243 ? 22.153 49.956 41.788 1.00 34.28 242 ILE D O 1
ATOM 11662 N N B LYS D 1 244 ? 20.371 50.167 43.163 0.50 33.32 243 LYS D N 1
ATOM 11663 C CA B LYS D 1 244 ? 20.076 48.745 43.255 0.50 32.77 243 LYS D CA 1
ATOM 11664 C C B LYS 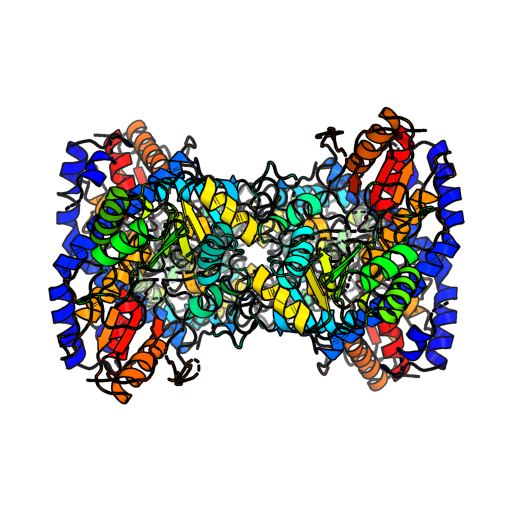D 1 244 ? 18.766 48.544 42.495 0.50 34.91 243 LYS D C 1
ATOM 11665 O O B LYS D 1 244 ? 18.473 49.324 41.593 0.50 35.59 243 LYS D O 1
ATOM 11671 N N . ASN D 1 245 ? 17.970 47.542 42.884 1.00 33.93 244 ASN D N 1
ATOM 11672 C CA . ASN D 1 245 ? 16.786 47.151 42.139 1.00 30.85 244 ASN D CA 1
ATOM 11673 C C . ASN D 1 245 ? 15.868 48.242 41.597 1.00 33.31 244 ASN D C 1
ATOM 11674 O O . ASN D 1 245 ? 15.526 48.250 40.394 1.00 32.72 244 ASN D O 1
ATOM 11679 N N . ILE D 1 246 ? 15.420 49.114 42.500 1.00 33.04 245 ILE D N 1
ATOM 11680 C CA . ILE D 1 246 ? 14.301 50.066 42.224 1.00 33.89 245 ILE D CA 1
ATOM 11681 C C . ILE D 1 246 ? 14.632 51.166 41.196 1.00 32.19 245 ILE D C 1
ATOM 11682 O O . ILE D 1 246 ? 13.734 51.813 40.716 1.00 32.90 245 ILE D O 1
ATOM 11687 N N . GLY D 1 247 ? 15.917 51.366 40.877 1.00 32.50 246 GLY D N 1
ATOM 11688 C CA . GLY D 1 247 ? 16.326 52.304 39.827 1.00 31.92 246 GLY D CA 1
ATOM 11689 C C . GLY D 1 247 ? 16.267 51.682 38.427 1.00 34.06 246 GLY D C 1
ATOM 11690 O O . GLY D 1 247 ? 16.512 52.377 37.421 1.00 34.12 246 GLY D O 1
ATOM 11691 N N . GLY D 1 248 ? 15.983 50.377 38.349 1.00 29.52 247 GLY D N 1
ATOM 11692 C CA . GLY D 1 248 ? 15.808 49.684 37.022 1.00 31.16 247 GLY D CA 1
ATOM 11693 C C . GLY D 1 248 ? 17.067 49.669 36.193 1.00 32.21 247 GLY D C 1
ATOM 11694 O O . GLY D 1 248 ? 17.022 49.433 35.006 1.00 33.32 247 GLY D O 1
ATOM 11695 N N . GLY D 1 249 ? 18.206 49.915 36.830 1.00 33.17 248 GLY D N 1
ATOM 11696 C CA . GLY D 1 249 ? 19.491 50.079 36.131 1.00 36.53 248 GLY D CA 1
ATOM 11697 C C . GLY D 1 249 ? 19.713 51.412 35.410 1.00 35.98 248 GLY D C 1
ATOM 11698 O O . GLY D 1 249 ? 20.775 51.629 34.832 1.00 36.20 248 GLY D O 1
ATOM 11699 N N . ILE D 1 250 ? 18.724 52.315 35.485 1.00 35.54 249 ILE D N 1
ATOM 11700 C CA . ILE D 1 250 ? 18.725 53.600 34.784 1.00 36.73 249 ILE D CA 1
ATOM 11701 C C . ILE D 1 250 ? 19.054 54.742 35.743 1.00 33.38 249 ILE D C 1
ATOM 11702 O O . ILE D 1 250 ? 19.663 55.719 35.357 1.00 35.64 249 ILE D O 1
ATOM 11707 N N . ALA D 1 251 ? 18.652 54.650 37.009 1.00 35.43 250 ALA D N 1
ATOM 11708 C CA . ALA D 1 251 ? 18.966 55.712 37.984 1.00 33.08 250 ALA D CA 1
ATOM 11709 C C . ALA D 1 251 ? 20.447 55.839 38.128 1.00 33.79 250 ALA D C 1
ATOM 11710 O O . ALA D 1 251 ? 21.143 54.830 38.203 1.00 35.62 250 ALA D O 1
ATOM 11712 N N . THR D 1 252 ? 20.960 57.063 38.181 1.00 30.67 251 THR D N 1
ATOM 11713 C CA . THR D 1 252 ? 22.395 57.211 38.303 1.00 34.32 251 THR D CA 1
ATOM 11714 C C . THR D 1 252 ? 22.868 57.456 39.723 1.00 32.40 251 THR D C 1
ATOM 11715 O O . THR D 1 252 ? 24.049 57.344 39.998 1.00 35.20 251 THR D O 1
ATOM 11719 N N . THR D 1 253 ? 21.966 57.764 40.645 1.00 33.59 252 THR D N 1
ATOM 11720 C CA . THR D 1 253 ? 22.353 57.929 42.055 1.00 33.45 252 THR D CA 1
ATOM 11721 C C . THR D 1 253 ? 21.096 58.102 42.876 1.00 32.53 252 THR D C 1
ATOM 11722 O O . THR D 1 253 ? 19.981 58.151 42.327 1.00 34.09 252 THR D O 1
ATOM 11726 N N . GLY D 1 254 ? 21.240 58.137 44.192 1.00 32.44 253 GLY D N 1
ATOM 11727 C CA . GLY D 1 254 ? 20.074 58.447 45.042 1.00 32.53 253 GLY D CA 1
ATOM 11728 C C . GLY D 1 254 ? 19.569 57.318 45.922 1.00 33.65 253 GLY D C 1
ATOM 11729 O O . GLY D 1 254 ? 20.167 56.243 46.008 1.00 31.88 253 GLY D O 1
ATOM 11730 N N . GLY D 1 255 ? 18.471 57.604 46.615 1.00 35.59 254 GLY D N 1
ATOM 11731 C CA . GLY D 1 255 ? 17.927 56.698 47.621 1.00 32.91 254 GLY D CA 1
ATOM 11732 C C . GLY D 1 255 ? 16.470 57.044 47.895 1.00 32.14 254 GLY D C 1
ATOM 11733 O O . GLY D 1 255 ? 15.962 58.067 47.413 1.00 29.35 254 GLY D O 1
ATOM 11734 N N . TYR D 1 256 ? 15.814 56.190 48.683 1.00 31.41 255 TYR D N 1
ATOM 11735 C CA . TYR D 1 256 ? 14.448 56.400 49.053 1.00 30.11 255 TYR D CA 1
ATOM 11736 C C . TYR D 1 256 ? 14.238 56.049 50.531 1.00 31.50 255 TYR D C 1
ATOM 11737 O O . TYR D 1 256 ? 14.979 55.248 51.109 1.00 27.54 255 TYR D O 1
ATOM 11746 N N . ILE D 1 257 ? 13.253 56.722 51.118 1.00 29.83 256 ILE D N 1
ATOM 11747 C CA . ILE D 1 257 ? 12.713 56.416 52.420 1.00 29.04 256 ILE D CA 1
ATOM 11748 C C . ILE D 1 257 ? 11.203 56.391 52.263 1.00 29.65 256 ILE D C 1
ATOM 11749 O O . ILE D 1 257 ? 10.650 57.232 51.587 1.00 31.93 256 ILE D O 1
ATOM 11754 N N . ALA D 1 258 ? 10.547 55.386 52.831 1.00 30.58 257 ALA D N 1
ATOM 11755 C CA . ALA D 1 258 ? 9.106 55.214 52.695 1.00 29.20 257 ALA D CA 1
ATOM 11756 C C . ALA D 1 258 ? 8.526 54.677 53.990 1.00 31.05 257 ALA D C 1
ATOM 11757 O O . ALA D 1 258 ? 9.140 53.877 54.700 1.00 30.21 257 ALA D O 1
ATOM 11759 N N . GLY D 1 259 ? 7.307 55.103 54.275 1.00 30.24 258 GLY D N 1
ATOM 11760 C CA . GLY D 1 259 ? 6.633 54.703 55.508 1.00 28.79 258 GLY D CA 1
ATOM 11761 C C . GLY D 1 259 ? 5.575 55.678 55.993 1.00 26.76 258 GLY D C 1
ATOM 11762 O O . GLY D 1 259 ? 4.983 56.437 55.218 1.00 26.80 258 GLY D O 1
ATOM 11763 N N . LYS D 1 260 ? 5.330 55.647 57.295 1.00 28.77 259 LYS D N 1
ATOM 11764 C CA . LYS D 1 260 ? 4.414 56.552 57.921 1.00 30.31 259 LYS D CA 1
ATOM 11765 C C . LYS D 1 260 ? 4.904 57.962 57.748 1.00 29.62 259 LYS D C 1
ATOM 11766 O O . LYS D 1 260 ? 6.078 58.213 57.872 1.00 30.94 259 LYS D O 1
ATOM 11772 N N . GLU D 1 261 ? 3.984 58.886 57.500 1.00 28.88 260 GLU D N 1
ATOM 11773 C CA . GLU D 1 261 ? 4.335 60.280 57.308 1.00 31.66 260 GLU D CA 1
ATOM 11774 C C . GLU D 1 261 ? 5.166 60.840 58.469 1.00 30.16 260 GLU D C 1
ATOM 11775 O O . GLU D 1 261 ? 6.114 61.543 58.249 1.00 29.71 260 GLU D O 1
ATOM 11781 N N . GLU D 1 262 ? 4.816 60.515 59.684 1.00 29.82 261 GLU D N 1
ATOM 11782 C CA . GLU D 1 262 ? 5.550 61.025 60.821 1.00 31.64 261 GLU D CA 1
ATOM 11783 C C . GLU D 1 262 ? 7.019 60.649 60.715 1.00 31.29 261 GLU D C 1
ATOM 11784 O O . GLU D 1 262 ? 7.857 61.484 60.914 1.00 28.35 261 GLU D O 1
ATOM 11790 N N . TYR D 1 263 ? 7.331 59.389 60.395 1.00 31.29 262 TYR D N 1
ATOM 11791 C CA . TYR D 1 263 ? 8.711 58.919 60.408 1.00 30.72 262 TYR D CA 1
ATOM 11792 C C . TYR D 1 263 ? 9.498 59.331 59.157 1.00 28.79 262 TYR D C 1
ATOM 11793 O O . TYR D 1 263 ? 10.701 59.658 59.241 1.00 28.70 262 TYR D O 1
ATOM 11802 N N . VAL D 1 264 ? 8.812 59.429 58.019 1.00 28.63 263 VAL D N 1
ATOM 11803 C CA . VAL D 1 264 ? 9.464 59.877 56.795 1.00 26.94 263 VAL D CA 1
ATOM 11804 C C . VAL D 1 264 ? 9.790 61.342 56.979 1.00 29.41 263 VAL D C 1
ATOM 11805 O O . VAL D 1 264 ? 10.915 61.773 56.700 1.00 30.55 263 VAL D O 1
ATOM 11809 N N . THR D 1 265 ? 8.830 62.123 57.480 1.00 26.98 264 THR D N 1
ATOM 11810 C CA . THR D 1 265 ? 9.081 63.539 57.679 1.00 28.30 264 THR D CA 1
ATOM 11811 C C . THR D 1 265 ? 10.263 63.804 58.617 1.00 26.24 264 THR D C 1
ATOM 11812 O O . THR D 1 265 ? 11.089 64.709 58.349 1.00 30.54 264 THR D O 1
ATOM 11816 N N . GLN D 1 266 ? 10.367 63.056 59.717 1.00 29.47 265 GLN D N 1
ATOM 11817 C CA . GLN D 1 266 ? 11.511 63.269 60.600 1.00 26.21 265 GLN D CA 1
ATOM 11818 C C . GLN D 1 266 ? 12.869 62.989 59.898 1.00 29.20 265 GLN D C 1
ATOM 11819 O O . GLN D 1 266 ? 13.908 63.654 60.174 1.00 28.54 265 GLN D O 1
ATOM 11825 N N . ALA D 1 267 ? 12.884 61.946 59.082 1.00 29.88 266 ALA D N 1
ATOM 11826 C CA . ALA D 1 267 ? 14.047 61.604 58.286 1.00 31.98 266 ALA D CA 1
ATOM 11827 C C . ALA D 1 267 ? 14.412 62.743 57.371 1.00 31.26 266 ALA D C 1
ATOM 11828 O O . ALA D 1 267 ? 15.607 63.027 57.195 1.00 30.64 266 ALA D O 1
ATOM 11830 N N . THR D 1 268 ? 13.413 63.395 56.754 1.00 31.66 267 THR D N 1
ATOM 11831 C CA . THR D 1 268 ? 13.741 64.502 55.855 1.00 30.05 267 THR D CA 1
ATOM 11832 C C . THR D 1 268 ? 14.519 65.652 56.539 1.00 29.50 267 THR D C 1
ATOM 11833 O O . THR D 1 268 ? 15.268 66.377 55.869 1.00 30.56 267 THR D O 1
ATOM 11837 N N . PHE D 1 269 ? 14.294 65.870 57.820 1.00 28.22 268 PHE D N 1
ATOM 11838 C CA . PHE D 1 269 ? 14.973 66.948 58.571 1.00 29.65 268 PHE D CA 1
ATOM 11839 C C . PHE D 1 269 ? 16.415 66.621 58.830 1.00 28.77 268 PHE D C 1
ATOM 11840 O O . PHE D 1 269 ? 17.243 67.540 59.051 1.00 28.37 268 PHE D O 1
ATOM 11848 N N . ARG D 1 270 ? 16.735 65.324 58.847 1.00 28.67 269 ARG D N 1
ATOM 11849 C CA . ARG D 1 270 ? 18.138 64.880 58.888 1.00 29.87 269 ARG D CA 1
ATOM 11850 C C . ARG D 1 270 ? 18.814 64.987 57.520 1.00 32.14 269 ARG D C 1
ATOM 11851 O O . ARG D 1 270 ? 20.012 65.300 57.408 1.00 31.36 269 ARG D O 1
ATOM 11859 N N . VAL D 1 271 ? 18.037 64.733 56.475 1.00 30.64 270 VAL D N 1
ATOM 11860 C CA . VAL D 1 271 ? 18.575 64.793 55.127 1.00 31.04 270 VAL D CA 1
ATOM 11861 C C . VAL D 1 271 ? 18.918 66.210 54.743 1.00 32.29 270 VAL D C 1
ATOM 11862 O O . VAL D 1 271 ? 19.925 66.428 54.097 1.00 36.58 270 VAL D O 1
ATOM 11866 N N . THR D 1 272 ? 18.058 67.171 55.067 1.00 31.13 271 THR D N 1
ATOM 11867 C CA . THR D 1 272 ? 18.364 68.559 54.798 1.00 26.02 271 THR D CA 1
ATOM 11868 C C . THR D 1 272 ? 18.541 69.153 56.164 1.00 31.36 271 THR D C 1
ATOM 11869 O O . THR D 1 272 ? 19.495 68.801 56.828 1.00 30.33 271 THR D O 1
ATOM 11873 N N . VAL D 1 273 ? 17.609 69.987 56.613 1.00 32.17 272 VAL D N 1
ATOM 11874 C CA . VAL D 1 273 ? 17.638 70.544 57.961 1.00 31.02 272 VAL D CA 1
ATOM 11875 C C . VAL D 1 273 ? 16.208 70.700 58.481 1.00 29.56 272 VAL D C 1
ATOM 11876 O O . VAL D 1 273 ? 15.229 70.742 57.689 1.00 31.47 272 VAL D O 1
ATOM 11880 N N . PRO D 1 274 ? 16.089 70.788 59.798 1.00 31.66 273 PRO D N 1
ATOM 11881 C CA . PRO D 1 274 ? 14.876 71.123 60.491 1.00 30.99 273 PRO D CA 1
ATOM 11882 C C . PRO D 1 274 ? 14.257 72.346 59.853 1.00 32.61 273 PRO D C 1
ATOM 11883 O O . PRO D 1 274 ? 14.981 73.300 59.549 1.00 30.41 273 PRO D O 1
ATOM 11887 N N . GLY D 1 275 ? 12.955 72.316 59.612 1.00 36.17 274 GLY D N 1
ATOM 11888 C CA . GLY D 1 275 ? 12.287 73.484 59.062 1.00 37.18 274 GLY D CA 1
ATOM 11889 C C . GLY D 1 275 ? 12.221 73.466 57.541 1.00 38.79 274 GLY D C 1
ATOM 11890 O O . GLY D 1 275 ? 11.382 74.150 56.967 1.00 41.44 274 GLY D O 1
ATOM 11891 N N . ILE D 1 276 ? 13.111 72.723 56.882 1.00 37.48 275 ILE D N 1
ATOM 11892 C CA . ILE D 1 276 ? 13.066 72.614 55.402 1.00 35.57 275 ILE D CA 1
ATOM 11893 C C . ILE D 1 276 ? 12.592 71.246 54.977 1.00 36.69 275 ILE D C 1
ATOM 11894 O O . ILE D 1 276 ? 11.639 71.100 54.141 1.00 35.42 275 ILE D O 1
ATOM 11899 N N . GLY D 1 277 ? 13.254 70.222 55.510 1.00 30.99 276 GLY D N 1
ATOM 11900 C CA . GLY D 1 277 ? 12.872 68.839 55.158 1.00 33.14 276 GLY D CA 1
ATOM 11901 C C . GLY D 1 277 ? 12.928 68.673 53.657 1.00 30.19 276 GLY D C 1
ATOM 11902 O O . GLY D 1 277 ? 13.874 69.114 53.021 1.00 30.75 276 GLY D O 1
ATOM 11903 N N . GLY D 1 278 ? 11.888 68.124 53.067 1.00 32.83 277 GLY D N 1
ATOM 11904 C CA . GLY D 1 278 ? 11.905 67.884 51.660 1.00 32.62 277 GLY D CA 1
ATOM 11905 C C . GLY D 1 278 ? 11.241 68.919 50.798 1.00 34.81 277 GLY D C 1
ATOM 11906 O O . GLY D 1 278 ? 11.036 68.686 49.606 1.00 31.70 277 GLY D O 1
ATOM 11907 N N . GLU D 1 279 ? 10.993 70.085 51.379 1.00 36.96 278 GLU D N 1
ATOM 11908 C CA . GLU D 1 279 ? 10.320 71.196 50.710 1.00 39.04 278 GLU D CA 1
ATOM 11909 C C . GLU D 1 279 ? 11.267 71.891 49.753 1.00 39.05 278 GLU D C 1
ATOM 11910 O O . GLU D 1 279 ? 10.829 72.536 48.811 1.00 38.18 278 GLU D O 1
ATOM 11916 N N . CYS D 1 280 ? 12.567 71.806 50.029 1.00 33.31 279 CYS D N 1
ATOM 11917 C CA . CYS D 1 280 ? 13.545 72.308 49.094 1.00 32.90 279 CYS D CA 1
ATOM 11918 C C . CYS D 1 280 ? 14.340 71.169 48.537 1.00 34.58 279 CYS D C 1
ATOM 11919 O O . CYS D 1 280 ? 14.558 70.144 49.217 1.00 35.77 279 CYS D O 1
ATOM 11922 N N . GLY D 1 281 ? 14.842 71.387 47.327 1.00 31.28 280 GLY D N 1
ATOM 11923 C CA . GLY D 1 281 ? 15.738 70.406 46.725 1.00 32.92 280 GLY D CA 1
ATOM 11924 C C . GLY D 1 281 ? 15.449 70.185 45.269 1.00 34.55 280 GLY D C 1
ATOM 11925 O O . GLY D 1 281 ? 14.656 69.312 44.959 1.00 32.66 280 GLY D O 1
ATOM 11926 N N . SER D 1 282 ? 16.112 70.945 44.386 1.00 33.41 281 SER D N 1
ATOM 11927 C CA . SER D 1 282 ? 15.938 70.700 42.967 1.00 35.83 281 SER D CA 1
ATOM 11928 C C . SER D 1 282 ? 16.635 69.372 42.600 1.00 35.98 281 SER D C 1
ATOM 11929 O O . SER D 1 282 ? 17.444 68.844 43.376 1.00 33.55 281 SER D O 1
ATOM 11932 N N . THR D 1 283 ? 16.354 68.887 41.390 1.00 31.94 282 THR D N 1
ATOM 11933 C CA . THR D 1 283 ? 16.632 67.492 41.071 1.00 31.87 282 THR D CA 1
ATOM 11934 C C . THR D 1 283 ? 17.485 67.274 39.832 1.00 33.45 282 THR D C 1
ATOM 11935 O O . THR D 1 283 ? 17.521 66.196 39.274 1.00 34.01 282 THR D O 1
ATOM 11939 N N . PHE D 1 284 ? 18.216 68.304 39.428 1.00 32.06 283 PHE D N 1
ATOM 11940 C CA . PHE D 1 284 ? 19.276 68.141 38.428 1.00 32.00 283 PHE D CA 1
ATOM 11941 C C . PHE D 1 284 ? 18.873 67.557 37.073 1.00 33.70 283 PHE D C 1
ATOM 11942 O O . PHE D 1 284 ? 19.736 67.117 36.345 1.00 34.64 283 PHE D O 1
ATOM 11950 N N . GLY D 1 285 ? 17.588 67.588 36.725 1.00 32.65 284 GLY D N 1
ATOM 11951 C CA . GLY D 1 285 ? 17.081 66.986 35.498 1.00 36.25 284 GLY D CA 1
ATOM 11952 C C . GLY D 1 285 ? 17.010 65.453 35.508 1.00 36.15 284 GLY D C 1
ATOM 11953 O O . GLY D 1 285 ? 16.809 64.844 34.470 1.00 36.55 284 GLY D O 1
ATOM 11954 N N . VAL D 1 286 ? 17.156 64.810 36.666 1.00 37.18 285 VAL D N 1
ATOM 11955 C CA . VAL D 1 286 ? 17.107 63.346 36.712 1.00 36.02 285 VAL D CA 1
ATOM 11956 C C . VAL D 1 286 ? 15.707 62.708 36.695 1.00 34.08 285 VAL D C 1
ATOM 11957 O O . VAL D 1 286 ? 15.595 61.482 36.646 1.00 31.64 285 VAL D O 1
ATOM 11969 N N . ARG D 1 288 ? 13.050 62.178 34.626 1.00 33.11 287 ARG D N 1
ATOM 11970 C CA . ARG D 1 288 ? 12.640 61.185 33.620 1.00 33.78 287 ARG D CA 1
ATOM 11971 C C . ARG D 1 288 ? 13.326 59.823 33.898 1.00 36.20 287 ARG D C 1
ATOM 11972 O O . ARG D 1 288 ? 12.708 58.796 33.893 1.00 33.83 287 ARG D O 1
ATOM 11980 N N . SER D 1 289 ? 14.622 59.838 34.190 1.00 37.28 288 SER D N 1
ATOM 11981 C CA . SER D 1 289 ? 15.351 58.605 34.377 1.00 34.58 288 SER D CA 1
ATOM 11982 C C . SER D 1 289 ? 14.867 57.856 35.613 1.00 34.87 288 SER D C 1
ATOM 11983 O O . SER D 1 289 ? 14.844 56.618 35.602 1.00 31.87 288 SER D O 1
ATOM 11986 N N . LEU D 1 290 ? 14.457 58.575 36.661 1.00 31.87 289 LEU D N 1
ATOM 11987 C CA . LEU D 1 290 ? 13.980 57.911 37.884 1.00 32.32 289 LEU D CA 1
ATOM 11988 C C . LEU D 1 290 ? 12.620 57.267 37.652 1.00 31.47 289 LEU D C 1
ATOM 11989 O O . LEU D 1 290 ? 12.386 56.153 38.110 1.00 34.56 289 LEU D O 1
ATOM 11994 N N . TYR D 1 291 ? 11.745 57.930 36.897 1.00 29.14 290 TYR D N 1
ATOM 11995 C CA . TYR D 1 291 ? 10.451 57.353 36.565 1.00 30.62 290 TYR D CA 1
ATOM 11996 C C . TYR D 1 291 ? 10.607 56.158 35.642 1.00 30.70 290 TYR D C 1
ATOM 11997 O O . TYR D 1 291 ? 10.018 55.118 35.863 1.00 29.87 290 TYR D O 1
ATOM 12006 N N . GLU D 1 292 ? 11.365 56.330 34.553 1.00 32.89 291 GLU D N 1
ATOM 12007 C CA . GLU D 1 292 ? 11.542 55.225 33.637 1.00 28.71 291 GLU D CA 1
ATOM 12008 C C . GLU D 1 292 ? 12.212 54.061 34.340 1.00 29.10 291 GLU D C 1
ATOM 12009 O O . GLU D 1 292 ? 11.867 52.940 34.121 1.00 27.47 291 GLU D O 1
ATOM 12015 N N . GLY D 1 293 ? 13.209 54.343 35.183 1.00 28.98 292 GLY D N 1
ATOM 12016 C CA . GLY D 1 293 ? 13.871 53.334 35.925 1.00 28.30 292 GLY D CA 1
ATOM 12017 C C . GLY D 1 293 ? 12.929 52.562 36.813 1.00 27.32 292 GLY D C 1
ATOM 12018 O O . GLY D 1 293 ? 13.011 51.310 36.897 1.00 29.40 292 GLY D O 1
ATOM 12019 N N . LEU D 1 294 ? 12.058 53.276 37.505 1.00 30.01 293 LEU D N 1
ATOM 12020 C CA . LEU D 1 294 ? 11.000 52.624 38.289 1.00 27.65 293 LEU D CA 1
ATOM 12021 C C . LEU D 1 294 ? 10.086 51.693 37.457 1.00 29.20 293 LEU D C 1
ATOM 12022 O O . LEU D 1 294 ? 9.764 50.568 37.860 1.00 30.18 293 LEU D O 1
ATOM 12027 N N . PHE D 1 295 ? 9.682 52.157 36.288 1.00 28.87 294 PHE D N 1
ATOM 12028 C CA . PHE D 1 295 ? 8.852 51.367 35.416 1.00 27.78 294 PHE D CA 1
ATOM 12029 C C . PHE D 1 295 ? 9.511 50.074 34.974 1.00 29.91 294 PHE D C 1
ATOM 12030 O O . PHE D 1 295 ? 8.847 49.025 34.917 1.00 28.49 294 PHE D O 1
ATOM 12054 N N . ALA D 1 297 ? 11.923 48.597 36.690 1.00 29.06 296 ALA D N 1
ATOM 12055 C CA . ALA D 1 297 ? 12.477 47.904 37.854 1.00 30.79 296 ALA D CA 1
ATOM 12056 C C . ALA D 1 297 ? 11.931 46.483 38.157 1.00 32.86 296 ALA D C 1
ATOM 12057 O O . ALA D 1 297 ? 12.718 45.585 38.541 1.00 33.66 296 ALA D O 1
ATOM 12059 N N . PRO D 1 298 ? 10.602 46.294 38.082 1.00 30.28 297 PRO D N 1
ATOM 12060 C CA . PRO D 1 298 ? 10.086 44.939 38.298 1.00 29.82 297 PRO D CA 1
ATOM 12061 C C . PRO D 1 298 ? 10.685 43.927 37.341 1.00 28.17 297 PRO D C 1
ATOM 12062 O O . PRO D 1 298 ? 10.896 42.784 37.696 1.00 30.94 297 PRO D O 1
ATOM 12066 N N . HIS D 1 299 ? 10.889 44.349 36.106 1.00 30.15 298 HIS D N 1
ATOM 12067 C CA . HIS D 1 299 ? 11.485 43.499 35.073 1.00 28.84 298 HIS D CA 1
ATOM 12068 C C . HIS D 1 299 ? 12.967 43.239 35.299 1.00 28.41 298 HIS D C 1
ATOM 12069 O O . HIS D 1 299 ? 13.418 42.094 35.337 1.00 27.64 298 HIS D O 1
ATOM 12076 N N . VAL D 1 300 ? 13.726 44.295 35.389 1.00 30.22 299 VAL D N 1
ATOM 12077 C CA . VAL D 1 300 ? 15.152 44.183 35.588 1.00 32.30 299 VAL D CA 1
ATOM 12078 C C . VAL D 1 300 ? 15.512 43.423 36.869 1.00 31.12 299 VAL D C 1
ATOM 12079 O O . VAL D 1 300 ? 16.442 42.598 36.867 1.00 28.05 299 VAL D O 1
ATOM 12083 N N . THR D 1 301 ? 14.731 43.633 37.928 1.00 28.26 300 THR D N 1
ATOM 12084 C CA . THR D 1 301 ? 14.944 42.914 39.197 1.00 26.40 300 THR D CA 1
ATOM 12085 C C . THR D 1 301 ? 14.858 41.422 38.987 1.00 28.33 300 THR D C 1
ATOM 12086 O O . THR D 1 301 ? 15.742 40.698 39.440 1.00 27.51 300 THR D O 1
ATOM 12090 N N . ILE D 1 302 ? 13.897 40.963 38.171 1.00 25.37 301 ILE D N 1
ATOM 12091 C CA . ILE D 1 302 ? 13.690 39.565 37.965 1.00 25.60 301 ILE D CA 1
ATOM 12092 C C . ILE D 1 302 ? 14.709 38.985 37.008 1.00 28.27 301 ILE D C 1
ATOM 12093 O O . ILE D 1 302 ? 15.036 37.812 37.102 1.00 29.62 301 ILE D O 1
ATOM 12098 N N . GLU D 1 303 ? 15.266 39.797 36.122 1.00 28.84 302 GLU D N 1
ATOM 12099 C CA . GLU D 1 303 ? 16.420 39.346 35.355 1.00 27.17 302 GLU D CA 1
ATOM 12100 C C . GLU D 1 303 ? 17.580 38.998 36.317 1.00 30.02 302 GLU D C 1
ATOM 12101 O O . GLU D 1 303 ? 18.267 37.987 36.133 1.00 26.68 302 GLU D O 1
ATOM 12107 N N . ALA D 1 304 ? 17.769 39.817 37.343 1.00 29.00 303 ALA D N 1
ATOM 12108 C CA . ALA D 1 304 ? 18.875 39.605 38.303 1.00 28.96 303 ALA D CA 1
ATOM 12109 C C . ALA D 1 304 ? 18.565 38.386 39.182 1.00 28.84 303 ALA D C 1
ATOM 12110 O O . ALA D 1 304 ? 19.439 37.581 39.445 1.00 29.71 303 ALA D O 1
ATOM 12112 N N . VAL D 1 305 ? 17.307 38.220 39.581 1.00 29.60 304 VAL D N 1
ATOM 12113 C CA . VAL D 1 305 ? 16.880 37.045 40.308 1.00 27.35 304 VAL D CA 1
ATOM 12114 C C . VAL D 1 305 ? 17.160 35.784 39.495 1.00 28.17 304 VAL D C 1
ATOM 12115 O O . VAL D 1 305 ? 17.746 34.837 40.019 1.00 30.52 304 VAL D O 1
ATOM 12119 N N . LYS D 1 306 ? 16.756 35.753 38.225 1.00 27.17 305 LYS D N 1
ATOM 12120 C CA . LYS D 1 306 ? 17.029 34.620 37.362 1.00 24.63 305 LYS D CA 1
ATOM 12121 C C . LYS D 1 306 ? 18.498 34.338 37.268 1.00 27.33 305 LYS D C 1
ATOM 12122 O O . LYS D 1 306 ? 18.871 33.203 37.272 1.00 29.74 305 LYS D O 1
ATOM 12128 N N . GLY D 1 307 ? 19.337 35.370 37.195 1.00 26.31 306 GLY D N 1
ATOM 12129 C CA . GLY D 1 307 ? 20.775 35.183 37.178 1.00 29.72 306 GLY D CA 1
ATOM 12130 C C . GLY D 1 307 ? 21.271 34.554 38.445 1.00 28.05 306 GLY D C 1
ATOM 12131 O O . GLY D 1 307 ? 22.097 33.670 38.409 1.00 28.84 306 GLY D O 1
ATOM 12132 N N . ALA D 1 308 ? 20.722 34.967 39.576 1.00 26.70 307 ALA D N 1
ATOM 12133 C CA . ALA D 1 308 ? 21.133 34.414 40.861 1.00 27.68 307 ALA D CA 1
ATOM 12134 C C . ALA D 1 308 ? 20.792 32.879 40.971 1.00 28.77 307 ALA D C 1
ATOM 12135 O O . ALA D 1 308 ? 21.616 32.048 41.352 1.00 28.65 307 ALA D O 1
ATOM 12137 N N . VAL D 1 309 ? 19.570 32.543 40.583 1.00 30.25 308 VAL D N 1
ATOM 12138 C CA . VAL D 1 309 ? 19.026 31.183 40.621 1.00 26.93 308 VAL D CA 1
ATOM 12139 C C . VAL D 1 309 ? 19.749 30.269 39.668 1.00 26.66 308 VAL D C 1
ATOM 12140 O O . VAL D 1 309 ? 20.052 29.145 40.011 1.00 29.12 308 VAL D O 1
ATOM 12144 N N . PHE D 1 310 ? 20.008 30.742 38.444 1.00 30.31 309 PHE D N 1
ATOM 12145 C CA . PHE D 1 310 ? 20.813 29.982 37.478 1.00 29.16 309 PHE D CA 1
ATOM 12146 C C . PHE D 1 310 ? 22.245 29.809 38.014 1.00 29.25 309 PHE D C 1
ATOM 12147 O O . PHE D 1 310 ? 22.831 28.724 37.972 1.00 28.21 309 PHE D O 1
ATOM 12155 N N . CYS D 1 311 ? 22.814 30.865 38.555 1.00 28.43 310 CYS D N 1
ATOM 12156 C CA . CYS D 1 311 ? 24.155 30.729 39.155 1.00 27.63 310 CYS D CA 1
ATOM 12157 C C . CYS D 1 311 ? 24.182 29.641 40.265 1.00 29.35 310 CYS D C 1
ATOM 12158 O O . CYS D 1 311 ? 25.075 28.786 40.309 1.00 27.56 310 CYS D O 1
ATOM 12161 N N . ALA D 1 312 ? 23.245 29.731 41.213 1.00 26.20 311 ALA D N 1
ATOM 12162 C CA . ALA D 1 312 ? 23.047 28.742 42.263 1.00 26.59 311 ALA D CA 1
ATOM 12163 C C . ALA D 1 312 ? 23.062 27.302 41.712 1.00 27.29 311 ALA D C 1
ATOM 12164 O O . ALA D 1 312 ? 23.741 26.447 42.248 1.00 27.47 311 ALA D O 1
ATOM 12166 N N . ARG D 1 313 ? 22.250 27.033 40.683 1.00 28.23 312 ARG D N 1
ATOM 12167 C CA . ARG D 1 313 ? 22.171 25.677 40.150 1.00 27.36 312 ARG D CA 1
ATOM 12168 C C . ARG D 1 313 ? 23.430 25.252 39.432 1.00 28.18 312 ARG D C 1
ATOM 12169 O O . ARG D 1 313 ? 23.948 24.171 39.717 1.00 28.67 312 ARG D O 1
ATOM 12177 N N . ILE D 1 314 ? 23.954 26.095 38.534 1.00 32.50 313 ILE D N 1
ATOM 12178 C CA . ILE D 1 314 ? 25.133 25.686 37.794 1.00 30.62 313 ILE D CA 1
ATOM 12179 C C . ILE D 1 314 ? 26.369 25.514 38.700 1.00 29.10 313 ILE D C 1
ATOM 12180 O O . ILE D 1 314 ? 27.126 24.576 38.523 1.00 30.98 313 ILE D O 1
ATOM 12193 N N . GLU D 1 316 ? 26.323 24.636 41.765 1.00 28.39 315 GLU D N 1
ATOM 12194 C CA . GLU D 1 316 ? 26.021 23.389 42.465 1.00 28.62 315 GLU D CA 1
ATOM 12195 C C . GLU D 1 316 ? 26.297 22.146 41.578 1.00 30.24 315 GLU D C 1
ATOM 12196 O O . GLU D 1 316 ? 26.933 21.181 42.028 1.00 27.05 315 GLU D O 1
ATOM 12202 N N . LEU D 1 317 ? 25.860 22.197 40.317 1.00 28.45 316 LEU D N 1
ATOM 12203 C CA . LEU D 1 317 ? 26.194 21.145 39.369 1.00 28.75 316 LEU D CA 1
ATOM 12204 C C . LEU D 1 317 ? 27.708 20.946 39.272 1.00 30.17 316 LEU D C 1
ATOM 12205 O O . LEU D 1 317 ? 28.193 19.825 39.084 1.00 28.23 316 LEU D O 1
ATOM 12210 N N . ALA D 1 318 ? 28.455 22.026 39.469 1.00 31.02 317 ALA D N 1
ATOM 12211 C CA . ALA D 1 318 ? 29.915 21.998 39.458 1.00 32.59 317 ALA D CA 1
ATOM 12212 C C . ALA D 1 318 ? 30.554 21.506 40.762 1.00 34.39 317 ALA D C 1
ATOM 12213 O O . ALA D 1 318 ? 31.766 21.448 40.848 1.00 32.92 317 ALA D O 1
ATOM 12215 N N . GLY D 1 319 ? 29.756 21.246 41.791 1.00 34.60 318 GLY D N 1
ATOM 12216 C CA . GLY D 1 319 ? 30.253 20.715 43.055 1.00 37.43 318 GLY D CA 1
ATOM 12217 C C . GLY D 1 319 ? 30.226 21.667 44.240 1.00 38.31 318 GLY D C 1
ATOM 12218 O O . GLY D 1 319 ? 30.548 21.265 45.330 1.00 41.10 318 GLY D O 1
ATOM 12219 N N . PHE D 1 320 ? 29.804 22.917 44.049 1.00 34.46 319 PHE D N 1
ATOM 12220 C CA . PHE D 1 320 ? 29.875 23.895 45.112 1.00 29.94 319 PHE D CA 1
ATOM 12221 C C . PHE D 1 320 ? 28.620 23.972 45.972 1.00 29.31 319 PHE D C 1
ATOM 12222 O O . PHE D 1 320 ? 27.478 23.860 45.464 1.00 31.57 319 PHE D O 1
ATOM 12230 N N . ASP D 1 321 ? 28.847 24.203 47.275 1.00 29.49 320 ASP D N 1
ATOM 12231 C CA . ASP D 1 321 ? 27.768 24.554 48.193 1.00 30.20 320 ASP D CA 1
ATOM 12232 C C . ASP D 1 321 ? 27.434 26.019 47.891 1.00 30.50 320 ASP D C 1
ATOM 12233 O O . ASP D 1 321 ? 28.336 26.854 47.784 1.00 35.20 320 ASP D O 1
ATOM 12238 N N . VAL D 1 322 ? 26.155 26.314 47.692 1.00 32.50 321 VAL D N 1
ATOM 12239 C CA . VAL D 1 322 ? 25.685 27.667 47.364 1.00 27.28 321 VAL D CA 1
ATOM 12240 C C . VAL D 1 322 ? 24.584 28.026 48.336 1.00 30.95 321 VAL D C 1
ATOM 12241 O O . VAL D 1 322 ? 23.972 27.147 48.970 1.00 30.16 321 VAL D O 1
ATOM 12245 N N . LEU D 1 323 ? 24.299 29.324 48.450 1.00 30.80 322 LEU D N 1
ATOM 12246 C CA . LEU D 1 323 ? 23.208 29.770 49.281 1.00 29.22 322 LEU D CA 1
ATOM 12247 C C . LEU D 1 323 ? 22.687 31.097 48.799 1.00 29.92 322 LEU D C 1
ATOM 12248 O O . LEU D 1 323 ? 23.467 32.027 48.634 1.00 30.89 322 LEU D O 1
ATOM 12253 N N . PRO D 1 324 ? 21.367 31.202 48.592 1.00 29.26 323 PRO D N 1
ATOM 12254 C CA . PRO D 1 324 ? 20.372 30.146 48.736 1.00 28.93 323 PRO D CA 1
ATOM 12255 C C . PRO D 1 324 ? 20.482 29.106 47.632 1.00 29.64 323 PRO D C 1
ATOM 12256 O O . PRO D 1 324 ? 21.234 29.317 46.644 1.00 28.02 323 PRO D O 1
ATOM 12260 N N . LYS D 1 325 ? 19.723 28.008 47.774 1.00 27.91 324 LYS D N 1
ATOM 12261 C CA . LYS D 1 325 ? 19.699 26.969 46.746 1.00 28.66 324 LYS D CA 1
ATOM 12262 C C . LYS D 1 325 ? 18.815 27.464 45.628 1.00 29.12 324 LYS D C 1
ATOM 12263 O O . LYS D 1 325 ? 18.032 28.359 45.836 1.00 28.17 324 LYS D O 1
ATOM 12269 N N . TYR D 1 326 ? 18.973 26.886 44.455 1.00 28.57 325 TYR D N 1
ATOM 12270 C CA . TYR D 1 326 ? 18.239 27.300 43.281 1.00 30.02 325 TYR D CA 1
ATOM 12271 C C . TYR D 1 326 ? 16.744 27.314 43.435 1.00 31.43 325 TYR D C 1
ATOM 12272 O O . TYR D 1 326 ? 16.073 28.131 42.839 1.00 34.51 325 TYR D O 1
ATOM 12281 N N . ASN D 1 327 ? 16.233 26.413 44.260 1.00 30.04 326 ASN D N 1
ATOM 12282 C CA . ASN D 1 327 ? 14.821 26.314 44.480 1.00 31.97 326 ASN D CA 1
ATOM 12283 C C . ASN D 1 327 ? 14.358 26.881 45.782 1.00 32.01 326 ASN D C 1
ATOM 12284 O O . ASN D 1 327 ? 13.224 26.659 46.121 1.00 31.51 326 ASN D O 1
ATOM 12289 N N . ASP D 1 328 ? 15.233 27.586 46.518 1.00 30.08 327 ASP D N 1
ATOM 12290 C CA . ASP D 1 328 ? 14.810 28.432 47.631 1.00 33.15 327 ASP D CA 1
ATOM 12291 C C . ASP D 1 328 ? 14.272 29.704 47.036 1.00 30.84 327 ASP D C 1
ATOM 12292 O O . ASP D 1 328 ? 14.997 30.415 46.339 1.00 31.65 327 ASP D O 1
ATOM 12297 N N . LYS D 1 329 ? 13.009 29.993 47.280 1.00 32.68 328 LYS D N 1
ATOM 12298 C CA . LYS D 1 329 ? 12.387 31.190 46.713 1.00 32.79 328 LYS D CA 1
ATOM 12299 C C . LYS D 1 329 ? 13.026 32.455 47.344 1.00 32.31 328 LYS D C 1
ATOM 12300 O O . LYS D 1 329 ? 13.233 32.560 48.540 1.00 31.05 328 LYS D O 1
ATOM 12306 N N . ARG D 1 330 ? 13.403 33.373 46.467 1.00 32.51 329 ARG D N 1
ATOM 12307 C CA . ARG D 1 330 ? 14.197 34.519 46.826 1.00 31.40 329 ARG D CA 1
ATOM 12308 C C . ARG D 1 330 ? 13.449 35.715 47.402 1.00 30.62 329 ARG D C 1
ATOM 12309 O O . ARG D 1 330 ? 12.245 35.923 47.173 1.00 28.10 329 ARG D O 1
ATOM 12317 N N . THR D 1 331 ? 14.203 36.472 48.185 1.00 31.18 330 THR D N 1
ATOM 12318 C CA . THR D 1 331 ? 13.729 37.721 48.704 1.00 28.11 330 THR D CA 1
ATOM 12319 C C . THR D 1 331 ? 14.594 38.886 48.295 1.00 30.32 330 THR D C 1
ATOM 12320 O O . THR D 1 331 ? 14.150 40.061 48.398 1.00 29.00 330 THR D O 1
ATOM 12324 N N . ASP D 1 332 ? 15.849 38.596 47.884 1.00 29.51 331 ASP D N 1
ATOM 12325 C CA . ASP D 1 332 ? 16.734 39.593 47.324 1.00 30.25 331 ASP D CA 1
ATOM 12326 C C . ASP D 1 332 ? 17.472 39.019 46.098 1.00 31.18 331 ASP D C 1
ATOM 12327 O O . ASP D 1 332 ? 17.201 37.901 45.688 1.00 30.44 331 ASP D O 1
ATOM 12332 N N . ILE D 1 333 ? 18.342 39.816 45.501 1.00 31.35 332 ILE D N 1
ATOM 12333 C CA . ILE D 1 333 ? 19.060 39.433 44.270 1.00 30.45 332 ILE D CA 1
ATOM 12334 C C . ILE D 1 333 ? 20.449 38.816 44.502 1.00 30.90 332 ILE D C 1
ATOM 12335 O O . ILE D 1 333 ? 21.185 38.553 43.555 1.00 30.60 332 ILE D O 1
ATOM 12340 N N . ILE D 1 334 ? 20.784 38.543 45.742 1.00 27.54 333 ILE D N 1
ATOM 12341 C CA . ILE D 1 334 ? 22.125 38.084 46.067 1.00 30.19 333 ILE D CA 1
ATOM 12342 C C . ILE D 1 334 ? 22.260 36.558 46.004 1.00 29.72 333 ILE D C 1
ATOM 12343 O O . ILE D 1 334 ? 21.339 35.847 46.400 1.00 28.82 333 ILE D O 1
ATOM 12348 N N . GLN D 1 335 ? 23.432 36.081 45.523 1.00 29.37 334 GLN D N 1
ATOM 12349 C CA . GLN D 1 335 ? 23.750 34.677 45.478 1.00 28.84 334 GLN D CA 1
ATOM 12350 C C . GLN D 1 335 ? 25.125 34.513 46.065 1.00 28.83 334 GLN D C 1
ATOM 12351 O O . GLN D 1 335 ? 26.054 35.176 45.617 1.00 27.99 334 GLN D O 1
ATOM 12357 N N . ALA D 1 336 ? 25.252 33.592 47.013 1.00 27.64 335 ALA D N 1
ATOM 12358 C CA . ALA D 1 336 ? 26.536 33.242 47.657 1.00 28.88 335 ALA D CA 1
ATOM 12359 C C . ALA D 1 336 ? 27.017 31.871 47.165 1.00 27.14 335 ALA D C 1
ATOM 12360 O O . ALA D 1 336 ? 26.206 30.982 46.891 1.00 28.93 335 ALA D O 1
ATOM 12362 N N . ILE D 1 337 ? 28.333 31.718 47.041 1.00 30.90 336 ILE D N 1
ATOM 12363 C CA . ILE D 1 337 ? 28.946 30.503 46.556 1.00 28.60 336 ILE D CA 1
ATOM 12364 C C . ILE D 1 337 ? 30.149 30.214 47.499 1.00 31.40 336 ILE D C 1
ATOM 12365 O O . ILE D 1 337 ? 30.999 31.083 47.667 1.00 33.81 336 ILE D O 1
ATOM 12370 N N . LYS D 1 338 ? 30.184 29.047 48.134 1.00 30.03 337 LYS D N 1
ATOM 12371 C CA . LYS D 1 338 ? 31.312 28.675 49.015 1.00 32.20 337 LYS D CA 1
ATOM 12372 C C . LYS D 1 338 ? 32.398 27.997 48.172 1.00 32.54 337 LYS D C 1
ATOM 12373 O O . LYS D 1 338 ? 32.318 26.829 47.857 1.00 32.88 337 LYS D O 1
ATOM 12379 N N . PHE D 1 339 ? 33.416 28.753 47.795 1.00 33.24 338 PHE D N 1
ATOM 12380 C CA . PHE D 1 339 ? 34.470 28.206 46.937 1.00 35.00 338 PHE D CA 1
ATOM 12381 C C . PHE D 1 339 ? 35.404 27.251 47.699 1.00 37.80 338 PHE D C 1
ATOM 12382 O O . PHE D 1 339 ? 35.938 26.326 47.105 1.00 38.80 338 PHE D O 1
ATOM 12390 N N . ASN D 1 340 ? 35.563 27.473 49.006 1.00 39.11 339 ASN D N 1
ATOM 12391 C CA . ASN D 1 340 ? 36.425 26.661 49.887 1.00 38.60 339 ASN D CA 1
ATOM 12392 C C . ASN D 1 340 ? 37.878 26.686 49.435 1.00 39.08 339 ASN D C 1
ATOM 12393 O O . ASN D 1 340 ? 38.627 25.737 49.691 1.00 36.80 339 ASN D O 1
ATOM 12398 N N . ASP D 1 341 ? 38.264 27.757 48.747 1.00 38.01 340 ASP D N 1
ATOM 12399 C CA . ASP D 1 341 ? 39.580 27.865 48.182 1.00 37.33 340 ASP D CA 1
ATOM 12400 C C . ASP D 1 341 ? 39.788 29.317 47.726 1.00 39.71 340 ASP D C 1
ATOM 12401 O O . ASP D 1 341 ? 38.964 29.879 46.991 1.00 38.11 340 ASP D O 1
ATOM 12406 N N . GLU D 1 342 ? 40.909 29.905 48.139 1.00 38.38 341 GLU D N 1
ATOM 12407 C CA . GLU D 1 342 ? 41.182 31.287 47.856 1.00 39.30 341 GLU D CA 1
ATOM 12408 C C . GLU D 1 342 ? 41.371 31.554 46.368 1.00 38.06 341 GLU D C 1
ATOM 12409 O O . GLU D 1 342 ? 40.810 32.493 45.834 1.00 39.86 341 GLU D O 1
ATOM 12415 N N . LYS D 1 343 ? 42.110 30.705 45.687 1.00 36.11 342 LYS D N 1
ATOM 12416 C CA . LYS D 1 343 ? 42.355 30.923 44.279 1.00 35.60 342 LYS D CA 1
ATOM 12417 C C . LYS D 1 343 ? 41.059 30.882 43.494 1.00 36.62 342 LYS D C 1
ATOM 12418 O O . LYS D 1 343 ? 40.818 31.746 42.648 1.00 34.84 342 LYS D O 1
ATOM 12424 N N . LYS D 1 344 ? 40.251 29.857 43.755 1.00 35.35 343 LYS D N 1
ATOM 12425 C CA . LYS D 1 344 ? 38.951 29.690 43.056 1.00 34.62 343 LYS D CA 1
ATOM 12426 C C . LYS D 1 344 ? 38.056 30.922 43.210 1.00 32.12 343 LYS D C 1
ATOM 12427 O O . LYS D 1 344 ? 37.444 31.403 42.249 1.00 32.61 343 LYS D O 1
ATOM 12433 N N . LEU D 1 345 ? 37.996 31.447 44.427 1.00 32.47 344 LEU D N 1
ATOM 12434 C CA . LEU D 1 345 ? 37.230 32.644 44.690 1.00 33.72 344 LEU D CA 1
ATOM 12435 C C . LEU D 1 345 ? 37.697 33.819 43.839 1.00 35.52 344 LEU D C 1
ATOM 12436 O O . LEU D 1 345 ? 36.888 34.540 43.240 1.00 32.78 344 LEU D O 1
ATOM 12441 N N . ILE D 1 346 ? 39.005 34.028 43.830 1.00 36.23 345 ILE D N 1
ATOM 12442 C CA . ILE D 1 346 ? 39.574 35.193 43.175 1.00 37.72 345 ILE D CA 1
ATOM 12443 C C . ILE D 1 346 ? 39.420 35.055 41.689 1.00 35.86 345 ILE D C 1
ATOM 12444 O O . ILE D 1 346 ? 38.969 35.986 41.019 1.00 36.92 345 ILE D O 1
ATOM 12449 N N . ASP D 1 347 ? 39.724 33.873 41.189 1.00 35.29 346 ASP D N 1
ATOM 12450 C CA . ASP D 1 347 ? 39.582 33.596 39.778 1.00 36.00 346 ASP D CA 1
ATOM 12451 C C . ASP D 1 347 ? 38.144 33.826 39.314 1.00 36.34 346 ASP D C 1
ATOM 12452 O O . ASP D 1 347 ? 37.921 34.324 38.223 1.00 31.32 346 ASP D O 1
ATOM 12457 N N . PHE D 1 348 ? 37.171 33.452 40.144 1.00 36.33 347 PHE D N 1
ATOM 12458 C CA . PHE D 1 348 ? 35.767 33.561 39.763 1.00 35.48 347 PHE D CA 1
ATOM 12459 C C . PHE D 1 348 ? 35.358 35.036 39.655 1.00 33.74 347 PHE D C 1
ATOM 12460 O O . PHE D 1 348 ? 34.688 35.451 38.673 1.00 32.03 347 PHE D O 1
ATOM 12468 N N . ILE D 1 349 ? 35.762 35.809 40.663 1.00 35.25 348 ILE D N 1
ATOM 12469 C CA . ILE D 1 349 ? 35.454 37.249 40.731 1.00 34.34 348 ILE D CA 1
ATOM 12470 C C . ILE D 1 349 ? 36.121 37.996 39.592 1.00 34.94 348 ILE D C 1
ATOM 12471 O O . ILE D 1 349 ? 35.457 38.788 38.898 1.00 31.28 348 ILE D O 1
ATOM 12476 N N . LYS D 1 350 ? 37.387 37.693 39.334 1.00 33.42 349 LYS D N 1
ATOM 12477 C CA . LYS D 1 350 ? 38.078 38.278 38.184 1.00 36.94 349 LYS D CA 1
ATOM 12478 C C . LYS D 1 350 ? 37.375 37.920 36.861 1.00 36.07 349 LYS D C 1
ATOM 12479 O O . LYS D 1 350 ? 37.302 38.737 35.929 1.00 33.86 349 LYS D O 1
ATOM 12485 N N . GLY D 1 351 ? 36.841 36.716 36.776 1.00 35.27 350 GLY D N 1
ATOM 12486 C CA . GLY D 1 351 ? 36.137 36.301 35.583 1.00 32.17 350 GLY D CA 1
ATOM 12487 C C . GLY D 1 351 ? 34.882 37.127 35.389 1.00 34.89 350 GLY D C 1
ATOM 12488 O O . GLY D 1 351 ? 34.546 37.470 34.259 1.00 32.26 350 GLY D O 1
ATOM 12489 N N . ILE D 1 352 ? 34.204 37.469 36.491 1.00 32.35 351 ILE D N 1
ATOM 12490 C CA . ILE D 1 352 ? 33.017 38.303 36.421 1.00 33.94 351 ILE D CA 1
ATOM 12491 C C . ILE D 1 352 ? 33.395 39.658 35.836 1.00 33.57 351 ILE D C 1
ATOM 12492 O O . ILE D 1 352 ? 32.732 40.149 34.941 1.00 30.43 351 ILE D O 1
ATOM 12497 N N . GLN D 1 353 ? 34.490 40.229 36.313 1.00 31.72 352 GLN D N 1
ATOM 12498 C CA . GLN D 1 353 ? 34.984 41.499 35.781 1.00 32.42 352 GLN D CA 1
ATOM 12499 C C . GLN D 1 353 ? 35.261 41.375 34.283 1.00 32.42 352 GLN D C 1
ATOM 12500 O O . GLN D 1 353 ? 34.867 42.226 33.479 1.00 30.67 352 GLN D O 1
ATOM 12506 N N . THR D 1 354 ? 35.883 40.284 33.894 1.00 33.48 353 THR D N 1
ATOM 12507 C CA . THR D 1 354 ? 36.193 40.113 32.489 1.00 33.58 353 THR D CA 1
ATOM 12508 C C . THR D 1 354 ? 34.947 39.912 31.651 1.00 32.71 353 THR D C 1
ATOM 12509 O O . THR D 1 354 ? 35.002 40.145 30.440 1.00 29.55 353 THR D O 1
ATOM 12513 N N . ALA D 1 355 ? 33.820 39.495 32.270 1.00 30.21 354 ALA D N 1
ATOM 12514 C CA . ALA D 1 355 ? 32.536 39.363 31.540 1.00 31.75 354 ALA D CA 1
ATOM 12515 C C . ALA D 1 355 ? 31.742 40.661 31.503 1.00 30.88 354 ALA D C 1
ATOM 12516 O O . ALA D 1 355 ? 30.576 40.666 31.059 1.00 29.82 354 ALA D O 1
ATOM 12518 N N . SER D 1 356 ? 32.320 41.757 31.993 1.00 29.85 355 SER D N 1
ATOM 12519 C CA . SER D 1 356 ? 31.542 43.017 32.112 1.00 32.83 355 SER D CA 1
ATOM 12520 C C . SER D 1 356 ? 31.732 43.884 30.903 1.00 26.86 355 SER D C 1
ATOM 12521 O O . SER D 1 356 ? 32.775 43.816 30.248 1.00 29.53 355 SER D O 1
ATOM 12524 N N . PRO D 1 357 ? 30.733 44.716 30.581 1.00 28.60 356 PRO D N 1
ATOM 12525 C CA . PRO D 1 357 ? 30.843 45.601 29.405 1.00 29.12 356 PRO D CA 1
ATOM 12526 C C . PRO D 1 357 ? 31.759 46.813 29.608 1.00 31.06 356 PRO D C 1
ATOM 12527 O O . PRO D 1 357 ? 32.300 47.348 28.626 1.00 29.01 356 PRO D O 1
ATOM 12531 N N . VAL D 1 358 ? 31.882 47.260 30.861 1.00 29.47 357 VAL D N 1
ATOM 12532 C CA . VAL D 1 358 ? 32.692 48.449 31.188 1.00 30.07 357 VAL D CA 1
ATOM 12533 C C . VAL D 1 358 ? 33.844 47.987 32.051 1.00 32.56 357 VAL D C 1
ATOM 12534 O O . VAL D 1 358 ? 33.670 47.146 32.924 1.00 28.76 357 VAL D O 1
ATOM 12538 N N . ASP D 1 359 ? 35.031 48.515 31.757 1.00 33.52 358 ASP D N 1
ATOM 12539 C CA . ASP D 1 359 ? 36.258 48.127 32.444 1.00 30.22 358 ASP D CA 1
ATOM 12540 C C . ASP D 1 359 ? 36.507 46.652 32.439 1.00 33.06 358 ASP D C 1
ATOM 12541 O O . ASP D 1 359 ? 37.066 46.098 33.411 1.00 28.46 358 ASP D O 1
ATOM 12546 N N . SER D 1 360 ? 36.180 46.001 31.333 1.00 31.61 359 SER D N 1
ATOM 12547 C CA . SER D 1 360 ? 36.430 44.572 31.268 1.00 31.40 359 SER D CA 1
ATOM 12548 C C . SER D 1 360 ? 37.899 44.167 31.419 1.00 33.86 359 SER D C 1
ATOM 12549 O O . SER D 1 360 ? 38.183 42.997 31.708 1.00 31.07 359 SER D O 1
ATOM 12552 N N . PHE D 1 361 ? 38.797 45.103 31.122 1.00 32.37 360 PHE D N 1
ATOM 12553 C CA . PHE D 1 361 ? 40.252 44.849 31.050 1.00 35.35 360 PHE D CA 1
ATOM 12554 C C . PHE D 1 361 ? 40.973 45.085 32.393 1.00 34.31 360 PHE D C 1
ATOM 12555 O O . PHE D 1 361 ? 42.184 44.775 32.544 1.00 34.21 360 PHE D O 1
ATOM 12563 N N . VAL D 1 362 ? 40.238 45.641 33.346 1.00 34.56 361 VAL D N 1
ATOM 12564 C CA . VAL D 1 362 ? 40.765 45.930 34.651 1.00 37.15 361 VAL D CA 1
ATOM 12565 C C . VAL D 1 362 ? 40.981 44.620 35.387 1.00 40.46 361 VAL D C 1
ATOM 12566 O O . VAL D 1 362 ? 40.090 43.749 35.435 1.00 38.19 361 VAL D O 1
ATOM 12570 N N . GLN D 1 363 ? 42.203 44.449 35.901 1.00 43.29 362 GLN D N 1
ATOM 12571 C CA . GLN D 1 363 ? 42.583 43.248 36.668 1.00 47.10 362 GLN D CA 1
ATOM 12572 C C . GLN D 1 363 ? 42.327 43.464 38.170 1.00 50.19 362 GLN D C 1
ATOM 12573 O O . GLN D 1 363 ? 43.087 44.205 38.821 1.00 50.92 362 GLN D O 1
ATOM 12579 N N . CYS D 1 364 ? 41.255 42.822 38.686 1.00 52.04 363 CYS D N 1
ATOM 12580 C CA . CYS D 1 364 ? 40.821 42.948 40.091 1.00 54.22 363 CYS D CA 1
ATOM 12581 C C . CYS D 1 364 ? 41.867 42.471 41.093 1.00 55.05 363 CYS D C 1
ATOM 12582 O O . CYS D 1 364 ? 42.424 41.404 40.924 1.00 52.32 363 CYS D O 1
ATOM 12585 N N . GLU D 1 365 ? 42.057 43.248 42.158 1.00 60.02 364 GLU D N 1
ATOM 12586 C CA . GLU D 1 365 ? 43.039 42.945 43.208 1.00 65.64 364 GLU D CA 1
ATOM 12587 C C . GLU D 1 365 ? 42.323 42.944 44.560 1.00 67.87 364 GLU D C 1
ATOM 12588 O O . GLU D 1 365 ? 41.338 43.681 44.753 1.00 65.80 364 GLU D O 1
ATOM 12590 N N . ALA D 1 366 ? 42.816 42.107 45.478 1.00 72.35 365 ALA D N 1
ATOM 12591 C CA . ALA D 1 366 ? 42.370 42.134 46.868 1.00 75.12 365 ALA D CA 1
ATOM 12592 C C . ALA D 1 366 ? 42.842 43.483 47.473 1.00 76.54 365 ALA D C 1
ATOM 12593 O O . ALA D 1 366 ? 43.975 43.606 47.937 1.00 77.80 365 ALA D O 1
ATOM 12595 N N . TRP D 1 367 ? 41.967 44.487 47.424 1.00 77.65 366 TRP D N 1
ATOM 12596 C CA . TRP D 1 367 ? 42.294 45.858 47.813 1.00 77.85 366 TRP D CA 1
ATOM 12597 C C . TRP D 1 367 ? 41.634 46.217 49.151 1.00 80.29 366 TRP D C 1
ATOM 12598 O O . TRP D 1 367 ? 41.692 45.448 50.128 1.00 82.58 366 TRP D O 1
ATOM 12601 N N . TYR D 1 372 ? 38.662 47.077 58.154 1.00 79.71 371 TYR D N 1
ATOM 12602 C CA . TYR D 1 372 ? 38.427 45.632 58.189 1.00 80.06 371 TYR D CA 1
ATOM 12603 C C . TYR D 1 372 ? 39.736 44.805 58.338 1.00 79.59 371 TYR D C 1
ATOM 12604 O O . TYR D 1 372 ? 40.812 45.225 57.882 1.00 79.11 371 TYR D O 1
ATOM 12606 N N . GLU D 1 373 ? 39.626 43.639 58.988 1.00 78.03 372 GLU D N 1
ATOM 12607 C CA . GLU D 1 373 ? 40.769 42.734 59.235 1.00 76.15 372 GLU D CA 1
ATOM 12608 C C . GLU D 1 373 ? 41.179 41.875 58.010 1.00 74.30 372 GLU D C 1
ATOM 12609 O O . GLU D 1 373 ? 42.313 41.348 57.967 1.00 72.59 372 GLU D O 1
ATOM 12611 N N . ASP D 1 374 ? 40.263 41.732 57.036 1.00 70.55 373 ASP D N 1
ATOM 12612 C CA . ASP D 1 374 ? 40.534 41.000 55.783 1.00 66.83 373 ASP D CA 1
ATOM 12613 C C . ASP D 1 374 ? 40.388 41.896 54.561 1.00 62.72 373 ASP D C 1
ATOM 12614 O O . ASP D 1 374 ? 39.561 42.829 54.562 1.00 60.80 373 ASP D O 1
ATOM 12619 N N . LYS D 1 375 ? 41.162 41.574 53.517 1.00 59.44 374 LYS D N 1
ATOM 12620 C CA . LYS D 1 375 ? 41.097 42.274 52.215 1.00 56.38 374 LYS D CA 1
ATOM 12621 C C . LYS D 1 375 ? 39.750 41.908 51.544 1.00 54.66 374 LYS D C 1
ATOM 12622 O O . LYS D 1 375 ? 39.194 40.838 51.835 1.00 52.54 374 LYS D O 1
ATOM 12624 N N . VAL D 1 376 ? 39.208 42.813 50.717 1.00 51.95 375 VAL D N 1
ATOM 12625 C CA . VAL D 1 376 ? 37.967 42.581 49.950 1.00 48.08 375 VAL D CA 1
ATOM 12626 C C . VAL D 1 376 ? 38.332 42.627 48.450 1.00 48.40 375 VAL D C 1
ATOM 12627 O O . VAL D 1 376 ? 39.333 43.234 48.085 1.00 51.11 375 VAL D O 1
ATOM 12631 N N . ILE D 1 377 ? 37.614 41.898 47.605 1.00 42.49 376 ILE D N 1
ATOM 12632 C CA . ILE D 1 377 ? 37.877 41.908 46.157 1.00 39.94 376 ILE D CA 1
ATOM 12633 C C . ILE D 1 377 ? 36.540 42.094 45.514 1.00 40.61 376 ILE D C 1
ATOM 12634 O O . ILE D 1 377 ? 35.531 41.562 46.019 1.00 38.89 376 ILE D O 1
ATOM 12647 N N . ALA D 1 379 ? 34.326 42.796 41.608 1.00 36.26 378 ALA D N 1
ATOM 12648 C CA . ALA D 1 379 ? 34.110 42.956 40.176 1.00 33.23 378 ALA D CA 1
ATOM 12649 C C . ALA D 1 379 ? 33.037 44.017 40.118 1.00 35.01 378 ALA D C 1
ATOM 12650 O O . ALA D 1 379 ? 31.968 43.848 40.745 1.00 32.66 378 ALA D O 1
ATOM 12652 N N . ALA D 1 380 ? 33.312 45.116 39.400 1.00 33.34 379 ALA D N 1
ATOM 12653 C CA . ALA D 1 380 ? 32.423 46.292 39.368 1.00 35.71 379 ALA D CA 1
ATOM 12654 C C . ALA D 1 380 ? 32.424 47.047 38.006 1.00 35.87 379 ALA D C 1
ATOM 12655 O O . ALA D 1 380 ? 32.458 48.280 37.951 1.00 37.95 379 ALA D O 1
ATOM 12657 N N . GLY D 1 381 ? 32.347 46.288 36.922 1.00 32.15 380 GLY D N 1
ATOM 12658 C CA . GLY D 1 381 ? 32.376 46.829 35.559 1.00 34.05 380 GLY D CA 1
ATOM 12659 C C . GLY D 1 381 ? 31.003 47.203 35.079 1.00 33.79 380 GLY D C 1
ATOM 12660 O O . GLY D 1 381 ? 30.386 46.502 34.277 1.00 36.30 380 GLY D O 1
ATOM 12661 N N . THR D 1 382 ? 30.547 48.374 35.519 1.00 31.97 381 THR D N 1
ATOM 12662 C CA . THR D 1 382 ? 29.144 48.781 35.366 1.00 31.68 381 THR D CA 1
ATOM 12663 C C . THR D 1 382 ? 29.021 50.197 34.753 1.00 30.58 381 THR D C 1
ATOM 12664 O O . THR D 1 382 ? 29.963 50.957 34.703 1.00 30.57 381 THR D O 1
ATOM 12668 N N . PHE D 1 383 ? 27.856 50.521 34.208 1.00 31.55 382 PHE D N 1
ATOM 12669 C CA . PHE D 1 383 ? 27.612 51.801 33.584 1.00 30.34 382 PHE D CA 1
ATOM 12670 C C . PHE D 1 383 ? 27.468 52.882 34.631 1.00 30.19 382 PHE D C 1
ATOM 12671 O O . PHE D 1 383 ? 27.887 54.042 34.400 1.00 32.89 382 PHE D O 1
ATOM 12679 N N . VAL D 1 384 ? 26.908 52.494 35.771 1.00 32.63 383 VAL D N 1
ATOM 12680 C CA . VAL D 1 384 ? 26.747 53.381 36.934 1.00 31.60 383 VAL D CA 1
ATOM 12681 C C . VAL D 1 384 ? 27.675 52.896 38.066 1.00 32.76 383 VAL D C 1
ATOM 12682 O O . VAL D 1 384 ? 27.682 51.713 38.485 1.00 31.65 383 VAL D O 1
ATOM 12686 N N . GLN D 1 385 ? 28.502 53.809 38.527 1.00 31.12 384 GLN D N 1
ATOM 12687 C CA . GLN D 1 385 ? 29.566 53.433 39.454 1.00 34.17 384 GLN D CA 1
ATOM 12688 C C . GLN D 1 385 ? 28.970 52.952 40.742 1.00 36.68 384 GLN D C 1
ATOM 12689 O O . GLN D 1 385 ? 28.272 53.701 41.438 1.00 36.74 384 GLN D O 1
ATOM 12695 N N . GLY D 1 386 ? 29.246 51.678 41.051 1.00 35.21 385 GLY D N 1
ATOM 12696 C CA . GLY D 1 386 ? 28.783 51.068 42.265 1.00 34.02 385 GLY D CA 1
ATOM 12697 C C . GLY D 1 386 ? 27.421 50.464 42.220 1.00 35.06 385 GLY D C 1
ATOM 12698 O O . GLY D 1 386 ? 26.965 49.991 43.250 1.00 35.78 385 GLY D O 1
ATOM 12699 N N . ALA D 1 387 ? 26.737 50.531 41.061 1.00 35.06 386 ALA D N 1
ATOM 12700 C CA . ALA D 1 387 ? 25.342 50.049 40.920 1.00 38.16 386 ALA D CA 1
ATOM 12701 C C . ALA D 1 387 ? 25.309 48.547 41.094 1.00 39.97 386 ALA D C 1
ATOM 12702 O O . ALA D 1 387 ? 25.993 47.854 40.393 1.00 42.99 386 ALA D O 1
ATOM 12704 N N . SER D 1 388 ? 24.534 48.008 42.019 1.00 38.58 387 SER D N 1
ATOM 12705 C CA . SER D 1 388 ? 24.649 46.562 42.115 1.00 38.96 387 SER D CA 1
ATOM 12706 C C . SER D 1 388 ? 23.508 45.790 41.494 1.00 33.56 387 SER D C 1
ATOM 12707 O O . SER D 1 388 ? 23.527 44.564 41.530 1.00 32.08 387 SER D O 1
ATOM 12710 N N . ILE D 1 389 ? 22.585 46.485 40.806 1.00 31.73 388 ILE D N 1
ATOM 12711 C CA . ILE D 1 389 ? 21.612 45.788 40.008 1.00 30.64 388 ILE D CA 1
ATOM 12712 C C . ILE D 1 389 ? 22.305 45.347 38.685 1.00 30.06 388 ILE D C 1
ATOM 12713 O O . ILE D 1 389 ? 21.772 44.531 37.916 1.00 32.31 388 ILE D O 1
ATOM 12718 N N . GLU D 1 390 ? 23.464 45.908 38.400 1.00 28.25 389 GLU D N 1
ATOM 12719 C CA . GLU D 1 390 ? 24.274 45.463 37.268 1.00 26.96 389 GLU D CA 1
ATOM 12720 C C . GLU D 1 390 ? 25.152 44.334 37.742 1.00 28.23 389 GLU D C 1
ATOM 12721 O O . GLU D 1 390 ? 25.551 44.307 38.915 1.00 29.02 389 GLU D O 1
ATOM 12727 N N . LEU D 1 391 ? 25.522 43.450 36.823 1.00 29.71 390 LEU D N 1
ATOM 12728 C CA . LEU D 1 391 ? 26.317 42.280 37.136 1.00 31.27 390 LEU D CA 1
ATOM 12729 C C . LEU D 1 391 ? 27.587 42.701 37.859 1.00 31.47 390 LEU D C 1
ATOM 12730 O O . LEU D 1 391 ? 28.416 43.482 37.349 1.00 30.32 390 LEU D O 1
ATOM 12735 N N . SER D 1 392 ? 27.730 42.163 39.047 1.00 29.68 391 SER D N 1
ATOM 12736 C CA . SER D 1 392 ? 28.897 42.482 39.910 1.00 30.26 391 SER D CA 1
ATOM 12737 C C . SER D 1 392 ? 29.108 41.376 40.946 1.00 32.05 391 SER D C 1
ATOM 12738 O O . SER D 1 392 ? 28.289 40.490 41.091 1.00 32.14 391 SER D O 1
ATOM 12741 N N . ALA D 1 393 ? 30.229 41.403 41.659 1.00 31.26 392 ALA D N 1
ATOM 12742 C CA . ALA D 1 393 ? 30.521 40.375 42.634 1.00 31.09 392 ALA D CA 1
ATOM 12743 C C . ALA D 1 393 ? 31.558 40.944 43.588 1.00 33.41 392 ALA D C 1
ATOM 12744 O O . ALA D 1 393 ? 32.307 41.862 43.244 1.00 32.11 392 ALA D O 1
ATOM 12746 N N . ASP D 1 394 ? 31.588 40.403 44.792 1.00 33.56 393 ASP D N 1
ATOM 12747 C CA . ASP D 1 394 ? 32.551 40.832 45.808 1.00 34.21 393 ASP D CA 1
ATOM 12748 C C . ASP D 1 394 ? 32.708 39.783 46.873 1.00 35.87 393 ASP D C 1
ATOM 12749 O O . ASP D 1 394 ? 31.870 38.879 46.995 1.00 36.96 393 ASP D O 1
ATOM 12754 N N . ALA D 1 395 ? 33.773 39.911 47.674 1.00 35.63 394 ALA D N 1
ATOM 12755 C CA . ALA D 1 395 ? 34.060 38.937 48.689 1.00 38.44 394 ALA D CA 1
ATOM 12756 C C . ALA D 1 395 ? 35.160 39.407 49.604 1.00 38.81 394 ALA D C 1
ATOM 12757 O O . ALA D 1 395 ? 36.176 39.892 49.133 1.00 39.93 394 ALA D O 1
ATOM 12759 N N . PRO D 1 396 ? 34.969 39.252 50.908 1.00 40.99 395 PRO D N 1
ATOM 12760 C CA . PRO D 1 396 ? 36.147 39.336 51.785 1.00 40.44 395 PRO D CA 1
ATOM 12761 C C . PRO D 1 396 ? 37.011 38.112 51.622 1.00 42.80 395 PRO D C 1
ATOM 12762 O O . PRO D 1 396 ? 36.504 37.000 51.461 1.00 38.45 395 PRO D O 1
ATOM 12766 N N . ILE D 1 397 ? 38.329 38.282 51.694 1.00 44.48 396 ILE D N 1
ATOM 12767 C CA . ILE D 1 397 ? 39.217 37.145 51.518 1.00 44.01 396 ILE D CA 1
ATOM 12768 C C . ILE D 1 397 ? 39.458 36.517 52.886 1.00 44.08 396 ILE D C 1
ATOM 12769 O O . ILE D 1 397 ? 40.321 36.963 53.649 1.00 40.64 396 ILE D O 1
ATOM 12774 N N . ARG D 1 398 ? 38.642 35.513 53.197 1.00 41.58 397 ARG D N 1
ATOM 12775 C CA . ARG D 1 398 ? 38.788 34.730 54.430 1.00 42.25 397 ARG D CA 1
ATOM 12776 C C . ARG D 1 398 ? 38.061 33.419 54.228 1.00 41.20 397 ARG D C 1
ATOM 12777 O O . ARG D 1 398 ? 37.083 33.344 53.429 1.00 37.82 397 ARG D O 1
ATOM 12785 N N . GLU D 1 399 ? 38.536 32.404 54.935 1.00 37.46 398 GLU D N 1
ATOM 12786 C CA . GLU D 1 399 ? 37.923 31.053 54.954 1.00 37.89 398 GLU D CA 1
ATOM 12787 C C . GLU D 1 399 ? 36.483 31.229 55.326 1.00 36.20 398 GLU D C 1
ATOM 12788 O O . GLU D 1 399 ? 36.166 32.137 56.065 1.00 37.55 398 GLU D O 1
ATOM 12791 N N . PRO D 1 400 ? 35.580 30.430 54.740 1.00 36.52 399 PRO D N 1
ATOM 12792 C CA . PRO D 1 400 ? 35.805 29.409 53.743 1.00 36.83 399 PRO D CA 1
ATOM 12793 C C . PRO D 1 400 ? 35.649 29.955 52.299 1.00 35.53 399 PRO D C 1
ATOM 12794 O O . PRO D 1 400 ? 35.206 29.218 51.425 1.00 36.50 399 PRO D O 1
ATOM 12798 N N . TYR D 1 401 ? 35.989 31.234 52.081 1.00 33.83 400 TYR D N 1
ATOM 12799 C CA . TYR D 1 401 ? 36.075 31.831 50.723 1.00 32.83 400 TYR D CA 1
ATOM 12800 C C . TYR D 1 401 ? 34.759 31.773 49.964 1.00 35.59 400 TYR D C 1
ATOM 12801 O O . TYR D 1 401 ? 34.656 31.211 48.868 1.00 31.46 400 TYR D O 1
ATOM 12810 N N . ILE D 1 402 ? 33.776 32.411 50.587 1.00 34.82 401 ILE D N 1
ATOM 12811 C CA . ILE D 1 402 ? 32.479 32.571 50.025 1.00 33.53 401 ILE D CA 1
ATOM 12812 C C . ILE D 1 402 ? 32.518 33.792 49.163 1.00 33.83 401 ILE D C 1
ATOM 12813 O O . ILE D 1 402 ? 33.019 34.848 49.559 1.00 30.02 401 ILE D O 1
ATOM 12818 N N . GLY D 1 403 ? 31.931 33.683 47.974 1.00 32.24 402 GLY D N 1
ATOM 12819 C CA . GLY D 1 403 ? 31.800 34.831 47.115 1.00 29.88 402 GLY D CA 1
ATOM 12820 C C . GLY D 1 403 ? 30.356 35.220 46.907 1.00 34.74 402 GLY D C 1
ATOM 12821 O O . GLY D 1 403 ? 29.441 34.362 46.936 1.00 31.38 402 GLY D O 1
ATOM 12822 N N . TYR D 1 404 ? 30.145 36.506 46.624 1.00 32.96 403 TYR D N 1
ATOM 12823 C CA . TYR D 1 404 ? 28.797 37.018 46.504 1.00 32.62 403 TYR D CA 1
ATOM 12824 C C . TYR D 1 404 ? 28.610 37.657 45.157 1.00 34.56 403 TYR D C 1
ATOM 12825 O O . TYR D 1 404 ? 29.333 38.582 44.820 1.00 36.90 403 TYR D O 1
ATOM 12834 N N . LEU D 1 405 ? 27.647 37.133 44.397 1.00 32.63 404 LEU D N 1
ATOM 12835 C CA . LEU D 1 405 ? 27.310 37.603 43.063 1.00 34.18 404 LEU D CA 1
ATOM 12836 C C . LEU D 1 405 ? 25.949 38.252 43.117 1.00 34.13 404 LEU D C 1
ATOM 12837 O O . LEU D 1 405 ? 25.056 37.782 43.798 1.00 33.63 404 LEU D O 1
ATOM 12842 N N . GLN D 1 406 ? 25.805 39.374 42.449 1.00 28.16 405 GLN D N 1
ATOM 12843 C CA . GLN D 1 406 ? 24.496 39.986 42.311 1.00 32.18 405 GLN D CA 1
ATOM 12844 C C . GLN D 1 406 ? 24.385 40.816 41.067 1.00 33.57 405 GLN D C 1
ATOM 12845 O O . GLN D 1 406 ? 25.369 41.317 40.560 1.00 36.41 405 GLN D O 1
ATOM 12851 N N . GLY D 1 407 ? 23.168 40.913 40.558 1.00 32.76 406 GLY D N 1
ATOM 12852 C CA . GLY D 1 407 ? 22.878 41.795 39.458 1.00 32.05 406 GLY D CA 1
ATOM 12853 C C . GLY D 1 407 ? 22.914 41.137 38.115 1.00 32.74 406 GLY D C 1
ATOM 12854 O O . GLY D 1 407 ? 23.247 39.984 37.997 1.00 30.51 406 GLY D O 1
ATOM 12855 N N . GLY D 1 408 ? 22.547 41.928 37.122 1.00 29.37 407 GLY D N 1
ATOM 12856 C CA . GLY D 1 408 ? 22.486 41.547 35.746 1.00 34.84 407 GLY D CA 1
ATOM 12857 C C . GLY D 1 408 ? 21.327 42.293 35.094 1.00 33.20 407 GLY D C 1
ATOM 12858 O O . GLY D 1 408 ? 20.142 41.964 35.330 1.00 33.78 407 GLY D O 1
ATOM 12859 N N . LEU D 1 409 ? 21.661 43.292 34.281 1.00 32.32 408 LEU D N 1
ATOM 12860 C CA . LEU D 1 409 ? 20.620 44.067 33.596 1.00 31.58 408 LEU D CA 1
ATOM 12861 C C . LEU D 1 409 ? 19.795 43.146 32.734 1.00 34.26 408 LEU D C 1
ATOM 12862 O O . LEU D 1 409 ? 18.623 43.422 32.468 1.00 31.84 408 LEU D O 1
ATOM 12867 N N . THR D 1 410 ? 20.405 42.058 32.256 1.00 30.19 409 THR D N 1
ATOM 12868 C CA . THR D 1 410 ? 19.658 41.055 31.520 1.00 30.29 409 THR D CA 1
ATOM 12869 C C . THR D 1 410 ? 20.118 39.703 32.005 1.00 30.85 409 THR D C 1
ATOM 12870 O O . THR D 1 410 ? 21.264 39.531 32.528 1.00 31.42 409 THR D O 1
ATOM 12874 N N . PHE D 1 411 ? 19.220 38.736 31.943 1.00 29.94 410 PHE D N 1
ATOM 12875 C CA . PHE D 1 411 ? 19.602 37.391 32.322 1.00 29.26 410 PHE D CA 1
ATOM 12876 C C . PHE D 1 411 ? 20.708 36.859 31.405 1.00 28.72 410 PHE D C 1
ATOM 12877 O O . PHE D 1 411 ? 21.621 36.125 31.849 1.00 29.92 410 PHE D O 1
ATOM 12885 N N . ASP D 1 412 ? 20.619 37.170 30.128 1.00 26.38 411 ASP D N 1
ATOM 12886 C CA . ASP D 1 412 ? 21.666 36.702 29.212 1.00 29.29 411 ASP D CA 1
ATOM 12887 C C . ASP D 1 412 ? 23.038 37.172 29.698 1.00 30.53 411 ASP D C 1
ATOM 12888 O O . ASP D 1 412 ? 24.033 36.426 29.675 1.00 30.27 411 ASP D O 1
ATOM 12893 N N . HIS D 1 413 ? 23.124 38.417 30.132 1.00 27.47 412 HIS D N 1
ATOM 12894 C CA . HIS D 1 413 ? 24.396 38.896 30.639 1.00 28.71 412 HIS D CA 1
ATOM 12895 C C . HIS D 1 413 ? 24.855 38.125 31.870 1.00 27.09 412 HIS D C 1
ATOM 12896 O O . HIS D 1 413 ? 25.963 37.607 31.898 1.00 29.21 412 HIS D O 1
ATOM 12903 N N . ALA D 1 414 ? 23.982 37.986 32.847 1.00 27.21 413 ALA D N 1
ATOM 12904 C CA . ALA D 1 414 ? 24.289 37.227 34.069 1.00 29.70 413 ALA D CA 1
ATOM 12905 C C . ALA D 1 414 ? 24.769 35.816 33.779 1.00 31.07 413 ALA D C 1
ATOM 12906 O O . ALA D 1 414 ? 25.794 35.327 34.301 1.00 28.83 413 ALA D O 1
ATOM 12908 N N . LYS D 1 415 ? 24.013 35.158 32.913 1.00 29.77 414 LYS D N 1
ATOM 12909 C CA . LYS D 1 415 ? 24.294 33.756 32.480 1.00 30.63 414 LYS D CA 1
ATOM 12910 C C . LYS D 1 415 ? 25.651 33.684 31.807 1.00 31.48 414 LYS D C 1
ATOM 12911 O O . LYS D 1 415 ? 26.498 32.879 32.187 1.00 35.89 414 LYS D O 1
ATOM 12917 N N . LEU D 1 416 ? 25.912 34.583 30.875 1.00 32.41 415 LEU D N 1
ATOM 12918 C CA . LEU D 1 416 ? 27.197 34.586 30.156 1.00 32.11 415 LEU D CA 1
ATOM 12919 C C . LEU D 1 416 ? 28.359 34.836 31.117 1.00 30.24 415 LEU D C 1
ATOM 12920 O O . LEU D 1 416 ? 29.408 34.192 31.043 1.00 30.83 415 LEU D O 1
ATOM 12925 N N . GLY D 1 417 ? 28.138 35.745 32.045 1.00 31.71 416 GLY D N 1
ATOM 12926 C CA . GLY D 1 417 ? 29.136 36.062 33.053 1.00 31.40 416 GLY D CA 1
ATOM 12927 C C . GLY D 1 417 ? 29.477 34.861 33.899 1.00 31.68 416 GLY D C 1
ATOM 12928 O O . GLY D 1 417 ? 30.653 34.589 34.140 1.00 31.29 416 GLY D O 1
ATOM 12929 N N . VAL D 1 418 ? 28.457 34.116 34.340 1.00 31.45 417 VAL D N 1
ATOM 12930 C CA . VAL D 1 418 ? 28.726 32.923 35.142 1.00 31.39 417 VAL D CA 1
ATOM 12931 C C . VAL D 1 418 ? 29.495 31.864 34.356 1.00 30.34 417 VAL D C 1
ATOM 12932 O O . VAL D 1 418 ? 30.403 31.237 34.901 1.00 31.35 417 VAL D O 1
ATOM 12936 N N . LEU D 1 419 ? 29.147 31.680 33.078 1.00 28.19 418 LEU D N 1
ATOM 12937 C CA . LEU D 1 419 ? 29.823 30.713 32.262 1.00 31.65 418 LEU D CA 1
ATOM 12938 C C . LEU D 1 419 ? 31.284 31.128 32.084 1.00 32.72 418 LEU D C 1
ATOM 12939 O O . LEU D 1 419 ? 32.187 30.284 32.199 1.00 31.53 418 LEU D O 1
ATOM 12944 N N . ILE D 1 420 ? 31.514 32.413 31.826 1.00 32.76 419 ILE D N 1
ATOM 12945 C CA . ILE D 1 420 ? 32.870 32.894 31.683 1.00 33.61 419 ILE D CA 1
ATOM 12946 C C . ILE D 1 420 ? 33.625 32.692 32.984 1.00 32.46 419 ILE D C 1
ATOM 12947 O O . ILE D 1 420 ? 34.691 32.112 33.000 1.00 35.22 419 ILE D O 1
ATOM 12952 N N . ALA D 1 421 ? 33.042 33.112 34.088 1.00 33.46 420 ALA D N 1
ATOM 12953 C CA . ALA D 1 421 ? 33.681 32.920 35.373 1.00 34.44 420 ALA D CA 1
ATOM 12954 C C . ALA D 1 421 ? 33.928 31.424 35.710 1.00 35.02 420 ALA D C 1
ATOM 12955 O O . ALA D 1 421 ? 35.020 31.038 36.158 1.00 34.35 420 ALA D O 1
ATOM 12957 N N . LEU D 1 422 ? 32.915 30.579 35.517 1.00 36.44 421 LEU D N 1
ATOM 12958 C CA . LEU D 1 422 ? 33.039 29.152 35.835 1.00 32.59 421 LEU D CA 1
ATOM 12959 C C . LEU D 1 422 ? 34.119 28.452 34.993 1.00 34.73 421 LEU D C 1
ATOM 12960 O O . LEU D 1 422 ? 34.789 27.539 35.474 1.00 34.00 421 LEU D O 1
ATOM 12965 N N A SER D 1 423 ? 34.270 28.888 33.745 0.50 35.43 422 SER D N 1
ATOM 12966 N N B SER D 1 423 ? 34.270 28.884 33.742 0.50 35.15 422 SER D N 1
ATOM 12967 C CA A SER D 1 423 ? 35.262 28.322 32.819 0.50 37.39 422 SER D CA 1
ATOM 12968 C CA B SER D 1 423 ? 35.272 28.322 32.822 0.50 36.88 422 SER D CA 1
ATOM 12969 C C A SER D 1 423 ? 36.694 28.670 33.218 0.50 37.92 422 SER D C 1
ATOM 12970 C C B SER D 1 423 ? 36.682 28.544 33.344 0.50 37.87 422 SER D C 1
ATOM 12971 O O A SER D 1 423 ? 37.640 28.217 32.586 0.50 39.52 422 SER D O 1
ATOM 12972 O O B SER D 1 423 ? 37.607 27.838 32.961 0.50 39.27 422 SER D O 1
ATOM 12977 N N . LYS D 1 424 ? 36.844 29.516 34.227 1.00 38.49 423 LYS D N 1
ATOM 12978 C CA . LYS D 1 424 ? 38.136 29.728 34.853 1.00 42.46 423 LYS D CA 1
ATOM 12979 C C . LYS D 1 424 ? 38.414 28.739 35.997 1.00 45.47 423 LYS D C 1
ATOM 12980 O O . LYS D 1 424 ? 39.518 28.685 36.501 1.00 46.45 423 LYS D O 1
ATOM 12986 N N . LEU D 1 425 ? 37.419 27.972 36.427 1.00 48.71 424 LEU D N 1
ATOM 12987 C CA . LEU D 1 425 ? 37.628 27.025 37.517 1.00 49.21 424 LEU D CA 1
ATOM 12988 C C . LEU D 1 425 ? 37.569 25.570 37.058 1.00 53.22 424 LEU D C 1
ATOM 12989 O O . LEU D 1 425 ? 38.326 24.734 37.573 1.00 54.04 424 LEU D O 1
ATOM 12994 N N . ILE D 1 426 ? 36.656 25.236 36.150 1.00 55.78 425 ILE D N 1
ATOM 12995 C CA . ILE D 1 426 ? 36.581 23.854 35.699 1.00 61.33 425 ILE D CA 1
ATOM 12996 C C . ILE D 1 426 ? 36.755 23.750 34.192 1.00 66.15 425 ILE D C 1
ATOM 12997 O O . ILE D 1 426 ? 36.419 24.669 33.443 1.00 61.80 425 ILE D O 1
#

Secondary structure (P-SEA, 3-state):
ccaaaaaacccccccaaaaaaaaaaaaaaaaaaaaaaaaaaaaaaaaaaaaaaaccccccccccccccccaaaaaaaaaaaaaaacccccccccccccaaaaaaaaaaaacccccccccccccccccccccccccccccccccccccccccccccaaaaaaaaaaccccccbbbbbccccccccccccaaaaaaaaaaaaacccccbbbbcccccccccccccccccccccccccccccccccccccccccccaaaaaaaaaaaccccccccccccccccaaaaaaccaaaaaaaaaaaaaaaacccccccccccccccccccbbbbbcccaaaaaaaaaaaaaaccccccccccccccccccccccccccccccccccbbbbbbbbccaaaaaaaaaaaaaacc/ccaaaaaacccccccaaaaaaaaaaaaaaaaaaaaaaaaaaaaaaaaaaaaaaaccccccccccccccccaaaaaaaaaaaaaaacccccccccccccaaaaaaaaaaaacccccccccccccccccccccccccccccccccccccccccccccaaaaaaaaaaccccccbbbbbccccccccccccaaaaaaaaaaaaacccccbbbbcccccccccccccccccccccccccccccccccccccccccccaaaaaaaaaaaccccccccccccccccaaaaaaccaaaaaaaaaaaaaaaccccccccccccccccccccbbbbbcccaaaaaaaaaaaaaaccccccccccccccccccccccccccccccccccbbbbbbbbccaaaaaaaaaaaaaacc/caaaaaacccccccaaaaaaaaaaaaaaaaaaaaaaaaaaaaaaaaaaaaaaaccccccccccccccccaaaaaaaaaaaaaaacccccccccccccaaaaaaaaaaaacccccccccccccccccccccccccccccccccccccccccccccaaaaaaaaaaccccccbbbbbccccccccccccaaaaaaaaaaaaacccccbbbbcccccccccccccccccccbbbbbcccccccccccccccccccaaaaaaaaaaaccccccccccccccccaaaaaaccaaaaaaaaaaaaaaaacccccccccccccccccccbbbbbcccaaaaaaaaaaaaaaccccccccccccccccccccccccccccccccccccccbbbbbbbbccaaaaaaaaaaaaaacc/ccaaaaaacccccccaaaaaaaaaaaaaaaaaaaaaaaaaaaaaaaaaaaaaaaccccccccccccccccaaaaaaaaaaaaaaacccccccccccccaaaaaaaaaaaacccccccccccccccccccccccccccccccccccccccccccccaaaaaaaaaaccccccbbbbbccccccccccccaaaaaaaaaaaaccccccbbbbcccccccccccccccccccccccccccccccccccccccccccaaaaaaaaaaaccccccccccccccccaaaaaaccaaaaaaaaaaaaaaaacccccccccccccccccccbbbbbcccaaaaaaaaaaaaaaccccccccccccccccccccccccccccccccccccccccbbbbbbbbccaaaaaaaaaaaaaacc

Foldseek 3Di:
DDPVVVVCLVVQLQDPVLVVLLVVLVVVLVVVLVVLVVLLVLLLVQLVVLCVVLPDDPQLLDQADDFCFCSVVQQSVQSSVCSSQVAPTKHWALLQQFQLSFVLLLVVLQDAALAEEQAQDDPSCDPQCHVPVDDDPHVVVRRYYYDYYADPLHGPLVVVLVCLQPPPRHAEYEYEQCDDPDQHAGHALVSLLVSQVSVCVRDVGRAYEYAQEQQPLLGNHGNSVRDHQKYKGWCDDDQLLQQFQGIMMMGHYPVSQQSSQCSSPHPPCRNSTDRHNSCVSNSVSNNDNVLSSQLQLLQLSLQSSVVVVWDKPPHSPPRHRGSKIKTQPQDQVLLLLLQLLLQCLAPANNVPDWCKTHARGPHGPDQQDWHKMDRRDPRRMIMTTHHSGNVSSSSSSSSSVSSPD/DDPVVVVCLVPQLQDDVLVVLLVVLVVVLVVVLVVLVVLLVLLLVQLVVLCVVLPDDVQLLDQADDFCFCSVVQQSVQSSVCSSQVAPTKHWAQLQFFQLSFVLLLVVLQDAALAEEQAQDDPSCDVQCHVPVDDRPHCVVRRYYYDYYADPQHGPLVVVLVCVVPDVSHQEYEYEQCDDPDQHAGHALVNLLVSQVSVCVRDPGRAYEYACEQQPSLGNHGNSVRDHQKYKGWCLEQQLLQQQQTIMMMGHYPVSQQSSQCSSPHPPCRNSTDGHNSCVSSSVSNNRSVLSSQLQLLQLSLLSSVVVVWDKPPHSPPRHRGSKIKTQPQDQVLLLLLQLLLLCLAPANNVPDWCKTHARGPHGPRQLDWHKMFRRDPSRMIMTTHHSGNVSSSSSSSSSVSSPD/DVVVVVCVVPQLLDPVLVVLLVVLVVVLVVVLVVLVVLLVLLLVLLVVLCVVLPDDPQLLDQDDDFCFCSVVQQSVQSSVCSSQVAPTKHWAQLQFWQLSFVLLLVVLQDAAQAEEQAQDDPSCDVQQDVVVDDDPHCVVRRYYYDYYADPLHGPLVVVLVCLQPDPRHAEYEYEQCDDPDQHAGHALVNLLVSVVSVCVRPVGHAYEYALEQQPLLGSHGNSVRDHQKYKYWCLEQQLLQQFQGIMMMGHYPVSQQSSQCSSPNPPCRNSTDGHNSCVSNSVSNNRSVLSSQLQLLQLSLQSSVVVVWDKPPHSPPRHRGSKIKTQPQDQVLLQLLQLLLLCLAPANNVDRWDFPVGKIHARGPHGPRFLDWHKMDNRDPSRMIMTTHHSGNVSSSSSSSSSVSSVD/DDPVVVVCVVPLLQDVVLVVLLVVLVVVLPVVLVVLVVLLVLLLVQLVVLCVVLVDDPQLLDQDDDFCFCSVVQQSVFSSVCSSQVAPTKHWALLQFWQLSQQLLLVVLQDAALAEEQAQDDPSCDVQCHVPVDDDPHCVVRRYYYDYYADPLHGPLVVVLVCLVVDPRHQEYEYEQCDDPDQHAGHALVSLLVSQVSVVVRDPGRAYEYAQEQQPLLGNHGNSVRDHQKYKYWCLEQQLLLQFQGIMMMGHYPVSQQSSQCSSPHPPCRRSTDGHNSCVSNSVSNNRNVLSSQLQLLQLSLQSSVCVVWDKPPHSPPRHRGSKIKTQPQDQVLLQLLQLLLQCLAPANNVDRWDQCVVFGKIHARGPHGPRFLDWHKMDTRDPSRMIMTTHHSGNVSSSSSNSSSVSSPD

Sequence (1629 aa):
GLEFTKRSLNKYNINERVLELYERALNDVEKEFKYYDEIREYNQLKVLKAFQEERISSESHFTNSSGYGYNDIGRDSLDRVYANIFNTESAFVRPHFVNGTHAIGAALFGNLRPNDTSICGPYDTLHDIIGDDSKKVGSLREYGVKYKVDLKDGKVDINTVKEELKKDDSIKLIHIQRSTGYGWRKSLRIAEIAEIIKSIREVNENVIVFVDNCYGEFVEEKEPTDVGADIIAGSLIKNIGGGIATTGGYIAGKEEYVTQATFRVTVPGIGGECGSTFGVRSLYEGLFAPHVTIEAVKGAVFCARIELAGFDDVLPKYNDKRTDIIQAIKFNDEKKLIDFIKGIQTASPVDSFVQCKVIAAGTFVQGASIELSADAPIREPYIGYLQGGLTFDHAKLGVLIALSKLIGLEFTKRSLNKYNINERVLELYERRALNDVEKEFKYYDEIREYNQLKVLKAFQEERISSESHFTNSSGYGYNDIGRDSLDRRVYANIFNTESAFVRPHFVNGTHAIGAALFGNLRPNDTSICGPYDTLHDIIGDDSKKVGSLREYGVKYKVDLKDGKVDINTVKEELKKDDSIKLIHIQRSTGYGWRKSLRIAEIAEIIKSIREVNENVIVFVDNCYGEFVEEKEPTDVGADIIAGSLIKNIGGGIATTGGYIAGKEEYVTQATFRVTVPGIGGECGSTFGVRSSLYEGLFAPHVTIEAVKGAVFCARIELAGFDVLPKYNDKRTDIIQAIKFNDEKKLIDFIKGIQTASPVDSFVQCKVIAAGTFVQGASIELSADAPIREPYIGYLQGGLTFDHAKLGVLIALSKLILEFTKRSLNKYNINERVLELYERALNDVEKEFKYYDEIREYNQLKVLKAFQEERISESHFTNSSGYGYNDIGRDSLDRVYANIFNTESAFVRPHFVNGTHAIGAALFGNLRPNDTSICGPYDTLHDIIGDDSKKVGSLREYGVKYKVDLKDGKVDINTVKEELKKDDSIKLIHIQRSTGYGWRKSLRIAEIAEIIKSIREVNENVIVFVDNCYGEFVEEKEPTDVGADIIAGSLIKNIGGGIATTGGYIAGKEEYVTQATFRVTVPGIGGECGSTFGVRSSLYEGLFAPHVTIEAVKGAVFCARIELAGFDVLPKYNDKRTDIIQAIKFNDEKKLIDFIKGIQTASPVDSFVQCEAWDKVIAAGTFVQGASIELSADAPIREPYIGYLQGGLTFDHAKLGVLIALSKLIGLEFTKRSLNKYNINERVLELYERALNDVEKEFKYYDEIREYNQLKVLKAFQEERISESHFTNSSGYGYNDIGRDSLDRVYANIFNTESAFVRPHFVNGTHAIGAALFGNLRPNDTSICGPYDTLHDIIGDDSKKVGSLREYGVKKYKVDLKDGKVDINTVKEELKKDDSIKLIHIQRSTGYGWRKSLRIAEIAEIIKSIREVNENVIVFVDNCYGEFVEEKEPTDVGADIIAGSLIKNIGGGIATTGGYIAGKEEYVTQATFRVTVPGIGGECGSTFGVRSLYEGLFAPHVTIEAVKGAVFCARIELAGFDVLPKYNDKRTDIIQAIKFNDEKKLIDFIKGIQTASPVDSFVQCEAWYEDKVIAAGTFVQGASIELSADAPIREPYIGYLQGGLTFDHAKLGVLIALSSKLI

Organism: Clostridium acetobutylicum (strain ATCC 824 / DSM 792 / JCM 1419 / IAM 19013 / LMG 5710 / NBRC 13948 / NRRL B-527 / VKM B-1787 / 2291 / W) (NCBI:txid272562)

B-factor: mean 36.56, std 8.98, range [17.84, 116.2]

InterPro domains:
  IPR009651 Putative methionine gamma-lyase [PF06838] (20-424)
  IPR009651 Putative methionine gamma-lyase [PTHR46658] (8-424)
  IPR015421 Pyridoxal phosphate-dependent transferase, major domain [G3DSA:3.40.640.10] (66-281)
  IPR015424 Pyridoxal phosphate-dependent transferase [SSF53383] (46-379)

Radius of gyration: 34.48 Å; Cα contacts (8 Å, |Δi|>4): 3891; chains: 4; bounding box: 74×93×102 Å

Solvent-accessible surface area: 51636 Å² total